Protein 2NLZ (pdb70)

Nearest PDB structures (foldseek):
  2nlz-assembly1_A  TM=1.002E+00  e=0.000E+00  Halalkalibacterium halodurans
  2i3o-assembly2_C  TM=9.169E-01  e=3.257E-46  Thermoplasma acidophilum
  2i3o-assembly2_D  TM=8.994E-01  e=9.229E-47  Thermoplasma acidophilum
  4y23-assembly1_A  TM=9.173E-01  e=6.848E-40  Bacillus licheniformis
  2e0w-assembly1_A  TM=8.707E-01  e=1.125E-37  Escherichia coli K-12

Radius of gyration: 39.13 Å; Cα contacts (8 Å, |Δi|>4): 5640; chains: 4; bounding box: 105×107×85 Å

Sequence (2143 aa):
VMFDPQSYPYPSRRRNVVYAKNGMVATSQPLAAQAGLDILKAGGNAIDAAIATATALTVLEPTSNGIGSDAFALVWTKGKLHGLNGSGRAPMSLTMEAVKAKGYEQELPPYGVIPVTVPGAPGAWAELAKMYGNLPLAASLAPAIRYAEEGYPVTPTLAKYWKAAYDRVKTEWTDDVYQPWFDTFAPKGRAPRVGEVWRSQGHADTLRSIAESNGESFYRGELADQIHAFFDKHGGYLTKEDLACYRPEWVEPISIDYRGYRVWEIPPNGQGLVALEALNIVKGFEFYHKDTVDTYHKQIEAMKLAFVDGMKYVTEPSSDMSVSVEQLLSDEYATERRKEIGEQALTPEPGTPTVYLATADGDGNMVSFIQSNYMGFGSGVVVPGTGIAMQNRGHNFSLDPNHDNALKPGKRTYHTIIPGFLTKNDQPIGPFGVMGGFMQPQGHMQVMMNTIDFGLNPQAALDAPRWQWTNGKQVQVEPTFPVDIAQQALVRRGHKIQVVLDEGAFGRGQIIWRDPTTGVLAGGTEPRTDGQVAAWEGHMFDPQSYPYPSRRRNVVYAKNGMVATSQPLAAQAGLDILKAGGNAIDAAIATATALTVLEPTSNGIGSDAFALVWTKGKLHGLNGSGRAPMSLTMEAVKAKGYEQELPPYGVIPVTVPGAPGAWAELAKMYGNLPLAASLAPAIRYAEEGYPVTPTLAKYWKAAYDRVKTEWTDDVYQPWFDTFAPKGRAPRVGEVWRSQGHADTLRSIAESNGESFYRGELADQIHAFFDKHGGYLTKEDLACYRPEWVEPISIDYRGYRVWEIPPNGQGLVALEALNIVKGFEFYHKDTVDTYHKQIEAMKLAFVDGMKYVTEPSDMSVSVEQLLSDEYATERRKEIGEQALTPEPGTPTVYLATADGDGNMVSFIQSNYMGFGSGVVVPGTGIAMQNRGHNFSLDPNHDNALKPGKRTYHTIIPGFLTKNDQPIGPFGVMGGFMQPQGHMQVMMNTIDFGLNPQAALDAPRWQWTNGKQVQVEPTFPVDIAQALVRRGHKIQVVLDEGAFGRGQIIWRDPTTGVLAGGTEPRTDGQVAAWEGHMFDPQSYPYPSRRRNVVYAKNGMVATSQPLAAQAGLDILKAGGNAIDAAIATATALTVLEPTSNGIGSDAFALVWTKGKLHGLNGSGRAPMSLTMEAVKAKGYEQELPPYGVIPVTVPGAPGAWAELAKMYGNLPLAASLAPAIRYAEEGYPVTPTLAKYWKAAYDRVKTEWTDDVYQPWFDTFAPKGRAPRVGEVWRSQGHADTLRSIAESNGESFYRGELADQIHAFFDKHGGYLTKEDLACYRPEWVEPISIDYRGYRVWEIPPNGQGLVALEALNIVKGFEFYHKDTVDTYHKQIEAMKLAFVDGMKYVTEPSDMSVSVEQLLSDEYATERRKEIGEQALTPEPGTPTVYLATADGDGNMVSFIQSNYMGFGSGVVVPGTGIAMQNRGHNFSLDPNHDNALKPGKRTYHTIIPGFLTKNDQPIGPFGVMGGFMQPQGHMQVMMNTIDFGLNPQAALDAPRWQWTNGKQVQVEPTFPVDIAQALVRRGHKIQVVLDEGAFGRGQIIWRDPTTGVLAGGTEPRTDGQVAAWEGHMFDPQSYPYPSRRRNVVYAKNGMVATSQPLAAQAGLDILKAGGNAIDAAIATATALTVLEPTSNGIGSDAFALVWTKGKLHGLNGSGRAPMSLTMEAVKAKGYEQELPPYGVIPVTVPGAPGAWAELAKMYGNLPLAASLAPAIRYAEEGYPVTPTLAKYWKAAYDRVKKTEWTDDVYQPWFDTFAPKGRAPRVGEVWRSQGHADTLRSIAESNGESFYRGELADQIHAFFDKHGGYLTKEDLACYRPEWVEPISIDYRGYRVWEIPPNGQGLVALEALNIVKGFEFYHKDTVDTYHKQIEAMKLAFVDGMKYVTEPSDMSVSVEQLLSDEYATERRKEIGEQALTPEPGTPTVYLATADGDGNMVSFIQSNYMGFGSGVVVPGTGIAMQNRGHNFSLDPNHDNALKPGKRTYHTIIPGFLTKNDQPIGPFGVMGGFMQPQGHMQVMMNTIDFGLNPQAALDAPRWQWTNGKQVQVEPTFPVDIAQALVRRGHKIQVVLDEGAFGRGQIIWRDPTTGVLAGGTEPRTDGQVAAWEGHHH

Secondary structure (DSSP, 8-state):
--S--S---S-B--PPEEESSEEEEESSHHHHHHHHHHHHTT--HHHHHHHHHHHHHHH-TTS--TB-EEEEEEEETTEEEEEEEPPPPPTT--HHHHHTTT--SS--SSSSTT-----HHHHHHHHHHHH-SS-HHHHTHHHHHHHHH-EEPPHHHHHHHHHHHHHHHHH--SSTTHHHHHHH-TTSSPPPTT-EE--HHHHHHHHHHHTTTTHHHHHSHHHHHHHHHHHHTT----HHHHHT---EEE--EEEEETTEEEEE--TTBTTHHHHHHHHHHTTS--S-SSSHHHHHHHHHHHHHHHHHHHHH-SSGGG-SS-HHHHT-HHHHHHHHTT--SS-PPP------EEEEEEETTS-EEEEEEE-SSTT-SS-EETTTTEEBP-GGGGSB--TTSTTB--TT----B----EEEEESS-EEEEEEE-SGGGHHHHHHHHHIIIIIT---HHHHHHS--EEE-SSSEEEE-TTS-HHHHHHHHHTT-EEEE---TTTT--EEEEEE-TTT--EEEEE-TTSS-EEEE----/----S---S-B--PPEEESSEEEEESSHHHHHHHHHHHHTT--HHHHHHHHHHHHHHH-TTS--TB-EEEEEEEETTEEEEEEEPPPPPTT--HHHHHTTT--SS--SSSSTT-----HHHHHHHHHHHH-SS-HHHHTHHHHHHHHH-EEPPHHHHHHHHHHHHHHHHH--SSTTHHHHHHH-TTSSPPPTT-EE--HHHHHHHHHHHTTTTHHHHHSHHHHHHHHHHHHTT-S--HHHHHT---EEE--EEEEETTEEEEE--TTBTTHHHHHHHHHHTTS--S-SSSHHHHHHHHHHHHHHHHHHHHH-SSGGG-SS-HHHHT-HHHHHHHHTT--SSPPPP------EEEEEEETTS-EEEEEEE-SSTT-SS-EETTTTEEBP-GGGG-B--TTSTTB--TT----B----EEEEETTEEEEEEEE-STTSHHHHHHHHHIIIIIT---HHHHHHS--EEE-SSSEEEE-TTS-HHHHHHHHTTT-EEEE---TTTT--EEEEEE-TTT--EEEEE-TTSS-EEEE----/----S---S-B--PPEEESSEEEEESSHHHHHHHHHHHHTT--HHHHHHHHHHHHHHH-TTS--TB-EEEEEEEETTEEEEEEEPPPPPTT--HHHHHTTT--SS--SSSSTT-----HHHHHHHHHHHH-SS-HHHHTHHHHHHHHH-EEPPHHHHHHHHHHHHTHHHH--SSTTHHHHHHH-TTSS---TT-EE--HHHHHHHHHHHHHTTHHHHHSHHHHHHHHHHHHTT----HHHHHT---EEE--EEEEETTEEEEE--TTBSTHHHHHHHHHHTTS--S-SSSHHHHHHHHHHHHHHHHHHHHH-SSGGG-SS-HHHHT-HHHHHHHHTT--SS-PPP------EEEEEEETTS-EEEEEEE-SSTT-SS-EETTTTEEBP-GGGG-B--TTSTTB--TT----B----EEEEETTEEEEEEEE-SGGGHHHHHHHHHHHHHTT---HHHHHHS--EEE-SSSEEEE-TTS-HHHHHHHHHTT-EEEE---TTTT--EEEEEE-TTT--EEEEE-TTSS-EEEE----/----S---S-B--PPEEESSEEEEES-HHHHHHHHHHHHTT--HHHHHHHHHHHHHHH-TTS--TB-EEEEEEEETTEEEEEEEPPPPPTT--HHHHHTTT--SS--SSSSTTPPP--HHHHHHHHHHHH-SS-HHHHTHHHHHHHHH-EEPPHHHHHHHHHHHHHHHHH--SSTTHHHHHHH-TTSSPPPTT-EE--HHHHHHHHHHHTTTTHHHHHSHHHHHHHHHHHHTT-S--HHHHHT---EEE--EEEEETTEEEEE--TTBTTHHHHHHHHHHTTS--S-SSSHHHHHHHHHHHHHHHHHHHHH-SSGGG-SS-HHHHT-HHHHHHHHTT--SSPPPP------EEEEEEETTS-EEEEEEE-SSTT-SS-EETTTTEEB--GGGGSB--TTSTTB--TTPPP-B----EEEEETTEEEEEEEE-SGGGHHHHHHHHHIIIIIT---HHHHHHS--EEE-SSSEEEE-TTS-HHHHHHHHHTT-EEEE---TTTT--EEEEEE-TTT--EEEEE-TTSS-EEEE------

Organism: Halalkalibacterium halodurans (strain ATCC BAA-125 / DSM 18197 / FERM 7344 / JCM 9153 / C-125) (NCBI:txid272558)

Structure (mmCIF, N/CA/C/O backbone):
data_2NLZ
#
_entry.id   2NLZ
#
_cell.length_a   105.745
_cell.length_b   105.745
_cell.length_c   385.062
_cell.angle_alpha   90.00
_cell.angle_beta   90.00
_cell.angle_gamma   120.00
#
_symmetry.space_group_name_H-M   'P 31 2 1'
#
loop_
_entity.id
_entity.type
_entity.pdbx_description
1 polymer 'Cephalosporin acylase'
2 water water
#
loop_
_atom_site.group_PDB
_atom_site.id
_atom_site.type_symbol
_atom_site.label_atom_id
_atom_site.label_alt_id
_atom_site.label_comp_id
_atom_site.label_asym_id
_atom_site.label_entity_id
_atom_site.label_seq_id
_atom_site.pdbx_PDB_ins_code
_atom_site.Cartn_x
_atom_site.Cartn_y
_atom_site.Cartn_z
_atom_site.occupancy
_atom_site.B_iso_or_equiv
_atom_site.auth_seq_id
_atom_site.auth_comp_id
_atom_site.auth_asym_id
_atom_site.auth_atom_id
_atom_site.pdbx_PDB_model_num
ATOM 1 N N . VAL A 1 3 ? -43.855 -23.665 -9.711 1.00 116.60 3 VAL A N 1
ATOM 2 C CA . VAL A 1 3 ? -45.145 -24.308 -9.890 1.00 115.70 3 VAL A CA 1
ATOM 3 C C . VAL A 1 3 ? -46.305 -23.440 -9.419 1.00 109.60 3 VAL A C 1
ATOM 4 O O . VAL A 1 3 ? -46.535 -23.276 -8.235 1.00 97.41 3 VAL A O 1
ATOM 8 N N . MET A 1 4 ? -47.000 -22.848 -10.382 1.00 97.93 4 MET A N 1
ATOM 9 C CA . MET A 1 4 ? -47.989 -21.814 -10.118 1.00 100.34 4 MET A CA 1
ATOM 10 C C . MET A 1 4 ? -49.306 -22.311 -10.630 1.00 93.07 4 MET A C 1
ATOM 11 O O . MET A 1 4 ? -49.507 -23.483 -10.696 1.00 93.61 4 MET A O 1
ATOM 16 N N . PHE A 1 5 ? -50.209 -21.430 -10.996 1.00 87.19 5 PHE A N 1
ATOM 17 C CA . PHE A 1 5 ? -51.497 -21.914 -11.388 1.00 80.78 5 PHE A CA 1
ATOM 18 C C . PHE A 1 5 ? -51.967 -21.623 -12.777 1.00 78.11 5 PHE A C 1
ATOM 19 O O . PHE A 1 5 ? -53.112 -21.311 -12.982 1.00 79.05 5 PHE A O 1
ATOM 27 N N . ASP A 1 6 ? -51.059 -21.728 -13.742 1.00 69.79 6 ASP A N 1
ATOM 28 C CA . ASP A 1 6 ? -51.441 -21.860 -15.144 1.00 69.77 6 ASP A CA 1
ATOM 29 C C . ASP A 1 6 ? -50.236 -22.188 -16.019 1.00 71.78 6 ASP A C 1
ATOM 30 O O . ASP A 1 6 ? -49.114 -21.772 -15.729 1.00 77.76 6 ASP A O 1
ATOM 35 N N . PRO A 1 7 ? -50.475 -22.937 -17.091 1.00 69.62 7 PRO A N 1
ATOM 36 C CA . PRO A 1 7 ? -49.509 -23.044 -18.191 1.00 65.40 7 PRO A CA 1
ATOM 37 C C . PRO A 1 7 ? -49.909 -22.329 -19.502 1.00 59.38 7 PRO A C 1
ATOM 38 O O . PRO A 1 7 ? -50.458 -21.224 -19.488 1.00 43.64 7 PRO A O 1
ATOM 42 N N . GLN A 1 8 ? -49.593 -22.986 -20.615 1.00 63.36 8 GLN A N 1
ATOM 43 C CA . GLN A 1 8 ? -49.847 -22.509 -21.969 1.00 59.82 8 GLN A CA 1
ATOM 44 C C . GLN A 1 8 ? -50.867 -23.492 -22.589 1.00 55.39 8 GLN A C 1
ATOM 45 O O . GLN A 1 8 ? -50.889 -23.752 -23.802 1.00 35.13 8 GLN A O 1
ATOM 51 N N . SER A 1 9 ? -51.718 -24.030 -21.719 1.00 45.15 9 SER A N 1
ATOM 52 C CA . SER A 1 9 ? -52.679 -25.063 -22.073 1.00 33.82 9 SER A CA 1
ATOM 53 C C . SER A 1 9 ? -54.059 -24.483 -22.381 1.00 28.95 9 SER A C 1
ATOM 54 O O . SER A 1 9 ? -54.582 -23.660 -21.631 1.00 20.19 9 SER A O 1
ATOM 57 N N . TYR A 1 10 ? -54.646 -24.928 -23.487 1.00 25.47 10 TYR A N 1
ATOM 58 C CA . TYR A 1 10 ? -55.972 -24.476 -23.888 1.00 25.23 10 TYR A CA 1
ATOM 59 C C . TYR A 1 10 ? -56.841 -25.675 -24.213 1.00 23.47 10 TYR A C 1
ATOM 60 O O . TYR A 1 10 ? -56.986 -26.037 -25.384 1.00 27.43 10 TYR A O 1
ATOM 69 N N . PRO A 1 11 ? -57.418 -26.309 -23.176 1.00 24.06 11 PRO A N 1
ATOM 70 C CA . PRO A 1 11 ? -58.149 -27.565 -23.373 1.00 25.00 11 PRO A CA 1
ATOM 71 C C . PRO A 1 11 ? -59.469 -27.400 -24.128 1.00 19.80 11 PRO A C 1
ATOM 72 O O . PRO A 1 11 ? -59.985 -28.376 -24.679 1.00 16.87 11 PRO A O 1
ATOM 76 N N . TYR A 1 12 ? -60.003 -26.181 -24.157 1.00 25.81 12 TYR A N 1
ATOM 77 C CA . TYR A 1 12 ? -61.355 -25.944 -24.677 1.00 28.64 12 TYR A CA 1
ATOM 78 C C . TYR A 1 12 ? -61.327 -25.013 -25.875 1.00 33.40 12 TYR A C 1
ATOM 79 O O . TYR A 1 12 ? -60.424 -24.192 -25.998 1.00 34.55 12 TYR A O 1
ATOM 88 N N . PRO A 1 13 ? -62.309 -25.153 -26.781 1.00 38.01 13 PRO A N 1
ATOM 89 C CA . PRO A 1 13 ? -62.355 -24.236 -27.924 1.00 36.57 13 PRO A CA 1
ATOM 90 C C . PRO A 1 13 ? -62.914 -22.867 -27.530 1.00 34.20 13 PRO A C 1
ATOM 91 O O . PRO A 1 13 ? -63.795 -22.771 -26.667 1.00 35.08 13 PRO A O 1
ATOM 95 N N . SER A 1 14 ? -62.398 -21.819 -28.163 1.00 30.88 14 SER A N 1
ATOM 96 C CA . SER A 1 14 ? -62.824 -20.453 -27.866 1.00 28.55 14 SER A CA 1
ATOM 97 C C . SER A 1 14 ? -63.585 -19.839 -29.057 1.00 29.99 14 SER A C 1
ATOM 98 O O . SER A 1 14 ? -63.744 -20.484 -30.091 1.00 35.62 14 SER A O 1
ATOM 101 N N . ARG A 1 15 ? -64.069 -18.610 -28.880 1.00 32.87 15 ARG A N 1
ATOM 102 C CA A ARG A 1 15 ? -64.822 -17.877 -29.903 0.50 31.18 15 ARG A CA 1
ATOM 103 C CA B ARG A 1 15 ? -64.791 -17.893 -29.923 0.50 28.20 15 ARG A CA 1
ATOM 104 C C . ARG A 1 15 ? -64.250 -16.471 -30.062 1.00 31.08 15 ARG A C 1
ATOM 105 O O . ARG A 1 15 ? -63.971 -15.794 -29.067 1.00 41.91 15 ARG A O 1
ATOM 120 N N . ARG A 1 16 ? -64.075 -16.031 -31.304 1.00 31.23 16 ARG A N 1
ATOM 121 C CA . ARG A 1 16 ? -63.764 -14.633 -31.585 1.00 26.80 16 ARG A CA 1
ATOM 122 C C . ARG A 1 16 ? -64.880 -14.089 -32.452 1.00 26.57 16 ARG A C 1
ATOM 123 O O . ARG A 1 16 ? -65.082 -14.554 -33.570 1.00 35.22 16 ARG A O 1
ATOM 131 N N . ASN A 1 17 ? -65.628 -13.134 -31.921 1.00 19.78 17 ASN A N 1
ATOM 132 C CA . ASN A 1 17 ? -66.651 -12.452 -32.694 1.00 21.29 17 ASN A CA 1
ATOM 133 C C . ASN A 1 17 ? -65.991 -11.441 -33.609 1.00 22.78 17 ASN A C 1
ATOM 134 O O . ASN A 1 17 ? -64.961 -10.851 -33.251 1.00 24.42 17 ASN A O 1
ATOM 139 N N . VAL A 1 18 ? -66.588 -11.252 -34.787 1.00 20.38 18 VAL A N 1
ATOM 140 C CA . VAL A 1 18 ? -66.177 -10.213 -35.729 1.00 18.74 18 VAL A CA 1
ATOM 141 C C . VAL A 1 18 ? -66.215 -8.824 -35.072 1.00 20.89 18 VAL A C 1
ATOM 142 O O . VAL A 1 18 ? -67.207 -8.438 -34.443 1.00 20.36 18 VAL A O 1
ATOM 146 N N . VAL A 1 19 ? -65.108 -8.098 -35.208 1.00 21.68 19 VAL A N 1
ATOM 147 C CA . VAL A 1 19 ? -64.996 -6.745 -34.703 1.00 27.44 19 VAL A CA 1
ATOM 148 C C . VAL A 1 19 ? -65.561 -5.766 -35.730 1.00 28.76 19 VAL A C 1
ATOM 149 O O . VAL A 1 19 ? -65.245 -5.863 -36.913 1.00 21.10 19 VAL A O 1
ATOM 153 N N . TYR A 1 20 ? -66.406 -4.839 -35.275 1.00 29.83 20 TYR A N 1
ATOM 154 C CA . TYR A 1 20 ? -67.015 -3.843 -36.162 1.00 28.58 20 TYR A CA 1
ATOM 155 C C . TYR A 1 20 ? -66.601 -2.413 -35.841 1.00 28.20 20 TYR A C 1
ATOM 156 O O . TYR A 1 20 ? -66.491 -2.044 -34.675 1.00 31.13 20 TYR A O 1
ATOM 165 N N . ALA A 1 21 ? -66.393 -1.606 -36.877 1.00 36.51 21 ALA A N 1
ATOM 166 C CA . ALA A 1 21 ? -66.053 -0.192 -36.702 1.00 36.26 21 ALA A CA 1
ATOM 167 C C . ALA A 1 21 ? -66.608 0.669 -37.819 1.00 37.65 21 ALA A C 1
ATOM 168 O O . ALA A 1 21 ? -67.180 0.161 -38.776 1.00 37.97 21 ALA A O 1
ATOM 170 N N . LYS A 1 22 ? -66.426 1.977 -37.689 1.00 36.69 22 LYS A N 1
ATOM 171 C CA . LYS A 1 22 ? -66.800 2.905 -38.736 1.00 38.14 22 LYS A CA 1
ATOM 172 C C . LYS A 1 22 ? -65.671 3.859 -39.065 1.00 39.49 22 LYS A C 1
ATOM 173 O O . LYS A 1 22 ? -65.356 4.066 -40.240 1.00 40.81 22 LYS A O 1
ATOM 179 N N . ASN A 1 23 ? -65.064 4.442 -38.033 1.00 37.66 23 ASN A N 1
ATOM 180 C CA . ASN A 1 23 ? -64.116 5.533 -38.245 1.00 45.36 23 ASN A CA 1
ATOM 181 C C . ASN A 1 23 ? -62.662 5.102 -38.353 1.00 41.01 23 ASN A C 1
ATOM 182 O O . ASN A 1 23 ? -61.802 5.892 -38.748 1.00 45.68 23 ASN A O 1
ATOM 187 N N . GLY A 1 24 ? -62.390 3.848 -38.015 1.00 33.77 24 GLY A N 1
ATOM 188 C CA . GLY A 1 24 ? -61.028 3.356 -38.045 1.00 32.42 24 GLY A CA 1
ATOM 189 C C . GLY A 1 24 ? -60.891 1.965 -37.482 1.00 32.46 24 GLY A C 1
ATOM 190 O O . GLY A 1 24 ? -61.578 1.610 -36.525 1.00 32.51 24 GLY A O 1
ATOM 191 N N . MET A 1 25 ? -59.991 1.186 -38.082 1.00 27.13 25 MET A N 1
ATOM 192 C CA . MET A 1 25 ? -59.707 -0.172 -37.646 1.00 21.27 25 MET A CA 1
ATOM 193 C C . MET A 1 25 ? -58.261 -0.548 -37.968 1.00 25.02 25 MET A C 1
ATOM 194 O O . MET A 1 25 ? -57.732 -0.194 -39.015 1.00 28.67 25 MET A O 1
ATOM 199 N N . VAL A 1 26 ? -57.627 -1.261 -37.047 1.00 23.41 26 VAL A N 1
ATOM 200 C CA . VAL A 1 26 ? -56.284 -1.756 -37.243 1.00 19.69 26 VAL A CA 1
ATOM 201 C C . VAL A 1 26 ? -56.312 -3.211 -36.837 1.00 26.74 26 VAL A C 1
ATOM 202 O O . VAL A 1 26 ? -56.851 -3.538 -35.790 1.00 25.93 26 VAL A O 1
ATOM 206 N N . ALA A 1 27 ? -55.757 -4.082 -37.679 1.00 27.58 27 ALA A N 1
ATOM 207 C CA . ALA A 1 27 ? -55.668 -5.522 -37.397 1.00 20.41 27 ALA A CA 1
ATOM 208 C C . ALA A 1 27 ? -54.264 -6.027 -37.690 1.00 25.88 27 ALA A C 1
ATOM 209 O O . ALA A 1 27 ? -53.807 -5.988 -38.852 1.00 22.63 27 ALA A O 1
ATOM 211 N N . THR A 1 28 ? -53.591 -6.491 -36.635 1.00 18.93 28 THR A N 1
ATOM 212 C CA . THR A 1 28 ? -52.230 -6.991 -36.747 1.00 18.20 28 THR A CA 1
ATOM 213 C C . THR A 1 28 ? -51.919 -8.007 -35.659 1.00 22.76 28 THR A C 1
ATOM 214 O O . THR A 1 28 ? -52.770 -8.308 -34.811 1.00 26.71 28 THR A O 1
ATOM 218 N N . SER A 1 29 ? -50.679 -8.495 -35.671 1.00 21.65 29 SER A N 1
ATOM 219 C CA . SER A 1 29 ? -50.268 -9.640 -34.876 1.00 25.27 29 SER A CA 1
ATOM 220 C C . SER A 1 29 ? -49.663 -9.264 -33.521 1.00 31.06 29 SER A C 1
ATOM 221 O O . SER A 1 29 ? -49.158 -10.130 -32.796 1.00 37.37 29 SER A O 1
ATOM 224 N N . GLN A 1 30 ? -49.701 -7.982 -33.177 1.00 28.69 30 GLN A N 1
ATOM 225 C CA . GLN A 1 30 ? -49.164 -7.546 -31.890 1.00 27.26 30 GLN A CA 1
ATOM 226 C C . GLN A 1 30 ? -50.055 -6.448 -31.314 1.00 30.17 30 GLN A C 1
ATOM 227 O O . GLN A 1 30 ? -50.115 -5.354 -31.873 1.00 27.29 30 GLN A O 1
ATOM 233 N N . PRO A 1 31 ? -50.756 -6.735 -30.196 1.00 29.72 31 PRO A N 1
ATOM 234 C CA . PRO A 1 31 ? -51.876 -5.863 -29.753 1.00 24.57 31 PRO A CA 1
ATOM 235 C C . PRO A 1 31 ? -51.466 -4.420 -29.435 1.00 25.42 31 PRO A C 1
ATOM 236 O O . PRO A 1 31 ? -52.284 -3.507 -29.567 1.00 24.69 31 PRO A O 1
ATOM 240 N N . LEU A 1 32 ? -50.207 -4.221 -29.047 1.00 25.41 32 LEU A N 1
ATOM 241 C CA . LEU A 1 32 ? -49.675 -2.888 -28.830 1.00 21.19 32 LEU A CA 1
ATOM 242 C C . LEU A 1 32 ? -49.305 -2.197 -30.154 1.00 24.40 32 LEU A C 1
ATOM 243 O O . LEU A 1 32 ? -49.272 -0.966 -30.239 1.00 26.41 32 LEU A O 1
ATOM 248 N N . ALA A 1 33 ? -49.024 -2.986 -31.184 1.00 19.55 33 ALA A N 1
ATOM 249 C CA . ALA A 1 33 ? -48.849 -2.428 -32.517 1.00 27.07 33 ALA A CA 1
ATOM 250 C C . ALA A 1 33 ? -50.186 -1.920 -33.061 1.00 22.98 33 ALA A C 1
ATOM 251 O O . ALA A 1 33 ? -50.253 -0.841 -33.653 1.00 26.68 33 ALA A O 1
ATOM 253 N N . ALA A 1 34 ? -51.247 -2.688 -32.834 1.00 20.18 34 ALA A N 1
ATOM 254 C CA . ALA A 1 34 ? -52.581 -2.253 -33.197 1.00 27.91 34 ALA A CA 1
ATOM 255 C C . ALA A 1 34 ? -52.917 -0.968 -32.460 1.00 32.82 34 ALA A C 1
ATOM 256 O O . ALA A 1 34 ? -53.538 -0.064 -33.017 1.00 37.61 34 ALA A O 1
ATOM 258 N N . GLN A 1 35 ? -52.472 -0.888 -31.210 1.00 32.87 35 GLN A N 1
ATOM 259 C CA . GLN A 1 35 ? -52.678 0.286 -30.369 1.00 32.88 35 GLN A CA 1
ATOM 260 C C . GLN A 1 35 ? -52.000 1.536 -30.929 1.00 27.43 35 GLN A C 1
ATOM 261 O O . GLN A 1 35 ? -52.582 2.625 -30.918 1.00 28.64 35 GLN A O 1
ATOM 267 N N . ALA A 1 36 ? -50.779 1.373 -31.423 1.00 20.97 36 ALA A N 1
ATOM 268 C CA . ALA A 1 36 ? -50.072 2.466 -32.086 1.00 24.98 36 ALA A CA 1
ATOM 269 C C . ALA A 1 36 ? -50.883 3.108 -33.239 1.00 27.50 36 ALA A C 1
ATOM 270 O O . ALA A 1 36 ? -51.068 4.328 -33.270 1.00 32.73 36 ALA A O 1
ATOM 272 N N . GLY A 1 37 ? -51.378 2.285 -34.162 1.00 28.04 37 GLY A N 1
ATOM 273 C CA . GLY A 1 37 ? -52.174 2.765 -35.298 1.00 34.73 37 GLY A CA 1
ATOM 274 C C . GLY A 1 37 ? -53.459 3.457 -34.881 1.00 39.35 37 GLY A C 1
ATOM 275 O O . GLY A 1 37 ? -53.926 4.384 -35.543 1.00 41.16 37 GLY A O 1
ATOM 276 N N . LEU A 1 38 ? -54.032 2.992 -33.776 1.00 38.28 38 LEU A N 1
ATOM 277 C CA . LEU A 1 38 ? -55.177 3.641 -33.159 1.00 38.41 38 LEU A CA 1
ATOM 278 C C . LEU A 1 38 ? -54.799 5.008 -32.609 1.00 40.46 38 LEU A C 1
ATOM 279 O O . LEU A 1 38 ? -55.527 5.982 -32.801 1.00 41.57 38 LEU A O 1
ATOM 284 N N . ASP A 1 39 ? -53.653 5.074 -31.936 1.00 38.56 39 ASP A N 1
ATOM 285 C CA . ASP A 1 39 ? -53.166 6.328 -31.374 1.00 39.68 39 ASP A CA 1
ATOM 286 C C . ASP A 1 39 ? -52.898 7.347 -32.472 1.00 38.44 39 ASP A C 1
ATOM 287 O O . ASP A 1 39 ? -53.085 8.550 -32.279 1.00 41.28 39 ASP A O 1
ATOM 292 N N . ILE A 1 40 ? -52.473 6.858 -33.630 1.00 27.07 40 ILE A N 1
ATOM 293 C CA . ILE A 1 40 ? -52.190 7.735 -34.753 1.00 25.15 40 ILE A CA 1
ATOM 294 C C . ILE A 1 40 ? -53.491 8.223 -35.400 1.00 28.60 40 ILE A C 1
ATOM 295 O O . ILE A 1 40 ? -53.617 9.395 -35.758 1.00 33.38 40 ILE A O 1
ATOM 300 N N . LEU A 1 41 ? -54.464 7.325 -35.502 1.00 26.72 41 LEU A N 1
ATOM 301 C CA . LEU A 1 41 ? -55.798 7.691 -35.936 1.00 27.15 41 LEU A CA 1
ATOM 302 C C . LEU A 1 41 ? -56.380 8.760 -35.018 1.00 30.57 41 LEU A C 1
ATOM 303 O O . LEU A 1 41 ? -56.935 9.748 -35.493 1.00 29.60 41 LEU A O 1
ATOM 308 N N . LYS A 1 42 ? -56.223 8.568 -33.710 1.00 33.90 42 LYS A N 1
ATOM 309 C CA . LYS A 1 42 ? -56.603 9.567 -32.709 1.00 42.05 42 LYS A CA 1
ATOM 310 C C . LYS A 1 42 ? -55.972 10.933 -32.942 1.00 41.59 42 LYS A C 1
ATOM 311 O O . LYS A 1 42 ? -56.657 11.948 -32.887 1.00 45.99 42 LYS A O 1
ATOM 317 N N . ALA A 1 43 ? -54.669 10.958 -33.201 1.00 42.32 43 ALA A N 1
ATOM 318 C CA . ALA A 1 43 ? -53.957 12.217 -33.398 1.00 43.02 43 ALA A CA 1
ATOM 319 C C . ALA A 1 43 ? -54.155 12.825 -34.800 1.00 40.71 43 ALA A C 1
ATOM 320 O O . ALA A 1 43 ? -53.355 13.658 -35.237 1.00 41.31 43 ALA A O 1
ATOM 322 N N . GLY A 1 44 ? -55.208 12.403 -35.501 1.00 45.17 44 GLY A N 1
ATOM 323 C CA . GLY A 1 44 ? -55.574 12.978 -36.800 1.00 45.65 44 GLY A CA 1
ATOM 324 C C . GLY A 1 44 ? -55.011 12.294 -38.036 1.00 43.96 44 GLY A C 1
ATOM 325 O O . GLY A 1 44 ? -55.150 12.812 -39.148 1.00 41.57 44 GLY A O 1
ATOM 326 N N . GLY A 1 45 ? -54.374 11.139 -37.849 1.00 40.72 45 GLY A N 1
ATOM 327 C CA . GLY A 1 45 ? -53.842 10.371 -38.969 1.00 39.48 45 GLY A CA 1
ATOM 328 C C . GLY A 1 45 ? -54.931 9.628 -39.727 1.00 40.62 45 GLY A C 1
ATOM 329 O O . GLY A 1 45 ? -56.009 9.366 -39.172 1.00 39.41 45 GLY A O 1
ATOM 330 N N . ASN A 1 46 ? -54.657 9.306 -40.997 1.00 32.88 46 ASN A N 1
ATOM 331 C CA . ASN A 1 46 ? -55.510 8.408 -41.791 1.00 34.10 46 ASN A CA 1
ATOM 332 C C . ASN A 1 46 ? -54.980 6.970 -41.775 1.00 34.17 46 ASN A C 1
ATOM 333 O O . ASN A 1 46 ? -53.960 6.691 -41.139 1.00 31.93 46 ASN A O 1
ATOM 338 N N . ALA A 1 47 ? -55.655 6.072 -42.495 1.00 34.80 47 ALA A N 1
ATOM 339 C CA . ALA A 1 47 ? -55.284 4.648 -42.550 1.00 29.84 47 ALA A CA 1
ATOM 340 C C . ALA A 1 47 ? -53.813 4.382 -42.929 1.00 32.49 47 ALA A C 1
ATOM 341 O O . ALA A 1 47 ? -53.182 3.464 -42.388 1.00 28.05 47 ALA A O 1
ATOM 343 N N . ILE A 1 48 ? -53.274 5.191 -43.839 1.00 26.35 48 ILE A N 1
ATOM 344 C CA . ILE A 1 48 ? -51.871 5.103 -44.237 1.00 23.66 48 ILE A CA 1
ATOM 345 C C . ILE A 1 48 ? -50.936 5.435 -43.065 1.00 28.83 48 ILE A C 1
ATOM 346 O O . ILE A 1 48 ? -50.012 4.677 -42.752 1.00 36.06 48 ILE A O 1
ATOM 351 N N . ASP A 1 49 ? -51.190 6.560 -42.408 1.00 28.86 49 ASP A N 1
ATOM 352 C CA . ASP A 1 49 ? -50.443 6.926 -41.207 1.00 29.72 49 ASP A CA 1
ATOM 353 C C . ASP A 1 49 ? -50.407 5.756 -40.228 1.00 28.78 49 ASP A C 1
ATOM 354 O O . ASP A 1 49 ? -49.333 5.271 -39.864 1.00 29.49 49 ASP A O 1
ATOM 359 N N . ALA A 1 50 ? -51.595 5.294 -39.841 1.00 26.10 50 ALA A N 1
ATOM 360 C CA . ALA A 1 50 ? -51.762 4.140 -38.956 1.00 25.16 50 ALA A CA 1
ATOM 361 C C . ALA A 1 50 ? -50.943 2.910 -39.376 1.00 24.89 50 ALA A C 1
ATOM 362 O O . ALA A 1 50 ? -50.309 2.276 -38.528 1.00 17.92 50 ALA A O 1
ATOM 364 N N . ALA A 1 51 ? -50.957 2.585 -40.673 1.00 20.43 51 ALA A N 1
ATOM 365 C CA . ALA A 1 51 ? -50.155 1.477 -41.206 1.00 15.40 51 ALA A CA 1
ATOM 366 C C . ALA A 1 51 ? -48.698 1.648 -40.844 1.00 20.50 51 ALA A C 1
ATOM 367 O O . ALA A 1 51 ? -48.093 0.729 -40.296 1.00 23.59 51 ALA A O 1
ATOM 369 N N . ILE A 1 52 ? -48.153 2.831 -41.132 1.00 23.72 52 ILE A N 1
ATOM 370 C CA . ILE A 1 52 ? -46.758 3.151 -40.815 1.00 23.96 52 ILE A CA 1
ATOM 371 C C . ILE A 1 52 ? -46.491 3.079 -39.304 1.00 22.45 52 ILE A C 1
ATOM 372 O O . ILE A 1 52 ? -45.481 2.507 -38.867 1.00 15.67 52 ILE A O 1
ATOM 377 N N . ALA A 1 53 ? -47.409 3.654 -38.526 1.00 17.47 53 ALA A N 1
ATOM 378 C CA . ALA A 1 53 ? -47.365 3.568 -37.067 1.00 26.33 53 ALA A CA 1
ATOM 379 C C . ALA A 1 53 ? -47.202 2.125 -36.609 1.00 28.36 53 ALA A C 1
ATOM 380 O O . ALA A 1 53 ? -46.227 1.775 -35.931 1.00 25.22 53 ALA A O 1
ATOM 382 N N . THR A 1 54 ? -48.160 1.302 -37.023 1.00 25.42 54 THR A N 1
ATOM 383 C CA . THR A 1 54 ? -48.169 -0.126 -36.764 1.00 23.74 54 THR A CA 1
ATOM 384 C C . THR A 1 54 ? -46.932 -0.876 -37.294 1.00 25.23 54 THR A C 1
ATOM 385 O O . THR A 1 54 ? -46.365 -1.697 -36.575 1.00 23.74 54 THR A O 1
ATOM 389 N N . ALA A 1 55 ? -46.509 -0.581 -38.527 1.00 18.67 55 ALA A N 1
ATOM 390 C CA . ALA A 1 55 ? -45.340 -1.251 -39.140 1.00 19.73 55 ALA A CA 1
ATOM 391 C C . ALA A 1 55 ? -44.041 -1.004 -38.372 1.00 26.05 55 ALA A C 1
ATOM 392 O O . ALA A 1 55 ? -43.290 -1.942 -38.066 1.00 25.27 55 ALA A O 1
ATOM 394 N N . THR A 1 56 ? -43.792 0.265 -38.057 1.00 29.15 56 THR A N 1
ATOM 395 C CA . THR A 1 56 ? -42.629 0.657 -37.267 1.00 28.17 56 THR A CA 1
ATOM 396 C C . THR A 1 56 ? -42.703 0.157 -35.820 1.00 24.44 56 THR A C 1
ATOM 397 O O . THR A 1 56 ? -41.674 -0.151 -35.214 1.00 24.22 56 THR A O 1
ATOM 401 N N . ALA A 1 57 ? -43.917 0.068 -35.279 1.00 17.35 57 ALA A N 1
ATOM 402 C CA . ALA A 1 57 ? -44.114 -0.509 -33.953 1.00 24.35 57 ALA A CA 1
ATOM 403 C C . ALA A 1 57 ? -43.728 -1.978 -33.918 1.00 23.10 57 ALA A C 1
ATOM 404 O O . ALA A 1 57 ? -43.080 -2.427 -32.970 1.00 24.46 57 ALA A O 1
ATOM 406 N N . LEU A 1 58 ? -44.111 -2.712 -34.963 1.00 22.76 58 LEU A N 1
ATOM 407 C CA . LEU A 1 58 ? -43.843 -4.160 -35.072 1.00 25.14 58 LEU A CA 1
ATOM 408 C C . LEU A 1 58 ? -42.356 -4.455 -35.154 1.00 29.08 58 LEU A C 1
ATOM 409 O O . LEU A 1 58 ? -41.895 -5.547 -34.790 1.00 31.59 58 LEU A O 1
ATOM 414 N N . THR A 1 59 ? -41.624 -3.462 -35.650 1.00 30.46 59 THR A N 1
ATOM 415 C CA . THR A 1 59 ? -40.178 -3.510 -35.779 1.00 22.89 59 THR A CA 1
ATOM 416 C C . THR A 1 59 ? -39.531 -3.684 -34.423 1.00 20.43 59 THR A C 1
ATOM 417 O O . THR A 1 59 ? -38.464 -4.274 -34.323 1.00 30.01 59 THR A O 1
ATOM 421 N N . VAL A 1 60 ? -40.207 -3.193 -33.384 1.00 24.80 60 VAL A N 1
ATOM 422 C CA . VAL A 1 60 ? -39.735 -3.288 -32.000 1.00 25.02 60 VAL A CA 1
ATOM 423 C C . VAL A 1 60 ? -40.489 -4.392 -31.247 1.00 25.52 60 VAL A C 1
ATOM 424 O O . VAL A 1 60 ? -39.890 -5.176 -30.520 1.00 25.82 60 VAL A O 1
ATOM 428 N N . LEU A 1 61 ? -41.803 -4.456 -31.441 1.00 26.18 61 LEU A N 1
ATOM 429 C CA . LEU A 1 61 ? -42.659 -5.380 -30.684 1.00 25.45 61 LEU A CA 1
ATOM 430 C C . LEU A 1 61 ? -42.613 -6.847 -31.114 1.00 25.15 61 LEU A C 1
ATOM 431 O O . LEU A 1 61 ? -42.957 -7.729 -30.319 1.00 25.60 61 LEU A O 1
ATOM 436 N N . GLU A 1 62 ? -42.211 -7.115 -32.355 1.00 11.31 62 GLU A N 1
ATOM 437 C CA . GLU A 1 62 ? -42.060 -8.496 -32.821 1.00 21.58 62 GLU A CA 1
ATOM 438 C C . GLU A 1 62 ? -40.772 -8.678 -33.615 1.00 23.64 62 GLU A C 1
ATOM 439 O O . GLU A 1 62 ? -40.820 -8.792 -34.833 1.00 29.48 62 GLU A O 1
ATOM 445 N N . PRO A 1 63 ? -39.612 -8.707 -32.933 1.00 23.77 63 PRO A N 1
ATOM 446 C CA . PRO A 1 63 ? -38.320 -8.730 -33.626 1.00 27.78 63 PRO A CA 1
ATOM 447 C C . PRO A 1 63 ? -37.983 -10.089 -34.225 1.00 27.56 63 PRO A C 1
ATOM 448 O O . PRO A 1 63 ? -37.024 -10.218 -34.982 1.00 33.09 63 PRO A O 1
ATOM 452 N N . THR A 1 64 ? -38.782 -11.089 -33.882 1.00 30.99 64 THR A N 1
ATOM 453 C CA . THR A 1 64 ? -38.594 -12.433 -34.392 1.00 29.91 64 THR A CA 1
ATOM 454 C C . THR A 1 64 ? -39.118 -12.571 -35.812 1.00 31.14 64 THR A C 1
ATOM 455 O O . THR A 1 64 ? -38.893 -13.600 -36.442 1.00 33.23 64 THR A O 1
ATOM 459 N N . SER A 1 65 ? -39.825 -11.553 -36.302 1.00 22.38 65 SER A N 1
ATOM 460 C CA . SER A 1 65 ? -40.471 -11.623 -37.620 1.00 31.05 65 SER A CA 1
ATOM 461 C C . SER A 1 65 ? -40.184 -10.406 -38.493 1.00 30.08 65 SER A C 1
ATOM 462 O O . SER A 1 65 ? -40.802 -10.211 -39.539 1.00 28.01 65 SER A O 1
ATOM 465 N N . ASN A 1 66 ? -39.210 -9.612 -38.074 1.00 30.34 66 ASN A N 1
ATOM 466 C CA . ASN A 1 66 ? -39.164 -8.233 -38.493 1.00 27.87 66 ASN A CA 1
ATOM 467 C C . ASN A 1 66 ? -37.837 -7.538 -38.177 1.00 32.02 66 ASN A C 1
ATOM 468 O O . ASN A 1 66 ? -37.009 -8.027 -37.389 1.00 36.54 66 ASN A O 1
ATOM 473 N N . GLY A 1 67 ? -37.654 -6.375 -38.783 1.00 28.06 67 GLY A N 1
ATOM 474 C CA . GLY A 1 67 ? -36.543 -5.519 -38.435 1.00 32.01 67 GLY A CA 1
ATOM 475 C C . GLY A 1 67 ? -36.676 -4.158 -39.078 1.00 35.78 67 GLY A C 1
ATOM 476 O O . GLY A 1 67 ? -37.523 -3.954 -39.949 1.00 36.88 67 GLY A O 1
ATOM 477 N N . ILE A 1 68 ? -35.853 -3.216 -38.634 1.00 34.66 68 ILE A N 1
ATOM 478 C CA . ILE A 1 68 ? -35.682 -1.961 -39.350 1.00 30.18 68 ILE A CA 1
ATOM 479 C C . ILE A 1 68 ? -34.982 -2.272 -40.676 1.00 27.05 68 ILE A C 1
ATOM 480 O O . ILE A 1 68 ? -35.270 -1.657 -41.699 1.00 29.25 68 ILE A O 1
ATOM 485 N N . GLY A 1 69 ? -34.091 -3.262 -40.650 1.00 23.06 69 GLY A N 1
ATOM 486 C CA . GLY A 1 69 ? -33.428 -3.738 -41.850 1.00 27.23 69 GLY A CA 1
ATOM 487 C C . GLY A 1 69 ? -34.257 -4.674 -42.719 1.00 33.16 69 GLY A C 1
ATOM 488 O O . GLY A 1 69 ? -33.695 -5.520 -43.403 1.00 28.76 69 GLY A O 1
ATOM 489 N N . SER A 1 70 ? -35.584 -4.515 -42.697 1.00 36.82 70 SER A N 1
ATOM 490 C CA . SER A 1 70 ? -36.505 -5.278 -43.549 1.00 39.28 70 SER A CA 1
ATOM 491 C C . SER A 1 70 ? -36.731 -4.582 -44.880 1.00 39.38 70 SER A C 1
ATOM 492 O O . SER A 1 70 ? -36.390 -3.411 -45.031 1.00 46.19 70 SER A O 1
ATOM 495 N N . ASP A 1 71 ? -37.307 -5.297 -45.846 1.00 30.44 71 ASP A N 1
ATOM 496 C CA . ASP A 1 71 ? -38.036 -4.597 -46.902 1.00 39.34 71 ASP A CA 1
ATOM 497 C C . ASP A 1 71 ? -39.539 -4.825 -46.757 1.00 32.96 71 ASP A C 1
ATOM 498 O O . ASP A 1 71 ? -39.957 -5.617 -45.914 1.00 27.96 71 ASP A O 1
ATOM 503 N N . ALA A 1 72 ? -40.338 -4.100 -47.536 1.00 25.28 72 ALA A N 1
ATOM 504 C CA . ALA A 1 72 ? -41.785 -4.030 -47.313 1.00 21.52 72 ALA A CA 1
ATOM 505 C C . ALA A 1 72 ? -42.588 -3.903 -48.612 1.00 25.03 72 ALA A C 1
ATOM 506 O O . ALA A 1 72 ? -42.041 -3.576 -49.657 1.00 33.97 72 ALA A O 1
ATOM 508 N N . PHE A 1 73 ? -43.891 -4.166 -48.534 1.00 22.01 73 PHE A N 1
ATOM 509 C CA . PHE A 1 73 ? -44.797 -4.008 -49.673 1.00 20.44 73 PHE A CA 1
ATOM 510 C C . PHE A 1 73 ? -46.143 -3.538 -49.161 1.00 22.45 73 PHE A C 1
ATOM 511 O O . PHE A 1 73 ? -46.537 -3.875 -48.045 1.00 25.61 73 PHE A O 1
ATOM 519 N N . ALA A 1 74 ? -46.861 -2.782 -49.980 1.00 19.62 74 ALA A N 1
ATOM 520 C CA . ALA A 1 74 ? -48.194 -2.353 -49.602 1.00 18.22 74 ALA A CA 1
ATOM 521 C C . ALA A 1 74 ? -49.112 -2.214 -50.792 1.00 20.73 74 ALA A C 1
ATOM 522 O O . ALA A 1 74 ? -48.675 -1.890 -51.894 1.00 26.76 74 ALA A O 1
ATOM 524 N N . LEU A 1 75 ? -50.387 -2.489 -50.553 1.00 19.40 75 LEU A N 1
ATOM 525 C CA . LEU A 1 75 ? -51.450 -2.087 -51.449 1.00 18.62 75 LEU A CA 1
ATOM 526 C C . LEU A 1 75 ? -52.285 -1.100 -50.666 1.00 30.52 75 LEU A C 1
ATOM 527 O O . LEU A 1 75 ? -52.833 -1.438 -49.617 1.00 30.16 75 LEU A O 1
ATOM 532 N N . VAL A 1 76 ? -52.343 0.133 -51.154 1.00 28.93 76 VAL A N 1
ATOM 533 C CA . VAL A 1 76 ? -53.107 1.173 -50.489 1.00 29.24 76 VAL A CA 1
ATOM 534 C C . VAL A 1 76 ? -54.210 1.721 -51.390 1.00 24.12 76 VAL A C 1
ATOM 535 O O . VAL A 1 76 ? -53.965 2.099 -52.528 1.00 26.57 76 VAL A O 1
ATOM 539 N N . TRP A 1 77 ? -55.432 1.707 -50.865 1.00 25.73 77 TRP A N 1
ATOM 540 C CA . TRP A 1 77 ? -56.583 2.305 -51.507 1.00 29.23 77 TRP A CA 1
ATOM 541 C C . TRP A 1 77 ? -56.813 3.669 -50.897 1.00 34.92 77 TRP A C 1
ATOM 542 O O . TRP A 1 77 ? -57.056 3.790 -49.693 1.00 32.78 77 TRP A O 1
ATOM 553 N N . THR A 1 78 ? -56.740 4.693 -51.734 1.00 42.95 78 THR A N 1
ATOM 554 C CA . THR A 1 78 ? -56.995 6.057 -51.312 1.00 46.33 78 THR A CA 1
ATOM 555 C C . THR A 1 78 ? -57.414 6.844 -52.537 1.00 50.91 78 THR A C 1
ATOM 556 O O . THR A 1 78 ? -56.930 6.589 -53.643 1.00 48.03 78 THR A O 1
ATOM 560 N N . LYS A 1 79 ? -58.322 7.795 -52.331 1.00 59.45 79 LYS A N 1
ATOM 561 C CA . LYS A 1 79 ? -58.923 8.571 -53.417 1.00 66.18 79 LYS A CA 1
ATOM 562 C C . LYS A 1 79 ? -59.400 7.662 -54.552 1.00 62.06 79 LYS A C 1
ATOM 563 O O . LYS A 1 79 ? -58.967 7.830 -55.693 1.00 60.48 79 LYS A O 1
ATOM 569 N N . GLY A 1 80 ? -60.252 6.685 -54.225 1.00 56.52 80 GLY A N 1
ATOM 570 C CA . GLY A 1 80 ? -60.923 5.822 -55.221 1.00 52.84 80 GLY A CA 1
ATOM 571 C C . GLY A 1 80 ? -60.026 4.992 -56.127 1.00 49.16 80 GLY A C 1
ATOM 572 O O . GLY A 1 80 ? -60.464 4.507 -57.166 1.00 49.06 80 GLY A O 1
ATOM 573 N N . LYS A 1 81 ? -58.775 4.808 -55.722 1.00 50.96 81 LYS A N 1
ATOM 574 C CA . LYS A 1 81 ? -57.775 4.189 -56.573 1.00 54.15 81 LYS A CA 1
ATOM 575 C C . LYS A 1 81 ? -56.857 3.304 -55.739 1.00 50.49 81 LYS A C 1
ATOM 576 O O . LYS A 1 81 ? -56.454 3.672 -54.633 1.00 44.23 81 LYS A O 1
ATOM 582 N N . LEU A 1 82 ? -56.532 2.133 -56.274 1.00 44.50 82 LEU A N 1
ATOM 583 C CA . LEU A 1 82 ? -55.599 1.234 -55.615 1.00 35.38 82 LEU A CA 1
ATOM 584 C C . LEU A 1 82 ? -54.196 1.501 -56.113 1.00 33.57 82 LEU A C 1
ATOM 585 O O . LEU A 1 82 ? -53.967 1.583 -57.321 1.00 37.05 82 LEU A O 1
ATOM 590 N N . HIS A 1 83 ? -53.260 1.635 -55.182 1.00 30.44 83 HIS A N 1
ATOM 591 C CA . HIS A 1 83 ? -51.864 1.879 -55.526 1.00 34.98 83 HIS A CA 1
ATOM 592 C C . HIS A 1 83 ? -51.000 0.760 -54.949 1.00 36.20 83 HIS A C 1
ATOM 593 O O . HIS A 1 83 ? -51.293 0.230 -53.875 1.00 39.38 83 HIS A O 1
ATOM 600 N N . GLY A 1 84 ? -49.938 0.395 -55.659 1.00 29.94 84 GLY A N 1
ATOM 601 C CA . GLY A 1 84 ? -49.016 -0.624 -55.170 1.00 28.16 84 GLY A CA 1
ATOM 602 C C . GLY A 1 84 ? -47.648 -0.051 -54.877 1.00 34.16 84 GLY A C 1
ATOM 603 O O . GLY A 1 84 ? -47.075 0.654 -55.710 1.00 36.54 84 GLY A O 1
ATOM 604 N N . LEU A 1 85 ? -47.119 -0.343 -53.693 1.00 23.98 85 LEU A N 1
ATOM 605 C CA . LEU A 1 85 ? -45.779 0.108 -53.356 1.00 24.89 85 LEU A CA 1
ATOM 606 C C . LEU A 1 85 ? -44.822 -1.075 -53.235 1.00 26.85 85 LEU A C 1
ATOM 607 O O . LEU A 1 85 ? -45.033 -1.967 -52.408 1.00 29.01 85 LEU A O 1
ATOM 612 N N . ASN A 1 86 ? -43.776 -1.079 -54.065 1.00 28.26 86 ASN A N 1
ATOM 613 C CA . ASN A 1 86 ? -42.744 -2.122 -54.020 1.00 28.31 86 ASN A CA 1
ATOM 614 C C . ASN A 1 86 ? -41.534 -1.660 -53.221 1.00 26.64 86 ASN A C 1
ATOM 615 O O . ASN A 1 86 ? -40.601 -1.076 -53.766 1.00 28.86 86 ASN A O 1
ATOM 620 N N . GLY A 1 87 ? -41.548 -1.932 -51.926 1.00 20.02 87 GLY A N 1
ATOM 621 C CA . GLY A 1 87 ? -40.462 -1.496 -51.076 1.00 24.91 87 GLY A CA 1
ATOM 622 C C . GLY A 1 87 ? -39.391 -2.546 -50.941 1.00 28.25 87 GLY A C 1
ATOM 623 O O . GLY A 1 87 ? -38.756 -2.638 -49.906 1.00 28.97 87 GLY A O 1
ATOM 624 N N . SER A 1 88 ? -39.200 -3.345 -51.987 1.00 38.30 88 SER A N 1
ATOM 625 C CA . SER A 1 88 ? -38.162 -4.375 -51.995 1.00 38.89 88 SER A CA 1
ATOM 626 C C . SER A 1 88 ? -36.881 -3.799 -52.543 1.00 41.23 88 SER A C 1
ATOM 627 O O . SER A 1 88 ? -36.858 -3.240 -53.642 1.00 46.39 88 SER A O 1
ATOM 630 N N . GLY A 1 89 ? -35.812 -3.941 -51.777 1.00 41.06 89 GLY A N 1
ATOM 631 C CA . GLY A 1 89 ? -34.511 -3.454 -52.206 1.00 39.22 89 GLY A CA 1
ATOM 632 C C . GLY A 1 89 ? -33.704 -4.463 -53.003 1.00 40.50 89 GLY A C 1
ATOM 633 O O . GLY A 1 89 ? -33.875 -5.679 -52.848 1.00 38.26 89 GLY A O 1
ATOM 634 N N . ARG A 1 90 ? -32.809 -3.956 -53.846 1.00 39.58 90 ARG A N 1
ATOM 635 C CA . ARG A 1 90 ? -32.049 -4.819 -54.755 1.00 43.56 90 ARG A CA 1
ATOM 636 C C . ARG A 1 90 ? -30.740 -5.361 -54.162 1.00 35.32 90 ARG A C 1
ATOM 637 O O . ARG A 1 90 ? -30.321 -4.954 -53.076 1.00 36.21 90 ARG A O 1
ATOM 645 N N . ALA A 1 91 ? -30.127 -6.306 -54.871 1.00 35.60 91 ALA A N 1
ATOM 646 C CA . ALA A 1 91 ? -28.899 -6.953 -54.436 1.00 34.39 91 ALA A CA 1
ATOM 647 C C . ALA A 1 91 ? -27.757 -5.966 -54.524 1.00 39.99 91 ALA A C 1
ATOM 648 O O . ALA A 1 91 ? -27.771 -5.103 -55.397 1.00 37.59 91 ALA A O 1
ATOM 650 N N . PRO A 1 92 ? -26.771 -6.074 -53.615 1.00 40.66 92 PRO A N 1
ATOM 651 C CA . PRO A 1 92 ? -25.599 -5.199 -53.679 1.00 47.74 92 PRO A CA 1
ATOM 652 C C . PRO A 1 92 ? -24.913 -5.269 -55.036 1.00 54.93 92 PRO A C 1
ATOM 653 O O . PRO A 1 92 ? -24.938 -6.313 -55.687 1.00 61.49 92 PRO A O 1
ATOM 657 N N . MET A 1 93 ? -24.308 -4.163 -55.454 1.00 61.07 93 MET A N 1
ATOM 658 C CA . MET A 1 93 ? -23.761 -4.045 -56.802 1.00 66.72 93 MET A CA 1
ATOM 659 C C . MET A 1 93 ? -22.499 -4.890 -56.998 1.00 63.44 93 MET A C 1
ATOM 660 O O . MET A 1 93 ? -22.116 -5.190 -58.132 1.00 60.76 93 MET A O 1
ATOM 665 N N . SER A 1 94 ? -21.862 -5.279 -55.897 1.00 56.31 94 SER A N 1
ATOM 666 C CA . SER A 1 94 ? -20.688 -6.136 -55.973 1.00 57.06 94 SER A CA 1
ATOM 667 C C . SER A 1 94 ? -21.021 -7.617 -55.765 1.00 56.60 94 SER A C 1
ATOM 668 O O . SER A 1 94 ? -20.126 -8.463 -55.803 1.00 55.99 94 SER A O 1
ATOM 671 N N . LEU A 1 95 ? -22.300 -7.933 -55.558 1.00 59.33 95 LEU A N 1
ATOM 672 C CA . LEU A 1 95 ? -22.727 -9.320 -55.352 1.00 55.79 95 LEU A CA 1
ATOM 673 C C . LEU A 1 95 ? -23.066 -9.968 -56.688 1.00 60.29 95 LEU A C 1
ATOM 674 O O . LEU A 1 95 ? -24.149 -9.762 -57.237 1.00 58.87 95 LEU A O 1
ATOM 679 N N . THR A 1 96 ? -22.126 -10.750 -57.206 1.00 69.43 96 THR A N 1
ATOM 680 C CA . THR A 1 96 ? -22.315 -11.459 -58.467 1.00 75.65 96 THR A CA 1
ATOM 681 C C . THR A 1 96 ? -22.323 -12.964 -58.240 1.00 74.40 96 THR A C 1
ATOM 682 O O . THR A 1 96 ? -21.891 -13.449 -57.192 1.00 66.90 96 THR A O 1
ATOM 686 N N . MET A 1 97 ? -22.811 -13.692 -59.238 1.00 76.17 97 MET A N 1
ATOM 687 C CA . MET A 1 97 ? -22.884 -15.143 -59.182 1.00 75.64 97 MET A CA 1
ATOM 688 C C . MET A 1 97 ? -21.507 -15.779 -59.035 1.00 80.44 97 MET A C 1
ATOM 689 O O . MET A 1 97 ? -21.336 -16.706 -58.251 1.00 77.84 97 MET A O 1
ATOM 694 N N . GLU A 1 98 ? -20.530 -15.270 -59.784 1.00 91.26 98 GLU A N 1
ATOM 695 C CA . GLU A 1 98 ? -19.168 -15.818 -59.755 1.00 98.06 98 GLU A CA 1
ATOM 696 C C . GLU A 1 98 ? -18.332 -15.394 -58.541 1.00 98.25 98 GLU A C 1
ATOM 697 O O . GLU A 1 98 ? -17.341 -16.050 -58.219 1.00 102.97 98 GLU A O 1
ATOM 703 N N . ALA A 1 99 ? -18.722 -14.310 -57.873 1.00 97.72 99 ALA A N 1
ATOM 704 C CA . ALA A 1 99 ? -18.025 -13.882 -56.661 1.00 96.57 99 ALA A CA 1
ATOM 705 C C . ALA A 1 99 ? -18.376 -14.803 -55.506 1.00 98.48 99 ALA A C 1
ATOM 706 O O . ALA A 1 99 ? -17.535 -15.087 -54.660 1.00 93.70 99 ALA A O 1
ATOM 708 N N . VAL A 1 100 ? -19.622 -15.269 -55.485 1.00 104.92 100 VAL A N 1
ATOM 709 C CA . VAL A 1 100 ? -20.087 -16.200 -54.457 1.00 111.22 100 VAL A CA 1
ATOM 710 C C . VAL A 1 100 ? -19.749 -17.652 -54.828 1.00 116.75 100 VAL A C 1
ATOM 711 O O . VAL A 1 100 ? -19.539 -18.491 -53.949 1.00 117.83 100 VAL A O 1
ATOM 715 N N . LYS A 1 101 ? -19.669 -17.928 -56.130 1.00 125.20 101 LYS A N 1
ATOM 716 C CA . LYS A 1 101 ? -19.219 -19.225 -56.638 1.00 133.51 101 LYS A CA 1
ATOM 717 C C . LYS A 1 101 ? -17.781 -19.497 -56.197 1.00 136.05 101 LYS A C 1
ATOM 718 O O . LYS A 1 101 ? -17.444 -20.617 -55.813 1.00 135.52 101 LYS A O 1
ATOM 724 N N . ALA A 1 102 ? -16.952 -18.456 -56.221 1.00 141.08 102 ALA A N 1
ATOM 725 C CA . ALA A 1 102 ? -15.541 -18.568 -55.851 1.00 145.45 102 ALA A CA 1
ATOM 726 C C . ALA A 1 102 ? -15.303 -18.644 -54.340 1.00 146.49 102 ALA A C 1
ATOM 727 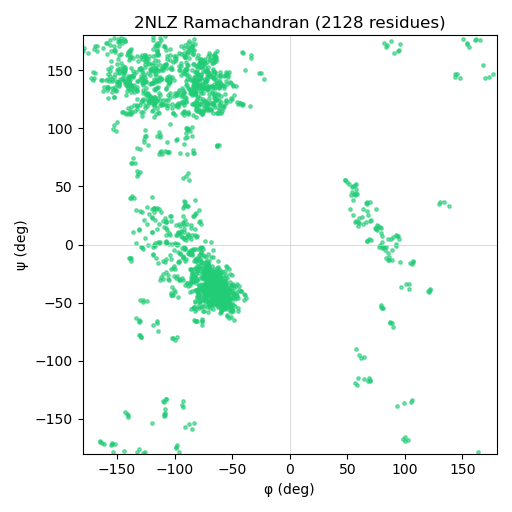O O . ALA A 1 102 ? -14.164 -18.791 -53.897 1.00 149.69 102 ALA A O 1
ATOM 729 N N . LYS A 1 103 ? -16.371 -18.551 -53.552 1.00 146.93 103 LYS A N 1
ATOM 730 C CA . LYS A 1 103 ? -16.238 -18.523 -52.099 1.00 148.71 103 LYS A CA 1
ATOM 731 C C . LYS A 1 103 ? -16.696 -19.827 -51.448 1.00 149.95 103 LYS A C 1
ATOM 732 O O . LYS A 1 103 ? -16.664 -19.958 -50.225 1.00 150.80 103 LYS A O 1
ATOM 738 N N . GLY A 1 104 ? -17.116 -20.788 -52.267 1.00 151.78 104 GLY A N 1
ATOM 739 C CA . GLY A 1 104 ? -17.492 -22.112 -51.774 1.00 155.68 104 GLY A CA 1
ATOM 740 C C . GLY A 1 104 ? -18.912 -22.533 -52.099 1.00 158.26 104 GLY A C 1
ATOM 741 O O . GLY A 1 104 ? -19.166 -23.694 -52.420 1.00 158.96 104 GLY A O 1
ATOM 742 N N . TYR A 1 105 ? -19.842 -21.588 -52.012 1.00 160.89 105 TYR A N 1
ATOM 743 C CA . TYR A 1 105 ? -21.252 -21.878 -52.239 1.00 160.84 105 TYR A CA 1
ATOM 744 C C . TYR A 1 105 ? -21.583 -21.806 -53.725 1.00 161.03 105 TYR A C 1
ATOM 745 O O . TYR A 1 105 ? -21.237 -20.835 -54.395 1.00 162.45 105 TYR A O 1
ATOM 754 N N . GLU A 1 106 ? -22.252 -22.833 -54.240 1.00 159.83 106 GLU A N 1
ATOM 755 C CA . GLU A 1 106 ? -22.680 -22.825 -55.640 1.00 159.47 106 GLU A CA 1
ATOM 756 C C . GLU A 1 106 ? -24.098 -23.359 -55.845 1.00 154.27 106 GLU A C 1
ATOM 757 O O . GLU A 1 106 ? -24.687 -23.180 -56.910 1.00 156.11 106 GLU A O 1
ATOM 763 N N . GLN A 1 107 ? -24.638 -24.016 -54.825 1.00 145.88 107 GLN A N 1
ATOM 764 C CA . GLN A 1 107 ? -26.007 -24.511 -54.872 1.00 136.82 107 GLN A CA 1
ATOM 765 C C . GLN A 1 107 ? -26.967 -23.370 -54.559 1.00 127.70 107 GLN A C 1
ATOM 766 O O . GLN A 1 107 ? -27.753 -22.951 -55.407 1.00 121.49 107 GLN A O 1
ATOM 772 N N . GLU A 1 108 ? -26.885 -22.882 -53.326 1.00 120.60 108 GLU A N 1
ATOM 773 C CA . GLU A 1 108 ? -27.616 -21.705 -52.873 1.00 112.04 108 GLU A CA 1
ATOM 774 C C . GLU A 1 108 ? -26.735 -20.939 -51.887 1.00 98.90 108 GLU A C 1
ATOM 775 O O . GLU A 1 108 ? -25.925 -21.546 -51.185 1.00 100.04 108 GLU A O 1
ATOM 781 N N . LEU A 1 109 ? -26.876 -19.615 -51.842 1.00 82.79 109 LEU A N 1
ATOM 782 C CA . LEU A 1 109 ? -26.049 -18.794 -50.948 1.00 70.29 109 LEU A CA 1
ATOM 783 C C . LEU A 1 109 ? -26.489 -18.933 -49.485 1.00 64.92 109 LEU A C 1
ATOM 784 O O . LEU A 1 109 ? -27.629 -19.316 -49.230 1.00 67.63 109 LEU A O 1
ATOM 789 N N . PRO A 1 110 ? -25.584 -18.645 -48.524 1.00 59.73 110 PRO A N 1
ATOM 790 C CA . PRO A 1 110 ? -25.814 -19.058 -47.142 1.00 59.10 110 PRO A CA 1
ATOM 791 C C . PRO A 1 110 ? -26.984 -18.328 -46.525 1.00 57.82 110 PRO A C 1
ATOM 792 O O . PRO A 1 110 ? -27.268 -17.195 -46.913 1.00 63.29 110 PRO A O 1
ATOM 796 N N . PRO A 1 111 ? -27.669 -18.973 -45.571 1.00 56.76 111 PRO A N 1
ATOM 797 C CA . PRO A 1 111 ? -28.815 -18.324 -44.958 1.00 55.84 111 PRO A CA 1
ATOM 798 C C . PRO A 1 111 ? -28.421 -17.132 -44.094 1.00 53.32 111 PRO A C 1
ATOM 799 O O . PRO A 1 111 ? -29.189 -16.173 -43.985 1.00 52.81 111 PRO A O 1
ATOM 803 N N . TYR A 1 112 ? -27.225 -17.180 -43.515 1.00 50.37 112 TYR A N 1
ATOM 804 C CA . TYR A 1 112 ? -26.816 -16.199 -42.514 1.00 52.38 112 TYR A CA 1
ATOM 805 C C . TYR A 1 112 ? -25.493 -15.507 -42.844 1.00 51.56 112 TYR A C 1
ATOM 806 O O . TYR A 1 112 ? -24.720 -15.981 -43.679 1.00 58.54 112 TYR A O 1
ATOM 815 N N . GLY A 1 113 ? -25.243 -14.378 -42.188 1.00 45.78 113 GLY A N 1
ATOM 816 C CA . GLY A 1 113 ? -24.035 -13.603 -42.429 1.00 48.23 113 GLY A CA 1
ATOM 817 C C . GLY A 1 113 ? -24.300 -12.420 -43.334 1.00 50.76 113 GLY A C 1
ATOM 818 O O . GLY A 1 113 ? -25.455 -12.084 -43.624 1.00 49.14 113 GLY A O 1
ATOM 819 N N . VAL A 1 114 ? -23.217 -11.792 -43.783 1.00 52.94 114 VAL A N 1
ATOM 820 C CA . VAL A 1 114 ? -23.284 -10.564 -44.585 1.00 51.48 114 VAL A CA 1
ATOM 821 C C . VAL A 1 114 ? -23.668 -10.819 -46.048 1.00 51.15 114 VAL A C 1
ATOM 822 O O . VAL A 1 114 ? -24.032 -9.883 -46.767 1.00 51.73 114 VAL A O 1
ATOM 826 N N . ILE A 1 115 ? -23.587 -12.082 -46.472 1.00 44.25 115 ILE A N 1
ATOM 827 C CA . ILE A 1 115 ? -23.698 -12.453 -47.887 1.00 42.20 115 ILE A CA 1
ATOM 828 C C . ILE A 1 115 ? -25.123 -12.331 -48.459 1.00 44.05 115 ILE A C 1
ATOM 829 O O . ILE A 1 115 ? -25.309 -11.723 -49.520 1.00 50.31 115 ILE A O 1
ATOM 834 N N . PRO A 1 116 ? -26.135 -12.881 -47.755 1.00 44.26 116 PRO A N 1
ATOM 835 C CA . PRO A 1 116 ? -27.480 -12.819 -48.318 1.00 44.10 116 PRO A CA 1
ATOM 836 C C . PRO A 1 116 ? -28.212 -11.486 -48.108 1.00 43.34 116 PRO A C 1
ATOM 837 O O . PRO A 1 116 ? -29.396 -11.389 -48.428 1.00 48.63 116 PRO A O 1
ATOM 841 N N . VAL A 1 117 ? -27.529 -10.476 -47.577 1.00 42.20 117 VAL A N 1
ATOM 842 C CA . VAL A 1 117 ? -28.185 -9.199 -47.253 1.00 35.13 117 VAL A CA 1
ATOM 843 C C . VAL A 1 117 ? -28.409 -8.308 -48.478 1.00 27.62 117 VAL A C 1
ATOM 844 O O . VAL A 1 117 ? -27.448 -7.860 -49.092 1.00 34.35 117 VAL A O 1
ATOM 848 N N . THR A 1 118 ? -29.672 -8.070 -48.828 1.00 19.86 118 THR A N 1
ATOM 849 C CA . THR A 1 118 ? -30.048 -7.098 -49.876 1.00 26.11 118 THR A CA 1
ATOM 850 C C . THR A 1 118 ? -30.464 -5.791 -49.216 1.00 26.24 118 THR A C 1
ATOM 851 O O . THR A 1 118 ? -30.767 -5.795 -48.032 1.00 22.45 118 THR A O 1
ATOM 855 N N . VAL A 1 119 ? -30.490 -4.682 -49.961 1.00 25.44 119 VAL A N 1
ATOM 856 C CA . VAL A 1 119 ? -30.810 -3.388 -49.333 1.00 30.90 119 VAL A CA 1
ATOM 857 C C . VAL A 1 119 ? -32.204 -3.399 -48.677 1.00 32.62 119 VAL A C 1
ATOM 858 O O . VAL A 1 119 ? -33.213 -3.724 -49.316 1.00 33.68 119 VAL A O 1
ATOM 862 N N . PRO A 1 120 ? -32.239 -3.112 -47.369 1.00 24.90 120 PRO A N 1
ATOM 863 C CA . PRO A 1 120 ? -33.476 -2.964 -46.642 1.00 26.47 120 PRO A CA 1
ATOM 864 C C . PRO A 1 120 ? -34.310 -1.843 -47.243 1.00 29.25 120 PRO A C 1
ATOM 865 O O . PRO A 1 120 ? -33.927 -0.679 -47.168 1.00 29.82 120 PRO A O 1
ATOM 869 N N . GLY A 1 121 ? -35.441 -2.193 -47.835 1.00 30.23 121 GLY A N 1
ATOM 870 C CA . GLY A 1 121 ? -36.277 -1.206 -48.468 1.00 22.58 121 GLY A CA 1
ATOM 871 C C . GLY A 1 121 ? -37.427 -0.646 -47.646 1.00 31.53 121 GLY A C 1
ATOM 872 O O . GLY A 1 121 ? -38.086 0.300 -48.093 1.00 31.40 121 GLY A O 1
ATOM 873 N N . ALA A 1 122 ? -37.673 -1.215 -46.460 1.00 26.86 122 ALA A N 1
ATOM 874 C CA . ALA A 1 122 ? -38.818 -0.813 -45.620 1.00 24.60 122 ALA A CA 1
ATOM 875 C C . ALA A 1 122 ? -38.772 0.624 -45.092 1.00 29.67 122 ALA A C 1
ATOM 876 O O . ALA A 1 122 ? -39.788 1.318 -45.162 1.00 30.26 122 ALA A O 1
ATOM 878 N N . PRO A 1 123 ? -37.615 1.077 -44.549 1.00 27.38 123 PRO A N 1
ATOM 879 C CA . PRO A 1 123 ? -37.575 2.481 -44.124 1.00 25.12 123 PRO A CA 1
ATOM 880 C C . PRO A 1 123 ? -37.996 3.459 -45.213 1.00 29.61 123 PRO A C 1
ATOM 881 O O . PRO A 1 123 ? -38.836 4.321 -44.975 1.00 32.26 123 PRO A O 1
ATOM 885 N N . GLY A 1 124 ? -37.449 3.301 -46.40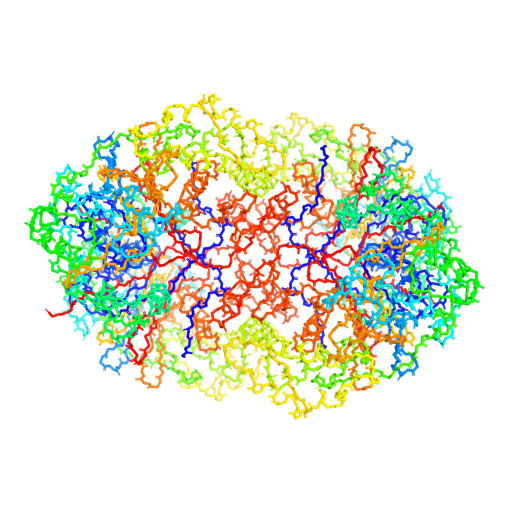6 1.00 30.37 124 GLY A N 1
ATOM 886 C CA . GLY A 1 124 ? -37.810 4.160 -47.516 1.00 35.92 124 GLY A CA 1
ATOM 887 C C . GLY A 1 124 ? -39.277 4.051 -47.859 1.00 37.76 124 GLY A C 1
ATOM 888 O O . GLY A 1 124 ? -39.914 5.049 -48.206 1.00 40.59 124 GLY A O 1
ATOM 889 N N . ALA A 1 125 ? -39.817 2.840 -47.755 1.00 39.52 125 ALA A N 1
ATOM 890 C CA . ALA A 1 125 ? -41.233 2.611 -47.997 1.00 35.90 125 ALA A CA 1
ATOM 891 C C . ALA A 1 125 ? -42.095 3.382 -47.011 1.00 33.98 125 ALA A C 1
ATOM 892 O O . ALA A 1 125 ? -43.105 3.960 -47.416 1.00 36.55 125 ALA A O 1
ATOM 894 N N . TRP A 1 126 ? -41.695 3.393 -45.733 1.00 27.31 126 TRP A N 1
ATOM 895 C CA . TRP A 1 126 ? -42.416 4.152 -44.698 1.00 32.23 126 TRP A CA 1
ATOM 896 C C . TRP A 1 126 ? -42.505 5.626 -45.070 1.00 33.33 126 TRP A C 1
ATOM 897 O O . TRP A 1 126 ? -43.590 6.214 -45.057 1.00 36.12 126 TRP A O 1
ATOM 908 N N . ALA A 1 127 ? -41.350 6.202 -45.403 1.00 33.95 127 ALA A N 1
ATOM 909 C CA . ALA A 1 127 ? -41.230 7.615 -45.764 1.00 34.89 127 ALA A CA 1
ATOM 910 C C . ALA A 1 127 ? -42.058 8.021 -46.986 1.00 36.77 127 ALA A C 1
ATOM 911 O O . ALA A 1 127 ? -42.737 9.053 -46.958 1.00 36.00 127 ALA A O 1
ATOM 913 N N . GLU A 1 128 ? -41.992 7.210 -48.042 1.00 31.07 128 GLU A N 1
ATOM 914 C CA . GLU A 1 128 ? -42.716 7.474 -49.286 1.00 28.47 128 GLU A CA 1
ATOM 915 C C . GLU A 1 128 ? -44.220 7.327 -49.134 1.00 27.70 128 GLU A C 1
ATOM 916 O O . GLU A 1 128 ? -44.988 8.005 -49.809 1.00 33.52 128 GLU A O 1
ATOM 922 N N . LEU A 1 129 ? -44.626 6.428 -48.249 1.00 29.54 129 LEU A N 1
ATOM 923 C CA . LEU A 1 129 ? -46.031 6.212 -47.950 1.00 31.55 129 LEU A CA 1
ATOM 924 C C . LEU A 1 129 ? -46.588 7.458 -47.259 1.00 33.06 129 LEU A C 1
ATOM 925 O O . LEU A 1 129 ? -47.628 7.987 -47.658 1.00 30.47 129 LEU A O 1
ATOM 930 N N . ALA A 1 130 ? -45.858 7.934 -46.247 1.00 35.29 130 ALA A N 1
ATOM 931 C CA . ALA A 1 130 ? -46.206 9.138 -45.492 1.00 39.67 130 ALA A CA 1
ATOM 932 C C . ALA A 1 130 ? -46.290 10.367 -46.384 1.00 48.22 130 ALA A C 1
ATOM 933 O O . ALA A 1 130 ? -47.319 11.044 -46.407 1.00 51.48 130 ALA A O 1
ATOM 935 N N . LYS A 1 131 ? -45.202 10.639 -47.108 1.00 48.53 131 LYS A N 1
ATOM 936 C CA . LYS A 1 131 ? -45.113 11.765 -48.039 1.00 51.91 131 LYS A CA 1
ATOM 937 C C . LYS A 1 131 ? -46.269 11.780 -49.036 1.00 48.93 131 LYS A C 1
ATOM 938 O O . LYS A 1 131 ? -46.892 12.816 -49.257 1.00 47.47 131 LYS A O 1
ATOM 944 N N . MET A 1 132 ? -46.574 10.625 -49.612 1.00 46.12 132 MET A N 1
ATOM 945 C CA . MET A 1 132 ? -47.555 10.580 -50.678 1.00 41.22 132 MET A CA 1
ATOM 946 C C . MET A 1 132 ? -49.005 10.594 -50.200 1.00 38.90 132 MET A C 1
ATOM 947 O O . MET A 1 132 ? -49.821 11.338 -50.733 1.00 38.06 132 MET A O 1
ATOM 952 N N . TYR A 1 133 ? -49.339 9.786 -49.203 1.00 38.50 133 TYR A N 1
ATOM 953 C CA . TYR A 1 133 ? -50.752 9.610 -48.872 1.00 31.67 133 TYR A CA 1
ATOM 954 C C . TYR A 1 133 ? -51.143 9.827 -47.413 1.00 27.51 133 TYR A C 1
ATOM 955 O O . TYR A 1 133 ? -52.326 9.786 -47.092 1.00 27.26 133 TYR A O 1
ATOM 964 N N . GLY A 1 134 ? -50.161 10.075 -46.544 1.00 32.01 134 GLY A N 1
ATOM 965 C CA . GLY A 1 134 ? -50.409 10.283 -45.111 1.00 36.00 134 GLY A CA 1
ATOM 966 C C . GLY A 1 134 ? -50.731 11.720 -44.742 1.00 35.80 134 GLY A C 1
ATOM 967 O O . GLY A 1 134 ? -50.523 12.626 -45.546 1.00 42.43 134 GLY A O 1
ATOM 968 N N . ASN A 1 135 ? -51.243 11.922 -43.527 1.00 35.15 135 ASN A N 1
ATOM 969 C CA . ASN A 1 135 ? -51.553 13.260 -43.012 1.00 38.65 135 ASN A CA 1
ATOM 970 C C . ASN A 1 135 ? -50.487 13.797 -42.069 1.00 42.78 135 ASN A C 1
ATOM 971 O O . ASN A 1 135 ? -50.314 15.006 -41.935 1.00 50.50 135 ASN A O 1
ATOM 976 N N . LEU A 1 136 ? -49.783 12.893 -41.407 1.00 42.02 136 LEU A N 1
ATOM 977 C CA . LEU A 1 136 ? -48.847 13.273 -40.359 1.00 43.22 136 LEU A CA 1
ATOM 978 C C . LEU A 1 136 ? -47.407 13.132 -40.827 1.00 45.59 136 LEU A C 1
ATOM 979 O O . LEU A 1 136 ? -47.117 12.309 -41.693 1.00 44.99 136 LEU A O 1
ATOM 984 N N . PRO A 1 137 ? -46.496 13.938 -40.256 1.00 50.98 137 PRO A N 1
ATOM 985 C CA . PRO A 1 137 ? -45.082 13.704 -40.519 1.00 52.90 137 PRO A CA 1
ATOM 986 C C . PRO A 1 137 ? -44.628 12.389 -39.899 1.00 48.62 137 PRO A C 1
ATOM 987 O O . PRO A 1 137 ? -45.228 11.904 -38.933 1.00 41.34 137 PRO A O 1
ATOM 991 N N . LEU A 1 138 ? -43.564 11.831 -40.454 1.00 39.70 138 LEU A N 1
ATOM 992 C CA . LEU A 1 138 ? -43.061 10.530 -40.045 1.00 34.33 138 LEU A CA 1
ATOM 993 C C . LEU A 1 138 ? -42.769 10.479 -38.545 1.00 40.80 138 LEU A C 1
ATOM 994 O O . LEU A 1 138 ? -42.984 9.454 -37.903 1.00 51.05 138 LEU A O 1
ATOM 999 N N . ALA A 1 139 ? -42.309 11.600 -37.991 1.00 45.18 139 ALA A N 1
ATOM 1000 C CA . ALA A 1 139 ? -41.939 11.685 -36.578 1.00 47.27 139 ALA A CA 1
ATOM 1001 C C . ALA A 1 139 ? -43.127 11.564 -35.636 1.00 46.97 139 ALA A C 1
ATOM 1002 O O . ALA A 1 139 ? -42.954 11.194 -34.471 1.00 45.07 139 ALA A O 1
ATOM 1004 N N . ALA A 1 140 ? -44.318 11.887 -36.145 1.00 43.14 140 ALA A N 1
ATOM 1005 C CA . ALA A 1 140 ? -45.562 11.696 -35.410 1.00 39.65 140 ALA A CA 1
ATOM 1006 C C . ALA A 1 140 ? -45.928 10.231 -35.421 1.00 43.24 140 ALA A C 1
ATOM 1007 O O . ALA A 1 140 ? -46.163 9.626 -34.372 1.00 32.97 140 ALA A O 1
ATOM 1009 N N . SER A 1 141 ? -45.964 9.667 -36.626 1.00 43.48 141 SER A N 1
ATOM 1010 C CA . SER A 1 141 ? -46.486 8.320 -36.823 1.00 40.88 141 SER A CA 1
ATOM 1011 C C . SER A 1 141 ? -45.560 7.227 -36.312 1.00 36.74 141 SER A C 1
ATOM 1012 O O . SER A 1 141 ? -46.018 6.130 -36.027 1.00 42.01 141 SER A O 1
ATOM 1015 N N . LEU A 1 142 ? -44.274 7.513 -36.149 1.00 34.66 142 LEU A N 1
ATOM 1016 C CA . LEU A 1 142 ? -43.426 6.491 -35.550 1.00 36.31 142 LEU A CA 1
ATOM 1017 C C . LEU A 1 142 ? -42.925 6.765 -34.124 1.00 32.67 142 LEU A C 1
ATOM 1018 O O . LEU A 1 142 ? -42.052 6.071 -33.602 1.00 25.99 142 LEU A O 1
ATOM 1023 N N . ALA A 1 143 ? -43.553 7.740 -33.474 1.00 34.81 143 ALA A N 1
ATOM 1024 C CA . ALA A 1 143 ? -43.303 8.022 -32.050 1.00 41.91 143 ALA A CA 1
ATOM 1025 C C . ALA A 1 143 ? -43.709 6.935 -31.025 1.00 40.31 143 ALA A C 1
ATOM 1026 O O . ALA A 1 143 ? -42.992 6.748 -30.039 1.00 43.90 143 ALA A O 1
ATOM 1028 N N . PRO A 1 144 ? -44.861 6.238 -31.220 1.00 38.92 144 PRO A N 1
ATOM 1029 C CA . PRO A 1 144 ? -45.143 5.134 -30.294 1.00 35.49 144 PRO A CA 1
ATOM 1030 C C . PRO A 1 144 ? -44.102 4.031 -30.380 1.00 36.64 144 PRO A C 1
ATOM 1031 O O . PRO A 1 144 ? -43.719 3.469 -29.351 1.00 31.72 144 PRO A O 1
ATOM 1035 N N . ALA A 1 145 ? -43.651 3.739 -31.601 1.00 32.51 145 ALA A N 1
ATOM 1036 C CA . ALA A 1 145 ? -42.603 2.757 -31.831 1.00 33.56 145 ALA A CA 1
ATOM 1037 C C . ALA A 1 145 ? -41.305 3.135 -31.095 1.00 37.09 145 ALA A C 1
ATOM 1038 O O . ALA A 1 145 ? -40.617 2.266 -30.545 1.00 31.35 145 ALA A O 1
ATOM 1040 N N . ILE A 1 146 ? -40.986 4.429 -31.094 1.00 38.23 146 ILE A N 1
ATOM 1041 C CA . ILE A 1 146 ? -39.828 4.947 -30.371 1.00 41.91 146 ILE A CA 1
ATOM 1042 C C . ILE A 1 146 ? -40.038 4.817 -28.863 1.00 39.25 146 ILE A C 1
ATOM 1043 O O . ILE A 1 146 ? -39.147 4.381 -28.138 1.00 37.95 146 ILE A O 1
ATOM 1048 N N . ARG A 1 147 ? -41.231 5.187 -28.408 1.00 41.57 147 ARG A N 1
ATOM 1049 C CA . ARG A 1 147 ? -41.610 5.077 -27.008 1.00 47.11 147 ARG A CA 1
ATOM 1050 C C . ARG A 1 147 ? -41.446 3.640 -26.510 1.00 46.07 147 ARG A C 1
ATOM 1051 O O . ARG A 1 147 ? -40.909 3.429 -25.429 1.00 46.04 147 ARG A O 1
ATOM 1059 N N . TYR A 1 148 ? -41.894 2.659 -27.302 1.00 48.13 148 TYR A N 1
ATOM 1060 C CA . TYR A 1 148 ? -41.807 1.239 -26.919 1.00 40.76 148 TYR A CA 1
ATOM 1061 C C . TYR A 1 148 ? -40.370 0.749 -26.889 1.00 39.51 148 TYR A C 1
ATOM 1062 O O . TYR A 1 148 ? -40.018 -0.073 -26.054 1.00 45.43 148 TYR A O 1
ATOM 1071 N N . ALA A 1 149 ? -39.548 1.242 -27.810 1.00 39.35 149 ALA A N 1
ATOM 1072 C CA . ALA A 1 149 ? -38.132 0.885 -27.840 1.00 41.07 149 ALA A CA 1
ATOM 1073 C C . ALA A 1 149 ? -37.357 1.384 -26.602 1.00 47.79 149 ALA A C 1
ATOM 1074 O O . ALA A 1 149 ? -36.568 0.624 -26.016 1.00 48.83 149 ALA A O 1
ATOM 1076 N N . GLU A 1 150 ? -37.602 2.640 -26.207 1.00 47.91 150 GLU A N 1
ATOM 1077 C CA . GLU A 1 150 ? -36.950 3.266 -25.040 1.00 46.70 150 GLU A CA 1
ATOM 1078 C C . GLU A 1 150 ? -37.438 2.770 -23.682 1.00 49.08 150 GLU A C 1
ATOM 1079 O O . GLU A 1 150 ? -36.642 2.551 -22.773 1.00 52.95 150 GLU A O 1
ATOM 1085 N N . GLU A 1 151 ? -38.749 2.615 -23.543 1.00 54.33 151 GLU A N 1
ATOM 1086 C CA . GLU A 1 151 ? -39.340 2.216 -22.271 1.00 60.84 151 GLU A CA 1
ATOM 1087 C C . GLU A 1 151 ? -39.384 0.704 -22.103 1.00 56.51 151 GLU A C 1
ATOM 1088 O O . GLU A 1 151 ? -39.233 0.199 -20.994 1.00 61.36 151 GLU A O 1
ATOM 1094 N N . GLY A 1 152 ? -39.569 -0.017 -23.202 1.00 52.01 152 GLY A N 1
ATOM 1095 C CA . GLY A 1 152 ? -39.598 -1.476 -23.157 1.00 48.50 152 GLY A CA 1
ATOM 1096 C C . GLY A 1 152 ? -40.994 -2.072 -23.026 1.00 44.22 152 GLY A C 1
ATOM 1097 O O . GLY A 1 152 ? -41.969 -1.364 -22.715 1.00 41.71 152 GLY A O 1
ATOM 1098 N N . TYR A 1 153 ? -41.088 -3.382 -23.259 1.00 37.73 153 TYR A N 1
ATOM 1099 C CA . TYR A 1 153 ? -42.361 -4.095 -23.194 1.00 36.18 153 TYR A CA 1
ATOM 1100 C C . TYR A 1 153 ? -42.177 -5.504 -22.632 1.00 39.66 153 TYR A C 1
ATOM 1101 O O . TYR A 1 153 ? -41.113 -6.105 -22.805 1.00 34.75 153 TYR A O 1
ATOM 1110 N N . PRO A 1 154 ? -43.210 -6.028 -21.938 1.00 40.10 154 PRO A N 1
ATOM 1111 C CA . PRO A 1 154 ? -43.183 -7.409 -21.480 1.00 36.29 154 PRO A CA 1
ATOM 1112 C C . PRO A 1 154 ? -43.366 -8.399 -22.625 1.00 37.92 154 PRO A C 1
ATOM 1113 O O . PRO A 1 154 ? -44.159 -8.173 -23.542 1.00 38.33 154 PRO A O 1
ATOM 1117 N N . VAL A 1 155 ? -42.618 -9.489 -22.562 1.00 41.48 155 VAL A N 1
ATOM 1118 C CA . VAL A 1 155 ? -42.592 -10.468 -23.636 1.00 39.75 155 VAL A CA 1
ATOM 1119 C C . VAL A 1 155 ? -43.660 -11.541 -23.415 1.00 42.57 155 VAL A C 1
ATOM 1120 O O . VAL A 1 155 ? -43.700 -12.195 -22.376 1.00 44.82 155 VAL A O 1
ATOM 1124 N N . THR A 1 156 ? -44.529 -11.700 -24.404 1.00 47.09 156 THR A N 1
ATOM 1125 C CA . THR A 1 156 ? -45.583 -12.702 -24.360 1.00 52.74 156 THR A CA 1
ATOM 1126 C C . THR A 1 156 ? -45.003 -14.094 -24.627 1.00 50.45 156 THR A C 1
ATOM 1127 O O . THR A 1 156 ? -43.960 -14.205 -25.267 1.00 46.74 156 THR A O 1
ATOM 1131 N N . PRO A 1 157 ? -45.666 -15.156 -24.118 1.00 54.41 157 PRO A N 1
ATOM 1132 C CA . PRO A 1 157 ? -45.248 -16.555 -24.272 1.00 56.69 157 PRO A CA 1
ATOM 1133 C C . PRO A 1 157 ? -44.898 -16.969 -25.697 1.00 56.89 157 PRO A C 1
ATOM 1134 O O . PRO A 1 157 ? -43.901 -17.673 -25.890 1.00 59.17 157 PRO A O 1
ATOM 1138 N N . THR A 1 158 ? -45.708 -16.546 -26.674 1.00 52.51 158 THR A N 1
ATOM 1139 C CA . THR A 1 158 ? -45.499 -16.931 -28.074 1.00 53.72 158 THR A CA 1
ATOM 1140 C C . THR A 1 158 ? -44.217 -16.311 -28.624 1.00 52.36 158 THR A C 1
ATOM 1141 O O . THR A 1 158 ? -43.370 -17.010 -29.187 1.00 50.51 158 THR A O 1
ATOM 1145 N N . LEU A 1 159 ? -44.075 -15.000 -28.442 1.00 48.35 159 LEU A N 1
ATOM 1146 C CA . LEU A 1 159 ? -42.868 -14.278 -28.841 1.00 42.36 159 LEU A CA 1
ATOM 1147 C C . LEU A 1 159 ? -41.641 -14.854 -28.134 1.00 41.47 159 LEU A C 1
ATOM 1148 O O . LEU A 1 159 ? -40.583 -15.008 -28.756 1.00 35.44 159 LEU A O 1
ATOM 1153 N N . ALA A 1 160 ? -41.801 -15.193 -26.853 1.00 34.78 160 ALA A N 1
ATOM 1154 C CA . ALA A 1 160 ? -40.725 -15.808 -26.066 1.00 39.40 160 ALA A CA 1
ATOM 1155 C C . ALA A 1 160 ? -40.223 -17.126 -26.661 1.00 42.17 160 ALA A C 1
ATOM 1156 O O . ALA A 1 160 ? -39.011 -17.351 -26.701 1.00 42.29 160 ALA A O 1
ATOM 1158 N N . LYS A 1 161 ? -41.153 -17.976 -27.117 1.00 45.41 161 LYS A N 1
ATOM 1159 C CA . LYS A 1 161 ? -40.819 -19.269 -27.729 1.00 46.83 161 LYS A CA 1
ATOM 1160 C C . LYS A 1 161 ? -39.893 -19.104 -28.934 1.00 46.99 161 LYS A C 1
ATOM 1161 O O . LYS A 1 161 ? -38.838 -19.747 -28.995 1.00 41.38 161 LYS A O 1
ATOM 1167 N N . TYR A 1 162 ? -40.288 -18.236 -29.874 1.00 48.10 162 TYR A N 1
ATOM 1168 C CA . TYR A 1 162 ? -39.520 -18.018 -31.108 1.00 43.48 162 TYR A CA 1
ATOM 1169 C C . TYR A 1 162 ? -38.222 -17.265 -30.855 1.00 41.32 162 TYR A C 1
ATOM 1170 O O . TYR A 1 162 ? -37.241 -17.447 -31.593 1.00 38.74 162 TYR A O 1
ATOM 1179 N N . TRP A 1 163 ? -38.225 -16.429 -29.814 1.00 32.15 163 TRP A N 1
ATOM 1180 C CA . TRP A 1 163 ? -37.029 -15.710 -29.395 1.00 33.29 163 TRP A CA 1
ATOM 1181 C C . TRP A 1 163 ? -36.029 -16.685 -28.760 1.00 38.78 163 TRP A C 1
ATOM 1182 O O . TRP A 1 163 ? -34.816 -16.561 -28.964 1.00 39.15 163 TRP A O 1
ATOM 1193 N N . LYS A 1 164 ? -36.537 -17.656 -28.005 1.00 45.16 164 LYS A N 1
ATOM 1194 C CA . LYS A 1 164 ? -35.682 -18.689 -27.421 1.00 51.70 164 LYS A CA 1
ATOM 1195 C C . LYS A 1 164 ? -35.197 -19.694 -28.454 1.00 49.53 164 LYS A C 1
ATOM 1196 O O . LYS A 1 164 ? -34.092 -20.217 -28.340 1.00 52.03 164 LYS A O 1
ATOM 1202 N N . ALA A 1 165 ? -36.031 -19.969 -29.451 1.00 52.61 165 ALA A N 1
ATOM 1203 C CA . ALA A 1 165 ? -35.653 -20.866 -30.545 1.00 60.55 165 ALA A CA 1
ATOM 1204 C C . ALA A 1 165 ? -34.500 -20.282 -31.357 1.00 59.49 165 ALA A C 1
ATOM 1205 O O . ALA A 1 165 ? -33.552 -20.994 -31.706 1.00 62.88 165 ALA A O 1
ATOM 1207 N N . ALA A 1 166 ? -34.588 -18.982 -31.636 1.00 60.28 166 ALA A N 1
ATOM 1208 C CA . ALA A 1 166 ? -33.561 -18.275 -32.391 1.00 56.30 166 ALA A CA 1
ATOM 1209 C C . ALA A 1 166 ? -32.278 -18.138 -31.593 1.00 53.02 166 ALA A C 1
ATOM 1210 O O . ALA A 1 166 ? -31.211 -18.050 -32.168 1.00 54.65 166 ALA A O 1
ATOM 1212 N N . TYR A 1 167 ? -32.385 -18.109 -30.269 1.00 52.42 167 TYR A N 1
ATOM 1213 C CA . TYR A 1 167 ? -31.201 -18.072 -29.420 1.00 57.30 167 TYR A CA 1
ATOM 1214 C C . TYR A 1 167 ? -30.530 -19.439 -29.358 1.00 61.19 167 TYR A C 1
ATOM 1215 O O . TYR A 1 167 ? -29.359 -19.562 -29.698 1.00 58.61 167 TYR A O 1
ATOM 1224 N N . ASP A 1 168 ? -31.283 -20.455 -28.932 1.00 67.19 168 ASP A N 1
ATOM 1225 C CA . ASP A 1 168 ? -30.751 -21.801 -28.680 1.00 72.28 168 ASP A CA 1
ATOM 1226 C C . ASP A 1 168 ? -30.086 -22.437 -29.893 1.00 76.39 168 ASP A C 1
ATOM 1227 O O . ASP A 1 168 ? -29.023 -23.050 -29.762 1.00 78.15 168 ASP A O 1
ATOM 1232 N N . ARG A 1 169 ? -30.710 -22.286 -31.062 1.00 79.22 169 ARG A N 1
ATOM 1233 C CA . ARG A 1 169 ? -30.157 -22.819 -32.309 1.00 81.69 169 ARG A CA 1
ATOM 1234 C C . ARG A 1 169 ? -28.890 -22.062 -32.701 1.00 70.82 169 ARG A C 1
ATOM 1235 O O . ARG A 1 169 ? -27.934 -22.632 -33.235 1.00 79.35 169 ARG A O 1
ATOM 1243 N N . VAL A 1 170 ? -28.880 -20.779 -32.377 1.00 37.74 170 VAL A N 1
ATOM 1244 C CA . VAL A 1 170 ? -27.927 -19.842 -32.956 1.00 34.35 170 VAL A CA 1
ATOM 1245 C C . VAL A 1 170 ? -26.733 -19.489 -32.034 1.00 35.27 170 VAL A C 1
ATOM 1246 O O . VAL A 1 170 ? -25.683 -19.043 -32.504 1.00 53.55 170 VAL A O 1
ATOM 1250 N N . LYS A 1 171 ? -26.898 -19.719 -30.732 1.00 60.30 171 LYS A N 1
ATOM 1251 C CA . LYS A 1 171 ? -25.804 -19.635 -29.764 1.00 71.33 171 LYS A CA 1
ATOM 1252 C C . LYS A 1 171 ? -24.632 -20.512 -30.218 1.00 78.21 171 LYS A C 1
ATOM 1253 O O . LYS A 1 171 ? -23.471 -20.123 -30.085 1.00 83.24 171 LYS A O 1
ATOM 1259 N N . THR A 1 172 ? -24.950 -21.676 -30.784 1.00 87.66 172 THR A N 1
ATOM 1260 C CA . THR A 1 172 ? -23.941 -22.612 -31.271 1.00 97.38 172 THR A CA 1
ATOM 1261 C C . THR A 1 172 ? -23.531 -22.358 -32.723 1.00 99.69 172 THR A C 1
ATOM 1262 O O . THR A 1 172 ? -22.370 -22.546 -33.079 1.00 103.96 172 THR A O 1
ATOM 1266 N N . GLU A 1 173 ? -24.477 -21.938 -33.558 1.00 100.64 173 GLU A N 1
ATOM 1267 C CA . GLU A 1 173 ? -24.205 -21.762 -34.988 1.00 103.38 173 GLU A CA 1
ATOM 1268 C C . GLU A 1 173 ? -23.518 -20.441 -35.333 1.00 105.59 173 GLU A C 1
ATOM 1269 O O . GLU A 1 173 ? -22.788 -20.354 -36.324 1.00 101.46 173 GLU A O 1
ATOM 1275 N N . TRP A 1 174 ? -23.759 -19.415 -34.524 1.00 112.48 174 TRP A N 1
ATOM 1276 C CA . TRP A 1 174 ? -23.202 -18.094 -34.794 1.00 121.55 174 TRP A CA 1
ATOM 1277 C C . TRP A 1 174 ? -22.040 -17.760 -33.843 1.00 126.49 174 TRP A C 1
ATOM 1278 O O . TRP A 1 174 ? -22.217 -17.037 -32.857 1.00 126.87 174 TRP A O 1
ATOM 1289 N N . THR A 1 175 ? -20.857 -18.298 -34.136 1.00 132.52 175 THR A N 1
ATOM 1290 C CA . THR A 1 175 ? -19.638 -17.933 -33.402 1.00 136.58 175 THR A CA 1
ATOM 1291 C C . THR A 1 175 ? -18.699 -17.137 -34.301 1.00 134.42 175 THR A C 1
ATOM 1292 O O . THR A 1 175 ? -17.721 -17.665 -34.828 1.00 136.61 175 THR A O 1
ATOM 1296 N N . ASP A 1 176 ? -19.018 -15.860 -34.471 1.00 131.86 176 ASP A N 1
ATOM 1297 C CA . ASP A 1 176 ? -18.267 -14.976 -35.343 1.00 129.23 176 ASP A CA 1
ATOM 1298 C C . ASP A 1 176 ? -18.399 -13.562 -34.797 1.00 125.82 176 ASP A C 1
ATOM 1299 O O . ASP A 1 176 ? -19.225 -13.302 -33.923 1.00 128.15 176 ASP A O 1
ATOM 1304 N N . ASP A 1 177 ? -17.579 -12.651 -35.306 1.00 121.61 177 ASP A N 1
ATOM 1305 C CA . ASP A 1 177 ? -17.628 -11.261 -34.879 1.00 116.77 177 ASP A CA 1
ATOM 1306 C C . ASP A 1 177 ? -18.896 -10.565 -35.349 1.00 107.86 177 ASP A C 1
ATOM 1307 O O . ASP A 1 177 ? -19.458 -9.751 -34.616 1.00 106.51 177 ASP A O 1
ATOM 1312 N N . VAL A 1 178 ? -19.338 -10.895 -36.563 1.00 96.00 178 VAL A N 1
ATOM 1313 C CA . VAL A 1 178 ? -20.535 -10.293 -37.174 1.00 84.57 178 VAL A CA 1
ATOM 1314 C C . VAL A 1 178 ? -21.807 -10.455 -36.357 1.00 76.15 178 VAL A C 1
ATOM 1315 O O . VAL A 1 178 ? -22.659 -9.569 -36.344 1.00 74.26 178 VAL A O 1
ATOM 1319 N N . TYR A 1 179 ? -21.924 -11.591 -35.680 1.00 61.26 179 TYR A N 1
ATOM 1320 C CA . TYR A 1 179 ? -23.131 -11.945 -34.950 1.00 48.64 179 TYR A CA 1
ATOM 1321 C C . TYR A 1 179 ? -23.175 -11.411 -33.518 1.00 48.69 179 TYR A C 1
ATOM 1322 O O . TYR A 1 179 ? -24.181 -11.564 -32.834 1.00 48.05 179 TYR A O 1
ATOM 1331 N N . GLN A 1 180 ? -22.089 -10.790 -33.070 1.00 50.12 180 GLN A N 1
ATOM 1332 C CA . GLN A 1 180 ? -22.014 -10.268 -31.704 1.00 51.13 180 GLN A CA 1
ATOM 1333 C C . GLN A 1 180 ? -23.050 -9.168 -31.369 1.00 49.56 180 GLN A C 1
ATOM 1334 O O . GLN A 1 180 ? -23.706 -9.250 -30.322 1.00 41.57 180 GLN A O 1
ATOM 1340 N N . PRO A 1 181 ? -23.207 -8.143 -32.238 1.00 46.38 181 PRO A N 1
ATOM 1341 C CA . PRO A 1 181 ? -24.236 -7.149 -31.929 1.00 46.28 181 PRO A CA 1
ATOM 1342 C C . PRO A 1 181 ?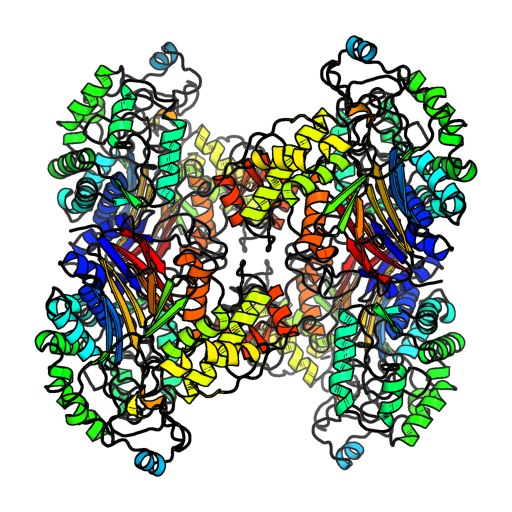 -25.667 -7.703 -31.808 1.00 46.36 181 PRO A C 1
ATOM 1343 O O . PRO A 1 181 ? -26.460 -7.160 -31.048 1.00 49.13 181 PRO A O 1
ATOM 1347 N N . TRP A 1 182 ? -25.987 -8.771 -32.537 1.00 43.39 182 TRP A N 1
ATOM 1348 C CA . TRP A 1 182 ? -27.276 -9.441 -32.397 1.00 36.18 182 TRP A CA 1
ATOM 1349 C C . TRP A 1 182 ? -27.471 -9.940 -30.970 1.00 40.09 182 TRP A C 1
ATOM 1350 O O . TRP A 1 182 ? -28.546 -9.762 -30.396 1.00 43.66 182 TRP A O 1
ATOM 1361 N N . PHE A 1 183 ? -26.441 -10.577 -30.408 1.00 36.32 183 PHE A N 1
ATOM 1362 C CA . PHE A 1 183 ? -26.495 -11.060 -29.025 1.00 38.81 183 PHE A CA 1
ATOM 1363 C C . PHE A 1 183 ? -26.526 -9.897 -28.028 1.00 44.28 183 PHE A C 1
ATOM 1364 O O . PHE A 1 183 ? -27.103 -10.012 -26.953 1.00 45.87 183 PHE A O 1
ATOM 1372 N N . ASP A 1 184 ? -25.899 -8.781 -28.386 1.00 44.72 184 ASP A N 1
ATOM 1373 C CA . ASP A 1 184 ? -25.877 -7.614 -27.509 1.00 48.94 184 ASP A CA 1
ATOM 1374 C C . ASP A 1 184 ? -27.234 -6.930 -27.498 1.00 50.90 184 ASP A C 1
ATOM 1375 O O . ASP A 1 184 ? -27.677 -6.429 -26.464 1.00 49.68 184 ASP A O 1
ATOM 1380 N N . THR A 1 185 ? -27.889 -6.933 -28.656 1.00 49.89 185 THR A N 1
ATOM 1381 C CA . THR A 1 185 ? -29.183 -6.292 -28.836 1.00 42.86 185 THR A CA 1
ATOM 1382 C C . THR A 1 185 ? -30.324 -7.189 -28.371 1.00 45.37 185 THR A C 1
ATOM 1383 O O . THR A 1 185 ? -31.144 -6.771 -27.543 1.00 46.05 185 THR A O 1
ATOM 1387 N N . PHE A 1 186 ? -30.361 -8.419 -28.891 1.00 41.58 186 PHE A N 1
ATOM 1388 C CA . PHE A 1 186 ? -31.518 -9.306 -28.703 1.00 37.36 186 PHE A CA 1
ATOM 1389 C C . PHE A 1 186 ? -31.397 -10.316 -27.568 1.00 41.21 186 PHE A C 1
ATOM 1390 O O . PHE A 1 186 ? -32.402 -10.893 -27.145 1.00 41.00 186 PHE A O 1
ATOM 1398 N N . ALA A 1 187 ? -30.179 -10.517 -27.070 1.00 45.56 187 ALA A N 1
ATOM 1399 C CA . ALA A 1 187 ? -29.963 -11.374 -25.905 1.00 49.05 187 ALA A CA 1
ATOM 1400 C C . ALA A 1 187 ? -29.065 -10.693 -24.873 1.00 53.16 187 ALA A C 1
ATOM 1401 O O . ALA A 1 187 ? -28.001 -11.209 -24.551 1.00 49.98 187 ALA A O 1
ATOM 1403 N N . PRO A 1 188 ? -29.497 -9.539 -24.333 1.00 62.57 188 PRO A N 1
ATOM 1404 C CA . PRO A 1 188 ? -28.569 -8.734 -23.539 1.00 65.76 188 PRO A CA 1
ATOM 1405 C C . PRO A 1 188 ? -28.242 -9.322 -22.165 1.00 65.58 188 PRO A C 1
ATOM 1406 O O . PRO A 1 188 ? -27.236 -8.949 -21.571 1.00 65.64 188 PRO A O 1
ATOM 1410 N N . LYS A 1 189 ? -29.076 -10.233 -21.672 1.00 67.22 189 LYS A N 1
ATOM 1411 C CA . LYS A 1 189 ? -28.808 -10.902 -20.402 1.00 71.77 189 LYS A CA 1
ATOM 1412 C C . LYS A 1 189 ? -28.127 -12.257 -20.577 1.00 71.21 189 LYS A C 1
ATOM 1413 O O . LYS A 1 189 ? -28.131 -13.080 -19.662 1.00 76.29 189 LYS A O 1
ATOM 1419 N N . GLY A 1 190 ? -27.546 -12.493 -21.749 1.00 71.73 190 GLY A N 1
ATOM 1420 C CA . GLY A 1 190 ? -26.879 -13.761 -22.028 1.00 72.82 190 GLY A CA 1
ATOM 1421 C C . GLY A 1 190 ? -27.843 -14.906 -22.291 1.00 72.58 190 GLY A C 1
ATOM 1422 O O . GLY A 1 190 ? -27.440 -16.071 -22.278 1.00 76.12 190 GLY A O 1
ATOM 1423 N N . ARG A 1 191 ? -29.116 -14.567 -22.509 1.00 68.33 191 ARG A N 1
ATOM 1424 C CA . ARG A 1 191 ? -30.152 -15.517 -22.934 1.00 58.41 191 ARG A CA 1
ATOM 1425 C C . ARG A 1 191 ? -31.291 -14.764 -23.645 1.00 53.40 191 ARG A C 1
ATOM 1426 O O . ARG A 1 191 ? -31.295 -13.533 -23.678 1.00 48.56 191 ARG A O 1
ATOM 1434 N N . ALA A 1 192 ? -32.234 -15.493 -24.236 1.00 51.07 192 ALA A N 1
ATOM 1435 C CA . ALA A 1 192 ? -33.412 -14.863 -24.819 1.00 50.77 192 ALA A CA 1
ATOM 1436 C C . ALA A 1 192 ? -34.389 -14.549 -23.699 1.00 49.10 192 ALA A C 1
ATOM 1437 O O . ALA A 1 192 ? -34.523 -15.352 -22.777 1.00 55.83 192 ALA A O 1
ATOM 1439 N N . PRO A 1 193 ? -35.079 -13.391 -23.775 1.00 45.89 193 PRO A N 1
ATOM 1440 C CA . PRO A 1 193 ? -35.981 -12.923 -22.710 1.00 46.38 193 PRO A CA 1
ATOM 1441 C C . PRO A 1 193 ? -37.038 -13.961 -22.312 1.00 51.66 193 PRO A C 1
ATOM 1442 O O . PRO A 1 193 ? -37.522 -14.730 -23.159 1.00 50.14 193 PRO A O 1
ATOM 1446 N N . ARG A 1 194 ? -37.368 -13.993 -21.024 1.00 57.34 194 ARG A N 1
ATOM 1447 C CA . ARG A 1 194 ? -38.359 -14.930 -20.515 1.00 65.07 194 ARG A CA 1
ATOM 1448 C C . ARG A 1 194 ? -39.741 -14.304 -20.613 1.00 59.33 194 ARG A C 1
ATOM 1449 O O . ARG A 1 194 ? -39.876 -13.123 -20.950 1.00 61.00 194 ARG A O 1
ATOM 1457 N N . VAL A 1 195 ? -40.762 -15.101 -20.313 1.00 52.44 195 VAL A N 1
ATOM 1458 C CA . VAL A 1 195 ? -42.139 -14.618 -20.277 1.00 52.39 195 VAL A CA 1
ATOM 1459 C C . VAL A 1 195 ? -42.278 -13.552 -19.196 1.00 46.97 195 VAL A C 1
ATOM 1460 O O . VAL A 1 195 ? -41.850 -13.752 -18.062 1.00 49.45 195 VAL A O 1
ATOM 1464 N N . GLY A 1 196 ? -42.846 -12.410 -19.559 1.00 43.83 196 GLY A N 1
ATOM 1465 C CA . GLY A 1 196 ? -43.091 -11.343 -18.598 1.00 42.46 196 GLY A CA 1
ATOM 1466 C C . GLY A 1 196 ? -41.893 -10.446 -18.351 1.00 44.39 196 GLY A C 1
ATOM 1467 O O . GLY A 1 196 ? -42.016 -9.390 -17.718 1.00 47.52 196 GLY A O 1
ATOM 1468 N N . GLU A 1 197 ? -40.731 -10.868 -18.837 1.00 41.17 197 GLU A N 1
ATOM 1469 C CA . GLU A 1 197 ? -39.519 -10.072 -18.721 1.00 47.31 197 GLU A CA 1
ATOM 1470 C C . GLU A 1 197 ? -39.614 -8.886 -19.681 1.00 42.68 197 GLU A C 1
ATOM 1471 O O . GLU A 1 197 ? -40.128 -9.026 -20.792 1.00 43.21 197 GLU A O 1
ATOM 1477 N N . VAL A 1 198 ? -39.152 -7.719 -19.246 1.00 40.25 198 VAL A N 1
ATOM 1478 C CA . VAL A 1 198 ? -39.182 -6.537 -20.101 1.00 41.51 198 VAL A CA 1
ATOM 1479 C C . VAL A 1 198 ? -37.923 -6.501 -20.950 1.00 44.01 198 VAL A C 1
ATOM 1480 O O . VAL A 1 198 ? -36.823 -6.726 -20.436 1.00 49.43 198 VAL A O 1
ATOM 1484 N N . TRP A 1 199 ? -38.098 -6.254 -22.251 1.00 40.96 199 TRP A N 1
ATOM 1485 C CA . TRP A 1 199 ? -36.980 -6.064 -23.169 1.00 37.71 199 TRP A CA 1
ATOM 1486 C C . TRP A 1 199 ? -37.060 -4.680 -23.788 1.00 39.40 199 TRP A C 1
ATOM 1487 O O . TRP A 1 199 ? -38.137 -4.209 -24.139 1.00 43.12 199 TRP A O 1
ATOM 1498 N N . ARG A 1 200 ? -35.913 -4.029 -23.919 1.00 39.98 200 ARG A N 1
ATOM 1499 C CA . ARG A 1 200 ? -35.861 -2.712 -24.532 1.00 45.17 200 ARG A CA 1
ATOM 1500 C C . ARG A 1 200 ? -34.643 -2.617 -25.444 1.00 42.38 200 ARG A C 1
ATOM 1501 O O . ARG A 1 200 ? -33.754 -3.486 -25.410 1.00 44.72 200 ARG A O 1
ATOM 1509 N N . SER A 1 201 ? -34.612 -1.569 -26.263 1.00 38.47 201 SER A N 1
ATOM 1510 C CA . SER A 1 201 ? -33.489 -1.338 -27.148 1.00 42.78 201 SER A CA 1
ATOM 1511 C C . SER A 1 201 ? -33.333 0.142 -27.449 1.00 48.44 201 SER A C 1
ATOM 1512 O O . SER A 1 201 ? -34.078 0.712 -28.261 1.00 42.70 201 SER A O 1
ATOM 1515 N N . GLN A 1 202 ? -32.358 0.761 -26.790 1.00 52.05 202 GLN A N 1
ATOM 1516 C CA . GLN A 1 202 ? -32.020 2.155 -27.062 1.00 50.09 202 GLN A CA 1
ATOM 1517 C C . GLN A 1 202 ? -31.619 2.309 -28.509 1.00 43.43 202 GLN A C 1
ATOM 1518 O O . GLN A 1 202 ? -31.902 3.342 -29.118 1.00 38.27 202 GLN A O 1
ATOM 1524 N N . GLY A 1 203 ? -30.959 1.273 -29.040 1.00 40.20 203 GLY A N 1
ATOM 1525 C CA . GLY A 1 203 ? -30.536 1.229 -30.438 1.00 41.07 203 GLY A CA 1
ATOM 1526 C C . GLY A 1 203 ? -31.705 1.501 -31.357 1.00 42.95 203 GLY A C 1
ATOM 1527 O O . GLY A 1 203 ? -31.676 2.442 -32.155 1.00 37.77 203 GLY A O 1
ATOM 1528 N N . HIS A 1 204 ? -32.748 0.688 -31.207 1.00 41.55 204 HIS A N 1
ATOM 1529 C CA . HIS A 1 204 ? -33.966 0.818 -31.999 1.00 37.44 204 HIS A CA 1
ATOM 1530 C C . HIS A 1 204 ? -34.552 2.221 -31.906 1.00 37.70 204 HIS A C 1
ATOM 1531 O O . HIS A 1 204 ? -34.922 2.802 -32.921 1.00 34.40 204 HIS A O 1
ATOM 1538 N N . ALA A 1 205 ? -34.628 2.759 -30.691 1.00 36.84 205 ALA A N 1
ATOM 1539 C CA . ALA A 1 205 ? -35.175 4.098 -30.486 1.00 38.55 205 ALA A CA 1
ATOM 1540 C C . ALA A 1 205 ? -34.384 5.163 -31.247 1.00 40.01 205 ALA A C 1
ATOM 1541 O O . ALA A 1 205 ? -34.964 5.983 -31.974 1.00 35.60 205 ALA A O 1
ATOM 1543 N N . ASP A 1 206 ? -33.063 5.134 -31.086 1.00 39.49 206 ASP A N 1
ATOM 1544 C CA . ASP A 1 206 ? -32.181 6.114 -31.715 1.00 44.14 206 ASP A CA 1
ATOM 1545 C C . ASP A 1 206 ? -32.360 6.156 -33.228 1.00 43.08 206 ASP A C 1
ATOM 1546 O O . ASP A 1 206 ? -32.545 7.232 -33.812 1.00 32.83 206 ASP A O 1
ATOM 1551 N N . THR A 1 207 ? -32.327 4.980 -33.852 1.00 43.75 207 THR A N 1
ATOM 1552 C CA . THR A 1 207 ? -32.385 4.895 -35.313 1.00 45.84 207 THR A CA 1
ATOM 1553 C C . THR A 1 207 ? -33.762 5.232 -35.887 1.00 41.92 207 THR A C 1
ATOM 1554 O O . THR A 1 207 ? -33.859 5.812 -36.969 1.00 40.22 207 THR A O 1
ATOM 1558 N N . LEU A 1 208 ? -34.814 4.862 -35.160 1.00 38.46 208 LEU A N 1
ATOM 1559 C CA . LEU A 1 208 ? -36.173 5.207 -35.561 1.00 36.95 208 LEU A CA 1
ATOM 1560 C C . LEU A 1 208 ? -36.354 6.717 -35.508 1.00 38.90 208 LEU A C 1
ATOM 1561 O O . LEU A 1 208 ? -36.885 7.308 -36.444 1.00 33.74 208 LEU A O 1
ATOM 1566 N N . ARG A 1 209 ? -35.870 7.331 -34.428 1.00 46.43 209 ARG A N 1
ATOM 1567 C CA . ARG A 1 209 ? -35.816 8.787 -34.310 1.00 45.88 209 ARG A CA 1
ATOM 1568 C C . ARG A 1 209 ? -34.998 9.396 -35.455 1.00 43.63 209 ARG A C 1
ATOM 1569 O O . ARG A 1 209 ? -35.371 10.427 -36.018 1.00 42.38 209 ARG A O 1
ATOM 1577 N N . SER A 1 210 ? -33.903 8.734 -35.817 1.00 40.68 210 SER A N 1
ATOM 1578 C CA . SER A 1 210 ? -33.036 9.232 -36.872 1.00 42.39 210 SER A CA 1
ATOM 1579 C C . SER A 1 210 ? -33.698 9.206 -38.239 1.00 43.40 210 SER A C 1
ATOM 1580 O O . SER A 1 210 ? -33.452 10.089 -39.057 1.00 46.47 210 SER A O 1
ATOM 1583 N N . ILE A 1 211 ? -34.534 8.204 -38.496 1.00 43.28 211 ILE A N 1
ATOM 1584 C CA . ILE A 1 211 ? -35.254 8.170 -39.770 1.00 44.81 211 ILE A CA 1
ATOM 1585 C C . ILE A 1 211 ? -36.507 9.032 -39.731 1.00 43.89 211 ILE A C 1
ATOM 1586 O O . ILE A 1 211 ? -36.971 9.507 -40.768 1.00 43.23 211 ILE A O 1
ATOM 1591 N N . ALA A 1 212 ? -37.032 9.240 -38.527 1.00 43.66 212 ALA A N 1
ATOM 1592 C CA . ALA A 1 212 ? -38.189 10.106 -38.317 1.00 44.64 212 ALA A CA 1
ATOM 1593 C C . ALA A 1 212 ? -37.828 11.534 -38.687 1.00 50.14 212 ALA A C 1
ATOM 1594 O O . ALA A 1 212 ? -38.586 12.219 -39.389 1.00 45.54 212 ALA A O 1
ATOM 1596 N N . GLU A 1 213 ? -36.650 11.962 -38.229 1.00 56.76 213 GLU A N 1
ATOM 1597 C CA . GLU A 1 213 ? -36.185 13.336 -38.406 1.00 61.04 213 GLU A CA 1
ATOM 1598 C C . GLU A 1 213 ? -35.575 13.581 -39.778 1.00 56.20 213 GLU A C 1
ATOM 1599 O O . GLU A 1 213 ? -35.364 14.720 -40.158 1.00 58.38 213 GLU A O 1
ATOM 1605 N N . SER A 1 214 ? -35.292 12.522 -40.527 1.00 55.45 214 SER A N 1
ATOM 1606 C CA . SER A 1 214 ? -34.656 12.696 -41.831 1.00 53.42 214 SER A CA 1
ATOM 1607 C C . SER A 1 214 ? -35.544 12.312 -43.014 1.00 50.54 214 SER A C 1
ATOM 1608 O O . SER A 1 214 ? -35.103 12.398 -44.158 1.00 46.29 214 SER A O 1
ATOM 1611 N N . ASN A 1 215 ? -36.787 11.909 -42.730 1.00 46.95 215 ASN A N 1
ATOM 1612 C CA . ASN A 1 215 ? -37.687 11.282 -43.712 1.00 46.85 215 ASN A CA 1
ATOM 1613 C C . ASN A 1 215 ? -37.067 10.046 -44.376 1.00 50.51 215 ASN A C 1
ATOM 1614 O O . ASN A 1 215 ? -37.237 9.815 -45.578 1.00 49.64 215 ASN A O 1
ATOM 1619 N N . GLY A 1 216 ? -36.332 9.267 -43.585 1.00 46.65 216 GLY A N 1
ATOM 1620 C CA . GLY A 1 216 ? -35.691 8.050 -44.069 1.00 44.63 216 GLY A CA 1
ATOM 1621 C C . GLY A 1 216 ? -34.360 8.258 -44.765 1.00 48.27 216 GLY A C 1
ATOM 1622 O O . GLY A 1 216 ? -33.688 7.295 -45.128 1.00 53.51 216 GLY A O 1
ATOM 1623 N N . GLU A 1 217 ? -33.967 9.513 -44.940 1.00 52.78 217 GLU A N 1
ATOM 1624 C CA . GLU A 1 217 ? -32.752 9.843 -45.680 1.00 51.69 217 GLU A CA 1
ATOM 1625 C C . GLU A 1 217 ? -31.490 9.347 -44.975 1.00 45.58 217 GLU A C 1
ATOM 1626 O O . GLU A 1 217 ? -30.537 8.930 -45.624 1.00 43.56 217 GLU A O 1
ATOM 1632 N N . SER A 1 218 ? -31.514 9.377 -43.643 1.00 40.87 218 SER A N 1
ATOM 1633 C CA . SER A 1 218 ? -30.378 8.978 -42.812 1.00 40.50 218 SER A CA 1
ATOM 1634 C C . SER A 1 218 ? -29.993 7.523 -43.050 1.00 42.18 218 SER A C 1
ATOM 1635 O O . SER A 1 218 ? -28.812 7.173 -43.053 1.00 45.59 218 SER A O 1
ATOM 1638 N N . PHE A 1 219 ? -31.009 6.693 -43.270 1.00 44.15 219 PHE A N 1
ATOM 1639 C CA . PHE A 1 219 ? -30.831 5.266 -43.494 1.00 39.08 219 PHE A CA 1
ATOM 1640 C C . PHE A 1 219 ? -30.126 4.966 -44.822 1.00 42.06 219 PHE A C 1
ATOM 1641 O O . PHE A 1 219 ? -29.291 4.071 -44.894 1.00 43.92 219 PHE A O 1
ATOM 1649 N N . TYR A 1 220 ? -30.452 5.717 -45.867 1.00 41.39 220 TYR A N 1
ATOM 1650 C CA . TYR A 1 220 ? -29.972 5.375 -47.199 1.00 47.46 220 TYR A CA 1
ATOM 1651 C C . TYR A 1 220 ? -28.801 6.206 -47.671 1.00 53.94 220 TYR A C 1
ATOM 1652 O O . TYR A 1 220 ? -27.848 5.675 -48.236 1.00 57.95 220 TYR A O 1
ATOM 1661 N N . ARG A 1 221 ? -28.873 7.511 -47.443 1.00 60.13 221 ARG A N 1
ATOM 1662 C CA . ARG A 1 221 ? -27.837 8.424 -47.916 1.00 61.28 221 ARG A CA 1
ATOM 1663 C C . ARG A 1 221 ? -27.442 9.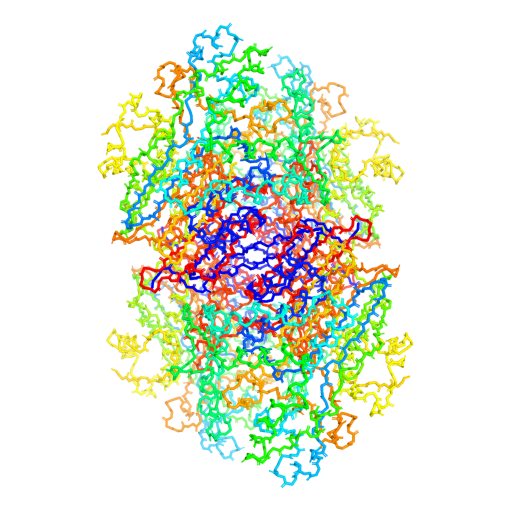428 -46.836 1.00 57.97 221 ARG A C 1
ATOM 1664 O O . ARG A 1 221 ? -27.213 10.602 -47.109 1.00 61.18 221 ARG A O 1
ATOM 1672 N N . GLY A 1 222 ? -27.360 8.948 -45.602 1.00 54.38 222 GLY A N 1
ATOM 1673 C CA . GLY A 1 222 ? -27.003 9.798 -44.478 1.00 53.08 222 GLY A CA 1
ATOM 1674 C C . GLY A 1 222 ? -26.095 9.092 -43.495 1.00 53.65 222 GLY A C 1
ATOM 1675 O O . GLY A 1 222 ? -25.275 8.256 -43.880 1.00 47.41 222 GLY A O 1
ATOM 1676 N N . GLU A 1 223 ? -26.260 9.422 -42.216 1.00 56.95 223 GLU A N 1
ATOM 1677 C CA . GLU A 1 223 ? -25.358 8.951 -41.171 1.00 64.40 223 GLU A CA 1
ATOM 1678 C C . GLU A 1 223 ? -25.519 7.468 -40.842 1.00 60.72 223 GLU A C 1
ATOM 1679 O O . GLU A 1 223 ? -24.529 6.783 -40.563 1.00 62.70 223 GLU A O 1
ATOM 1685 N N . LEU A 1 224 ? -26.758 6.980 -40.858 1.00 54.05 224 LEU A N 1
ATOM 1686 C CA . LEU A 1 224 ? -27.007 5.568 -40.618 1.00 43.35 224 LEU A CA 1
ATOM 1687 C C . LEU A 1 224 ? -26.413 4.753 -41.754 1.00 41.16 224 LEU A C 1
ATOM 1688 O O . LEU A 1 224 ? -25.770 3.727 -41.509 1.00 36.41 224 LEU A O 1
ATOM 1693 N N . ALA A 1 225 ? -26.603 5.236 -42.984 1.00 37.77 225 ALA A N 1
ATOM 1694 C CA . ALA A 1 225 ? -26.044 4.600 -44.179 1.00 44.62 225 ALA A CA 1
ATOM 1695 C C . ALA A 1 225 ? -24.547 4.358 -44.048 1.00 49.80 225 ALA A C 1
ATOM 1696 O O . ALA A 1 225 ? -24.048 3.317 -44.470 1.00 50.65 225 ALA A O 1
ATOM 1698 N N . ASP A 1 226 ? -23.848 5.326 -43.453 1.00 51.68 226 ASP A N 1
ATOM 1699 C CA . ASP A 1 226 ? -22.406 5.241 -43.223 1.00 52.27 226 ASP A CA 1
ATOM 1700 C C . ASP A 1 226 ? -22.060 4.187 -42.178 1.00 50.80 226 ASP A C 1
ATOM 1701 O O . ASP A 1 226 ? -21.071 3.477 -42.329 1.00 51.44 226 ASP A O 1
ATOM 1706 N N . GLN A 1 227 ? -22.879 4.080 -41.133 1.00 46.30 227 GLN A N 1
ATOM 1707 C CA . GLN A 1 227 ? -22.658 3.091 -40.077 1.00 48.43 227 GLN A CA 1
ATOM 1708 C C . GLN A 1 227 ? -22.900 1.677 -40.588 1.00 48.08 227 GLN A C 1
ATOM 1709 O O . GLN A 1 227 ? -22.204 0.736 -40.188 1.00 51.48 227 GLN A O 1
ATOM 1715 N N . ILE A 1 228 ? -23.896 1.542 -41.461 1.00 44.52 228 ILE A N 1
ATOM 1716 C CA . ILE A 1 228 ? -24.203 0.275 -42.124 1.00 44.87 228 ILE A CA 1
ATOM 1717 C C . ILE A 1 228 ? -23.062 -0.140 -43.056 1.00 45.03 228 ILE A C 1
ATOM 1718 O O . ILE A 1 228 ? -22.581 -1.270 -42.998 1.00 47.65 228 ILE A O 1
ATOM 1723 N N . HIS A 1 229 ? -22.631 0.791 -43.900 1.00 49.12 229 HIS A N 1
ATOM 1724 C CA . HIS A 1 229 ? -21.536 0.564 -44.843 1.00 50.71 229 HIS A CA 1
ATOM 1725 C C . HIS A 1 229 ? -20.250 0.137 -44.137 1.00 47.65 229 HIS A C 1
ATOM 1726 O O . HIS A 1 229 ? -19.571 -0.784 -44.583 1.00 49.44 229 HIS A O 1
ATOM 1733 N N . ALA A 1 230 ? -19.939 0.804 -43.029 1.00 49.86 230 ALA A N 1
ATOM 1734 C CA . ALA A 1 230 ? -18.707 0.559 -42.280 1.00 54.83 230 ALA A CA 1
ATOM 1735 C C . ALA A 1 230 ? -18.658 -0.833 -41.665 1.00 56.92 230 ALA A C 1
ATOM 1736 O O . ALA A 1 230 ? -17.637 -1.516 -41.748 1.00 64.56 230 ALA A O 1
ATOM 1738 N N . PHE A 1 231 ? -19.762 -1.251 -41.055 1.00 53.63 231 PHE A N 1
ATOM 1739 C CA . PHE A 1 231 ? -19.822 -2.573 -40.439 1.00 54.00 231 PHE A CA 1
ATOM 1740 C C . PHE A 1 231 ? -19.720 -3.711 -41.458 1.00 49.97 231 PHE A C 1
ATOM 1741 O O . PHE A 1 231 ? -19.116 -4.745 -41.184 1.00 46.86 231 PHE A O 1
ATOM 1749 N N . PHE A 1 232 ? -20.313 -3.509 -42.628 1.00 52.14 232 PHE A N 1
ATOM 1750 C CA . PHE A 1 232 ? -20.248 -4.493 -43.696 1.00 54.91 232 PHE A CA 1
ATOM 1751 C C . PHE A 1 232 ? -18.856 -4.544 -44.322 1.00 58.52 232 PHE A C 1
ATOM 1752 O O . PHE A 1 232 ? -18.329 -5.624 -44.585 1.00 56.31 232 PHE A O 1
ATOM 1760 N N . ASP A 1 233 ? -18.257 -3.378 -44.539 1.00 62.85 233 ASP A N 1
ATOM 1761 C CA . ASP A 1 233 ? -16.921 -3.305 -45.118 1.00 68.66 233 ASP A CA 1
ATOM 1762 C C . ASP A 1 233 ? -15.908 -3.980 -44.201 1.00 66.81 233 ASP A C 1
ATOM 1763 O O . ASP A 1 233 ? -14.933 -4.572 -44.672 1.00 66.53 233 ASP A O 1
ATOM 1768 N N . LYS A 1 234 ? -16.169 -3.904 -42.896 1.00 63.74 234 LYS A N 1
ATOM 1769 C CA . LYS A 1 234 ? -15.283 -4.466 -41.876 1.00 68.32 234 LYS A CA 1
ATOM 1770 C C . LYS A 1 234 ? -15.344 -5.993 -41.839 1.00 65.11 234 LYS A C 1
ATOM 1771 O O . LYS A 1 234 ? -14.387 -6.643 -41.418 1.00 65.92 234 LYS A O 1
ATOM 1777 N N . HIS A 1 235 ? -16.459 -6.562 -42.293 1.00 64.84 235 HIS A N 1
ATOM 1778 C CA . HIS A 1 235 ? -16.643 -8.020 -42.256 1.00 62.38 235 HIS A CA 1
ATOM 1779 C C . HIS A 1 235 ? -16.791 -8.700 -43.630 1.00 60.00 235 HIS A C 1
ATOM 1780 O O . HIS A 1 235 ? -17.312 -9.812 -43.725 1.00 55.78 235 HIS A O 1
ATOM 1787 N N . GLY A 1 236 ? -16.315 -8.032 -44.679 1.00 60.80 236 GLY A N 1
ATOM 1788 C CA . GLY A 1 236 ? -16.258 -8.609 -46.019 1.00 57.50 236 GLY A CA 1
ATOM 1789 C C . GLY A 1 236 ? -17.601 -8.693 -46.713 1.00 57.03 236 GLY A C 1
ATOM 1790 O O . GLY A 1 236 ? -17.832 -9.592 -47.520 1.00 57.45 236 GLY A O 1
ATOM 1791 N N . GLY A 1 237 ? -18.488 -7.754 -46.398 1.00 54.97 237 GLY A N 1
ATOM 1792 C CA . GLY A 1 237 ? -19.816 -7.699 -47.008 1.00 55.56 237 GLY A CA 1
ATOM 1793 C C . GLY A 1 237 ? -19.806 -7.026 -48.368 1.00 53.42 237 GLY A C 1
ATOM 1794 O O . GLY A 1 237 ? -18.791 -6.467 -48.787 1.00 52.80 237 GLY A O 1
ATOM 1795 N N . TYR A 1 238 ? -20.943 -7.073 -49.054 1.00 53.57 238 TYR A N 1
ATOM 1796 C CA . TYR A 1 238 ? -21.056 -6.530 -50.405 1.00 53.24 238 TYR A CA 1
ATOM 1797 C C . TYR A 1 238 ? -21.890 -5.257 -50.414 1.00 54.43 238 TYR A C 1
ATOM 1798 O O . TYR A 1 238 ? -21.881 -4.495 -51.387 1.00 56.03 238 TYR A O 1
ATOM 1807 N N . LEU A 1 239 ? -22.603 -5.036 -49.314 1.00 47.99 239 LEU A N 1
ATOM 1808 C CA . LEU A 1 239 ? -23.482 -3.889 -49.142 1.00 43.45 239 LEU A CA 1
ATOM 1809 C C . LEU A 1 239 ? -22.691 -2.586 -48.973 1.00 46.94 239 LEU A C 1
ATOM 1810 O O . LEU A 1 239 ? -21.871 -2.460 -48.066 1.00 45.55 239 LEU A O 1
ATOM 1815 N N . THR A 1 240 ? -22.927 -1.624 -49.861 1.00 52.31 240 THR A N 1
ATOM 1816 C CA . THR A 1 240 ? -22.195 -0.354 -49.817 1.00 58.34 240 THR A CA 1
ATOM 1817 C C . THR A 1 240 ? -23.111 0.847 -49.597 1.00 58.71 240 THR A C 1
ATOM 1818 O O . THR A 1 240 ? -24.336 0.726 -49.685 1.00 56.33 240 THR A O 1
ATOM 1822 N N . LYS A 1 241 ? -22.491 1.995 -49.304 1.00 61.96 241 LYS A N 1
ATOM 1823 C CA . LYS A 1 241 ? -23.162 3.290 -49.239 1.00 63.07 241 LYS A CA 1
ATOM 1824 C C . LYS A 1 241 ? -23.985 3.495 -50.491 1.00 61.73 241 LYS A C 1
ATOM 1825 O O . LYS A 1 241 ? -25.167 3.822 -50.420 1.00 62.11 241 LYS A O 1
ATOM 1831 N N . GLU A 1 242 ? -23.340 3.284 -51.637 1.00 65.54 242 GLU A N 1
ATOM 1832 C CA . GLU A 1 242 ? -23.920 3.583 -52.945 1.00 73.69 242 GLU A CA 1
ATOM 1833 C C . GLU A 1 242 ? -25.051 2.648 -53.331 1.00 68.55 242 GLU A C 1
ATOM 1834 O O . GLU A 1 242 ? -25.904 3.007 -54.141 1.00 69.41 242 GLU A O 1
ATOM 1840 N N . ASP A 1 243 ? -25.050 1.453 -52.747 1.00 62.56 243 ASP A N 1
ATOM 1841 C CA . ASP A 1 243 ? -26.174 0.535 -52.875 1.00 54.54 243 ASP A CA 1
ATOM 1842 C C . ASP A 1 243 ? -27.388 1.132 -52.187 1.00 49.92 243 ASP A C 1
ATOM 1843 O O . ASP A 1 243 ? -28.488 1.169 -52.752 1.00 47.97 243 ASP A O 1
ATOM 1848 N N . LEU A 1 244 ? -27.165 1.613 -50.968 1.00 41.59 244 LEU A N 1
ATOM 1849 C CA . LEU A 1 244 ? -28.219 2.210 -50.180 1.00 41.01 244 LEU A CA 1
ATOM 1850 C C . LEU A 1 244 ? -28.657 3.521 -50.811 1.00 40.80 244 LEU A C 1
ATOM 1851 O O . LEU A 1 244 ? -29.847 3.761 -50.979 1.00 45.72 244 LEU A O 1
ATOM 1856 N N . ALA A 1 245 ? -27.681 4.330 -51.211 1.00 46.88 245 ALA A N 1
ATOM 1857 C CA . ALA A 1 245 ? -27.916 5.701 -51.688 1.00 49.51 245 ALA A CA 1
ATOM 1858 C C . ALA A 1 245 ? -28.871 5.836 -52.870 1.00 48.98 245 ALA A C 1
ATOM 1859 O O . ALA A 1 245 ? -29.603 6.822 -52.955 1.00 49.51 245 ALA A O 1
ATOM 1861 N N . CYS A 1 246 ? -28.875 4.865 -53.780 1.00 52.90 246 CYS A N 1
ATOM 1862 C CA . CYS A 1 246 ? -29.805 4.951 -54.909 1.00 59.81 246 CYS A CA 1
ATOM 1863 C C . CYS A 1 246 ? -30.958 3.963 -54.844 1.00 53.46 246 CYS A C 1
ATOM 1864 O O . CYS A 1 246 ? -31.560 3.641 -55.868 1.00 59.45 246 CYS A O 1
ATOM 1867 N N . TYR A 1 247 ? -31.276 3.498 -53.639 1.00 47.75 247 TYR A N 1
ATOM 1868 C CA . TYR A 1 247 ? -32.554 2.833 -53.428 1.00 47.79 247 TYR A CA 1
ATOM 1869 C C . TYR A 1 247 ? -33.708 3.836 -53.374 1.00 47.00 247 TYR A C 1
ATOM 1870 O O . TYR A 1 247 ? -33.667 4.820 -52.648 1.00 50.19 247 TYR A O 1
ATOM 1879 N N . ARG A 1 248 ? -34.745 3.554 -54.148 1.00 47.42 248 ARG A N 1
ATOM 1880 C CA . ARG A 1 248 ? -36.015 4.242 -54.029 1.00 52.06 248 ARG A CA 1
ATOM 1881 C C . ARG A 1 248 ? -37.138 3.221 -54.040 1.00 47.90 248 ARG A C 1
ATOM 1882 O O . ARG A 1 248 ? -37.141 2.302 -54.870 1.00 47.44 248 ARG A O 1
ATOM 1890 N N . PRO A 1 249 ? -38.091 3.359 -53.108 1.00 41.48 249 PRO A N 1
ATOM 1891 C CA . PRO A 1 249 ? -39.287 2.530 -53.226 1.00 41.10 249 PRO A CA 1
ATOM 1892 C C . PRO A 1 249 ? -39.975 2.854 -54.546 1.00 39.95 249 PRO A C 1
ATOM 1893 O O . PRO A 1 249 ? -39.901 3.985 -55.016 1.00 39.90 249 PRO A O 1
ATOM 1897 N N . GLU A 1 250 ? -40.587 1.854 -55.160 1.00 39.07 250 GLU A N 1
ATOM 1898 C CA . GLU A 1 250 ? -41.135 2.020 -56.492 1.00 42.85 250 GLU A CA 1
ATOM 1899 C C . GLU A 1 250 ? -42.638 1.824 -56.478 1.00 41.73 250 GLU A C 1
ATOM 1900 O O . GLU A 1 250 ? -43.131 0.769 -56.084 1.00 43.55 250 GLU A O 1
ATOM 1906 N N . TRP A 1 251 ? -43.362 2.854 -56.895 1.00 42.38 251 TRP A N 1
ATOM 1907 C CA . TRP A 1 251 ? -44.793 2.739 -57.091 1.00 41.95 251 TRP A CA 1
ATOM 1908 C C . TRP A 1 251 ? -45.026 1.905 -58.320 1.00 42.22 251 TRP A C 1
ATOM 1909 O O . TRP A 1 251 ? -44.623 2.263 -59.419 1.00 45.77 251 TRP A O 1
ATOM 1920 N N . VAL A 1 252 ? -45.662 0.768 -58.124 1.00 42.71 252 VAL A N 1
ATOM 1921 C CA . VAL A 1 252 ? -45.770 -0.207 -59.182 1.00 41.04 252 VAL A CA 1
ATOM 1922 C C . VAL A 1 252 ? -47.257 -0.457 -59.415 1.00 38.10 252 VAL A C 1
ATOM 1923 O O . VAL A 1 252 ? -48.073 -0.078 -58.581 1.00 41.17 252 VAL A O 1
ATOM 1927 N N . GLU A 1 253 ? -47.623 -1.027 -60.556 1.00 42.12 253 GLU A N 1
ATOM 1928 C CA . GLU A 1 253 ? -49.040 -1.211 -60.869 1.00 44.33 253 GLU A CA 1
ATOM 1929 C C . GLU A 1 253 ? -49.585 -2.586 -60.460 1.00 39.75 253 GLU A C 1
ATOM 1930 O O . GLU A 1 253 ? -49.201 -3.609 -61.038 1.00 36.05 253 GLU A O 1
ATOM 1936 N N . PRO A 1 254 ? -50.501 -2.607 -59.475 1.00 37.68 254 PRO A N 1
ATOM 1937 C CA . PRO A 1 254 ? -51.090 -3.848 -58.994 1.00 39.14 254 PRO A CA 1
ATOM 1938 C C . PRO A 1 254 ? -51.759 -4.654 -60.109 1.00 39.36 254 PRO A C 1
ATOM 1939 O O . PRO A 1 254 ? -52.303 -4.059 -61.038 1.00 38.87 254 PRO A O 1
ATOM 1943 N N . ILE A 1 255 ? -51.694 -5.988 -60.000 1.00 35.24 255 ILE A N 1
ATOM 1944 C CA . ILE A 1 255 ? -52.318 -6.913 -60.953 1.00 30.45 255 ILE A CA 1
ATOM 1945 C C . ILE A 1 255 ? -53.500 -7.631 -60.340 1.00 31.68 255 ILE A C 1
ATOM 1946 O O . ILE A 1 255 ? -53.541 -7.849 -59.133 1.00 32.98 255 ILE A O 1
ATOM 1951 N N . SER A 1 256 ? -54.457 -8.016 -61.176 1.00 33.01 256 SER A N 1
ATOM 1952 C CA . SER A 1 256 ? -55.654 -8.659 -60.667 1.00 36.16 256 SER A CA 1
ATOM 1953 C C . SER A 1 256 ? -56.219 -9.772 -61.537 1.00 37.15 256 SER A C 1
ATOM 1954 O O . SER A 1 256 ? -55.744 -10.029 -62.637 1.00 42.57 256 SER A O 1
ATOM 1957 N N . ILE A 1 257 ? -57.257 -10.411 -61.008 1.00 36.67 257 ILE A N 1
ATOM 1958 C CA . ILE A 1 257 ? -57.968 -11.493 -61.649 1.00 33.98 257 ILE A CA 1
ATOM 1959 C C . ILE A 1 257 ? -59.419 -11.276 -61.295 1.00 38.76 257 ILE A C 1
ATOM 1960 O O . ILE A 1 257 ? -59.715 -10.861 -60.171 1.00 42.10 257 ILE A O 1
ATOM 1965 N N . ASP A 1 258 ? -60.320 -11.498 -62.251 1.00 40.21 258 ASP A N 1
ATOM 1966 C CA . ASP A 1 258 ? -61.748 -11.502 -61.931 1.00 36.76 258 ASP A CA 1
ATOM 1967 C C . ASP A 1 258 ? -62.086 -12.866 -61.350 1.00 35.32 258 ASP A C 1
ATOM 1968 O O . ASP A 1 258 ? -62.064 -13.868 -62.070 1.00 33.14 258 ASP A O 1
ATOM 1973 N N . TYR A 1 259 ? -62.367 -12.903 -60.047 1.00 34.24 259 TYR A N 1
ATOM 1974 C CA . TYR A 1 259 ? -62.800 -14.132 -59.404 1.00 29.65 259 TYR A CA 1
ATOM 1975 C C . TYR A 1 259 ? -64.255 -14.035 -58.948 1.00 29.05 259 TYR A C 1
ATOM 1976 O O . TYR A 1 259 ? -64.556 -13.546 -57.864 1.00 28.64 259 TYR A O 1
ATOM 1985 N N . ARG A 1 260 ? -65.148 -14.513 -59.808 1.00 35.85 260 ARG A N 1
ATOM 1986 C CA . ARG A 1 260 ? -66.590 -14.584 -59.544 1.00 36.16 260 ARG A CA 1
ATOM 1987 C C . ARG A 1 260 ? -67.220 -13.236 -59.226 1.00 37.20 260 ARG A C 1
ATOM 1988 O O . ARG A 1 260 ? -68.051 -13.128 -58.324 1.00 34.64 260 ARG A O 1
ATOM 1996 N N . GLY A 1 261 ? -66.826 -12.221 -59.998 1.00 38.79 261 GLY A N 1
ATOM 1997 C CA . GLY A 1 261 ? -67.353 -10.864 -59.862 1.00 40.93 261 GLY A CA 1
ATOM 1998 C C . GLY A 1 261 ? -66.350 -9.959 -59.169 1.00 42.95 261 GLY A C 1
ATOM 1999 O O . GLY A 1 261 ? -66.202 -8.787 -59.518 1.00 40.30 261 GLY A O 1
ATOM 2000 N N . TYR A 1 262 ? -65.658 -10.514 -58.180 1.00 35.24 262 TYR A N 1
ATOM 2001 C CA . TYR A 1 262 ? -64.683 -9.774 -57.403 1.00 33.80 262 TYR A CA 1
ATOM 2002 C C . TYR A 1 262 ? -63.381 -9.689 -58.177 1.00 34.68 262 TYR A C 1
ATOM 2003 O O . TYR A 1 262 ? -63.148 -10.468 -59.097 1.00 35.01 262 TYR A O 1
ATOM 2012 N N . ARG A 1 263 ? -62.542 -8.729 -57.812 1.00 33.13 263 ARG A N 1
ATOM 2013 C CA . ARG A 1 263 ? -61.187 -8.670 -58.327 1.00 31.90 263 ARG A CA 1
ATOM 2014 C C . ARG A 1 263 ? -60.199 -8.842 -57.182 1.00 31.72 263 ARG A C 1
ATOM 2015 O O . ARG A 1 263 ? -60.255 -8.126 -56.188 1.00 27.58 263 ARG A O 1
ATOM 2023 N N . VAL A 1 264 ? -59.303 -9.809 -57.327 1.00 29.88 264 VAL A N 1
ATOM 2024 C CA . VAL A 1 264 ? -58.333 -10.114 -56.293 1.00 22.96 264 VAL A CA 1
ATOM 2025 C C . VAL A 1 264 ? -57.010 -9.507 -56.717 1.00 24.62 264 VAL A C 1
ATOM 2026 O O . VAL A 1 264 ? -56.497 -9.844 -57.774 1.00 28.87 264 VAL A O 1
ATOM 2030 N N . TRP A 1 265 ? -56.463 -8.618 -55.887 1.00 25.27 265 TRP A N 1
ATOM 2031 C CA . TRP A 1 265 ? -55.290 -7.817 -56.238 1.00 25.56 265 TRP A CA 1
ATOM 2032 C C . TRP A 1 265 ? -54.050 -8.274 -55.525 1.00 26.86 265 TRP A C 1
ATOM 2033 O O . TRP A 1 265 ? -54.100 -8.651 -54.363 1.00 35.35 265 TRP A O 1
ATOM 2044 N N . GLU A 1 266 ? -52.933 -8.244 -56.244 1.00 27.20 266 GLU A N 1
ATOM 2045 C CA . GLU A 1 266 ? -51.605 -8.514 -55.680 1.00 28.27 266 GLU A CA 1
ATOM 2046 C C . GLU A 1 266 ? -50.610 -7.532 -56.268 1.00 29.89 266 GLU A C 1
ATOM 2047 O O . GLU A 1 266 ? -50.871 -6.921 -57.301 1.00 35.56 266 GLU A O 1
ATOM 2053 N N . ILE A 1 267 ? -49.478 -7.386 -55.592 1.00 24.56 267 ILE A N 1
ATOM 2054 C CA . ILE A 1 267 ? -48.316 -6.702 -56.135 1.00 25.13 267 ILE A CA 1
ATOM 2055 C C . ILE A 1 267 ? -47.771 -7.562 -57.266 1.00 35.73 267 ILE A C 1
ATOM 2056 O O . ILE A 1 267 ? -47.704 -8.782 -57.123 1.00 33.34 267 ILE A O 1
ATOM 2061 N N . PRO A 1 268 ? -47.405 -6.936 -58.405 1.00 40.06 268 PRO A N 1
ATOM 2062 C CA . PRO A 1 268 ? -46.793 -7.618 -59.549 1.00 36.67 268 PRO A CA 1
ATOM 2063 C C . PRO A 1 268 ? -45.414 -8.202 -59.240 1.00 35.09 268 PRO A C 1
ATOM 2064 O O . PRO A 1 268 ? -44.828 -7.886 -58.207 1.00 32.62 268 PRO A O 1
ATOM 2068 N N . PRO A 1 269 ? -44.924 -9.093 -60.112 1.00 29.58 269 PRO A N 1
ATOM 2069 C CA . PRO A 1 269 ? -43.649 -9.747 -60.008 1.00 32.23 269 PRO A CA 1
ATOM 2070 C C . PRO A 1 269 ? -42.485 -8.905 -59.541 1.00 35.10 269 PRO A C 1
ATOM 2071 O O . PRO A 1 269 ? -42.513 -7.680 -59.610 1.00 26.90 269 PRO A O 1
ATOM 2075 N N . ASN A 1 270 ? -41.437 -9.628 -59.168 1.00 40.49 270 ASN A N 1
ATOM 2076 C CA . ASN A 1 270 ? -40.613 -9.334 -58.023 1.00 32.44 270 ASN A CA 1
ATOM 2077 C C . ASN A 1 270 ? -41.332 -10.085 -56.888 1.00 34.96 270 ASN A C 1
ATOM 2078 O O . ASN A 1 270 ? -40.824 -11.091 -56.397 1.00 34.10 270 ASN A O 1
ATOM 2083 N N . GLY A 1 271 ? -42.539 -9.637 -56.530 1.00 32.52 271 GLY A N 1
ATOM 2084 C CA . GLY A 1 271 ? -43.372 -10.311 -55.523 1.00 30.07 271 GLY A CA 1
ATOM 2085 C C . GLY A 1 271 ? -44.077 -11.537 -56.071 1.00 37.42 271 GLY A C 1
ATOM 2086 O O . GLY A 1 271 ? -44.365 -11.597 -57.262 1.00 40.09 271 GLY A O 1
ATOM 2087 N N . GLN A 1 272 ? -44.373 -12.510 -55.210 1.00 34.65 272 GLN A N 1
ATOM 2088 C CA . GLN A 1 272 ? -44.897 -13.801 -55.671 1.00 29.77 272 GLN A CA 1
ATOM 2089 C C . GLN A 1 272 ? -46.420 -13.892 -55.729 1.00 29.81 272 GLN A C 1
ATOM 2090 O O . GLN A 1 272 ? -46.961 -14.979 -55.927 1.00 34.78 272 GLN A O 1
ATOM 2096 N N . GLY A 1 273 ? -47.104 -12.760 -55.574 1.00 27.77 273 GLY A N 1
ATOM 2097 C CA . GLY A 1 273 ? -48.577 -12.725 -55.497 1.00 32.13 273 GLY A CA 1
ATOM 2098 C C . GLY A 1 273 ? -49.277 -13.315 -56.702 1.00 38.07 273 GLY A C 1
ATOM 2099 O O . GLY A 1 273 ? -50.413 -13.781 -56.609 1.00 39.74 273 GLY A O 1
ATOM 2100 N N . LEU A 1 274 ? -48.571 -13.275 -57.830 1.00 39.26 274 LEU A N 1
ATOM 2101 C CA . LEU A 1 274 ? -48.914 -13.955 -59.080 1.00 40.52 274 LEU A CA 1
ATOM 2102 C C . LEU A 1 274 ? -49.476 -15.369 -58.869 1.00 41.65 274 LEU A C 1
ATOM 2103 O O . LEU A 1 274 ? -50.501 -15.729 -59.454 1.00 37.42 274 LEU A O 1
ATOM 2108 N N . VAL A 1 275 ? -48.787 -16.148 -58.033 1.00 38.64 275 VAL A N 1
ATOM 2109 C CA . VAL A 1 275 ? -49.128 -17.533 -57.747 1.00 33.80 275 VAL A CA 1
ATOM 2110 C C . VAL A 1 275 ? -50.574 -17.695 -57.286 1.00 30.02 275 VAL A C 1
ATOM 2111 O O . VAL A 1 275 ? -51.305 -18.524 -57.817 1.00 30.70 275 VAL A O 1
ATOM 2115 N N . ALA A 1 276 ? -50.991 -16.888 -56.319 1.00 26.52 276 ALA A N 1
ATOM 2116 C CA . ALA A 1 276 ? -52.379 -16.903 -55.868 1.00 23.87 276 ALA A CA 1
ATOM 2117 C C . ALA A 1 276 ? -53.330 -16.587 -57.009 1.00 25.07 276 ALA A C 1
ATOM 2118 O O . ALA A 1 276 ? -54.341 -17.257 -57.180 1.00 30.23 276 ALA A O 1
ATOM 2120 N N . LEU A 1 277 ? -52.988 -15.572 -57.794 1.00 31.45 277 LEU A N 1
ATOM 2121 C CA . LEU A 1 277 ? -53.812 -15.137 -58.924 1.00 30.42 277 LEU A CA 1
ATOM 2122 C C . LEU A 1 277 ? -53.989 -16.215 -59.998 1.00 30.75 277 LEU A C 1
ATOM 2123 O O . LEU A 1 277 ? -55.107 -16.466 -60.457 1.00 25.35 277 LEU A O 1
ATOM 2128 N N . GLU A 1 278 ? -52.880 -16.845 -60.385 1.00 26.92 278 GLU A N 1
ATOM 2129 C CA . GLU A 1 278 ? -52.906 -17.922 -61.365 1.00 29.51 278 GLU A CA 1
ATOM 2130 C C . GLU A 1 278 ? -53.703 -19.124 -60.863 1.00 32.98 278 GLU A C 1
ATOM 2131 O O . GLU A 1 278 ? -54.503 -19.684 -61.606 1.00 32.92 278 GLU A O 1
ATOM 2137 N N . ALA A 1 279 ? -53.478 -19.503 -59.602 1.00 26.97 279 ALA A N 1
ATOM 2138 C CA . ALA A 1 279 ? -54.192 -20.617 -58.968 1.00 30.38 279 ALA A CA 1
ATOM 2139 C C . ALA A 1 279 ? -55.695 -20.383 -58.911 1.00 31.22 279 ALA A C 1
ATOM 2140 O O . ALA A 1 279 ? -56.473 -21.289 -59.224 1.00 28.26 279 ALA A O 1
ATOM 2142 N N . LEU A 1 280 ? -56.087 -19.169 -58.519 1.00 26.60 280 LEU A N 1
ATOM 2143 C CA . LEU A 1 280 ? -57.484 -18.763 -58.528 1.00 31.26 280 LEU A CA 1
ATOM 2144 C C . LEU A 1 280 ? -58.045 -18.857 -59.935 1.00 36.40 280 LEU A C 1
ATOM 2145 O O . LEU A 1 280 ? -59.201 -19.213 -60.123 1.00 32.43 280 LEU A O 1
ATOM 2150 N N . ASN A 1 281 ? -57.205 -18.545 -60.918 1.00 36.20 281 ASN A N 1
ATOM 2151 C CA . ASN A 1 281 ? -57.622 -18.515 -62.316 1.00 40.11 281 ASN A CA 1
ATOM 2152 C C . ASN A 1 281 ? -57.858 -19.912 -62.896 1.00 38.40 281 ASN A C 1
ATOM 2153 O O . ASN A 1 281 ? -58.779 -20.117 -63.687 1.00 41.62 281 ASN A O 1
ATOM 2158 N N . ILE A 1 282 ? -57.014 -20.861 -62.496 1.00 38.77 282 ILE A N 1
ATOM 2159 C CA . ILE A 1 282 ? -57.184 -22.274 -62.829 1.00 28.50 282 ILE A CA 1
ATOM 2160 C C . ILE A 1 282 ? -58.438 -22.838 -62.152 1.00 28.95 282 ILE A C 1
ATOM 2161 O O . ILE A 1 282 ? -59.265 -23.473 -62.795 1.00 31.33 282 ILE A O 1
ATOM 2166 N N . VAL A 1 283 ? -58.583 -22.573 -60.856 1.00 28.38 283 VAL A N 1
ATOM 2167 C CA . VAL A 1 283 ? -59.684 -23.115 -60.070 1.00 31.13 283 VAL A CA 1
ATOM 2168 C C . VAL A 1 283 ? -61.032 -22.489 -60.465 1.00 33.47 283 VAL A C 1
ATOM 2169 O O . VAL A 1 283 ? -62.081 -23.096 -60.264 1.00 27.35 283 VAL A O 1
ATOM 2173 N N . LYS A 1 284 ? -60.974 -21.292 -61.055 1.00 34.68 284 LYS A N 1
ATOM 2174 C CA . LYS A 1 284 ? -62.136 -20.514 -61.523 1.00 32.62 284 LYS A CA 1
ATOM 2175 C C . LYS A 1 284 ? -63.105 -21.315 -62.380 1.00 32.91 284 LYS A C 1
ATOM 2176 O O . LYS A 1 284 ? -64.317 -21.098 -62.322 1.00 30.53 284 LYS A O 1
ATOM 2182 N N . GLY A 1 285 ? -62.551 -22.227 -63.181 1.00 31.82 285 GLY A N 1
ATOM 2183 C CA . GLY A 1 285 ? -63.317 -23.011 -64.137 1.00 31.73 285 GLY A CA 1
ATOM 2184 C C . GLY A 1 285 ? -64.203 -24.086 -63.540 1.00 37.25 285 GLY A C 1
ATOM 2185 O O . GLY A 1 285 ? -65.124 -24.572 -64.203 1.00 36.70 285 GLY A O 1
ATOM 2186 N N . PHE A 1 286 ? -63.916 -24.469 -62.296 1.00 41.61 286 PHE A N 1
ATOM 2187 C CA . PHE A 1 286 ? -64.741 -25.428 -61.550 1.00 34.83 286 PHE A CA 1
ATOM 2188 C C . PHE A 1 286 ? -65.772 -24.696 -60.715 1.00 37.93 286 PHE A C 1
ATOM 2189 O O . PHE A 1 286 ? -65.516 -23.596 -60.222 1.00 37.27 286 PHE A O 1
ATOM 2197 N N . GLU A 1 287 ? -66.934 -25.311 -60.544 1.00 49.34 287 GLU A N 1
ATOM 2198 C CA . GLU A 1 287 ? -67.910 -24.810 -59.591 1.00 58.45 287 GLU A CA 1
ATOM 2199 C C . GLU A 1 287 ? -67.638 -25.528 -58.263 1.00 56.35 287 GLU A C 1
ATOM 2200 O O . GLU A 1 287 ? -66.914 -26.534 -58.243 1.00 52.40 287 GLU A O 1
ATOM 2206 N N . PHE A 1 288 ? -68.193 -25.019 -57.160 1.00 56.02 288 PHE A N 1
ATOM 2207 C CA . PHE A 1 288 ? -67.959 -25.623 -55.842 1.00 58.39 288 PHE A CA 1
ATOM 2208 C C . PHE A 1 288 ? -69.224 -25.874 -55.013 1.00 71.53 288 PHE A C 1
ATOM 2209 O O . PHE A 1 288 ? -69.600 -27.032 -54.758 1.00 67.78 288 PHE A O 1
ATOM 2217 N N . TYR A 1 289 ? -69.860 -24.772 -54.610 1.00 86.05 289 TYR A N 1
ATOM 2218 C CA . TYR A 1 289 ? -71.087 -24.744 -53.792 1.00 99.18 289 TYR A CA 1
ATOM 2219 C C . TYR A 1 289 ? -70.844 -24.924 -52.286 1.00 93.71 289 TYR A C 1
ATOM 2220 O O . TYR A 1 289 ? -71.269 -24.074 -51.496 1.00 95.13 289 TYR A O 1
ATOM 2229 N N . HIS A 1 290 ? -70.160 -26.000 -51.888 1.00 83.32 290 HIS A N 1
ATOM 2230 C CA . HIS A 1 290 ? -69.756 -26.136 -50.483 1.00 74.37 290 HIS A CA 1
ATOM 2231 C C . HIS A 1 290 ? -68.258 -26.361 -50.237 1.00 65.36 290 HIS A C 1
ATOM 2232 O O . HIS A 1 290 ? -67.602 -27.117 -50.952 1.00 64.75 290 HIS A O 1
ATOM 2239 N N . LYS A 1 291 ? -67.752 -25.699 -49.198 1.00 52.19 291 LYS A N 1
ATOM 2240 C CA . LYS A 1 291 ? -66.335 -25.682 -48.845 1.00 45.96 291 LYS A CA 1
ATOM 2241 C C . LYS A 1 291 ? -65.778 -27.022 -48.374 1.00 51.75 291 LYS A C 1
ATOM 2242 O O . LYS A 1 291 ? -64.704 -27.437 -48.807 1.00 60.32 291 LYS A O 1
ATOM 2248 N N . ASP A 1 292 ? -66.503 -27.685 -47.476 1.00 51.76 292 ASP A N 1
ATOM 2249 C CA . ASP A 1 292 ? -65.982 -28.863 -46.781 1.00 50.67 292 ASP A CA 1
ATOM 2250 C C . ASP A 1 292 ? -66.329 -30.195 -47.460 1.00 46.26 292 ASP A C 1
ATOM 2251 O O . ASP A 1 292 ? -66.941 -31.072 -46.851 1.00 43.09 292 ASP A O 1
ATOM 2256 N N . THR A 1 293 ? -65.935 -30.332 -48.726 1.00 46.41 293 THR A N 1
ATOM 2257 C CA . THR A 1 293 ? -65.995 -31.616 -49.441 1.00 45.51 293 THR A CA 1
ATOM 2258 C C . THR A 1 293 ? -64.581 -32.010 -49.842 1.00 43.36 293 THR A C 1
ATOM 2259 O O . THR A 1 293 ? -63.679 -31.160 -49.853 1.00 37.42 293 THR A O 1
ATOM 2263 N N . VAL A 1 294 ? -64.384 -33.286 -50.169 1.00 38.85 294 VAL A N 1
ATOM 2264 C CA . VAL A 1 294 ? -63.097 -33.737 -50.715 1.00 37.98 294 VAL A CA 1
ATOM 2265 C C . VAL A 1 294 ? -62.791 -33.074 -52.076 1.00 33.99 294 VAL A C 1
ATOM 2266 O O . VAL A 1 294 ? -61.655 -32.642 -52.323 1.00 35.92 294 VAL A O 1
ATOM 2270 N N . ASP A 1 295 ? -63.825 -32.959 -52.913 1.00 33.86 295 ASP A N 1
ATOM 2271 C CA . ASP A 1 295 ? -63.754 -32.325 -54.234 1.00 39.34 295 ASP A CA 1
ATOM 2272 C C . ASP A 1 295 ? -63.116 -30.937 -54.198 1.00 38.79 295 ASP A C 1
ATOM 2273 O O . ASP A 1 295 ? -62.146 -30.669 -54.914 1.00 27.71 295 ASP A O 1
ATOM 2278 N N . THR A 1 296 ? -63.679 -30.076 -53.353 1.00 34.43 296 THR A N 1
ATOM 2279 C CA . THR A 1 296 ? -63.213 -28.705 -53.135 1.00 29.66 296 THR A CA 1
ATOM 2280 C C . THR A 1 296 ? -61.735 -28.613 -52.708 1.00 25.15 296 THR A C 1
ATOM 2281 O O . THR A 1 296 ? -60.949 -27.920 -53.351 1.00 27.52 296 THR A O 1
ATOM 2285 N N . TYR A 1 297 ? -61.352 -29.317 -51.645 1.00 26.75 297 TYR A N 1
ATOM 2286 C CA . TYR A 1 297 ? -59.949 -29.331 -51.223 1.00 26.82 297 TYR A CA 1
ATOM 2287 C C . TYR A 1 297 ? -59.038 -29.918 -52.306 1.00 29.60 297 TYR A C 1
ATOM 2288 O O . TYR A 1 297 ? -57.887 -29.508 -52.441 1.00 26.56 297 TYR A O 1
ATOM 2297 N N . HIS A 1 298 ? -59.543 -30.874 -53.083 1.00 29.50 298 HIS A N 1
ATOM 2298 C CA . HIS A 1 298 ? -58.714 -31.460 -54.136 1.00 33.20 298 HIS A CA 1
ATOM 2299 C C . HIS A 1 298 ? -58.396 -30.419 -55.212 1.00 34.48 298 HIS A C 1
ATOM 2300 O O . HIS A 1 298 ? -57.233 -30.185 -55.538 1.00 32.01 298 HIS A O 1
ATOM 2307 N N . LYS A 1 299 ? -59.436 -29.772 -55.727 1.00 32.50 299 LYS A N 1
ATOM 2308 C CA . LYS A 1 299 ? -59.261 -28.759 -56.761 1.00 33.28 299 LYS A CA 1
ATOM 2309 C C . LYS A 1 299 ? -58.380 -27.599 -56.280 1.00 31.57 299 LYS A C 1
ATOM 2310 O O . LYS A 1 299 ? -57.484 -27.164 -57.004 1.00 21.38 299 LYS A O 1
ATOM 2316 N N . GLN A 1 300 ? -58.619 -27.133 -55.053 1.00 25.32 300 GLN A N 1
ATOM 2317 C CA . GLN A 1 300 ? -57.797 -26.099 -54.421 1.00 24.00 300 GLN A CA 1
ATOM 2318 C C . GLN A 1 300 ? -56.332 -26.478 -54.494 1.00 26.77 300 GLN A C 1
ATOM 2319 O O . GLN A 1 300 ? -55.523 -25.794 -55.130 1.00 28.40 300 GLN A O 1
ATOM 2325 N N . ILE A 1 301 ? -56.011 -27.591 -53.845 1.00 24.59 301 ILE A N 1
ATOM 2326 C CA . ILE A 1 301 ? -54.645 -28.084 -53.738 1.00 21.72 301 ILE A CA 1
ATOM 2327 C C . ILE A 1 301 ? -53.926 -28.231 -55.093 1.00 28.54 301 ILE A C 1
ATOM 2328 O O . ILE A 1 301 ? -52.783 -27.777 -55.255 1.00 24.29 301 ILE A O 1
ATOM 2333 N N . GLU A 1 302 ? -54.615 -28.842 -56.055 1.00 30.06 302 GLU A N 1
ATOM 2334 C CA . GLU A 1 302 ? -54.045 -29.129 -57.368 1.00 28.99 302 GLU A CA 1
ATOM 2335 C C . GLU A 1 302 ? -53.768 -27.864 -58.159 1.00 29.47 302 GLU A C 1
ATOM 2336 O O . GLU A 1 302 ? -52.675 -27.700 -58.711 1.00 29.29 302 GLU A O 1
ATOM 2342 N N . ALA A 1 303 ? -54.759 -26.975 -58.204 1.00 24.63 303 ALA A N 1
ATOM 2343 C CA . ALA A 1 303 ? -54.600 -25.689 -58.861 1.00 29.60 303 ALA A CA 1
ATOM 2344 C C . ALA A 1 303 ? -53.456 -24.885 -58.224 1.00 32.13 303 ALA A C 1
ATOM 2345 O O . ALA A 1 303 ? -52.645 -24.272 -58.930 1.00 29.79 303 ALA A O 1
ATOM 2347 N N . MET A 1 304 ? -53.373 -24.916 -56.896 1.00 30.94 304 MET A N 1
ATOM 2348 C CA . MET A 1 304 ? -52.294 -24.226 -56.198 1.00 30.15 304 MET A CA 1
ATOM 2349 C C . MET A 1 304 ? -50.924 -24.808 -56.547 1.00 23.24 304 MET A C 1
ATOM 2350 O O . MET A 1 304 ? -49.969 -24.063 -56.743 1.00 32.30 304 MET A O 1
ATOM 2355 N N . LYS A 1 305 ? -50.838 -26.132 -56.638 1.00 28.85 305 LYS A N 1
ATOM 2356 C CA . LYS A 1 305 ? -49.588 -26.802 -57.024 1.00 31.60 305 LYS A CA 1
ATOM 2357 C C . LYS A 1 305 ? -49.110 -26.341 -58.396 1.00 30.41 305 LYS A C 1
ATOM 2358 O O . LYS A 1 305 ? -47.952 -25.933 -58.539 1.00 28.52 305 LYS A O 1
ATOM 2364 N N . LEU A 1 306 ? -50.008 -26.373 -59.385 1.00 20.49 306 LEU A N 1
ATOM 2365 C CA . LEU A 1 306 ? -49.662 -25.981 -60.760 1.00 32.13 306 LEU A CA 1
ATOM 2366 C C . LEU A 1 306 ? -49.119 -24.552 -60.853 1.00 33.16 306 LEU A C 1
ATOM 2367 O O . LEU A 1 306 ? -48.063 -24.315 -61.444 1.00 42.03 306 LEU A O 1
ATOM 2372 N N . ALA A 1 307 ? -49.837 -23.621 -60.235 1.00 36.43 307 ALA A N 1
ATOM 2373 C CA . ALA A 1 307 ? -49.481 -22.211 -60.229 1.00 27.43 307 ALA A CA 1
ATOM 2374 C C . ALA A 1 307 ? -48.200 -21.919 -59.464 1.00 29.29 307 ALA A C 1
ATOM 2375 O O . ALA A 1 307 ? -47.450 -21.037 -59.839 1.00 37.61 307 ALA A O 1
ATOM 2377 N N . PHE A 1 308 ? -47.953 -22.658 -58.393 1.00 28.13 308 PHE A N 1
ATOM 2378 C CA . PHE A 1 308 ? -46.765 -22.439 -57.583 1.00 32.35 308 PHE A CA 1
ATOM 2379 C C . PHE A 1 308 ? -45.466 -22.821 -58.305 1.00 34.00 308 PHE A C 1
ATOM 2380 O O . PHE A 1 308 ? -44.457 -22.133 -58.158 1.00 37.44 308 PHE A O 1
ATOM 2388 N N . VAL A 1 309 ? -45.481 -23.904 -59.080 1.00 35.20 309 VAL A N 1
ATOM 2389 C CA . VAL A 1 309 ? -44.271 -24.315 -59.806 1.00 36.20 309 VAL A CA 1
ATOM 2390 C C . VAL A 1 309 ? -44.024 -23.379 -60.992 1.00 32.67 309 VAL A C 1
ATOM 2391 O O . VAL A 1 309 ? -42.878 -23.148 -61.374 1.00 34.01 309 VAL A O 1
ATOM 2395 N N . ASP A 1 310 ? -45.105 -22.832 -61.551 1.00 25.25 310 ASP A N 1
ATOM 2396 C CA . ASP A 1 310 ? -45.013 -21.757 -62.530 1.00 24.04 310 ASP A CA 1
ATOM 2397 C C . ASP A 1 310 ? -44.367 -20.487 -61.947 1.00 31.55 310 ASP A C 1
ATOM 2398 O O . ASP A 1 310 ? -43.401 -19.957 -62.501 1.00 41.18 310 ASP A O 1
ATOM 2403 N N . GLY A 1 311 ? -44.901 -20.014 -60.823 1.00 31.88 311 GLY A N 1
ATOM 2404 C CA . GLY A 1 311 ? -44.378 -18.842 -60.135 1.00 32.92 311 GLY A CA 1
ATOM 2405 C C . GLY A 1 311 ? -42.931 -18.978 -59.700 1.00 38.83 311 GLY A C 1
ATOM 2406 O O . GLY A 1 311 ? -42.166 -18.021 -59.763 1.00 40.96 311 GLY A O 1
ATOM 2407 N N . MET A 1 312 ? -42.547 -20.169 -59.265 1.00 34.84 312 MET A N 1
ATOM 2408 C CA . MET A 1 312 ? -41.169 -20.408 -58.864 1.00 43.89 312 MET A CA 1
ATOM 2409 C C . MET A 1 312 ? -40.220 -20.447 -60.060 1.00 40.93 312 MET A C 1
ATOM 2410 O O . MET A 1 312 ? -39.037 -20.138 -59.933 1.00 41.47 312 MET A O 1
ATOM 2415 N N . LYS A 1 313 ? -40.753 -20.828 -61.215 1.00 43.23 313 LYS A N 1
ATOM 2416 C CA . LYS A 1 313 ? -39.984 -20.898 -62.453 1.00 45.81 313 LYS A CA 1
ATOM 2417 C C . LYS A 1 313 ? -39.792 -19.512 -63.073 1.00 41.40 313 LYS A C 1
ATOM 2418 O O . LYS A 1 313 ? -38.679 -19.154 -63.465 1.00 42.00 313 LYS A O 1
ATOM 2424 N N . TYR A 1 314 ? -40.873 -18.734 -63.138 1.00 33.46 314 TYR A N 1
ATOM 2425 C CA . TYR A 1 314 ? -40.897 -17.511 -63.942 1.00 35.94 314 TYR A CA 1
ATOM 2426 C C . TYR A 1 314 ? -40.825 -16.180 -63.189 1.00 37.21 314 TYR A C 1
ATOM 2427 O O . TYR A 1 314 ? -40.371 -15.187 -63.753 1.00 37.93 314 TYR A O 1
ATOM 2436 N N . VAL A 1 315 ? -41.269 -16.145 -61.935 1.00 39.76 315 VAL A N 1
ATOM 2437 C CA . VAL A 1 315 ? -41.373 -14.870 -61.213 1.00 34.86 315 VAL A CA 1
ATOM 2438 C C . VAL A 1 315 ? -40.033 -14.394 -60.640 1.00 35.54 315 VAL A C 1
ATOM 2439 O O . VAL A 1 315 ? -39.385 -15.100 -59.874 1.00 39.00 315 VAL A O 1
ATOM 2443 N N . THR A 1 316 ? -39.626 -13.199 -61.065 1.00 37.55 316 THR A N 1
ATOM 2444 C CA . THR A 1 316 ? -38.409 -12.515 -60.595 1.00 31.46 316 THR A CA 1
ATOM 2445 C C . THR A 1 316 ? -38.526 -11.029 -60.948 1.00 30.71 316 THR A C 1
ATOM 2446 O O . THR A 1 316 ? -39.595 -10.572 -61.358 1.00 32.16 316 THR A O 1
ATOM 2450 N N . GLU A 1 317 ? -37.449 -10.275 -60.764 1.00 31.90 317 GLU A N 1
ATOM 2451 C CA . GLU A 1 317 ? -37.351 -8.925 -61.307 1.00 35.05 317 GLU A CA 1
ATOM 2452 C C . GLU A 1 317 ? -37.888 -8.917 -62.740 1.00 36.02 317 GLU A C 1
ATOM 2453 O O . GLU A 1 317 ? -37.385 -9.662 -63.579 1.00 41.92 317 GLU A O 1
ATOM 2459 N N . PRO A 1 318 ? -38.913 -8.084 -63.015 1.00 40.47 318 PRO A N 1
ATOM 2460 C CA . PRO A 1 318 ? -39.665 -8.004 -64.285 1.00 48.58 318 PRO A CA 1
ATOM 2461 C C . PRO A 1 318 ? -38.817 -8.037 -65.570 1.00 54.43 318 PRO A C 1
ATOM 2462 O O . PRO A 1 318 ? -39.221 -8.667 -66.556 1.00 48.30 318 PRO A O 1
ATOM 2466 N N . SER A 1 319 ? -37.664 -7.361 -65.539 1.00 58.71 319 SER A N 1
ATOM 2467 C CA A SER A 1 319 ? -36.733 -7.292 -66.667 0.50 55.98 319 SER A CA 1
ATOM 2468 C CA B SER A 1 319 ? -36.767 -7.302 -66.692 0.50 52.91 319 SER A CA 1
ATOM 2469 C C . SER A 1 319 ? -36.144 -8.663 -67.013 1.00 58.74 319 SER A C 1
ATOM 2470 O O . SER A 1 319 ? -35.946 -8.995 -68.182 1.00 61.04 319 SER A O 1
ATOM 2475 N N . ASP A 1 320 ? -35.856 -9.451 -65.979 1.00 60.30 320 ASP A N 1
ATOM 2476 C CA . ASP A 1 320 ? -35.239 -10.758 -66.152 1.00 58.89 320 ASP A CA 1
ATOM 2477 C C . ASP A 1 320 ? -36.265 -11.875 -66.321 1.00 55.94 320 ASP A C 1
ATOM 2478 O O . ASP A 1 320 ? -35.900 -13.043 -66.360 1.00 57.63 320 ASP A O 1
ATOM 2483 N N . MET A 1 321 ? -37.541 -11.525 -66.422 1.00 53.04 321 MET A N 1
ATOM 2484 C CA . MET A 1 321 ? -38.583 -12.535 -66.527 1.00 54.58 321 MET A CA 1
ATOM 2485 C C . MET A 1 321 ? -38.699 -13.082 -67.941 1.00 62.00 321 MET A C 1
ATOM 2486 O O . MET A 1 321 ? -38.716 -12.321 -68.909 1.00 63.29 321 MET A O 1
ATOM 2491 N N . SER A 1 322 ? -38.791 -14.406 -68.043 1.00 69.91 322 SER A N 1
ATOM 2492 C CA . SER A 1 322 ? -38.783 -15.106 -69.331 1.00 70.12 322 SER A CA 1
ATOM 2493 C C . SER A 1 322 ? -40.122 -14.996 -70.062 1.00 65.77 322 SER A C 1
ATOM 2494 O O . SER A 1 322 ? -40.157 -14.795 -71.273 1.00 62.47 322 SER A O 1
ATOM 2497 N N . VAL A 1 323 ? -41.219 -15.141 -69.327 1.00 67.68 323 VAL A N 1
ATOM 2498 C CA . VAL A 1 323 ? -42.546 -14.938 -69.894 1.00 67.42 323 VAL A CA 1
ATOM 2499 C C . VAL A 1 323 ? -43.145 -13.692 -69.266 1.00 68.21 323 VAL A C 1
ATOM 2500 O O . VAL A 1 323 ? -42.540 -13.095 -68.373 1.00 70.77 323 VAL A O 1
ATOM 2504 N N . SER A 1 324 ? -44.329 -13.300 -69.727 1.00 67.35 324 SER A N 1
ATOM 2505 C CA . SER A 1 324 ? -44.986 -12.111 -69.194 1.00 66.95 324 SER A CA 1
ATOM 2506 C C . SER A 1 324 ? -46.048 -12.449 -68.154 1.00 66.94 324 SER A C 1
ATOM 2507 O O . SER A 1 324 ? -46.555 -13.574 -68.100 1.00 65.91 324 SER A O 1
ATOM 2510 N N . VAL A 1 325 ? -46.376 -11.451 -67.340 1.00 61.86 325 VAL A N 1
ATOM 2511 C CA . VAL A 1 325 ? -47.455 -11.535 -66.365 1.00 55.29 325 VAL A CA 1
ATOM 2512 C C . VAL A 1 325 ? -48.784 -11.829 -67.055 1.00 55.67 325 VAL A C 1
ATOM 2513 O O . VAL A 1 325 ? -49.604 -12.586 -66.543 1.00 63.11 325 VAL A O 1
ATOM 2517 N N . GLU A 1 326 ? -48.968 -11.234 -68.228 1.00 60.17 326 GLU A N 1
ATOM 2518 C CA . GLU A 1 326 ? -50.215 -11.312 -68.976 1.00 64.60 326 GLU A CA 1
ATOM 2519 C C . GLU A 1 326 ? -50.466 -12.710 -69.519 1.00 60.71 326 GLU A C 1
ATOM 2520 O O . GLU A 1 326 ? -51.616 -13.153 -69.590 1.00 60.48 326 GLU A O 1
ATOM 2526 N N . GLN A 1 327 ? -49.388 -13.400 -69.889 1.00 54.76 327 GLN A N 1
ATOM 2527 C CA . GLN A 1 327 ? -49.473 -14.769 -70.391 1.00 54.34 327 GLN A CA 1
ATOM 2528 C C . GLN A 1 327 ? -49.873 -15.758 -69.299 1.00 49.06 327 GLN A C 1
ATOM 2529 O O . GLN A 1 327 ? -50.768 -16.582 -69.503 1.00 46.14 327 GLN A O 1
ATOM 2535 N N . LEU A 1 328 ? -49.212 -15.664 -68.145 1.00 37.43 328 LEU A N 1
ATOM 2536 C CA . LEU A 1 328 ? -49.480 -16.545 -67.017 1.00 31.20 328 LEU A CA 1
ATOM 2537 C C . LEU A 1 328 ? -50.875 -16.337 -66.443 1.00 36.72 328 LEU A C 1
ATOM 2538 O O . LEU A 1 328 ? -51.422 -17.225 -65.792 1.00 28.43 328 LEU A O 1
ATOM 2543 N N . LEU A 1 329 ? -51.446 -15.161 -66.677 1.00 31.36 329 LEU A N 1
ATOM 2544 C CA . LEU A 1 329 ? -52.725 -14.818 -66.079 1.00 35.24 329 LEU A CA 1
ATOM 2545 C C . LEU A 1 329 ? -53.883 -14.904 -67.059 1.00 39.52 329 LEU A C 1
ATOM 2546 O O . LEU A 1 329 ? -55.017 -14.526 -66.730 1.00 44.09 329 LEU A O 1
ATOM 2551 N N . SER A 1 330 ? -53.602 -15.428 -68.249 1.00 47.38 330 SER A N 1
ATOM 2552 C CA . SER A 1 330 ? -54.602 -15.488 -69.310 1.00 51.78 330 SER A CA 1
ATOM 2553 C C . SER A 1 330 ? -55.551 -16.663 -69.128 1.00 50.69 330 SER A C 1
ATOM 2554 O O . SER A 1 330 ? -55.169 -17.694 -68.580 1.00 49.95 330 SER A O 1
ATOM 2557 N N . ASP A 1 331 ? -56.785 -16.492 -69.597 1.00 50.87 331 ASP A N 1
ATOM 2558 C CA . ASP A 1 331 ? -57.840 -17.497 -69.450 1.00 53.05 331 ASP A CA 1
ATOM 2559 C C . ASP A 1 331 ? -57.543 -18.793 -70.198 1.00 57.81 331 ASP A C 1
ATOM 2560 O O . ASP A 1 331 ? -57.946 -19.866 -69.755 1.00 63.10 331 ASP A O 1
ATOM 2565 N N . GLU A 1 332 ? -56.849 -18.696 -71.330 1.00 59.96 332 GLU A N 1
ATOM 2566 C CA . GLU A 1 332 ? -56.531 -19.889 -72.124 1.00 67.48 332 GLU A CA 1
ATOM 2567 C C . GLU A 1 332 ? -55.368 -20.690 -71.532 1.00 62.27 332 GLU A C 1
ATOM 2568 O O . GLU A 1 332 ? -55.299 -21.913 -71.704 1.00 68.19 332 GLU A O 1
ATOM 2574 N N . TYR A 1 333 ? -54.464 -20.004 -70.836 1.00 51.68 333 TYR A N 1
ATOM 2575 C CA . TYR A 1 333 ? -53.398 -20.692 -70.127 1.00 45.19 333 TYR A CA 1
ATOM 2576 C C . TYR A 1 333 ? -53.949 -21.342 -68.872 1.00 44.87 333 TYR A C 1
ATOM 2577 O O . TYR A 1 333 ? -53.532 -22.441 -68.505 1.00 42.91 333 TYR A O 1
ATOM 2586 N N . ALA A 1 334 ? -54.885 -20.658 -68.219 1.00 43.27 334 ALA A N 1
ATOM 2587 C CA . ALA A 1 334 ? -55.609 -21.239 -67.096 1.00 47.79 334 ALA A CA 1
ATOM 2588 C C . ALA A 1 334 ? -56.209 -22.575 -67.532 1.00 49.96 334 ALA A C 1
ATOM 2589 O O . ALA A 1 334 ? -55.978 -23.599 -66.882 1.00 50.30 334 ALA A O 1
ATOM 2591 N N . THR A 1 335 ? -56.931 -22.549 -68.659 1.00 52.21 335 THR A N 1
ATOM 2592 C CA . THR A 1 335 ? -57.586 -23.726 -69.242 1.00 54.94 335 THR A CA 1
ATOM 2593 C C . THR A 1 335 ? -56.594 -24.845 -69.547 1.00 53.18 335 THR A C 1
ATOM 2594 O O . THR A 1 335 ? -56.893 -26.015 -69.341 1.00 53.66 335 THR A O 1
ATOM 2598 N N . GLU A 1 336 ? -55.410 -24.472 -70.019 1.00 50.68 336 GLU A N 1
ATOM 2599 C CA . GLU A 1 336 ? -54.348 -25.433 -70.315 1.00 59.12 336 GLU A CA 1
ATOM 2600 C C . GLU A 1 336 ? -53.864 -26.201 -69.080 1.00 54.02 336 GLU A C 1
ATOM 2601 O O . GLU A 1 336 ? -53.652 -27.416 -69.128 1.00 54.16 336 GLU A O 1
ATOM 2607 N N . ARG A 1 337 ? -53.693 -25.478 -67.981 1.00 51.09 337 ARG A N 1
ATOM 2608 C CA . ARG A 1 337 ? -53.244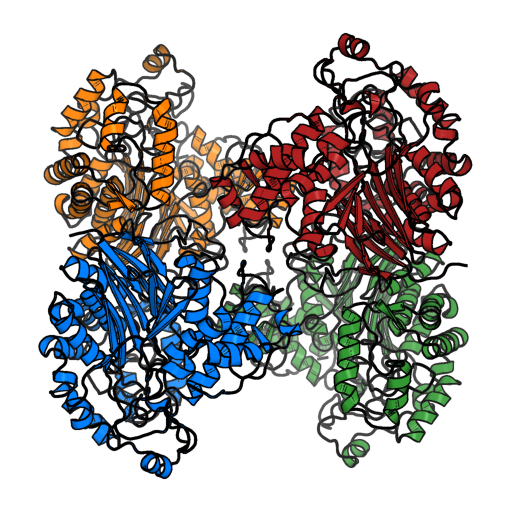 -26.060 -66.722 1.00 46.72 337 ARG A CA 1
ATOM 2609 C C . ARG A 1 337 ? -54.354 -26.863 -66.043 1.00 45.84 337 ARG A C 1
ATOM 2610 O O . ARG A 1 337 ? -54.093 -27.907 -65.453 1.00 46.17 337 ARG A O 1
ATOM 2618 N N . ARG A 1 338 ? -55.585 -26.364 -66.127 1.00 42.20 338 ARG A N 1
ATOM 2619 C CA . ARG A 1 338 ? -56.753 -27.008 -65.517 1.00 44.19 338 ARG A CA 1
ATOM 2620 C C . ARG A 1 338 ? -57.050 -28.367 -66.150 1.00 48.60 338 ARG A C 1
ATOM 2621 O O . ARG A 1 338 ? -57.628 -29.244 -65.506 1.00 51.88 338 ARG A O 1
ATOM 2629 N N . LYS A 1 339 ? -56.624 -28.538 -67.403 1.00 59.31 339 LYS A N 1
ATOM 2630 C CA . LYS A 1 339 ? -56.718 -29.818 -68.105 1.00 62.26 339 LYS A CA 1
ATOM 2631 C C . LYS A 1 339 ? -55.793 -30.872 -67.488 1.00 58.06 339 LYS A C 1
ATOM 2632 O O . LYS A 1 339 ? -56.048 -32.069 -67.613 1.00 53.51 339 LYS A O 1
ATOM 2638 N N . GLU A 1 340 ? -54.734 -30.424 -66.813 1.00 53.48 340 GLU A N 1
ATOM 2639 C CA . GLU A 1 340 ? -53.807 -31.334 -66.138 1.00 56.12 340 GLU A CA 1
ATOM 2640 C C . GLU A 1 340 ? -54.304 -31.815 -64.778 1.00 55.62 340 GLU A C 1
ATOM 2641 O O . GLU A 1 340 ? -53.730 -32.743 -64.206 1.00 56.54 340 GLU A O 1
ATOM 2647 N N . ILE A 1 341 ? -55.368 -31.192 -64.270 1.00 60.48 341 ILE A N 1
ATOM 2648 C CA . ILE A 1 341 ? -56.010 -31.642 -63.034 1.00 63.62 341 ILE A CA 1
ATOM 2649 C C . ILE A 1 341 ? -56.928 -32.823 -63.331 1.00 66.05 341 ILE A C 1
ATOM 2650 O O . ILE A 1 341 ? -57.920 -32.690 -64.049 1.00 65.91 341 ILE A O 1
ATOM 2655 N N . GLY A 1 342 ? -56.580 -33.982 -62.783 1.00 72.24 342 GLY A N 1
ATOM 2656 C CA . GLY A 1 342 ? -57.389 -35.183 -62.951 1.00 79.56 342 GLY A CA 1
ATOM 2657 C C . GLY A 1 342 ? -58.097 -35.582 -61.671 1.00 81.58 342 GLY A C 1
ATOM 2658 O O . GLY A 1 342 ? -58.478 -34.729 -60.861 1.00 76.72 342 GLY A O 1
ATOM 2659 N N . GLU A 1 343 ? -58.278 -36.886 -61.492 1.00 85.09 343 GLU A N 1
ATOM 2660 C CA . GLU A 1 343 ? -58.855 -37.406 -60.264 1.00 91.55 343 GLU A CA 1
ATOM 2661 C C . GLU A 1 343 ? -57.755 -37.833 -59.294 1.00 84.46 343 GLU A C 1
ATOM 2662 O O . GLU A 1 343 ? -57.931 -37.761 -58.078 1.00 83.86 343 GLU A O 1
ATOM 2668 N N . GLN A 1 344 ? -56.622 -38.266 -59.837 1.00 80.84 344 GLN A N 1
ATOM 2669 C CA . GLN A 1 344 ? -55.461 -38.604 -59.021 1.00 80.09 344 GLN A CA 1
ATOM 2670 C C . GLN A 1 344 ? -54.567 -37.390 -58.791 1.00 76.48 344 GLN A C 1
ATOM 2671 O O . GLN A 1 344 ? -54.521 -36.481 -59.619 1.00 76.15 344 GLN A O 1
ATOM 2677 N N . ALA A 1 345 ? -53.865 -37.386 -57.658 1.00 71.51 345 ALA A N 1
ATOM 2678 C CA . ALA A 1 345 ? -53.024 -36.264 -57.265 1.00 66.39 345 ALA A CA 1
ATOM 2679 C C . ALA A 1 345 ? -51.789 -36.194 -58.144 1.00 68.23 345 ALA A C 1
ATOM 2680 O O . ALA A 1 345 ? -50.957 -37.099 -58.120 1.00 72.96 345 ALA A O 1
ATOM 2682 N N . LEU A 1 346 ? -51.678 -35.111 -58.913 1.00 68.07 346 LEU A N 1
ATOM 2683 C CA . LEU A 1 346 ? -50.603 -34.935 -59.891 1.00 71.89 346 LEU A CA 1
ATOM 2684 C C . LEU A 1 346 ? -49.258 -34.599 -59.257 1.00 71.95 346 LEU A C 1
ATOM 2685 O O . LEU A 1 346 ? -49.199 -34.082 -58.143 1.00 70.48 346 LEU A O 1
ATOM 2690 N N . THR A 1 347 ? -48.186 -34.907 -59.981 1.00 75.01 347 THR A N 1
ATOM 2691 C CA . THR A 1 347 ? -46.854 -34.416 -59.650 1.00 77.02 347 THR A CA 1
ATOM 2692 C C . THR A 1 347 ? -46.672 -33.112 -60.438 1.00 80.88 347 THR A C 1
ATOM 2693 O O . THR A 1 347 ? -46.765 -33.117 -61.666 1.00 84.26 347 THR A O 1
ATOM 2697 N N . PRO A 1 348 ? -46.436 -31.987 -59.733 1.00 80.78 348 PRO A N 1
ATOM 2698 C CA . PRO A 1 348 ? -46.560 -30.683 -60.372 1.00 81.37 348 PRO A CA 1
ATOM 2699 C C . PRO A 1 348 ? -45.328 -30.248 -61.169 1.00 84.31 348 PRO A C 1
ATOM 2700 O O . PRO A 1 348 ? -44.204 -30.297 -60.663 1.00 85.96 348 PRO A O 1
ATOM 2704 N N . GLU A 1 349 ? -45.561 -29.831 -62.414 1.00 88.60 349 GLU A N 1
ATOM 2705 C CA . GLU A 1 349 ? -44.498 -29.387 -63.322 1.00 94.14 349 GLU A CA 1
ATOM 2706 C C . GLU A 1 349 ? -44.831 -28.011 -63.922 1.00 95.12 349 GLU A C 1
ATOM 2707 O O . GLU A 1 349 ? -46.008 -27.678 -64.067 1.00 97.52 349 GLU A O 1
ATOM 2713 N N . PRO A 1 350 ? -43.799 -27.200 -64.252 1.00 93.40 350 PRO A N 1
ATOM 2714 C CA . PRO A 1 350 ? -44.018 -25.899 -64.889 1.00 92.02 350 PRO A CA 1
ATOM 2715 C C . PRO A 1 350 ? -44.642 -25.993 -66.283 1.00 90.32 350 PRO A C 1
ATOM 2716 O O . PRO A 1 350 ? -44.546 -27.028 -66.934 1.00 91.85 350 PRO A O 1
ATOM 2720 N N . GLY A 1 351 ? -45.272 -24.910 -66.729 1.00 90.57 351 GLY A N 1
ATOM 2721 C CA . GLY A 1 351 ? -45.934 -24.873 -68.032 1.00 92.06 351 GLY A CA 1
ATOM 2722 C C . GLY A 1 351 ? -45.216 -24.036 -69.077 1.00 96.53 351 GLY A C 1
ATOM 2723 O O . GLY A 1 351 ? -44.004 -24.144 -69.245 1.00 97.27 351 GLY A O 1
ATOM 2724 N N . THR A 1 352 ? -45.975 -23.186 -69.766 1.00 102.11 352 THR A N 1
ATOM 2725 C CA . THR A 1 352 ? -45.506 -22.452 -70.948 1.00 101.83 352 THR A CA 1
ATOM 2726 C C . THR A 1 352 ? -46.328 -21.143 -71.164 1.00 100.67 352 THR A C 1
ATOM 2727 O O . THR A 1 352 ? -47.089 -20.743 -70.283 1.00 94.35 352 THR A O 1
ATOM 2731 N N . PRO A 1 353 ? -46.123 -20.425 -72.294 1.00 104.93 353 PRO A N 1
ATOM 2732 C CA . PRO A 1 353 ? -47.120 -19.417 -72.693 1.00 101.26 353 PRO A CA 1
ATOM 2733 C C . PRO A 1 353 ? -48.501 -20.005 -72.963 1.00 92.89 353 PRO A C 1
ATOM 2734 O O . PRO A 1 353 ? -49.239 -19.481 -73.797 1.00 80.21 353 PRO A O 1
ATOM 2738 N N . THR A 1 358 ? -42.140 -12.634 -40.802 1.00 22.65 358 THR A N 1
ATOM 2739 C CA . THR A 1 358 ? -42.968 -11.665 -41.506 1.00 21.11 358 THR A CA 1
ATOM 2740 C C . THR A 1 358 ? -44.036 -11.097 -40.585 1.00 23.29 358 THR A C 1
ATOM 2741 O O . THR A 1 358 ? -44.526 -11.785 -39.694 1.00 29.99 358 THR A O 1
ATOM 2745 N N . VAL A 1 359 ? -44.387 -9.833 -40.778 1.00 22.74 359 VAL A N 1
ATOM 2746 C CA . VAL A 1 359 ? -45.534 -9.256 -40.064 1.00 23.64 359 VAL A CA 1
ATOM 2747 C C . VAL A 1 359 ? -46.556 -8.696 -41.047 1.00 20.42 359 VAL A C 1
ATOM 2748 O O . VAL A 1 359 ? -46.221 -7.868 -41.900 1.00 21.61 359 VAL A O 1
ATOM 2752 N N . TYR A 1 360 ? -47.793 -9.178 -40.945 1.00 23.10 360 TYR A N 1
ATOM 2753 C CA . TYR A 1 360 ? -48.878 -8.608 -41.725 1.00 14.80 360 TYR A CA 1
ATOM 2754 C C . TYR A 1 360 ? -49.715 -7.670 -40.858 1.00 17.43 360 TYR A C 1
ATOM 2755 O O . TYR A 1 360 ? -49.739 -7.795 -39.634 1.00 25.49 360 TYR A O 1
ATOM 2764 N N . LEU A 1 361 ? -50.407 -6.754 -41.537 1.00 20.45 361 LEU A N 1
ATOM 2765 C CA . LEU A 1 361 ? -50.998 -5.565 -40.971 1.00 18.57 361 LEU A CA 1
ATOM 2766 C C . LEU A 1 361 ? -52.119 -5.112 -41.907 1.00 21.82 361 LEU A C 1
ATOM 2767 O O . LEU A 1 361 ? -51.932 -5.101 -43.123 1.00 17.85 361 LEU A O 1
ATOM 2772 N N . ALA A 1 362 ? -53.275 -4.743 -41.346 1.00 17.60 362 ALA A N 1
ATOM 2773 C CA . ALA A 1 362 ? -54.390 -4.168 -42.134 1.00 18.11 362 ALA A CA 1
ATOM 2774 C C . ALA A 1 362 ? -54.992 -2.954 -41.441 1.00 25.03 362 ALA A C 1
ATOM 2775 O O . ALA A 1 362 ? -55.292 -3.003 -40.253 1.00 26.83 362 ALA A O 1
ATOM 2777 N N . THR A 1 363 ? -55.168 -1.864 -42.178 1.00 24.42 363 THR A N 1
ATOM 2778 C CA . THR A 1 363 ? -55.809 -0.678 -41.625 1.00 24.50 363 THR A CA 1
ATOM 2779 C C . THR A 1 363 ? -56.913 -0.155 -42.547 1.00 29.90 363 THR A C 1
ATOM 2780 O O . THR A 1 363 ? -56.862 -0.347 -43.763 1.00 31.00 363 THR A O 1
ATOM 2784 N N . ALA A 1 364 ? -57.915 0.491 -41.953 1.00 28.43 364 ALA A N 1
ATOM 2785 C CA . ALA A 1 364 ? -58.977 1.158 -42.694 1.00 29.27 364 ALA A CA 1
ATOM 2786 C C . ALA A 1 364 ? -59.476 2.340 -41.890 1.00 32.27 364 ALA A C 1
ATOM 2787 O O . ALA A 1 364 ? -59.413 2.299 -40.672 1.00 29.94 364 ALA A O 1
ATOM 2789 N N . ASP A 1 365 ? -59.964 3.387 -42.560 1.00 29.49 365 ASP A N 1
ATOM 2790 C CA . ASP A 1 365 ? -60.590 4.518 -41.866 1.00 31.00 365 ASP A CA 1
ATOM 2791 C C . ASP A 1 365 ? -61.978 4.841 -42.416 1.00 34.73 365 ASP A C 1
ATOM 2792 O O . ASP A 1 365 ? -62.468 4.163 -43.323 1.00 33.75 365 ASP A O 1
ATOM 2797 N N . GLY A 1 366 ? -62.607 5.871 -41.851 1.00 39.07 366 GLY A N 1
ATOM 2798 C CA . GLY A 1 366 ? -63.955 6.278 -42.249 1.00 47.74 366 GLY A CA 1
ATOM 2799 C C . GLY A 1 366 ? -64.009 7.004 -43.582 1.00 48.35 366 GLY A C 1
ATOM 2800 O O . GLY A 1 366 ? -65.032 6.983 -44.271 1.00 47.24 366 GLY A O 1
ATOM 2801 N N . ASP A 1 367 ? -62.895 7.639 -43.942 1.00 52.50 367 ASP A N 1
ATOM 2802 C CA . ASP A 1 367 ? -62.775 8.404 -45.185 1.00 53.35 367 ASP A CA 1
ATOM 2803 C C . ASP A 1 367 ? -62.470 7.524 -46.399 1.00 51.38 367 ASP A C 1
ATOM 2804 O O . ASP A 1 367 ? -62.080 8.029 -47.452 1.00 51.54 367 ASP A O 1
ATOM 2809 N N . GLY A 1 368 ? -62.624 6.212 -46.239 1.00 51.24 368 GLY A N 1
ATOM 2810 C CA . GLY A 1 368 ? -62.458 5.272 -47.344 1.00 51.88 368 GLY A CA 1
ATOM 2811 C C . GLY A 1 368 ? -61.031 4.914 -47.723 1.00 47.47 368 GLY A C 1
ATOM 2812 O O . GLY A 1 368 ? -60.805 4.286 -48.752 1.00 48.76 368 GLY A O 1
ATOM 2813 N N . ASN A 1 369 ? -60.065 5.316 -46.909 1.00 38.03 369 ASN A N 1
ATOM 2814 C CA . ASN A 1 369 ? -58.699 4.848 -47.088 1.00 31.43 369 ASN A CA 1
ATOM 2815 C C . ASN A 1 369 ? -58.519 3.487 -46.429 1.00 32.94 369 ASN A C 1
ATOM 2816 O O . ASN A 1 369 ? -59.031 3.251 -45.333 1.00 30.52 369 ASN A O 1
ATOM 2821 N N . MET A 1 370 ? -57.807 2.594 -47.111 1.00 24.40 370 MET A N 1
ATOM 2822 C CA . MET A 1 370 ? -57.551 1.236 -46.625 1.00 25.45 370 MET A CA 1
ATOM 2823 C C . MET A 1 370 ? -56.140 0.805 -47.034 1.00 29.12 370 MET A C 1
ATOM 2824 O O . MET A 1 370 ? -55.695 1.107 -48.139 1.00 25.78 370 MET A O 1
ATOM 2829 N N . VAL A 1 371 ? -55.427 0.103 -46.156 1.00 21.48 371 VAL A N 1
ATOM 2830 C CA . VAL A 1 371 ? -54.110 -0.414 -46.539 1.00 24.83 371 VAL A CA 1
ATOM 2831 C C . VAL A 1 371 ? -53.812 -1.857 -46.124 1.00 22.19 371 VAL A C 1
ATOM 2832 O O . VAL A 1 371 ? -54.108 -2.275 -45.007 1.00 30.81 371 VAL A O 1
ATOM 2836 N N . SER A 1 372 ? -53.259 -2.603 -47.079 1.00 22.00 372 SER A N 1
ATOM 2837 C CA . SER A 1 372 ? -52.662 -3.899 -46.860 1.00 15.61 372 SER A CA 1
ATOM 2838 C C . SER A 1 372 ? -51.152 -3.697 -46.790 1.00 18.81 372 SER A C 1
ATOM 2839 O O . SER A 1 372 ? -50.531 -3.352 -47.793 1.00 25.86 372 SER A O 1
ATOM 2842 N N . PHE A 1 373 ? -50.560 -3.896 -45.617 1.00 13.32 373 PHE A N 1
ATOM 2843 C CA . PHE A 1 373 ? -49.125 -3.674 -45.447 1.00 20.76 373 PHE A CA 1
ATOM 2844 C C . PHE A 1 373 ? -48.444 -4.882 -44.865 1.00 23.80 373 PHE A C 1
ATOM 2845 O O . PHE A 1 373 ? -48.977 -5.504 -43.951 1.00 36.02 373 PHE A O 1
ATOM 2853 N N . ILE A 1 374 ? -47.235 -5.161 -45.350 1.00 21.66 374 ILE A N 1
ATOM 2854 C CA . ILE A 1 374 ? -46.485 -6.350 -44.957 1.00 25.86 374 ILE A CA 1
ATOM 2855 C C . ILE A 1 374 ? -44.969 -6.126 -45.076 1.00 28.02 374 ILE A C 1
ATOM 2856 O O . ILE A 1 374 ? -44.502 -5.556 -46.061 1.00 32.13 374 ILE A O 1
ATOM 2861 N N . GLN A 1 375 ? -44.217 -6.525 -44.048 1.00 20.30 375 GLN A N 1
ATOM 2862 C CA . GLN A 1 375 ? -42.737 -6.407 -44.050 1.00 29.22 375 GLN A CA 1
ATOM 2863 C C . GLN A 1 375 ? -42.042 -7.567 -43.321 1.00 28.11 375 GLN A C 1
ATOM 2864 O O . GLN A 1 375 ? -42.595 -8.144 -42.385 1.00 21.09 375 GLN A O 1
ATOM 2870 N N . SER A 1 376 ? -40.826 -7.891 -43.763 1.00 26.79 376 SER A N 1
ATOM 2871 C CA . SER A 1 376 ? -40.120 -9.079 -43.290 1.00 31.37 376 SER A CA 1
ATOM 2872 C C . SER A 1 376 ? -38.613 -8.988 -43.441 1.00 32.52 376 SER A C 1
ATOM 2873 O O . SER A 1 376 ? -38.103 -8.340 -44.359 1.00 36.89 376 SER A O 1
ATOM 2876 N N . ASN A 1 377 ? -37.913 -9.655 -42.527 1.00 30.66 377 ASN A N 1
ATOM 2877 C CA . ASN A 1 377 ? -36.483 -9.860 -42.626 1.00 27.64 377 ASN A CA 1
ATOM 2878 C C . ASN A 1 377 ? -36.190 -11.190 -43.332 1.00 31.95 377 ASN A C 1
ATOM 2879 O O . ASN A 1 377 ? -35.083 -11.726 -43.248 1.00 34.50 377 ASN A O 1
ATOM 2884 N N . TYR A 1 378 ? -37.195 -11.700 -44.042 1.00 34.49 378 TYR A N 1
ATOM 2885 C CA . TYR A 1 378 ? -37.221 -13.070 -44.572 1.00 35.59 378 TYR A CA 1
ATOM 2886 C C . TYR A 1 378 ? -37.233 -14.121 -43.453 1.00 34.88 378 TYR A C 1
ATOM 2887 O O . TYR A 1 378 ? -38.289 -14.413 -42.898 1.00 45.78 378 TYR A O 1
ATOM 2896 N N . MET A 1 379 ? -36.076 -14.668 -43.103 1.00 38.51 379 MET A N 1
ATOM 2897 C CA . MET A 1 379 ? -36.025 -15.768 -42.138 1.00 38.99 379 MET A CA 1
ATOM 2898 C C . MET A 1 379 ? -35.899 -15.310 -40.691 1.00 36.00 379 MET A C 1
ATOM 2899 O O . MET A 1 379 ? -34.792 -15.117 -40.182 1.00 42.78 379 MET A O 1
ATOM 2904 N N . GLY A 1 380 ? -37.043 -15.150 -40.033 1.00 33.38 380 GLY A N 1
ATOM 2905 C CA . GLY A 1 380 ? -37.076 -14.740 -38.635 1.00 37.12 380 GLY A CA 1
ATOM 2906 C C . GLY A 1 380 ? -36.357 -13.422 -38.411 1.00 39.18 380 GLY A C 1
ATOM 2907 O O . GLY A 1 380 ? -36.724 -12.400 -38.990 1.00 40.57 380 GLY A O 1
ATOM 2908 N N . PHE A 1 381 ? -35.310 -13.459 -37.589 1.00 41.84 381 PHE A N 1
ATOM 2909 C CA . PHE A 1 381 ? -34.492 -12.278 -37.326 1.00 38.22 381 PHE A CA 1
ATOM 2910 C C . PHE A 1 381 ? -33.713 -11.827 -38.565 1.00 40.36 381 PHE A C 1
ATOM 2911 O O . PHE A 1 381 ? -33.133 -10.737 -38.576 1.00 40.92 381 PHE A O 1
ATOM 2919 N N . GLY A 1 382 ? -33.699 -12.668 -39.598 1.00 35.08 382 GLY A N 1
ATOM 2920 C CA . GLY A 1 382 ? -32.992 -12.360 -40.834 1.00 36.37 382 GLY A CA 1
ATOM 2921 C C . GLY A 1 382 ? -31.576 -12.899 -40.873 1.00 36.99 382 GLY A C 1
ATOM 2922 O O . GLY A 1 382 ? -31.319 -14.013 -40.435 1.00 31.43 382 GLY A O 1
ATOM 2923 N N . SER A 1 383 ? -30.656 -12.092 -41.390 1.00 39.13 383 SER A N 1
ATOM 2924 C CA . SER A 1 383 ? -29.271 -12.506 -41.582 1.00 35.77 383 SER A CA 1
ATOM 2925 C C . SER A 1 383 ? -28.470 -12.671 -40.294 1.00 34.97 383 SER A C 1
ATOM 2926 O O . SER A 1 383 ? -27.419 -13.301 -40.299 1.00 37.93 383 SER A O 1
ATOM 2929 N N . GLY A 1 384 ? -28.938 -12.080 -39.202 1.00 32.71 384 GLY A N 1
ATOM 2930 C CA . GLY A 1 384 ? -28.188 -12.111 -37.954 1.00 33.83 384 GLY A CA 1
ATOM 2931 C C . GLY A 1 384 ? -27.154 -11.010 -37.859 1.00 39.02 384 GLY A C 1
ATOM 2932 O O . GLY A 1 384 ? -26.521 -10.816 -36.811 1.00 34.04 384 GLY A O 1
ATOM 2933 N N . VAL A 1 385 ? -26.972 -10.294 -38.964 1.00 37.55 385 VAL A N 1
ATOM 2934 C CA . VAL A 1 385 ? -26.157 -9.096 -38.966 1.00 35.06 385 VAL A CA 1
ATOM 2935 C C . VAL A 1 385 ? -26.993 -7.989 -38.355 1.00 31.94 385 VAL A C 1
ATOM 2936 O O . VAL A 1 385 ? -28.042 -7.621 -38.873 1.00 35.66 385 VAL A O 1
ATOM 2940 N N . VAL A 1 386 ? -26.538 -7.492 -37.222 1.00 29.29 386 VAL A N 1
ATOM 2941 C CA . VAL A 1 386 ? -27.101 -6.288 -36.660 1.00 36.26 386 VAL A CA 1
ATOM 2942 C C . VAL A 1 386 ? -25.989 -5.249 -36.637 1.00 41.32 386 VAL A C 1
ATOM 2943 O O . VAL A 1 386 ? -24.938 -5.479 -36.044 1.00 39.75 386 VAL A O 1
ATOM 2947 N N . VAL A 1 387 ? -26.209 -4.124 -37.313 1.00 45.89 387 VAL A N 1
ATOM 2948 C CA . VAL A 1 387 ? -25.284 -2.985 -37.251 1.00 45.57 387 VAL A CA 1
ATOM 2949 C C . VAL A 1 387 ? -25.237 -2.514 -35.795 1.00 49.41 387 VAL A C 1
ATOM 2950 O O . VAL A 1 387 ? -26.280 -2.239 -35.206 1.00 48.96 387 VAL A O 1
ATOM 2954 N N . PRO A 1 388 ? -24.028 -2.461 -35.203 1.00 55.54 388 PRO A N 1
ATOM 2955 C CA . PRO A 1 388 ? -23.852 -2.302 -33.755 1.00 54.67 388 PRO A CA 1
ATOM 2956 C C . PRO A 1 388 ? -24.441 -1.018 -33.185 1.00 52.18 388 PRO A C 1
ATOM 2957 O O . PRO A 1 388 ? -24.361 0.037 -33.813 1.00 45.74 388 PRO A O 1
ATOM 2961 N N . GLY A 1 389 ? -25.047 -1.129 -32.008 1.00 50.14 389 GLY A N 1
ATOM 2962 C CA . GLY A 1 389 ? -25.615 0.022 -31.315 1.00 53.87 389 GLY A CA 1
ATOM 2963 C C . GLY A 1 389 ? -26.817 0.694 -31.966 1.00 54.23 389 GLY A C 1
ATOM 2964 O O . GLY A 1 389 ? -27.306 1.703 -31.459 1.00 55.68 389 GLY A O 1
ATOM 2965 N N . THR A 1 390 ? -27.310 0.151 -33.076 1.00 50.47 390 THR A N 1
ATOM 2966 C CA . THR A 1 390 ? -28.441 0.772 -33.760 1.00 50.32 390 THR A CA 1
ATOM 2967 C C . THR A 1 390 ? -29.693 -0.094 -33.863 1.00 47.09 390 THR A C 1
ATOM 2968 O O . THR A 1 390 ? -30.738 0.381 -34.292 1.00 41.30 390 THR A O 1
ATOM 2972 N N . GLY A 1 391 ? -29.590 -1.362 -33.489 1.00 46.09 391 GLY A N 1
ATOM 2973 C CA . GLY A 1 391 ? -30.745 -2.258 -33.537 1.00 36.39 391 GLY A CA 1
ATOM 2974 C C . GLY A 1 391 ? -31.312 -2.525 -34.924 1.00 38.74 391 GLY A C 1
ATOM 2975 O O . GLY A 1 391 ? -32.458 -2.969 -35.058 1.00 37.78 391 GLY A O 1
ATOM 2976 N N . ILE A 1 392 ? -30.528 -2.246 -35.964 1.00 32.73 392 ILE A N 1
ATOM 2977 C CA . ILE A 1 392 ? -30.943 -2.580 -37.312 1.00 29.76 392 ILE A CA 1
ATOM 2978 C C . ILE A 1 392 ? -30.559 -4.020 -37.554 1.00 30.07 392 ILE A C 1
ATOM 2979 O O . ILE A 1 392 ? -29.389 -4.325 -37.796 1.00 37.17 392 ILE A O 1
ATOM 2984 N N . ALA A 1 393 ? -31.531 -4.916 -37.456 1.00 26.05 393 ALA A N 1
ATOM 2985 C CA . ALA A 1 393 ? -31.294 -6.294 -37.861 1.00 25.01 393 ALA A CA 1
ATOM 2986 C C . ALA A 1 393 ? -31.498 -6.375 -39.367 1.00 23.91 393 ALA A C 1
ATOM 2987 O O . ALA A 1 393 ? -32.565 -6.032 -39.882 1.00 25.22 393 ALA A O 1
ATOM 2989 N N . MET A 1 394 ? -30.455 -6.800 -40.069 1.00 29.28 394 MET A N 1
ATOM 2990 C CA . MET A 1 394 ? -30.472 -6.859 -41.529 1.00 30.31 394 MET A CA 1
ATOM 2991 C C . MET A 1 394 ? -31.110 -8.136 -42.060 1.00 26.35 394 MET A C 1
ATOM 2992 O O . MET A 1 394 ? -30.846 -9.232 -41.564 1.00 34.93 394 MET A O 1
ATOM 2997 N N . GLN A 1 395 ? -31.954 -7.974 -43.073 1.00 27.45 395 GLN A N 1
ATOM 2998 C CA . GLN A 1 395 ? -32.670 -9.086 -43.683 1.00 27.86 395 GLN A CA 1
ATOM 2999 C C . GLN A 1 395 ? -31.736 -10.067 -44.398 1.00 28.10 395 GLN A C 1
ATOM 3000 O O . GLN A 1 395 ? -30.583 -9.739 -44.698 1.00 29.35 395 GLN A O 1
ATOM 3006 N N . ASN A 1 396 ? -32.230 -11.274 -44.657 1.00 24.64 396 ASN A N 1
ATOM 3007 C CA . ASN A 1 396 ? -31.469 -12.229 -45.456 1.00 25.61 396 ASN A CA 1
ATOM 3008 C C . ASN A 1 396 ? -32.189 -12.613 -46.752 1.00 24.60 396 ASN A C 1
ATOM 3009 O O . ASN A 1 396 ? -31.957 -13.697 -47.299 1.00 16.76 396 ASN A O 1
ATOM 3014 N N . ARG A 1 397 ? -33.018 -11.686 -47.246 1.00 25.21 397 ARG A N 1
ATOM 3015 C CA . ARG A 1 397 ? -33.814 -11.858 -48.465 1.00 19.46 397 ARG A CA 1
ATOM 3016 C C . ARG A 1 397 ? -33.040 -12.430 -49.661 1.00 25.40 397 ARG A C 1
ATOM 3017 O O . ARG A 1 397 ? -33.587 -13.226 -50.435 1.00 23.39 397 ARG A O 1
ATOM 3025 N N . GLY A 1 398 ? -31.768 -12.042 -49.793 1.00 24.64 398 GLY A N 1
ATOM 3026 C CA . GLY A 1 398 ? -30.908 -12.516 -50.889 1.00 29.34 398 GLY A CA 1
ATOM 3027 C C . GLY A 1 398 ? -30.761 -14.023 -51.032 1.00 34.76 398 GLY A C 1
ATOM 3028 O O . GLY A 1 398 ? -30.361 -14.525 -52.088 1.00 34.62 398 GLY A O 1
ATOM 3029 N N . HIS A 1 399 ? -31.094 -14.741 -49.965 1.00 34.17 399 HIS A N 1
ATOM 3030 C CA . HIS A 1 399 ? -31.090 -16.201 -49.947 1.00 34.28 399 HIS A CA 1
ATOM 3031 C C . HIS A 1 399 ? -32.092 -16.804 -50.954 1.00 37.28 399 HIS A C 1
ATOM 3032 O O . HIS A 1 399 ? -31.973 -17.961 -51.351 1.00 35.65 399 HIS A O 1
ATOM 3039 N N . ASN A 1 400 ? -33.062 -15.997 -51.374 1.00 32.79 400 ASN A N 1
ATOM 3040 C CA . ASN A 1 400 ? -34.049 -16.405 -52.365 1.00 34.82 400 ASN A CA 1
ATOM 3041 C C . ASN A 1 400 ? -33.506 -16.478 -53.792 1.00 35.36 400 ASN A C 1
ATOM 3042 O O . ASN A 1 400 ? -34.159 -17.031 -54.670 1.00 35.67 400 ASN A O 1
ATOM 3047 N N . PHE A 1 401 ? -32.335 -15.896 -54.030 1.00 42.05 401 PHE A N 1
ATOM 3048 C CA . PHE A 1 401 ? -31.728 -15.914 -55.359 1.00 43.67 401 PHE A CA 1
ATOM 3049 C C . PHE A 1 401 ? -31.284 -17.317 -55.739 1.00 45.02 401 PHE A C 1
ATOM 3050 O O . PHE A 1 401 ? -30.862 -18.091 -54.884 1.00 46.84 401 PHE A O 1
ATOM 3058 N N . SER A 1 402 ? -31.390 -17.639 -57.025 1.00 51.71 402 SER A N 1
ATOM 3059 C CA . SER A 1 402 ? -30.889 -18.906 -57.537 1.00 51.22 402 SER A CA 1
ATOM 3060 C C . SER A 1 402 ? -29.452 -18.721 -57.976 1.00 51.98 402 SER A C 1
ATOM 3061 O O . SER A 1 402 ? -29.073 -17.637 -58.411 1.00 48.67 402 SER A O 1
ATOM 3064 N N . LEU A 1 403 ? -28.656 -19.778 -57.854 1.00 56.63 403 LEU A N 1
ATOM 3065 C CA . LEU A 1 403 ? -27.280 -19.749 -58.331 1.00 63.24 403 LEU A CA 1
ATOM 3066 C C . LEU A 1 403 ? -27.102 -20.582 -59.600 1.00 69.72 403 LEU A C 1
ATOM 3067 O O . LEU A 1 403 ? -25.983 -20.798 -60.063 1.00 67.43 403 LEU A O 1
ATOM 3072 N N . ASP A 1 404 ? -28.228 -21.036 -60.146 1.00 79.64 404 ASP A N 1
ATOM 3073 C CA . ASP A 1 404 ? -28.291 -21.674 -61.456 1.00 91.40 404 ASP A CA 1
ATOM 3074 C C . ASP A 1 404 ? -28.500 -20.579 -62.505 1.00 94.55 404 ASP A C 1
ATOM 3075 O O . ASP A 1 404 ? -29.553 -19.943 -62.527 1.00 97.06 404 ASP A O 1
ATOM 3080 N N . PRO A 1 405 ? -27.498 -20.359 -63.380 1.00 96.69 405 PRO A N 1
ATOM 3081 C CA . PRO A 1 405 ? -27.472 -19.234 -64.320 1.00 93.11 405 PRO A CA 1
ATOM 3082 C C . PRO A 1 405 ? -28.600 -19.253 -65.341 1.00 89.10 405 PRO A C 1
ATOM 3083 O O . PRO A 1 405 ? -28.944 -18.211 -65.891 1.00 85.47 405 PRO A O 1
ATOM 3087 N N . ASN A 1 406 ? -29.167 -20.430 -65.587 1.00 88.33 406 ASN A N 1
ATOM 3088 C CA . ASN A 1 406 ? -30.271 -20.567 -66.535 1.00 87.21 406 ASN A CA 1
ATOM 3089 C C . ASN A 1 406 ? -31.650 -20.294 -65.927 1.00 80.80 406 ASN A C 1
ATOM 3090 O O . ASN A 1 406 ? -32.646 -20.255 -66.653 1.00 79.75 406 ASN A O 1
ATOM 3095 N N . HIS A 1 407 ? -31.705 -20.119 -64.604 1.00 73.55 407 HIS A N 1
ATOM 3096 C CA . HIS A 1 407 ? -32.949 -19.756 -63.915 1.00 65.67 407 HIS A CA 1
ATOM 3097 C C . HIS A 1 407 ? -33.157 -18.250 -63.997 1.00 59.06 407 HIS A C 1
ATOM 3098 O O . HIS A 1 407 ? -32.209 -17.483 -63.867 1.00 60.83 407 HIS A O 1
ATOM 3105 N N . ASP A 1 408 ? -34.401 -17.833 -64.209 1.00 53.75 408 ASP A N 1
ATOM 3106 C CA . ASP A 1 408 ? -34.742 -16.414 -64.340 1.00 50.61 408 ASP A CA 1
ATOM 3107 C C . ASP A 1 408 ? -34.445 -15.595 -63.080 1.00 52.06 408 ASP A C 1
ATOM 3108 O O . ASP A 1 408 ? -34.109 -14.419 -63.177 1.00 55.26 408 ASP A O 1
ATOM 3113 N N . ASN A 1 409 ? -34.582 -16.218 -61.909 1.00 49.32 409 ASN A N 1
ATOM 3114 C CA . ASN A 1 409 ? -34.247 -15.581 -60.629 1.00 46.71 409 ASN A CA 1
ATOM 3115 C C . ASN A 1 409 ? -32.770 -15.788 -60.224 1.00 46.24 409 ASN A C 1
ATOM 3116 O O . ASN A 1 409 ? -32.426 -15.888 -59.036 1.00 44.65 409 ASN A O 1
ATOM 3121 N N . ALA A 1 410 ? -31.898 -15.841 -61.227 1.00 42.92 410 ALA A N 1
ATOM 3122 C CA . ALA A 1 410 ? -30.474 -15.955 -60.981 1.00 42.57 410 ALA A CA 1
ATOM 3123 C C . ALA A 1 410 ? -29.966 -14.706 -60.267 1.00 45.64 410 ALA A C 1
ATOM 3124 O O . ALA A 1 410 ? -30.491 -13.607 -60.473 1.00 50.20 410 ALA A O 1
ATOM 3126 N N . LEU A 1 411 ? -28.956 -14.877 -59.420 1.00 42.85 411 LEU A N 1
ATOM 3127 C CA . LEU A 1 411 ? -28.350 -13.745 -58.742 1.00 41.50 411 LEU A CA 1
ATOM 3128 C C . LEU A 1 411 ? -27.655 -12.829 -59.739 1.00 44.48 411 LEU A C 1
ATOM 3129 O O . LEU A 1 411 ? -26.831 -13.258 -60.539 1.00 53.21 411 LEU A O 1
ATOM 3134 N N . LYS A 1 412 ? -28.021 -11.561 -59.687 1.00 48.30 412 LYS A N 1
ATOM 3135 C CA . LYS A 1 412 ? -27.429 -10.551 -60.534 1.00 55.16 412 LYS A CA 1
ATOM 3136 C C . LYS A 1 412 ? -27.248 -9.328 -59.650 1.00 53.43 412 LYS A C 1
ATOM 3137 O O . LYS A 1 412 ? -28.117 -9.034 -58.827 1.00 54.19 412 LYS A O 1
ATOM 3143 N N . PRO A 1 413 ? -26.113 -8.623 -59.793 1.00 53.71 413 PRO A N 1
ATOM 3144 C CA . PRO A 1 413 ? -25.932 -7.391 -59.023 1.00 48.34 413 PRO A CA 1
ATOM 3145 C C . PRO A 1 413 ? -27.007 -6.358 -59.383 1.00 43.79 413 PRO A C 1
ATOM 3146 O O . PRO A 1 413 ? -27.330 -6.188 -60.561 1.00 42.80 413 PRO A O 1
ATOM 3150 N N . GLY A 1 414 ? -27.582 -5.718 -58.367 1.00 45.07 414 GLY A N 1
ATOM 3151 C CA . GLY A 1 414 ? -28.589 -4.667 -58.567 1.00 45.67 414 GLY A CA 1
ATOM 3152 C C . GLY A 1 414 ? -29.972 -5.162 -58.947 1.00 43.34 414 GLY A C 1
ATOM 3153 O O . GLY A 1 414 ? -30.830 -4.382 -59.363 1.00 43.76 414 GLY A O 1
ATOM 3154 N N . LYS A 1 415 ? -30.188 -6.462 -58.803 1.00 42.70 415 LYS A N 1
ATOM 3155 C CA . LYS A 1 415 ? -31.463 -7.085 -59.134 1.00 41.70 415 LYS A CA 1
ATOM 3156 C C . LYS A 1 415 ? -32.155 -7.434 -57.834 1.00 38.18 415 LYS A C 1
ATOM 3157 O O . LYS A 1 415 ? -31.493 -7.790 -56.864 1.00 39.28 415 LYS A O 1
ATOM 3163 N N . ARG A 1 416 ? -33.476 -7.314 -57.798 1.00 37.35 416 ARG A N 1
ATOM 3164 C CA . ARG A 1 416 ? -34.217 -7.730 -56.612 1.00 44.94 416 ARG A CA 1
ATOM 3165 C C . ARG A 1 416 ? -34.929 -9.056 -56.862 1.00 42.67 416 ARG A C 1
ATOM 3166 O O . ARG A 1 416 ? -35.446 -9.297 -57.957 1.00 35.87 416 ARG A O 1
ATOM 3174 N N . THR A 1 417 ? -34.928 -9.910 -55.839 1.00 39.98 417 THR A N 1
ATOM 3175 C CA . THR A 1 417 ? -35.316 -11.315 -55.987 1.00 37.74 417 THR A CA 1
ATOM 3176 C C . THR A 1 417 ? -36.805 -11.584 -55.915 1.00 38.66 417 THR A C 1
ATOM 3177 O O . THR A 1 417 ? -37.572 -10.735 -55.477 1.00 43.54 417 THR A O 1
ATOM 3181 N N . TYR A 1 418 ? -37.181 -12.779 -56.371 1.00 34.41 418 TYR A N 1
ATOM 3182 C CA . TYR A 1 418 ? -38.448 -13.424 -56.031 1.00 35.56 418 TYR A CA 1
ATOM 3183 C C . TYR A 1 418 ? -38.715 -13.208 -54.540 1.00 35.58 418 TYR A C 1
ATOM 3184 O O . TYR A 1 418 ? -37.902 -13.598 -53.687 1.00 37.01 418 TYR A O 1
ATOM 3193 N N . HIS A 1 419 ? -39.847 -12.572 -54.241 1.00 32.02 419 HIS A N 1
ATOM 3194 C CA . HIS A 1 419 ? -40.168 -12.131 -52.876 1.00 33.09 419 HIS A CA 1
ATOM 3195 C C . HIS A 1 419 ? -41.413 -12.833 -52.351 1.00 30.20 419 HIS A C 1
ATOM 3196 O O . HIS A 1 419 ? -42.424 -12.903 -53.052 1.00 33.77 419 HIS A O 1
ATOM 3203 N N . THR A 1 420 ? -41.344 -13.341 -51.121 1.00 26.82 420 THR A N 1
ATOM 3204 C CA . THR A 1 420 ? -42.435 -14.145 -50.546 1.00 25.42 420 THR A CA 1
ATOM 3205 C C . THR A 1 420 ? -43.558 -13.319 -49.929 1.00 23.54 420 THR A C 1
ATOM 3206 O O . THR A 1 420 ? -44.718 -13.721 -49.933 1.00 24.50 420 THR A O 1
ATOM 3210 N N . ILE A 1 421 ? -43.181 -12.160 -49.404 1.00 30.42 421 ILE A N 1
ATOM 3211 C CA . ILE A 1 421 ? -44.081 -11.144 -48.852 1.00 29.01 421 ILE A CA 1
ATOM 3212 C C . ILE A 1 421 ? -45.105 -10.654 -49.867 1.00 31.35 421 ILE A C 1
ATOM 3213 O O . ILE A 1 421 ? -44.742 -10.078 -50.898 1.00 38.54 421 ILE A O 1
ATOM 3218 N N . ILE A 1 422 ? -46.382 -10.878 -49.580 1.00 25.78 422 ILE A N 1
ATOM 3219 C CA . ILE A 1 422 ? -47.440 -10.456 -50.502 1.00 23.32 422 ILE A CA 1
ATOM 3220 C C . ILE A 1 422 ? -48.659 -9.855 -49.780 1.00 27.36 422 ILE A C 1
ATOM 3221 O O . ILE A 1 422 ? -49.351 -10.540 -49.028 1.00 30.21 422 ILE A O 1
ATOM 3226 N N . PRO A 1 423 ? -48.904 -8.553 -49.976 1.00 23.44 423 PRO A N 1
ATOM 3227 C CA . PRO A 1 423 ? -50.131 -7.981 -49.451 1.00 24.06 423 PRO A CA 1
ATOM 3228 C C . PRO A 1 423 ? -51.272 -8.113 -50.449 1.00 27.13 423 PRO A C 1
ATOM 3229 O O . PRO A 1 423 ? -51.098 -7.854 -51.632 1.00 33.97 423 PRO A O 1
ATOM 3233 N N . GLY A 1 424 ? -52.437 -8.522 -49.978 1.00 27.22 424 GLY A N 1
ATOM 3234 C CA . GLY A 1 424 ? -53.558 -8.738 -50.877 1.00 26.30 424 GLY A CA 1
ATOM 3235 C C . GLY A 1 424 ? -54.604 -7.666 -50.715 1.00 26.96 424 GLY A C 1
ATOM 3236 O O . GLY A 1 424 ? -54.681 -7.032 -49.655 1.00 25.76 424 GLY A O 1
ATOM 3237 N N . PHE A 1 425 ? -55.390 -7.441 -51.769 1.00 20.78 425 PHE A N 1
ATOM 3238 C CA . PHE A 1 425 ? -56.531 -6.539 -51.685 1.00 23.83 425 PHE A CA 1
ATOM 3239 C C . PHE A 1 425 ? -57.708 -7.091 -52.470 1.00 18.91 425 PHE A C 1
ATOM 3240 O O . PHE A 1 425 ? -57.522 -7.730 -53.496 1.00 18.89 425 PHE A O 1
ATOM 3248 N N . LEU A 1 426 ? -58.918 -6.858 -51.972 1.00 22.43 426 LEU A N 1
ATOM 3249 C CA . LEU A 1 426 ? -60.117 -7.333 -52.632 1.00 24.60 426 LEU A CA 1
ATOM 3250 C C . LEU A 1 426 ? -61.033 -6.179 -52.981 1.00 26.86 426 LEU A C 1
ATOM 3251 O O . LEU A 1 426 ? -61.251 -5.269 -52.173 1.00 25.12 426 LEU A O 1
ATOM 3256 N N . THR A 1 427 ? -61.587 -6.259 -54.189 1.00 34.22 427 THR A N 1
ATOM 3257 C CA . THR A 1 427 ? -62.357 -5.191 -54.819 1.00 34.05 427 THR A CA 1
ATOM 3258 C C . THR A 1 427 ? -63.593 -5.784 -55.508 1.00 34.18 427 THR A C 1
ATOM 3259 O O . THR A 1 427 ? -63.526 -6.902 -56.022 1.00 39.40 427 THR A O 1
ATOM 3263 N N . LYS A 1 428 ? -64.721 -5.066 -55.501 1.00 35.91 428 LYS A N 1
ATOM 3264 C CA . LYS A 1 428 ? -65.905 -5.491 -56.271 1.00 42.69 428 LYS A CA 1
ATOM 3265 C C . LYS A 1 428 ? -66.580 -4.332 -57.006 1.00 44.84 428 LYS A C 1
ATOM 3266 O O . LYS A 1 428 ? -67.134 -3.438 -56.366 1.00 50.25 428 LYS A O 1
ATOM 3272 N N . ASN A 1 429 ? -66.544 -4.376 -58.343 1.00 49.41 429 ASN A N 1
ATOM 3273 C CA . ASN A 1 429 ? -67.110 -3.338 -59.240 1.00 53.05 429 ASN A CA 1
ATOM 3274 C C . ASN A 1 429 ? -66.530 -1.952 -59.002 1.00 51.46 429 ASN A C 1
ATOM 3275 O O . ASN A 1 429 ? -67.273 -0.986 -58.813 1.00 53.57 429 ASN A O 1
ATOM 3280 N N . ASP A 1 430 ? -65.201 -1.874 -59.007 1.00 50.19 430 ASP A N 1
ATOM 3281 C CA . ASP A 1 430 ? -64.461 -0.649 -58.689 1.00 57.61 430 ASP A CA 1
ATOM 3282 C C . ASP A 1 430 ? -64.885 -0.010 -57.347 1.00 50.46 430 ASP A C 1
ATOM 3283 O O . ASP A 1 430 ? -64.835 1.206 -57.177 1.00 46.19 430 ASP A O 1
ATOM 3288 N N . GLN A 1 431 ? -65.314 -0.848 -56.407 1.00 47.15 431 GLN A N 1
ATOM 3289 C CA . GLN A 1 431 ? -65.522 -0.448 -55.015 1.00 41.11 431 GLN A CA 1
ATOM 3290 C C . GLN A 1 431 ? -64.543 -1.250 -54.173 1.00 36.11 431 GLN A C 1
ATOM 3291 O O . GLN A 1 431 ? -64.325 -2.434 -54.435 1.00 35.29 431 GLN A O 1
ATOM 3297 N N . PRO A 1 432 ? -63.939 -0.613 -53.160 1.00 33.43 432 PRO A N 1
ATOM 3298 C CA . PRO A 1 432 ? -62.979 -1.340 -52.340 1.00 30.19 432 PRO A CA 1
ATOM 3299 C C . PRO A 1 432 ? -63.705 -2.188 -51.310 1.00 29.15 432 PRO A C 1
ATOM 3300 O O . PRO A 1 432 ? -64.680 -1.728 -50.709 1.00 39.56 432 PRO A O 1
ATOM 3304 N N . ILE A 1 433 ? -63.285 -3.433 -51.120 1.00 28.50 433 ILE A N 1
ATOM 3305 C CA . ILE A 1 433 ? -63.868 -4.175 -50.012 1.00 31.63 433 ILE A CA 1
ATOM 3306 C C . ILE A 1 433 ? -62.862 -4.459 -48.906 1.00 26.14 433 ILE A C 1
ATOM 3307 O O . ILE A 1 433 ? -63.232 -4.499 -47.746 1.00 32.59 433 ILE A O 1
ATOM 3312 N N . GLY A 1 434 ? -61.591 -4.605 -49.249 1.00 18.48 434 GLY A N 1
ATOM 3313 C CA . GLY A 1 434 ? -60.573 -4.495 -48.219 1.00 17.10 434 GLY A CA 1
ATOM 3314 C C . GLY A 1 434 ? -59.243 -5.193 -48.383 1.00 19.84 434 GLY A C 1
ATOM 3315 O O . GLY A 1 434 ? -59.048 -5.974 -49.315 1.00 20.96 434 GLY A O 1
ATOM 3316 N N . PRO A 1 435 ? -58.313 -4.907 -47.459 1.00 22.47 435 PRO A N 1
ATOM 3317 C CA . PRO A 1 435 ? -57.008 -5.544 -47.361 1.00 22.91 435 PRO A CA 1
ATOM 3318 C C . PRO A 1 435 ? -57.087 -6.889 -46.633 1.00 21.83 435 PRO A C 1
ATOM 3319 O O . PRO A 1 435 ? -57.937 -7.076 -45.758 1.00 23.53 435 PRO A O 1
ATOM 3323 N N . PHE A 1 436 ? -56.208 -7.809 -47.023 1.00 20.71 436 PHE A N 1
ATOM 3324 C CA . PHE A 1 436 ? -56.083 -9.129 -46.421 1.00 19.19 436 PHE A CA 1
ATOM 3325 C C . PHE A 1 436 ? -54.671 -9.600 -46.675 1.00 20.44 436 PHE A C 1
ATOM 3326 O O . PHE A 1 436 ? -54.016 -9.118 -47.588 1.00 27.38 436 PHE A O 1
ATOM 3334 N N . GLY A 1 437 ? -54.201 -10.526 -45.857 1.00 24.77 437 GLY A N 1
ATOM 3335 C CA . GLY A 1 437 ? -52.878 -11.101 -46.030 1.00 20.99 437 GLY A CA 1
ATOM 3336 C C . GLY A 1 437 ? -52.732 -12.288 -45.108 1.00 25.49 437 GLY A C 1
ATOM 3337 O O . GLY A 1 437 ? -53.286 -12.284 -44.015 1.00 23.46 437 GLY A O 1
ATOM 3338 N N . VAL A 1 438 ? -52.034 -13.327 -45.561 1.00 25.58 438 VAL A N 1
ATOM 3339 C CA . VAL A 1 438 ? -51.689 -14.440 -44.685 1.00 20.86 438 VAL A CA 1
ATOM 3340 C C . VAL A 1 438 ? -50.185 -14.660 -44.724 1.00 26.28 438 VAL A C 1
ATOM 3341 O O . VAL A 1 438 ? -49.661 -15.306 -45.620 1.00 37.04 438 VAL A O 1
ATOM 3345 N N . MET A 1 439 ? -49.518 -14.027 -43.767 1.00 34.00 439 MET A N 1
ATOM 3346 C CA . MET A 1 439 ? -48.171 -14.313 -43.297 1.00 38.58 439 MET A CA 1
ATOM 3347 C C . MET A 1 439 ? -47.720 -15.771 -43.485 1.00 40.48 439 MET A C 1
ATOM 3348 O O . MET A 1 439 ? -48.530 -16.695 -43.400 1.00 41.37 439 MET A O 1
ATOM 3353 N N . GLY A 1 440 ? -46.425 -15.979 -43.728 1.00 44.33 440 GLY A N 1
ATOM 3354 C CA . GLY A 1 440 ? -45.843 -17.312 -43.588 1.00 46.75 440 GLY A CA 1
ATOM 3355 C C . GLY A 1 440 ? -44.993 -17.899 -44.694 1.00 50.08 440 GLY A C 1
ATOM 3356 O O . GLY A 1 440 ? -45.044 -19.112 -44.930 1.00 57.40 440 GLY A O 1
ATOM 3357 N N . GLY A 1 441 ? -44.198 -17.061 -45.355 1.00 49.72 441 GLY A N 1
ATOM 3358 C CA . GLY A 1 441 ? -43.235 -17.542 -46.356 1.00 50.42 441 GLY A CA 1
ATOM 3359 C C . GLY A 1 441 ? -43.861 -18.109 -47.619 1.00 45.45 441 GLY A C 1
ATOM 3360 O O . GLY A 1 441 ? -44.536 -17.394 -48.358 1.00 48.10 441 GLY A O 1
ATOM 3361 N N . PHE A 1 442 ? -43.633 -19.394 -47.877 1.00 48.62 442 PHE A N 1
ATOM 3362 C CA . PHE A 1 442 ? -44.217 -20.047 -49.056 1.00 48.64 442 PHE A CA 1
ATOM 3363 C C . PHE A 1 442 ? -45.672 -20.512 -48.846 1.00 48.60 442 PHE A C 1
ATOM 3364 O O . PHE A 1 442 ? -46.307 -21.014 -49.770 1.00 45.18 442 PHE A O 1
ATOM 3372 N N . MET A 1 443 ? -46.193 -20.341 -47.632 1.00 47.25 443 MET A N 1
ATOM 3373 C CA . MET A 1 443 ? -47.616 -20.548 -47.354 1.00 43.74 443 MET A CA 1
ATOM 3374 C C . MET A 1 443 ? -48.456 -19.420 -47.979 1.00 36.98 443 MET A C 1
ATOM 3375 O O . MET A 1 443 ? -49.615 -19.621 -48.342 1.00 27.01 443 MET A O 1
ATOM 3380 N N . GLN A 1 444 ? -47.847 -18.246 -48.126 1.00 31.74 444 GLN A N 1
ATOM 3381 C CA . GLN A 1 444 ? -48.582 -17.007 -48.413 1.00 26.70 444 GLN A CA 1
ATOM 3382 C C . GLN A 1 444 ? -49.582 -17.076 -49.568 1.00 20.01 444 GLN A C 1
ATOM 3383 O O . GLN A 1 444 ? -50.753 -16.782 -49.356 1.00 16.31 444 GLN A O 1
ATOM 3389 N N . PRO A 1 445 ? -49.144 -17.471 -50.784 1.00 19.32 445 PRO A N 1
ATOM 3390 C CA . PRO A 1 445 ? -50.162 -17.574 -51.845 1.00 20.23 445 PRO A CA 1
ATOM 3391 C C . PRO A 1 445 ? -51.247 -18.593 -51.527 1.00 21.56 445 PRO A C 1
ATOM 3392 O O . PRO A 1 445 ? -52.406 -18.336 -51.817 1.00 17.97 445 PRO A O 1
ATOM 3396 N N . GLN A 1 446 ? -50.868 -19.719 -50.921 1.00 19.60 446 GLN A N 1
ATOM 3397 C CA . GLN A 1 446 ? -51.821 -20.768 -50.524 1.00 19.39 446 GLN A CA 1
ATOM 3398 C C . GLN A 1 446 ? -52.853 -20.260 -49.510 1.00 19.24 446 GLN A C 1
ATOM 3399 O O . GLN A 1 446 ? -54.039 -20.543 -49.637 1.00 23.86 446 GLN A O 1
ATOM 3405 N N . GLY A 1 447 ? -52.389 -19.503 -48.521 1.00 17.03 447 GLY A N 1
ATOM 3406 C CA . GLY A 1 447 ? -53.272 -18.781 -47.601 1.00 22.47 447 GLY A CA 1
ATOM 3407 C C . GLY A 1 447 ? -54.169 -17.754 -48.276 1.00 20.40 447 GLY A C 1
ATOM 3408 O O . GLY A 1 447 ? -55.348 -17.603 -47.905 1.00 23.64 447 GLY A O 1
ATOM 3409 N N . HIS A 1 448 ? -53.613 -17.051 -49.264 1.00 20.02 448 HIS A N 1
ATOM 3410 C CA . HIS A 1 448 ? -54.374 -16.091 -50.055 1.00 17.06 448 HIS A CA 1
ATOM 3411 C C . HIS A 1 448 ? -55.493 -16.796 -50.809 1.00 24.08 448 HIS A C 1
ATOM 3412 O O . HIS A 1 448 ? -56.645 -16.338 -50.811 1.00 22.05 448 HIS A O 1
ATOM 3419 N N . MET A 1 449 ? -55.157 -17.924 -51.431 1.00 20.13 449 MET A N 1
ATOM 3420 C CA . MET A 1 449 ? -56.157 -18.697 -52.137 1.00 23.12 449 MET A CA 1
ATOM 3421 C C . MET A 1 449 ? -57.253 -19.115 -51.181 1.00 23.02 449 MET A C 1
ATOM 3422 O O . MET A 1 449 ? -58.434 -19.010 -51.507 1.00 17.81 449 MET A O 1
ATOM 3427 N N . GLN A 1 450 ? -56.859 -19.578 -50.000 1.00 20.46 450 GLN A N 1
ATOM 3428 C CA . GLN A 1 450 ? -57.823 -20.129 -49.064 1.00 23.41 450 GLN A CA 1
ATOM 3429 C C . GLN A 1 450 ? -58.784 -19.070 -48.523 1.00 24.77 450 GLN A C 1
ATOM 3430 O O . GLN A 1 450 ? -59.997 -19.284 -48.564 1.00 24.38 450 GLN A O 1
ATOM 3436 N N . VAL A 1 451 ? -58.272 -17.914 -48.090 1.00 19.23 451 VAL A N 1
ATOM 3437 C CA . VAL A 1 451 ? -59.185 -16.872 -47.608 1.00 21.85 451 VAL A CA 1
ATOM 3438 C C . VAL A 1 451 ? -60.073 -16.301 -48.714 1.00 24.12 451 VAL A C 1
ATOM 3439 O O . VAL A 1 451 ? -61.229 -15.957 -48.449 1.00 22.83 451 VAL A O 1
ATOM 3443 N N . MET A 1 452 ? -59.559 -16.228 -49.945 1.00 20.20 452 MET A N 1
ATOM 3444 C CA . MET A 1 452 ? -60.363 -15.707 -51.054 1.00 24.57 452 MET A CA 1
ATOM 3445 C C . MET A 1 452 ? -61.515 -16.629 -51.392 1.00 23.18 452 MET A C 1
ATOM 3446 O O . MET A 1 452 ? -62.631 -16.181 -51.656 1.00 24.92 452 MET A O 1
ATOM 3451 N N . MET A 1 453 ? -61.248 -17.925 -51.351 1.00 21.41 453 MET A N 1
ATOM 3452 C CA . MET A 1 453 ? -62.293 -18.896 -51.594 1.00 23.98 453 MET A CA 1
ATOM 3453 C C . MET A 1 453 ? -63.240 -18.966 -50.419 1.00 24.74 453 MET A C 1
ATOM 3454 O O . MET A 1 453 ? -64.442 -19.030 -50.614 1.00 22.34 453 MET A O 1
ATOM 3459 N N . ASN A 1 454 ? -62.700 -18.909 -49.203 1.00 20.97 454 ASN A N 1
ATOM 3460 C CA . ASN A 1 454 ? -63.532 -18.855 -48.000 1.00 21.51 454 ASN A CA 1
ATOM 3461 C C . ASN A 1 454 ? -64.532 -17.703 -48.052 1.00 22.11 454 ASN A C 1
ATOM 3462 O O . ASN A 1 454 ? -65.696 -17.849 -47.650 1.00 16.71 454 ASN A O 1
ATOM 3467 N N . THR A 1 455 ? -64.063 -16.563 -48.563 1.00 24.44 455 THR A N 1
ATOM 3468 C CA . THR A 1 455 ? -64.854 -15.336 -48.599 1.00 25.19 455 THR A CA 1
ATOM 3469 C C . THR A 1 455 ? -65.805 -15.307 -49.779 1.00 25.32 455 THR A C 1
ATOM 3470 O O . THR A 1 455 ? -67.016 -15.190 -49.594 1.00 33.18 455 THR A O 1
ATOM 3474 N N . ILE A 1 456 ? -65.255 -15.431 -50.987 1.00 22.74 456 ILE A N 1
ATOM 3475 C CA . ILE A 1 456 ? -66.038 -15.287 -52.214 1.00 20.51 456 ILE A CA 1
ATOM 3476 C C . ILE A 1 456 ? -66.911 -16.502 -52.501 1.00 23.44 456 ILE A C 1
ATOM 3477 O O . ILE A 1 456 ? -68.094 -16.368 -52.783 1.00 22.74 456 ILE A O 1
ATOM 3482 N N . ASP A 1 457 ? -66.329 -17.687 -52.416 1.00 26.87 457 ASP A N 1
ATOM 3483 C CA . ASP A 1 457 ? -67.060 -18.898 -52.753 1.00 27.20 457 ASP A CA 1
ATOM 3484 C C . ASP A 1 457 ? -67.970 -19.365 -51.640 1.00 27.21 457 ASP A C 1
ATOM 3485 O O . ASP A 1 457 ? -69.064 -19.874 -51.896 1.00 18.94 457 ASP A O 1
ATOM 3490 N N . PHE A 1 458 ? -67.510 -19.227 -50.402 1.00 28.91 458 PHE A N 1
ATOM 3491 C CA . PHE A 1 458 ? -68.166 -19.930 -49.305 1.00 27.18 458 PHE A CA 1
ATOM 3492 C C . PHE A 1 458 ? -68.783 -19.017 -48.258 1.00 25.48 458 PHE A C 1
ATOM 3493 O O . PHE A 1 458 ? -69.385 -19.495 -47.298 1.00 30.76 458 PHE A O 1
ATOM 3501 N N . GLY A 1 459 ? -68.631 -17.707 -48.457 1.00 23.01 459 GLY A N 1
ATOM 3502 C CA . GLY A 1 459 ? -69.374 -16.700 -47.694 1.00 20.94 459 GLY A CA 1
ATOM 3503 C C . GLY A 1 459 ? -69.038 -16.578 -46.220 1.00 25.46 459 GLY A C 1
ATOM 3504 O O . GLY A 1 459 ? -69.868 -16.129 -45.421 1.00 25.42 459 GLY A O 1
ATOM 3505 N N . LEU A 1 460 ? -67.824 -16.972 -45.853 1.00 21.11 460 LEU A N 1
ATOM 3506 C CA . LEU A 1 460 ? -67.380 -16.871 -44.469 1.00 25.46 460 LEU A CA 1
ATOM 3507 C C . LEU A 1 460 ? -67.077 -15.418 -44.088 1.00 25.71 460 LEU A C 1
ATOM 3508 O O . LEU A 1 460 ? -66.555 -14.651 -44.908 1.00 25.40 460 LEU A O 1
ATOM 3513 N N . ASN A 1 461 ? -67.412 -15.043 -42.852 1.00 22.81 461 ASN A N 1
ATOM 3514 C CA . ASN A 1 461 ? -67.003 -13.742 -42.325 1.00 29.51 461 ASN A CA 1
ATOM 3515 C C . ASN A 1 461 ? -65.479 -13.682 -42.092 1.00 26.99 461 ASN A C 1
ATOM 3516 O O . ASN A 1 461 ? -64.829 -14.728 -42.011 1.00 29.44 461 ASN A O 1
ATOM 3521 N N . PRO A 1 462 ? -64.905 -12.471 -42.016 1.00 22.44 462 PRO A N 1
ATOM 3522 C CA . PRO A 1 462 ? -63.461 -12.275 -41.839 1.00 23.44 462 PRO A CA 1
ATOM 3523 C C . PRO A 1 462 ? -62.786 -13.143 -40.754 1.00 22.15 462 PRO A C 1
ATOM 3524 O O . PRO A 1 462 ? -61.705 -13.695 -40.982 1.00 23.55 462 PRO A O 1
ATOM 3528 N N . GLN A 1 463 ? -63.416 -13.248 -39.590 1.00 14.15 463 GLN A N 1
ATOM 3529 C CA . GLN A 1 463 ? -62.907 -14.091 -38.512 1.00 11.01 463 GLN A CA 1
ATOM 3530 C C . GLN A 1 463 ? -63.006 -15.581 -38.821 1.00 13.01 463 GLN A C 1
ATOM 3531 O O . GLN A 1 463 ? -62.015 -16.293 -38.744 1.00 7.30 463 GLN A O 1
ATOM 3537 N N . ALA A 1 464 ? -64.209 -16.047 -39.150 1.00 9.32 464 ALA A N 1
ATOM 3538 C CA . ALA A 1 464 ? -64.436 -17.420 -39.625 1.00 10.62 464 ALA A CA 1
ATOM 3539 C C . ALA A 1 464 ? -63.486 -17.861 -40.763 1.00 12.87 464 ALA A C 1
ATOM 3540 O O . ALA A 1 464 ? -62.981 -18.989 -40.755 1.00 17.75 464 ALA A O 1
ATOM 3542 N N . ALA A 1 465 ? -63.238 -16.973 -41.728 1.00 9.36 465 ALA A N 1
ATOM 3543 C CA . ALA A 1 465 ? -62.307 -17.255 -42.816 1.00 13.60 465 ALA A CA 1
ATOM 3544 C C . ALA A 1 465 ? -60.907 -17.508 -42.276 1.00 12.58 465 ALA A C 1
ATOM 3545 O O . ALA A 1 465 ? -60.147 -18.299 -42.842 1.00 12.53 465 ALA A O 1
ATOM 3547 N N . LEU A 1 466 ? -60.571 -16.822 -41.188 1.00 10.99 466 LEU A N 1
ATOM 3548 C CA . LEU A 1 466 ? -59.280 -16.966 -40.531 1.00 13.35 466 LEU A CA 1
ATOM 3549 C C . LEU A 1 466 ? -59.270 -18.178 -39.622 1.00 16.09 466 LEU A C 1
ATOM 3550 O O . LEU A 1 466 ? -58.230 -18.818 -39.460 1.00 14.24 466 LEU A O 1
ATOM 3555 N N . ASP A 1 467 ? -60.427 -18.477 -39.029 1.00 11.41 467 ASP A N 1
ATOM 3556 C CA . ASP A 1 467 ? -60.571 -19.595 -38.110 1.00 17.90 467 ASP A CA 1
ATOM 3557 C C . ASP A 1 467 ? -60.452 -20.915 -38.848 1.00 18.27 467 ASP A C 1
ATOM 3558 O O . ASP A 1 467 ? -59.910 -21.881 -38.313 1.00 18.76 467 ASP A O 1
ATOM 3563 N N . ALA A 1 468 ? -60.959 -20.938 -40.080 1.00 20.77 468 ALA A N 1
ATOM 3564 C CA . ALA A 1 468 ? -61.025 -22.145 -40.918 1.00 23.97 468 ALA A CA 1
ATOM 3565 C C . ALA A 1 468 ? -59.728 -22.950 -40.960 1.00 26.42 468 ALA A C 1
ATOM 3566 O O . ALA A 1 468 ? -58.649 -22.378 -41.046 1.00 29.26 468 ALA A O 1
ATOM 3568 N N . PRO A 1 469 ? -59.837 -24.284 -40.857 1.00 29.63 469 PRO A N 1
ATOM 3569 C CA . PRO A 1 469 ? -58.649 -25.139 -40.898 1.00 29.41 469 PRO A CA 1
ATOM 3570 C C . PRO A 1 469 ? -57.880 -25.007 -42.214 1.00 20.03 469 PRO A C 1
ATOM 3571 O O . PRO A 1 469 ? -58.475 -24.840 -43.272 1.00 22.24 469 PRO A O 1
ATOM 3575 N N . ARG A 1 470 ? -56.562 -25.080 -42.144 1.00 16.64 470 ARG A N 1
ATOM 3576 C CA . ARG A 1 470 ? -55.747 -24.806 -43.319 1.00 15.86 470 ARG A CA 1
ATOM 3577 C C . ARG A 1 470 ? -54.924 -25.991 -43.816 1.00 21.89 470 ARG A C 1
ATOM 3578 O O . ARG A 1 470 ? -54.540 -26.872 -43.050 1.00 26.11 470 ARG A O 1
ATOM 3586 N N . TRP A 1 471 ? -54.672 -25.995 -45.118 1.00 18.42 471 TRP A N 1
ATOM 3587 C CA . TRP A 1 471 ? -53.730 -26.916 -45.722 1.00 18.64 471 TRP A CA 1
ATOM 3588 C C . TRP A 1 471 ? -52.580 -26.106 -46.308 1.00 18.85 471 TRP A C 1
ATOM 3589 O O . TRP A 1 471 ? -52.708 -24.899 -46.491 1.00 25.06 471 TRP A O 1
ATOM 3600 N N . GLN A 1 472 ? -51.463 -26.766 -46.594 1.00 21.93 472 GLN A N 1
ATOM 3601 C CA . GLN A 1 472 ? -50.403 -26.175 -47.409 1.00 29.68 472 GLN A CA 1
ATOM 3602 C C . GLN A 1 472 ? -49.548 -27.219 -48.126 1.00 31.12 472 GLN A C 1
ATOM 3603 O O . GLN A 1 472 ? -49.088 -28.182 -47.512 1.00 32.51 472 GLN A O 1
ATOM 3609 N N . TRP A 1 473 ? -49.350 -27.016 -49.429 1.00 27.43 473 TRP A N 1
ATOM 3610 C CA . TRP A 1 473 ? -48.489 -27.876 -50.234 1.00 29.73 473 TRP A CA 1
ATOM 3611 C C . TRP A 1 473 ? -47.009 -27.528 -50.061 1.00 30.52 473 TRP A C 1
ATOM 3612 O O . TRP A 1 473 ? -46.649 -26.361 -50.051 1.00 33.79 473 TRP A O 1
ATOM 3623 N N . THR A 1 474 ? -46.158 -28.546 -49.937 1.00 35.27 474 THR A N 1
ATOM 3624 C CA . THR A 1 474 ? -44.718 -28.342 -49.746 1.00 31.46 474 THR A CA 1
ATOM 3625 C C . THR A 1 474 ? -43.825 -28.852 -50.888 1.00 34.33 474 THR A C 1
ATOM 3626 O O . THR A 1 474 ? -43.175 -28.058 -51.561 1.00 30.84 474 THR A O 1
ATOM 3630 N N . ASN A 1 475 ? -43.786 -30.169 -51.096 1.00 43.22 475 ASN A N 1
ATOM 3631 C CA . ASN A 1 475 ? -42.811 -30.780 -52.011 1.00 46.14 475 ASN A CA 1
ATOM 3632 C C . ASN A 1 475 ? -43.363 -31.171 -53.363 1.00 48.29 475 ASN A C 1
ATOM 3633 O O . ASN A 1 475 ? -43.168 -30.462 -54.342 1.00 64.18 475 ASN A O 1
ATOM 3638 N N . GLY A 1 476 ? -44.026 -32.318 -53.418 1.00 40.63 476 GLY A N 1
ATOM 3639 C CA . GLY A 1 476 ? -44.489 -32.862 -54.683 1.00 37.07 476 GLY A CA 1
ATOM 3640 C C . GLY A 1 476 ? -45.939 -33.249 -54.568 1.00 41.09 476 GLY A C 1
ATOM 3641 O O . GLY A 1 476 ? -46.821 -32.537 -55.041 1.00 40.62 476 GLY A O 1
ATOM 3642 N N . LYS A 1 477 ? -46.182 -34.389 -53.937 1.00 41.01 477 LYS A N 1
ATOM 3643 C CA . LYS A 1 477 ? -47.531 -34.775 -53.580 1.00 39.94 477 LYS A CA 1
ATOM 3644 C C . LYS A 1 477 ? -47.775 -34.456 -52.103 1.00 34.73 477 LYS A C 1
ATOM 3645 O O . LYS A 1 477 ? -48.853 -34.699 -51.577 1.00 35.70 477 LYS A O 1
ATOM 3651 N N . GLN A 1 478 ? -46.759 -33.883 -51.463 1.00 35.03 478 GLN A N 1
ATOM 3652 C CA . GLN A 1 478 ? -46.765 -33.536 -50.041 1.00 34.84 478 GLN A CA 1
ATOM 3653 C C . GLN A 1 478 ? -47.647 -32.327 -49.704 1.00 33.15 478 GLN A C 1
ATOM 3654 O O . GLN A 1 478 ? -47.390 -31.215 -50.161 1.00 34.79 478 GLN A O 1
ATOM 3660 N N . VAL A 1 479 ? -48.685 -32.558 -48.898 1.00 28.09 479 VAL A N 1
ATOM 3661 C CA . VAL A 1 479 ? -49.557 -31.494 -48.386 1.00 22.31 479 VAL A CA 1
ATOM 3662 C C . VAL A 1 479 ? -49.649 -31.630 -46.875 1.00 27.78 479 VAL A C 1
ATOM 3663 O O . VAL A 1 479 ? -50.011 -32.687 -46.368 1.00 34.94 479 VAL A O 1
ATOM 3667 N N . GLN A 1 480 ? -49.312 -30.567 -46.153 1.00 27.58 480 GLN A N 1
ATOM 3668 C CA . GLN A 1 480 ? -49.494 -30.545 -44.706 1.00 21.45 480 GLN A CA 1
ATOM 3669 C C . GLN A 1 480 ? -50.887 -30.021 -44.373 1.00 24.14 480 GLN A C 1
ATOM 3670 O O . GLN A 1 480 ? -51.383 -29.139 -45.055 1.00 23.13 480 GLN A O 1
ATOM 3676 N N . VAL A 1 481 ? -51.531 -30.577 -43.351 1.00 17.51 481 VAL A N 1
ATOM 3677 C CA . VAL A 1 481 ? -52.810 -30.034 -42.891 1.00 16.87 481 VAL A CA 1
ATOM 3678 C C . VAL A 1 481 ? -52.780 -29.816 -41.387 1.00 23.18 481 VAL A C 1
ATOM 3679 O O . VAL A 1 481 ? -51.931 -30.377 -40.695 1.00 26.54 481 VAL A O 1
ATOM 3683 N N . GLU A 1 482 ? -53.709 -28.992 -40.898 1.00 25.52 482 GLU A N 1
ATOM 3684 C CA . GLU A 1 482 ? -53.834 -28.657 -39.481 1.00 23.42 482 GLU A CA 1
ATOM 3685 C C . GLU A 1 482 ? -54.535 -29.787 -38.719 1.00 27.01 482 GLU A C 1
ATOM 3686 O O . GLU A 1 482 ? -55.300 -30.542 -39.325 1.00 28.60 482 GLU A O 1
ATOM 3692 N N . PRO A 1 483 ? -54.293 -29.892 -37.386 1.00 29.29 483 PRO A N 1
ATOM 3693 C CA . PRO A 1 483 ? -54.964 -30.853 -36.499 1.00 29.55 483 PRO A CA 1
ATOM 3694 C C . PRO A 1 483 ? -56.491 -30.797 -36.580 1.00 27.18 483 PRO A C 1
ATOM 3695 O O . PRO A 1 483 ? -57.182 -31.753 -36.218 1.00 26.34 483 PRO A O 1
ATOM 3699 N N . THR A 1 484 ? -56.996 -29.672 -37.064 1.00 28.91 484 THR A N 1
ATOM 3700 C CA . THR A 1 484 ? -58.406 -29.388 -37.068 1.00 25.85 484 THR A CA 1
ATOM 3701 C C . THR A 1 484 ? -58.961 -29.543 -38.487 1.00 27.34 484 THR A C 1
ATOM 3702 O O . THR A 1 484 ? -60.155 -29.340 -38.723 1.00 30.63 484 THR A O 1
ATOM 3706 N N . PHE A 1 485 ? -58.094 -29.903 -39.434 1.00 24.45 485 PHE A N 1
ATOM 3707 C CA . PHE A 1 485 ? -58.550 -30.305 -40.769 1.00 24.57 485 PHE A CA 1
ATOM 3708 C C . PHE A 1 485 ? -59.353 -31.593 -40.634 1.00 27.02 485 PHE A C 1
ATOM 3709 O O . PHE A 1 485 ? -58.888 -32.530 -39.985 1.00 27.39 485 PHE A O 1
ATOM 3717 N N . PRO A 1 486 ? -60.561 -31.636 -41.236 1.00 28.59 486 PRO A N 1
ATOM 3718 C CA . PRO A 1 486 ? -61.484 -32.785 -41.150 1.00 26.48 486 PRO A CA 1
ATOM 3719 C C . PRO A 1 486 ? -60.822 -34.080 -41.593 1.00 29.54 486 PRO A C 1
ATOM 3720 O O . PRO A 1 486 ? -60.300 -34.172 -42.721 1.00 17.76 486 PRO A O 1
ATOM 3724 N N . VAL A 1 487 ? -60.839 -35.062 -40.693 1.00 28.76 487 VAL A N 1
ATOM 3725 C CA . VAL A 1 487 ? -60.054 -36.278 -40.844 1.00 24.54 487 VAL A CA 1
ATOM 3726 C C . VAL A 1 487 ? -60.581 -37.156 -41.976 1.00 24.43 487 VAL A C 1
ATOM 3727 O O . VAL A 1 487 ? -59.795 -37.697 -42.745 1.00 25.19 487 VAL A O 1
ATOM 3731 N N . ASP A 1 488 ? -61.900 -37.271 -42.100 1.00 31.12 488 ASP A N 1
ATOM 3732 C CA . ASP A 1 488 ? -62.483 -38.057 -43.182 1.00 36.79 488 ASP A CA 1
ATOM 3733 C C . ASP A 1 488 ? -62.055 -37.552 -44.562 1.00 31.76 488 ASP A C 1
ATOM 3734 O O . ASP A 1 488 ? -61.701 -38.349 -45.429 1.00 32.72 488 ASP A O 1
ATOM 3739 N N . ILE A 1 489 ? -62.092 -36.233 -44.750 1.00 27.20 489 ILE A N 1
ATOM 3740 C CA . ILE A 1 489 ? -61.669 -35.592 -45.995 1.00 24.34 489 ILE A CA 1
ATOM 3741 C C . ILE A 1 489 ? -60.175 -35.786 -46.232 1.00 25.12 489 ILE A C 1
ATOM 3742 O O . ILE A 1 489 ? -59.750 -36.055 -47.354 1.00 26.22 489 ILE A O 1
ATOM 3747 N N . ALA A 1 490 ? -59.389 -35.670 -45.165 1.00 21.86 490 ALA A N 1
ATOM 3748 C CA . ALA A 1 490 ? -57.945 -35.879 -45.233 1.00 25.08 490 ALA A CA 1
ATOM 3749 C C . ALA A 1 490 ? -57.601 -37.283 -45.714 1.00 29.11 490 ALA A C 1
ATOM 3750 O O . ALA A 1 490 ? -56.727 -37.456 -46.565 1.00 32.78 490 ALA A O 1
ATOM 3752 N N . GLN A 1 491 ? -58.306 -38.277 -45.180 1.00 26.78 491 GLN A N 1
ATOM 3753 C CA A GLN A 1 491 ? -58.118 -39.679 -45.539 0.50 18.58 491 GLN A CA 1
ATOM 3754 C CA B GLN A 1 491 ? -58.022 -39.647 -45.580 0.50 25.56 491 GLN A CA 1
ATOM 3755 C C . GLN A 1 491 ? -58.561 -39.974 -46.973 1.00 24.72 491 GLN A C 1
ATOM 3756 O O . GLN A 1 491 ? -58.000 -40.850 -47.653 1.00 30.94 491 GLN A O 1
ATOM 3767 N N . ALA A 1 492 ? -59.589 -39.245 -47.417 1.00 21.21 492 ALA A N 1
ATOM 3768 C CA . ALA A 1 492 ? -60.113 -39.391 -48.777 1.00 25.63 492 ALA A CA 1
ATOM 3769 C C . ALA A 1 492 ? -59.144 -38.771 -49.787 1.00 28.95 492 ALA A C 1
ATOM 3770 O O . ALA A 1 492 ? -58.989 -39.261 -50.912 1.00 24.93 492 ALA A O 1
ATOM 3772 N N . LEU A 1 493 ? -58.480 -37.699 -49.364 1.00 32.58 493 LEU A N 1
ATOM 3773 C CA . LEU A 1 493 ? -57.423 -37.096 -50.160 1.00 34.84 493 LEU A CA 1
ATOM 3774 C C . LEU A 1 493 ? -56.235 -38.044 -50.336 1.00 37.96 493 LEU A C 1
ATOM 3775 O O . LEU A 1 493 ? -55.615 -38.060 -51.405 1.00 33.55 493 LEU A O 1
ATOM 3780 N N . VAL A 1 494 ? -55.931 -38.824 -49.291 1.00 33.26 494 VAL A N 1
ATOM 3781 C CA . VAL A 1 494 ? -54.866 -39.832 -49.345 1.00 38.87 494 VAL A CA 1
ATOM 3782 C C . VAL A 1 494 ? -55.197 -40.923 -50.372 1.00 41.04 494 VAL A C 1
ATOM 3783 O O . VAL A 1 494 ? -54.342 -41.325 -51.168 1.00 35.66 494 VAL A O 1
ATOM 3787 N N . ARG A 1 495 ? -56.448 -41.369 -50.379 1.00 36.91 495 ARG A N 1
ATOM 3788 C CA . ARG A 1 495 ? -56.901 -42.355 -51.359 1.00 38.86 495 ARG A CA 1
ATOM 3789 C C . ARG A 1 495 ? -56.821 -41.843 -52.798 1.00 39.65 495 ARG A C 1
ATOM 3790 O O . ARG A 1 495 ? -56.811 -42.640 -53.736 1.00 45.71 495 ARG A O 1
ATOM 3798 N N . ARG A 1 496 ? -56.769 -40.517 -52.962 1.00 36.54 496 ARG A N 1
ATOM 3799 C CA . ARG A 1 496 ? -56.639 -39.892 -54.287 1.00 28.24 496 ARG A CA 1
ATOM 3800 C C . ARG A 1 496 ? -55.188 -39.549 -54.615 1.00 28.10 496 ARG A C 1
ATOM 3801 O O . ARG A 1 496 ? -54.924 -38.851 -55.581 1.00 27.73 496 ARG A O 1
ATOM 3809 N N . GLY A 1 497 ? -54.250 -40.029 -53.804 1.00 28.09 497 GLY A N 1
ATOM 3810 C CA . GLY A 1 497 ? -52.834 -39.881 -54.114 1.00 35.65 497 GLY A CA 1
ATOM 3811 C C . GLY A 1 497 ? -52.028 -38.877 -53.296 1.00 36.65 497 GLY A C 1
ATOM 3812 O O . GLY A 1 497 ? -50.790 -38.911 -53.331 1.00 40.00 497 GLY A O 1
ATOM 3813 N N . HIS A 1 498 ? -52.707 -37.985 -52.571 1.00 26.12 498 HIS A N 1
ATOM 3814 C CA . HIS A 1 498 ? -52.022 -36.947 -51.779 1.00 29.88 498 HIS A CA 1
ATOM 3815 C C . HIS A 1 498 ? -51.289 -37.519 -50.573 1.00 31.56 498 HIS A C 1
ATOM 3816 O O . HIS A 1 498 ? -51.861 -38.280 -49.795 1.00 38.94 498 HIS A O 1
ATOM 3823 N N . LYS A 1 499 ? -50.023 -37.149 -50.424 1.00 27.37 499 LYS A N 1
ATOM 3824 C CA . LYS A 1 499 ? -49.271 -37.525 -49.244 1.00 31.58 499 LYS A CA 1
ATOM 3825 C C . LYS A 1 499 ? -49.604 -36.526 -48.143 1.00 30.28 499 LYS A C 1
ATOM 3826 O O . LYS A 1 499 ? -48.832 -35.602 -47.883 1.00 36.39 499 LYS A O 1
ATOM 3832 N N . ILE A 1 500 ? -50.761 -36.715 -47.510 1.00 28.23 500 ILE A N 1
ATOM 3833 C CA . ILE A 1 500 ? -51.230 -35.829 -46.444 1.00 24.98 500 ILE A CA 1
ATOM 3834 C C . ILE A 1 500 ? -50.479 -36.093 -45.136 1.00 28.96 500 ILE A C 1
ATOM 3835 O O . ILE A 1 500 ? -50.292 -37.243 -44.753 1.00 33.02 500 ILE A O 1
ATOM 3840 N N . GLN A 1 501 ? -50.035 -35.016 -44.482 1.00 30.91 501 GLN A N 1
ATOM 3841 C CA . GLN A 1 501 ? -49.463 -35.069 -43.129 1.00 38.31 501 GLN A CA 1
ATOM 3842 C C . GLN A 1 501 ? -50.099 -34.037 -42.185 1.00 35.41 501 GLN A C 1
ATOM 3843 O O . GLN A 1 501 ? -50.034 -32.829 -42.420 1.00 27.01 501 GLN A O 1
ATOM 3849 N N . VAL A 1 502 ? -50.707 -34.524 -41.113 1.00 31.37 502 VAL A N 1
ATOM 3850 C CA . VAL A 1 502 ? -51.227 -33.643 -40.082 1.00 26.29 502 VAL A CA 1
ATOM 3851 C C . VAL A 1 502 ? -50.040 -33.077 -39.304 1.00 27.91 502 VAL A C 1
ATOM 3852 O O . VAL A 1 502 ? -49.214 -33.838 -38.788 1.00 30.53 502 VAL A O 1
ATOM 3856 N N . VAL A 1 503 ? -49.946 -31.748 -39.249 1.00 29.42 503 VAL A N 1
ATOM 3857 C CA . VAL A 1 503 ? -48.829 -31.073 -38.593 1.00 27.43 503 VAL A CA 1
ATOM 3858 C C . VAL A 1 503 ? -49.289 -30.400 -37.318 1.00 33.55 503 VAL A C 1
ATOM 3859 O O . VAL A 1 503 ? -50.203 -29.572 -37.335 1.00 34.51 503 VAL A O 1
ATOM 3863 N N . LEU A 1 504 ? -48.624 -30.758 -36.222 1.00 41.78 504 LEU A N 1
ATOM 3864 C CA . LEU A 1 504 ? -49.007 -30.342 -34.888 1.00 47.11 504 LEU A CA 1
ATOM 3865 C C . LEU A 1 504 ? -48.428 -28.978 -34.506 1.00 54.87 504 LEU A C 1
ATOM 3866 O O . LEU A 1 504 ? -48.941 -28.318 -33.599 1.00 49.34 504 LEU A O 1
ATOM 3871 N N . ASP A 1 505 ? -47.362 -28.573 -35.201 1.00 64.20 505 ASP A N 1
ATOM 3872 C CA . ASP A 1 505 ? -46.686 -27.283 -34.977 1.00 74.13 505 ASP A CA 1
ATOM 3873 C C . ASP A 1 505 ? -47.636 -26.103 -34.985 1.00 73.03 505 ASP A C 1
ATOM 3874 O O . ASP A 1 505 ? -48.399 -25.904 -35.934 1.00 69.60 505 ASP A O 1
ATOM 3879 N N . GLU A 1 506 ? -47.580 -25.325 -33.915 1.00 80.06 506 GLU A N 1
ATOM 3880 C CA . GLU A 1 506 ? -48.319 -24.078 -33.841 1.00 87.47 506 GLU A CA 1
ATOM 3881 C C . GLU A 1 506 ? -47.600 -23.049 -34.709 1.00 86.52 506 GLU A C 1
ATOM 3882 O O . GLU A 1 506 ? -46.369 -22.978 -34.705 1.00 88.08 506 GLU A O 1
ATOM 3888 N N . GLY A 1 507 ? -48.363 -22.278 -35.478 1.00 80.42 507 GLY A N 1
ATOM 3889 C CA . GLY A 1 507 ? -47.786 -21.199 -36.279 1.00 74.31 507 GLY A CA 1
ATOM 3890 C C . GLY A 1 507 ? -47.204 -21.594 -37.625 1.00 61.38 507 GLY A C 1
ATOM 3891 O O . GLY A 1 507 ? -46.737 -20.746 -38.384 1.00 61.57 507 GLY A O 1
ATOM 3892 N N . ALA A 1 508 ? -47.239 -22.885 -37.931 1.00 54.54 508 ALA A N 1
ATOM 3893 C CA . ALA A 1 508 ? -46.725 -23.379 -39.202 1.00 42.40 508 ALA A CA 1
ATOM 3894 C C . ALA A 1 508 ? -47.716 -23.162 -40.335 1.00 37.44 508 ALA A C 1
ATOM 3895 O O . ALA A 1 508 ? -47.410 -23.448 -41.482 1.00 38.01 508 ALA A O 1
ATOM 3897 N N . PHE A 1 509 ? -48.899 -22.653 -40.023 1.00 36.99 509 PHE A N 1
ATOM 3898 C CA . PHE A 1 509 ? -49.880 -22.394 -41.063 1.00 34.35 509 PHE A CA 1
ATOM 3899 C C . PHE A 1 509 ? -50.188 -20.916 -41.277 1.00 36.54 509 PHE A C 1
ATOM 3900 O O . PHE A 1 509 ? -51.201 -20.570 -41.886 1.00 30.82 509 PHE A O 1
ATOM 3908 N N . GLY A 1 510 ? -49.296 -20.054 -40.787 1.00 33.02 510 GLY A N 1
ATOM 3909 C CA . GLY A 1 510 ? -49.350 -18.625 -41.072 1.00 29.80 510 GLY A CA 1
ATOM 3910 C C . GLY A 1 510 ? -50.282 -17.802 -40.198 1.00 27.65 510 GLY A C 1
ATOM 3911 O O . GLY A 1 510 ? -51.087 -18.351 -39.439 1.00 32.98 510 GLY A O 1
ATOM 3912 N N . ARG A 1 511 ? -50.176 -16.480 -40.312 1.00 26.10 511 ARG A N 1
ATOM 3913 C CA . ARG A 1 511 ? -51.022 -15.565 -39.558 1.00 24.08 511 ARG A CA 1
ATOM 3914 C C . ARG A 1 511 ? -51.772 -14.608 -40.490 1.00 28.04 511 ARG A C 1
ATOM 3915 O O . ARG A 1 511 ? -51.173 -13.972 -41.354 1.00 19.38 511 ARG A O 1
ATOM 3923 N N . GLY A 1 512 ? -53.086 -14.506 -40.316 1.00 26.53 512 GLY A N 1
ATOM 3924 C CA . GLY A 1 512 ? -53.891 -13.687 -41.209 1.00 19.34 512 GLY A CA 1
ATOM 3925 C C . GLY A 1 512 ? -54.551 -12.504 -40.535 1.00 23.13 512 GLY A C 1
ATOM 3926 O O . GLY A 1 512 ? -54.825 -12.535 -39.338 1.00 24.92 512 GLY A O 1
ATOM 3927 N N . GLN A 1 513 ? -54.786 -11.441 -41.300 1.00 20.64 513 GLN A N 1
ATOM 3928 C CA . GLN A 1 513 ? -55.648 -10.349 -40.853 1.00 20.58 513 GLN A CA 1
ATOM 3929 C C . GLN A 1 513 ? -56.574 -9.988 -42.001 1.00 24.04 513 GLN A C 1
ATOM 3930 O O . GLN A 1 513 ? -56.197 -10.097 -43.165 1.00 27.56 513 GLN A O 1
ATOM 3936 N N . ILE A 1 514 ? -57.790 -9.574 -41.672 1.00 21.85 514 ILE A N 1
ATOM 3937 C CA . ILE A 1 514 ? -58.760 -9.202 -42.683 1.00 17.57 514 ILE A CA 1
ATOM 3938 C C . ILE A 1 514 ? -59.542 -7.990 -42.194 1.00 22.93 514 ILE A C 1
ATOM 3939 O O . ILE A 1 514 ? -59.990 -7.961 -41.047 1.00 27.87 514 ILE A O 1
ATOM 3944 N N . ILE A 1 515 ? -59.686 -6.980 -43.046 1.00 24.94 515 ILE A N 1
ATOM 3945 C CA . ILE A 1 515 ? -60.727 -5.969 -42.844 1.00 23.76 515 ILE A CA 1
ATOM 3946 C C . ILE A 1 515 ? -61.594 -5.846 -44.112 1.00 20.15 515 ILE A C 1
ATOM 3947 O O . ILE A 1 515 ? -61.092 -5.499 -45.179 1.00 20.38 515 ILE A O 1
ATOM 3952 N N . TRP A 1 516 ? -62.885 -6.144 -44.004 1.00 16.11 516 TRP A N 1
ATOM 3953 C CA . TRP A 1 516 ? -63.782 -5.886 -45.117 1.00 18.00 516 TRP A CA 1
ATOM 3954 C C . TRP A 1 516 ? -64.610 -4.660 -44.827 1.00 27.57 516 TRP A C 1
ATOM 3955 O O . TRP A 1 516 ? -65.027 -4.439 -43.688 1.00 30.82 516 TRP A O 1
ATOM 3966 N N . ARG A 1 517 ? -64.848 -3.874 -45.871 1.00 31.56 517 ARG A N 1
ATOM 3967 C CA . ARG A 1 517 ? -65.730 -2.723 -45.798 1.00 35.17 517 ARG A CA 1
ATOM 3968 C C . ARG A 1 517 ? -66.958 -2.931 -46.668 1.00 36.89 517 ARG A C 1
ATOM 3969 O O . ARG A 1 517 ? -66.840 -3.226 -47.856 1.00 36.28 517 ARG A O 1
ATOM 3977 N N . ASP A 1 518 ? -68.135 -2.776 -46.075 1.00 44.33 518 ASP A N 1
ATOM 3978 C CA . ASP A 1 518 ? -69.375 -2.816 -46.834 1.00 49.35 518 ASP A CA 1
ATOM 3979 C C . ASP A 1 518 ? -69.439 -1.557 -47.704 1.00 54.50 518 ASP A C 1
ATOM 3980 O O . ASP A 1 518 ? -69.297 -0.452 -47.191 1.00 53.01 518 ASP A O 1
ATOM 3985 N N . PRO A 1 519 ? -69.628 -1.723 -49.028 1.00 60.86 519 PRO A N 1
ATOM 3986 C CA . PRO A 1 519 ? -69.625 -0.569 -49.940 1.00 65.83 519 PRO A CA 1
ATOM 3987 C C . PRO A 1 519 ? -70.856 0.344 -49.810 1.00 71.39 519 PRO A C 1
ATOM 3988 O O . PRO A 1 519 ? -70.754 1.550 -50.070 1.00 68.48 519 PRO A O 1
ATOM 3992 N N . THR A 1 520 ? -71.997 -0.225 -49.413 1.00 73.81 520 THR A N 1
ATOM 3993 C CA . THR A 1 520 ? -73.224 0.549 -49.210 1.00 75.60 520 THR A CA 1
ATOM 3994 C C . THR A 1 520 ? -73.199 1.338 -47.907 1.00 73.89 520 THR A C 1
ATOM 3995 O O . THR A 1 520 ? -73.187 2.565 -47.933 1.00 76.67 520 THR A O 1
ATOM 3999 N N . THR A 1 521 ? -73.182 0.635 -46.775 1.00 72.91 521 THR A N 1
ATOM 4000 C CA . THR A 1 521 ? -73.245 1.285 -45.456 1.00 68.47 521 THR A CA 1
ATOM 4001 C C . THR A 1 521 ? -71.905 1.841 -44.955 1.00 57.36 521 THR A C 1
ATOM 4002 O O . THR A 1 521 ? -71.870 2.831 -44.222 1.00 55.19 521 THR A O 1
ATOM 4006 N N . GLY A 1 522 ? -70.806 1.214 -45.350 1.00 48.22 522 GLY A N 1
ATOM 4007 C CA . GLY A 1 522 ? -69.493 1.745 -45.005 1.00 44.56 522 GLY A CA 1
ATOM 4008 C C . GLY A 1 522 ? -68.964 1.213 -43.695 1.00 42.58 522 GLY A C 1
ATOM 4009 O O . GLY A 1 522 ? -67.921 1.664 -43.216 1.00 44.59 522 GLY A O 1
ATOM 4010 N N . VAL A 1 523 ? -69.685 0.253 -43.123 1.00 37.79 523 VAL A N 1
ATOM 4011 C CA . VAL A 1 523 ? -69.283 -0.372 -41.877 1.00 37.30 523 VAL A CA 1
ATOM 4012 C C . VAL A 1 523 ? -68.090 -1.318 -42.096 1.00 37.46 523 VAL A C 1
ATOM 4013 O O . VAL A 1 523 ? -68.007 -2.016 -43.108 1.00 37.34 523 VAL A O 1
ATOM 4017 N N . LEU A 1 524 ? -67.151 -1.295 -41.155 1.00 34.30 524 LEU A N 1
ATOM 4018 C CA . LEU A 1 524 ? -65.944 -2.115 -41.219 1.00 31.90 524 LEU A CA 1
ATOM 4019 C C . LEU A 1 524 ? -66.078 -3.382 -40.370 1.00 29.33 524 LEU A C 1
ATOM 4020 O O . LEU A 1 524 ? -66.431 -3.326 -39.197 1.00 28.87 524 LEU A O 1
ATOM 4025 N N . ALA A 1 525 ? -65.786 -4.528 -40.966 1.00 29.21 525 ALA A N 1
ATOM 4026 C CA . ALA A 1 525 ? -65.840 -5.789 -40.236 1.00 27.82 525 ALA A CA 1
ATOM 4027 C C . ALA A 1 525 ? -64.491 -6.480 -40.290 1.00 23.59 525 ALA A C 1
ATOM 4028 O O . ALA A 1 525 ? -63.969 -6.760 -41.369 1.00 25.24 525 ALA A O 1
ATOM 4030 N N . GLY A 1 526 ? -63.925 -6.749 -39.121 1.00 16.68 526 GLY A N 1
ATOM 4031 C CA . GLY A 1 526 ? -62.563 -7.257 -39.053 1.00 20.12 526 GLY A CA 1
ATOM 4032 C C . GLY A 1 526 ? -62.405 -8.631 -38.438 1.00 20.54 526 GLY A C 1
ATOM 4033 O O . GLY A 1 526 ? -63.180 -9.027 -37.561 1.00 18.85 526 GLY A O 1
ATOM 4034 N N . GLY A 1 527 ? -61.390 -9.350 -38.917 1.00 19.95 527 GLY A N 1
ATOM 4035 C CA . GLY A 1 527 ? -60.992 -10.640 -38.364 1.00 12.83 527 GLY A CA 1
ATOM 4036 C C . GLY A 1 527 ? -59.511 -10.648 -38.057 1.00 15.89 527 GLY A C 1
ATOM 4037 O O . GLY A 1 527 ? -58.723 -10.068 -38.813 1.00 17.26 527 GLY A O 1
ATOM 4038 N N . THR A 1 528 ? -59.132 -11.291 -36.949 1.00 13.40 528 THR A N 1
ATOM 4039 C CA . THR A 1 528 ? -57.716 -11.423 -36.589 1.00 18.65 528 THR A CA 1
ATOM 4040 C C . THR A 1 528 ? -57.278 -12.877 -36.442 1.00 10.57 528 THR A C 1
ATOM 4041 O O . THR A 1 528 ? -58.097 -13.744 -36.179 1.00 20.63 528 THR A O 1
ATOM 4045 N N . GLU A 1 529 ? -55.986 -13.133 -36.604 1.00 13.39 529 GLU A N 1
ATOM 4046 C CA . GLU A 1 529 ? -55.438 -14.497 -36.514 1.00 22.13 529 GLU A CA 1
ATOM 4047 C C . GLU A 1 529 ? -55.587 -15.151 -35.132 1.00 18.05 529 GLU A C 1
ATOM 4048 O O . GLU A 1 529 ? -54.969 -14.705 -34.170 1.00 30.80 529 GLU A O 1
ATOM 4054 N N . PRO A 1 530 ? -56.400 -16.211 -35.029 1.00 16.45 530 PRO A N 1
ATOM 4055 C CA . PRO A 1 530 ? -56.568 -16.839 -33.717 1.00 20.75 530 PRO A CA 1
ATOM 4056 C C . PRO A 1 530 ? -55.375 -17.678 -33.266 1.00 19.21 530 PRO A C 1
ATOM 4057 O O . PRO A 1 530 ? -55.206 -17.889 -32.083 1.00 22.68 530 PRO A O 1
ATOM 4061 N N . ARG A 1 531 ? -54.534 -18.127 -34.188 1.00 20.97 531 ARG A N 1
ATOM 4062 C CA . ARG A 1 531 ? -53.371 -18.958 -33.814 1.00 25.97 531 ARG A CA 1
ATOM 4063 C C . ARG A 1 531 ? -52.195 -18.236 -33.130 1.00 32.25 531 ARG A C 1
ATOM 4064 O O . ARG A 1 531 ? -51.182 -18.862 -32.834 1.00 40.74 531 ARG A O 1
ATOM 4072 N N . THR A 1 532 ? -52.337 -16.936 -32.874 1.00 31.07 532 THR A N 1
ATOM 4073 C CA . THR A 1 532 ? -51.281 -16.126 -32.246 1.00 32.78 532 THR A CA 1
ATOM 4074 C C . THR A 1 532 ? -51.877 -14.982 -31.397 1.00 34.54 532 THR A C 1
ATOM 4075 O O . THR A 1 532 ? -53.092 -14.787 -31.390 1.00 27.00 532 THR A O 1
ATOM 4079 N N . ASP A 1 533 ? -51.027 -14.243 -30.678 1.00 39.64 533 ASP A N 1
ATOM 4080 C CA . ASP A 1 533 ? -51.453 -13.016 -29.995 1.00 43.46 533 ASP A CA 1
ATOM 4081 C C . ASP A 1 533 ? -51.744 -12.009 -31.078 1.00 42.59 533 ASP A C 1
ATOM 4082 O O . ASP A 1 533 ? -51.073 -11.998 -32.103 1.00 60.91 533 ASP A O 1
ATOM 4087 N N . GLY A 1 534 ? -52.728 -11.154 -30.869 1.00 28.91 534 GLY A N 1
ATOM 4088 C CA . GLY A 1 534 ? -53.062 -10.188 -31.902 1.00 26.27 534 GLY A CA 1
ATOM 4089 C C . GLY A 1 534 ? -54.448 -9.619 -31.733 1.00 32.12 534 GLY A C 1
ATOM 4090 O O . GLY A 1 534 ? -55.198 -10.052 -30.855 1.00 39.07 534 GLY A O 1
ATOM 4091 N N . GLN A 1 535 ? -54.805 -8.665 -32.584 1.00 24.00 535 GLN A N 1
ATOM 4092 C CA . GLN A 1 535 ? -55.982 -7.872 -32.308 1.00 27.07 535 GLN A CA 1
ATOM 4093 C C . GLN A 1 535 ? -56.526 -7.156 -33.535 1.00 33.77 535 GLN A C 1
ATOM 4094 O O . GLN A 1 535 ? -55.765 -6.582 -34.323 1.00 33.89 535 GLN A O 1
ATOM 4100 N N . VAL A 1 536 ? -57.846 -7.205 -33.691 1.00 32.28 536 VAL A N 1
ATOM 4101 C CA . VAL A 1 536 ? -58.537 -6.213 -34.476 1.00 28.64 536 VAL A CA 1
ATOM 4102 C C . VAL A 1 536 ? -59.054 -5.248 -33.436 1.00 32.08 536 VAL A C 1
ATOM 4103 O O . VAL A 1 536 ? -59.660 -5.663 -32.452 1.00 39.87 536 VAL A O 1
ATOM 4107 N N . ALA A 1 537 ? -58.820 -3.964 -33.649 1.00 37.07 537 ALA A N 1
ATOM 4108 C CA . ALA A 1 537 ? -59.318 -2.958 -32.738 1.00 35.29 537 ALA A CA 1
ATOM 4109 C C . ALA A 1 537 ? -59.989 -1.832 -33.508 1.00 37.54 537 ALA A C 1
ATOM 4110 O O . ALA A 1 537 ? -59.524 -1.433 -34.578 1.00 35.10 537 ALA A O 1
ATOM 4112 N N . ALA A 1 538 ? -61.091 -1.334 -32.957 1.00 40.48 538 ALA A N 1
ATOM 4113 C CA . ALA A 1 538 ? -61.845 -0.233 -33.551 1.00 37.82 538 ALA A CA 1
ATOM 4114 C C . ALA A 1 538 ? -61.366 1.129 -33.042 1.00 33.62 538 ALA A C 1
ATOM 4115 O O . ALA A 1 538 ? -60.683 1.214 -32.028 1.00 35.35 538 ALA A O 1
ATOM 4117 N N . TRP A 1 539 ? -61.705 2.185 -33.775 1.00 41.12 539 TRP A N 1
ATOM 4118 C CA . TRP A 1 539 ? -61.596 3.558 -33.281 1.00 42.96 539 TRP A CA 1
ATOM 4119 C C . TRP A 1 539 ? -62.789 4.381 -33.771 1.00 40.45 539 TRP A C 1
ATOM 4120 O O . TRP A 1 539 ? -63.185 4.262 -34.933 1.00 42.68 539 TRP A O 1
ATOM 4131 N N . GLU A 1 540 ? -63.369 5.200 -32.889 1.00 34.85 540 GLU A N 1
ATOM 4132 C CA . GLU A 1 540 ? -64.594 5.951 -33.238 1.00 40.70 540 GLU A CA 1
ATOM 4133 C C . GLU A 1 540 ? -64.625 7.443 -32.879 1.00 46.73 540 GLU A C 1
ATOM 4134 O O . GLU A 1 540 ? -65.702 7.987 -32.624 1.00 44.95 540 GLU A O 1
ATOM 4140 N N . GLY A 1 541 ? -63.459 8.091 -32.865 1.00 52.02 541 GLY A N 1
ATOM 4141 C CA . GLY A 1 541 ? -63.366 9.530 -32.612 1.00 53.25 541 GLY A CA 1
ATOM 4142 C C . GLY A 1 541 ? -63.431 10.322 -33.905 1.00 56.07 541 GLY A C 1
ATOM 4143 O O . GLY A 1 541 ? -63.935 9.825 -34.916 1.00 53.39 541 GLY A O 1
ATOM 4144 N N . HIS A 1 542 ? -62.903 11.549 -33.888 1.00 58.27 542 HIS A N 1
ATOM 4145 C CA . HIS A 1 542 ? -62.987 12.444 -35.064 1.00 58.69 542 HIS A CA 1
ATOM 4146 C C . HIS A 1 542 ? -61.659 12.837 -35.732 1.00 54.75 542 HIS A C 1
ATOM 4147 O O . HIS A 1 542 ? -60.804 13.485 -35.137 1.00 49.26 542 HIS A O 1
ATOM 4154 N N . MET B 1 4 ? -75.682 -9.812 -48.625 1.00 96.89 4 MET B N 1
ATOM 4155 C CA . MET B 1 4 ? -74.253 -9.608 -48.998 1.00 99.90 4 MET B CA 1
ATOM 4156 C C . MET B 1 4 ? -73.449 -10.903 -48.837 1.00 93.12 4 MET B C 1
ATOM 4157 O O . MET B 1 4 ? -73.968 -11.982 -49.112 1.00 93.24 4 MET B O 1
ATOM 4162 N N . PHE B 1 5 ? -72.198 -10.801 -48.391 1.00 87.92 5 PHE B N 1
ATOM 4163 C CA . PHE B 1 5 ? -71.277 -11.949 -48.418 1.00 80.81 5 PHE B CA 1
ATOM 4164 C C . PHE B 1 5 ? -70.708 -12.426 -47.062 1.00 77.74 5 PHE B C 1
ATOM 4165 O O . PHE B 1 5 ? -69.796 -13.252 -47.038 1.00 78.49 5 PHE B O 1
ATOM 4173 N N . ASP B 1 6 ? -71.247 -11.917 -45.951 1.00 69.60 6 ASP B N 1
ATOM 4174 C CA . ASP B 1 6 ? -70.945 -12.462 -44.608 1.00 69.71 6 ASP B CA 1
ATOM 4175 C C . ASP B 1 6 ? -72.059 -12.260 -43.551 1.00 72.06 6 ASP B C 1
ATOM 4176 O O . ASP B 1 6 ? -72.524 -11.135 -43.357 1.00 78.25 6 ASP B O 1
ATOM 4181 N N . PRO B 1 7 ? -72.507 -13.351 -42.884 1.00 69.83 7 PRO B N 1
ATOM 4182 C CA . PRO B 1 7 ? -73.503 -13.232 -41.807 1.00 65.27 7 PRO B CA 1
ATOM 4183 C C . PRO B 1 7 ? -72.973 -13.095 -40.363 1.00 59.34 7 PRO B C 1
ATOM 4184 O O . PRO B 1 7 ? -72.076 -12.302 -40.073 1.00 43.72 7 PRO B O 1
ATOM 4188 N N . GLN B 1 8 ? -73.588 -13.864 -39.472 1.00 63.33 8 GLN B N 1
ATOM 4189 C CA . GLN B 1 8 ? -73.267 -13.906 -38.052 1.00 59.73 8 GLN B CA 1
ATOM 4190 C C . GLN B 1 8 ? -72.959 -15.381 -37.761 1.00 55.15 8 GLN B C 1
ATOM 4191 O O . GLN B 1 8 ? -73.226 -15.910 -36.672 1.00 35.27 8 GLN B O 1
ATOM 4197 N N . SER B 1 9 ? -72.396 -16.039 -38.772 1.00 45.76 9 SER B N 1
ATOM 4198 C CA . SER B 1 9 ? -72.072 -17.466 -38.719 1.00 33.53 9 SER B CA 1
ATOM 4199 C C . SER B 1 9 ? -70.600 -17.736 -38.435 1.00 28.38 9 SER B C 1
ATOM 4200 O O . SER B 1 9 ? -69.712 -17.222 -39.130 1.00 20.96 9 SER B O 1
ATOM 4203 N N . TYR B 1 10 ? -70.352 -18.563 -37.423 1.00 25.01 10 TYR B N 1
ATOM 4204 C CA . TYR B 1 10 ? -68.997 -18.988 -37.073 1.00 25.57 10 TYR B CA 1
ATOM 4205 C C . TYR B 1 10 ? -68.893 -20.526 -37.107 1.00 23.48 10 TYR B C 1
ATOM 4206 O O . TYR B 1 10 ? -69.057 -21.187 -36.083 1.00 27.53 10 TYR B O 1
ATOM 4215 N N . PRO B 1 11 ? -68.632 -21.101 -38.297 1.00 23.32 11 PRO B N 1
ATOM 4216 C CA . PRO B 1 11 ? -68.610 -22.557 -38.480 1.00 24.80 11 PRO B CA 1
ATOM 4217 C C . PRO B 1 11 ? -67.438 -23.263 -37.809 1.00 20.55 11 PRO B C 1
ATOM 4218 O O . PRO B 1 11 ? -67.503 -24.465 -37.595 1.00 17.66 11 PRO B O 1
ATOM 4222 N N . TYR B 1 12 ? -66.379 -22.525 -37.489 1.00 26.64 12 TYR B N 1
ATOM 4223 C CA . TYR B 1 12 ? -65.137 -23.118 -36.991 1.00 28.71 12 TYR B CA 1
ATOM 4224 C C . TYR B 1 12 ? -64.824 -22.566 -35.599 1.00 34.94 12 TYR B C 1
ATOM 4225 O O . TYR B 1 12 ? -65.210 -21.437 -35.281 1.00 36.82 12 TYR B O 1
ATOM 4234 N N . PRO B 1 13 ? -64.163 -23.375 -34.752 1.00 37.83 13 PRO B N 1
ATOM 4235 C CA . PRO B 1 13 ? -63.710 -22.903 -33.447 1.00 35.73 13 PRO B CA 1
ATOM 4236 C C . PRO B 1 13 ? -62.499 -21.972 -33.536 1.00 33.12 13 PRO B C 1
ATOM 4237 O O . PRO B 1 13 ? -61.675 -22.097 -34.444 1.00 34.83 13 PRO B O 1
ATOM 4241 N N . SER B 1 14 ? -62.406 -21.047 -32.588 1.00 28.87 14 SER B N 1
ATOM 4242 C CA . SER B 1 14 ? -61.373 -20.015 -32.596 1.00 28.10 14 SER B CA 1
ATOM 4243 C C . SER B 1 14 ? -60.504 -20.140 -31.342 1.00 30.32 14 SER B C 1
ATOM 4244 O O . SER B 1 14 ? -60.759 -20.973 -30.482 1.00 36.04 14 SER B O 1
ATOM 4247 N N . ARG B 1 15 ? -59.471 -19.310 -31.265 1.00 33.23 15 ARG B N 1
ATOM 4248 C CA A ARG B 1 15 ? -58.508 -19.330 -30.166 0.50 31.28 15 ARG B CA 1
ATOM 4249 C CA B ARG B 1 15 ? -58.555 -19.328 -30.144 0.50 28.31 15 ARG B CA 1
ATOM 4250 C C . ARG B 1 15 ? -58.305 -17.919 -29.642 1.00 30.58 15 ARG B C 1
ATOM 4251 O O . ARG B 1 15 ? -58.120 -16.984 -30.430 1.00 41.99 15 ARG B O 1
ATOM 4266 N N . ARG B 1 16 ? -58.336 -17.771 -28.324 1.00 30.16 16 ARG B N 1
ATOM 4267 C CA . ARG B 1 16 ? -57.949 -16.529 -27.694 1.00 26.50 16 ARG B CA 1
ATOM 4268 C C . ARG B 1 16 ? -56.755 -16.849 -26.812 1.00 27.88 16 ARG B C 1
ATOM 4269 O O . ARG B 1 16 ? -56.849 -17.689 -25.914 1.00 35.25 16 ARG B O 1
ATOM 4277 N N . ASN B 1 17 ? -55.622 -16.217 -27.106 1.00 21.86 17 ASN B N 1
ATOM 4278 C CA . ASN B 1 17 ? -54.459 -16.298 -26.246 1.00 21.34 17 ASN B CA 1
ATOM 4279 C C . ASN B 1 17 ? -54.615 -15.349 -25.066 1.00 21.09 17 ASN B C 1
ATOM 4280 O O . ASN B 1 17 ? -55.233 -14.280 -25.176 1.00 23.90 17 ASN B O 1
ATOM 4285 N N . VAL B 1 18 ? -54.064 -15.763 -23.933 1.00 18.83 18 VAL B N 1
ATOM 4286 C CA . VAL B 1 18 ? -53.984 -14.927 -22.740 1.00 18.48 18 VAL B CA 1
ATOM 4287 C C . VAL B 1 18 ? -53.250 -13.634 -23.058 1.00 19.87 18 VAL B C 1
ATOM 4288 O O . VAL B 1 18 ? -52.212 -13.651 -23.724 1.00 23.09 18 VAL B O 1
ATOM 4292 N N . VAL B 1 19 ? -53.797 -12.517 -22.599 1.00 21.19 19 VAL B N 1
ATOM 4293 C CA . VAL B 1 19 ? -53.165 -11.217 -22.787 1.00 27.30 19 VAL B CA 1
ATOM 4294 C C . VAL B 1 19 ? -52.267 -10.843 -21.595 1.00 29.04 19 VAL B C 1
ATOM 4295 O O . VAL B 1 19 ? -52.670 -10.938 -20.433 1.00 20.67 19 VAL B O 1
ATOM 4299 N N . TYR B 1 20 ? -51.042 -10.428 -21.895 1.00 29.58 20 TYR B N 1
ATOM 4300 C CA . TYR B 1 20 ? -50.094 -10.078 -20.854 1.00 27.60 20 TYR B CA 1
ATOM 4301 C C . TYR B 1 20 ? -49.802 -8.589 -20.816 1.00 27.85 20 TYR B C 1
ATOM 4302 O O . TYR B 1 20 ? -49.734 -7.937 -21.855 1.00 29.78 20 TYR B O 1
ATOM 4311 N N . ALA B 1 21 ? -49.645 -8.058 -19.604 1.00 37.18 21 ALA B N 1
ATOM 4312 C CA . ALA B 1 21 ? -49.222 -6.672 -19.396 1.00 35.80 21 ALA B CA 1
ATOM 4313 C C . ALA B 1 21 ? -48.396 -6.491 -18.119 1.00 37.68 21 ALA B C 1
ATOM 4314 O O . ALA B 1 21 ? -48.281 -7.408 -17.309 1.00 38.39 21 ALA B O 1
ATOM 4316 N N . LYS B 1 22 ? -47.820 -5.304 -17.954 1.00 37.64 22 LYS B N 1
ATOM 4317 C CA . LYS B 1 22 ? -47.101 -4.939 -16.736 1.00 38.55 22 LYS B CA 1
ATOM 4318 C C . LYS B 1 22 ? -47.672 -3.669 -16.111 1.00 39.00 22 LYS B C 1
ATOM 4319 O O . LYS B 1 22 ? -47.957 -3.626 -14.908 1.00 40.29 22 LYS B O 1
ATOM 4325 N N . ASN B 1 23 ? -47.847 -2.640 -16.935 1.00 37.51 23 ASN B N 1
ATOM 4326 C CA . ASN B 1 23 ? -48.169 -1.307 -16.430 1.00 45.86 23 ASN B CA 1
ATOM 4327 C C . ASN B 1 23 ? -49.654 -1.012 -16.350 1.00 41.21 23 ASN B C 1
ATOM 4328 O O . ASN B 1 23 ? -50.061 -0.006 -15.761 1.00 46.81 23 ASN B O 1
ATOM 4333 N N . GLY B 1 24 ? -50.462 -1.892 -16.923 1.00 33.01 24 GLY B N 1
ATOM 4334 C CA . GLY B 1 24 ? -51.900 -1.726 -16.841 1.00 32.40 24 GLY B CA 1
ATOM 4335 C C . GLY B 1 24 ? -52.705 -2.621 -17.757 1.00 32.92 24 GLY B C 1
ATOM 4336 O O . GLY B 1 24 ? -52.229 -3.044 -18.813 1.00 33.85 24 GLY B O 1
ATOM 4337 N N . MET B 1 25 ? -53.944 -2.887 -17.363 1.00 26.67 25 MET B N 1
ATOM 4338 C CA . MET B 1 25 ? -54.800 -3.780 -18.114 1.00 20.33 25 MET B CA 1
ATOM 4339 C C . MET B 1 25 ? -56.253 -3.535 -17.786 1.00 23.89 25 MET B C 1
ATOM 4340 O O . MET B 1 25 ? -56.640 -3.434 -16.633 1.00 29.81 25 MET B O 1
ATOM 4345 N N . VAL B 1 26 ? -57.065 -3.443 -18.818 1.00 23.94 26 VAL B N 1
ATOM 4346 C CA . VAL B 1 26 ? -58.502 -3.331 -18.645 1.00 20.34 26 VAL B CA 1
ATOM 4347 C C . VAL B 1 26 ? -59.172 -4.474 -19.404 1.00 27.20 26 VAL B C 1
ATOM 4348 O O . VAL B 1 26 ? -58.850 -4.726 -20.561 1.00 25.43 26 VAL B O 1
ATOM 4352 N N . ALA B 1 27 ? -60.077 -5.187 -18.738 1.00 27.64 27 ALA B N 1
ATOM 4353 C CA . ALA B 1 27 ? -60.839 -6.255 -19.381 1.00 20.37 27 ALA B CA 1
ATOM 4354 C C . ALA B 1 27 ? -62.329 -6.065 -19.144 1.00 24.37 27 ALA B C 1
ATOM 4355 O O . ALA B 1 27 ? -62.805 -6.216 -18.023 1.00 22.91 27 ALA B O 1
ATOM 4357 N N . THR B 1 28 ? -63.057 -5.726 -20.204 1.00 20.23 28 THR B N 1
ATOM 4358 C CA . THR B 1 28 ? -64.520 -5.603 -20.134 1.00 18.41 28 THR B CA 1
ATOM 4359 C C . THR B 1 28 ? -65.239 -6.070 -21.407 1.00 21.18 28 THR B C 1
ATOM 4360 O O . THR B 1 28 ? -64.615 -6.521 -22.369 1.00 25.47 28 THR B O 1
ATOM 4364 N N . SER B 1 29 ? -66.557 -5.927 -21.401 1.00 21.10 29 SER B N 1
ATOM 4365 C CA . SER B 1 29 ? -67.424 -6.434 -22.458 1.00 25.66 29 SER B CA 1
ATOM 4366 C C . SER B 1 29 ? -67.645 -5.476 -23.645 1.00 29.98 29 SER B C 1
ATOM 4367 O O . SER B 1 29 ? -68.466 -5.741 -24.518 1.00 35.96 29 SER B O 1
ATOM 4370 N N . GLN B 1 30 ? -66.936 -4.354 -23.668 1.00 28.97 30 GLN B N 1
ATOM 4371 C CA . GLN B 1 30 ? -67.078 -3.390 -24.758 1.00 26.50 30 GLN B CA 1
ATOM 4372 C C . GLN B 1 30 ? -65.722 -2.749 -25.058 1.00 29.64 30 GLN B C 1
ATOM 4373 O O . GLN B 1 30 ? -65.166 -2.043 -24.213 1.00 25.69 30 GLN B O 1
ATOM 4379 N N . PRO B 1 31 ? -65.177 -3.012 -26.267 1.00 29.54 31 PRO B N 1
ATOM 4380 C CA . PRO B 1 31 ? -63.766 -2.730 -26.561 1.00 24.82 31 PRO B CA 1
ATOM 4381 C C . PRO B 1 31 ? -63.420 -1.255 -26.399 1.00 25.13 31 PRO B C 1
ATOM 4382 O O . PRO B 1 31 ? -62.341 -0.929 -25.908 1.00 23.61 31 PRO B O 1
ATOM 4386 N N . LEU B 1 32 ? -64.345 -0.380 -26.788 1.00 26.43 32 LEU B N 1
ATOM 4387 C CA . LEU B 1 32 ? -64.186 1.061 -26.580 1.00 22.85 32 LEU B CA 1
ATOM 4388 C C . LEU B 1 32 ? -64.247 1.463 -25.097 1.00 25.03 32 LEU B C 1
ATOM 4389 O O . LEU B 1 32 ? -63.702 2.509 -24.709 1.00 26.30 32 LEU B O 1
ATOM 4394 N N . ALA B 1 33 ? -64.903 0.647 -24.273 1.00 18.92 33 ALA B N 1
ATOM 4395 C CA . ALA B 1 33 ? -64.902 0.915 -22.840 1.00 27.22 33 ALA B CA 1
ATOM 4396 C C . ALA B 1 33 ? -63.544 0.553 -22.261 1.00 23.64 33 ALA B C 1
ATOM 4397 O O . ALA B 1 33 ? -63.026 1.271 -21.402 1.00 27.95 33 ALA B O 1
ATOM 4399 N N . ALA B 1 34 ? -62.959 -0.538 -22.753 1.00 20.64 34 ALA B N 1
ATOM 4400 C CA . ALA B 1 34 ? -61.601 -0.924 -22.353 1.00 28.57 34 ALA B CA 1
ATOM 4401 C C . ALA B 1 34 ? -60.612 0.167 -22.749 1.00 33.52 34 ALA B C 1
ATOM 4402 O O . ALA B 1 34 ? -59.654 0.469 -22.017 1.00 36.77 34 ALA B O 1
ATOM 4404 N N . GLN B 1 35 ? -60.884 0.759 -23.911 1.00 32.63 35 GLN B N 1
ATOM 4405 C CA . GLN B 1 35 ? -60.082 1.821 -24.489 1.00 32.16 35 GLN B CA 1
ATOM 4406 C C . GLN B 1 35 ? -60.139 3.073 -23.619 1.00 27.48 35 GLN B C 1
ATOM 4407 O O . GLN B 1 35 ? -59.131 3.751 -23.436 1.00 28.78 35 GLN B O 1
ATOM 4413 N N . ALA B 1 36 ? -61.312 3.360 -23.060 1.00 22.66 36 ALA B N 1
ATOM 4414 C CA . ALA B 1 36 ? -61.454 4.475 -22.111 1.00 24.81 36 ALA B CA 1
ATOM 4415 C C . ALA B 1 36 ? -60.555 4.319 -20.882 1.00 27.59 36 ALA B C 1
ATOM 4416 O O . ALA B 1 36 ? -59.886 5.268 -20.472 1.00 33.17 36 ALA B O 1
ATOM 4418 N N . GLY B 1 37 ? -60.536 3.120 -20.306 1.00 28.23 37 GLY B N 1
ATOM 4419 C CA . GLY B 1 37 ? -59.689 2.842 -19.152 1.00 35.04 37 GLY B CA 1
ATOM 4420 C C . GLY B 1 37 ? -58.209 2.971 -19.468 1.00 39.90 37 GLY B C 1
ATOM 4421 O O . GLY B 1 37 ? -57.408 3.397 -18.620 1.00 41.31 37 GLY B O 1
ATOM 4422 N N . LEU B 1 38 ? -57.849 2.598 -20.693 1.00 37.84 38 LEU B N 1
ATOM 4423 C CA . LEU B 1 38 ? -56.475 2.714 -21.153 1.00 38.78 38 LEU B CA 1
ATOM 4424 C C . LEU B 1 38 ? -56.091 4.171 -21.308 1.00 41.18 38 LEU B C 1
ATOM 4425 O O . LEU B 1 38 ? -54.977 4.568 -20.961 1.00 41.68 38 LEU B O 1
ATOM 4430 N N . ASP B 1 39 ? -57.031 4.959 -21.824 1.00 39.27 39 ASP B N 1
ATOM 4431 C CA . ASP B 1 39 ? -56.809 6.381 -22.078 1.00 40.69 39 ASP B CA 1
ATOM 4432 C C . ASP B 1 39 ? -56.610 7.148 -20.785 1.00 38.31 39 ASP B C 1
ATOM 4433 O O . ASP B 1 39 ? -55.927 8.170 -20.765 1.00 40.89 39 ASP B O 1
ATOM 4438 N N . ILE B 1 40 ? -57.220 6.648 -19.715 1.00 27.02 40 ILE B N 1
ATOM 4439 C CA . ILE B 1 40 ? -57.122 7.285 -18.414 1.00 25.03 40 ILE B CA 1
ATOM 4440 C C . ILE B 1 40 ? -55.832 6.877 -17.731 1.00 28.60 40 ILE B C 1
ATOM 4441 O O . ILE B 1 40 ? -55.168 7.708 -17.109 1.00 33.71 40 ILE B O 1
ATOM 4446 N N . LEU B 1 41 ? -55.471 5.603 -17.882 1.00 27.20 41 LEU B N 1
ATOM 4447 C CA . LEU B 1 41 ? -54.158 5.112 -17.476 1.00 27.96 41 LEU B CA 1
ATOM 4448 C C . LEU B 1 41 ? -53.039 5.970 -18.097 1.00 32.18 41 LEU B C 1
ATOM 4449 O O . LEU B 1 41 ? -52.103 6.384 -17.384 1.00 29.93 41 LEU B O 1
ATOM 4454 N N . LYS B 1 42 ? -53.170 6.243 -19.407 1.00 34.88 42 LYS B N 1
ATOM 4455 C CA . LYS B 1 42 ? -52.278 7.141 -20.168 1.00 42.93 42 LYS B CA 1
ATOM 4456 C C . LYS B 1 42 ? -52.183 8.515 -19.535 1.00 41.15 42 LYS B C 1
ATOM 4457 O O . LYS B 1 42 ? -51.089 9.017 -19.291 1.00 44.22 42 LYS B O 1
ATOM 4463 N N . ALA B 1 43 ? -53.338 9.109 -19.249 1.00 43.08 43 ALA B N 1
ATOM 4464 C CA . ALA B 1 43 ? -53.397 10.465 -18.694 1.00 43.73 43 ALA B CA 1
ATOM 4465 C C . ALA B 1 43 ? -53.073 10.513 -17.197 1.00 40.71 43 ALA B C 1
ATOM 4466 O O . ALA B 1 43 ? -53.430 11.470 -16.508 1.00 40.73 43 ALA B O 1
ATOM 4468 N N . GLY B 1 44 ? -52.402 9.471 -16.708 1.00 45.49 44 GLY B N 1
ATOM 4469 C CA . GLY B 1 44 ? -51.848 9.455 -15.355 1.00 46.45 44 GLY B CA 1
ATOM 4470 C C . GLY B 1 44 ? -52.731 8.824 -14.299 1.00 44.67 44 GLY B C 1
ATOM 4471 O O . GLY B 1 44 ? -52.416 8.882 -13.104 1.00 42.26 44 GLY B O 1
ATOM 4472 N N . GLY B 1 45 ? -53.836 8.220 -14.733 1.00 41.86 45 GLY B N 1
ATOM 4473 C CA . GLY B 1 45 ? -54.771 7.582 -13.811 1.00 40.12 45 GLY B CA 1
ATOM 4474 C C . GLY B 1 45 ? -54.272 6.233 -13.333 1.00 40.21 45 GLY B C 1
ATOM 4475 O O . GLY B 1 45 ? -53.405 5.619 -13.974 1.00 39.41 45 GLY B O 1
ATOM 4476 N N . ASN B 1 46 ? -54.812 5.780 -12.201 1.00 32.85 46 ASN B N 1
ATOM 4477 C CA . ASN B 1 46 ? -54.550 4.430 -11.697 1.00 34.50 46 ASN B CA 1
ATOM 4478 C C . ASN B 1 46 ? -55.681 3.460 -12.046 1.00 34.05 46 ASN B C 1
ATOM 4479 O O . ASN B 1 46 ? -56.629 3.817 -12.741 1.00 31.92 46 ASN B O 1
ATOM 4484 N N . ALA B 1 47 ? -55.580 2.237 -11.548 1.00 34.70 47 ALA B N 1
ATOM 4485 C CA . ALA B 1 47 ? -56.562 1.207 -11.832 1.00 29.43 47 ALA B CA 1
ATOM 4486 C C . ALA B 1 47 ? -57.975 1.631 -11.410 1.00 32.40 47 ALA B C 1
ATOM 4487 O O . ALA B 1 47 ? -58.962 1.291 -12.078 1.00 28.03 47 ALA B O 1
ATOM 4489 N N . ILE B 1 48 ? -58.067 2.388 -10.319 1.00 25.71 48 ILE B N 1
ATOM 4490 C CA . ILE B 1 48 ? -59.356 2.899 -9.860 1.00 25.27 48 ILE B CA 1
ATOM 4491 C C . ILE B 1 48 ? -59.937 3.916 -10.847 1.00 30.09 48 ILE B C 1
ATOM 4492 O O . ILE B 1 48 ? -61.101 3.813 -11.244 1.00 37.75 48 ILE B O 1
ATOM 4497 N N . ASP B 1 49 ? -59.119 4.882 -11.252 1.00 28.68 49 ASP B N 1
ATOM 4498 C CA . ASP B 1 49 ? -59.526 5.853 -12.264 1.00 29.72 49 ASP B CA 1
ATOM 4499 C C . ASP B 1 49 ? -60.043 5.122 -13.486 1.00 29.62 49 ASP B C 1
ATOM 4500 O O . ASP B 1 49 ? -61.173 5.357 -13.941 1.00 30.57 49 ASP B O 1
ATOM 4505 N N . ALA B 1 50 ? -59.208 4.216 -13.989 1.00 26.32 50 ALA B N 1
ATOM 4506 C CA . ALA B 1 50 ? -59.546 3.389 -15.130 1.00 25.09 50 ALA B CA 1
ATOM 4507 C C . ALA B 1 50 ? -60.912 2.741 -14.950 1.00 24.99 50 ALA B C 1
ATOM 4508 O O . ALA B 1 50 ? -61.739 2.783 -15.863 1.00 19.61 50 ALA B O 1
ATOM 4510 N N . ALA B 1 51 ? -61.160 2.177 -13.767 1.00 20.10 51 ALA B N 1
ATOM 4511 C CA . ALA B 1 51 ? -62.414 1.478 -13.523 1.00 15.15 51 ALA B CA 1
ATOM 4512 C C . ALA B 1 51 ? -63.592 2.410 -13.767 1.00 20.87 51 ALA B C 1
ATOM 4513 O O . ALA B 1 51 ? -64.512 2.067 -14.502 1.00 24.77 51 ALA B O 1
ATOM 4515 N N . ILE B 1 52 ? -63.525 3.600 -13.179 1.00 24.34 52 ILE B N 1
ATOM 4516 C CA . ILE B 1 52 ? -64.562 4.613 -13.311 1.00 23.49 52 ILE B CA 1
ATOM 4517 C C . ILE B 1 52 ? -64.710 5.091 -14.759 1.00 22.96 52 ILE B C 1
ATOM 4518 O O . ILE B 1 52 ? -65.839 5.291 -15.230 1.00 19.05 52 ILE B O 1
ATOM 4523 N N . ALA B 1 53 ? -63.585 5.270 -15.459 1.00 18.33 53 ALA B N 1
ATOM 4524 C CA . ALA B 1 53 ? -63.603 5.577 -16.901 1.00 26.24 53 ALA B CA 1
ATOM 4525 C C . ALA B 1 53 ? -64.397 4.541 -17.704 1.00 27.68 53 ALA B C 1
ATOM 4526 O O . ALA B 1 53 ? -65.297 4.889 -18.460 1.00 23.80 53 ALA B O 1
ATOM 4528 N N . THR B 1 54 ? -64.058 3.272 -17.500 1.00 24.12 54 THR B N 1
ATOM 4529 C CA . THR B 1 54 ? -64.714 2.150 -18.147 1.00 23.65 54 THR B CA 1
ATOM 4530 C C . THR B 1 54 ? -66.191 2.019 -17.740 1.00 25.10 54 THR B C 1
ATOM 4531 O O . THR B 1 54 ? -67.062 1.753 -18.576 1.00 23.80 54 THR B O 1
ATOM 4535 N N . ALA B 1 55 ? -66.465 2.208 -16.456 1.00 17.44 55 ALA B N 1
ATOM 4536 C CA . ALA B 1 55 ? -67.808 2.008 -15.926 1.00 19.35 55 ALA B CA 1
ATOM 4537 C C . ALA B 1 55 ? -68.792 3.015 -16.502 1.00 24.75 55 ALA B C 1
ATOM 4538 O O . ALA B 1 55 ? -69.894 2.660 -16.918 1.00 23.29 55 ALA B O 1
ATOM 4540 N N . THR B 1 56 ? -68.370 4.274 -16.519 1.00 28.93 56 THR B N 1
ATOM 4541 C CA . THR B 1 56 ? -69.147 5.359 -17.093 1.00 27.46 56 THR B CA 1
ATOM 4542 C C . THR B 1 56 ? -69.225 5.236 -18.609 1.00 24.09 56 THR B C 1
ATOM 4543 O O . THR B 1 56 ? -70.232 5.589 -19.202 1.00 25.51 56 THR B O 1
ATOM 4547 N N . ALA B 1 57 ? -68.167 4.738 -19.240 1.00 17.14 57 ALA B N 1
ATOM 4548 C CA . ALA B 1 57 ? -68.210 4.515 -20.677 1.00 25.14 57 ALA B CA 1
ATOM 4549 C C . ALA B 1 57 ? -69.277 3.481 -21.022 1.00 24.31 57 ALA B C 1
ATOM 4550 O O . ALA B 1 57 ? -70.038 3.675 -21.984 1.00 25.65 57 ALA B O 1
ATOM 4552 N N . LEU B 1 58 ? -69.353 2.416 -20.218 1.00 22.03 58 LEU B N 1
ATOM 4553 C CA . LEU B 1 58 ? -70.277 1.311 -20.477 1.00 23.37 58 LEU B CA 1
ATOM 4554 C C . LEU B 1 58 ? -71.695 1.800 -20.413 1.00 28.76 58 LEU B C 1
ATOM 4555 O O . LEU B 1 58 ? -72.564 1.293 -21.128 1.00 32.05 58 LEU B O 1
ATOM 4560 N N . THR B 1 59 ? -71.902 2.805 -19.557 1.00 30.29 59 THR B N 1
ATOM 4561 C CA . THR B 1 59 ? -73.172 3.506 -19.390 1.00 22.58 59 THR B CA 1
ATOM 4562 C C . THR B 1 59 ? -73.755 3.984 -20.723 1.00 20.84 59 THR B C 1
ATOM 4563 O O . THR B 1 59 ? -74.976 3.972 -20.921 1.00 29.21 59 THR B O 1
ATOM 4567 N N . VAL B 1 60 ? -72.859 4.365 -21.632 1.00 25.12 60 VAL B N 1
ATOM 4568 C CA . VAL B 1 60 ? -73.207 4.833 -22.963 1.00 25.00 60 VAL B CA 1
ATOM 4569 C C . VAL B 1 60 ? -73.089 3.687 -23.975 1.00 25.96 60 VAL B C 1
ATOM 4570 O O . VAL B 1 60 ? -73.982 3.475 -24.790 1.00 27.23 60 VAL B O 1
ATOM 4574 N N . LEU B 1 61 ? -72.000 2.934 -23.897 1.00 25.84 61 LEU B N 1
ATOM 4575 C CA . LEU B 1 61 ? -71.673 1.935 -24.920 1.00 25.96 61 LEU B CA 1
ATOM 4576 C C . LEU B 1 61 ? -72.527 0.660 -24.888 1.00 25.43 61 LEU B C 1
ATOM 4577 O O . LEU B 1 61 ? -72.650 -0.026 -25.905 1.00 24.84 61 LEU B O 1
ATOM 4582 N N . GLU B 1 62 ? -73.098 0.337 -23.731 1.00 12.12 62 GLU B N 1
ATOM 4583 C CA . GLU B 1 62 ? -73.878 -0.892 -23.583 1.00 21.93 62 GLU B CA 1
ATOM 4584 C C . GLU B 1 62 ? -75.156 -0.625 -22.770 1.00 24.65 62 GLU B C 1
ATOM 4585 O O . GLU B 1 62 ? -75.296 -1.090 -21.632 1.00 26.68 62 GLU B O 1
ATOM 4591 N N . PRO B 1 63 ? -76.107 0.115 -23.366 1.00 24.65 63 PRO B N 1
ATOM 4592 C CA . PRO B 1 63 ? -77.290 0.546 -22.640 1.00 26.97 63 PRO B CA 1
ATOM 4593 C C . PRO B 1 63 ? -78.275 -0.595 -22.383 1.00 27.75 63 PRO B C 1
ATOM 4594 O O . PRO B 1 63 ? -79.223 -0.438 -21.616 1.00 34.16 63 PRO B O 1
ATOM 4598 N N . THR B 1 64 ? -78.041 -1.734 -23.020 1.00 30.56 64 THR B N 1
ATOM 4599 C CA . THR B 1 64 ? -78.877 -2.906 -22.852 1.00 28.39 64 THR B CA 1
ATOM 4600 C C . THR B 1 64 ? -78.606 -3.634 -21.541 1.00 30.65 64 THR B C 1
ATOM 4601 O O . THR B 1 64 ? -79.292 -4.599 -21.220 1.00 31.75 64 THR B O 1
ATOM 4605 N N . SER B 1 65 ? -77.588 -3.206 -20.801 1.00 24.45 65 SER B N 1
ATOM 4606 C CA . SER B 1 65 ? -77.151 -3.942 -19.614 1.00 30.10 65 SER B CA 1
ATOM 4607 C C . SER B 1 65 ? -76.882 -3.005 -18.462 1.00 29.62 65 SER B C 1
ATOM 4608 O O . SER B 1 65 ? -76.333 -3.408 -17.447 1.00 29.27 65 SER B O 1
ATOM 4611 N N . ASN B 1 66 ? -77.277 -1.752 -18.609 1.00 30.03 66 ASN B N 1
ATOM 4612 C CA . ASN B 1 66 ? -76.628 -0.713 -17.858 1.00 27.15 66 ASN B CA 1
ATOM 4613 C C . ASN B 1 66 ? -77.399 0.591 -17.922 1.00 32.02 66 ASN B C 1
ATOM 4614 O O . ASN B 1 66 ? -78.342 0.721 -18.702 1.00 36.19 66 ASN B O 1
ATOM 4619 N N . GLY B 1 67 ? -76.977 1.557 -17.106 1.00 30.21 67 GLY B N 1
ATOM 4620 C CA . GLY B 1 67 ? -77.502 2.920 -17.153 1.00 31.75 67 GLY B CA 1
ATOM 4621 C C . GLY B 1 67 ? -76.848 3.838 -16.136 1.00 34.93 67 GLY B C 1
ATOM 4622 O O . GLY B 1 67 ? -76.162 3.399 -15.221 1.00 36.08 67 GLY B O 1
ATOM 4623 N N . ILE B 1 68 ? -77.056 5.130 -16.290 1.00 33.24 68 ILE B N 1
ATOM 4624 C CA . ILE B 1 68 ? -76.628 6.048 -15.262 1.00 30.45 68 ILE B CA 1
ATOM 4625 C C . ILE B 1 68 ? -77.489 5.803 -14.019 1.00 27.60 68 ILE B C 1
ATOM 4626 O O . ILE B 1 68 ? -77.034 5.975 -12.887 1.00 30.45 68 ILE B O 1
ATOM 4631 N N . GLY B 1 69 ? -78.721 5.354 -14.236 1.00 23.04 69 GLY B N 1
ATOM 4632 C CA . GLY B 1 69 ? -79.617 5.025 -13.148 1.00 26.25 69 GLY B CA 1
ATOM 4633 C C . GLY B 1 69 ? -79.376 3.651 -12.549 1.00 32.05 69 GLY B C 1
ATOM 4634 O O . GLY B 1 69 ? -80.290 3.055 -12.002 1.00 28.85 69 GLY B O 1
ATOM 4635 N N . SER B 1 70 ? -78.149 3.150 -12.643 1.00 36.10 70 SER B N 1
ATOM 4636 C CA . SER B 1 70 ? -77.782 1.858 -12.057 1.00 39.21 70 SER B CA 1
ATOM 4637 C C . SER B 1 70 ? -77.329 2.018 -10.620 1.00 39.24 70 SER B C 1
ATOM 4638 O O . SER B 1 70 ? -77.084 3.134 -10.179 1.00 46.43 70 SER B O 1
ATOM 4641 N N . ASP B 1 71 ? -77.226 0.909 -9.885 1.00 31.29 71 ASP B N 1
ATOM 4642 C CA . ASP B 1 71 ? -76.316 0.876 -8.738 1.00 39.17 71 ASP B CA 1
ATOM 4643 C C . ASP B 1 71 ? -75.072 0.017 -9.033 1.00 33.48 71 ASP B C 1
ATOM 4644 O O . ASP B 1 71 ? -75.039 -0.687 -10.044 1.00 25.77 71 ASP B O 1
ATOM 4649 N N . ALA B 1 72 ? -74.048 0.116 -8.182 1.00 25.01 72 ALA B N 1
ATOM 4650 C CA . ALA B 1 72 ? -72.731 -0.445 -8.474 1.00 19.78 72 ALA B CA 1
ATOM 4651 C C . ALA B 1 72 ? -72.123 -1.125 -7.267 1.00 25.24 72 ALA B C 1
ATOM 4652 O O . ALA B 1 72 ? -72.558 -0.887 -6.156 1.00 35.74 72 ALA B O 1
ATOM 4654 N N . PHE B 1 73 ? -71.123 -1.978 -7.491 1.00 21.75 73 PHE B N 1
ATOM 4655 C CA . PHE B 1 73 ? -70.357 -2.607 -6.409 1.00 19.95 73 PHE B CA 1
ATOM 4656 C C . PHE B 1 73 ? -68.908 -2.707 -6.857 1.00 22.84 73 PHE B C 1
ATOM 4657 O O . PHE B 1 73 ? -68.630 -2.794 -8.054 1.00 25.47 73 PHE B O 1
ATOM 4665 N N . ALA B 1 74 ? -67.985 -2.703 -5.903 1.00 19.51 74 ALA B N 1
ATOM 4666 C CA . ALA B 1 74 ? -66.579 -2.860 -6.229 1.00 17.16 74 ALA B CA 1
ATOM 4667 C C . ALA B 1 74 ? -65.776 -3.472 -5.098 1.00 21.09 74 ALA B C 1
ATOM 4668 O O . ALA B 1 74 ? -66.043 -3.239 -3.918 1.00 26.15 74 ALA B O 1
ATOM 4670 N N . LEU B 1 75 ? -64.812 -4.291 -5.492 1.00 19.35 75 LEU B N 1
ATOM 4671 C CA . LEU B 1 75 ? -63.744 -4.718 -4.632 1.00 18.64 75 LEU B CA 1
ATOM 4672 C C . LEU B 1 75 ? -62.475 -4.122 -5.224 1.00 30.65 75 LEU B C 1
ATOM 4673 O O . LEU B 1 75 ? -62.076 -4.457 -6.337 1.00 30.99 75 LEU B O 1
ATOM 4678 N N . VAL B 1 76 ? -61.858 -3.211 -4.488 1.00 28.73 76 VAL B N 1
ATOM 4679 C CA . VAL B 1 76 ? -60.663 -2.556 -4.963 1.00 28.79 76 VAL B CA 1
ATOM 4680 C C . VAL B 1 76 ? -59.496 -2.881 -4.046 1.00 24.40 76 VAL B C 1
ATOM 4681 O O . VAL B 1 76 ? -59.589 -2.751 -2.830 1.00 27.87 76 VAL B O 1
ATOM 4685 N N . TRP B 1 77 ? -58.411 -3.359 -4.638 1.00 25.69 77 TRP B N 1
ATOM 4686 C CA . TRP B 1 77 ? -57.175 -3.572 -3.906 1.00 29.74 77 TRP B CA 1
ATOM 4687 C C . TRP B 1 77 ? -56.278 -2.367 -4.157 1.00 34.33 77 TRP B C 1
ATOM 4688 O O . TRP B 1 77 ? -56.056 -1.978 -5.298 1.00 31.82 77 TRP B O 1
ATOM 4699 N N . THR B 1 78 ? -55.780 -1.774 -3.080 1.00 42.96 78 THR B N 1
ATOM 4700 C CA . THR B 1 78 ? -54.894 -0.624 -3.158 1.00 45.97 78 THR B CA 1
ATOM 4701 C C . THR B 1 78 ? -54.205 -0.500 -1.810 1.00 50.76 78 THR B C 1
ATOM 4702 O O . THR B 1 78 ? -54.822 -0.746 -0.763 1.00 47.42 78 THR B O 1
ATOM 4706 N N . LYS B 1 79 ? -52.923 -0.130 -1.849 1.00 59.39 79 LYS B N 1
ATOM 4707 C CA . LYS B 1 79 ? -52.057 -0.049 -0.661 1.00 66.22 79 LYS B CA 1
ATOM 4708 C C . LYS B 1 79 ? -52.137 -1.329 0.180 1.00 61.67 79 LYS B C 1
ATOM 4709 O O . LYS B 1 79 ? -52.449 -1.269 1.371 1.00 60.42 79 LYS B O 1
ATOM 4715 N N . GLY B 1 80 ? -51.898 -2.477 -0.456 1.00 55.26 80 GLY B N 1
ATOM 4716 C CA . GLY B 1 80 ? -51.877 -3.785 0.219 1.00 52.30 80 GLY B CA 1
ATOM 4717 C C . GLY B 1 80 ? -53.122 -4.240 0.980 1.00 49.45 80 GLY B C 1
ATOM 4718 O O . GLY B 1 80 ? -53.045 -5.137 1.823 1.00 48.97 80 GLY B O 1
ATOM 4719 N N . LYS B 1 81 ? -54.274 -3.650 0.667 1.00 51.39 81 LYS B N 1
ATOM 4720 C CA . LYS B 1 81 ? -55.495 -3.872 1.437 1.00 54.67 81 LYS B CA 1
ATOM 4721 C C . LYS B 1 81 ? -56.701 -3.960 0.506 1.00 50.73 81 LYS B C 1
ATOM 4722 O O . LYS B 1 81 ? -56.814 -3.180 -0.444 1.00 45.08 81 LYS B O 1
ATOM 4728 N N . LEU B 1 82 ? -57.601 -4.903 0.780 1.00 44.50 82 LEU B N 1
ATOM 4729 C CA . LEU B 1 82 ? -58.806 -5.065 -0.035 1.00 34.63 82 LEU B CA 1
ATOM 4730 C C . LEU B 1 82 ? -60.007 -4.346 0.562 1.00 33.67 82 LEU B C 1
ATOM 4731 O O . LEU B 1 82 ? -60.425 -4.632 1.683 1.00 36.92 82 LEU B O 1
ATOM 4736 N N . HIS B 1 83 ? -60.570 -3.423 -0.206 1.00 31.17 83 HIS B N 1
ATOM 4737 C CA . HIS B 1 83 ? -61.697 -2.619 0.249 1.00 35.32 83 HIS B CA 1
ATOM 4738 C C . HIS B 1 83 ? -62.971 -2.998 -0.493 1.00 36.22 83 HIS B C 1
ATOM 4739 O O . HIS B 1 83 ? -62.914 -3.420 -1.644 1.00 39.46 83 HIS B O 1
ATOM 4746 N N . GLY B 1 84 ? -64.117 -2.851 0.165 1.00 28.68 84 GLY B N 1
ATOM 4747 C CA . GLY B 1 84 ? -65.387 -3.168 -0.468 1.00 28.69 84 GLY B CA 1
ATOM 4748 C C . GLY B 1 84 ? -66.318 -1.971 -0.509 1.00 34.85 84 GLY B C 1
ATOM 4749 O O . GLY B 1 84 ? -66.561 -1.335 0.522 1.00 36.37 84 GLY B O 1
ATOM 4750 N N . LEU B 1 85 ? -66.841 -1.665 -1.697 1.00 24.56 85 LEU B N 1
ATOM 4751 C CA . LEU B 1 85 ? -67.775 -0.564 -1.856 1.00 24.07 85 LEU B CA 1
ATOM 4752 C C . LEU B 1 85 ? -69.161 -1.067 -2.221 1.00 25.89 85 LEU B C 1
ATOM 4753 O O . LEU B 1 85 ? -69.332 -1.794 -3.203 1.00 27.92 85 LEU B O 1
ATOM 4758 N N . ASN B 1 86 ? -70.146 -0.675 -1.416 1.00 28.38 86 ASN B N 1
ATOM 4759 C CA . ASN B 1 86 ? -71.527 -1.066 -1.631 1.00 27.34 86 ASN B CA 1
ATOM 4760 C C . ASN B 1 86 ? -72.291 0.116 -2.156 1.00 26.78 86 ASN B C 1
ATOM 4761 O O . ASN B 1 86 ? -72.881 0.880 -1.396 1.00 29.98 86 ASN B O 1
ATOM 4766 N N . GLY B 1 87 ? -72.287 0.263 -3.471 1.00 21.25 87 GLY B N 1
ATOM 4767 C CA . GLY B 1 87 ? -73.055 1.324 -4.105 1.00 25.81 87 GLY B CA 1
ATOM 4768 C C . GLY B 1 87 ? -74.478 0.912 -4.423 1.00 27.76 87 GLY B C 1
ATOM 4769 O O . GLY B 1 87 ? -75.034 1.344 -5.415 1.00 29.01 87 GLY B O 1
ATOM 4770 N N . SER B 1 88 ? -75.064 0.062 -3.592 1.00 37.30 88 SER B N 1
ATOM 4771 C CA . SER B 1 88 ? -76.450 -0.335 -3.782 1.00 39.00 88 SER B CA 1
ATOM 4772 C C . SER B 1 88 ? -77.360 0.622 -3.031 1.00 42.00 88 SER B C 1
ATOM 4773 O O . SER B 1 88 ? -77.231 0.796 -1.811 1.00 46.23 88 SER B O 1
ATOM 4776 N N . GLY B 1 89 ? -78.276 1.244 -3.766 1.00 41.42 89 GLY B N 1
ATOM 4777 C CA . GLY B 1 89 ? -79.211 2.183 -3.168 1.00 39.29 89 GLY B CA 1
ATOM 4778 C C . GLY B 1 89 ? -80.415 1.516 -2.538 1.00 39.96 89 GLY B C 1
ATOM 4779 O O . GLY B 1 89 ? -80.801 0.409 -2.926 1.00 37.27 89 GLY B O 1
ATOM 4780 N N . ARG B 1 90 ? -81.017 2.193 -1.565 1.00 39.79 90 ARG B N 1
ATOM 4781 C CA . ARG B 1 90 ? -82.172 1.633 -0.868 1.00 43.40 90 ARG B CA 1
ATOM 4782 C C . ARG B 1 90 ? -83.523 1.991 -1.487 1.00 34.37 90 ARG B C 1
ATOM 4783 O O . ARG B 1 90 ? -83.607 2.784 -2.420 1.00 35.10 90 ARG B O 1
ATOM 4791 N N . ALA B 1 91 ? -84.571 1.360 -0.976 1.00 34.93 91 ALA B N 1
ATOM 4792 C CA . ALA B 1 91 ? -85.920 1.561 -1.476 1.00 35.29 91 ALA B CA 1
ATOM 4793 C C . ALA B 1 91 ? -86.426 2.938 -1.074 1.00 41.29 91 ALA B C 1
ATOM 4794 O O . ALA B 1 91 ? -86.016 3.468 -0.036 1.00 37.57 91 ALA B O 1
ATOM 4796 N N . PRO B 1 92 ? -87.304 3.534 -1.902 1.00 40.97 92 PRO B N 1
ATOM 4797 C CA . PRO B 1 92 ? -87.923 4.791 -1.516 1.00 48.21 92 PRO B CA 1
ATOM 4798 C C . PRO B 1 92 ? -88.601 4.698 -0.158 1.00 55.23 92 PRO B C 1
ATOM 4799 O O . PRO B 1 92 ? -89.106 3.636 0.217 1.00 60.97 92 PRO B O 1
ATOM 4803 N N . MET B 1 93 ? -88.591 5.809 0.572 1.00 61.34 93 MET B N 1
ATOM 4804 C CA . MET B 1 93 ? -89.130 5.855 1.921 1.00 66.14 93 MET B CA 1
ATOM 4805 C C . MET B 1 93 ? -90.661 5.760 1.940 1.00 62.86 93 MET B C 1
ATOM 4806 O O . MET B 1 93 ? -91.247 5.432 2.966 1.00 60.46 93 MET B O 1
ATOM 4811 N N . SER B 1 94 ? -91.302 6.037 0.807 1.00 56.36 94 SER B N 1
ATOM 4812 C CA . SER B 1 94 ? -92.754 5.902 0.695 1.00 57.30 94 SER B CA 1
ATOM 4813 C C . SER B 1 94 ? -93.181 4.540 0.150 1.00 55.95 94 SER B C 1
ATOM 4814 O O . SER B 1 94 ? -94.370 4.250 0.065 1.00 54.95 94 SER B O 1
ATOM 4817 N N . LEU B 1 95 ? -92.209 3.704 -0.205 1.00 59.21 95 LEU B N 1
ATOM 4818 C CA . LEU B 1 95 ? -92.496 2.392 -0.777 1.00 55.62 95 LEU B CA 1
ATOM 4819 C C . LEU B 1 95 ? -92.634 1.354 0.324 1.00 60.54 95 LEU B C 1
ATOM 4820 O O . LEU B 1 95 ? -91.638 0.836 0.836 1.00 59.04 95 LEU B O 1
ATOM 4825 N N . THR B 1 96 ? -93.877 1.056 0.684 1.00 69.23 96 THR B N 1
ATOM 4826 C CA . THR B 1 96 ? -94.160 0.057 1.706 1.00 75.65 96 THR B CA 1
ATOM 4827 C C . THR B 1 96 ? -94.881 -1.144 1.107 1.00 74.78 96 THR B C 1
ATOM 4828 O O . THR B 1 96 ? -95.430 -1.069 0.004 1.00 67.38 96 THR B O 1
ATOM 4832 N N . MET B 1 97 ? -94.877 -2.244 1.854 1.00 76.37 97 MET B N 1
ATOM 4833 C CA . MET B 1 97 ? -95.517 -3.483 1.437 1.00 75.56 97 MET B CA 1
ATOM 4834 C C . MET B 1 97 ? -97.027 -3.337 1.267 1.00 80.42 97 MET B C 1
ATOM 4835 O O . MET B 1 97 ? -97.598 -3.888 0.335 1.00 77.74 97 MET B O 1
ATOM 4840 N N . GLU B 1 98 ? -97.667 -2.595 2.170 1.00 91.38 98 GLU B N 1
ATOM 4841 C CA . GLU B 1 98 ? -99.120 -2.408 2.121 1.00 97.84 98 GLU B CA 1
ATOM 4842 C C . GLU B 1 98 ? -99.563 -1.341 1.119 1.00 98.00 98 GLU B C 1
ATOM 4843 O O . GLU B 1 98 ? -100.725 -1.319 0.721 1.00 102.31 98 GLU B O 1
ATOM 4849 N N . ALA B 1 99 ? -98.645 -0.466 0.713 1.00 97.62 99 ALA B N 1
ATOM 4850 C CA . ALA B 1 99 ? -98.949 0.541 -0.304 1.00 96.76 99 ALA B CA 1
ATOM 4851 C C . ALA B 1 99 ? -99.001 -0.097 -1.684 1.00 98.67 99 ALA B C 1
ATOM 4852 O O . ALA B 1 99 ? -99.796 0.306 -2.533 1.00 93.79 99 ALA B O 1
ATOM 4854 N N . VAL B 1 100 ? -98.148 -1.094 -1.898 1.00 104.85 100 VAL B N 1
ATOM 4855 C CA . VAL B 1 100 ? -98.130 -1.836 -3.154 1.00 111.05 100 VAL B CA 1
ATOM 4856 C C . VAL B 1 100 ? -99.155 -2.979 -3.133 1.00 116.67 100 VAL B C 1
ATOM 4857 O O . VAL B 1 100 ? -99.687 -3.362 -4.177 1.00 118.11 100 VAL B O 1
ATOM 4861 N N . LYS B 1 101 ? -99.447 -3.496 -1.939 1.00 125.05 101 LYS B N 1
ATOM 4862 C CA . LYS B 1 101 ? -100.521 -4.475 -1.745 1.00 133.69 101 LYS B CA 1
ATOM 4863 C C . LYS B 1 101 ? -101.872 -3.886 -2.164 1.00 136.09 101 LYS B C 1
ATOM 4864 O O . LYS B 1 101 ? -102.680 -4.554 -2.810 1.00 135.20 101 LYS B O 1
ATOM 4870 N N . ALA B 1 102 ? -102.087 -2.618 -1.819 1.00 141.28 102 ALA B N 1
ATOM 4871 C CA . ALA B 1 102 ? -103.341 -1.927 -2.108 1.00 145.48 102 ALA B CA 1
ATOM 4872 C C . ALA B 1 102 ? -103.468 -1.493 -3.567 1.00 146.40 102 ALA B C 1
ATOM 4873 O O . ALA B 1 102 ? -104.493 -0.940 -3.963 1.00 149.77 102 ALA B O 1
ATOM 4875 N N . LYS B 1 103 ? -102.436 -1.747 -4.366 1.00 146.76 103 LYS B N 1
ATOM 4876 C CA . LYS B 1 103 ? -102.431 -1.299 -5.752 1.00 148.59 103 LYS B CA 1
ATOM 4877 C C . LYS B 1 103 ? -102.631 -2.444 -6.741 1.00 149.96 103 LYS B C 1
ATOM 4878 O O . LYS B 1 103 ? -102.618 -2.231 -7.953 1.00 150.56 103 LYS B O 1
ATOM 4884 N N . GLY B 1 104 ? -102.817 -3.654 -6.218 1.00 152.12 104 GLY B N 1
ATOM 4885 C CA . GLY B 1 104 ? -103.120 -4.821 -7.048 1.00 155.82 104 GLY B CA 1
ATOM 4886 C C . GLY B 1 104 ? -102.124 -5.959 -6.922 1.00 158.29 104 GLY B C 1
ATOM 4887 O O . GLY B 1 104 ? -102.504 -7.130 -6.929 1.00 158.77 104 GLY B O 1
ATOM 4888 N N . TYR B 1 105 ? -100.847 -5.612 -6.810 1.00 161.08 105 TYR B N 1
ATOM 4889 C CA . TYR B 1 105 ? -99.779 -6.603 -6.751 1.00 160.97 105 TYR B CA 1
ATOM 4890 C C . TYR B 1 105 ? -99.558 -7.081 -5.319 1.00 161.03 105 TYR B C 1
ATOM 4891 O O . TYR B 1 105 ? -99.429 -6.269 -4.404 1.00 162.24 105 TYR B O 1
ATOM 4900 N N . GLU B 1 106 ? -99.519 -8.397 -5.127 1.00 159.81 106 GLU B N 1
ATOM 4901 C CA . GLU B 1 106 ? -99.238 -8.956 -3.804 1.00 159.48 106 GLU B CA 1
ATOM 4902 C C . GLU B 1 106 ? -98.315 -10.172 -3.840 1.00 154.31 106 GLU B C 1
ATOM 4903 O O . GLU B 1 106 ? -97.820 -10.610 -2.802 1.00 156.16 106 GLU B O 1
ATOM 4909 N N . GLN B 1 107 ? -98.086 -10.715 -5.031 1.00 145.90 107 GLN B N 1
ATOM 4910 C CA . GLN B 1 107 ? -97.129 -11.801 -5.194 1.00 136.94 107 GLN B CA 1
ATOM 4911 C C . GLN B 1 107 ? -95.716 -11.223 -5.278 1.00 127.97 107 GLN B C 1
ATOM 4912 O O . GLN B 1 107 ? -94.886 -11.450 -4.397 1.00 121.87 107 GLN B O 1
ATOM 4918 N N . GLU B 1 108 ? -95.459 -10.473 -6.347 1.00 120.61 108 GLU B N 1
ATOM 4919 C CA . GLU B 1 108 ? -94.214 -9.730 -6.525 1.00 111.88 108 GLU B CA 1
ATOM 4920 C C . GLU B 1 108 ? -94.544 -8.412 -7.215 1.00 98.71 108 GLU B C 1
ATOM 4921 O O . GLU B 1 108 ? -95.519 -8.334 -7.965 1.00 99.81 108 GLU B O 1
ATOM 4927 N N . LEU B 1 109 ? -93.751 -7.375 -6.959 1.00 82.40 109 LEU B N 1
ATOM 4928 C CA . LEU B 1 109 ? -94.010 -6.064 -7.561 1.00 69.88 109 LEU B CA 1
ATOM 4929 C C . LEU B 1 109 ? -93.590 -6.027 -9.033 1.00 64.63 109 LEU B C 1
ATOM 4930 O O . LEU B 1 109 ? -92.742 -6.815 -9.438 1.00 67.65 109 LEU B O 1
ATOM 4935 N N . PRO B 1 110 ? -94.183 -5.121 -9.840 1.00 60.04 110 PRO B N 1
ATOM 4936 C CA . PRO B 1 110 ? -94.075 -5.238 -11.295 1.00 59.63 110 PRO B CA 1
ATOM 4937 C C . PRO B 1 110 ? -92.651 -5.034 -11.792 1.00 57.78 110 PRO B C 1
ATOM 4938 O O . PRO B 1 110 ? -91.890 -4.294 -11.170 1.00 62.81 110 PRO B O 1
ATOM 4942 N N . PRO B 1 111 ? -92.284 -5.698 -12.901 1.00 56.23 111 PRO B N 1
ATOM 4943 C CA . PRO B 1 111 ? -90.926 -5.558 -13.413 1.00 55.78 111 PRO B CA 1
ATOM 4944 C C . PRO B 1 111 ? -90.625 -4.166 -13.962 1.00 53.25 111 PRO B C 1
ATOM 4945 O O . PRO B 1 111 ? -89.474 -3.742 -13.941 1.00 52.00 111 PRO B O 1
ATOM 4949 N N . TYR B 1 112 ? -91.651 -3.459 -14.431 1.00 50.36 112 TYR B N 1
ATOM 4950 C CA . TYR B 1 112 ? -91.446 -2.188 -15.124 1.00 52.06 112 TYR B CA 1
ATOM 4951 C C . TYR B 1 112 ? -92.290 -1.052 -14.565 1.00 50.91 112 TYR B C 1
ATOM 4952 O O . TYR B 1 112 ? -93.256 -1.278 -13.837 1.00 57.93 112 TYR B O 1
ATOM 4961 N N . GLY B 1 113 ? -91.910 0.173 -14.905 1.00 44.74 113 GLY B N 1
ATOM 4962 C CA . GLY B 1 113 ? -92.591 1.345 -14.386 1.00 48.18 113 GLY B CA 1
ATOM 4963 C C . GLY B 1 113 ? -91.892 1.995 -13.211 1.00 50.56 113 GLY B C 1
ATOM 4964 O O . GLY B 1 113 ? -90.747 1.684 -12.908 1.00 49.02 113 GLY B O 1
ATOM 4965 N N . VAL B 1 114 ? -92.596 2.903 -12.546 1.00 52.41 114 VAL B N 1
ATOM 4966 C CA . VAL B 1 114 ? -92.013 3.721 -11.485 1.00 51.29 114 VAL B CA 1
ATOM 4967 C C . VAL B 1 114 ? -91.906 2.978 -10.156 1.00 50.53 114 VAL B C 1
ATOM 4968 O O . VAL B 1 114 ? -91.178 3.401 -9.252 1.00 50.54 114 VAL B O 1
ATOM 4972 N N . ILE B 1 115 ? -92.628 1.864 -10.060 1.00 44.27 115 ILE B N 1
ATOM 4973 C CA . ILE B 1 115 ? -92.768 1.112 -8.812 1.00 41.95 115 ILE B CA 1
ATOM 4974 C C . ILE B 1 115 ? -91.505 0.374 -8.345 1.00 43.90 115 ILE B C 1
ATOM 4975 O O . ILE B 1 115 ? -91.127 0.509 -7.183 1.00 50.53 115 ILE B O 1
ATOM 4980 N N . PRO B 1 116 ? -90.838 -0.397 -9.234 1.00 44.03 116 PRO B N 1
ATOM 4981 C CA . PRO B 1 116 ? -89.664 -1.137 -8.767 1.00 43.17 116 PRO B CA 1
ATOM 4982 C C . PRO B 1 116 ? -88.347 -0.334 -8.695 1.00 43.46 116 PRO B C 1
ATOM 4983 O O . PRO B 1 116 ? -87.291 -0.912 -8.431 1.00 48.12 116 PRO B O 1
ATOM 4987 N N . VAL B 1 117 ? -88.402 0.975 -8.928 1.00 41.66 117 VAL B N 1
ATOM 4988 C CA . VAL B 1 117 ? -87.191 1.799 -8.939 1.00 34.08 117 VAL B CA 1
ATOM 4989 C C . VAL B 1 117 ? -86.675 2.084 -7.530 1.00 27.84 117 VAL B C 1
ATOM 4990 O O . VAL B 1 117 ? -87.398 2.610 -6.682 1.00 33.15 117 VAL B O 1
ATOM 4994 N N . THR B 1 118 ? -85.427 1.713 -7.285 1.00 19.76 118 THR B N 1
ATOM 4995 C CA . THR B 1 118 ? -84.740 2.084 -6.054 1.00 25.99 118 THR B CA 1
ATOM 4996 C C . THR B 1 118 ? -83.711 3.160 -6.377 1.00 26.35 118 THR B C 1
ATOM 4997 O O . THR B 1 118 ? -83.353 3.327 -7.540 1.00 22.26 118 THR B O 1
ATOM 5001 N N . VAL B 1 119 ? -83.241 3.893 -5.367 1.00 24.21 119 VAL B N 1
ATOM 5002 C CA . VAL B 1 119 ? -82.241 4.939 -5.618 1.00 31.05 119 VAL B CA 1
ATOM 5003 C C . VAL B 1 119 ? -80.986 4.409 -6.346 1.00 32.53 119 VAL B C 1
ATOM 5004 O O . VAL B 1 119 ? -80.340 3.453 -5.897 1.00 34.76 119 VAL B O 1
ATOM 5008 N N . PRO B 1 120 ? -80.688 4.984 -7.519 1.00 26.33 120 PRO B N 1
ATOM 5009 C CA . PRO B 1 120 ? -79.501 4.593 -8.270 1.00 26.63 120 PRO B CA 1
ATOM 5010 C C . PRO B 1 120 ? -78.239 4.952 -7.500 1.00 29.31 120 PRO B C 1
ATOM 5011 O O . PRO B 1 120 ? -78.006 6.125 -7.223 1.00 29.53 120 PRO B O 1
ATOM 5015 N N . GLY B 1 121 ? -77.446 3.941 -7.149 1.00 30.61 121 GLY B N 1
ATOM 5016 C CA . GLY B 1 121 ? -76.261 4.138 -6.337 1.00 21.52 121 GLY B CA 1
ATOM 5017 C C . GLY B 1 121 ? -74.943 4.249 -7.083 1.00 30.83 121 GLY B C 1
ATOM 5018 O O . GLY B 1 121 ? -73.910 4.543 -6.469 1.00 30.97 121 GLY B O 1
ATOM 5019 N N . ALA B 1 122 ? -74.967 4.029 -8.399 1.00 26.33 122 ALA B N 1
ATOM 5020 C CA . ALA B 1 122 ? -73.732 3.999 -9.206 1.00 24.64 122 ALA B CA 1
ATOM 5021 C C . ALA B 1 122 ? -72.991 5.332 -9.359 1.00 29.82 122 ALA B C 1
ATOM 5022 O O . ALA B 1 122 ? -71.763 5.359 -9.226 1.00 29.72 122 ALA B O 1
ATOM 5024 N N . PRO B 1 123 ? -73.718 6.436 -9.650 1.00 27.30 123 PRO B N 1
ATOM 5025 C CA . PRO B 1 123 ? -73.033 7.720 -9.751 1.00 24.31 123 PRO B CA 1
ATOM 5026 C C . PRO B 1 123 ? -72.261 8.129 -8.494 1.00 30.39 123 PRO B C 1
ATOM 5027 O O . PRO B 1 123 ? -71.117 8.577 -8.593 1.00 31.08 123 PRO B O 1
ATOM 5031 N N . GLY B 1 124 ? -72.875 7.957 -7.329 1.00 32.00 124 GLY B N 1
ATOM 5032 C CA . GLY B 1 124 ? -72.201 8.220 -6.058 1.00 36.73 124 GLY B CA 1
ATOM 5033 C C . GLY B 1 124 ? -71.033 7.283 -5.827 1.00 37.29 124 GLY B C 1
ATOM 5034 O O . GLY B 1 124 ? -70.037 7.670 -5.222 1.00 39.49 124 GLY B O 1
ATOM 5035 N N . ALA B 1 125 ? -71.158 6.051 -6.317 1.00 39.35 125 ALA B N 1
ATOM 5036 C CA . ALA B 1 125 ? -70.086 5.075 -6.205 1.00 36.76 125 ALA B CA 1
ATOM 5037 C C . ALA B 1 125 ? -68.905 5.492 -7.065 1.00 34.51 125 ALA B C 1
ATOM 5038 O O . ALA B 1 125 ? -67.762 5.261 -6.680 1.00 38.09 125 ALA B O 1
ATOM 5040 N N . TRP B 1 126 ? -69.174 6.119 -8.212 1.00 26.73 126 TRP B N 1
ATOM 5041 C CA . TRP B 1 126 ? -68.094 6.633 -9.059 1.00 31.85 126 TRP B CA 1
ATOM 5042 C C . TRP B 1 126 ? -67.296 7.702 -8.319 1.00 33.33 126 TRP B C 1
ATOM 5043 O O . TRP B 1 126 ? -66.068 7.657 -8.275 1.00 37.14 126 TRP B O 1
ATOM 5054 N N . ALA B 1 127 ? -68.022 8.648 -7.729 1.00 34.69 127 ALA B N 1
ATOM 5055 C CA . ALA B 1 127 ? -67.456 9.798 -7.038 1.00 33.91 127 ALA B CA 1
ATOM 5056 C C . ALA B 1 127 ? -66.622 9.419 -5.820 1.00 36.56 127 ALA B C 1
ATOM 5057 O O . ALA B 1 127 ? -65.521 9.942 -5.630 1.00 34.86 127 ALA B O 1
ATOM 5059 N N . GLU B 1 128 ? -67.150 8.508 -5.003 1.00 31.51 128 GLU B N 1
ATOM 5060 C CA . GLU B 1 128 ? -66.479 8.085 -3.778 1.00 27.31 128 GLU B CA 1
ATOM 5061 C C . GLU B 1 128 ? -65.240 7.282 -4.068 1.00 28.38 128 GLU B C 1
ATOM 5062 O O . GLU B 1 128 ? -64.276 7.320 -3.309 1.00 33.61 128 GLU B O 1
ATOM 5068 N N . LEU B 1 129 ? -65.282 6.551 -5.176 1.00 31.03 129 LEU B N 1
ATOM 5069 C CA . LEU B 1 129 ? -64.159 5.748 -5.623 1.00 32.24 129 LEU B CA 1
ATOM 5070 C C . LEU B 1 129 ? -63.037 6.675 -6.087 1.00 33.11 129 LEU B C 1
ATOM 5071 O O . LEU B 1 129 ? -61.865 6.445 -5.786 1.00 31.63 129 LEU B O 1
ATOM 5076 N N . ALA B 1 130 ? -63.410 7.733 -6.802 1.00 34.03 130 ALA B N 1
ATOM 5077 C CA . ALA B 1 130 ? -62.450 8.709 -7.286 1.00 39.62 130 ALA B CA 1
ATOM 5078 C C . ALA B 1 130 ? -61.833 9.473 -6.124 1.00 48.48 130 ALA B C 1
ATOM 5079 O O . ALA B 1 130 ? -60.607 9.491 -5.972 1.00 52.41 130 ALA B O 1
ATOM 5081 N N . LYS B 1 131 ? -62.688 10.075 -5.298 1.00 47.68 131 LYS B N 1
ATOM 5082 C CA . LYS B 1 131 ? -62.252 10.835 -4.133 1.00 51.73 131 LYS B CA 1
ATOM 5083 C C . LYS B 1 131 ? -61.288 10.036 -3.256 1.00 49.49 131 LYS B C 1
ATOM 5084 O O . LYS B 1 131 ? -60.235 10.541 -2.869 1.00 47.81 131 LYS B O 1
ATOM 5090 N N . MET B 1 132 ? -61.628 8.782 -2.975 1.00 46.75 132 MET B N 1
ATOM 5091 C CA . MET B 1 132 ? -60.858 8.016 -2.016 1.00 40.97 132 MET B CA 1
ATOM 5092 C C . MET B 1 132 ? -59.581 7.424 -2.576 1.00 39.63 132 MET B C 1
ATOM 5093 O O . MET B 1 132 ? -58.539 7.490 -1.928 1.00 38.88 132 MET B O 1
ATOM 5098 N N . TYR B 1 133 ? -59.640 6.837 -3.764 1.00 38.88 133 TYR B N 1
ATOM 5099 C CA . TYR B 1 133 ? -58.485 6.057 -4.228 1.00 33.00 133 TYR B CA 1
ATOM 5100 C C . TYR B 1 133 ? -57.953 6.385 -5.619 1.00 27.78 133 TYR B C 1
ATOM 5101 O O . TYR B 1 133 ? -56.947 5.812 -6.034 1.00 27.74 133 TYR B O 1
ATOM 5110 N N . GLY B 1 134 ? -58.607 7.315 -6.317 1.00 31.20 134 GLY B N 1
ATOM 5111 C CA . GLY B 1 134 ? -58.185 7.705 -7.665 1.00 35.93 134 GLY B CA 1
ATOM 5112 C C . GLY B 1 134 ? -57.209 8.868 -7.694 1.00 35.98 134 GLY B C 1
ATOM 5113 O O . GLY B 1 134 ? -57.105 9.612 -6.731 1.00 42.94 134 GLY B O 1
ATOM 5114 N N . ASN B 1 135 ? -56.496 9.022 -8.808 1.00 36.71 135 ASN B N 1
ATOM 5115 C CA . ASN B 1 135 ? -55.566 10.145 -9.013 1.00 39.61 135 ASN B CA 1
ATOM 5116 C C . ASN B 1 135 ? -56.187 11.339 -9.728 1.00 42.62 135 ASN B C 1
ATOM 5117 O O . ASN B 1 135 ? -55.769 12.470 -9.524 1.00 50.81 135 ASN B O 1
ATOM 5122 N N . LEU B 1 136 ? -57.175 11.078 -10.573 1.00 41.74 136 LEU B N 1
ATOM 5123 C CA . LEU B 1 136 ? -57.747 12.109 -11.425 1.00 43.22 136 LEU B CA 1
ATOM 5124 C C . LEU B 1 136 ? -59.092 12.590 -10.889 1.00 46.35 136 LEU B C 1
ATOM 5125 O O . LEU B 1 136 ? -59.808 11.824 -10.235 1.00 45.52 136 LEU B O 1
ATOM 5130 N N . PRO B 1 137 ? -59.441 13.866 -11.161 1.00 51.87 137 PRO B N 1
ATOM 5131 C CA . PRO B 1 137 ? -60.789 14.323 -10.828 1.00 52.86 137 PRO B CA 1
ATOM 5132 C C . PRO B 1 137 ? -61.811 13.592 -11.683 1.00 48.73 137 PRO B C 1
ATOM 5133 O O . PRO B 1 137 ? -61.473 13.099 -12.768 1.00 41.99 137 PRO B O 1
ATOM 5137 N N . LEU B 1 138 ? -63.047 13.536 -11.196 1.00 39.25 138 LEU B N 1
ATOM 5138 C CA . LEU B 1 138 ? -64.118 12.799 -11.863 1.00 35.09 138 LEU B CA 1
ATOM 5139 C C . LEU B 1 138 ? -64.325 13.232 -13.313 1.00 41.16 138 LEU B C 1
ATOM 5140 O O . LEU B 1 138 ? -64.663 12.405 -14.165 1.00 51.84 138 LEU B O 1
ATOM 5145 N N . ALA B 1 139 ? -64.085 14.515 -13.584 1.00 43.94 139 ALA B N 1
ATOM 5146 C CA . ALA B 1 139 ? -64.247 15.084 -14.917 1.00 47.20 139 ALA B CA 1
ATOM 5147 C C . ALA B 1 139 ? -63.241 14.544 -15.933 1.00 46.44 139 ALA B C 1
ATOM 5148 O O . ALA B 1 139 ? -63.555 14.441 -17.116 1.00 45.24 139 ALA B O 1
ATOM 5150 N N . ALA B 1 140 ? -62.042 14.197 -15.467 1.00 42.18 140 ALA B N 1
ATOM 5151 C CA . ALA B 1 140 ? -61.018 13.603 -16.328 1.00 39.93 140 ALA B CA 1
ATOM 5152 C C . ALA B 1 140 ? -61.408 12.184 -16.698 1.00 43.96 140 ALA B C 1
ATOM 5153 O O . ALA B 1 140 ? -61.420 11.798 -17.883 1.00 34.07 140 ALA B O 1
ATOM 5155 N N . SER B 1 141 ? -61.732 11.411 -15.666 1.00 42.99 141 SER B N 1
ATOM 5156 C CA . SER B 1 141 ? -61.945 9.999 -15.838 1.00 40.14 141 SER B CA 1
ATOM 5157 C C . SER B 1 141 ? -63.244 9.704 -16.565 1.00 36.18 141 SER B C 1
ATOM 5158 O O . SER B 1 141 ? -63.339 8.695 -17.251 1.00 43.33 141 SER B O 1
ATOM 5161 N N . LEU B 1 142 ? -64.234 10.580 -16.477 1.00 34.44 142 LEU B N 1
ATOM 5162 C CA . LEU B 1 142 ? -65.427 10.322 -17.275 1.00 36.78 142 LEU B CA 1
ATOM 5163 C C . LEU B 1 142 ? -65.614 11.154 -18.560 1.00 33.47 142 LEU B C 1
ATOM 5164 O O . LEU B 1 142 ? -66.706 11.228 -19.126 1.00 27.60 142 LEU B O 1
ATOM 5169 N N . ALA B 1 143 ? -64.512 11.715 -19.049 1.00 34.70 143 ALA B N 1
ATOM 5170 C CA . ALA B 1 143 ? -64.499 12.444 -20.315 1.00 41.43 143 ALA B CA 1
ATOM 5171 C C . ALA B 1 143 ? -64.707 11.600 -21.584 1.00 40.34 143 ALA B C 1
ATOM 5172 O O . ALA B 1 143 ? -65.435 12.030 -22.483 1.00 44.16 143 ALA B O 1
ATOM 5174 N N . PRO B 1 144 ? -64.056 10.416 -21.683 1.00 38.77 144 PRO B N 1
ATOM 5175 C CA . PRO B 1 144 ? -64.282 9.592 -22.865 1.00 36.04 144 PRO B CA 1
ATOM 5176 C C . PRO B 1 144 ? -65.732 9.194 -22.989 1.00 37.38 144 PRO B C 1
ATOM 5177 O O . PRO B 1 144 ? -66.268 9.174 -24.107 1.00 32.95 144 PRO B O 1
ATOM 5181 N N . ALA B 1 145 ? -66.352 8.897 -21.845 1.00 32.92 145 ALA B N 1
ATOM 5182 C CA . ALA B 1 145 ? -67.755 8.523 -21.798 1.00 32.80 145 ALA B CA 1
ATOM 5183 C C . ALA B 1 145 ? -68.620 9.640 -22.382 1.00 36.80 145 ALA B C 1
ATOM 5184 O O . ALA B 1 145 ? -69.562 9.385 -23.154 1.00 30.86 145 ALA B O 1
ATOM 5186 N N . ILE B 1 146 ? -68.277 10.876 -22.019 1.00 38.36 146 ILE B N 1
ATOM 5187 C CA . ILE B 1 146 ? -68.962 12.063 -22.528 1.00 42.23 146 ILE B CA 1
ATOM 5188 C C . ILE B 1 146 ? -68.735 12.235 -24.035 1.00 40.27 146 ILE B C 1
ATOM 5189 O O . ILE B 1 146 ? -69.674 12.523 -24.793 1.00 38.04 146 ILE B O 1
ATOM 5194 N N . ARG B 1 147 ? -67.488 12.043 -24.458 1.00 41.56 147 ARG B N 1
ATOM 5195 C CA . ARG B 1 147 ? -67.141 12.083 -25.865 1.00 47.40 147 ARG B CA 1
ATOM 5196 C C . ARG B 1 147 ? -68.004 11.084 -26.645 1.00 45.82 147 ARG B C 1
ATOM 5197 O O . ARG B 1 147 ? -68.612 11.455 -27.645 1.00 45.01 147 ARG B O 1
ATOM 5205 N N . TYR B 1 148 ? -68.089 9.840 -26.163 1.00 47.34 148 TYR B N 1
ATOM 5206 C CA . TYR B 1 148 ? -68.866 8.792 -26.848 1.00 41.14 148 TYR B CA 1
ATOM 5207 C C . TYR B 1 148 ? -70.343 9.123 -26.945 1.00 40.15 148 TYR B C 1
ATOM 5208 O O . TYR B 1 148 ? -70.982 8.816 -27.945 1.00 45.77 148 TYR B O 1
ATOM 5217 N N . ALA B 1 149 ? -70.878 9.757 -25.908 1.00 40.24 149 ALA B N 1
ATOM 5218 C CA . ALA B 1 149 ? -72.288 10.131 -25.881 1.00 40.88 149 ALA B CA 1
ATOM 5219 C C . ALA B 1 149 ? -72.628 11.244 -26.871 1.00 46.44 149 ALA B C 1
ATOM 5220 O O . ALA B 1 149 ? -73.666 11.189 -27.524 1.00 48.28 149 ALA B O 1
ATOM 5222 N N . GLU B 1 150 ? -71.751 12.241 -26.987 1.00 47.72 150 GLU B N 1
ATOM 5223 C CA . GLU B 1 150 ? -71.959 13.360 -27.918 1.00 46.63 150 GLU B CA 1
ATOM 5224 C C . GLU B 1 150 ? -71.720 12.999 -29.375 1.00 49.24 150 GLU B C 1
ATOM 5225 O O . GLU B 1 150 ? -72.507 13.373 -30.241 1.00 52.88 150 GLU B O 1
ATOM 5231 N N . GLU B 1 151 ? -70.631 12.277 -29.635 1.00 54.05 151 GLU B N 1
ATOM 5232 C CA . GLU B 1 151 ? -70.214 11.955 -31.000 1.00 60.30 151 GLU B CA 1
ATOM 5233 C C . GLU B 1 151 ? -70.882 10.707 -31.570 1.00 56.96 151 GLU B C 1
ATOM 5234 O O . GLU B 1 151 ? -71.093 10.610 -32.783 1.00 61.34 151 GLU B O 1
ATOM 5240 N N . GLY B 1 152 ? -71.216 9.758 -30.700 1.00 52.48 152 GLY B N 1
ATOM 5241 C CA . GLY B 1 152 ? -71.919 8.548 -31.124 1.00 48.51 152 GLY B CA 1
ATOM 5242 C C . GLY B 1 152 ? -70.994 7.413 -31.509 1.00 43.00 152 GLY B C 1
ATOM 5243 O O . GLY B 1 152 ? -69.802 7.625 -31.729 1.00 40.78 152 GLY B O 1
ATOM 5244 N N . TYR B 1 153 ? -71.554 6.208 -31.590 1.00 37.68 153 TYR B N 1
ATOM 5245 C CA . TYR B 1 153 ? -70.787 4.998 -31.895 1.00 36.26 153 TYR B CA 1
ATOM 5246 C C . TYR B 1 153 ? -71.601 4.030 -32.757 1.00 39.46 153 TYR B C 1
ATOM 5247 O O . TYR B 1 153 ? -72.833 3.982 -32.652 1.00 34.87 153 TYR B O 1
ATOM 5256 N N . PRO B 1 154 ? -70.917 3.269 -33.631 1.00 40.07 154 PRO B N 1
ATOM 5257 C CA . PRO B 1 154 ? -71.577 2.227 -34.412 1.00 36.78 154 PRO B CA 1
ATOM 5258 C C . PRO B 1 154 ? -71.945 1.014 -33.568 1.00 38.23 154 PRO B C 1
ATOM 5259 O O . PRO B 1 154 ? -71.130 0.534 -32.771 1.00 38.64 154 PRO B O 1
ATOM 5263 N N . VAL B 1 155 ? -73.168 0.529 -33.767 1.00 41.31 155 VAL B N 1
ATOM 5264 C CA . VAL B 1 155 ? -73.737 -0.554 -32.977 1.00 38.78 155 VAL B CA 1
ATOM 5265 C C . VAL B 1 155 ? -73.326 -1.923 -33.513 1.00 42.42 155 VAL B C 1
ATOM 5266 O O . VAL B 1 155 ? -73.582 -2.254 -34.667 1.00 45.66 155 VAL B O 1
ATOM 5270 N N . THR B 1 156 ? -72.677 -2.708 -32.664 1.00 46.64 156 THR B N 1
ATOM 5271 C CA . THR B 1 156 ? -72.243 -4.052 -33.019 1.00 52.36 156 THR B CA 1
ATOM 5272 C C . THR B 1 156 ? -73.445 -5.009 -33.072 1.00 50.34 156 THR B C 1
ATOM 5273 O O . THR B 1 156 ? -74.445 -4.776 -32.400 1.00 47.45 156 THR B O 1
ATOM 5277 N N . PRO B 1 157 ? -73.356 -6.085 -33.879 1.00 54.39 157 PRO B N 1
ATOM 5278 C CA . PRO B 1 157 ? -74.430 -7.082 -34.042 1.00 56.72 157 PRO B CA 1
ATOM 5279 C C . PRO B 1 157 ? -75.008 -7.670 -32.755 1.00 56.19 157 PRO B C 1
ATOM 5280 O O . PRO B 1 157 ? -76.216 -7.901 -32.683 1.00 58.90 157 PRO B O 1
ATOM 5284 N N . THR B 1 158 ? -74.159 -7.926 -31.762 1.00 52.45 158 THR B N 1
ATOM 5285 C CA . THR B 1 158 ? -74.621 -8.508 -30.499 1.00 54.31 158 THR B CA 1
ATOM 5286 C C . THR B 1 158 ? -75.448 -7.495 -29.707 1.00 53.09 158 THR B C 1
ATOM 5287 O O . THR B 1 158 ? -76.544 -7.822 -29.233 1.00 50.57 158 THR B O 1
ATOM 5291 N N . LEU B 1 159 ? -74.927 -6.270 -29.588 1.00 47.81 159 LEU B N 1
ATOM 5292 C CA . LEU B 1 159 ? -75.666 -5.167 -28.969 1.00 42.69 159 LEU B CA 1
ATOM 5293 C C . LEU B 1 159 ? -76.987 -4.917 -29.701 1.00 41.02 159 LEU B C 1
ATOM 5294 O O . LEU B 1 159 ? -78.020 -4.704 -29.065 1.00 33.83 159 LEU B O 1
ATOM 5299 N N . ALA B 1 160 ? -76.946 -4.974 -31.032 1.00 34.78 160 ALA B N 1
ATOM 5300 C CA . ALA B 1 160 ? -78.128 -4.734 -31.858 1.00 39.45 160 ALA B CA 1
ATOM 5301 C C . ALA B 1 160 ? -79.265 -5.714 -31.565 1.00 41.47 160 ALA B C 1
ATOM 5302 O O . ALA B 1 160 ? -80.428 -5.306 -31.500 1.00 40.89 160 ALA B O 1
ATOM 5304 N N . LYS B 1 161 ? -78.916 -6.989 -31.376 1.00 44.77 161 LYS B N 1
ATOM 5305 C CA . LYS B 1 161 ? -79.893 -8.047 -31.103 1.00 46.80 161 LYS B CA 1
ATOM 5306 C C . LYS B 1 161 ? -80.704 -7.749 -29.839 1.00 46.54 161 LYS B C 1
ATOM 5307 O O . LYS B 1 161 ? -81.931 -7.743 -29.881 1.00 42.09 161 LYS B O 1
ATOM 5313 N N . TYR B 1 162 ? -80.012 -7.484 -28.728 1.00 48.09 162 TYR B N 1
ATOM 5314 C CA . TYR B 1 162 ? -80.662 -7.237 -27.435 1.00 42.44 162 TYR B CA 1
ATOM 5315 C C . TYR B 1 162 ? -81.412 -5.916 -27.406 1.00 40.17 162 TYR B C 1
ATOM 5316 O O . TYR B 1 162 ? -82.410 -5.795 -26.702 1.00 38.45 162 TYR B O 1
ATOM 5325 N N . TRP B 1 163 ? -80.925 -4.940 -28.173 1.00 32.53 163 TRP B N 1
ATOM 5326 C CA . TRP B 1 163 ? -81.580 -3.641 -28.326 1.00 32.89 163 TRP B CA 1
ATOM 5327 C C . TRP B 1 163 ? -82.883 -3.798 -29.121 1.00 38.29 163 TRP B C 1
ATOM 5328 O O . TRP B 1 163 ? -83.889 -3.164 -28.810 1.00 37.73 163 TRP B O 1
ATOM 5339 N N . LYS B 1 164 ? -82.854 -4.649 -30.144 1.00 46.23 164 LYS B N 1
ATOM 5340 C CA . LYS B 1 164 ? -84.043 -4.950 -30.941 1.00 51.74 164 LYS B CA 1
ATOM 5341 C C . LYS B 1 164 ? -85.047 -5.785 -30.174 1.00 49.43 164 LYS B C 1
ATOM 5342 O O . LYS B 1 164 ? -86.249 -5.600 -30.329 1.00 51.61 164 LYS B O 1
ATOM 5348 N N . ALA B 1 165 ? -84.541 -6.708 -29.360 1.00 52.49 165 ALA B N 1
ATOM 5349 C CA . ALA B 1 165 ? -85.382 -7.548 -28.512 1.00 60.49 165 ALA B CA 1
ATOM 5350 C C . ALA B 1 165 ? -86.109 -6.707 -27.470 1.00 59.52 165 ALA B C 1
ATOM 5351 O O . ALA B 1 165 ? -87.291 -6.927 -27.205 1.00 62.58 165 ALA B O 1
ATOM 5353 N N . ALA B 1 166 ? -85.396 -5.738 -26.897 1.00 60.73 166 ALA B N 1
ATOM 5354 C CA . ALA B 1 166 ? -85.968 -4.832 -25.904 1.00 56.67 166 ALA B CA 1
ATOM 5355 C C . ALA B 1 166 ? -86.956 -3.857 -26.523 1.00 52.98 166 ALA B C 1
ATOM 5356 O O . ALA B 1 166 ? -87.840 -3.367 -25.838 1.00 54.56 166 ALA B O 1
ATOM 5358 N N . TYR B 1 167 ? -86.799 -3.566 -27.809 1.00 51.55 167 TYR B N 1
ATOM 5359 C CA . TYR B 1 167 ? -87.754 -2.713 -28.498 1.00 56.92 167 TYR B CA 1
ATOM 5360 C C . TYR B 1 167 ? -89.008 -3.501 -28.876 1.00 61.30 167 TYR B C 1
ATOM 5361 O O . TYR B 1 167 ? -90.112 -3.113 -28.508 1.00 57.89 167 TYR B O 1
ATOM 5370 N N . ASP B 1 168 ? -88.825 -4.609 -29.594 1.00 67.07 168 ASP B N 1
ATOM 5371 C CA . ASP B 1 168 ? -89.937 -5.403 -30.129 1.00 72.03 168 ASP B CA 1
ATOM 5372 C C . ASP B 1 168 ? -90.896 -5.922 -29.064 1.00 75.81 168 ASP B C 1
ATOM 5373 O O . ASP B 1 168 ? -92.110 -5.897 -29.267 1.00 77.91 168 ASP B O 1
ATOM 5378 N N . ARG B 1 169 ? -90.353 -6.391 -27.941 1.00 78.59 169 ARG B N 1
ATOM 5379 C CA . ARG B 1 169 ? -91.177 -6.890 -26.837 1.00 81.47 169 ARG B CA 1
ATOM 5380 C C . ARG B 1 169 ? -91.910 -5.734 -26.170 1.00 71.11 169 ARG B C 1
ATOM 5381 O O . ARG B 1 169 ? -93.050 -5.873 -25.712 1.00 79.64 169 ARG B O 1
ATOM 5389 N N . VAL B 1 170 ? -91.256 -4.581 -26.169 1.00 38.92 170 VAL B N 1
ATOM 5390 C CA . VAL B 1 170 ? -91.639 -3.456 -25.321 1.00 34.67 170 VAL B CA 1
ATOM 5391 C C . VAL B 1 170 ? -92.463 -2.362 -26.046 1.00 34.55 170 VAL B C 1
ATOM 5392 O O . VAL B 1 170 ? -93.187 -1.593 -25.417 1.00 53.35 170 VAL B O 1
ATOM 5396 N N . LYS B 1 171 ? -92.361 -2.321 -27.372 1.00 60.48 171 LYS B N 1
ATOM 5397 C CA . LYS B 1 171 ? -93.228 -1.489 -28.211 1.00 69.75 171 LYS B CA 1
ATOM 5398 C C . LYS B 1 171 ? -94.705 -1.762 -27.918 1.00 77.67 171 LYS B C 1
ATOM 5399 O O . LYS B 1 171 ? -95.511 -0.833 -27.873 1.00 82.87 171 LYS B O 1
ATOM 5405 N N . THR B 1 172 ? -95.047 -3.032 -27.701 1.00 87.59 172 THR B N 1
ATOM 5406 C CA . THR B 1 172 ? -96.425 -3.429 -27.387 1.00 97.61 172 THR B CA 1
ATOM 5407 C C . THR B 1 172 ? -96.760 -3.350 -25.890 1.00 99.80 172 THR B C 1
ATOM 5408 O O . THR B 1 172 ? -97.888 -3.009 -25.528 1.00 103.74 172 THR B O 1
ATOM 5412 N N . GLU B 1 173 ? -95.785 -3.656 -25.034 1.00 100.99 173 GLU B N 1
ATOM 5413 C CA . GLU B 1 173 ? -96.009 -3.721 -23.583 1.00 103.29 173 GLU B CA 1
ATOM 5414 C C . GLU B 1 173 ? -95.949 -2.364 -22.878 1.00 105.20 173 GLU B C 1
ATOM 5415 O O . GLU B 1 173 ? -96.584 -2.170 -21.842 1.00 101.13 173 GLU B O 1
ATOM 5421 N N . TRP B 1 174 ? -95.182 -1.434 -23.435 1.00 112.22 174 TRP B N 1
ATOM 5422 C CA . TRP B 1 174 ? -95.028 -0.121 -22.823 1.00 121.22 174 TRP B CA 1
ATOM 5423 C C . TRP B 1 174 ? -95.794 0.956 -23.593 1.00 126.02 174 TRP B C 1
ATOM 5424 O O . TRP B 1 174 ? -95.215 1.699 -24.384 1.00 126.22 174 TRP B O 1
ATOM 5435 N N . THR B 1 175 ? -97.101 1.026 -23.363 1.00 132.27 175 THR B N 1
ATOM 5436 C CA . THR B 1 175 ? -97.920 2.102 -23.914 1.00 136.34 175 THR B CA 1
ATOM 5437 C C . THR B 1 175 ? -98.409 2.981 -22.778 1.00 134.32 175 THR B C 1
ATOM 5438 O O . THR B 1 175 ? -99.541 2.853 -22.320 1.00 136.74 175 THR B O 1
ATOM 5442 N N . ASP B 1 176 ? -97.535 3.863 -22.315 1.00 131.63 176 ASP B N 1
ATOM 5443 C CA . ASP B 1 176 ? -97.842 4.757 -21.213 1.00 129.16 176 ASP B CA 1
ATOM 5444 C C . ASP B 1 176 ? -96.986 5.996 -21.385 1.00 125.68 176 ASP B C 1
ATOM 5445 O O . ASP B 1 176 ? -96.059 6.002 -22.190 1.00 128.17 176 ASP B O 1
ATOM 5450 N N . ASP B 1 177 ? -97.301 7.047 -20.638 1.00 121.77 177 ASP B N 1
ATOM 5451 C CA . ASP B 1 177 ? -96.548 8.295 -20.705 1.00 116.97 177 ASP B CA 1
ATOM 5452 C C . ASP B 1 177 ? -95.131 8.144 -20.156 1.00 107.83 177 ASP B C 1
ATOM 5453 O O . ASP B 1 177 ? -94.197 8.748 -20.679 1.00 106.46 177 ASP B O 1
ATOM 5458 N N . VAL B 1 178 ? -94.984 7.333 -19.110 1.00 95.80 178 VAL B N 1
ATOM 5459 C CA . VAL B 1 178 ? -93.699 7.125 -18.441 1.00 84.23 178 VAL B CA 1
ATOM 5460 C C . VAL B 1 178 ? -92.617 6.589 -19.355 1.00 75.98 178 VAL B C 1
ATOM 5461 O O . VAL B 1 178 ? -91.442 6.928 -19.220 1.00 73.40 178 VAL B O 1
ATOM 5465 N N . TYR B 1 179 ? -93.022 5.741 -20.285 1.00 60.90 179 TYR B N 1
ATOM 5466 C CA . TYR B 1 179 ? -92.063 5.038 -21.102 1.00 48.40 179 TYR B CA 1
ATOM 5467 C C . TYR B 1 179 ? -91.652 5.819 -22.350 1.00 49.08 179 TYR B C 1
ATOM 5468 O O . TYR B 1 179 ? -90.727 5.419 -23.050 1.00 48.88 179 TYR B O 1
ATOM 5477 N N . GLN B 1 180 ? -92.321 6.938 -22.617 1.00 50.40 180 GLN B N 1
ATOM 5478 C CA . GLN B 1 180 ? -92.028 7.738 -23.813 1.00 50.72 180 GLN B CA 1
ATOM 5479 C C . GLN B 1 180 ? -90.577 8.240 -23.926 1.00 48.94 180 GLN B C 1
ATOM 5480 O O . GLN B 1 180 ? -89.986 8.142 -25.004 1.00 40.80 180 GLN B O 1
ATOM 5486 N N . PRO B 1 181 ? -89.995 8.772 -22.827 1.00 46.80 181 PRO B N 1
ATOM 5487 C CA . PRO B 1 181 ? -88.608 9.199 -22.961 1.00 46.54 181 PRO B CA 1
ATOM 5488 C C . PRO B 1 181 ? -87.631 8.064 -23.259 1.00 46.70 181 PRO B C 1
ATOM 5489 O O . PRO B 1 181 ? -86.567 8.326 -23.821 1.00 50.04 181 PRO B O 1
ATOM 5493 N N . TRP B 1 182 ? -87.985 6.827 -22.899 1.00 43.16 182 TRP B N 1
ATOM 5494 C CA . TRP B 1 182 ? -87.185 5.664 -23.286 1.00 37.16 182 TRP B CA 1
ATOM 5495 C C . TRP B 1 182 ? -87.148 5.534 -24.807 1.00 39.44 182 TRP B C 1
ATOM 5496 O O . TRP B 1 182 ? -86.088 5.332 -25.396 1.00 42.24 182 TRP B O 1
ATOM 5507 N N . PHE B 1 183 ? -88.311 5.650 -25.433 1.00 35.38 183 PHE B N 1
ATOM 5508 C CA . PHE B 1 183 ? -88.399 5.582 -26.873 1.00 38.06 183 PHE B CA 1
ATOM 5509 C C . PHE B 1 183 ? -87.728 6.784 -27.538 1.00 44.50 183 PHE B C 1
ATOM 5510 O O . PHE B 1 183 ? -87.210 6.677 -28.642 1.00 46.87 183 PHE B O 1
ATOM 5518 N N . ASP B 1 184 ? -87.728 7.927 -26.866 1.00 43.75 184 ASP B N 1
ATOM 5519 C CA . ASP B 1 184 ? -87.083 9.108 -27.423 1.00 48.79 184 ASP B CA 1
ATOM 5520 C C . ASP B 1 184 ? -85.568 8.984 -27.353 1.00 51.11 184 ASP B C 1
ATOM 5521 O O . ASP B 1 184 ? -84.856 9.411 -28.265 1.00 49.74 184 ASP B O 1
ATOM 5526 N N . THR B 1 185 ? -85.085 8.381 -26.271 1.00 49.73 185 THR B N 1
ATOM 5527 C CA . THR B 1 185 ? -83.653 8.227 -26.044 1.00 42.91 185 THR B CA 1
ATOM 5528 C C . THR B 1 185 ? -83.078 7.047 -26.814 1.00 44.74 185 THR B C 1
ATOM 5529 O O . THR B 1 185 ? -82.142 7.202 -27.595 1.00 46.49 185 THR B O 1
ATOM 5533 N N . PHE B 1 186 ? -83.652 5.871 -26.600 1.00 41.77 186 PHE B N 1
ATOM 5534 C CA . PHE B 1 186 ? -83.060 4.640 -27.103 1.00 37.43 186 PHE B CA 1
ATOM 5535 C C . PHE B 1 186 ? -83.618 4.151 -28.428 1.00 40.79 186 PHE B C 1
ATOM 5536 O O . PHE B 1 186 ? -83.003 3.308 -29.080 1.00 41.56 186 PHE B O 1
ATOM 5544 N N . ALA B 1 187 ? -84.765 4.680 -28.837 1.00 44.93 187 ALA B N 1
ATOM 5545 C CA . ALA B 1 187 ? -85.304 4.349 -30.150 1.00 49.38 187 ALA B CA 1
ATOM 5546 C C . ALA B 1 187 ? -85.682 5.604 -30.934 1.00 53.04 187 ALA B C 1
ATOM 5547 O O . ALA B 1 187 ? -86.850 5.778 -31.286 1.00 49.52 187 ALA B O 1
ATOM 5549 N N . PRO B 1 188 ? -84.691 6.469 -31.236 1.00 61.85 188 PRO B N 1
ATOM 5550 C CA . PRO B 1 188 ? -85.028 7.796 -31.749 1.00 66.00 188 PRO B CA 1
ATOM 5551 C C . PRO B 1 188 ? -85.563 7.798 -33.183 1.00 65.54 188 PRO B C 1
ATOM 5552 O O . PRO B 1 188 ? -86.292 8.714 -33.560 1.00 65.27 188 PRO B O 1
ATOM 5556 N N . LYS B 1 189 ? -85.218 6.775 -33.961 1.00 66.95 189 LYS B N 1
ATOM 5557 C CA . LYS B 1 189 ? -85.704 6.663 -35.329 1.00 71.47 189 LYS B CA 1
ATOM 5558 C C . LYS B 1 189 ? -86.997 5.848 -35.431 1.00 71.16 189 LYS B C 1
ATOM 5559 O O . LYS B 1 189 ? -87.409 5.461 -36.524 1.00 76.42 189 LYS B O 1
ATOM 5565 N N . GLY B 1 190 ? -87.637 5.591 -34.294 1.00 71.44 190 GLY B N 1
ATOM 5566 C CA . GLY B 1 190 ? -88.866 4.805 -34.269 1.00 72.84 190 GLY B CA 1
ATOM 5567 C C . GLY B 1 190 ? -88.595 3.318 -34.381 1.00 72.44 190 GLY B C 1
ATOM 5568 O O . GLY B 1 190 ? -89.505 2.531 -34.656 1.00 75.82 190 GLY B O 1
ATOM 5569 N N . ARG B 1 191 ? -87.333 2.945 -34.171 1.00 68.03 191 ARG B N 1
ATOM 5570 C CA . ARG B 1 191 ? -86.892 1.553 -34.204 1.00 58.53 191 ARG B CA 1
ATOM 5571 C C . ARG B 1 191 ? -85.578 1.421 -33.417 1.00 52.91 191 ARG B C 1
ATOM 5572 O O . ARG B 1 191 ? -84.934 2.428 -33.118 1.00 47.54 191 ARG B O 1
ATOM 5580 N N . ALA B 1 192 ? -85.198 0.198 -33.057 1.00 50.76 192 ALA B N 1
ATOM 5581 C CA . ALA B 1 192 ? -83.898 -0.034 -32.430 1.00 51.20 192 ALA B CA 1
ATOM 5582 C C . ALA B 1 192 ? -82.809 0.090 -33.487 1.00 49.63 192 ALA B C 1
ATOM 5583 O O . ALA B 1 192 ? -82.996 -0.370 -34.613 1.00 56.12 192 ALA B O 1
ATOM 5585 N N . PRO B 1 193 ? -81.668 0.709 -33.134 1.00 45.13 193 PRO B N 1
ATOM 5586 C CA . PRO B 1 193 ? -80.568 0.910 -34.074 1.00 45.93 193 PRO B CA 1
ATOM 5587 C C . PRO B 1 193 ? -80.141 -0.379 -34.783 1.00 50.65 193 PRO B C 1
ATOM 5588 O O . PRO B 1 193 ? -80.096 -1.445 -34.165 1.00 49.12 193 PRO B O 1
ATOM 5592 N N . ARG B 1 194 ? -79.847 -0.275 -36.074 1.00 56.38 194 ARG B N 1
ATOM 5593 C CA . ARG B 1 194 ? -79.398 -1.421 -36.853 1.00 64.52 194 ARG B CA 1
ATOM 5594 C C . ARG B 1 194 ? -77.899 -1.605 -36.704 1.00 59.43 194 ARG B C 1
ATOM 5595 O O . ARG B 1 194 ? -77.212 -0.743 -36.146 1.00 61.34 194 ARG B O 1
ATOM 5603 N N . VAL B 1 195 ? -77.398 -2.728 -37.211 1.00 52.23 195 VAL B N 1
ATOM 5604 C CA . VAL B 1 195 ? -75.965 -3.000 -37.226 1.00 51.89 195 VAL B CA 1
ATOM 5605 C C . VAL B 1 195 ? -75.241 -1.915 -38.029 1.00 46.99 195 VAL B C 1
ATOM 5606 O O . VAL B 1 195 ? -75.626 -1.610 -39.160 1.00 49.52 195 VAL B O 1
ATOM 5610 N N . GLY B 1 196 ? -74.218 -1.315 -37.431 1.00 43.37 196 GLY B N 1
ATOM 5611 C CA . GLY B 1 196 ? -73.407 -0.313 -38.117 1.00 42.16 196 GLY B CA 1
ATOM 5612 C C . GLY B 1 196 ? -73.965 1.099 -38.060 1.00 44.61 196 GLY B C 1
ATOM 5613 O O . GLY B 1 196 ? -73.265 2.068 -38.386 1.00 47.23 196 GLY B O 1
ATOM 5614 N N . GLU B 1 197 ? -75.227 1.218 -37.657 1.00 40.84 197 GLU B N 1
ATOM 5615 C CA . GLU B 1 197 ? -75.852 2.521 -37.477 1.00 47.10 197 GLU B CA 1
ATOM 5616 C C . GLU B 1 197 ? -75.288 3.215 -36.230 1.00 43.66 197 GLU B C 1
ATOM 5617 O O . GLU B 1 197 ? -75.021 2.568 -35.204 1.00 43.25 197 GLU B O 1
ATOM 5623 N N . VAL B 1 198 ? -75.095 4.528 -36.328 1.00 41.02 198 VAL B N 1
ATOM 5624 C CA . VAL B 1 198 ? -74.560 5.305 -35.216 1.00 41.39 198 VAL B CA 1
ATOM 5625 C C . VAL B 1 198 ? -75.692 5.732 -34.287 1.00 43.34 198 VAL B C 1
ATOM 5626 O O . VAL B 1 198 ? -76.727 6.212 -34.735 1.00 49.77 198 VAL B O 1
ATOM 5630 N N . TRP B 1 199 ? -75.500 5.530 -32.989 1.00 41.23 199 TRP B N 1
ATOM 5631 C CA . TRP B 1 199 ? -76.438 6.023 -31.985 1.00 38.18 199 TRP B CA 1
ATOM 5632 C C . TRP B 1 199 ? -75.705 6.968 -31.058 1.00 38.91 199 TRP B C 1
ATOM 5633 O O . TRP B 1 199 ? -74.563 6.729 -30.681 1.00 42.26 199 TRP B O 1
ATOM 5644 N N . ARG B 1 200 ? -76.373 8.053 -30.705 1.00 39.70 200 ARG B N 1
ATOM 5645 C CA . ARG B 1 200 ? -75.815 9.044 -29.795 1.00 45.05 200 ARG B CA 1
ATOM 5646 C C . ARG B 1 200 ? -76.884 9.486 -28.811 1.00 40.96 200 ARG B C 1
ATOM 5647 O O . ARG B 1 200 ? -78.060 9.178 -28.971 1.00 44.41 200 ARG B O 1
ATOM 5655 N N . SER B 1 201 ? -76.466 10.194 -27.777 1.00 38.23 201 SER B N 1
ATOM 5656 C CA . SER B 1 201 ? -77.396 10.682 -26.774 1.00 43.38 201 SER B CA 1
ATOM 5657 C C . SER B 1 201 ? -76.851 11.943 -26.110 1.00 48.97 201 SER B C 1
ATOM 5658 O O . SER B 1 201 ? -75.998 11.867 -25.218 1.00 42.60 201 SER B O 1
ATOM 5661 N N . GLN B 1 202 ? -77.336 13.103 -26.553 1.00 51.84 202 GLN B N 1
ATOM 5662 C CA . GLN B 1 202 ? -76.951 14.359 -25.927 1.00 49.59 202 GLN B CA 1
ATOM 5663 C C . GLN B 1 202 ? -77.334 14.335 -24.463 1.00 42.91 202 GLN B C 1
ATOM 5664 O O . GLN B 1 202 ? -76.610 14.861 -23.628 1.00 38.09 202 GLN B O 1
ATOM 5670 N N . GLY B 1 203 ? -78.469 13.704 -24.169 1.00 39.84 203 GLY B N 1
ATOM 5671 C CA . GLY B 1 203 ? -78.925 13.511 -22.803 1.00 41.21 203 GLY B CA 1
ATOM 5672 C C . GLY B 1 203 ? -77.841 12.927 -21.921 1.00 42.73 203 GLY B C 1
ATOM 5673 O O . GLY B 1 203 ? -77.485 13.523 -20.909 1.00 37.64 203 GLY B O 1
ATOM 5674 N N . HIS B 1 204 ? -77.308 11.776 -22.337 1.00 41.61 204 HIS B N 1
ATOM 5675 C CA . HIS B 1 204 ? -76.267 11.057 -21.605 1.00 36.30 204 HIS B CA 1
ATOM 5676 C C . HIS B 1 204 ? -75.051 11.945 -21.370 1.00 36.73 204 HIS B C 1
ATOM 5677 O O . HIS B 1 204 ? -74.499 11.976 -20.273 1.00 32.90 204 HIS B O 1
ATOM 5684 N N . ALA B 1 205 ? -74.659 12.684 -22.403 1.00 36.53 205 ALA B N 1
ATOM 5685 C CA . ALA B 1 205 ? -73.508 13.588 -22.328 1.00 39.24 205 ALA B CA 1
ATOM 5686 C C . ALA B 1 205 ? -73.690 14.694 -21.291 1.00 39.53 205 ALA B C 1
ATOM 5687 O O . ALA B 1 205 ? -72.810 14.924 -20.454 1.00 34.32 205 ALA B O 1
ATOM 5689 N N . ASP B 1 206 ? -74.837 15.364 -21.362 1.00 38.69 206 ASP B N 1
ATOM 5690 C CA . ASP B 1 206 ? -75.174 16.458 -20.455 1.00 44.60 206 ASP B CA 1
ATOM 5691 C C . ASP B 1 206 ? -75.093 16.033 -18.986 1.00 43.64 206 ASP B C 1
ATOM 5692 O O . ASP B 1 206 ? -74.434 16.700 -18.175 1.00 33.19 206 ASP B O 1
ATOM 5697 N N . THR B 1 207 ? -75.758 14.923 -18.660 1.00 42.90 207 THR B N 1
ATOM 5698 C CA . THR B 1 207 ? -75.829 14.450 -17.286 1.00 44.42 207 THR B CA 1
ATOM 5699 C C . THR B 1 207 ? -74.493 13.934 -16.769 1.00 41.76 207 THR B C 1
ATOM 5700 O O . THR B 1 207 ? -74.149 14.169 -15.611 1.00 39.98 207 THR B O 1
ATOM 5704 N N . LEU B 1 208 ? -73.738 13.242 -17.622 1.00 38.40 208 LEU B N 1
ATOM 5705 C CA . LEU B 1 208 ? -72.408 12.773 -17.244 1.00 36.16 208 LEU B CA 1
ATOM 5706 C C . LEU B 1 208 ? -71.505 13.961 -16.956 1.00 37.89 208 LEU B C 1
ATOM 5707 O O . LEU B 1 208 ? -70.772 13.962 -15.977 1.00 32.92 208 LEU B O 1
ATOM 5712 N N . ARG B 1 209 ? -71.604 14.990 -17.792 1.00 45.87 209 ARG B N 1
ATOM 5713 C CA . ARG B 1 209 ? -70.917 16.255 -17.548 1.00 45.85 209 ARG B CA 1
ATOM 5714 C C . ARG B 1 209 ? -71.397 16.904 -16.251 1.00 43.53 209 ARG B C 1
ATOM 5715 O O . ARG B 1 209 ? -70.604 17.473 -15.505 1.00 42.92 209 ARG B O 1
ATOM 5723 N N . SER B 1 210 ? -72.690 16.792 -15.973 1.00 40.94 210 SER B N 1
ATOM 5724 C CA . SER B 1 210 ? -73.252 17.379 -14.767 1.00 42.96 210 SER B CA 1
ATOM 5725 C C . SER B 1 210 ? -72.738 16.720 -13.484 1.00 43.85 210 SER B C 1
ATOM 5726 O O . SER B 1 210 ? -72.481 17.412 -12.496 1.00 45.81 210 SER B O 1
ATOM 5729 N N . ILE B 1 211 ? -72.581 15.396 -13.498 1.00 44.07 211 ILE B N 1
ATOM 5730 C CA . ILE B 1 211 ? -72.033 14.698 -12.329 1.00 44.64 211 ILE B CA 1
ATOM 5731 C C . ILE B 1 211 ? -70.512 14.800 -12.268 1.00 44.47 211 ILE B C 1
ATOM 5732 O O . ILE B 1 211 ? -69.918 14.656 -11.192 1.00 44.54 211 ILE B O 1
ATOM 5737 N N . ALA B 1 212 ? -69.893 15.061 -13.420 1.00 43.34 212 ALA B N 1
ATOM 5738 C CA . ALA B 1 212 ? -68.445 15.253 -13.502 1.00 45.26 212 ALA B CA 1
ATOM 5739 C C . ALA B 1 212 ? -68.034 16.514 -12.757 1.00 49.38 212 ALA B C 1
ATOM 5740 O O . ALA B 1 212 ? -67.080 16.515 -11.982 1.00 44.27 212 ALA B O 1
ATOM 5742 N N . GLU B 1 213 ? -68.786 17.581 -12.994 1.00 56.50 213 GLU B N 1
ATOM 5743 C CA . GLU B 1 213 ? -68.469 18.898 -12.460 1.00 61.01 213 GLU B CA 1
ATOM 5744 C C . GLU B 1 213 ? -68.995 19.108 -11.042 1.00 56.00 213 GLU B C 1
ATOM 5745 O O . GLU B 1 213 ? -68.684 20.111 -10.415 1.00 57.98 213 GLU B O 1
ATOM 5751 N N . SER B 1 214 ? -69.790 18.173 -10.535 1.00 55.55 214 SER B N 1
ATOM 5752 C CA . SER B 1 214 ? -70.359 18.322 -9.202 1.00 53.11 214 SER B CA 1
ATOM 5753 C C . SER B 1 214 ? -69.888 17.236 -8.246 1.00 50.46 214 SER B C 1
ATOM 5754 O O . SER B 1 214 ? -70.299 17.224 -7.090 1.00 46.74 214 SER B O 1
ATOM 5757 N N . ASN B 1 215 ? -69.019 16.345 -8.728 1.00 46.15 215 ASN B N 1
ATOM 5758 C CA . ASN B 1 215 ? -68.646 15.122 -8.002 1.00 47.02 215 ASN B CA 1
ATOM 5759 C C . ASN B 1 215 ? -69.845 14.254 -7.580 1.00 50.49 215 ASN B C 1
ATOM 5760 O O . ASN B 1 215 ? -69.927 13.774 -6.442 1.00 50.03 215 ASN B O 1
ATOM 5765 N N . GLY B 1 216 ? -70.780 14.067 -8.509 1.00 46.36 216 GLY B N 1
ATOM 5766 C CA . GLY B 1 216 ? -71.954 13.246 -8.260 1.00 43.83 216 GLY B CA 1
ATOM 5767 C C . GLY B 1 216 ? -73.018 13.924 -7.420 1.00 48.41 216 GLY B C 1
ATOM 5768 O O . GLY B 1 216 ? -74.081 13.347 -7.195 1.00 53.49 216 GLY B O 1
ATOM 5769 N N . GLU B 1 217 ? -72.744 15.152 -6.972 1.00 53.09 217 GLU B N 1
ATOM 5770 C CA . GLU B 1 217 ? -73.661 15.898 -6.107 1.00 51.64 217 GLU B CA 1
ATOM 5771 C C . GLU B 1 217 ? -74.952 16.295 -6.815 1.00 45.72 217 GLU B C 1
ATOM 5772 O O . GLU B 1 217 ? -76.020 16.296 -6.201 1.00 44.69 217 GLU B O 1
ATOM 5778 N N . SER B 1 218 ? -74.846 16.606 -8.104 1.00 39.53 218 SER B N 1
ATOM 5779 C CA . SER B 1 218 ? -75.993 16.994 -8.912 1.00 39.70 218 SER B CA 1
ATOM 5780 C C . SER B 1 218 ? -77.052 15.902 -8.977 1.00 41.72 218 SER B C 1
ATOM 5781 O O . SER B 1 218 ? -78.250 16.185 -8.984 1.00 46.04 218 SER B O 1
ATOM 5784 N N . PHE B 1 219 ? -76.596 14.655 -9.015 1.00 43.68 219 PHE B N 1
ATOM 5785 C CA . PHE B 1 219 ? -77.471 13.499 -9.169 1.00 38.56 219 PHE B CA 1
ATOM 5786 C C . PHE B 1 219 ? -78.348 13.266 -7.938 1.00 41.65 219 PHE B C 1
ATOM 5787 O O . PHE B 1 219 ? -79.532 12.950 -8.073 1.00 43.19 219 PHE B O 1
ATOM 5795 N N . TYR B 1 220 ? -77.768 13.439 -6.749 1.00 41.76 220 TYR B N 1
ATOM 5796 C CA . TYR B 1 220 ? -78.435 13.090 -5.490 1.00 47.82 220 TYR B CA 1
ATOM 5797 C C . TYR B 1 220 ? -79.055 14.263 -4.744 1.00 53.77 220 TYR B C 1
ATOM 5798 O O . TYR B 1 220 ? -80.149 14.155 -4.194 1.00 57.59 220 TYR B O 1
ATOM 5807 N N . ARG B 1 221 ? -78.355 15.384 -4.714 1.00 58.96 221 ARG B N 1
ATOM 5808 C CA . ARG B 1 221 ? -78.837 16.523 -3.960 1.00 61.05 221 ARG B CA 1
ATOM 5809 C C . ARG B 1 221 ? -78.619 17.816 -4.734 1.00 58.37 221 ARG B C 1
ATOM 5810 O O . ARG B 1 221 ? -78.262 18.849 -4.169 1.00 61.60 221 ARG B O 1
ATOM 5818 N N . GLY B 1 222 ? -78.851 17.746 -6.040 1.00 54.23 222 GLY B N 1
ATOM 5819 C CA . GLY B 1 222 ? -78.642 18.885 -6.913 1.00 52.88 222 GLY B CA 1
ATOM 5820 C C . GLY B 1 222 ? -79.721 19.011 -7.965 1.00 53.74 222 GLY B C 1
ATOM 5821 O O . GLY B 1 222 ? -80.878 18.664 -7.732 1.00 47.54 222 GLY B O 1
ATOM 5822 N N . GLU B 1 223 ? -79.327 19.502 -9.134 1.00 56.83 223 GLU B N 1
ATOM 5823 C CA . GLU B 1 223 ? -80.271 19.820 -10.187 1.00 64.12 223 GLU B CA 1
ATOM 5824 C C . GLU B 1 223 ? -80.870 18.579 -10.840 1.00 59.97 223 GLU B C 1
ATOM 5825 O O . GLU B 1 223 ? -82.057 18.555 -11.154 1.00 62.44 223 GLU B O 1
ATOM 5831 N N . LEU B 1 224 ? -80.049 17.553 -11.042 1.00 53.75 224 LEU B N 1
ATOM 5832 C CA . LEU B 1 224 ? -80.521 16.303 -11.622 1.00 42.75 224 LEU B CA 1
ATOM 5833 C C . LEU B 1 224 ? -81.479 15.618 -10.661 1.00 40.23 224 LEU B C 1
ATOM 5834 O O . LEU B 1 224 ? -82.495 15.069 -11.082 1.00 35.75 224 LEU B O 1
ATOM 5839 N N . ALA B 1 225 ? -81.173 15.680 -9.370 1.00 36.57 225 ALA B N 1
ATOM 5840 C CA . ALA B 1 225 ? -82.072 15.154 -8.348 1.00 44.72 225 ALA B CA 1
ATOM 5841 C C . ALA B 1 225 ? -83.474 15.758 -8.435 1.00 50.11 225 ALA B C 1
ATOM 5842 O O . ALA B 1 225 ? -84.463 15.070 -8.196 1.00 51.97 225 ALA B O 1
ATOM 5844 N N . ASP B 1 226 ? -83.554 17.041 -8.774 1.00 51.22 226 ASP B N 1
ATOM 5845 C CA . ASP B 1 226 ? -84.839 17.716 -8.891 1.00 51.96 226 ASP B CA 1
ATOM 5846 C C . ASP B 1 226 ? -85.591 17.223 -10.120 1.00 50.59 226 ASP B C 1
ATOM 5847 O O . ASP B 1 226 ? -86.801 17.011 -10.064 1.00 50.79 226 ASP B O 1
ATOM 5852 N N . GLN B 1 227 ? -84.860 17.030 -11.217 1.00 46.63 227 GLN B N 1
ATOM 5853 C CA . GLN B 1 227 ? -85.433 16.528 -12.468 1.00 48.91 227 GLN B CA 1
ATOM 5854 C C . GLN B 1 227 ? -85.973 15.111 -12.308 1.00 48.59 227 GLN B C 1
ATOM 5855 O O . GLN B 1 227 ? -87.044 14.785 -12.836 1.00 51.04 227 GLN B O 1
ATOM 5861 N N . ILE B 1 228 ? -85.215 14.284 -11.585 1.00 44.18 228 ILE B N 1
ATOM 5862 C CA . ILE B 1 228 ? -85.603 12.915 -11.276 1.00 44.02 228 ILE B CA 1
ATOM 5863 C C . ILE B 1 228 ? -86.854 12.923 -10.413 1.00 45.01 228 ILE B C 1
ATOM 5864 O O . ILE B 1 228 ? -87.827 12.236 -10.716 1.00 47.59 228 ILE B O 1
ATOM 5869 N N . HIS B 1 229 ? -86.824 13.728 -9.354 1.00 48.75 229 HIS B N 1
ATOM 5870 C CA . HIS B 1 229 ? -87.940 13.856 -8.420 1.00 50.61 229 HIS B CA 1
ATOM 5871 C C . HIS B 1 229 ? -89.220 14.290 -9.117 1.00 48.11 229 HIS B C 1
ATOM 5872 O O . HIS B 1 229 ? -90.282 13.722 -8.869 1.00 49.69 229 HIS B O 1
ATOM 5879 N N . ALA B 1 230 ? -89.101 15.290 -9.990 1.00 49.50 230 ALA B N 1
ATOM 5880 C CA . ALA B 1 230 ? -90.248 15.870 -10.684 1.00 54.62 230 ALA B CA 1
ATOM 5881 C C . ALA B 1 230 ? -90.959 14.881 -11.617 1.00 57.12 230 ALA B C 1
ATOM 5882 O O . ALA B 1 230 ? -92.190 14.818 -11.637 1.00 64.93 230 ALA B O 1
ATOM 5884 N N . PHE B 1 231 ? -90.189 14.106 -12.375 1.00 53.40 231 PHE B N 1
ATOM 5885 C CA . PHE B 1 231 ? -90.771 13.151 -13.310 1.00 53.04 231 PHE B CA 1
ATOM 5886 C C . PHE B 1 231 ? -91.478 11.999 -12.594 1.00 49.98 231 PHE B C 1
ATOM 5887 O O . PHE B 1 231 ? -92.508 11.518 -13.061 1.00 47.83 231 PHE B O 1
ATOM 5895 N N . PHE B 1 232 ? -90.924 11.568 -11.464 1.00 52.64 232 PHE B N 1
ATOM 5896 C CA . PHE B 1 232 ? -91.516 10.498 -10.665 1.00 54.94 232 PHE B CA 1
ATOM 5897 C C . PHE B 1 232 ? -92.809 10.951 -9.990 1.00 58.47 232 PHE B C 1
ATOM 5898 O O . PHE B 1 232 ? -93.804 10.219 -9.970 1.00 55.35 232 PHE B O 1
ATOM 5906 N N . ASP B 1 233 ? -92.786 12.173 -9.465 1.00 63.03 233 ASP B N 1
ATOM 5907 C CA . ASP B 1 233 ? -93.949 12.766 -8.820 1.00 68.60 233 ASP B CA 1
ATOM 5908 C C . ASP B 1 233 ? -95.096 12.959 -9.809 1.00 67.01 233 ASP B C 1
ATOM 5909 O O . ASP B 1 233 ? -96.265 12.818 -9.450 1.00 67.10 233 ASP B O 1
ATOM 5914 N N . LYS B 1 234 ? -94.750 13.264 -11.057 1.00 63.90 234 LYS B N 1
ATOM 5915 C CA . LYS B 1 234 ? -95.734 13.468 -12.109 1.00 67.91 234 LYS B CA 1
ATOM 5916 C C . LYS B 1 234 ? -96.412 12.149 -12.504 1.00 65.14 234 LYS B C 1
ATOM 5917 O O . LYS B 1 234 ? -97.523 12.155 -13.029 1.00 66.30 234 LYS B O 1
ATOM 5923 N N . HIS B 1 235 ? -95.756 11.022 -12.229 1.00 64.73 235 HIS B N 1
ATOM 5924 C CA . HIS B 1 235 ? -96.263 9.718 -12.660 1.00 61.89 235 HIS B CA 1
ATOM 5925 C C . HIS B 1 235 ? -96.549 8.726 -11.533 1.00 59.80 235 HIS B C 1
ATOM 5926 O O . HIS B 1 235 ? -96.588 7.512 -11.764 1.00 55.45 235 HIS B O 1
ATOM 5933 N N . GLY B 1 236 ? -96.764 9.248 -10.328 1.00 60.53 236 GLY B N 1
ATOM 5934 C CA . GLY B 1 236 ? -97.144 8.429 -9.182 1.00 56.83 236 GLY B CA 1
ATOM 5935 C C . GLY B 1 236 ? -96.053 7.483 -8.716 1.00 56.66 236 GLY B C 1
ATOM 5936 O O . GLY B 1 236 ? -96.335 6.353 -8.311 1.00 56.68 236 GLY B O 1
ATOM 5937 N N . GLY B 1 237 ? -94.805 7.942 -8.785 1.00 54.64 237 GLY B N 1
ATOM 5938 C CA . GLY B 1 237 ? -93.656 7.170 -8.314 1.00 55.06 237 GLY B CA 1
ATOM 5939 C C . GLY B 1 237 ? -93.390 7.390 -6.838 1.00 53.28 237 GLY B C 1
ATOM 5940 O O . GLY B 1 237 ? -93.970 8.288 -6.233 1.00 52.49 237 GLY B O 1
ATOM 5941 N N . TYR B 1 238 ? -92.511 6.577 -6.256 1.00 52.94 238 TYR B N 1
ATOM 5942 C CA . TYR B 1 238 ? -92.240 6.651 -4.818 1.00 53.63 238 TYR B CA 1
ATOM 5943 C C . TYR B 1 238 ? -90.904 7.327 -4.520 1.00 54.32 238 TYR B C 1
ATOM 5944 O O . TYR B 1 238 ? -90.590 7.651 -3.373 1.00 56.00 238 TYR B O 1
ATOM 5953 N N . LEU B 1 239 ? -90.142 7.559 -5.582 1.00 48.07 239 LEU B N 1
ATOM 5954 C CA . LEU B 1 239 ? -88.806 8.124 -5.503 1.00 43.82 239 LEU B CA 1
ATOM 5955 C C . LEU B 1 239 ? -88.828 9.652 -5.316 1.00 47.34 239 LEU B C 1
ATOM 5956 O O . LEU B 1 239 ? -89.336 10.390 -6.165 1.00 46.60 239 LEU B O 1
ATOM 5961 N N . THR B 1 240 ? -88.272 10.122 -4.202 1.00 52.32 240 THR B N 1
ATOM 5962 C CA . THR B 1 240 ? -88.262 11.556 -3.890 1.00 57.73 240 THR B CA 1
ATOM 5963 C C . THR B 1 240 ? -86.854 12.154 -3.878 1.00 57.91 240 THR B C 1
ATOM 5964 O O . THR B 1 240 ? -85.864 11.423 -3.946 1.00 56.79 240 THR B O 1
ATOM 5968 N N . LYS B 1 241 ? -86.781 13.484 -3.794 1.00 61.31 241 LYS B N 1
ATOM 5969 C CA . LYS B 1 241 ? -85.518 14.213 -3.614 1.00 63.00 241 LYS B CA 1
ATOM 5970 C C . LYS B 1 241 ? -84.780 13.679 -2.405 1.00 61.89 241 LYS B C 1
ATOM 5971 O O . LYS B 1 241 ? -83.597 13.372 -2.481 1.00 62.50 241 LYS B O 1
ATOM 5977 N N . GLU B 1 242 ? -85.500 13.580 -1.289 1.00 65.59 242 GLU B N 1
ATOM 5978 C CA . GLU B 1 242 ? -84.920 13.213 0.000 1.00 73.63 242 GLU B CA 1
ATOM 5979 C C . GLU B 1 242 ? -84.383 11.788 0.029 1.00 68.48 242 GLU B C 1
ATOM 5980 O O . GLU B 1 242 ? -83.415 11.515 0.736 1.00 68.98 242 GLU B O 1
ATOM 5986 N N . ASP B 1 243 ? -85.009 10.896 -0.740 1.00 62.53 243 ASP B N 1
ATOM 5987 C CA . ASP B 1 243 ? -84.489 9.545 -0.953 1.00 53.88 243 ASP B CA 1
ATOM 5988 C C . ASP B 1 243 ? -83.110 9.617 -1.576 1.00 49.24 243 ASP B C 1
ATOM 5989 O O . ASP B 1 243 ? -82.175 8.978 -1.098 1.00 47.14 243 ASP B O 1
ATOM 5994 N N . LEU B 1 244 ? -82.996 10.410 -2.639 1.00 41.53 244 LEU B N 1
ATOM 5995 C CA . LEU B 1 244 ? -81.730 10.602 -3.330 1.00 40.64 244 LEU B CA 1
ATOM 5996 C C . LEU B 1 244 ? -80.744 11.338 -2.433 1.00 41.49 244 LEU B C 1
ATOM 5997 O O . LEU B 1 244 ? -79.592 10.924 -2.310 1.00 46.02 244 LEU B O 1
ATOM 6002 N N . ALA B 1 245 ? -81.224 12.396 -1.781 1.00 46.70 245 ALA B N 1
ATOM 6003 C CA . ALA B 1 245 ? -80.392 13.296 -0.977 1.00 49.16 245 ALA B CA 1
ATOM 6004 C C . ALA B 1 245 ? -79.542 12.610 0.092 1.00 48.58 245 ALA B C 1
ATOM 6005 O O . ALA B 1 245 ? -78.383 12.970 0.275 1.00 47.46 245 ALA B O 1
ATOM 6007 N N . CYS B 1 246 ? -80.099 11.628 0.795 1.00 52.33 246 CYS B N 1
ATOM 6008 C CA . CYS B 1 246 ? -79.303 10.963 1.827 1.00 59.44 246 CYS B CA 1
ATOM 6009 C C . CYS B 1 246 ? -78.776 9.586 1.446 1.00 53.17 246 CYS B C 1
ATOM 6010 O O . CYS B 1 246 ? -78.470 8.766 2.311 1.00 59.18 246 CYS B O 1
ATOM 6013 N N . TYR B 1 247 ? -78.644 9.343 0.147 1.00 48.34 247 TYR B N 1
ATOM 6014 C CA . TYR B 1 247 ? -77.890 8.187 -0.301 1.00 47.64 247 TYR B CA 1
ATOM 6015 C C . TYR B 1 247 ? -76.396 8.471 -0.225 1.00 47.06 247 TYR B C 1
ATOM 6016 O O . TYR B 1 247 ? -75.922 9.514 -0.642 1.00 50.41 247 TYR B O 1
ATOM 6025 N N . ARG B 1 248 ? -75.645 7.523 0.248 1.00 46.93 248 ARG B N 1
ATOM 6026 C CA . ARG B 1 248 ? -74.241 7.604 0.166 1.00 51.77 248 ARG B CA 1
ATOM 6027 C C . ARG B 1 248 ? -73.745 6.203 0.004 1.00 47.76 248 ARG B C 1
ATOM 6028 O O . ARG B 1 248 ? -74.282 5.281 0.543 1.00 47.71 248 ARG B O 1
ATOM 6036 N N . PRO B 1 249 ? -72.733 6.046 -0.799 1.00 41.15 249 PRO B N 1
ATOM 6037 C CA . PRO B 1 249 ? -72.119 4.727 -0.982 1.00 40.93 249 PRO B CA 1
ATOM 6038 C C . PRO B 1 249 ? -71.432 4.271 0.295 1.00 40.20 249 PRO B C 1
ATOM 6039 O O . PRO B 1 249 ? -70.762 5.069 0.949 1.00 40.25 249 PRO B O 1
ATOM 6043 N N . GLU B 1 250 ? -71.618 3.005 0.650 1.00 38.66 250 GLU B N 1
ATOM 6044 C CA . GLU B 1 250 ? -71.143 2.492 1.925 1.00 42.32 250 GLU B CA 1
ATOM 6045 C C . GLU B 1 250 ? -69.920 1.586 1.786 1.00 42.43 250 GLU B C 1
ATOM 6046 O O . GLU B 1 250 ? -69.983 0.524 1.154 1.00 42.68 250 GLU B O 1
ATOM 6052 N N . TRP B 1 251 ? -68.808 2.024 2.380 1.00 43.89 251 TRP B N 1
ATOM 6053 C CA . TRP B 1 251 ? -67.604 1.205 2.488 1.00 43.06 251 TRP B CA 1
ATOM 6054 C C . TRP B 1 251 ? -67.913 0.082 3.443 1.00 42.93 251 TRP B C 1
ATOM 6055 O O . TRP B 1 251 ? -68.223 0.309 4.615 1.00 45.87 251 TRP B O 1
ATOM 6066 N N . VAL B 1 252 ? -67.863 -1.131 2.918 1.00 42.91 252 VAL B N 1
ATOM 6067 C CA . VAL B 1 252 ? -68.295 -2.285 3.670 1.00 41.24 252 VAL B CA 1
ATOM 6068 C C . VAL B 1 252 ? -67.154 -3.299 3.686 1.00 38.44 252 VAL B C 1
ATOM 6069 O O . VAL B 1 252 ? -66.273 -3.261 2.821 1.00 39.26 252 VAL B O 1
ATOM 6073 N N . GLU B 1 253 ? -67.139 -4.163 4.699 1.00 43.58 253 GLU B N 1
ATOM 6074 C CA . GLU B 1 253 ? -66.014 -5.077 4.905 1.00 44.86 253 GLU B CA 1
ATOM 6075 C C . GLU B 1 253 ? -66.197 -6.384 4.136 1.00 38.95 253 GLU B C 1
ATOM 6076 O O . GLU B 1 253 ? -67.086 -7.158 4.460 1.00 34.38 253 GLU B O 1
ATOM 6082 N N . PRO B 1 254 ? -65.354 -6.619 3.107 1.00 38.25 254 PRO B N 1
ATOM 6083 C CA . PRO B 1 254 ? -65.420 -7.844 2.300 1.00 38.29 254 PRO B CA 1
ATOM 6084 C C . PRO B 1 254 ? -65.272 -9.137 3.096 1.00 38.49 254 PRO B C 1
ATOM 6085 O O . PRO B 1 254 ? -64.527 -9.189 4.072 1.00 38.94 254 PRO B O 1
ATOM 6089 N N . ILE B 1 255 ? -65.991 -10.163 2.657 1.00 35.27 255 ILE B N 1
ATOM 6090 C CA . ILE B 1 255 ? -66.001 -11.473 3.304 1.00 30.62 255 ILE B CA 1
ATOM 6091 C C . ILE B 1 255 ? -65.312 -12.543 2.448 1.00 32.42 255 ILE B C 1
ATOM 6092 O O . ILE B 1 255 ? -65.290 -12.454 1.220 1.00 32.68 255 ILE B O 1
ATOM 6097 N N . SER B 1 256 ? -64.754 -13.560 3.097 1.00 34.61 256 SER B N 1
ATOM 6098 C CA . SER B 1 256 ? -63.984 -14.573 2.373 1.00 36.43 256 SER B CA 1
ATOM 6099 C C . SER B 1 256 ? -64.048 -15.977 2.943 1.00 36.91 256 SER B C 1
ATOM 6100 O O . SER B 1 256 ? -64.623 -16.219 4.000 1.00 42.16 256 SER B O 1
ATOM 6103 N N . ILE B 1 257 ? -63.425 -16.888 2.205 1.00 36.56 257 ILE B N 1
ATOM 6104 C CA . ILE B 1 257 ? -63.356 -18.304 2.513 1.00 34.63 257 ILE B CA 1
ATOM 6105 C C . ILE B 1 257 ? -61.947 -18.746 2.121 1.00 39.89 257 ILE B C 1
ATOM 6106 O O . ILE B 1 257 ? -61.435 -18.327 1.086 1.00 43.51 257 ILE B O 1
ATOM 6111 N N . ASP B 1 258 ? -61.297 -19.546 2.959 1.00 40.59 258 ASP B N 1
ATOM 6112 C CA . ASP B 1 258 ? -60.071 -20.190 2.534 1.00 36.04 258 ASP B CA 1
ATOM 6113 C C . ASP B 1 258 ? -60.476 -21.329 1.614 1.00 33.85 258 ASP B C 1
ATOM 6114 O O . ASP B 1 258 ? -61.122 -22.276 2.052 1.00 32.61 258 ASP B O 1
ATOM 6119 N N . TYR B 1 259 ? -60.143 -21.215 0.334 1.00 33.63 259 TYR B N 1
ATOM 6120 C CA . TYR B 1 259 ? -60.349 -22.322 -0.595 1.00 29.91 259 TYR B CA 1
ATOM 6121 C C . TYR B 1 259 ? -59.011 -22.857 -1.097 1.00 29.43 259 TYR B C 1
ATOM 6122 O O . TYR B 1 259 ? -58.426 -22.312 -2.027 1.00 28.74 259 TYR B O 1
ATOM 6131 N N . ARG B 1 260 ? -58.545 -23.927 -0.448 1.00 36.26 260 ARG B N 1
ATOM 6132 C CA . ARG B 1 260 ? -57.315 -24.649 -0.792 1.00 35.95 260 ARG B CA 1
ATOM 6133 C C . ARG B 1 260 ? -56.091 -23.767 -0.810 1.00 36.53 260 ARG B C 1
ATOM 6134 O O . ARG B 1 260 ? -55.257 -23.877 -1.708 1.00 34.17 260 ARG B O 1
ATOM 6142 N N . GLY B 1 261 ? -56.002 -22.899 0.197 1.00 37.82 261 GLY B N 1
ATOM 6143 C CA . GLY B 1 261 ? -54.873 -21.988 0.375 1.00 41.52 261 GLY B CA 1
ATOM 6144 C C . GLY B 1 261 ? -55.204 -20.566 -0.037 1.00 42.57 261 GLY B C 1
ATOM 6145 O O . GLY B 1 261 ? -54.710 -19.602 0.555 1.00 39.59 261 GLY B O 1
ATOM 6146 N N . TYR B 1 262 ? -56.039 -20.445 -1.064 1.00 34.93 262 TYR B N 1
ATOM 6147 C CA . TYR B 1 262 ? -56.410 -19.148 -1.611 1.00 34.24 262 TYR B CA 1
ATOM 6148 C C . TYR B 1 262 ? -57.546 -18.600 -0.773 1.00 34.61 262 TYR B C 1
ATOM 6149 O O . TYR B 1 262 ? -58.155 -19.340 -0.013 1.00 35.16 262 TYR B O 1
ATOM 6158 N N . ARG B 1 263 ? -57.817 -17.305 -0.899 1.00 33.51 263 ARG B N 1
ATOM 6159 C CA . ARG B 1 263 ? -59.002 -16.713 -0.295 1.00 31.61 263 ARG B CA 1
ATOM 6160 C C . ARG B 1 263 ? -59.872 -16.070 -1.359 1.00 31.59 263 ARG B C 1
ATOM 6161 O O . ARG B 1 263 ? -59.427 -15.207 -2.125 1.00 28.78 263 ARG B O 1
ATOM 6169 N N . VAL B 1 264 ? -61.119 -16.519 -1.408 1.00 29.67 264 VAL B N 1
ATOM 6170 C CA . VAL B 1 264 ? -62.071 -16.051 -2.391 1.00 23.37 264 VAL B CA 1
ATOM 6171 C C . VAL B 1 264 ? -62.912 -14.969 -1.739 1.00 24.88 264 VAL B C 1
ATOM 6172 O O . VAL B 1 264 ? -63.550 -15.219 -0.729 1.00 28.75 264 VAL B O 1
ATOM 6176 N N . TRP B 1 265 ? -62.904 -13.772 -2.318 1.00 25.24 265 TRP B N 1
ATOM 6177 C CA . TRP B 1 265 ? -63.569 -12.608 -1.721 1.00 27.00 265 TRP B CA 1
ATOM 6178 C C . TRP B 1 265 ? -64.865 -12.207 -2.431 1.00 27.12 265 TRP B C 1
ATOM 6179 O O . TRP B 1 265 ? -64.966 -12.280 -3.650 1.00 34.64 265 TRP B O 1
ATOM 6190 N N . GLU B 1 266 ? -65.852 -11.797 -1.643 1.00 25.57 266 GLU B N 1
ATOM 6191 C CA . GLU B 1 266 ? -67.092 -11.215 -2.151 1.00 27.14 266 GLU B CA 1
ATOM 6192 C C . GLU B 1 266 ? -67.496 -10.041 -1.269 1.00 30.66 266 GLU B C 1
ATOM 6193 O O . GLU B 1 266 ? -67.044 -9.923 -0.129 1.00 37.58 266 GLU B O 1
ATOM 6199 N N . ILE B 1 267 ? -68.351 -9.180 -1.806 1.00 25.36 267 ILE B N 1
ATOM 6200 C CA . ILE B 1 267 ? -69.047 -8.173 -1.032 1.00 24.67 267 ILE B CA 1
ATOM 6201 C C . ILE B 1 267 ? -69.993 -8.915 -0.082 1.00 35.20 267 ILE B C 1
ATOM 6202 O O . ILE B 1 267 ? -70.608 -9.907 -0.477 1.00 32.91 267 ILE B O 1
ATOM 6207 N N . PRO B 1 268 ? -70.085 -8.462 1.187 1.00 40.29 268 PRO B N 1
ATOM 6208 C CA . PRO B 1 268 ? -71.034 -9.017 2.154 1.00 36.98 268 PRO B CA 1
ATOM 6209 C C . PRO B 1 268 ? -72.500 -8.806 1.753 1.00 36.03 268 PRO B C 1
ATOM 6210 O O . PRO B 1 268 ? -72.780 -8.038 0.820 1.00 33.76 268 PRO B O 1
ATOM 6214 N N . PRO B 1 269 ? -73.426 -9.513 2.429 1.00 30.30 269 PRO B N 1
ATOM 6215 C CA . PRO B 1 269 ? -74.854 -9.385 2.249 1.00 32.32 269 PRO B CA 1
ATOM 6216 C C . PRO B 1 269 ? -75.386 -7.977 2.084 1.00 34.31 269 PRO B C 1
ATOM 6217 O O . PRO B 1 269 ? -74.736 -6.999 2.461 1.00 25.13 269 PRO B O 1
ATOM 6221 N N . ASN B 1 270 ? -76.633 -7.948 1.617 1.00 40.97 270 ASN B N 1
ATOM 6222 C CA . ASN B 1 270 ? -77.135 -7.031 0.606 1.00 33.10 270 ASN B CA 1
ATOM 6223 C C . ASN B 1 270 ? -76.815 -7.760 -0.728 1.00 36.11 270 ASN B C 1
ATOM 6224 O O . ASN B 1 270 ? -77.729 -8.230 -1.424 1.00 34.40 270 ASN B O 1
ATOM 6229 N N . GLY B 1 271 ? -75.523 -7.908 -1.042 1.00 32.97 271 GLY B N 1
ATOM 6230 C CA . GLY B 1 271 ? -75.080 -8.661 -2.221 1.00 30.60 271 GLY B CA 1
ATOM 6231 C C . GLY B 1 271 ? -75.117 -10.171 -2.023 1.00 37.74 271 GLY B C 1
ATOM 6232 O O . GLY B 1 271 ? -75.016 -10.657 -0.892 1.00 40.38 271 GLY B O 1
ATOM 6233 N N . GLN B 1 272 ? -75.238 -10.917 -3.124 1.00 35.23 272 GLN B N 1
ATOM 6234 C CA . GLN B 1 272 ? -75.450 -12.372 -3.064 1.00 29.39 272 GLN B CA 1
ATOM 6235 C C . GLN B 1 272 ? -74.185 -13.224 -3.162 1.00 30.12 272 GLN B C 1
ATOM 6236 O O . GLN B 1 272 ? -74.276 -14.449 -3.303 1.00 34.25 272 GLN B O 1
ATOM 6242 N N . GLY B 1 273 ? -73.016 -12.588 -3.050 1.00 28.10 273 GLY B N 1
ATOM 6243 C CA . GLY B 1 273 ? -71.721 -13.282 -3.150 1.00 32.44 273 GLY B CA 1
ATOM 6244 C C . GLY B 1 273 ? -71.527 -14.383 -2.116 1.00 39.35 273 GLY B C 1
ATOM 6245 O O . GLY B 1 273 ? -70.736 -15.321 -2.307 1.00 39.50 273 GLY B O 1
ATOM 6246 N N . LEU B 1 274 ? -72.270 -14.248 -1.020 1.00 39.77 274 LEU B N 1
ATOM 6247 C CA . LEU B 1 274 ? -72.356 -15.239 0.034 1.00 39.97 274 LEU B CA 1
ATOM 6248 C C . LEU B 1 274 ? -72.525 -16.645 -0.539 1.00 41.50 274 LEU B C 1
ATOM 6249 O O . LEU B 1 274 ? -71.840 -17.584 -0.118 1.00 38.02 274 LEU B O 1
ATOM 6254 N N . VAL B 1 275 ? -73.436 -16.765 -1.504 1.00 39.19 275 VAL B N 1
ATOM 6255 C CA . VAL B 1 275 ? -73.800 -18.042 -2.115 1.00 35.00 275 VAL B CA 1
ATOM 6256 C C . VAL B 1 275 ? -72.595 -18.771 -2.688 1.00 30.35 275 VAL B C 1
ATOM 6257 O O . VAL B 1 275 ? -72.409 -19.948 -2.409 1.00 31.58 275 VAL B O 1
ATOM 6261 N N . ALA B 1 276 ? -71.775 -18.062 -3.465 1.00 27.68 276 ALA B N 1
ATOM 6262 C CA . ALA B 1 276 ? -70.557 -18.624 -4.035 1.00 24.02 276 ALA B CA 1
ATOM 6263 C C . ALA B 1 276 ? -69.630 -19.099 -2.928 1.00 26.03 276 ALA B C 1
ATOM 6264 O O . ALA B 1 276 ? -69.110 -20.216 -2.980 1.00 29.93 276 ALA B O 1
ATOM 6266 N N . LEU B 1 277 ? -69.446 -18.252 -1.919 1.00 31.53 277 LEU B N 1
ATOM 6267 C CA . LEU B 1 277 ? -68.616 -18.595 -0.767 1.00 30.24 277 LEU B CA 1
ATOM 6268 C C . LEU B 1 277 ? -69.088 -19.863 -0.053 1.00 30.57 277 LEU B C 1
ATOM 6269 O O . LEU B 1 277 ? -68.298 -20.792 0.154 1.00 25.73 277 LEU B O 1
ATOM 6274 N N . GLU B 1 278 ? -70.372 -19.908 0.297 1.00 25.47 278 GLU B N 1
ATOM 6275 C CA . GLU B 1 278 ? -70.940 -21.081 0.952 1.00 29.05 278 GLU B CA 1
ATOM 6276 C C . GLU B 1 278 ? -70.796 -22.354 0.113 1.00 32.83 278 GLU B C 1
ATOM 6277 O O . GLU B 1 278 ? -70.430 -23.408 0.644 1.00 33.42 278 GLU B O 1
ATOM 6283 N N . ALA B 1 279 ? -71.083 -22.248 -1.185 1.00 26.38 279 ALA B N 1
ATOM 6284 C CA . ALA B 1 279 ? -70.966 -23.372 -2.121 1.00 29.83 279 ALA B CA 1
ATOM 6285 C C . ALA B 1 279 ? -69.543 -23.935 -2.173 1.00 31.96 279 ALA B C 1
ATOM 6286 O O . ALA B 1 279 ? -69.351 -25.155 -2.038 1.00 28.32 279 ALA B O 1
ATOM 6288 N N . LEU B 1 280 ? -68.562 -23.038 -2.347 1.00 27.45 280 LEU B N 1
ATOM 6289 C CA . LEU B 1 280 ? -67.143 -23.390 -2.284 1.00 30.37 280 LEU B CA 1
ATOM 6290 C C . LEU B 1 280 ? -66.803 -24.074 -0.971 1.00 37.31 280 LEU B C 1
ATOM 6291 O O . LEU B 1 280 ? -66.002 -25.011 -0.944 1.00 34.46 280 LEU B O 1
ATOM 6296 N N . ASN B 1 281 ? -67.426 -23.606 0.109 1.00 36.29 281 ASN B N 1
ATOM 6297 C CA . ASN B 1 281 ? -67.158 -24.121 1.438 1.00 39.17 281 ASN B CA 1
ATOM 6298 C C . ASN B 1 281 ? -67.717 -25.526 1.630 1.00 38.03 281 ASN B C 1
ATOM 6299 O O . ASN B 1 281 ? -67.111 -26.350 2.314 1.00 41.78 281 ASN B O 1
ATOM 6304 N N . ILE B 1 282 ? -68.876 -25.791 1.030 1.00 38.09 282 ILE B N 1
ATOM 6305 C CA . ILE B 1 282 ? -69.475 -27.126 1.058 1.00 28.99 282 ILE B CA 1
ATOM 6306 C C . ILE B 1 282 ? -68.644 -28.075 0.210 1.00 28.72 282 ILE B C 1
ATOM 6307 O O . ILE B 1 282 ? -68.356 -29.196 0.630 1.00 30.69 282 ILE B O 1
ATOM 6312 N N . VAL B 1 283 ? -68.240 -27.602 -0.970 1.00 27.26 283 VAL B N 1
ATOM 6313 C CA . VAL B 1 283 ? -67.516 -28.428 -1.932 1.00 31.51 283 VAL B CA 1
ATOM 6314 C C . VAL B 1 283 ? -66.047 -28.672 -1.496 1.00 33.99 283 VAL B C 1
ATOM 6315 O O . VAL B 1 283 ? -65.424 -29.679 -1.865 1.00 25.97 283 VAL B O 1
ATOM 6319 N N . LYS B 1 284 ? -65.544 -27.761 -0.663 1.00 34.99 284 LYS B N 1
ATOM 6320 C CA . LYS B 1 284 ? -64.198 -27.807 -0.072 1.00 33.68 284 LYS B CA 1
ATOM 6321 C C . LYS B 1 284 ? -63.808 -29.163 0.494 1.00 32.56 284 LYS B C 1
ATOM 6322 O O . LYS B 1 284 ? -62.640 -29.545 0.444 1.00 30.56 284 LYS B O 1
ATOM 6328 N N . GLY B 1 285 ? -64.798 -29.872 1.037 1.00 32.50 285 GLY B N 1
ATOM 6329 C CA . GLY B 1 285 ? -64.574 -31.124 1.756 1.00 32.32 285 GLY B CA 1
ATOM 6330 C C . GLY B 1 285 ? -64.263 -32.305 0.866 1.00 37.23 285 GLY B C 1
ATOM 6331 O O . GLY B 1 285 ? -63.683 -33.284 1.330 1.00 36.88 285 GLY B O 1
ATOM 6332 N N . PHE B 1 286 ? -64.660 -32.218 -0.406 1.00 41.64 286 PHE B N 1
ATOM 6333 C CA . PHE B 1 286 ? -64.324 -33.241 -1.399 1.00 34.84 286 PHE B CA 1
ATOM 6334 C C . PHE B 1 286 ? -62.996 -32.937 -2.047 1.00 36.74 286 PHE B C 1
ATOM 6335 O O . PHE B 1 286 ? -62.569 -31.786 -2.098 1.00 35.74 286 PHE B O 1
ATOM 6343 N N . GLU B 1 287 ? -62.345 -33.982 -2.534 1.00 49.09 287 GLU B N 1
ATOM 6344 C CA . GLU B 1 287 ? -61.188 -33.827 -3.401 1.00 58.71 287 GLU B CA 1
ATOM 6345 C C . GLU B 1 287 ? -61.660 -34.019 -4.844 1.00 55.66 287 GLU B C 1
ATOM 6346 O O . GLU B 1 287 ? -62.733 -34.587 -5.074 1.00 50.82 287 GLU B O 1
ATOM 6352 N N . PHE B 1 288 ? -60.876 -33.539 -5.810 1.00 55.78 288 PHE B N 1
ATOM 6353 C CA . PHE B 1 288 ? -61.285 -33.600 -7.218 1.00 58.50 288 PHE B CA 1
ATOM 6354 C C . PHE B 1 288 ? -60.239 -34.183 -8.175 1.00 71.69 288 PHE B C 1
ATOM 6355 O O . PHE B 1 288 ? -60.454 -35.257 -8.764 1.00 68.63 288 PHE B O 1
ATOM 6363 N N . TYR B 1 289 ? -59.121 -33.472 -8.321 1.00 85.85 289 TYR B N 1
ATOM 6364 C CA . TYR B 1 289 ? -57.997 -33.860 -9.194 1.00 99.24 289 TYR B CA 1
ATOM 6365 C C . TYR B 1 289 ? -58.210 -33.538 -10.683 1.00 93.52 289 TYR B C 1
ATOM 6366 O O . TYR B 1 289 ? -57.379 -32.856 -11.284 1.00 95.14 289 TYR B O 1
ATOM 6375 N N . HIS B 1 290 ? -59.308 -33.999 -11.278 1.00 83.31 290 HIS B N 1
ATOM 6376 C CA . HIS B 1 290 ? -59.613 -33.585 -12.651 1.00 74.45 290 HIS B CA 1
ATOM 6377 C C . HIS B 1 290 ? -61.013 -33.015 -12.882 1.00 64.81 290 HIS B C 1
ATOM 6378 O O . HIS B 1 290 ? -62.007 -33.550 -12.398 1.00 63.86 290 HIS B O 1
ATOM 6385 N N . LYS B 1 291 ? -61.053 -31.937 -13.662 1.00 51.87 291 LYS B N 1
ATOM 6386 C CA . LYS B 1 291 ? -62.249 -31.142 -13.920 1.00 45.85 291 LYS B CA 1
ATOM 6387 C C . LYS B 1 291 ? -63.368 -31.876 -14.657 1.00 52.01 291 LYS B C 1
ATOM 6388 O O . LYS B 1 291 ? -64.524 -31.836 -14.243 1.00 60.76 291 LYS B O 1
ATOM 6394 N N . ASP B 1 292 ? -63.022 -32.526 -15.761 1.00 52.15 292 ASP B N 1
ATOM 6395 C CA . ASP B 1 292 ? -64.016 -33.119 -16.652 1.00 50.36 292 ASP B CA 1
ATOM 6396 C C . ASP B 1 292 ? -64.393 -34.561 -16.282 1.00 46.48 292 ASP B C 1
ATOM 6397 O O . ASP B 1 292 ? -64.181 -35.501 -17.048 1.00 43.42 292 ASP B O 1
ATOM 6402 N N . THR B 1 293 ? -64.943 -34.723 -15.086 1.00 45.61 293 THR B N 1
ATOM 6403 C CA . THR B 1 293 ? -65.522 -35.989 -14.683 1.00 45.16 293 THR B CA 1
ATOM 6404 C C . THR B 1 293 ? -66.961 -35.724 -14.259 1.00 43.12 293 THR B C 1
ATOM 6405 O O . THR B 1 293 ? -67.324 -34.589 -13.953 1.00 36.30 293 THR B O 1
ATOM 6409 N N . VAL B 1 294 ? -67.774 -36.775 -14.237 1.00 39.08 294 VAL B N 1
ATOM 6410 C CA . VAL B 1 294 ? -69.156 -36.667 -13.778 1.00 37.66 294 VAL B CA 1
ATOM 6411 C C . VAL B 1 294 ? -69.186 -36.332 -12.289 1.00 32.77 294 VAL B C 1
ATOM 6412 O O . VAL B 1 294 ? -69.949 -35.481 -11.841 1.00 34.94 294 VAL B O 1
ATOM 6416 N N . ASP B 1 295 ? -68.312 -36.994 -11.546 1.00 34.01 295 ASP B N 1
ATOM 6417 C CA . ASP B 1 295 ? -68.114 -36.764 -10.125 1.00 39.54 295 ASP B CA 1
ATOM 6418 C C . ASP B 1 295 ? -67.986 -35.271 -9.807 1.00 39.84 295 ASP B C 1
ATOM 6419 O O . ASP B 1 295 ? -68.718 -34.747 -8.955 1.00 27.78 295 ASP B O 1
ATOM 6424 N N . THR B 1 296 ? -67.064 -34.605 -10.510 1.00 35.19 296 THR B N 1
ATOM 6425 C CA . THR B 1 296 ? -66.738 -33.195 -10.289 1.00 29.26 296 THR B CA 1
ATOM 6426 C C . THR B 1 296 ? -67.915 -32.269 -10.552 1.00 23.87 296 THR B C 1
ATOM 6427 O O . THR B 1 296 ? -68.281 -31.491 -9.684 1.00 26.78 296 THR B O 1
ATOM 6431 N N . TYR B 1 297 ? -68.517 -32.361 -11.735 1.00 26.04 297 TYR B N 1
ATOM 6432 C CA . TYR B 1 297 ? -69.703 -31.560 -12.038 1.00 26.64 297 TYR B CA 1
ATOM 6433 C C . TYR B 1 297 ? -70.850 -31.822 -11.063 1.00 29.29 297 TYR B C 1
ATOM 6434 O O . TYR B 1 297 ? -71.576 -30.892 -10.715 1.00 26.12 297 TYR B O 1
ATOM 6443 N N . HIS B 1 298 ? -71.010 -33.073 -10.626 1.00 28.67 298 HIS B N 1
ATOM 6444 C CA . HIS B 1 298 ? -72.066 -33.415 -9.667 1.00 32.49 298 HIS B CA 1
ATOM 6445 C C . HIS B 1 298 ? -71.910 -32.648 -8.357 1.00 33.45 298 HIS B C 1
ATOM 6446 O O . HIS B 1 298 ? -72.798 -31.897 -7.959 1.00 31.65 298 HIS B O 1
ATOM 6453 N N . LYS B 1 299 ? -70.768 -32.830 -7.706 1.00 31.86 299 LYS B N 1
ATOM 6454 C CA . LYS B 1 299 ? -70.482 -32.172 -6.436 1.00 32.54 299 LYS B CA 1
ATOM 6455 C C . LYS B 1 299 ? -70.577 -30.654 -6.544 1.00 31.71 299 LYS B C 1
ATOM 6456 O O . LYS B 1 299 ? -71.089 -30.013 -5.624 1.00 20.02 299 LYS B O 1
ATOM 6462 N N . GLN B 1 300 ? -70.089 -30.109 -7.667 1.00 24.82 300 GLN B N 1
ATOM 6463 C CA . GLN B 1 300 ? -70.230 -28.697 -8.017 1.00 24.29 300 GLN B CA 1
ATOM 6464 C C . GLN B 1 300 ? -71.699 -28.308 -7.986 1.00 27.37 300 GLN B C 1
ATOM 6465 O O . GLN B 1 300 ? -72.119 -27.449 -7.204 1.00 29.85 300 GLN B O 1
ATOM 6471 N N . ILE B 1 301 ? -72.473 -28.965 -8.843 1.00 24.01 301 ILE B N 1
ATOM 6472 C CA . ILE B 1 301 ? -73.880 -28.670 -9.006 1.00 21.15 301 ILE B CA 1
ATOM 6473 C C . ILE B 1 301 ? -74.657 -28.787 -7.688 1.00 28.72 301 ILE B C 1
ATOM 6474 O O . ILE B 1 301 ? -75.412 -27.881 -7.336 1.00 26.45 301 ILE B O 1
ATOM 6479 N N . GLU B 1 302 ? -74.436 -29.868 -6.944 1.00 30.90 302 GLU B N 1
ATOM 6480 C CA . GLU B 1 302 ? -75.173 -30.101 -5.699 1.00 29.19 302 GLU B CA 1
ATOM 6481 C C . GLU B 1 302 ? -74.847 -29.078 -4.630 1.00 29.97 302 GLU B C 1
ATOM 6482 O O . GLU B 1 302 ? -75.753 -28.579 -3.956 1.00 31.05 302 GLU B O 1
ATOM 6488 N N . ALA B 1 303 ? -73.562 -28.768 -4.475 1.00 24.40 303 ALA B N 1
ATOM 6489 C CA . ALA B 1 303 ? -73.143 -27.795 -3.469 1.00 29.80 303 ALA B CA 1
ATOM 6490 C C . ALA B 1 303 ? -73.718 -26.430 -3.811 1.00 32.29 303 ALA B C 1
ATOM 6491 O O . ALA B 1 303 ? -74.150 -25.689 -2.933 1.00 31.33 303 ALA B O 1
ATOM 6493 N N . MET B 1 304 ? -73.741 -26.110 -5.097 1.00 31.32 304 MET B N 1
ATOM 6494 C CA . MET B 1 304 ? -74.265 -24.831 -5.530 1.00 30.58 304 MET B CA 1
ATOM 6495 C C . MET B 1 304 ? -75.725 -24.760 -5.151 1.00 23.10 304 MET B C 1
ATOM 6496 O O . MET B 1 304 ? -76.177 -23.749 -4.620 1.00 32.36 304 MET B O 1
ATOM 6501 N N . LYS B 1 305 ? -76.439 -25.855 -5.392 1.00 28.21 305 LYS B N 1
ATOM 6502 C CA . LYS B 1 305 ? -77.874 -25.936 -5.102 1.00 31.99 305 LYS B CA 1
ATOM 6503 C C . LYS B 1 305 ? -78.188 -25.669 -3.629 1.00 29.92 305 LYS B C 1
ATOM 6504 O O . LYS B 1 305 ? -79.025 -24.842 -3.308 1.00 29.56 305 LYS B O 1
ATOM 6510 N N . LEU B 1 306 ? -77.484 -26.347 -2.739 1.00 21.44 306 LEU B N 1
ATOM 6511 C CA . LEU B 1 306 ? -77.666 -26.135 -1.310 1.00 32.10 306 LEU B CA 1
ATOM 6512 C C . LEU B 1 306 ? -77.449 -24.685 -0.897 1.00 32.76 306 LEU B C 1
ATOM 6513 O O . LEU B 1 306 ? -78.275 -24.106 -0.189 1.00 41.24 306 LEU B O 1
ATOM 6518 N N . ALA B 1 307 ? -76.356 -24.103 -1.381 1.00 36.23 307 ALA B N 1
ATOM 6519 C CA . ALA B 1 307 ? -75.952 -22.751 -1.013 1.00 28.93 307 ALA B CA 1
ATOM 6520 C C . ALA B 1 307 ? -76.874 -21.688 -1.571 1.00 29.82 307 ALA B C 1
ATOM 6521 O O . ALA B 1 307 ? -77.014 -20.619 -0.975 1.00 37.69 307 ALA B O 1
ATOM 6523 N N . PHE B 1 308 ? -77.501 -21.979 -2.707 1.00 27.92 308 PHE B N 1
ATOM 6524 C CA . PHE B 1 308 ? -78.330 -20.989 -3.378 1.00 31.86 308 PHE B CA 1
ATOM 6525 C C . PHE B 1 308 ? -79.693 -20.853 -2.718 1.00 34.40 308 PHE B C 1
ATOM 6526 O O . PHE B 1 308 ? -80.244 -19.753 -2.640 1.00 36.68 308 PHE B O 1
ATOM 6534 N N . VAL B 1 309 ? -80.238 -21.959 -2.226 1.00 35.26 309 VAL B N 1
ATOM 6535 C CA . VAL B 1 309 ? -81.509 -21.878 -1.514 1.00 36.20 309 VAL B CA 1
ATOM 6536 C C . VAL B 1 309 ? -81.313 -21.241 -0.150 1.00 32.23 309 VAL B C 1
ATOM 6537 O O . VAL B 1 309 ? -82.194 -20.536 0.338 1.00 35.82 309 VAL B O 1
ATOM 6541 N N . ASP B 1 310 ? -80.147 -21.471 0.446 1.00 25.66 310 ASP B N 1
ATOM 6542 C CA . ASP B 1 310 ? -79.738 -20.741 1.644 1.00 25.03 310 ASP B CA 1
ATOM 6543 C C . ASP B 1 310 ? -79.661 -19.234 1.402 1.00 30.61 310 ASP B C 1
ATOM 6544 O O . ASP B 1 310 ? -80.359 -18.467 2.064 1.00 41.29 310 ASP B O 1
ATOM 6549 N N . GLY B 1 311 ? -78.839 -18.819 0.441 1.00 31.08 311 GLY B N 1
ATOM 6550 C CA . GLY B 1 311 ? -78.712 -17.410 0.079 1.00 32.37 311 GLY B CA 1
ATOM 6551 C C . GLY B 1 311 ? -80.033 -16.718 -0.229 1.00 39.20 311 GLY B C 1
ATOM 6552 O O . GLY B 1 311 ? -80.248 -15.569 0.165 1.00 41.63 311 GLY B O 1
ATOM 6553 N N . MET B 1 312 ? -80.929 -17.422 -0.914 1.00 36.04 312 MET B N 1
ATOM 6554 C CA . MET B 1 312 ? -82.223 -16.864 -1.288 1.00 43.93 312 MET B CA 1
ATOM 6555 C C . MET B 1 312 ? -83.176 -16.725 -0.108 1.00 41.08 312 MET B C 1
ATOM 6556 O O . MET B 1 312 ? -84.116 -15.935 -0.146 1.00 41.45 312 MET B O 1
ATOM 6561 N N . LYS B 1 313 ? -82.925 -17.497 0.936 1.00 43.12 313 LYS B N 1
ATOM 6562 C CA . LYS B 1 313 ? -83.739 -17.447 2.136 1.00 45.91 313 LYS B CA 1
ATOM 6563 C C . LYS B 1 313 ? -83.241 -16.354 3.090 1.00 41.37 313 LYS B C 1
ATOM 6564 O O . LYS B 1 313 ? -84.039 -15.616 3.677 1.00 42.50 313 LYS B O 1
ATOM 6570 N N . TYR B 1 314 ? -81.924 -16.235 3.224 1.00 32.86 314 TYR B N 1
ATOM 6571 C CA . TYR B 1 314 ? -81.354 -15.467 4.323 1.00 35.62 314 TYR B CA 1
ATOM 6572 C C . TYR B 1 314 ? -80.687 -14.148 3.951 1.00 36.96 314 TYR B C 1
ATOM 6573 O O . TYR B 1 314 ? -80.600 -13.251 4.788 1.00 37.82 314 TYR B O 1
ATOM 6582 N N . VAL B 1 315 ? -80.205 -14.027 2.719 1.00 38.88 315 VAL B N 1
ATOM 6583 C CA . VAL B 1 315 ? -79.440 -12.842 2.324 1.00 33.82 315 VAL B CA 1
ATOM 6584 C C . VAL B 1 315 ? -80.340 -11.650 1.951 1.00 37.08 315 VAL B C 1
ATOM 6585 O O . VAL B 1 315 ? -81.213 -11.745 1.074 1.00 39.79 315 VAL B O 1
ATOM 6589 N N . THR B 1 316 ? -80.112 -10.538 2.650 1.00 38.49 316 THR B N 1
ATOM 6590 C CA . THR B 1 316 ? -80.847 -9.289 2.471 1.00 31.01 316 THR B CA 1
ATOM 6591 C C . THR B 1 316 ? -80.040 -8.198 3.179 1.00 31.72 316 THR B C 1
ATOM 6592 O O . THR B 1 316 ? -78.887 -8.438 3.545 1.00 31.72 316 THR B O 1
ATOM 6596 N N . GLU B 1 317 ? -80.627 -7.010 3.346 1.00 32.22 317 GLU B N 1
ATOM 6597 C CA . GLU B 1 317 ? -80.070 -5.970 4.214 1.00 35.61 317 GLU B CA 1
ATOM 6598 C C . GLU B 1 317 ? -79.621 -6.573 5.554 1.00 36.74 317 GLU B C 1
ATOM 6599 O O . GLU B 1 317 ? -80.429 -7.180 6.256 1.00 41.78 317 GLU B O 1
ATOM 6605 N N . PRO B 1 318 ? -78.326 -6.433 5.893 1.00 40.84 318 PRO B N 1
ATOM 6606 C CA . PRO B 1 318 ? -77.736 -6.987 7.115 1.00 49.13 318 PRO B CA 1
ATOM 6607 C C . PRO B 1 318 ? -78.623 -6.926 8.371 1.00 54.21 318 PRO B C 1
ATOM 6608 O O . PRO B 1 318 ? -78.753 -7.928 9.081 1.00 48.58 318 PRO B O 1
ATOM 6612 N N . SER B 1 319 ? -79.235 -5.767 8.615 1.00 58.36 319 SER B N 1
ATOM 6613 C CA . SER B 1 319 ? -80.126 -5.556 9.757 1.00 55.73 319 SER B CA 1
ATOM 6614 C C . SER B 1 319 ? -81.335 -6.504 9.766 1.00 58.95 319 SER B C 1
ATOM 6615 O O . SER B 1 319 ? -81.775 -6.949 10.827 1.00 61.45 319 SER B O 1
ATOM 6618 N N . ASP B 1 320 ? -81.874 -6.800 8.585 1.00 60.98 320 ASP B N 1
ATOM 6619 C CA . ASP B 1 320 ? -83.075 -7.626 8.463 1.00 59.40 320 ASP B CA 1
ATOM 6620 C C . ASP B 1 320 ? -82.765 -9.111 8.228 1.00 56.63 320 ASP B C 1
ATOM 6621 O O . ASP B 1 320 ? -83.673 -9.900 7.968 1.00 57.59 320 ASP B O 1
ATOM 6626 N N . MET B 1 321 ? -81.490 -9.489 8.322 1.00 54.62 321 MET B N 1
ATOM 6627 C CA . MET B 1 321 ? -81.085 -10.894 8.160 1.00 55.11 321 MET B CA 1
ATOM 6628 C C . MET B 1 321 ? -81.375 -11.735 9.408 1.00 61.93 321 MET B C 1
ATOM 6629 O O . MET B 1 321 ? -81.118 -11.311 10.536 1.00 63.70 321 MET B O 1
ATOM 6634 N N . SER B 1 322 ? -81.903 -12.935 9.188 1.00 69.48 322 SER B N 1
ATOM 6635 C CA . SER B 1 322 ? -82.357 -13.809 10.270 1.00 69.76 322 SER B CA 1
ATOM 6636 C C . SER B 1 322 ? -81.210 -14.564 10.935 1.00 65.44 322 SER B C 1
ATOM 6637 O O . SER B 1 322 ? -81.195 -14.729 12.150 1.00 61.30 322 SER B O 1
ATOM 6640 N N . VAL B 1 323 ? -80.267 -15.040 10.124 1.00 68.28 323 VAL B N 1
ATOM 6641 C CA . VAL B 1 323 ? -79.042 -15.668 10.620 1.00 67.43 323 VAL B CA 1
ATOM 6642 C C . VAL B 1 323 ? -77.851 -14.787 10.263 1.00 68.31 323 VAL B C 1
ATOM 6643 O O . VAL B 1 323 ? -78.008 -13.793 9.552 1.00 71.20 323 VAL B O 1
ATOM 6647 N N . SER B 1 324 ? -76.667 -15.141 10.755 1.00 67.26 324 SER B N 1
ATOM 6648 C CA . SER B 1 324 ? -75.476 -14.337 10.492 1.00 67.13 324 SER B CA 1
ATOM 6649 C C . SER B 1 324 ? -74.657 -14.859 9.306 1.00 67.01 324 SER B C 1
ATOM 6650 O O . SER B 1 324 ? -74.844 -15.988 8.843 1.00 65.52 324 SER B O 1
ATOM 6653 N N . VAL B 1 325 ? -73.761 -14.008 8.817 1.00 61.75 325 VAL B N 1
ATOM 6654 C CA . VAL B 1 325 ? -72.829 -14.365 7.762 1.00 55.53 325 VAL B CA 1
ATOM 6655 C C . VAL B 1 325 ? -71.898 -15.457 8.278 1.00 56.44 325 VAL B C 1
ATOM 6656 O O . VAL B 1 325 ? -71.613 -16.432 7.581 1.00 63.58 325 VAL B O 1
ATOM 6660 N N . GLU B 1 326 ? -71.456 -15.288 9.520 1.00 60.69 326 GLU B N 1
ATOM 6661 C CA . GLU B 1 326 ? -70.487 -16.176 10.155 1.00 64.88 326 GLU B CA 1
ATOM 6662 C C . GLU B 1 326 ? -71.041 -17.588 10.330 1.00 60.87 326 GLU B C 1
ATOM 6663 O O . GLU B 1 326 ? -70.286 -18.565 10.311 1.00 60.47 326 GLU B O 1
ATOM 6669 N N . GLN B 1 327 ? -72.358 -17.684 10.495 1.00 54.55 327 GLN B N 1
ATOM 6670 C CA . GLN B 1 327 ? -73.021 -18.972 10.658 1.00 54.66 327 GLN B CA 1
ATOM 6671 C C . GLN B 1 327 ? -73.095 -19.734 9.345 1.00 49.12 327 GLN B C 1
ATOM 6672 O O . GLN B 1 327 ? -72.766 -20.921 9.291 1.00 47.07 327 GLN B O 1
ATOM 6678 N N . LEU B 1 328 ? -73.522 -19.049 8.287 1.00 37.74 328 LEU B N 1
ATOM 6679 C CA . LEU B 1 328 ? -73.611 -19.653 6.954 1.00 32.50 328 LEU B CA 1
ATOM 6680 C C . LEU B 1 328 ? -72.243 -20.074 6.407 1.00 36.89 328 LEU B C 1
ATOM 6681 O O . LEU B 1 328 ? -72.132 -21.028 5.625 1.00 26.54 328 LEU B O 1
ATOM 6686 N N . LEU B 1 329 ? -71.208 -19.360 6.842 1.00 31.84 329 LEU B N 1
ATOM 6687 C CA . LEU B 1 329 ? -69.865 -19.556 6.319 1.00 35.76 329 LEU B CA 1
ATOM 6688 C C . LEU B 1 329 ? -68.970 -20.422 7.192 1.00 39.09 329 LEU B C 1
ATOM 6689 O O . LEU B 1 329 ? -67.773 -20.546 6.920 1.00 43.59 329 LEU B O 1
ATOM 6694 N N . SER B 1 330 ? -69.554 -21.023 8.229 1.00 48.16 330 SER B N 1
ATOM 6695 C CA . SER B 1 330 ? -68.799 -21.845 9.184 1.00 52.19 330 SER B CA 1
ATOM 6696 C C . SER B 1 330 ? -68.543 -23.253 8.648 1.00 50.91 330 SER B C 1
ATOM 6697 O O . SER B 1 330 ? -69.365 -23.799 7.903 1.00 50.01 330 SER B O 1
ATOM 6700 N N . ASP B 1 331 ? -67.405 -23.828 9.039 1.00 49.88 331 ASP B N 1
ATOM 6701 C CA . ASP B 1 331 ? -66.981 -25.147 8.561 1.00 52.95 331 ASP B CA 1
ATOM 6702 C C . ASP B 1 331 ? -67.924 -26.273 8.981 1.00 58.39 331 ASP B C 1
ATOM 6703 O O . ASP B 1 331 ? -68.099 -27.241 8.240 1.00 63.06 331 ASP B O 1
ATOM 6708 N N . GLU B 1 332 ? -68.526 -26.145 10.163 1.00 60.18 332 GLU B N 1
ATOM 6709 C CA . GLU B 1 332 ? -69.437 -27.170 10.666 1.00 67.06 332 GLU B CA 1
ATOM 6710 C C . GLU B 1 332 ? -70.797 -27.118 9.979 1.00 61.93 332 GLU B C 1
ATOM 6711 O O . GLU B 1 332 ? -71.479 -28.141 9.879 1.00 68.72 332 GLU B O 1
ATOM 6717 N N . TYR B 1 333 ? -71.186 -25.938 9.503 1.00 51.20 333 TYR B N 1
ATOM 6718 C CA . TYR B 1 333 ? -72.420 -25.813 8.744 1.00 44.81 333 TYR B CA 1
ATOM 6719 C C . TYR B 1 333 ? -72.198 -26.291 7.324 1.00 44.19 333 TYR B C 1
ATOM 6720 O O . TYR B 1 333 ? -73.093 -26.875 6.714 1.00 41.79 333 TYR B O 1
ATOM 6729 N N . ALA B 1 334 ? -71.003 -26.048 6.799 1.00 43.29 334 ALA B N 1
ATOM 6730 C CA . ALA B 1 334 ? -70.631 -26.610 5.508 1.00 47.07 334 ALA B CA 1
ATOM 6731 C C . ALA B 1 334 ? -70.786 -28.128 5.572 1.00 49.26 334 ALA B C 1
ATOM 6732 O O . ALA B 1 334 ? -71.509 -28.710 4.759 1.00 49.86 334 ALA B O 1
ATOM 6734 N N . THR B 1 335 ? -70.152 -28.741 6.575 1.00 51.91 335 THR B N 1
ATOM 6735 C CA . THR B 1 335 ? -70.210 -30.186 6.819 1.00 54.81 335 THR B CA 1
ATOM 6736 C C . THR B 1 335 ? -71.641 -30.711 6.926 1.00 53.51 335 THR B C 1
ATOM 6737 O O . THR B 1 335 ? -71.943 -31.802 6.440 1.00 54.19 335 THR B O 1
ATOM 6741 N N . GLU B 1 336 ? -72.513 -29.922 7.552 1.00 50.75 336 GLU B N 1
ATOM 6742 C CA . GLU B 1 336 ? -73.931 -30.262 7.703 1.00 59.35 336 GLU B CA 1
ATOM 6743 C C . GLU B 1 336 ? -74.670 -30.347 6.376 1.00 53.57 336 GLU B C 1
ATOM 6744 O O . GLU B 1 336 ? -75.488 -31.247 6.170 1.00 53.96 336 GLU B O 1
ATOM 6750 N N . ARG B 1 337 ? -74.382 -29.396 5.492 1.00 50.07 337 ARG B N 1
ATOM 6751 C CA . ARG B 1 337 ? -74.984 -29.348 4.165 1.00 46.43 337 ARG B CA 1
ATOM 6752 C C . ARG B 1 337 ? -74.395 -30.425 3.259 1.00 45.61 337 ARG B C 1
ATOM 6753 O O . ARG B 1 337 ? -75.116 -31.087 2.521 1.00 45.17 337 ARG B O 1
ATOM 6761 N N . ARG B 1 338 ? -73.080 -30.604 3.343 1.00 42.91 338 ARG B N 1
ATOM 6762 C CA . ARG B 1 338 ? -72.352 -31.589 2.535 1.00 44.42 338 ARG B CA 1
ATOM 6763 C C . ARG B 1 338 ? -72.806 -33.030 2.807 1.00 48.19 338 ARG B C 1
ATOM 6764 O O . ARG B 1 338 ? -72.720 -33.891 1.931 1.00 51.49 338 ARG B O 1
ATOM 6772 N N . LYS B 1 339 ? -73.328 -33.273 4.008 1.00 58.30 339 LYS B N 1
ATOM 6773 C CA . LYS B 1 339 ? -73.923 -34.565 4.349 1.00 62.31 339 LYS B CA 1
ATOM 6774 C C . LYS B 1 339 ? -75.208 -34.842 3.566 1.00 58.02 339 LYS B C 1
ATOM 6775 O O . LYS B 1 339 ? -75.603 -35.996 3.412 1.00 54.37 339 LYS B O 1
ATOM 6781 N N . GLU B 1 340 ? -75.857 -33.796 3.066 1.00 52.79 340 GLU B N 1
ATOM 6782 C CA . GLU B 1 340 ? -77.062 -34.001 2.265 1.00 56.04 340 GLU B CA 1
ATOM 6783 C C . GLU B 1 340 ? -76.765 -34.350 0.808 1.00 55.52 340 GLU B C 1
ATOM 6784 O O . GLU B 1 340 ? -77.649 -34.812 0.089 1.00 56.35 340 GLU B O 1
ATOM 6790 N N . ILE B 1 341 ? -75.524 -34.139 0.376 1.00 60.47 341 ILE B N 1
ATOM 6791 C CA . ILE B 1 341 ? -75.108 -34.532 -0.969 1.00 64.02 341 ILE B CA 1
ATOM 6792 C C . ILE B 1 341 ? -74.910 -36.043 -1.020 1.00 66.28 341 ILE B C 1
ATOM 6793 O O . ILE B 1 341 ? -74.021 -36.583 -0.362 1.00 66.50 341 ILE B O 1
ATOM 6798 N N . GLY B 1 342 ? -75.748 -36.719 -1.797 1.00 72.11 342 GLY B N 1
ATOM 6799 C CA . GLY B 1 342 ? -75.622 -38.159 -1.973 1.00 79.52 342 GLY B CA 1
ATOM 6800 C C . GLY B 1 342 ? -75.114 -38.522 -3.354 1.00 81.56 342 GLY B C 1
ATOM 6801 O O . GLY B 1 342 ? -74.292 -37.810 -3.937 1.00 77.25 342 GLY B O 1
ATOM 6802 N N . GLU B 1 343 ? -75.603 -39.642 -3.876 1.00 84.71 343 GLU B N 1
ATOM 6803 C CA . GLU B 1 343 ? -75.274 -40.050 -5.230 1.00 90.89 343 GLU B CA 1
ATOM 6804 C C . GLU B 1 343 ? -76.367 -39.607 -6.200 1.00 84.72 343 GLU B C 1
ATOM 6805 O O . GLU B 1 343 ? -76.099 -39.329 -7.368 1.00 84.49 343 GLU B O 1
ATOM 6811 N N . GLN B 1 344 ? -77.599 -39.533 -5.710 1.00 81.16 344 GLN B N 1
ATOM 6812 C CA . GLN B 1 344 ? -78.713 -39.054 -6.520 1.00 80.24 344 GLN B CA 1
ATOM 6813 C C . GLN B 1 344 ? -78.886 -37.540 -6.382 1.00 76.77 344 GLN B C 1
ATOM 6814 O O . GLN B 1 344 ? -78.549 -36.960 -5.346 1.00 76.65 344 GLN B O 1
ATOM 6820 N N . ALA B 1 345 ? -79.407 -36.913 -7.435 1.00 71.96 345 ALA B N 1
ATOM 6821 C CA . ALA B 1 345 ? -79.600 -35.467 -7.472 1.00 66.89 345 ALA B CA 1
ATOM 6822 C C . ALA B 1 345 ? -80.699 -35.039 -6.505 1.00 67.92 345 ALA B C 1
ATOM 6823 O O . ALA B 1 345 ? -81.858 -35.428 -6.653 1.00 72.76 345 ALA B O 1
ATOM 6825 N N . LEU B 1 346 ? -80.318 -34.247 -5.510 1.00 67.14 346 LEU B N 1
ATOM 6826 C CA . LEU B 1 346 ? -81.230 -33.837 -4.449 1.00 71.58 346 LEU B CA 1
ATOM 6827 C C . LEU B 1 346 ? -82.198 -32.742 -4.896 1.00 72.31 346 LEU B C 1
ATOM 6828 O O . LEU B 1 346 ? -81.947 -32.032 -5.873 1.00 71.22 346 LEU B O 1
ATOM 6833 N N . THR B 1 347 ? -83.313 -32.632 -4.180 1.00 75.01 347 THR B N 1
ATOM 6834 C CA . THR B 1 347 ? -84.199 -31.486 -4.300 1.00 76.61 347 THR B CA 1
ATOM 6835 C C . THR B 1 347 ? -83.729 -30.508 -3.228 1.00 80.80 347 THR B C 1
ATOM 6836 O O . THR B 1 347 ? -83.672 -30.866 -2.051 1.00 84.42 347 THR B O 1
ATOM 6840 N N . PRO B 1 348 ? -83.370 -29.276 -3.629 1.00 80.86 348 PRO B N 1
ATOM 6841 C CA . PRO B 1 348 ? -82.678 -28.383 -2.705 1.00 81.76 348 PRO B CA 1
ATOM 6842 C C . PRO B 1 348 ? -83.596 -27.635 -1.730 1.00 84.44 348 PRO B C 1
ATOM 6843 O O . PRO B 1 348 ? -84.594 -27.038 -2.140 1.00 85.79 348 PRO B O 1
ATOM 6847 N N . GLU B 1 349 ? -83.242 -27.686 -0.446 1.00 88.38 349 GLU B N 1
ATOM 6848 C CA . GLU B 1 349 ? -84.001 -27.035 0.622 1.00 94.02 349 GLU B CA 1
ATOM 6849 C C . GLU B 1 349 ? -83.074 -26.191 1.507 1.00 95.14 349 GLU B C 1
ATOM 6850 O O . GLU B 1 349 ? -81.891 -26.510 1.629 1.00 97.65 349 GLU B O 1
ATOM 6856 N N . PRO B 1 350 ? -83.603 -25.104 2.115 1.00 93.86 350 PRO B N 1
ATOM 6857 C CA . PRO B 1 350 ? -82.814 -24.266 3.029 1.00 92.14 350 PRO B CA 1
ATOM 6858 C C . PRO B 1 350 ? -82.393 -24.981 4.309 1.00 90.18 350 PRO B C 1
ATOM 6859 O O . PRO B 1 350 ? -82.991 -25.987 4.683 1.00 92.17 350 PRO B O 1
ATOM 6863 N N . GLY B 1 351 ? -81.376 -24.449 4.977 1.00 90.20 351 GLY B N 1
ATOM 6864 C CA . GLY B 1 351 ? -80.847 -25.062 6.186 1.00 92.15 351 GLY B CA 1
ATOM 6865 C C . GLY B 1 351 ? -81.160 -24.287 7.451 1.00 96.75 351 GLY B C 1
ATOM 6866 O O . GLY B 1 351 ? -82.284 -23.828 7.645 1.00 97.44 351 GLY B O 1
ATOM 6867 N N . THR B 1 352 ? -80.144 -24.136 8.302 1.00 102.39 352 THR B N 1
ATOM 6868 C CA . THR B 1 352 ? -80.280 -23.577 9.652 1.00 101.90 352 THR B CA 1
ATOM 6869 C C . THR B 1 352 ? -78.943 -22.946 10.123 1.00 100.67 352 THR B C 1
ATOM 6870 O O . THR B 1 352 ? -78.034 -22.760 9.316 1.00 94.33 352 THR B O 1
ATOM 6874 N N . PRO B 1 353 ? -78.844 -22.537 11.407 1.00 104.69 353 PRO B N 1
ATOM 6875 C CA . PRO B 1 353 ? -77.512 -22.318 11.977 1.00 101.26 353 PRO B CA 1
ATOM 6876 C C . PRO B 1 353 ? -76.681 -23.597 12.025 1.00 93.12 353 PRO B C 1
ATOM 6877 O O . PRO B 1 353 ? -75.873 -23.773 12.937 1.00 80.76 353 PRO B O 1
ATOM 6881 N N . THR B 1 358 ? -76.410 -6.267 -16.848 1.00 23.55 358 THR B N 1
ATOM 6882 C CA . THR B 1 358 ? -75.216 -6.125 -16.020 1.00 22.30 358 THR B CA 1
ATOM 6883 C C . THR B 1 358 ? -73.971 -5.912 -16.882 1.00 24.59 358 THR B C 1
ATOM 6884 O O . THR B 1 358 ? -73.860 -6.483 -17.972 1.00 29.14 358 THR B O 1
ATOM 6888 N N . VAL B 1 359 ? -73.047 -5.074 -16.405 1.00 22.39 359 VAL B N 1
ATOM 6889 C CA . VAL B 1 359 ? -71.713 -5.007 -17.001 1.00 22.37 359 VAL B CA 1
ATOM 6890 C C . VAL B 1 359 ? -70.610 -5.278 -15.990 1.00 18.87 359 VAL B C 1
ATOM 6891 O O . VAL B 1 359 ? -70.576 -4.689 -14.914 1.00 21.06 359 VAL B O 1
ATOM 6895 N N . TYR B 1 360 ? -69.721 -6.204 -16.331 1.00 23.21 360 TYR B N 1
ATOM 6896 C CA . TYR B 1 360 ? -68.555 -6.465 -15.491 1.00 14.73 360 TYR B CA 1
ATOM 6897 C C . TYR B 1 360 ? -67.281 -5.907 -16.147 1.00 17.65 360 TYR B C 1
ATOM 6898 O O . TYR B 1 360 ? -67.228 -5.690 -17.357 1.00 26.65 360 TYR B O 1
ATOM 6907 N N . LEU B 1 361 ? -66.260 -5.694 -15.328 1.00 19.66 361 LEU B N 1
ATOM 6908 C CA . LEU B 1 361 ? -65.162 -4.827 -15.644 1.00 17.49 361 LEU B CA 1
ATOM 6909 C C . LEU B 1 361 ? -64.026 -5.177 -14.693 1.00 21.34 361 LEU B C 1
ATOM 6910 O O . LEU B 1 361 ? -64.240 -5.292 -13.483 1.00 19.82 361 LEU B O 1
ATOM 6915 N N . ALA B 1 362 ? -62.823 -5.350 -15.224 1.00 15.41 362 ALA B N 1
ATOM 6916 C CA . ALA B 1 362 ? -61.652 -5.575 -14.371 1.00 17.38 362 ALA B CA 1
ATOM 6917 C C . ALA B 1 362 ? -60.467 -4.735 -14.823 1.00 25.79 362 ALA B C 1
ATOM 6918 O O . ALA B 1 362 ? -60.199 -4.611 -16.019 1.00 26.95 362 ALA B O 1
ATOM 6920 N N . THR B 1 363 ? -59.774 -4.143 -13.853 1.00 25.63 363 THR B N 1
ATOM 6921 C CA . THR B 1 363 ? -58.611 -3.319 -14.124 1.00 24.66 363 THR B CA 1
ATOM 6922 C C . THR B 1 363 ? -57.495 -3.636 -13.135 1.00 29.58 363 THR B C 1
ATOM 6923 O O . THR B 1 363 ? -57.752 -4.036 -11.997 1.00 29.70 363 THR B O 1
ATOM 6927 N N . ALA B 1 364 ? -56.258 -3.474 -13.604 1.00 28.92 364 ALA B N 1
ATOM 6928 C CA . ALA B 1 364 ? -55.055 -3.559 -12.780 1.00 29.96 364 ALA B CA 1
ATOM 6929 C C . ALA B 1 364 ? -54.018 -2.579 -13.340 1.00 33.36 364 ALA B C 1
ATOM 6930 O O . ALA B 1 364 ? -54.096 -2.216 -14.514 1.00 29.46 364 ALA B O 1
ATOM 6932 N N . ASP B 1 365 ? -53.077 -2.130 -12.503 1.00 29.95 365 ASP B N 1
ATOM 6933 C CA . ASP B 1 365 ? -51.953 -1.291 -12.961 1.00 31.00 365 ASP B CA 1
ATOM 6934 C C . ASP B 1 365 ? -50.621 -1.796 -12.421 1.00 34.46 365 ASP B C 1
ATOM 6935 O O . ASP B 1 365 ? -50.572 -2.798 -11.705 1.00 34.07 365 ASP B O 1
ATOM 6940 N N . GLY B 1 366 ? -49.550 -1.086 -12.760 1.00 39.19 366 GLY B N 1
ATOM 6941 C CA . GLY B 1 366 ? -48.201 -1.485 -12.369 1.00 47.85 366 GLY B CA 1
ATOM 6942 C C . GLY B 1 366 ? -47.878 -1.264 -10.901 1.00 48.39 366 GLY B C 1
ATOM 6943 O O . GLY B 1 366 ? -47.007 -1.936 -10.345 1.00 48.35 366 GLY B O 1
ATOM 6944 N N . ASP B 1 367 ? -48.592 -0.330 -10.272 1.00 52.87 367 ASP B N 1
ATOM 6945 C CA . ASP B 1 367 ? -48.382 0.022 -8.858 1.00 53.33 367 ASP B CA 1
ATOM 6946 C C . ASP B 1 367 ? -49.157 -0.869 -7.876 1.00 50.98 367 ASP B C 1
ATOM 6947 O O . ASP B 1 367 ? -49.288 -0.531 -6.702 1.00 51.84 367 ASP B O 1
ATOM 6952 N N . GLY B 1 368 ? -49.678 -1.994 -8.359 1.00 51.00 368 GLY B N 1
ATOM 6953 C CA . GLY B 1 368 ? -50.326 -2.976 -7.493 1.00 51.49 368 GLY B CA 1
ATOM 6954 C C . GLY B 1 368 ? -51.796 -2.720 -7.206 1.00 48.20 368 GLY B C 1
ATOM 6955 O O . GLY B 1 368 ? -52.407 -3.431 -6.403 1.00 48.50 368 GLY B O 1
ATOM 6956 N N . ASN B 1 369 ? -52.365 -1.701 -7.849 1.00 39.18 369 ASN B N 1
ATOM 6957 C CA . ASN B 1 369 ? -53.796 -1.423 -7.734 1.00 31.55 369 ASN B CA 1
ATOM 6958 C C . ASN B 1 369 ? -54.604 -2.301 -8.682 1.00 33.44 369 ASN B C 1
ATOM 6959 O O . ASN B 1 369 ? -54.199 -2.550 -9.819 1.00 31.22 369 ASN B O 1
ATOM 6964 N N . MET B 1 370 ? -55.739 -2.789 -8.198 1.00 23.54 370 MET B N 1
ATOM 6965 C CA . MET B 1 370 ? -56.565 -3.716 -8.942 1.00 24.58 370 MET B CA 1
ATOM 6966 C C . MET B 1 370 ? -58.003 -3.499 -8.539 1.00 29.20 370 MET B C 1
ATOM 6967 O O . MET B 1 370 ? -58.287 -3.290 -7.356 1.00 26.71 370 MET B O 1
ATOM 6972 N N . VAL B 1 371 ? -58.923 -3.548 -9.501 1.00 20.40 371 VAL B N 1
ATOM 6973 C CA . VAL B 1 371 ? -60.331 -3.424 -9.140 1.00 24.37 371 VAL B CA 1
ATOM 6974 C C . VAL B 1 371 ? -61.264 -4.379 -9.859 1.00 22.26 371 VAL B C 1
ATOM 6975 O O . VAL B 1 371 ? -61.115 -4.632 -11.049 1.00 31.21 371 VAL B O 1
ATOM 6979 N N . SER B 1 372 ? -62.188 -4.941 -9.079 1.00 23.78 372 SER B N 1
ATOM 6980 C CA . SER B 1 372 ? -63.329 -5.699 -9.564 1.00 16.74 372 SER B CA 1
ATOM 6981 C C . SER B 1 372 ? -64.521 -4.758 -9.483 1.00 19.96 372 SER B C 1
ATOM 6982 O O . SER B 1 372 ? -64.932 -4.385 -8.388 1.00 25.46 372 SER B O 1
ATOM 6985 N N . PHE B 1 373 ? -65.068 -4.365 -10.632 1.00 15.42 373 PHE B N 1
ATOM 6986 C CA . PHE B 1 373 ? -66.178 -3.417 -10.656 1.00 21.25 373 PHE B CA 1
ATOM 6987 C C . PHE B 1 373 ? -67.337 -3.964 -11.463 1.00 23.60 373 PHE B C 1
ATOM 6988 O O . PHE B 1 373 ? -67.149 -4.521 -12.534 1.00 36.75 373 PHE B O 1
ATOM 6996 N N . ILE B 1 374 ? -68.544 -3.756 -10.963 1.00 21.29 374 ILE B N 1
ATOM 6997 C CA . ILE B 1 374 ? -69.729 -4.264 -11.618 1.00 25.45 374 ILE B CA 1
ATOM 6998 C C . ILE B 1 374 ? -70.914 -3.338 -11.323 1.00 29.01 374 ILE B C 1
ATOM 6999 O O . ILE B 1 374 ? -71.038 -2.833 -10.204 1.00 32.24 374 ILE B O 1
ATOM 7004 N N . GLN B 1 375 ? -71.735 -3.073 -12.346 1.00 21.74 375 GLN B N 1
ATOM 7005 C CA . GLN B 1 375 ? -72.955 -2.260 -12.220 1.00 27.72 375 GLN B CA 1
ATOM 7006 C C . GLN B 1 375 ? -74.079 -2.716 -13.168 1.00 26.80 375 GLN B C 1
ATOM 7007 O O . GLN B 1 375 ? -73.817 -3.269 -14.240 1.00 20.68 375 GLN B O 1
ATOM 7013 N N . SER B 1 376 ? -75.328 -2.480 -12.760 1.00 26.94 376 SER B N 1
ATOM 7014 C CA . SER B 1 376 ? -76.511 -2.971 -13.492 1.00 32.51 376 SER B CA 1
ATOM 7015 C C . SER B 1 376 ? -77.800 -2.197 -13.215 1.00 32.40 376 SER B C 1
ATOM 7016 O O . SER B 1 376 ? -77.996 -1.651 -12.129 1.00 35.15 376 SER B O 1
ATOM 7019 N N . ASN B 1 377 ? -78.672 -2.179 -14.221 1.00 31.33 377 ASN B N 1
ATOM 7020 C CA . ASN B 1 377 ? -80.045 -1.720 -14.076 1.00 28.40 377 ASN B CA 1
ATOM 7021 C C . ASN B 1 377 ? -80.976 -2.874 -13.766 1.00 32.31 377 ASN B C 1
ATOM 7022 O O . ASN B 1 377 ? -82.172 -2.792 -14.042 1.00 35.08 377 ASN B O 1
ATOM 7027 N N . TYR B 1 378 ? -80.417 -3.936 -13.188 1.00 34.07 378 TYR B N 1
ATOM 7028 C CA . TYR B 1 378 ? -81.091 -5.225 -13.008 1.00 34.85 378 TYR B CA 1
ATOM 7029 C C . TYR B 1 378 ? -81.585 -5.853 -14.320 1.00 34.24 378 TYR B C 1
ATOM 7030 O O . TYR B 1 378 ? -80.844 -6.596 -14.955 1.00 45.95 378 TYR B O 1
ATOM 7039 N N . MET B 1 379 ? -82.808 -5.556 -14.738 1.00 37.76 379 MET B N 1
ATOM 7040 C CA . MET B 1 379 ? -83.358 -6.188 -15.949 1.00 39.14 379 MET B CA 1
ATOM 7041 C C . MET B 1 379 ? -83.131 -5.424 -17.252 1.00 36.21 379 MET B C 1
ATOM 7042 O O . MET B 1 379 ? -83.982 -4.650 -17.694 1.00 42.58 379 MET B O 1
ATOM 7047 N N . GLY B 1 380 ? -81.981 -5.664 -17.870 1.00 33.73 380 GLY B N 1
ATOM 7048 C CA . GLY B 1 380 ? -81.662 -5.049 -19.144 1.00 37.69 380 GLY B CA 1
ATOM 7049 C C . GLY B 1 380 ? -81.537 -3.544 -19.040 1.00 38.39 380 GLY B C 1
ATOM 7050 O O . GLY B 1 380 ? -80.655 -3.040 -18.352 1.00 41.03 380 GLY B O 1
ATOM 7051 N N . PHE B 1 381 ? -82.434 -2.841 -19.731 1.00 41.42 381 PHE B N 1
ATOM 7052 C CA . PHE B 1 381 ? -82.530 -1.386 -19.678 1.00 37.96 381 PHE B CA 1
ATOM 7053 C C . PHE B 1 381 ? -83.076 -0.929 -18.325 1.00 39.50 381 PHE B C 1
ATOM 7054 O O . PHE B 1 381 ? -82.965 0.238 -17.960 1.00 39.75 381 PHE B O 1
ATOM 7062 N N . GLY B 1 382 ? -83.691 -1.855 -17.599 1.00 35.40 382 GLY B N 1
ATOM 7063 C CA . GLY B 1 382 ? -84.188 -1.573 -16.263 1.00 37.04 382 GLY B CA 1
ATOM 7064 C C . GLY B 1 382 ? -85.690 -1.415 -16.201 1.00 36.87 382 GLY B C 1
ATOM 7065 O O . GLY B 1 382 ? -86.438 -2.185 -16.797 1.00 30.17 382 GLY B O 1
ATOM 7066 N N . SER B 1 383 ? -86.117 -0.388 -15.477 1.00 39.28 383 SER B N 1
ATOM 7067 C CA . SER B 1 383 ? -87.522 -0.101 -15.241 1.00 34.92 383 SER B CA 1
ATOM 7068 C C . SER B 1 383 ? -88.239 0.425 -16.477 1.00 35.90 383 SER B C 1
ATOM 7069 O O . SER B 1 383 ? -89.474 0.346 -16.573 1.00 38.11 383 SER B O 1
ATOM 7072 N N . GLY B 1 384 ? -87.468 0.980 -17.410 1.00 33.79 384 GLY B N 1
ATOM 7073 C CA . GLY B 1 384 ? -88.030 1.604 -18.598 1.00 34.00 384 GLY B CA 1
ATOM 7074 C C . GLY B 1 384 ? -88.338 3.062 -18.364 1.00 38.13 384 GLY B C 1
ATOM 7075 O O . GLY B 1 384 ? -88.745 3.774 -19.284 1.00 33.35 384 GLY B O 1
ATOM 7076 N N . VAL B 1 385 ? -88.151 3.496 -17.119 1.00 36.58 385 VAL B N 1
ATOM 7077 C CA . VAL B 1 385 ? -88.263 4.900 -16.772 1.00 35.00 385 VAL B CA 1
ATOM 7078 C C . VAL B 1 385 ? -86.951 5.575 -17.131 1.00 32.26 385 VAL B C 1
ATOM 7079 O O . VAL B 1 385 ? -85.895 5.229 -16.613 1.00 36.10 385 VAL B O 1
ATOM 7083 N N . VAL B 1 386 ? -87.026 6.506 -18.068 1.00 29.78 386 VAL B N 1
ATOM 7084 C CA . VAL B 1 386 ? -85.912 7.371 -18.376 1.00 35.85 386 VAL B CA 1
ATOM 7085 C C . VAL B 1 386 ? -86.349 8.796 -18.072 1.00 41.06 386 VAL B C 1
ATOM 7086 O O . VAL B 1 386 ? -87.337 9.275 -18.622 1.00 39.77 386 VAL B O 1
ATOM 7090 N N . VAL B 1 387 ? -85.637 9.457 -17.169 1.00 43.80 387 VAL B N 1
ATOM 7091 C CA . VAL B 1 387 ? -85.919 10.847 -16.863 1.00 44.73 387 VAL B CA 1
ATOM 7092 C C . VAL B 1 387 ? -85.644 11.638 -18.143 1.00 49.57 387 VAL B C 1
ATOM 7093 O O . VAL B 1 387 ? -84.560 11.527 -18.704 1.00 49.25 387 VAL B O 1
ATOM 7097 N N . PRO B 1 388 ? -86.643 12.401 -18.630 1.00 55.65 388 PRO B N 1
ATOM 7098 C CA . PRO B 1 388 ? -86.635 12.954 -19.989 1.00 54.75 388 PRO B CA 1
ATOM 7099 C C . PRO B 1 388 ? -85.476 13.887 -20.286 1.00 52.01 388 PRO B C 1
ATOM 7100 O O . PRO B 1 388 ? -85.112 14.719 -19.456 1.00 45.68 388 PRO B O 1
ATOM 7104 N N . GLY B 1 389 ? -84.897 13.718 -21.469 1.00 50.00 389 GLY B N 1
ATOM 7105 C CA . GLY B 1 389 ? -83.817 14.573 -21.934 1.00 54.36 389 GLY B CA 1
ATOM 7106 C C . GLY B 1 389 ? -82.496 14.434 -21.193 1.00 54.25 389 GLY B C 1
ATOM 7107 O O . GLY B 1 389 ? -81.547 15.179 -21.456 1.00 55.64 389 GLY B O 1
ATOM 7108 N N . THR B 1 390 ? -82.413 13.486 -20.269 1.00 50.42 390 THR B N 1
ATOM 7109 C CA . THR B 1 390 ? -81.169 13.295 -19.544 1.00 50.33 390 THR B CA 1
ATOM 7110 C C . THR B 1 390 ? -80.515 11.915 -19.729 1.00 47.08 390 THR B C 1
ATOM 7111 O O . THR B 1 390 ? -79.381 11.712 -19.307 1.00 40.49 390 THR B O 1
ATOM 7115 N N . GLY B 1 391 ? -81.220 10.983 -20.366 1.00 46.07 391 GLY B N 1
ATOM 7116 C CA . GLY B 1 391 ? -80.691 9.640 -20.598 1.00 36.64 391 GLY B CA 1
ATOM 7117 C C . GLY B 1 391 ? -80.390 8.828 -19.341 1.00 37.86 391 GLY B C 1
ATOM 7118 O O . GLY B 1 391 ? -79.561 7.921 -19.357 1.00 37.16 391 GLY B O 1
ATOM 7119 N N . ILE B 1 392 ? -81.047 9.162 -18.239 1.00 33.00 392 ILE B N 1
ATOM 7120 C CA . ILE B 1 392 ? -80.897 8.388 -17.024 1.00 29.95 392 ILE B CA 1
ATOM 7121 C C . ILE B 1 392 ? -81.955 7.310 -17.054 1.00 29.44 392 ILE B C 1
ATOM 7122 O O . ILE B 1 392 ? -83.109 7.550 -16.719 1.00 35.28 392 ILE B O 1
ATOM 7127 N N . ALA B 1 393 ? -81.555 6.131 -17.506 1.00 26.28 393 ALA B N 1
ATOM 7128 C CA . ALA B 1 393 ? -82.430 4.983 -17.520 1.00 25.17 393 ALA B CA 1
ATOM 7129 C C . ALA B 1 393 ? -82.398 4.430 -16.115 1.00 23.79 393 ALA B C 1
ATOM 7130 O O . ALA B 1 393 ? -81.350 4.057 -15.612 1.00 23.72 393 ALA B O 1
ATOM 7132 N N . MET B 1 394 ? -83.552 4.404 -15.470 1.00 29.58 394 MET B N 1
ATOM 7133 C CA . MET B 1 394 ? -83.622 4.009 -14.072 1.00 29.93 394 MET B CA 1
ATOM 7134 C C . MET B 1 394 ? -83.658 2.499 -13.945 1.00 25.36 394 MET B C 1
ATOM 7135 O O . MET B 1 394 ? -84.270 1.814 -14.760 1.00 34.91 394 MET B O 1
ATOM 7140 N N . GLN B 1 395 ? -82.991 1.990 -12.920 1.00 26.81 395 GLN B N 1
ATOM 7141 C CA . GLN B 1 395 ? -82.963 0.556 -12.642 1.00 28.36 395 GLN B CA 1
ATOM 7142 C C . GLN B 1 395 ? -84.303 0.045 -12.130 1.00 27.51 395 GLN B C 1
ATOM 7143 O O . GLN B 1 395 ? -85.142 0.828 -11.682 1.00 28.34 395 GLN B O 1
ATOM 7149 N N . ASN B 1 396 ? -84.502 -1.268 -12.194 1.00 24.37 396 ASN B N 1
ATOM 7150 C CA . ASN B 1 396 ? -85.695 -1.869 -11.599 1.00 25.36 396 ASN B CA 1
ATOM 7151 C C . ASN B 1 396 ? -85.343 -2.859 -10.483 1.00 24.15 396 ASN B C 1
ATOM 7152 O O . ASN B 1 396 ? -86.062 -3.833 -10.250 1.00 18.18 396 ASN B O 1
ATOM 7157 N N . ARG B 1 397 ? -84.239 -2.587 -9.794 1.00 25.19 397 ARG B N 1
ATOM 7158 C CA . ARG B 1 397 ? -83.707 -3.462 -8.753 1.00 19.78 397 ARG B CA 1
ATOM 7159 C C . ARG B 1 397 ? -84.741 -3.858 -7.706 1.00 25.15 397 ARG B C 1
ATOM 7160 O O . ARG B 1 397 ? -84.719 -4.989 -7.215 1.00 24.44 397 ARG B O 1
ATOM 7168 N N . GLY B 1 398 ? -85.652 -2.936 -7.387 1.00 24.03 398 GLY B N 1
ATOM 7169 C CA . GLY B 1 398 ? -86.702 -3.171 -6.397 1.00 27.95 398 GLY B CA 1
ATOM 7170 C C . GLY B 1 398 ? -87.557 -4.398 -6.634 1.00 34.25 398 GLY B C 1
ATOM 7171 O O . GLY B 1 398 ? -88.192 -4.891 -5.714 1.00 35.07 398 GLY B O 1
ATOM 7172 N N . HIS B 1 399 ? -87.550 -4.898 -7.867 1.00 33.66 399 HIS B N 1
ATOM 7173 C CA . HIS B 1 399 ? -88.276 -6.103 -8.251 1.00 33.67 399 HIS B CA 1
ATOM 7174 C C . HIS B 1 399 ? -87.811 -7.323 -7.452 1.00 37.04 399 HIS B C 1
ATOM 7175 O O . HIS B 1 399 ? -88.559 -8.294 -7.296 1.00 36.43 399 HIS B O 1
ATOM 7182 N N . ASN B 1 400 ? -86.587 -7.247 -6.928 1.00 32.65 400 ASN B N 1
ATOM 7183 C CA . ASN B 1 400 ? -85.999 -8.317 -6.116 1.00 35.28 400 ASN B CA 1
ATOM 7184 C C . ASN B 1 400 ? -86.603 -8.482 -4.730 1.00 36.41 400 ASN B C 1
ATOM 7185 O O . ASN B 1 400 ? -86.397 -9.510 -4.084 1.00 36.55 400 ASN B O 1
ATOM 7190 N N . PHE B 1 401 ? -87.327 -7.465 -4.270 1.00 41.82 401 PHE B N 1
ATOM 7191 C CA . PHE B 1 401 ? -87.977 -7.519 -2.967 1.00 44.16 401 PHE B CA 1
ATOM 7192 C C . PHE B 1 401 ? -89.070 -8.574 -2.940 1.00 44.52 401 PHE B C 1
ATOM 7193 O O . PHE B 1 401 ? -89.775 -8.766 -3.929 1.00 46.40 401 PHE B O 1
ATOM 7201 N N . SER B 1 402 ? -89.195 -9.260 -1.808 1.00 51.21 402 SER B N 1
ATOM 7202 C CA . SER B 1 402 ? -90.289 -10.201 -1.592 1.00 50.98 402 SER B CA 1
ATOM 7203 C C . SER B 1 402 ? -91.472 -9.482 -0.980 1.00 51.77 402 SER B C 1
ATOM 7204 O O . SER B 1 402 ? -91.299 -8.548 -0.202 1.00 49.28 402 SER B O 1
ATOM 7207 N N . LEU B 1 403 ? -92.675 -9.915 -1.333 1.00 56.45 403 LEU B N 1
ATOM 7208 C CA . LEU B 1 403 ? -93.875 -9.324 -0.759 1.00 63.46 403 LEU B CA 1
ATOM 7209 C C . LEU B 1 403 ? -94.526 -10.265 0.257 1.00 69.95 403 LEU B C 1
ATOM 7210 O O . LEU B 1 403 ? -95.658 -10.052 0.693 1.00 67.65 403 LEU B O 1
ATOM 7215 N N . ASP B 1 404 ? -93.784 -11.301 0.631 1.00 79.33 404 ASP B N 1
ATOM 7216 C CA . ASP B 1 404 ? -94.151 -12.174 1.730 1.00 91.25 404 ASP B CA 1
ATOM 7217 C C . ASP B 1 404 ? -93.504 -11.611 3.000 1.00 94.42 404 ASP B C 1
ATOM 7218 O O . ASP B 1 404 ? -92.280 -11.584 3.109 1.00 96.83 404 ASP B O 1
ATOM 7223 N N . PRO B 1 405 ? -94.330 -11.148 3.959 1.00 96.59 405 PRO B N 1
ATOM 7224 C CA . PRO B 1 405 ? -93.872 -10.421 5.152 1.00 92.93 405 PRO B CA 1
ATOM 7225 C C . PRO B 1 405 ? -92.949 -11.224 6.055 1.00 88.78 405 PRO B C 1
ATOM 7226 O O . PRO B 1 405 ? -92.151 -10.646 6.792 1.00 85.23 405 PRO B O 1
ATOM 7230 N N . ASN B 1 406 ? -93.066 -12.546 5.989 1.00 88.06 406 ASN B N 1
ATOM 7231 C CA . ASN B 1 406 ? -92.250 -13.441 6.796 1.00 87.08 406 ASN B CA 1
ATOM 7232 C C . ASN B 1 406 ? -90.886 -13.746 6.173 1.00 80.73 406 ASN B C 1
ATOM 7233 O O . ASN B 1 406 ? -90.029 -14.348 6.822 1.00 80.22 406 ASN B O 1
ATOM 7238 N N . HIS B 1 407 ? -90.684 -13.337 4.922 1.00 73.24 407 HIS B N 1
ATOM 7239 C CA . HIS B 1 407 ? -89.380 -13.486 4.272 1.00 65.91 407 HIS B CA 1
ATOM 7240 C C . HIS B 1 407 ? -88.430 -12.375 4.718 1.00 59.43 407 HIS B C 1
ATOM 7241 O O . HIS B 1 407 ? -88.852 -11.235 4.895 1.00 61.93 407 HIS B O 1
ATOM 7248 N N . ASP B 1 408 ? -87.153 -12.704 4.894 1.00 52.91 408 ASP B N 1
ATOM 7249 C CA . ASP B 1 408 ? -86.162 -11.730 5.352 1.00 50.53 408 ASP B CA 1
ATOM 7250 C C . ASP B 1 408 ? -85.944 -10.566 4.372 1.00 52.41 408 ASP B C 1
ATOM 7251 O O . ASP B 1 408 ? -85.669 -9.439 4.789 1.00 56.09 408 ASP B O 1
ATOM 7256 N N . ASN B 1 409 ? -86.077 -10.837 3.077 1.00 48.97 409 ASN B N 1
ATOM 7257 C CA . ASN B 1 409 ? -85.956 -9.804 2.052 1.00 45.92 409 ASN B CA 1
ATOM 7258 C C . ASN B 1 409 ? -87.295 -9.161 1.688 1.00 45.28 409 ASN B C 1
ATOM 7259 O O . ASN B 1 409 ? -87.521 -8.775 0.542 1.00 44.40 409 ASN B O 1
ATOM 7264 N N . ALA B 1 410 ? -88.181 -9.050 2.674 1.00 44.05 410 ALA B N 1
ATOM 7265 C CA . ALA B 1 410 ? -89.462 -8.365 2.507 1.00 41.91 410 ALA B CA 1
ATOM 7266 C C . ALA B 1 410 ? -89.253 -6.889 2.221 1.00 44.49 410 ALA B C 1
ATOM 7267 O O . ALA B 1 410 ? -88.326 -6.273 2.744 1.00 49.63 410 ALA B O 1
ATOM 7269 N N . LEU B 1 411 ? -90.119 -6.332 1.387 1.00 42.08 411 LEU B N 1
ATOM 7270 C CA . LEU B 1 411 ? -90.045 -4.923 1.035 1.00 41.44 411 LEU B CA 1
ATOM 7271 C C . LEU B 1 411 ? -90.293 -4.024 2.239 1.00 45.00 411 LEU B C 1
ATOM 7272 O O . LEU B 1 411 ? -91.296 -4.147 2.944 1.00 53.55 411 LEU B O 1
ATOM 7277 N N . LYS B 1 412 ? -89.347 -3.125 2.466 1.00 48.84 412 LYS B N 1
ATOM 7278 C CA . LYS B 1 412 ? -89.408 -2.192 3.568 1.00 55.48 412 LYS B CA 1
ATOM 7279 C C . LYS B 1 412 ? -88.906 -0.867 3.017 1.00 53.10 412 LYS B C 1
ATOM 7280 O O . LYS B 1 412 ? -87.984 -0.852 2.204 1.00 53.71 412 LYS B O 1
ATOM 7286 N N . PRO B 1 413 ? -89.529 0.249 3.425 1.00 53.19 413 PRO B N 1
ATOM 7287 C CA . PRO B 1 413 ? -89.022 1.554 3.029 1.00 48.19 413 PRO B CA 1
ATOM 7288 C C . PRO B 1 413 ? -87.609 1.768 3.558 1.00 43.77 413 PRO B C 1
ATOM 7289 O O . PRO B 1 413 ? -87.322 1.445 4.709 1.00 43.38 413 PRO B O 1
ATOM 7293 N N . GLY B 1 414 ? -86.729 2.285 2.708 1.00 45.07 414 GLY B N 1
ATOM 7294 C CA . GLY B 1 414 ? -85.359 2.597 3.112 1.00 45.49 414 GLY B CA 1
ATOM 7295 C C . GLY B 1 414 ? -84.462 1.391 3.284 1.00 43.49 414 GLY B C 1
ATOM 7296 O O . GLY B 1 414 ? -83.385 1.489 3.862 1.00 43.77 414 GLY B O 1
ATOM 7297 N N . LYS B 1 415 ? -84.916 0.250 2.781 1.00 42.38 415 LYS B N 1
ATOM 7298 C CA . LYS B 1 415 ? -84.156 -0.982 2.830 1.00 40.97 415 LYS B CA 1
ATOM 7299 C C . LYS B 1 415 ? -83.624 -1.283 1.434 1.00 38.28 415 LYS B C 1
ATOM 7300 O O . LYS B 1 415 ? -84.309 -1.017 0.451 1.00 37.79 415 LYS B O 1
ATOM 7306 N N . ARG B 1 416 ? -82.404 -1.816 1.342 1.00 37.65 416 ARG B N 1
ATOM 7307 C CA . ARG B 1 416 ? -81.874 -2.263 0.048 1.00 44.54 416 ARG B CA 1
ATOM 7308 C C . ARG B 1 416 ? -81.920 -3.775 -0.068 1.00 42.60 416 ARG B C 1
ATOM 7309 O O . ARG B 1 416 ? -81.643 -4.500 0.894 1.00 35.85 416 ARG B O 1
ATOM 7317 N N . THR B 1 417 ? -82.287 -4.243 -1.253 1.00 39.92 417 THR B N 1
ATOM 7318 C CA . THR B 1 417 ? -82.627 -5.647 -1.448 1.00 37.34 417 THR B CA 1
ATOM 7319 C C . THR B 1 417 ? -81.445 -6.584 -1.670 1.00 39.02 417 THR B C 1
ATOM 7320 O O . THR B 1 417 ? -80.313 -6.147 -1.886 1.00 43.52 417 THR B O 1
ATOM 7324 N N . TYR B 1 418 ? -81.748 -7.878 -1.589 1.00 34.53 418 TYR B N 1
ATOM 7325 C CA . TYR B 1 418 ? -80.930 -8.959 -2.140 1.00 35.36 418 TYR B CA 1
ATOM 7326 C C . TYR B 1 418 ? -80.466 -8.533 -3.531 1.00 35.83 418 TYR B C 1
ATOM 7327 O O . TYR B 1 418 ? -81.289 -8.231 -4.408 1.00 38.12 418 TYR B O 1
ATOM 7336 N N . HIS B 1 419 ? -79.154 -8.492 -3.728 1.00 30.77 419 HIS B N 1
ATOM 7337 C CA . HIS B 1 419 ? -78.602 -7.953 -4.963 1.00 32.73 419 HIS B CA 1
ATOM 7338 C C . HIS B 1 419 ? -77.885 -9.051 -5.754 1.00 30.61 419 HIS B C 1
ATOM 7339 O O . HIS B 1 419 ? -77.136 -9.840 -5.182 1.00 33.34 419 HIS B O 1
ATOM 7346 N N . THR B 1 420 ? -78.119 -9.105 -7.063 1.00 26.81 420 THR B N 1
ATOM 7347 C CA . THR B 1 420 ? -77.544 -10.168 -7.893 1.00 26.21 420 THR B CA 1
ATOM 7348 C C . THR B 1 420 ? -76.118 -9.891 -8.352 1.00 24.97 420 THR B C 1
ATOM 7349 O O . THR B 1 420 ? -75.321 -10.815 -8.538 1.00 24.42 420 THR B O 1
ATOM 7353 N N . ILE B 1 421 ? -75.824 -8.605 -8.530 1.00 30.33 421 ILE B N 1
ATOM 7354 C CA . ILE B 1 421 ? -74.504 -8.091 -8.902 1.00 28.97 421 ILE B CA 1
ATOM 7355 C C . ILE B 1 421 ? -73.427 -8.404 -7.867 1.00 31.68 421 ILE B C 1
ATOM 7356 O O . ILE B 1 421 ? -73.512 -7.932 -6.727 1.00 39.59 421 ILE B O 1
ATOM 7361 N N . ILE B 1 422 ? -72.413 -9.180 -8.257 1.00 26.47 422 ILE B N 1
ATOM 7362 C CA . ILE B 1 422 ? -71.321 -9.547 -7.340 1.00 22.45 422 ILE B CA 1
ATOM 7363 C C . ILE B 1 422 ? -69.935 -9.494 -7.992 1.00 26.51 422 ILE B C 1
ATOM 7364 O O . ILE B 1 422 ? -69.631 -10.297 -8.878 1.00 29.57 422 ILE B O 1
ATOM 7369 N N . PRO B 1 423 ? -69.089 -8.537 -7.562 1.00 24.18 423 PRO B N 1
ATOM 7370 C CA . PRO B 1 423 ? -67.684 -8.523 -7.985 1.00 23.75 423 PRO B CA 1
ATOM 7371 C C . PRO B 1 423 ? -66.827 -9.448 -7.117 1.00 28.44 423 PRO B C 1
ATOM 7372 O O . PRO B 1 423 ? -66.951 -9.454 -5.885 1.00 34.49 423 PRO B O 1
ATOM 7376 N N . GLY B 1 424 ? -65.961 -10.225 -7.752 1.00 27.88 424 GLY B N 1
ATOM 7377 C CA . GLY B 1 424 ? -65.123 -11.155 -7.010 1.00 26.73 424 GLY B CA 1
ATOM 7378 C C . GLY B 1 424 ? -63.676 -10.722 -6.969 1.00 26.25 424 GLY B C 1
ATOM 7379 O O . GLY B 1 424 ? -63.205 -10.004 -7.849 1.00 23.40 424 GLY B O 1
ATOM 7380 N N . PHE B 1 425 ? -62.967 -11.169 -5.940 1.00 21.53 425 PHE B N 1
ATOM 7381 C CA . PHE B 1 425 ? -61.526 -10.971 -5.881 1.00 24.30 425 PHE B CA 1
ATOM 7382 C C . PHE B 1 425 ? -60.833 -12.203 -5.331 1.00 17.73 425 PHE B C 1
ATOM 7383 O O . PHE B 1 425 ? -61.358 -12.876 -4.448 1.00 18.57 425 PHE B O 1
ATOM 7391 N N . LEU B 1 426 ? -59.654 -12.497 -5.868 1.00 22.89 426 LEU B N 1
ATOM 7392 C CA . LEU B 1 426 ? -58.857 -13.647 -5.431 1.00 26.43 426 LEU B CA 1
ATOM 7393 C C . LEU B 1 426 ? -57.528 -13.232 -4.798 1.00 26.02 426 LEU B C 1
ATOM 7394 O O . LEU B 1 426 ? -56.802 -12.401 -5.337 1.00 23.27 426 LEU B O 1
ATOM 7399 N N . THR B 1 427 ? -57.218 -13.858 -3.669 1.00 33.77 427 THR B N 1
ATOM 7400 C CA . THR B 1 427 ? -56.059 -13.525 -2.843 1.00 34.09 427 THR B CA 1
ATOM 7401 C C . THR B 1 427 ? -55.353 -14.804 -2.381 1.00 33.84 427 THR B C 1
ATOM 7402 O O . THR B 1 427 ? -56.006 -15.813 -2.146 1.00 39.21 427 THR B O 1
ATOM 7406 N N . LYS B 1 428 ? -54.027 -14.780 -2.272 1.00 35.97 428 LYS B N 1
ATOM 7407 C CA . LYS B 1 428 ? -53.289 -15.907 -1.692 1.00 42.22 428 LYS B CA 1
ATOM 7408 C C . LYS B 1 428 ? -52.187 -15.414 -0.757 1.00 44.17 428 LYS B C 1
ATOM 7409 O O . LYS B 1 428 ? -51.267 -14.723 -1.190 1.00 49.71 428 LYS B O 1
ATOM 7415 N N . ASN B 1 429 ? -52.292 -15.789 0.519 1.00 49.50 429 ASN B N 1
ATOM 7416 C CA . ASN B 1 429 ? -51.338 -15.406 1.578 1.00 52.90 429 ASN B CA 1
ATOM 7417 C C . ASN B 1 429 ? -51.140 -13.897 1.699 1.00 51.09 429 ASN B C 1
ATOM 7418 O O . ASN B 1 429 ? -50.004 -13.421 1.704 1.00 53.57 429 ASN B O 1
ATOM 7423 N N . ASP B 1 430 ? -52.255 -13.166 1.778 1.00 49.55 430 ASP B N 1
ATOM 7424 C CA . ASP B 1 430 ? -52.282 -11.695 1.856 1.00 57.47 430 ASP B CA 1
ATOM 7425 C C . ASP B 1 430 ? -51.611 -10.975 0.655 1.00 50.18 430 ASP B C 1
ATOM 7426 O O . ASP B 1 430 ? -51.298 -9.780 0.710 1.00 44.71 430 ASP B O 1
ATOM 7431 N N . GLN B 1 431 ? -51.402 -11.719 -0.428 1.00 46.69 431 GLN B N 1
ATOM 7432 C CA . GLN B 1 431 ? -50.955 -11.155 -1.693 1.00 41.02 431 GLN B CA 1
ATOM 7433 C C . GLN B 1 431 ? -52.144 -11.129 -2.637 1.00 35.97 431 GLN B C 1
ATOM 7434 O O . GLN B 1 431 ? -52.928 -12.081 -2.679 1.00 34.96 431 GLN B O 1
ATOM 7440 N N . PRO B 1 432 ? -52.290 -10.044 -3.407 1.00 32.60 432 PRO B N 1
ATOM 7441 C CA . PRO B 1 432 ? -53.440 -9.980 -4.304 1.00 30.44 432 PRO B CA 1
ATOM 7442 C C . PRO B 1 432 ? -53.161 -10.766 -5.570 1.00 29.08 432 PRO B C 1
ATOM 7443 O O . PRO B 1 432 ? -52.065 -10.667 -6.141 1.00 38.92 432 PRO B O 1
ATOM 7447 N N . ILE B 1 433 ? -54.111 -11.575 -6.006 1.00 27.28 433 ILE B N 1
ATOM 7448 C CA . ILE B 1 433 ? -53.906 -12.191 -7.303 1.00 31.42 433 ILE B CA 1
ATOM 7449 C C . ILE B 1 433 ? -54.878 -11.694 -8.371 1.00 27.56 433 ILE B C 1
ATOM 7450 O O . ILE B 1 433 ? -54.522 -11.643 -9.543 1.00 33.71 433 ILE B O 1
ATOM 7455 N N . GLY B 1 434 ? -56.074 -11.266 -7.980 1.00 19.70 434 GLY B N 1
ATOM 7456 C CA . GLY B 1 434 ? -56.844 -10.428 -8.896 1.00 18.71 434 GLY B CA 1
ATOM 7457 C C . GLY B 1 434 ? -58.354 -10.376 -8.837 1.00 18.94 434 GLY B C 1
ATOM 7458 O O . GLY B 1 434 ? -58.981 -11.120 -8.106 1.00 19.42 434 GLY B O 1
ATOM 7459 N N . PRO B 1 435 ? -58.940 -9.470 -9.627 1.00 21.65 435 PRO B N 1
ATOM 7460 C CA . PRO B 1 435 ? -60.374 -9.351 -9.822 1.00 23.22 435 PRO B CA 1
ATOM 7461 C C . PRO B 1 435 ? -60.936 -10.351 -10.852 1.00 21.84 435 PRO B C 1
ATOM 7462 O O . PRO B 1 435 ? -60.310 -10.607 -11.882 1.00 23.84 435 PRO B O 1
ATOM 7466 N N . PHE B 1 436 ? -62.105 -10.915 -10.553 1.00 21.28 436 PHE B N 1
ATOM 7467 C CA . PHE B 1 436 ? -62.866 -11.721 -11.503 1.00 18.31 436 PHE B CA 1
ATOM 7468 C C . PHE B 1 436 ? -64.331 -11.399 -11.306 1.00 20.13 436 PHE B C 1
ATOM 7469 O O . PHE B 1 436 ? -64.710 -10.815 -10.298 1.00 27.78 436 PHE B O 1
ATOM 7477 N N . GLY B 1 437 ? -65.155 -11.757 -12.276 1.00 25.40 437 GLY B N 1
ATOM 7478 C CA . GLY B 1 437 ? -66.604 -11.597 -12.164 1.00 20.51 437 GLY B CA 1
ATOM 7479 C C . GLY B 1 437 ? -67.225 -12.317 -13.341 1.00 26.26 437 GLY B C 1
ATOM 7480 O O . GLY B 1 437 ? -66.651 -12.326 -14.430 1.00 23.85 437 GLY B O 1
ATOM 7481 N N . VAL B 1 438 ? -68.362 -12.976 -13.119 1.00 27.15 438 VAL B N 1
ATOM 7482 C CA . VAL B 1 438 ? -69.125 -13.559 -14.215 1.00 20.66 438 VAL B CA 1
ATOM 7483 C C . VAL B 1 438 ? -70.556 -13.035 -14.160 1.00 26.93 438 VAL B C 1
ATOM 7484 O O . VAL B 1 438 ? -71.387 -13.497 -13.381 1.00 36.94 438 VAL B O 1
ATOM 7488 N N . MET B 1 439 ? -70.785 -12.024 -14.988 1.00 35.00 439 MET B N 1
ATOM 7489 C CA . MET B 1 439 ? -72.075 -11.412 -15.302 1.00 39.52 439 MET B CA 1
ATOM 7490 C C . MET B 1 4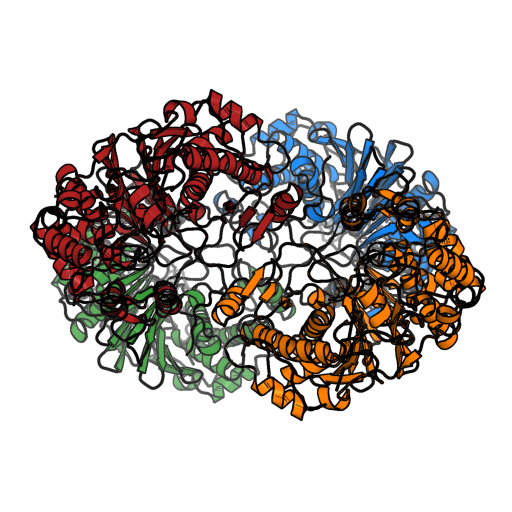39 ? -73.227 -12.429 -15.417 1.00 40.08 439 MET B C 1
ATOM 7491 O O . MET B 1 439 ? -73.013 -13.583 -15.791 1.00 40.79 439 MET B O 1
ATOM 7496 N N . GLY B 1 440 ? -74.448 -12.007 -15.095 1.00 43.77 440 GLY B N 1
ATOM 7497 C CA . GLY B 1 440 ? -75.629 -12.752 -15.547 1.00 47.45 440 GLY B CA 1
ATOM 7498 C C . GLY B 1 440 ? -76.751 -13.065 -14.576 1.00 50.37 440 GLY B C 1
ATOM 7499 O O . GLY B 1 440 ? -77.356 -14.137 -14.665 1.00 57.30 440 GLY B O 1
ATOM 7500 N N . GLY B 1 441 ? -77.046 -12.138 -13.666 1.00 49.74 441 GLY B N 1
ATOM 7501 C CA . GLY B 1 441 ? -78.169 -12.300 -12.736 1.00 49.95 441 GLY B CA 1
ATOM 7502 C C . GLY B 1 441 ? -77.980 -13.389 -11.691 1.00 45.20 441 GLY B C 1
ATOM 7503 O O . GLY B 1 441 ? -77.109 -13.279 -10.837 1.00 47.44 441 GLY B O 1
ATOM 7504 N N . PHE B 1 442 ? -78.800 -14.438 -11.756 1.00 49.25 442 PHE B N 1
ATOM 7505 C CA . PHE B 1 442 ? -78.700 -15.569 -10.818 1.00 48.21 442 PHE B CA 1
ATOM 7506 C C . PHE B 1 442 ? -77.688 -16.624 -11.263 1.00 48.31 442 PHE B C 1
ATOM 7507 O O . PHE B 1 442 ? -77.447 -17.587 -10.546 1.00 45.42 442 PHE B O 1
ATOM 7515 N N . MET B 1 443 ? -77.110 -16.443 -12.450 1.00 47.49 443 MET B N 1
ATOM 7516 C CA . MET B 1 443 ? -75.966 -17.239 -12.895 1.00 43.89 443 MET B CA 1
ATOM 7517 C C . MET B 1 443 ? -74.729 -16.903 -12.056 1.00 36.31 443 MET B C 1
ATOM 7518 O O . MET B 1 443 ? -73.913 -17.774 -11.785 1.00 25.60 443 MET B O 1
ATOM 7523 N N . GLN B 1 444 ? -74.635 -15.645 -11.623 1.00 32.02 444 GLN B N 1
ATOM 7524 C CA . GLN B 1 444 ? -73.412 -15.066 -11.038 1.00 26.50 444 GLN B CA 1
ATOM 7525 C C . GLN B 1 444 ? -72.642 -15.898 -9.996 1.00 19.00 444 GLN B C 1
ATOM 7526 O O . GLN B 1 444 ? -71.461 -16.108 -10.174 1.00 16.22 444 GLN B O 1
ATOM 7532 N N . PRO B 1 445 ? -73.283 -16.360 -8.909 1.00 16.53 445 PRO B N 1
ATOM 7533 C CA . PRO B 1 445 ? -72.511 -17.211 -7.992 1.00 19.43 445 PRO B CA 1
ATOM 7534 C C . PRO B 1 445 ? -72.037 -18.533 -8.613 1.00 22.83 445 PRO B C 1
ATOM 7535 O O . PRO B 1 445 ? -70.933 -19.016 -8.314 1.00 19.18 445 PRO B O 1
ATOM 7539 N N . GLN B 1 446 ? -72.860 -19.109 -9.479 1.00 19.96 446 GLN B N 1
ATOM 7540 C CA . GLN B 1 446 ? -72.502 -20.343 -10.165 1.00 18.90 446 GLN B CA 1
ATOM 7541 C C . GLN B 1 446 ? -71.301 -20.141 -11.118 1.00 20.21 446 GLN B C 1
ATOM 7542 O O . GLN B 1 446 ? -70.398 -20.977 -11.182 1.00 24.31 446 GLN B O 1
ATOM 7548 N N . GLY B 1 447 ? -71.283 -19.015 -11.824 1.00 16.72 447 GLY B N 1
ATOM 7549 C CA . GLY B 1 447 ? -70.114 -18.599 -12.581 1.00 21.59 447 GLY B CA 1
ATOM 7550 C C . GLY B 1 447 ? -68.901 -18.357 -11.704 1.00 19.12 447 GLY B C 1
ATOM 7551 O O . GLY B 1 447 ? -67.781 -18.694 -12.079 1.00 22.62 447 GLY B O 1
ATOM 7552 N N . HIS B 1 448 ? -69.128 -17.778 -10.529 1.00 20.28 448 HIS B N 1
ATOM 7553 C CA . HIS B 1 448 ? -68.067 -17.525 -9.563 1.00 16.26 448 HIS B CA 1
ATOM 7554 C C . HIS B 1 448 ? -67.504 -18.841 -9.076 1.00 23.57 448 HIS B C 1
ATOM 7555 O O . HIS B 1 448 ? -66.283 -19.032 -9.057 1.00 23.12 448 HIS B O 1
ATOM 7562 N N . MET B 1 449 ? -68.385 -19.776 -8.733 1.00 19.36 449 MET B N 1
ATOM 7563 C CA . MET B 1 449 ? -67.914 -21.094 -8.320 1.00 23.48 449 MET B CA 1
ATOM 7564 C C . MET B 1 449 ? -67.086 -21.780 -9.417 1.00 23.73 449 MET B C 1
ATOM 7565 O O . MET B 1 449 ? -66.032 -22.371 -9.141 1.00 16.66 449 MET B O 1
ATOM 7570 N N . GLN B 1 450 ? -67.567 -21.680 -10.655 1.00 21.34 450 GLN B N 1
ATOM 7571 C CA . GLN B 1 450 ? -66.907 -22.329 -11.766 1.00 22.74 450 GLN B CA 1
ATOM 7572 C C . GLN B 1 450 ? -65.530 -21.723 -12.049 1.00 23.36 450 GLN B C 1
ATOM 7573 O O . GLN B 1 450 ? -64.559 -22.455 -12.131 1.00 24.77 450 GLN B O 1
ATOM 7579 N N . VAL B 1 451 ? -65.405 -20.405 -12.143 1.00 19.60 451 VAL B N 1
ATOM 7580 C CA . VAL B 1 451 ? -64.065 -19.859 -12.433 1.00 23.03 451 VAL B CA 1
ATOM 7581 C C . VAL B 1 451 ? -63.089 -20.034 -11.280 1.00 24.21 451 VAL B C 1
ATOM 7582 O O . VAL B 1 451 ? -61.892 -20.173 -11.513 1.00 21.95 451 VAL B O 1
ATOM 7586 N N . MET B 1 452 ? -63.595 -20.045 -10.050 1.00 20.43 452 MET B N 1
ATOM 7587 C CA . MET B 1 452 ? -62.737 -20.325 -8.903 1.00 25.07 452 MET B CA 1
ATOM 7588 C C . MET B 1 452 ? -62.218 -21.755 -8.929 1.00 23.65 452 MET B C 1
ATOM 7589 O O . MET B 1 452 ? -61.026 -21.996 -8.721 1.00 26.28 452 MET B O 1
ATOM 7594 N N . MET B 1 453 ? -63.108 -22.697 -9.203 1.00 19.90 453 MET B N 1
ATOM 7595 C CA . MET B 1 453 ? -62.698 -24.085 -9.274 1.00 24.72 453 MET B CA 1
ATOM 7596 C C . MET B 1 453 ? -61.788 -24.364 -10.471 1.00 25.59 453 MET B C 1
ATOM 7597 O O . MET B 1 453 ? -60.774 -25.055 -10.335 1.00 22.98 453 MET B O 1
ATOM 7602 N N . ASN B 1 454 ? -62.137 -23.792 -11.621 1.00 20.74 454 ASN B N 1
ATOM 7603 C CA . ASN B 1 454 ? -61.300 -23.867 -12.812 1.00 20.95 454 ASN B CA 1
ATOM 7604 C C . ASN B 1 454 ? -59.873 -23.372 -12.554 1.00 21.43 454 ASN B C 1
ATOM 7605 O O . ASN B 1 454 ? -58.912 -23.949 -13.056 1.00 17.76 454 ASN B O 1
ATOM 7610 N N . THR B 1 455 ? -59.742 -22.329 -11.738 1.00 23.83 455 THR B N 1
ATOM 7611 C CA . THR B 1 455 ? -58.445 -21.707 -11.493 1.00 25.59 455 THR B CA 1
ATOM 7612 C C . THR B 1 455 ? -57.654 -22.434 -10.407 1.00 26.93 455 THR B C 1
ATOM 7613 O O . THR B 1 455 ? -56.515 -22.852 -10.630 1.00 34.08 455 THR B O 1
ATOM 7617 N N . ILE B 1 456 ? -58.265 -22.588 -9.236 1.00 24.43 456 ILE B N 1
ATOM 7618 C CA . ILE B 1 456 ? -57.571 -23.121 -8.058 1.00 21.39 456 ILE B CA 1
ATOM 7619 C C . ILE B 1 456 ? -57.420 -24.646 -8.106 1.00 24.69 456 ILE B C 1
ATOM 7620 O O . ILE B 1 456 ? -56.321 -25.176 -7.909 1.00 24.00 456 ILE B O 1
ATOM 7625 N N . ASP B 1 457 ? -58.516 -25.345 -8.392 1.00 27.60 457 ASP B N 1
ATOM 7626 C CA . ASP B 1 457 ? -58.487 -26.799 -8.504 1.00 26.84 457 ASP B CA 1
ATOM 7627 C C . ASP B 1 457 ? -57.806 -27.298 -9.784 1.00 27.30 457 ASP B C 1
ATOM 7628 O O . ASP B 1 457 ? -56.981 -28.204 -9.742 1.00 18.52 457 ASP B O 1
ATOM 7633 N N . PHE B 1 458 ? -58.143 -26.707 -10.922 1.00 27.84 458 PHE B N 1
ATOM 7634 C CA . PHE B 1 458 ? -57.846 -27.369 -12.178 1.00 26.56 458 PHE B CA 1
ATOM 7635 C C . PHE B 1 458 ? -56.811 -26.676 -13.042 1.00 25.44 458 PHE B C 1
ATOM 7636 O O . PHE B 1 458 ? -56.504 -27.129 -14.147 1.00 29.74 458 PHE B O 1
ATOM 7644 N N . GLY B 1 459 ? -56.280 -25.572 -12.528 1.00 23.57 459 GLY B N 1
ATOM 7645 C CA . GLY B 1 459 ? -55.091 -24.933 -13.098 1.00 21.18 459 GLY B CA 1
ATOM 7646 C C . GLY B 1 459 ? -55.241 -24.322 -14.481 1.00 25.47 459 GLY B C 1
ATOM 7647 O O . GLY B 1 459 ? -54.271 -24.250 -15.236 1.00 25.02 459 GLY B O 1
ATOM 7648 N N . LEU B 1 460 ? -56.453 -23.880 -14.807 1.00 21.65 460 LEU B N 1
ATOM 7649 C CA . LEU B 1 460 ? -56.733 -23.251 -16.090 1.00 25.01 460 LEU B CA 1
ATOM 7650 C C . LEU B 1 460 ? -56.255 -21.817 -16.077 1.00 24.21 460 LEU B C 1
ATOM 7651 O O . LEU B 1 460 ? -56.365 -21.138 -15.059 1.00 26.29 460 LEU B O 1
ATOM 7656 N N . ASN B 1 461 ? -55.714 -21.361 -17.200 1.00 21.79 461 ASN B N 1
ATOM 7657 C CA . ASN B 1 461 ? -55.357 -19.950 -17.334 1.00 30.34 461 ASN B CA 1
ATOM 7658 C C . ASN B 1 461 ? -56.611 -19.068 -17.411 1.00 27.51 461 ASN B C 1
ATOM 7659 O O . ASN B 1 461 ? -57.710 -19.582 -17.634 1.00 29.62 461 ASN B O 1
ATOM 7664 N N . PRO B 1 462 ? -56.453 -17.748 -17.222 1.00 23.45 462 PRO B N 1
ATOM 7665 C CA . PRO B 1 462 ? -57.622 -16.847 -17.189 1.00 23.48 462 PRO B CA 1
ATOM 7666 C C . PRO B 1 462 ? -58.564 -16.994 -18.388 1.00 22.85 462 PRO B C 1
ATOM 7667 O O . PRO B 1 462 ? -59.796 -16.946 -18.215 1.00 26.03 462 PRO B O 1
ATOM 7671 N N . GLN B 1 463 ? -57.994 -17.179 -19.581 1.00 11.65 463 GLN B N 1
ATOM 7672 C CA . GLN B 1 463 ? -58.796 -17.313 -20.796 1.00 12.37 463 GLN B CA 1
ATOM 7673 C C . GLN B 1 463 ? -59.466 -18.673 -20.863 1.00 13.45 463 GLN B C 1
ATOM 7674 O O . GLN B 1 463 ? -60.676 -18.759 -21.044 1.00 5.52 463 GLN B O 1
ATOM 7680 N N . ALA B 1 464 ? -58.661 -19.725 -20.726 1.00 8.88 464 ALA B N 1
ATOM 7681 C CA . ALA B 1 464 ? -59.173 -21.084 -20.577 1.00 10.91 464 ALA B CA 1
ATOM 7682 C C . ALA B 1 464 ? -60.315 -21.218 -19.553 1.00 11.95 464 ALA B C 1
ATOM 7683 O O . ALA B 1 464 ? -61.313 -21.896 -19.820 1.00 18.04 464 ALA B O 1
ATOM 7685 N N . ALA B 1 465 ? -60.177 -20.556 -18.406 1.00 6.53 465 ALA B N 1
ATOM 7686 C CA . ALA B 1 465 ? -61.185 -20.611 -17.351 1.00 14.30 465 ALA B CA 1
ATOM 7687 C C . ALA B 1 465 ? -62.521 -20.041 -17.834 1.00 13.41 465 ALA B C 1
ATOM 7688 O O . ALA B 1 465 ? -63.607 -20.500 -17.441 1.00 11.72 465 ALA B O 1
ATOM 7690 N N . LEU B 1 466 ? -62.418 -19.030 -18.688 1.00 10.74 466 LEU B N 1
ATOM 7691 C CA . LEU B 1 466 ? -63.572 -18.401 -19.278 1.00 13.16 466 LEU B CA 1
ATOM 7692 C C . LEU B 1 466 ? -64.108 -19.249 -20.417 1.00 15.63 466 LEU B C 1
ATOM 7693 O O . LEU B 1 466 ? -65.324 -19.368 -20.569 1.00 11.79 466 LEU B O 1
ATOM 7698 N N . ASP B 1 467 ? -63.187 -19.839 -21.191 1.00 11.50 467 ASP B N 1
ATOM 7699 C CA . ASP B 1 467 ? -63.509 -20.649 -22.374 1.00 19.79 467 ASP B CA 1
ATOM 7700 C C . ASP B 1 467 ? -64.321 -21.877 -22.006 1.00 19.66 467 ASP B C 1
ATOM 7701 O O . ASP B 1 467 ? -65.218 -22.281 -22.761 1.00 19.25 467 ASP B O 1
ATOM 7706 N N . ALA B 1 468 ? -63.989 -22.449 -20.847 1.00 19.95 468 ALA B N 1
ATOM 7707 C CA . ALA B 1 468 ? -64.552 -23.706 -20.359 1.00 22.46 468 ALA B CA 1
ATOM 7708 C C . ALA B 1 468 ? -66.072 -23.718 -20.396 1.00 26.79 468 ALA B C 1
ATOM 7709 O O . ALA B 1 468 ? -66.708 -22.702 -20.083 1.00 29.97 468 ALA B O 1
ATOM 7711 N N . PRO B 1 469 ? -66.657 -24.858 -20.808 1.00 29.77 469 PRO B N 1
ATOM 7712 C CA . PRO B 1 469 ? -68.118 -25.006 -20.918 1.00 29.93 469 PRO B CA 1
ATOM 7713 C C . PRO B 1 469 ? -68.834 -24.894 -19.569 1.00 21.29 469 PRO B C 1
ATOM 7714 O O . PRO B 1 469 ? -68.345 -25.396 -18.561 1.00 22.47 469 PRO B O 1
ATOM 7718 N N . ARG B 1 470 ? -69.990 -24.248 -19.561 1.00 16.09 470 ARG B N 1
ATOM 7719 C CA . ARG B 1 470 ? -70.610 -23.879 -18.311 1.00 15.13 470 ARG B CA 1
ATOM 7720 C C . ARG B 1 470 ? -71.944 -24.563 -18.064 1.00 22.77 470 ARG B C 1
ATOM 7721 O O . ARG B 1 470 ? -72.677 -24.889 -19.007 1.00 27.82 470 ARG B O 1
ATOM 7729 N N . TRP B 1 471 ? -72.257 -24.755 -16.783 1.00 18.87 471 TRP B N 1
ATOM 7730 C CA . TRP B 1 471 ? -73.586 -25.174 -16.364 1.00 17.88 471 TRP B CA 1
ATOM 7731 C C . TRP B 1 471 ? -74.243 -24.080 -15.535 1.00 19.18 471 TRP B C 1
ATOM 7732 O O . TRP B 1 471 ? -73.574 -23.140 -15.107 1.00 25.52 471 TRP B O 1
ATOM 7743 N N . GLN B 1 472 ? -75.550 -24.196 -15.322 1.00 22.29 472 GLN B N 1
ATOM 7744 C CA . GLN B 1 472 ? -76.261 -23.368 -14.344 1.00 29.21 472 GLN B CA 1
ATOM 7745 C C . GLN B 1 472 ? -77.561 -24.025 -13.900 1.00 31.16 472 GLN B C 1
ATOM 7746 O O . GLN B 1 472 ? -78.309 -24.570 -14.712 1.00 32.25 472 GLN B O 1
ATOM 7752 N N . TRP B 1 473 ? -77.786 -23.996 -12.590 1.00 28.53 473 TRP B N 1
ATOM 7753 C CA . TRP B 1 473 ? -78.994 -24.520 -11.982 1.00 29.54 473 TRP B CA 1
ATOM 7754 C C . TRP B 1 473 ? -80.106 -23.459 -11.988 1.00 32.57 473 TRP B C 1
ATOM 7755 O O . TRP B 1 473 ? -79.846 -22.273 -11.774 1.00 35.16 473 TRP B O 1
ATOM 7766 N N . THR B 1 474 ? -81.343 -23.891 -12.231 1.00 35.79 474 THR B N 1
ATOM 7767 C CA . THR B 1 474 ? -82.486 -22.985 -12.281 1.00 31.07 474 THR B CA 1
ATOM 7768 C C . THR B 1 474 ? -83.553 -23.283 -11.219 1.00 34.44 474 THR B C 1
ATOM 7769 O O . THR B 1 474 ? -83.742 -22.504 -10.292 1.00 30.93 474 THR B O 1
ATOM 7773 N N . ASN B 1 475 ? -84.250 -24.407 -11.356 1.00 42.51 475 ASN B N 1
ATOM 7774 C CA . ASN B 1 475 ? -85.434 -24.658 -10.547 1.00 45.82 475 ASN B CA 1
ATOM 7775 C C . ASN B 1 475 ? -85.210 -25.593 -9.382 1.00 49.09 475 ASN B C 1
ATOM 7776 O O . ASN B 1 475 ? -85.073 -25.158 -8.241 1.00 64.58 475 ASN B O 1
ATOM 7781 N N . GLY B 1 476 ? -85.209 -26.887 -9.666 1.00 41.69 476 GLY B N 1
ATOM 7782 C CA . GLY B 1 476 ? -85.199 -27.884 -8.611 1.00 37.01 476 GLY B CA 1
ATOM 7783 C C . GLY B 1 476 ? -84.092 -28.854 -8.897 1.00 40.61 476 GLY B C 1
ATOM 7784 O O . GLY B 1 476 ? -83.020 -28.772 -8.313 1.00 40.93 476 GLY B O 1
ATOM 7785 N N . LYS B 1 477 ? -84.357 -29.778 -9.809 1.00 41.28 477 LYS B N 1
ATOM 7786 C CA . LYS B 1 477 ? -83.315 -30.659 -10.325 1.00 40.13 477 LYS B CA 1
ATOM 7787 C C . LYS B 1 477 ? -82.867 -30.189 -11.718 1.00 34.78 477 LYS B C 1
ATOM 7788 O O . LYS B 1 477 ? -82.004 -30.793 -12.340 1.00 35.24 477 LYS B O 1
ATOM 7794 N N . GLN B 1 478 ? -83.468 -29.097 -12.184 1.00 35.69 478 GLN B N 1
ATOM 7795 C CA . GLN B 1 478 ? -83.173 -28.498 -13.477 1.00 34.01 478 GLN B CA 1
ATOM 7796 C C . GLN B 1 478 ? -81.782 -27.869 -13.516 1.00 32.67 478 GLN B C 1
ATOM 7797 O O . GLN B 1 478 ? -81.457 -27.010 -12.703 1.00 35.04 478 GLN B O 1
ATOM 7803 N N . VAL B 1 479 ? -80.953 -28.309 -14.453 1.00 27.05 479 VAL B N 1
ATOM 7804 C CA . VAL B 1 479 ? -79.663 -27.668 -14.700 1.00 22.58 479 VAL B CA 1
ATOM 7805 C C . VAL B 1 479 ? -79.492 -27.439 -16.197 1.00 28.17 479 VAL B C 1
ATOM 7806 O O . VAL B 1 479 ? -79.599 -28.375 -16.990 1.00 34.16 479 VAL B O 1
ATOM 7810 N N . GLN B 1 480 ? -79.234 -26.194 -16.584 1.00 27.46 480 GLN B N 1
ATOM 7811 C CA . GLN B 1 480 ? -78.935 -25.892 -17.978 1.00 22.25 480 GLN B CA 1
ATOM 7812 C C . GLN B 1 480 ? -77.443 -26.078 -18.240 1.00 24.72 480 GLN B C 1
ATOM 7813 O O . GLN B 1 480 ? -76.632 -25.788 -17.367 1.00 23.29 480 GLN B O 1
ATOM 7819 N N . VAL B 1 481 ? -77.089 -26.594 -19.419 1.00 16.95 481 VAL B N 1
ATOM 7820 C CA . VAL B 1 481 ? -75.687 -26.699 -19.840 1.00 16.80 481 VAL B CA 1
ATOM 7821 C C . VAL B 1 481 ? -75.487 -26.170 -21.261 1.00 21.78 481 VAL B C 1
ATOM 7822 O O . VAL B 1 481 ? -76.429 -26.101 -22.045 1.00 25.72 481 VAL B O 1
ATOM 7826 N N . GLU B 1 482 ? -74.253 -25.799 -21.580 1.00 23.35 482 GLU B N 1
ATOM 7827 C CA . GLU B 1 482 ? -73.914 -25.231 -22.882 1.00 22.47 482 GLU B CA 1
ATOM 7828 C C . GLU B 1 482 ? -73.824 -26.310 -23.961 1.00 25.64 482 GLU B C 1
ATOM 7829 O O . GLU B 1 482 ? -73.573 -27.469 -23.645 1.00 28.09 482 GLU B O 1
ATOM 7835 N N . PRO B 1 483 ? -74.006 -25.933 -25.244 1.00 29.29 483 PRO B N 1
ATOM 7836 C CA . PRO B 1 483 ? -73.872 -26.887 -26.363 1.00 30.05 483 PRO B CA 1
ATOM 7837 C C . PRO B 1 483 ? -72.513 -27.587 -26.375 1.00 27.27 483 PRO B C 1
ATOM 7838 O O . PRO B 1 483 ? -72.382 -28.705 -26.858 1.00 25.81 483 PRO B O 1
ATOM 7842 N N . THR B 1 484 ? -71.524 -26.912 -25.814 1.00 29.31 484 THR B N 1
ATOM 7843 C CA . THR B 1 484 ? -70.173 -27.401 -25.739 1.00 26.19 484 THR B CA 1
ATOM 7844 C C . THR B 1 484 ? -69.907 -28.176 -24.427 1.00 26.84 484 THR B C 1
ATOM 7845 O O . THR B 1 484 ? -68.779 -28.594 -24.164 1.00 31.89 484 THR B O 1
ATOM 7849 N N . PHE B 1 485 ? -70.934 -28.376 -23.604 1.00 25.19 485 PHE B N 1
ATOM 7850 C CA . PHE B 1 485 ? -70.796 -29.233 -22.418 1.00 24.64 485 PHE B CA 1
ATOM 7851 C C . PHE B 1 485 ? -70.630 -30.673 -22.896 1.00 26.97 485 PHE B C 1
ATOM 7852 O O . PHE B 1 485 ? -71.316 -31.101 -23.818 1.00 28.64 485 PHE B O 1
ATOM 7860 N N . PRO B 1 486 ? -69.684 -31.411 -22.305 1.00 28.33 486 PRO B N 1
ATOM 7861 C CA . PRO B 1 486 ? -69.429 -32.787 -22.734 1.00 26.80 486 PRO B CA 1
ATOM 7862 C C . PRO B 1 486 ? -70.642 -33.702 -22.581 1.00 28.01 486 PRO B C 1
ATOM 7863 O O . PRO B 1 486 ? -71.144 -33.897 -21.478 1.00 16.03 486 PRO B O 1
ATOM 7867 N N . VAL B 1 487 ? -71.084 -34.253 -23.706 1.00 28.41 487 VAL B N 1
ATOM 7868 C CA . VAL B 1 487 ? -72.358 -34.955 -23.821 1.00 24.65 487 VAL B CA 1
ATOM 7869 C C . VAL B 1 487 ? -72.420 -36.226 -22.984 1.00 23.72 487 VAL B C 1
ATOM 7870 O O . VAL B 1 487 ? -73.446 -36.528 -22.385 1.00 23.39 487 VAL B O 1
ATOM 7874 N N . ASP B 1 488 ? -71.316 -36.954 -22.907 1.00 32.21 488 ASP B N 1
ATOM 7875 C CA . ASP B 1 488 ? -71.298 -38.187 -22.116 1.00 37.95 488 ASP B CA 1
ATOM 7876 C C . ASP B 1 488 ? -71.486 -37.911 -20.619 1.00 32.49 488 ASP B C 1
ATOM 7877 O O . ASP B 1 488 ? -72.209 -38.632 -19.922 1.00 32.56 488 ASP B O 1
ATOM 7882 N N . ILE B 1 489 ? -70.824 -36.865 -20.142 1.00 28.34 489 ILE B N 1
ATOM 7883 C CA . ILE B 1 489 ? -70.969 -36.408 -18.769 1.00 24.82 489 ILE B CA 1
ATOM 7884 C C . ILE B 1 489 ? -72.394 -35.913 -18.527 1.00 24.06 489 ILE B C 1
ATOM 7885 O O . ILE B 1 489 ? -73.007 -36.244 -17.515 1.00 24.66 489 ILE B O 1
ATOM 7890 N N . ALA B 1 490 ? -72.925 -35.154 -19.482 1.00 20.55 490 ALA B N 1
ATOM 7891 C CA . ALA B 1 490 ? -74.290 -34.651 -19.402 1.00 23.86 490 ALA B CA 1
ATOM 7892 C C . ALA B 1 490 ? -75.287 -35.790 -19.247 1.00 29.17 490 ALA B C 1
ATOM 7893 O O . ALA B 1 490 ? -76.158 -35.737 -18.372 1.00 33.13 490 ALA B O 1
ATOM 7895 N N . GLN B 1 491 ? -75.139 -36.826 -20.073 1.00 26.33 491 GLN B N 1
ATOM 7896 C CA . GLN B 1 491 ? -75.998 -38.013 -19.994 1.00 23.33 491 GLN B CA 1
ATOM 7897 C C . GLN B 1 491 ? -75.836 -38.828 -18.707 1.00 23.87 491 GLN B C 1
ATOM 7898 O O . GLN B 1 491 ? -76.809 -39.390 -18.202 1.00 30.17 491 GLN B O 1
ATOM 7904 N N . ALA B 1 492 ? -74.616 -38.871 -18.178 1.00 20.84 492 ALA B N 1
ATOM 7905 C CA . ALA B 1 492 ? -74.347 -39.535 -16.905 1.00 25.47 492 ALA B CA 1
ATOM 7906 C C . ALA B 1 492 ? -74.932 -38.767 -15.724 1.00 28.65 492 ALA B C 1
ATOM 7907 O O . ALA B 1 492 ? -75.258 -39.356 -14.699 1.00 25.62 492 ALA B O 1
ATOM 7909 N N . LEU B 1 493 ? -75.054 -37.451 -15.869 1.00 32.38 493 LEU B N 1
ATOM 7910 C CA . LEU B 1 493 ? -75.687 -36.638 -14.846 1.00 34.53 493 LEU B CA 1
ATOM 7911 C C . LEU B 1 493 ? -77.186 -36.889 -14.819 1.00 37.23 493 LEU B C 1
ATOM 7912 O O . LEU B 1 493 ? -77.799 -36.849 -13.755 1.00 32.67 493 LEU B O 1
ATOM 7917 N N . VAL B 1 494 ? -77.762 -37.150 -15.994 1.00 33.20 494 VAL B N 1
ATOM 7918 C CA . VAL B 1 494 ? -79.194 -37.426 -16.124 1.00 38.92 494 VAL B CA 1
ATOM 7919 C C . VAL B 1 494 ? -79.542 -38.733 -15.425 1.00 40.81 494 VAL B C 1
ATOM 7920 O O . VAL B 1 494 ? -80.568 -38.838 -14.737 1.00 34.50 494 VAL B O 1
ATOM 7924 N N . ARG B 1 495 ? -78.651 -39.710 -15.577 1.00 37.30 495 ARG B N 1
ATOM 7925 C CA . ARG B 1 495 ? -78.815 -41.012 -14.950 1.00 38.78 495 ARG B CA 1
ATOM 7926 C C . ARG B 1 495 ? -78.698 -40.913 -13.441 1.00 39.45 495 ARG B C 1
ATOM 7927 O O . ARG B 1 495 ? -79.133 -41.815 -12.725 1.00 45.65 495 ARG B O 1
ATOM 7935 N N . ARG B 1 496 ? -78.112 -39.815 -12.967 1.00 35.73 496 ARG B N 1
ATOM 7936 C CA . ARG B 1 496 ? -77.997 -39.557 -11.534 1.00 27.82 496 ARG B CA 1
ATOM 7937 C C . ARG B 1 496 ? -79.109 -38.644 -11.029 1.00 28.19 496 ARG B C 1
ATOM 7938 O O . ARG B 1 496 ? -79.055 -38.162 -9.904 1.00 28.02 496 ARG B O 1
ATOM 7946 N N . GLY B 1 497 ? -80.113 -38.402 -11.866 1.00 28.76 497 GLY B N 1
ATOM 7947 C CA . GLY B 1 497 ? -81.296 -37.671 -11.432 1.00 36.21 497 GLY B CA 1
ATOM 7948 C C . GLY B 1 497 ? -81.470 -36.241 -11.909 1.00 36.20 497 GLY B C 1
ATOM 7949 O O . GLY B 1 497 ? -82.578 -35.701 -11.810 1.00 39.48 497 GLY B O 1
ATOM 7950 N N . HIS B 1 498 ? -80.392 -35.625 -12.405 1.00 25.53 498 HIS B N 1
ATOM 7951 C CA . HIS B 1 498 ? -80.436 -34.238 -12.899 1.00 29.20 498 HIS B CA 1
ATOM 7952 C C . HIS B 1 498 ? -81.283 -34.077 -14.161 1.00 31.67 498 HIS B C 1
ATOM 7953 O O . HIS B 1 498 ? -81.125 -34.821 -15.130 1.00 39.82 498 HIS B O 1
ATOM 7960 N N . LYS B 1 499 ? -82.185 -33.102 -14.143 1.00 27.79 499 LYS B N 1
ATOM 7961 C CA . LYS B 1 499 ? -82.952 -32.759 -15.328 1.00 31.98 499 LYS B CA 1
ATOM 7962 C C . LYS B 1 499 ? -82.117 -31.803 -16.192 1.00 30.11 499 LYS B C 1
ATOM 7963 O O . LYS B 1 499 ? -82.329 -30.586 -16.171 1.00 36.18 499 LYS B O 1
ATOM 7969 N N . ILE B 1 500 ? -81.163 -32.359 -16.937 1.00 27.41 500 ILE B N 1
ATOM 7970 C CA . ILE B 1 500 ? -80.234 -31.555 -17.742 1.00 24.74 500 ILE B CA 1
ATOM 7971 C C . ILE B 1 500 ? -80.852 -31.085 -19.056 1.00 29.77 500 ILE B C 1
ATOM 7972 O O . ILE B 1 500 ? -81.387 -31.890 -19.821 1.00 33.70 500 ILE B O 1
ATOM 7977 N N . GLN B 1 501 ? -80.772 -29.782 -19.312 1.00 30.49 501 GLN B N 1
ATOM 7978 C CA . GLN B 1 501 ? -81.164 -29.245 -20.600 1.00 38.32 501 GLN B CA 1
ATOM 7979 C C . GLN B 1 501 ? -79.981 -28.536 -21.256 1.00 35.51 501 GLN B C 1
ATOM 7980 O O . GLN B 1 501 ? -79.375 -27.667 -20.646 1.00 27.52 501 GLN B O 1
ATOM 7986 N N . VAL B 1 502 ? -79.645 -28.929 -22.485 1.00 31.34 502 VAL B N 1
ATOM 7987 C CA . VAL B 1 502 ? -78.681 -28.188 -23.300 1.00 26.14 502 VAL B CA 1
ATOM 7988 C C . VAL B 1 502 ? -79.368 -26.958 -23.884 1.00 27.21 502 VAL B C 1
ATOM 7989 O O . VAL B 1 502 ? -80.363 -27.078 -24.611 1.00 29.59 502 VAL B O 1
ATOM 7993 N N . VAL B 1 503 ? -78.833 -25.785 -23.563 1.00 28.98 503 VAL B N 1
ATOM 7994 C CA . VAL B 1 503 ? -79.426 -24.512 -23.977 1.00 27.73 503 VAL B CA 1
ATOM 7995 C C . VAL B 1 503 ? -78.632 -23.830 -25.068 1.00 32.51 503 VAL B C 1
ATOM 7996 O O . VAL B 1 503 ? -77.472 -23.469 -24.883 1.00 34.03 503 VAL B O 1
ATOM 8000 N N . LEU B 1 504 ? -79.298 -23.618 -26.193 1.00 41.61 504 LEU B N 1
ATOM 8001 C CA . LEU B 1 504 ? -78.666 -23.121 -27.395 1.00 47.20 504 LEU B CA 1
ATOM 8002 C C . LEU B 1 504 ? -78.466 -21.599 -27.369 1.00 54.71 504 LEU B C 1
ATOM 8003 O O . LEU B 1 504 ? -77.605 -21.077 -28.075 1.00 48.89 504 LEU B O 1
ATOM 8008 N N . ASP B 1 505 ? -79.262 -20.905 -26.554 1.00 63.57 505 ASP B N 1
ATOM 8009 C CA . ASP B 1 505 ? -79.189 -19.447 -26.417 1.00 73.65 505 ASP B CA 1
ATOM 8010 C C . ASP B 1 505 ? -77.773 -18.945 -26.200 1.00 73.19 505 ASP B C 1
ATOM 8011 O O . ASP B 1 505 ? -77.061 -19.431 -25.320 1.00 69.90 505 ASP B O 1
ATOM 8016 N N . GLU B 1 506 ? -77.373 -17.975 -27.016 1.00 80.33 506 GLU B N 1
ATOM 8017 C CA . GLU B 1 506 ? -76.103 -17.288 -26.833 1.00 87.29 506 GLU B CA 1
ATOM 8018 C C . GLU B 1 506 ? -76.281 -16.286 -25.700 1.00 86.09 506 GLU B C 1
ATOM 8019 O O . GLU B 1 506 ? -77.327 -15.648 -25.584 1.00 87.86 506 GLU B O 1
ATOM 8025 N N . GLY B 1 507 ? -75.274 -16.174 -24.846 1.00 79.53 507 GLY B N 1
ATOM 8026 C CA . GLY B 1 507 ? -75.315 -15.202 -23.761 1.00 74.39 507 GLY B CA 1
ATOM 8027 C C . GLY B 1 507 ? -76.095 -15.603 -22.517 1.00 62.05 507 GLY B C 1
ATOM 8028 O O . GLY B 1 507 ? -76.127 -14.852 -21.536 1.00 63.16 507 GLY B O 1
ATOM 8029 N N . ALA B 1 508 ? -76.715 -16.782 -22.546 1.00 53.85 508 ALA B N 1
ATOM 8030 C CA . ALA B 1 508 ? -77.494 -17.282 -21.409 1.00 41.86 508 ALA B CA 1
ATOM 8031 C C . ALA B 1 508 ? -76.608 -17.814 -20.294 1.00 38.10 508 ALA B C 1
ATOM 8032 O O . ALA B 1 508 ? -77.101 -18.160 -19.223 1.00 37.04 508 ALA B O 1
ATOM 8034 N N . PHE B 1 509 ? -75.303 -17.880 -20.541 1.00 37.02 509 PHE B N 1
ATOM 8035 C CA . PHE B 1 509 ? -74.386 -18.423 -19.548 1.00 35.14 509 PHE B CA 1
ATOM 8036 C C . PHE B 1 509 ? -73.401 -17.379 -19.033 1.00 35.69 509 PHE B C 1
ATOM 8037 O O . PHE B 1 509 ? -72.408 -17.706 -18.379 1.00 29.10 509 PHE B O 1
ATOM 8045 N N . GLY B 1 510 ? -73.695 -16.119 -19.335 1.00 31.70 510 GLY B N 1
ATOM 8046 C CA . GLY B 1 510 ? -73.023 -14.999 -18.699 1.00 29.41 510 GLY B CA 1
ATOM 8047 C C . GLY B 1 510 ? -71.748 -14.536 -19.355 1.00 26.03 510 GLY B C 1
ATOM 8048 O O . GLY B 1 510 ? -71.279 -15.142 -20.307 1.00 32.59 510 GLY B O 1
ATOM 8049 N N . ARG B 1 511 ? -71.185 -13.450 -18.834 1.00 26.93 511 ARG B N 1
ATOM 8050 C CA . ARG B 1 511 ? -69.951 -12.864 -19.373 1.00 25.33 511 ARG B CA 1
ATOM 8051 C C . ARG B 1 511 ? -68.928 -12.690 -18.267 1.00 27.78 511 ARG B C 1
ATOM 8052 O O . ARG B 1 511 ? -69.239 -12.147 -17.208 1.00 19.88 511 ARG B O 1
ATOM 8060 N N . GLY B 1 512 ? -67.711 -13.165 -18.513 1.00 26.91 512 GLY B N 1
ATOM 8061 C CA . GLY B 1 512 ? -66.653 -13.120 -17.511 1.00 19.94 512 GLY B CA 1
ATOM 8062 C C . GLY B 1 512 ? -65.433 -12.333 -17.942 1.00 23.73 512 GLY B C 1
ATOM 8063 O O . GLY B 1 512 ? -65.122 -12.245 -19.128 1.00 24.50 512 GLY B O 1
ATOM 8064 N N . GLN B 1 513 ? -64.748 -11.740 -16.970 1.00 22.00 513 GLN B N 1
ATOM 8065 C CA . GLN B 1 513 ? -63.432 -11.157 -17.198 1.00 20.47 513 GLN B CA 1
ATOM 8066 C C . GLN B 1 513 ? -62.547 -11.561 -16.037 1.00 24.13 513 GLN B C 1
ATOM 8067 O O . GLN B 1 513 ? -63.009 -11.646 -14.903 1.00 28.19 513 GLN B O 1
ATOM 8073 N N . ILE B 1 514 ? -61.272 -11.804 -16.321 1.00 22.70 514 ILE B N 1
ATOM 8074 C CA . ILE B 1 514 ? -60.298 -12.142 -15.295 1.00 17.73 514 ILE B CA 1
ATOM 8075 C C . ILE B 1 514 ? -58.987 -11.414 -15.571 1.00 23.32 514 ILE B C 1
ATOM 8076 O O . ILE B 1 514 ? -58.555 -11.339 -16.717 1.00 27.95 514 ILE B O 1
ATOM 8081 N N . ILE B 1 515 ? -58.362 -10.864 -14.530 1.00 26.78 515 ILE B N 1
ATOM 8082 C CA . ILE B 1 515 ? -56.960 -10.432 -14.600 1.00 22.50 515 ILE B CA 1
ATOM 8083 C C . ILE B 1 515 ? -56.208 -11.030 -13.417 1.00 19.69 515 ILE B C 1
ATOM 8084 O O . ILE B 1 515 ? -56.503 -10.694 -12.269 1.00 22.09 515 ILE B O 1
ATOM 8089 N N . TRP B 1 516 ? -55.266 -11.935 -13.668 1.00 15.35 516 TRP B N 1
ATOM 8090 C CA . TRP B 1 516 ? -54.448 -12.439 -12.564 1.00 18.56 516 TRP B CA 1
ATOM 8091 C C . TRP B 1 516 ? -53.090 -11.750 -12.544 1.00 28.01 516 TRP B C 1
ATOM 8092 O O . TRP B 1 516 ? -52.499 -11.482 -13.587 1.00 30.90 516 TRP B O 1
ATOM 8103 N N . ARG B 1 517 ? -52.604 -11.468 -11.340 1.00 32.13 517 ARG B N 1
ATOM 8104 C CA . ARG B 1 517 ? -51.285 -10.897 -11.155 1.00 35.42 517 ARG B CA 1
ATOM 8105 C C . ARG B 1 517 ? -50.396 -11.921 -10.466 1.00 36.69 517 ARG B C 1
ATOM 8106 O O . ARG B 1 517 ? -50.768 -12.497 -9.447 1.00 35.72 517 ARG B O 1
ATOM 8114 N N . ASP B 1 518 ? -49.227 -12.163 -11.043 1.00 44.93 518 ASP B N 1
ATOM 8115 C CA . ASP B 1 518 ? -48.238 -13.040 -10.433 1.00 49.31 518 ASP B CA 1
ATOM 8116 C C . ASP B 1 518 ? -47.600 -12.257 -9.289 1.00 54.46 518 ASP B C 1
ATOM 8117 O O . ASP B 1 518 ? -47.112 -11.151 -9.503 1.00 53.10 518 ASP B O 1
ATOM 8122 N N . PRO B 1 519 ? -47.621 -12.814 -8.063 1.00 60.92 519 PRO B N 1
ATOM 8123 C CA . PRO B 1 519 ? -47.148 -12.052 -6.897 1.00 65.61 519 PRO B CA 1
ATOM 8124 C C . PRO B 1 519 ? -45.623 -11.839 -6.873 1.00 71.37 519 PRO B C 1
ATOM 8125 O O . PRO B 1 519 ? -45.147 -10.839 -6.319 1.00 68.59 519 PRO B O 1
ATOM 8129 N N . THR B 1 520 ? -44.876 -12.767 -7.474 1.00 74.11 520 THR B N 1
ATOM 8130 C CA . THR B 1 520 ? -43.414 -12.666 -7.567 1.00 76.14 520 THR B CA 1
ATOM 8131 C C . THR B 1 520 ? -42.964 -11.664 -8.639 1.00 74.48 520 THR B C 1
ATOM 8132 O O . THR B 1 520 ? -42.384 -10.624 -8.315 1.00 76.41 520 THR B O 1
ATOM 8136 N N . THR B 1 521 ? -43.248 -11.973 -9.905 1.00 73.01 521 THR B N 1
ATOM 8137 C CA . THR B 1 521 ? -42.779 -11.156 -11.028 1.00 68.21 521 THR B CA 1
ATOM 8138 C C . THR B 1 521 ? -43.639 -9.918 -11.319 1.00 57.24 521 THR B C 1
ATOM 8139 O O . THR B 1 521 ? -43.139 -8.916 -11.831 1.00 55.39 521 THR B O 1
ATOM 8143 N N . GLY B 1 522 ? -44.920 -9.976 -10.984 1.00 48.47 522 GLY B N 1
ATOM 8144 C CA . GLY B 1 522 ? -45.779 -8.801 -11.113 1.00 44.40 522 GLY B CA 1
ATOM 8145 C C . GLY B 1 522 ? -46.499 -8.729 -12.443 1.00 43.33 522 GLY B C 1
ATOM 8146 O O . GLY B 1 522 ? -47.280 -7.804 -12.679 1.00 45.60 522 GLY B O 1
ATOM 8147 N N . VAL B 1 523 ? -46.239 -9.709 -13.309 1.00 38.97 523 VAL B N 1
ATOM 8148 C CA . VAL B 1 523 ? -46.796 -9.719 -14.659 1.00 37.23 523 VAL B CA 1
ATOM 8149 C C . VAL B 1 523 ? -48.294 -10.009 -14.631 1.00 37.90 523 VAL B C 1
ATOM 8150 O O . VAL B 1 523 ? -48.754 -10.904 -13.909 1.00 37.90 523 VAL B O 1
ATOM 8154 N N . LEU B 1 524 ? -49.047 -9.220 -15.394 1.00 34.58 524 LEU B N 1
ATOM 8155 C CA . LEU B 1 524 ? -50.507 -9.330 -15.452 1.00 31.87 524 LEU B CA 1
ATOM 8156 C C . LEU B 1 524 ? -50.937 -10.254 -16.578 1.00 29.61 524 LEU B C 1
ATOM 8157 O O . LEU B 1 524 ? -50.489 -10.100 -17.705 1.00 29.94 524 LEU B O 1
ATOM 8162 N N . ALA B 1 525 ? -51.811 -11.205 -16.270 1.00 28.76 525 ALA B N 1
ATOM 8163 C CA . ALA B 1 525 ? -52.327 -12.125 -17.274 1.00 27.99 525 ALA B CA 1
ATOM 8164 C C . ALA B 1 525 ? -53.845 -12.007 -17.325 1.00 23.99 525 ALA B C 1
ATOM 8165 O O . ALA B 1 525 ? -54.513 -12.149 -16.300 1.00 25.48 525 ALA B O 1
ATOM 8167 N N . GLY B 1 526 ? -54.390 -11.750 -18.508 1.00 15.54 526 GLY B N 1
ATOM 8168 C CA . GLY B 1 526 ? -55.818 -11.504 -18.617 1.00 19.23 526 GLY B CA 1
ATOM 8169 C C . GLY B 1 526 ? -56.567 -12.449 -19.533 1.00 20.66 526 GLY B C 1
ATOM 8170 O O . GLY B 1 526 ? -55.996 -12.970 -20.487 1.00 19.74 526 GLY B O 1
ATOM 8171 N N . GLY B 1 527 ? -57.848 -12.670 -19.222 1.00 20.70 527 GLY B N 1
ATOM 8172 C CA . GLY B 1 527 ? -58.787 -13.399 -20.079 1.00 11.66 527 GLY B CA 1
ATOM 8173 C C . GLY B 1 527 ? -60.046 -12.584 -20.294 1.00 14.56 527 GLY B C 1
ATOM 8174 O O . GLY B 1 527 ? -60.489 -11.876 -19.399 1.00 17.50 527 GLY B O 1
ATOM 8175 N N . THR B 1 528 ? -60.616 -12.652 -21.494 1.00 15.33 528 THR B N 1
ATOM 8176 C CA . THR B 1 528 ? -61.906 -11.990 -21.777 1.00 19.74 528 THR B CA 1
ATOM 8177 C C . THR B 1 528 ? -62.979 -13.002 -22.207 1.00 10.98 528 THR B C 1
ATOM 8178 O O . THR B 1 528 ? -62.645 -14.071 -22.709 1.00 18.73 528 THR B O 1
ATOM 8182 N N . GLU B 1 529 ? -64.251 -12.657 -21.989 1.00 13.96 529 GLU B N 1
ATOM 8183 C CA . GLU B 1 529 ? -65.392 -13.511 -22.356 1.00 21.13 529 GLU B CA 1
ATOM 8184 C C . GLU B 1 529 ? -65.466 -13.775 -23.863 1.00 17.68 529 GLU B C 1
ATOM 8185 O O . GLU B 1 529 ? -65.658 -12.841 -24.641 1.00 31.14 529 GLU B O 1
ATOM 8191 N N . PRO B 1 530 ? -65.313 -15.044 -24.282 1.00 17.84 530 PRO B N 1
ATOM 8192 C CA . PRO B 1 530 ? -65.382 -15.354 -25.712 1.00 20.42 530 PRO B CA 1
ATOM 8193 C C . PRO B 1 530 ? -66.789 -15.348 -26.290 1.00 19.19 530 PRO B C 1
ATOM 8194 O O . PRO B 1 530 ? -66.935 -15.267 -27.510 1.00 23.09 530 PRO B O 1
ATOM 8198 N N . ARG B 1 531 ? -67.811 -15.402 -25.435 1.00 20.33 531 ARG B N 1
ATOM 8199 C CA . ARG B 1 531 ? -69.208 -15.450 -25.915 1.00 26.10 531 ARG B CA 1
ATOM 8200 C C . ARG B 1 531 ? -69.793 -14.104 -26.389 1.00 33.41 531 ARG B C 1
ATOM 8201 O O . ARG B 1 531 ? -70.925 -14.062 -26.880 1.00 41.96 531 ARG B O 1
ATOM 8209 N N . THR B 1 532 ? -69.026 -13.020 -26.264 1.00 29.55 532 THR B N 1
ATOM 8210 C CA . THR B 1 532 ? -69.517 -11.689 -26.610 1.00 31.55 532 THR B CA 1
ATOM 8211 C C . THR B 1 532 ? -68.397 -10.830 -27.195 1.00 34.96 532 THR B C 1
ATOM 8212 O O . THR B 1 532 ? -67.244 -11.269 -27.222 1.00 28.35 532 THR B O 1
ATOM 8216 N N . ASP B 1 533 ? -68.736 -9.624 -27.675 1.00 40.16 533 ASP B N 1
ATOM 8217 C CA . ASP B 1 533 ? -67.732 -8.613 -28.051 1.00 43.19 533 ASP B CA 1
ATOM 8218 C C . ASP B 1 533 ? -67.037 -8.181 -26.777 1.00 43.25 533 ASP B C 1
ATOM 8219 O O . ASP B 1 533 ? -67.669 -8.101 -25.725 1.00 61.70 533 ASP B O 1
ATOM 8224 N N . GLY B 1 534 ? -65.747 -7.896 -26.842 1.00 28.93 534 GLY B N 1
ATOM 8225 C CA . GLY B 1 534 ? -65.053 -7.519 -25.631 1.00 25.09 534 GLY B CA 1
ATOM 8226 C C . GLY B 1 534 ? -63.576 -7.635 -25.830 1.00 31.37 534 GLY B C 1
ATOM 8227 O O . GLY B 1 534 ? -63.115 -8.003 -26.908 1.00 39.16 534 GLY B O 1
ATOM 8228 N N . GLN B 1 535 ? -62.830 -7.345 -24.777 1.00 25.40 535 GLN B N 1
ATOM 8229 C CA . GLN B 1 535 ? -61.406 -7.155 -24.919 1.00 27.24 535 GLN B CA 1
ATOM 8230 C C . GLN B 1 535 ? -60.723 -7.220 -23.569 1.00 33.55 535 GLN B C 1
ATOM 8231 O O . GLN B 1 535 ? -61.273 -6.750 -22.566 1.00 33.08 535 GLN B O 1
ATOM 8237 N N . VAL B 1 536 ? -59.542 -7.836 -23.551 1.00 32.38 536 VAL B N 1
ATOM 8238 C CA . VAL B 1 536 ? -58.546 -7.529 -22.549 1.00 28.87 536 VAL B CA 1
ATOM 8239 C C . VAL B 1 536 ? -57.555 -6.685 -23.313 1.00 32.25 536 VAL B C 1
ATOM 8240 O O . VAL B 1 536 ? -57.132 -7.061 -24.408 1.00 39.80 536 VAL B O 1
ATOM 8244 N N . ALA B 1 537 ? -57.191 -5.541 -22.753 1.00 37.33 537 ALA B N 1
ATOM 8245 C CA . ALA B 1 537 ? -56.232 -4.661 -23.403 1.00 36.38 537 ALA B CA 1
ATOM 8246 C C . ALA B 1 537 ? -55.076 -4.267 -22.464 1.00 38.48 537 ALA B C 1
ATOM 8247 O O . ALA B 1 537 ? -55.285 -4.002 -21.271 1.00 34.52 537 ALA B O 1
ATOM 8249 N N . ALA B 1 538 ? -53.861 -4.256 -23.015 1.00 40.32 538 ALA B N 1
ATOM 8250 C CA . ALA B 1 538 ? -52.655 -3.908 -22.266 1.00 37.82 538 ALA B CA 1
ATOM 8251 C C . ALA B 1 538 ? -52.278 -2.433 -22.446 1.00 34.32 538 ALA B C 1
ATOM 8252 O O . ALA B 1 538 ? -52.572 -1.826 -23.483 1.00 35.49 538 ALA B O 1
ATOM 8254 N N . TRP B 1 539 ? -51.641 -1.859 -21.429 1.00 40.67 539 TRP B N 1
ATOM 8255 C CA . TRP B 1 539 ? -51.031 -0.540 -21.554 1.00 43.14 539 TRP B CA 1
ATOM 8256 C C . TRP B 1 539 ? -49.621 -0.566 -20.984 1.00 41.14 539 TRP B C 1
ATOM 8257 O O . TRP B 1 539 ? -49.414 -1.094 -19.880 1.00 43.59 539 TRP B O 1
ATOM 8268 N N . GLU B 1 540 ? -48.656 -0.003 -21.726 1.00 35.37 540 GLU B N 1
ATOM 8269 C CA . GLU B 1 540 ? -47.250 -0.023 -21.288 1.00 40.17 540 GLU B CA 1
ATOM 8270 C C . GLU B 1 540 ? -46.479 1.315 -21.268 1.00 47.64 540 GLU B C 1
ATOM 8271 O O . GLU B 1 540 ? -45.252 1.310 -21.396 1.00 46.01 540 GLU B O 1
ATOM 8277 N N . GLY B 1 541 ? -47.186 2.439 -21.081 1.00 52.93 541 GLY B N 1
ATOM 8278 C CA . GLY B 1 541 ? -46.553 3.768 -20.919 1.00 54.12 541 GLY B CA 1
ATOM 8279 C C . GLY B 1 541 ? -46.126 4.083 -19.486 1.00 56.75 541 GLY B C 1
ATOM 8280 O O . GLY B 1 541 ? -45.956 3.166 -18.668 1.00 54.50 541 GLY B O 1
ATOM 8281 N N . HIS B 1 542 ? -45.956 5.371 -19.167 1.00 57.50 542 HIS B N 1
ATOM 8282 C CA . HIS B 1 542 ? -45.529 5.758 -17.808 1.00 58.40 542 HIS B CA 1
ATOM 8283 C C . HIS B 1 542 ? -46.553 6.524 -16.951 1.00 55.67 542 HIS B C 1
ATOM 8284 O O . HIS B 1 542 ? -46.914 7.670 -17.242 1.00 50.95 542 HIS B O 1
ATOM 8291 N N . MET C 1 4 ? -70.892 -45.046 -58.367 1.00 96.82 4 MET C N 1
ATOM 8292 C CA . MET C 1 4 ? -72.221 -45.312 -57.744 1.00 100.04 4 MET C CA 1
ATOM 8293 C C . MET C 1 4 ? -72.533 -44.300 -56.634 1.00 92.99 4 MET C C 1
ATOM 8294 O O . MET C 1 4 ? -72.136 -43.141 -56.736 1.00 92.90 4 MET C O 1
ATOM 8299 N N . PHE C 1 5 ? -73.234 -44.730 -55.585 1.00 87.73 5 PHE C N 1
ATOM 8300 C CA . PHE C 1 5 ? -73.769 -43.789 -54.583 1.00 80.62 5 PHE C CA 1
ATOM 8301 C C . PHE C 1 5 ? -73.295 -43.936 -53.123 1.00 78.04 5 PHE C C 1
ATOM 8302 O O . PHE C 1 5 ? -73.859 -43.306 -52.231 1.00 78.82 5 PHE C O 1
ATOM 8310 N N . ASP C 1 6 ? -72.269 -44.758 -52.888 1.00 69.89 6 ASP C N 1
ATOM 8311 C CA . ASP C 1 6 ? -71.590 -44.796 -51.581 1.00 69.67 6 ASP C CA 1
ATOM 8312 C C . ASP C 1 6 ? -70.106 -45.231 -51.625 1.00 72.35 6 ASP C C 1
ATOM 8313 O O . ASP C 1 6 ? -69.786 -46.280 -52.196 1.00 78.55 6 ASP C O 1
ATOM 8318 N N . PRO C 1 7 ? -69.196 -44.418 -51.036 1.00 70.21 7 PRO C N 1
ATOM 8319 C CA . PRO C 1 7 ? -67.785 -44.798 -50.956 1.00 65.56 7 PRO C CA 1
ATOM 8320 C C . PRO C 1 7 ? -67.349 -45.532 -49.674 1.00 59.09 7 PRO C C 1
ATOM 8321 O O . PRO C 1 7 ? -68.040 -46.413 -49.170 1.00 43.62 7 PRO C O 1
ATOM 8325 N N . GLN C 1 8 ? -66.166 -45.155 -49.200 1.00 63.31 8 GLN C N 1
ATOM 8326 C CA . GLN C 1 8 ? -65.525 -45.691 -48.008 1.00 60.48 8 GLN C CA 1
ATOM 8327 C C . GLN C 1 8 ? -65.382 -44.505 -47.029 1.00 55.65 8 GLN C C 1
ATOM 8328 O O . GLN C 1 8 ? -64.433 -44.419 -46.217 1.00 34.99 8 GLN C O 1
ATOM 8334 N N . SER C 1 9 ? -66.348 -43.592 -47.126 1.00 44.19 9 SER C N 1
ATOM 8335 C CA . SER C 1 9 ? -66.340 -42.347 -46.377 1.00 33.23 9 SER C CA 1
ATOM 8336 C C . SER C 1 9 ? -67.236 -42.420 -45.132 1.00 28.85 9 SER C C 1
ATOM 8337 O O . SER C 1 9 ? -68.391 -42.831 -45.213 1.00 20.31 9 SER C O 1
ATOM 8340 N N . TYR C 1 10 ? -66.689 -42.023 -43.984 1.00 25.27 10 TYR C N 1
ATOM 8341 C CA . TYR C 1 10 ? -67.461 -41.942 -42.740 1.00 26.25 10 TYR C CA 1
ATOM 8342 C C . TYR C 1 10 ? -67.314 -40.534 -42.129 1.00 24.25 10 TYR C C 1
ATOM 8343 O O . TYR C 1 10 ? -66.410 -40.286 -41.325 1.00 26.75 10 TYR C O 1
ATOM 8352 N N . PRO C 1 11 ? -68.193 -39.597 -42.542 1.00 24.22 11 PRO C N 1
ATOM 8353 C CA . PRO C 1 11 ? -68.148 -38.203 -42.112 1.00 24.12 11 PRO C CA 1
ATOM 8354 C C . PRO C 1 11 ? -68.518 -37.994 -40.659 1.00 20.15 11 PRO C C 1
ATOM 8355 O O . PRO C 1 11 ? -68.115 -36.990 -40.075 1.00 15.81 11 PRO C O 1
ATOM 8359 N N . TYR C 1 12 ? -69.270 -38.937 -40.089 1.00 27.12 12 TYR C N 1
ATOM 8360 C CA . TYR C 1 12 ? -69.819 -38.804 -38.734 1.00 28.65 12 TYR C CA 1
ATOM 8361 C C . TYR C 1 12 ? -69.272 -39.878 -37.784 1.00 35.07 12 TYR C C 1
ATOM 8362 O O . TYR C 1 12 ? -68.941 -40.991 -38.223 1.00 36.28 12 TYR C O 1
ATOM 8371 N N . PRO C 1 13 ? -69.160 -39.544 -36.484 1.00 37.43 13 PRO C N 1
ATOM 8372 C CA . PRO C 1 13 ? -68.801 -40.542 -35.480 1.00 35.85 13 PRO C CA 1
ATOM 8373 C C . PRO C 1 13 ? -69.939 -41.525 -35.175 1.00 33.34 13 PRO C C 1
ATOM 8374 O O . PRO C 1 13 ? -71.117 -41.158 -35.251 1.00 34.75 13 PRO C O 1
ATOM 8378 N N . SER C 1 14 ? -69.572 -42.758 -34.825 1.00 29.29 14 SER C N 1
ATOM 8379 C CA . SER C 1 14 ? -70.533 -43.822 -34.550 1.00 26.80 14 SER C CA 1
ATOM 8380 C C . SER C 1 14 ? -70.398 -44.314 -33.109 1.00 30.73 14 SER C C 1
ATOM 8381 O O . SER C 1 14 ? -69.543 -43.834 -32.362 1.00 36.85 14 SER C O 1
ATOM 8384 N N . ARG C 1 15 ? -71.249 -45.263 -32.726 1.00 32.50 15 ARG C N 1
ATOM 8385 C CA A ARG C 1 15 ? -71.288 -45.802 -31.364 0.50 31.22 15 ARG C CA 1
ATOM 8386 C CA B ARG C 1 15 ? -71.237 -45.806 -31.380 0.50 28.23 15 ARG C CA 1
ATOM 8387 C C . ARG C 1 15 ? -71.323 -47.324 -31.401 1.00 31.22 15 ARG C C 1
ATOM 8388 O O . ARG C 1 15 ? -72.136 -47.907 -32.122 1.00 42.04 15 ARG C O 1
ATOM 8403 N N . ARG C 1 16 ? -70.462 -47.960 -30.617 1.00 31.46 16 ARG C N 1
ATOM 8404 C CA . ARG C 1 16 ? -70.549 -49.394 -30.398 1.00 26.94 16 ARG C CA 1
ATOM 8405 C C . ARG C 1 16 ? -70.851 -49.650 -28.924 1.00 27.36 16 ARG C C 1
ATOM 8406 O O . ARG C 1 16 ? -70.040 -49.351 -28.055 1.00 34.54 16 ARG C O 1
ATOM 8414 N N . ASN C 1 17 ? -72.040 -50.162 -28.642 1.00 20.94 17 ASN C N 1
ATOM 8415 C CA . ASN C 1 17 ? -72.357 -50.605 -27.300 1.00 21.82 17 ASN C CA 1
ATOM 8416 C C . ASN C 1 17 ? -71.608 -51.904 -26.967 1.00 22.15 17 ASN C C 1
ATOM 8417 O O . ASN C 1 17 ? -71.338 -52.740 -27.842 1.00 24.37 17 ASN C O 1
ATOM 8422 N N . VAL C 1 18 ? -71.251 -52.043 -25.700 1.00 19.51 18 VAL C N 1
ATOM 8423 C CA . VAL C 1 18 ? -70.690 -53.273 -25.174 1.00 18.05 18 VAL C CA 1
ATOM 8424 C C . VAL C 1 18 ? -71.661 -54.419 -25.422 1.00 19.87 18 VAL C C 1
ATOM 8425 O O . VAL C 1 18 ? -72.873 -54.272 -25.224 1.00 21.15 18 VAL C O 1
ATOM 8429 N N . VAL C 1 19 ? -71.129 -55.551 -25.862 1.00 21.20 19 VAL C N 1
ATOM 8430 C CA . VAL C 1 19 ? -71.928 -56.757 -26.068 1.00 28.10 19 VAL C CA 1
ATOM 8431 C C . VAL C 1 19 ? -71.975 -57.625 -24.796 1.00 29.00 19 VAL C C 1
ATOM 8432 O O . VAL C 1 19 ? -70.960 -57.792 -24.130 1.00 20.87 19 VAL C O 1
ATOM 8436 N N . TYR C 1 20 ? -73.151 -58.156 -24.458 1.00 29.01 20 TYR C N 1
ATOM 8437 C CA . TYR C 1 20 ? -73.299 -58.977 -23.254 1.00 28.05 20 TYR C CA 1
ATOM 8438 C C . TYR C 1 20 ? -73.753 -60.394 -23.561 1.00 27.60 20 TYR C C 1
ATOM 8439 O O . TYR C 1 20 ? -74.602 -60.611 -24.414 1.00 29.13 20 TYR C O 1
ATOM 8448 N N . ALA C 1 21 ? -73.184 -61.358 -22.849 1.00 36.88 21 ALA C N 1
ATOM 8449 C CA . ALA C 1 21 ? -73.604 -62.748 -22.967 1.00 35.64 21 ALA C CA 1
ATOM 8450 C C . ALA C 1 21 ? -73.451 -63.488 -21.650 1.00 38.23 21 ALA C C 1
ATOM 8451 O O . ALA C 1 21 ? -72.931 -62.948 -20.666 1.00 37.87 21 ALA C O 1
ATOM 8453 N N . LYS C 1 22 ? -73.906 -64.737 -21.652 1.00 38.24 22 LYS C N 1
ATOM 8454 C CA . LYS C 1 22 ? -73.773 -65.612 -20.503 1.00 38.88 22 LYS C CA 1
ATOM 8455 C C . LYS C 1 22 ? -73.121 -66.936 -20.891 1.00 38.97 22 LYS C C 1
ATOM 8456 O O . LYS C 1 22 ? -72.176 -67.379 -20.235 1.00 39.63 22 LYS C O 1
ATOM 8462 N N . ASN C 1 23 ? -73.613 -67.543 -21.971 1.00 37.32 23 ASN C N 1
ATOM 8463 C CA . ASN C 1 23 ? -73.225 -68.911 -22.328 1.00 45.37 23 ASN C CA 1
ATOM 8464 C C . ASN C 1 23 ? -72.091 -69.056 -23.324 1.00 41.08 23 ASN C C 1
ATOM 8465 O O . ASN C 1 23 ? -71.614 -70.172 -23.561 1.00 46.22 23 ASN C O 1
ATOM 8470 N N . GLY C 1 24 ? -71.666 -67.937 -23.908 1.00 34.77 24 GLY C N 1
ATOM 8471 C CA . GLY C 1 24 ? -70.598 -67.956 -24.901 1.00 32.93 24 GLY C CA 1
ATOM 8472 C C . GLY C 1 24 ? -70.410 -66.647 -25.635 1.00 32.37 24 GLY C C 1
ATOM 8473 O O . GLY C 1 24 ? -71.380 -65.955 -25.938 1.00 32.07 24 GLY C O 1
ATOM 8474 N N . MET C 1 25 ? -69.149 -66.327 -25.922 1.00 26.88 25 MET C N 1
ATOM 8475 C CA . MET C 1 25 ? -68.778 -65.105 -26.618 1.00 20.76 25 MET C CA 1
ATOM 8476 C C . MET C 1 25 ? -67.490 -65.261 -27.433 1.00 25.83 25 MET C C 1
ATOM 8477 O O . MET C 1 25 ? -66.492 -65.786 -26.952 1.00 30.44 25 MET C O 1
ATOM 8482 N N . VAL C 1 26 ? -67.516 -64.807 -28.679 1.00 24.92 26 VAL C N 1
ATOM 8483 C CA . VAL C 1 26 ? -66.320 -64.803 -29.503 1.00 20.20 26 VAL C CA 1
ATOM 8484 C C . VAL C 1 26 ? -66.099 -63.386 -30.026 1.00 27.80 26 VAL C C 1
ATOM 8485 O O . VAL C 1 26 ? -67.027 -62.748 -30.541 1.00 24.85 26 VAL C O 1
ATOM 8489 N N . ALA C 1 27 ? -64.868 -62.902 -29.882 1.00 26.80 27 ALA C N 1
ATOM 8490 C CA . ALA C 1 27 ? -64.503 -61.562 -30.314 1.00 20.08 27 ALA C CA 1
ATOM 8491 C C . ALA C 1 27 ? -63.286 -61.641 -31.210 1.00 25.17 27 ALA C C 1
ATOM 8492 O O . ALA C 1 27 ? -62.202 -62.015 -30.743 1.00 22.58 27 ALA C O 1
ATOM 8494 N N . THR C 1 28 ? -63.465 -61.287 -32.485 1.00 19.09 28 THR C N 1
ATOM 8495 C CA . THR C 1 28 ? -62.365 -61.284 -33.455 1.00 18.48 28 THR C CA 1
ATOM 8496 C C . THR C 1 28 ? -62.527 -60.290 -34.617 1.00 21.73 28 THR C C 1
ATOM 8497 O O . THR C 1 28 ? -63.537 -59.595 -34.726 1.00 26.04 28 THR C O 1
ATOM 8501 N N . SER C 1 29 ? -61.512 -60.247 -35.481 1.00 22.01 29 SER C N 1
ATOM 8502 C CA . SER C 1 29 ? -61.408 -59.257 -36.558 1.00 25.20 29 SER C CA 1
ATOM 8503 C C . SER C 1 29 ? -62.082 -59.658 -37.873 1.00 29.83 29 SER C C 1
ATOM 8504 O O . SER C 1 29 ? -61.918 -58.988 -38.883 1.00 36.51 29 SER C O 1
ATOM 8507 N N . GLN C 1 30 ? -62.837 -60.748 -37.857 1.00 28.04 30 GLN C N 1
ATOM 8508 C CA . GLN C 1 30 ? -63.518 -61.208 -39.046 1.00 25.80 30 GLN C CA 1
ATOM 8509 C C . GLN C 1 30 ? -64.840 -61.833 -38.625 1.00 29.05 30 GLN C C 1
ATOM 8510 O O . GLN C 1 30 ? -64.842 -62.858 -37.952 1.00 26.50 30 GLN C O 1
ATOM 8516 N N . PRO C 1 31 ? -65.976 -61.215 -39.014 1.00 29.15 31 PRO C N 1
ATOM 8517 C CA . PRO C 1 31 ? -67.283 -61.584 -38.444 1.00 24.91 31 PRO C CA 1
ATOM 8518 C C . PRO C 1 31 ? -67.654 -63.044 -38.664 1.00 24.31 31 PRO C C 1
ATOM 8519 O O . PRO C 1 31 ? -68.244 -63.666 -37.787 1.00 24.66 31 PRO C O 1
ATOM 8523 N N . LEU C 1 32 ? -67.280 -63.588 -39.814 1.00 26.19 32 LEU C N 1
ATOM 8524 C CA . LEU C 1 32 ? -67.539 -64.992 -40.129 1.00 22.13 32 LEU C CA 1
ATOM 8525 C C . LEU C 1 32 ? -66.660 -65.952 -39.304 1.00 24.48 32 LEU C C 1
ATOM 8526 O O . LEU C 1 32 ? -67.020 -67.112 -39.095 1.00 26.36 32 LEU C O 1
ATOM 8531 N N . ALA C 1 33 ? -65.514 -65.465 -38.837 1.00 19.69 33 ALA C N 1
ATOM 8532 C CA . ALA C 1 33 ? -64.650 -66.256 -37.967 1.00 26.73 33 ALA C CA 1
ATOM 8533 C C . ALA C 1 33 ? -65.257 -66.337 -36.575 1.00 23.56 33 ALA C C 1
ATOM 8534 O O . ALA C 1 33 ? -65.256 -67.398 -35.954 1.00 27.38 33 ALA C O 1
ATOM 8536 N N . ALA C 1 34 ? -65.788 -65.210 -36.099 1.00 22.53 34 ALA C N 1
ATOM 8537 C CA . ALA C 1 34 ? -66.550 -65.166 -34.845 1.00 28.71 34 ALA C CA 1
ATOM 8538 C C . ALA C 1 34 ? -67.777 -66.064 -34.944 1.00 33.27 34 ALA C C 1
ATOM 8539 O O . ALA C 1 34 ? -68.162 -66.724 -33.980 1.00 37.69 34 ALA C O 1
ATOM 8541 N N . GLN C 1 35 ? -68.372 -66.085 -36.130 1.00 32.59 35 GLN C N 1
ATOM 8542 C CA . GLN C 1 35 ? -69.494 -66.939 -36.431 1.00 32.27 35 GLN C CA 1
ATOM 8543 C C . GLN C 1 35 ? -69.128 -68.420 -36.348 1.00 28.23 35 GLN C C 1
ATOM 8544 O O . GLN C 1 35 ? -69.957 -69.224 -35.923 1.00 30.28 35 GLN C O 1
ATOM 8550 N N . ALA C 1 36 ? -67.900 -68.772 -36.741 1.00 22.00 36 ALA C N 1
ATOM 8551 C CA . ALA C 1 36 ? -67.437 -70.157 -36.680 1.00 23.28 36 ALA C CA 1
ATOM 8552 C C . ALA C 1 36 ? -67.339 -70.665 -35.238 1.00 27.52 36 ALA C C 1
ATOM 8553 O O . ALA C 1 36 ? -67.842 -71.744 -34.914 1.00 32.79 36 ALA C O 1
ATOM 8555 N N . GLY C 1 37 ? -66.715 -69.878 -34.368 1.00 28.72 37 GLY C N 1
ATOM 8556 C CA . GLY C 1 37 ? -66.591 -70.245 -32.957 1.00 34.71 37 GLY C CA 1
ATOM 8557 C C . GLY C 1 37 ? -67.928 -70.333 -32.250 1.00 39.14 37 GLY C C 1
ATOM 8558 O O . GLY C 1 37 ? -68.076 -71.062 -31.269 1.00 41.68 37 GLY C O 1
ATOM 8559 N N . LEU C 1 38 ? -68.901 -69.576 -32.746 1.00 37.64 38 LEU C N 1
ATOM 8560 C CA . LEU C 1 38 ? -70.274 -69.691 -32.289 1.00 38.39 38 LEU C CA 1
ATOM 8561 C C . LEU C 1 38 ? -70.884 -71.006 -32.731 1.00 40.78 38 LEU C C 1
ATOM 8562 O O . LEU C 1 38 ? -71.568 -71.657 -31.949 1.00 42.07 38 LEU C O 1
ATOM 8567 N N . ASP C 1 39 ? -70.634 -71.394 -33.983 1.00 39.11 39 ASP C N 1
ATOM 8568 C CA . ASP C 1 39 ? -71.163 -72.652 -34.522 1.00 40.55 39 ASP C CA 1
ATOM 8569 C C . ASP C 1 39 ? -70.606 -73.847 -33.780 1.00 38.30 39 ASP C C 1
ATOM 8570 O O . ASP C 1 39 ? -71.263 -74.885 -33.679 1.00 41.46 39 ASP C O 1
ATOM 8575 N N . ILE C 1 40 ? -69.393 -73.695 -33.268 1.00 25.03 40 ILE C N 1
ATOM 8576 C CA . ILE C 1 40 ? -68.755 -74.763 -32.542 1.00 24.49 40 ILE C CA 1
ATOM 8577 C C . ILE C 1 40 ? -69.270 -74.820 -31.101 1.00 29.44 40 ILE C C 1
ATOM 8578 O O . ILE C 1 40 ? -69.497 -75.906 -30.559 1.00 34.17 40 ILE C O 1
ATOM 8583 N N . LEU C 1 41 ? -69.481 -73.652 -30.499 1.00 27.24 41 LEU C N 1
ATOM 8584 C CA . LEU C 1 41 ? -70.172 -73.566 -29.220 1.00 27.21 41 LEU C CA 1
ATOM 8585 C C . LEU C 1 41 ? -71.537 -74.253 -29.292 1.00 30.94 41 LEU C C 1
ATOM 8586 O O . LEU C 1 41 ? -71.877 -75.043 -28.404 1.00 29.15 41 LEU C O 1
ATOM 8591 N N . LYS C 1 42 ? -72.293 -73.952 -30.354 1.00 33.94 42 LYS C N 1
ATOM 8592 C CA . LYS C 1 42 ? -73.566 -74.614 -30.670 1.00 42.80 42 LYS C CA 1
ATOM 8593 C C . LYS C 1 42 ? -73.425 -76.130 -30.722 1.00 41.94 42 LYS C C 1
ATOM 8594 O O . LYS C 1 42 ? -74.204 -76.846 -30.095 1.00 45.99 42 LYS C O 1
ATOM 8600 N N . ALA C 1 43 ? -72.422 -76.615 -31.452 1.00 42.18 43 ALA C N 1
ATOM 8601 C CA . ALA C 1 43 ? -72.237 -78.052 -31.643 1.00 42.84 43 ALA C CA 1
ATOM 8602 C C . ALA C 1 43 ? -71.618 -78.747 -30.427 1.00 39.90 43 ALA C C 1
ATOM 8603 O O . ALA C 1 43 ? -71.109 -79.861 -30.532 1.00 40.56 43 ALA C O 1
ATOM 8605 N N . GLY C 1 44 ? -71.663 -78.077 -29.280 1.00 45.35 44 GLY C N 1
ATOM 8606 C CA . GLY C 1 44 ? -71.227 -78.651 -28.013 1.00 45.85 44 GLY C CA 1
ATOM 8607 C C . GLY C 1 44 ? -69.798 -78.347 -27.604 1.00 44.14 44 GLY C C 1
ATOM 8608 O O . GLY C 1 44 ? -69.318 -78.868 -26.597 1.00 42.49 44 GLY C O 1
ATOM 8609 N N . GLY C 1 45 ? -69.111 -77.509 -28.374 1.00 41.32 45 GLY C N 1
ATOM 8610 C CA . GLY C 1 45 ? -67.728 -77.158 -28.060 1.00 39.61 45 GLY C CA 1
ATOM 8611 C C . GLY C 1 45 ? -67.629 -76.178 -26.908 1.00 39.90 45 GLY C C 1
ATOM 8612 O O . GLY C 1 45 ? -68.595 -75.483 -26.587 1.00 39.46 45 GLY C O 1
ATOM 8613 N N . ASN C 1 46 ? -66.462 -76.133 -26.274 1.00 32.28 46 ASN C N 1
ATOM 8614 C CA . ASN C 1 46 ? -66.186 -75.122 -25.248 1.00 35.58 46 ASN C CA 1
ATOM 8615 C C . ASN C 1 46 ? -65.390 -73.921 -25.809 1.00 35.25 46 ASN C C 1
ATOM 8616 O O . ASN C 1 46 ? -65.152 -73.823 -27.023 1.00 31.94 46 ASN C O 1
ATOM 8621 N N . ALA C 1 47 ? -64.967 -73.027 -24.920 1.00 34.17 47 ALA C N 1
ATOM 8622 C CA . ALA C 1 47 ? -64.231 -71.840 -25.319 1.00 29.78 47 ALA C CA 1
ATOM 8623 C C . ALA C 1 47 ? -62.950 -72.168 -26.077 1.00 31.75 47 ALA C C 1
ATOM 8624 O O . ALA C 1 47 ? -62.566 -71.435 -26.993 1.00 27.01 47 ALA C O 1
ATOM 8626 N N . ILE C 1 48 ? -62.310 -73.275 -25.699 1.00 26.14 48 ILE C N 1
ATOM 8627 C CA . ILE C 1 48 ? -61.098 -73.747 -26.377 1.00 25.19 48 ILE C CA 1
ATOM 8628 C C . ILE C 1 48 ? -61.418 -74.218 -27.791 1.00 29.73 48 ILE C C 1
ATOM 8629 O O . ILE C 1 48 ? -60.751 -73.831 -28.750 1.00 38.52 48 ILE C O 1
ATOM 8634 N N . ASP C 1 49 ? -62.450 -75.034 -27.927 1.00 27.68 49 ASP C N 1
ATOM 8635 C CA . ASP C 1 49 ? -62.876 -75.460 -29.244 1.00 29.46 49 ASP C CA 1
ATOM 8636 C C . ASP C 1 49 ? -63.154 -74.255 -30.131 1.00 29.24 49 ASP C C 1
ATOM 8637 O O . ASP C 1 49 ? -62.679 -74.192 -31.267 1.00 30.80 49 ASP C O 1
ATOM 8642 N N . ALA C 1 50 ? -63.901 -73.292 -29.596 1.00 25.82 50 ALA C N 1
ATOM 8643 C CA . ALA C 1 50 ? -64.279 -72.107 -30.354 1.00 25.42 50 ALA C CA 1
ATOM 8644 C C . ALA C 1 50 ? -63.042 -71.324 -30.803 1.00 25.55 50 ALA C C 1
ATOM 8645 O O . ALA C 1 50 ? -62.991 -70.824 -31.935 1.00 19.18 50 ALA C O 1
ATOM 8647 N N . ALA C 1 51 ? -62.038 -71.250 -29.927 1.00 20.10 51 ALA C N 1
ATOM 8648 C CA . ALA C 1 51 ? -60.784 -70.574 -30.253 1.00 15.41 51 ALA C CA 1
ATOM 8649 C C . ALA C 1 51 ? -60.144 -71.196 -31.475 1.00 20.59 51 ALA C C 1
ATOM 8650 O O . ALA C 1 51 ? -59.685 -70.487 -32.363 1.00 24.52 51 ALA C O 1
ATOM 8652 N N . ILE C 1 52 ? -60.132 -72.523 -31.522 1.00 23.29 52 ILE C N 1
ATOM 8653 C CA . ILE C 1 52 ? -59.538 -73.234 -32.636 1.00 24.11 52 ILE C CA 1
ATOM 8654 C C . ILE C 1 52 ? -60.370 -73.037 -33.917 1.00 23.34 52 ILE C C 1
ATOM 8655 O O . ILE C 1 52 ? -59.812 -72.831 -35.011 1.00 18.17 52 ILE C O 1
ATOM 8660 N N . ALA C 1 53 ? -61.696 -73.071 -33.764 1.00 19.25 53 ALA C N 1
ATOM 8661 C CA . ALA C 1 53 ? -62.630 -72.837 -34.873 1.00 26.34 53 ALA C CA 1
ATOM 8662 C C . ALA C 1 53 ? -62.364 -71.493 -35.505 1.00 27.79 53 ALA C C 1
ATOM 8663 O O . ALA C 1 53 ? -62.190 -71.396 -36.717 1.00 25.69 53 ALA C O 1
ATOM 8665 N N . THR C 1 54 ? -62.300 -70.472 -34.656 1.00 24.59 54 THR C N 1
ATOM 8666 C CA . THR C 1 54 ? -62.044 -69.102 -35.076 1.00 24.06 54 THR C CA 1
ATOM 8667 C C . THR C 1 54 ? -60.646 -68.948 -35.663 1.00 25.47 54 THR C C 1
ATOM 8668 O O . THR C 1 54 ? -60.467 -68.240 -36.649 1.00 25.26 54 THR C O 1
ATOM 8672 N N . ALA C 1 55 ? -59.670 -69.627 -35.069 1.00 17.97 55 ALA C N 1
ATOM 8673 C CA . ALA C 1 55 ? -58.282 -69.501 -35.482 1.00 18.65 55 ALA C CA 1
ATOM 8674 C C . ALA C 1 55 ? -58.073 -70.007 -36.905 1.00 25.45 55 ALA C C 1
ATOM 8675 O O . ALA C 1 55 ? -57.502 -69.307 -37.746 1.00 25.01 55 ALA C O 1
ATOM 8677 N N . THR C 1 56 ? -58.550 -71.221 -37.165 1.00 28.59 56 THR C N 1
ATOM 8678 C CA . THR C 1 56 ? -58.428 -71.853 -38.479 1.00 27.07 56 THR C CA 1
ATOM 8679 C C . THR C 1 56 ? -59.311 -71.171 -39.522 1.00 24.13 56 THR C C 1
ATOM 8680 O O . THR C 1 56 ? -58.997 -71.159 -40.712 1.00 23.92 56 THR C O 1
ATOM 8684 N N . ALA C 1 57 ? -60.423 -70.603 -39.077 1.00 17.25 57 ALA C N 1
ATOM 8685 C CA . ALA C 1 57 ? -61.265 -69.820 -39.967 1.00 24.56 57 ALA C CA 1
ATOM 8686 C C . ALA C 1 57 ? -60.542 -68.565 -40.449 1.00 23.99 57 ALA C C 1
ATOM 8687 O O . ALA C 1 57 ? -60.692 -68.169 -41.609 1.00 25.14 57 ALA C O 1
ATOM 8689 N N . LEU C 1 58 ? -59.750 -67.956 -39.561 1.00 23.23 58 LEU C N 1
ATOM 8690 C CA . LEU C 1 58 ? -59.053 -66.698 -39.867 1.00 24.89 58 LEU C CA 1
ATOM 8691 C C . LEU C 1 58 ? -57.955 -66.952 -40.888 1.00 29.68 58 LEU C C 1
ATOM 8692 O O . LEU C 1 58 ? -57.556 -66.050 -41.641 1.00 33.05 58 LEU C O 1
ATOM 8697 N N . THR C 1 59 ? -57.491 -68.202 -40.901 1.00 30.61 59 THR C N 1
ATOM 8698 C CA . THR C 1 59 ? -56.452 -68.687 -41.804 1.00 23.08 59 THR C CA 1
ATOM 8699 C C . THR C 1 59 ? -56.900 -68.547 -43.253 1.00 20.60 59 THR C C 1
ATOM 8700 O O . THR C 1 59 ? -56.090 -68.300 -44.146 1.00 30.64 59 THR C O 1
ATOM 8704 N N . VAL C 1 60 ? -58.206 -68.665 -43.467 1.00 25.17 60 VAL C N 1
ATOM 8705 C CA . VAL C 1 60 ? -58.798 -68.580 -44.795 1.00 25.08 60 VAL C CA 1
ATOM 8706 C C . VAL C 1 60 ? -59.407 -67.191 -45.007 1.00 26.62 60 VAL C C 1
ATOM 8707 O O . VAL C 1 60 ? -59.292 -66.625 -46.095 1.00 26.63 60 VAL C O 1
ATOM 8711 N N . LEU C 1 61 ? -60.033 -66.650 -43.958 1.00 26.98 61 LEU C N 1
ATOM 8712 C CA . LEU C 1 61 ? -60.838 -65.422 -44.058 1.00 25.84 61 LEU C CA 1
ATOM 8713 C C . LEU C 1 61 ? -60.045 -64.110 -43.977 1.00 25.89 61 LEU C C 1
ATOM 8714 O O . LEU C 1 61 ? -60.524 -63.044 -44.425 1.00 24.11 61 LEU C O 1
ATOM 8719 N N . GLU C 1 62 ? -58.846 -64.187 -43.402 1.00 12.39 62 GLU C N 1
ATOM 8720 C CA . GLU C 1 62 ? -57.961 -63.029 -43.359 1.00 22.07 62 GLU C CA 1
ATOM 8721 C C . GLU C 1 62 ? -56.521 -63.437 -43.698 1.00 23.66 62 GLU C C 1
ATOM 8722 O O . GLU C 1 62 ? -55.644 -63.410 -42.831 1.00 27.29 62 GLU C O 1
ATOM 8728 N N . PRO C 1 63 ? -56.262 -63.785 -44.975 1.00 24.37 63 PRO C N 1
ATOM 8729 C CA . PRO C 1 63 ? -54.942 -64.271 -45.397 1.00 27.09 63 PRO C CA 1
ATOM 8730 C C . PRO C 1 63 ? -53.855 -63.191 -45.390 1.00 27.50 63 PRO C C 1
ATOM 8731 O O . PRO C 1 63 ? -52.673 -63.515 -45.472 1.00 35.01 63 PRO C O 1
ATOM 8735 N N . THR C 1 64 ? -54.258 -61.925 -45.298 1.00 31.37 64 THR C N 1
ATOM 8736 C CA . THR C 1 64 ? -53.330 -60.795 -45.222 1.00 29.41 64 THR C CA 1
ATOM 8737 C C . THR C 1 64 ? -52.599 -60.703 -43.873 1.00 31.87 64 THR C C 1
ATOM 8738 O O . THR C 1 64 ? -51.592 -59.986 -43.756 1.00 32.57 64 THR C O 1
ATOM 8742 N N . SER C 1 65 ? -53.111 -61.413 -42.862 1.00 23.74 65 SER C N 1
ATOM 8743 C CA . SER C 1 65 ? -52.607 -61.294 -41.495 1.00 30.67 65 SER C CA 1
ATOM 8744 C C . SER C 1 65 ? -52.193 -62.637 -40.904 1.00 31.27 65 SER C C 1
ATOM 8745 O O . SER C 1 65 ? -51.811 -62.736 -39.727 1.00 29.78 65 SER C O 1
ATOM 8748 N N . ASN C 1 66 ? -52.240 -63.666 -41.734 1.00 31.16 66 ASN C N 1
ATOM 8749 C CA . ASN C 1 66 ? -52.361 -65.003 -41.228 1.00 26.64 66 ASN C CA 1
ATOM 8750 C C . ASN C 1 66 ? -51.977 -66.057 -42.255 1.00 32.19 66 ASN C C 1
ATOM 8751 O O . ASN C 1 66 ? -51.816 -65.754 -43.444 1.00 38.09 66 ASN C O 1
ATOM 8756 N N . GLY C 1 67 ? -51.840 -67.300 -41.803 1.00 29.76 67 GLY C N 1
ATOM 8757 C CA . GLY C 1 67 ? -51.603 -68.423 -42.709 1.00 32.33 67 GLY C CA 1
ATOM 8758 C C . GLY C 1 67 ? -51.592 -69.730 -41.952 1.00 35.79 67 GLY C C 1
ATOM 8759 O O . GLY C 1 67 ? -51.488 -69.731 -40.727 1.00 36.29 67 GLY C O 1
ATOM 8760 N N . ILE C 1 68 ? -51.705 -70.845 -42.675 1.00 34.92 68 ILE C N 1
ATOM 8761 C CA . ILE C 1 68 ? -51.544 -72.162 -42.061 1.00 30.11 68 ILE C CA 1
ATOM 8762 C C . ILE C 1 68 ? -50.084 -72.313 -41.645 1.00 27.95 68 ILE C C 1
ATOM 8763 O O . ILE C 1 68 ? -49.765 -73.008 -40.684 1.00 30.11 68 ILE C O 1
ATOM 8768 N N . GLY C 1 69 ? -49.202 -71.617 -42.355 1.00 24.20 69 GLY C N 1
ATOM 8769 C CA . GLY C 1 69 ? -47.787 -71.629 -42.036 1.00 27.03 69 GLY C CA 1
ATOM 8770 C C . GLY C 1 69 ? -47.394 -70.639 -40.957 1.00 33.39 69 GLY C C 1
ATOM 8771 O O . GLY C 1 69 ? -46.227 -70.222 -40.890 1.00 29.09 69 GLY C O 1
ATOM 8772 N N . SER C 1 70 ? -48.361 -70.272 -40.110 1.00 37.08 70 SER C N 1
ATOM 8773 C CA . SER C 1 70 ? -48.130 -69.340 -39.000 1.00 39.51 70 SER C CA 1
ATOM 8774 C C . SER C 1 70 ? -47.580 -70.072 -37.799 1.00 39.54 70 SER C C 1
ATOM 8775 O O . SER C 1 70 ? -47.589 -71.306 -37.767 1.00 46.76 70 SER C O 1
ATOM 8778 N N . ASP C 1 71 ? -47.089 -69.325 -36.814 1.00 30.81 71 ASP C N 1
ATOM 8779 C CA . ASP C 1 71 ? -47.112 -69.877 -35.467 1.00 39.75 71 ASP C CA 1
ATOM 8780 C C . ASP C 1 71 ? -48.145 -69.154 -34.586 1.00 34.48 71 ASP C C 1
ATOM 8781 O O . ASP C 1 71 ? -48.727 -68.158 -35.025 1.00 27.60 71 ASP C O 1
ATOM 8786 N N . ALA C 1 72 ? -48.399 -69.681 -33.383 1.00 27.23 72 ALA C N 1
ATOM 8787 C CA . ALA C 1 72 ? -49.500 -69.233 -32.528 1.00 19.80 72 ALA C CA 1
ATOM 8788 C C . ALA C 1 72 ? -49.097 -69.163 -31.045 1.00 25.51 72 ALA C C 1
ATOM 8789 O O . ALA C 1 72 ? -48.054 -69.673 -30.650 1.00 35.46 72 ALA C O 1
ATOM 8791 N N . PHE C 1 73 ? -49.923 -68.514 -30.231 1.00 21.72 73 PHE C N 1
ATOM 8792 C CA . PHE C 1 73 ? -49.726 -68.454 -28.779 1.00 20.48 73 PHE C CA 1
ATOM 8793 C C . PHE C 1 73 ? -51.108 -68.387 -28.119 1.00 23.46 73 PHE C C 1
ATOM 8794 O O . PHE C 1 73 ? -52.052 -67.834 -28.700 1.00 24.73 73 PHE C O 1
ATOM 8802 N N . ALA C 1 74 ? -51.223 -68.948 -26.913 1.00 20.65 74 ALA C N 1
ATOM 8803 C CA . ALA C 1 74 ? -52.487 -68.925 -26.155 1.00 17.82 74 ALA C CA 1
ATOM 8804 C C . ALA C 1 74 ? -52.318 -68.875 -24.637 1.00 21.82 74 ALA C C 1
ATOM 8805 O O . ALA C 1 74 ? -51.437 -69.527 -24.059 1.00 26.86 74 ALA C O 1
ATOM 8807 N N . LEU C 1 75 ? -53.155 -68.062 -24.005 1.00 20.23 75 LEU C N 1
ATOM 8808 C CA . LEU C 1 75 ? -53.388 -68.157 -22.583 1.00 18.08 75 LEU C CA 1
ATOM 8809 C C . LEU C 1 75 ? -54.808 -68.647 -22.485 1.00 30.95 75 LEU C C 1
ATOM 8810 O O . LEU C 1 75 ? -55.734 -68.023 -23.025 1.00 29.79 75 LEU C O 1
ATOM 8815 N N . VAL C 1 76 ? -54.966 -69.798 -21.839 1.00 30.10 76 VAL C N 1
ATOM 8816 C CA . VAL C 1 76 ? -56.271 -70.421 -21.684 1.00 29.76 76 VAL C CA 1
ATOM 8817 C C . VAL C 1 76 ? -56.569 -70.652 -20.205 1.00 25.10 76 VAL C C 1
ATOM 8818 O O . VAL C 1 76 ? -55.777 -71.252 -19.475 1.00 27.29 76 VAL C O 1
ATOM 8822 N N . TRP C 1 77 ? -57.706 -70.128 -19.768 1.00 26.15 77 TRP C N 1
ATOM 8823 C CA . TRP C 1 77 ? -58.199 -70.382 -18.436 1.00 28.88 77 TRP C CA 1
ATOM 8824 C C . TRP C 1 77 ? -59.249 -71.475 -18.508 1.00 34.48 77 TRP C C 1
ATOM 8825 O O . TRP C 1 77 ? -60.272 -71.331 -19.185 1.00 31.67 77 TRP C O 1
ATOM 8836 N N . THR C 1 78 ? -58.975 -72.567 -17.805 1.00 42.65 78 THR C N 1
ATOM 8837 C CA . THR C 1 78 ? -59.875 -73.706 -17.721 1.00 46.31 78 THR C CA 1
ATOM 8838 C C . THR C 1 78 ? -59.592 -74.440 -16.413 1.00 50.43 78 THR C C 1
ATOM 8839 O O . THR C 1 78 ? -58.437 -74.544 -15.987 1.00 46.66 78 THR C O 1
ATOM 8843 N N . LYS C 1 79 ? -60.657 -74.939 -15.790 1.00 58.48 79 LYS C N 1
ATOM 8844 C CA . LYS C 1 79 ? -60.602 -75.576 -14.471 1.00 66.06 79 LYS C CA 1
ATOM 8845 C C . LYS C 1 79 ? -59.811 -74.728 -13.476 1.00 62.03 79 LYS C C 1
ATOM 8846 O O . LYS C 1 79 ? -58.832 -75.204 -12.901 1.00 60.93 79 LYS C O 1
ATOM 8852 N N . GLY C 1 80 ? -60.211 -73.469 -13.307 1.00 55.47 80 GLY C N 1
ATOM 8853 C CA . GLY C 1 80 ? -59.622 -72.579 -12.293 1.00 52.68 80 GLY C CA 1
ATOM 8854 C C . GLY C 1 80 ? -58.125 -72.286 -12.356 1.00 49.33 80 GLY C C 1
ATOM 8855 O O . GLY C 1 80 ? -57.531 -71.827 -11.375 1.00 48.92 80 GLY C O 1
ATOM 8856 N N . LYS C 1 81 ? -57.521 -72.520 -13.517 1.00 51.48 81 LYS C N 1
ATOM 8857 C CA . LYS C 1 81 ? -56.076 -72.410 -13.680 1.00 54.22 81 LYS C CA 1
ATOM 8858 C C . LYS C 1 81 ? -55.716 -71.815 -15.046 1.00 50.04 81 LYS C C 1
ATOM 8859 O O . LYS C 1 81 ? -56.322 -72.153 -16.067 1.00 44.76 81 LYS C O 1
ATOM 8865 N N . LEU C 1 82 ? -54.730 -70.928 -15.064 1.00 43.72 82 LEU C N 1
ATOM 8866 C CA . LEU C 1 82 ? -54.287 -70.331 -16.319 1.00 35.73 82 LEU C CA 1
ATOM 8867 C C . LEU C 1 82 ? -53.119 -71.125 -16.913 1.00 34.73 82 LEU C C 1
ATOM 8868 O O . LEU C 1 82 ? -52.127 -71.394 -16.225 1.00 36.36 82 LEU C O 1
ATOM 8873 N N . HIS C 1 83 ? -53.247 -71.493 -18.190 1.00 30.54 83 HIS C N 1
ATOM 8874 C CA . HIS C 1 83 ? -52.224 -72.275 -18.886 1.00 34.92 83 HIS C CA 1
ATOM 8875 C C . HIS C 1 83 ? -51.687 -71.518 -20.090 1.00 35.95 83 HIS C C 1
ATOM 8876 O O . HIS C 1 83 ? -52.449 -70.890 -20.822 1.00 39.94 83 HIS C O 1
ATOM 8883 N N . GLY C 1 84 ? -50.375 -71.588 -20.295 1.00 28.71 84 GLY C N 1
ATOM 8884 C CA . GLY C 1 84 ? -49.744 -70.939 -21.438 1.00 29.58 84 GLY C CA 1
ATOM 8885 C C . GLY C 1 84 ? -49.270 -71.908 -22.516 1.00 35.44 84 GLY C C 1
ATOM 8886 O O . GLY C 1 84 ? -48.626 -72.923 -22.217 1.00 35.25 84 GLY C O 1
ATOM 8887 N N . LEU C 1 85 ? -49.581 -71.594 -23.775 1.00 25.80 85 LEU C N 1
ATOM 8888 C CA . LEU C 1 85 ? -49.135 -72.431 -24.886 1.00 26.06 85 LEU C CA 1
ATOM 8889 C C . LEU C 1 85 ? -48.248 -71.680 -25.849 1.00 25.49 85 LEU C C 1
ATOM 8890 O O . LEU C 1 85 ? -48.688 -70.749 -26.512 1.00 27.08 85 LEU C O 1
ATOM 8895 N N . ASN C 1 86 ? -46.998 -72.117 -25.925 1.00 28.16 86 ASN C N 1
ATOM 8896 C CA . ASN C 1 86 ? -45.995 -71.489 -26.781 1.00 28.16 86 ASN C CA 1
ATOM 8897 C C . ASN C 1 86 ? -45.885 -72.197 -28.129 1.00 27.39 86 ASN C C 1
ATOM 8898 O O . ASN C 1 86 ? -44.955 -72.984 -28.354 1.00 29.47 86 ASN C O 1
ATOM 8903 N N . GLY C 1 87 ? -46.826 -71.906 -29.025 1.00 20.42 87 GLY C N 1
ATOM 8904 C CA . GLY C 1 87 ? -46.850 -72.530 -30.342 1.00 23.54 87 GLY C CA 1
ATOM 8905 C C . GLY C 1 87 ? -45.917 -71.839 -31.321 1.00 29.40 87 GLY C C 1
ATOM 8906 O O . GLY C 1 87 ? -46.253 -71.681 -32.491 1.00 29.49 87 GLY C O 1
ATOM 8907 N N . SER C 1 88 ? -44.749 -71.417 -30.835 1.00 38.40 88 SER C N 1
ATOM 8908 C CA . SER C 1 88 ? -43.730 -70.762 -31.656 1.00 39.08 88 SER C CA 1
ATOM 8909 C C . SER C 1 88 ? -42.681 -71.788 -32.069 1.00 41.86 88 SER C C 1
ATOM 8910 O O . SER C 1 88 ? -42.023 -72.404 -31.214 1.00 47.01 88 SER C O 1
ATOM 8913 N N . GLY C 1 89 ? -42.529 -71.968 -33.378 1.00 41.69 89 GLY C N 1
ATOM 8914 C CA . GLY C 1 89 ? -41.570 -72.925 -33.909 1.00 39.21 89 GLY C CA 1
ATOM 8915 C C . GLY C 1 89 ? -40.167 -72.372 -34.045 1.00 40.47 89 GLY C C 1
ATOM 8916 O O . GLY C 1 89 ? -39.975 -71.174 -34.278 1.00 37.46 89 GLY C O 1
ATOM 8917 N N . ARG C 1 90 ? -39.184 -73.260 -33.913 1.00 40.38 90 ARG C N 1
ATOM 8918 C CA . ARG C 1 90 ? -37.778 -72.859 -33.926 1.00 43.46 90 ARG C CA 1
ATOM 8919 C C . ARG C 1 90 ? -37.195 -72.753 -35.338 1.00 35.38 90 ARG C C 1
ATOM 8920 O O . ARG C 1 90 ? -37.850 -73.117 -36.328 1.00 34.88 90 ARG C O 1
ATOM 8928 N N . ALA C 1 91 ? -35.978 -72.214 -35.411 1.00 36.14 91 ALA C N 1
ATOM 8929 C CA . ALA C 1 91 ? -35.265 -72.018 -36.676 1.00 35.64 91 ALA C CA 1
ATOM 8930 C C . ALA C 1 91 ? -34.795 -73.364 -37.254 1.00 41.28 91 ALA C C 1
ATOM 8931 O O . ALA C 1 91 ? -34.519 -74.309 -36.495 1.00 38.21 91 ALA C O 1
ATOM 8933 N N . PRO C 1 92 ? -34.721 -73.463 -38.599 1.00 41.05 92 PRO C N 1
ATOM 8934 C CA . PRO C 1 92 ? -34.198 -74.668 -39.223 1.00 48.00 92 PRO C CA 1
ATOM 8935 C C . PRO C 1 92 ? -32.804 -75.003 -38.706 1.00 55.56 92 PRO C C 1
ATOM 8936 O O . PRO C 1 92 ? -32.018 -74.097 -38.414 1.00 61.59 92 PRO C O 1
ATOM 8940 N N . MET C 1 93 ? -32.515 -76.298 -38.598 1.00 61.95 93 MET C N 1
ATOM 8941 C CA . MET C 1 93 ? -31.275 -76.782 -37.995 1.00 66.66 93 MET C CA 1
ATOM 8942 C C . MET C 1 93 ? -30.052 -76.511 -38.873 1.00 63.44 93 MET C C 1
ATOM 8943 O O . MET C 1 93 ? -28.918 -76.514 -38.382 1.00 60.62 93 MET C O 1
ATOM 8948 N N . SER C 1 94 ? -30.288 -76.280 -40.164 1.00 56.36 94 SER C N 1
ATOM 8949 C CA . SER C 1 94 ? -29.218 -75.891 -41.080 1.00 57.56 94 SER C CA 1
ATOM 8950 C C . SER C 1 94 ? -29.034 -74.368 -41.200 1.00 56.04 94 SER C C 1
ATOM 8951 O O . SER C 1 94 ? -28.127 -73.911 -41.892 1.00 54.56 94 SER C O 1
ATOM 8954 N N . LEU C 1 95 ? -29.881 -73.593 -40.520 1.00 59.61 95 LEU C N 1
ATOM 8955 C CA . LEU C 1 95 ? -29.823 -72.124 -40.583 1.00 56.37 95 LEU C CA 1
ATOM 8956 C C . LEU C 1 95 ? -28.892 -71.577 -39.513 1.00 60.95 95 LEU C C 1
ATOM 8957 O O . LEU C 1 95 ? -29.282 -71.458 -38.349 1.00 59.95 95 LEU C O 1
ATOM 8962 N N . THR C 1 96 ? -27.668 -71.242 -39.913 1.00 69.30 96 THR C N 1
ATOM 8963 C CA . THR C 1 96 ? -26.682 -70.670 -38.996 1.00 75.66 96 THR C CA 1
ATOM 8964 C C . THR C 1 96 ? -26.327 -69.240 -39.386 1.00 74.86 96 THR C C 1
ATOM 8965 O O . THR C 1 96 ? -26.634 -68.790 -40.496 1.00 67.75 96 THR C O 1
ATOM 8969 N N . MET C 1 97 ? -25.672 -68.542 -38.462 1.00 76.48 97 MET C N 1
ATOM 8970 C CA . MET C 1 97 ? -25.271 -67.157 -38.659 1.00 75.75 97 MET C CA 1
ATOM 8971 C C . MET C 1 97 ? -24.260 -67.021 -39.794 1.00 80.65 97 MET C C 1
ATOM 8972 O O . MET C 1 97 ? -24.364 -66.106 -40.607 1.00 77.91 97 MET C O 1
ATOM 8977 N N . GLU C 1 98 ? -23.293 -67.938 -39.849 1.00 91.53 98 GLU C N 1
ATOM 8978 C CA . GLU C 1 98 ? -22.243 -67.898 -40.877 1.00 98.03 98 GLU C CA 1
ATOM 8979 C C . GLU C 1 98 ? -22.693 -68.419 -42.243 1.00 98.11 98 GLU C C 1
ATOM 8980 O O . GLU C 1 98 ? -22.062 -68.109 -43.253 1.00 102.71 98 GLU C O 1
ATOM 8986 N N . ALA C 1 99 ? -23.771 -69.203 -42.275 1.00 97.53 99 ALA C N 1
ATOM 8987 C CA . ALA C 1 99 ? -24.327 -69.682 -43.540 1.00 96.48 99 ALA C CA 1
ATOM 8988 C C . ALA C 1 99 ? -25.013 -68.544 -44.279 1.00 98.75 99 ALA C C 1
ATOM 8989 O O . ALA C 1 99 ? -24.915 -68.441 -45.501 1.00 94.10 99 ALA C O 1
ATOM 8991 N N . VAL C 1 100 ? -25.698 -67.687 -43.526 1.00 105.05 100 VAL C N 1
ATOM 8992 C CA . VAL C 1 100 ? -26.387 -66.534 -44.097 1.00 111.13 100 VAL C CA 1
ATOM 8993 C C . VAL C 1 100 ? -25.422 -65.352 -44.284 1.00 116.69 100 VAL C C 1
ATOM 8994 O O . VAL C 1 100 ? -25.609 -64.525 -45.178 1.00 118.07 100 VAL C O 1
ATOM 8998 N N . LYS C 1 101 ? -24.378 -65.303 -43.458 1.00 125.14 101 LYS C N 1
ATOM 8999 C CA . LYS C 1 101 ? -23.297 -64.327 -43.613 1.00 133.62 101 LYS C CA 1
ATOM 9000 C C . LYS C 1 101 ? -22.592 -64.518 -44.957 1.00 136.05 101 LYS C C 1
ATOM 9001 O O . LYS C 1 101 ? -22.279 -63.547 -45.647 1.00 135.31 101 LYS C O 1
ATOM 9007 N N . ALA C 1 102 ? -22.380 -65.775 -45.336 1.00 141.11 102 ALA C N 1
ATOM 9008 C CA . ALA C 1 102 ? -21.688 -66.111 -46.576 1.00 145.45 102 ALA C CA 1
ATOM 9009 C C . ALA C 1 102 ? -22.551 -65.928 -47.828 1.00 146.55 102 ALA C C 1
ATOM 9010 O O . ALA C 1 102 ? -22.077 -66.129 -48.945 1.00 149.83 102 ALA C O 1
ATOM 9012 N N . LYS C 1 103 ? -23.809 -65.539 -47.645 1.00 146.78 103 LYS C N 1
ATOM 9013 C CA . LYS C 1 103 ? -24.727 -65.414 -48.770 1.00 148.50 103 LYS C CA 1
ATOM 9014 C C . LYS C 1 103 ? -25.023 -63.957 -49.119 1.00 149.90 103 LYS C C 1
ATOM 9015 O O . LYS C 1 103 ? -25.814 -63.680 -50.019 1.00 150.68 103 LYS C O 1
ATOM 9021 N N . GLY C 1 104 ? -24.385 -63.031 -48.406 1.00 151.77 104 GLY C N 1
ATOM 9022 C CA . GLY C 1 104 ? -24.518 -61.605 -48.702 1.00 155.64 104 GLY C CA 1
ATOM 9023 C C . GLY C 1 104 ? -25.052 -60.762 -47.559 1.00 158.32 104 GLY C C 1
ATOM 9024 O O . GLY C 1 104 ? -24.579 -59.648 -47.329 1.00 158.90 104 GLY C O 1
ATOM 9025 N N . TYR C 1 105 ? -26.041 -61.293 -46.844 1.00 161.11 105 TYR C N 1
ATOM 9026 C CA . TYR C 1 105 ? -26.697 -60.568 -45.757 1.00 160.84 105 TYR C CA 1
ATOM 9027 C C . TYR C 1 105 ? -25.930 -60.718 -44.451 1.00 160.88 105 TYR C C 1
ATOM 9028 O O . TYR C 1 105 ? -25.605 -61.830 -44.039 1.00 162.10 105 TYR C O 1
ATOM 9037 N N . GLU C 1 106 ? -25.644 -59.595 -43.799 1.00 159.81 106 GLU C N 1
ATOM 9038 C CA . GLU C 1 106 ? -24.950 -59.621 -42.512 1.00 159.58 106 GLU C CA 1
ATOM 9039 C C . GLU C 1 106 ? -25.516 -58.630 -41.493 1.00 154.45 106 GLU C C 1
ATOM 9040 O O . GLU C 1 106 ? -25.178 -58.688 -40.309 1.00 156.25 106 GLU C O 1
ATOM 9046 N N . GLN C 1 107 ? -26.372 -57.723 -41.956 1.00 146.00 107 GLN C N 1
ATOM 9047 C CA . GLN C 1 107 ? -27.047 -56.785 -41.066 1.00 137.03 107 GLN C CA 1
ATOM 9048 C C . GLN C 1 107 ? -28.271 -57.459 -40.452 1.00 127.86 107 GLN C C 1
ATOM 9049 O O . GLN C 1 107 ? -28.337 -57.677 -39.242 1.00 121.66 107 GLN C O 1
ATOM 9055 N N . GLU C 1 108 ? -29.235 -57.784 -41.305 1.00 120.50 108 GLU C N 1
ATOM 9056 C CA . GLU C 1 108 ? -30.402 -58.568 -40.922 1.00 111.98 108 GLU C CA 1
ATOM 9057 C C . GLU C 1 108 ? -30.778 -59.437 -42.105 1.00 98.68 108 GLU C C 1
ATOM 9058 O O . GLU C 1 108 ? -30.532 -59.062 -43.250 1.00 99.77 108 GLU C O 1
ATOM 9064 N N . LEU C 1 109 ? -31.363 -60.600 -41.838 1.00 82.95 109 LEU C N 1
ATOM 9065 C CA . LEU C 1 109 ? -31.699 -61.523 -42.917 1.00 70.21 109 LEU C CA 1
ATOM 9066 C C . LEU C 1 109 ? -32.904 -61.016 -43.706 1.00 64.58 109 LEU C C 1
ATOM 9067 O O . LEU C 1 109 ? -33.639 -60.171 -43.208 1.00 67.29 109 LEU C O 1
ATOM 9072 N N . PRO C 1 110 ? -33.087 -61.499 -44.950 1.00 60.05 110 PRO C N 1
ATOM 9073 C CA . PRO C 1 110 ? -34.077 -60.881 -45.834 1.00 60.03 110 PRO C CA 1
ATOM 9074 C C . PRO C 1 110 ? -35.504 -61.061 -45.338 1.00 57.99 110 PRO C C 1
ATOM 9075 O O . PRO C 1 110 ? -35.805 -62.067 -44.695 1.00 62.72 110 PRO C O 1
ATOM 9079 N N . PRO C 1 111 ? -36.377 -60.080 -45.620 1.00 57.18 111 PRO C N 1
ATOM 9080 C CA . PRO C 1 111 ? -37.771 -60.216 -45.202 1.00 56.17 111 PRO C CA 1
ATOM 9081 C C . PRO C 1 111 ? -38.504 -61.350 -45.920 1.00 53.23 111 PRO C C 1
ATOM 9082 O O . PRO C 1 111 ? -39.367 -61.986 -45.323 1.00 52.17 111 PRO C O 1
ATOM 9086 N N . TYR C 1 112 ? -38.141 -61.616 -47.172 1.00 50.40 112 TYR C N 1
ATOM 9087 C CA . TYR C 1 112 ? -38.896 -62.557 -48.007 1.00 52.47 112 TYR C CA 1
ATOM 9088 C C . TYR C 1 112 ? -38.045 -63.678 -48.610 1.00 51.32 112 TYR C C 1
ATOM 9089 O O . TYR C 1 112 ? -36.818 -63.578 -48.688 1.00 58.13 112 TYR C O 1
ATOM 9098 N N . GLY C 1 113 ? -38.711 -64.745 -49.038 1.00 45.70 113 GLY C N 1
ATOM 9099 C CA . GLY C 1 113 ? -38.023 -65.915 -49.575 1.00 48.72 113 GLY C CA 1
ATOM 9100 C C . GLY C 1 113 ? -37.959 -67.074 -48.597 1.00 50.46 113 GLY C C 1
ATOM 9101 O O . GLY C 1 113 ? -38.619 -67.078 -47.560 1.00 49.58 113 GLY C O 1
ATOM 9102 N N . VAL C 1 114 ? -37.151 -68.066 -48.931 1.00 51.80 114 VAL C N 1
ATOM 9103 C CA . VAL C 1 114 ? -37.076 -69.289 -48.144 1.00 51.13 114 VAL C CA 1
ATOM 9104 C C . VAL C 1 114 ? -36.233 -69.134 -46.882 1.00 50.97 114 VAL C C 1
ATOM 9105 O O . VAL C 1 114 ? -36.262 -69.994 -45.992 1.00 51.39 114 VAL C O 1
ATOM 9109 N N . ILE C 1 115 ? -35.491 -68.030 -46.817 1.00 44.24 115 ILE C N 1
ATOM 9110 C CA . ILE C 1 115 ? -34.477 -67.820 -45.787 1.00 41.88 115 ILE C CA 1
ATOM 9111 C C . ILE C 1 115 ? -35.034 -67.502 -44.379 1.00 43.71 115 ILE C C 1
ATOM 9112 O O . ILE C 1 115 ? -34.632 -68.148 -43.411 1.00 50.85 115 ILE C O 1
ATOM 9117 N N . PRO C 1 116 ? -35.976 -66.538 -44.253 1.00 44.61 116 PRO C N 1
ATOM 9118 C CA . PRO C 1 116 ? -36.461 -66.223 -42.900 1.00 43.97 116 PRO C CA 1
ATOM 9119 C C . PRO C 1 116 ? -37.545 -67.173 -42.366 1.00 43.41 116 PRO C C 1
ATOM 9120 O O . PRO C 1 116 ? -38.119 -66.908 -41.315 1.00 48.95 116 PRO C O 1
ATOM 9124 N N . VAL C 1 117 ? -37.826 -68.261 -43.077 1.00 41.94 117 VAL C N 1
ATOM 9125 C CA . VAL C 1 117 ? -38.890 -69.186 -42.674 1.00 34.53 117 VAL C CA 1
ATOM 9126 C C . VAL C 1 117 ? -38.490 -70.114 -41.521 1.00 29.15 117 VAL C C 1
ATOM 9127 O O . VAL C 1 117 ? -37.610 -70.968 -41.681 1.00 34.06 117 VAL C O 1
ATOM 9131 N N . THR C 1 118 ? -39.147 -69.946 -40.371 1.00 21.87 118 THR C N 1
ATOM 9132 C CA . THR C 1 118 ? -39.024 -70.889 -39.250 1.00 26.08 118 THR C CA 1
ATOM 9133 C C . THR C 1 118 ? -40.160 -71.934 -39.297 1.00 26.94 118 THR C C 1
ATOM 9134 O O . THR C 1 118 ? -41.084 -71.793 -40.104 1.00 22.41 118 THR C O 1
ATOM 9138 N N . VAL C 1 119 ? -40.088 -72.981 -38.463 1.00 24.54 119 VAL C N 1
ATOM 9139 C CA . VAL C 1 119 ? -41.144 -74.007 -38.465 1.00 29.82 119 VAL C CA 1
ATOM 9140 C C . VAL C 1 119 ? -42.490 -73.456 -37.982 1.00 32.44 119 VAL C C 1
ATOM 9141 O O . VAL C 1 119 ? -42.607 -72.924 -36.871 1.00 35.49 119 VAL C O 1
ATOM 9145 N N . PRO C 1 120 ? -43.504 -73.531 -38.847 1.00 25.84 120 PRO C N 1
ATOM 9146 C CA . PRO C 1 120 ? -44.843 -73.066 -38.524 1.00 27.30 120 PRO C CA 1
ATOM 9147 C C . PRO C 1 120 ? -45.429 -73.829 -37.351 1.00 29.52 120 PRO C C 1
ATOM 9148 O O . PRO C 1 120 ? -45.709 -75.022 -37.475 1.00 29.43 120 PRO C O 1
ATOM 9152 N N . GLY C 1 121 ? -45.619 -73.130 -36.232 1.00 31.64 121 GLY C N 1
ATOM 9153 C CA . GLY C 1 121 ? -46.027 -73.758 -34.973 1.00 23.81 121 GLY C CA 1
ATOM 9154 C C . GLY C 1 121 ? -47.516 -73.815 -34.691 1.00 30.62 121 GLY C C 1
ATOM 9155 O O . GLY C 1 121 ? -47.941 -74.510 -33.763 1.00 30.62 121 GLY C O 1
ATOM 9156 N N . ALA C 1 122 ? -48.304 -73.104 -35.499 1.00 26.52 122 ALA C N 1
ATOM 9157 C CA . ALA C 1 122 ? -49.754 -72.981 -35.288 1.00 24.45 122 ALA C CA 1
ATOM 9158 C C . ALA C 1 122 ? -50.591 -74.266 -35.429 1.00 29.64 122 ALA C C 1
ATOM 9159 O O . ALA C 1 122 ? -51.404 -74.541 -34.541 1.00 29.73 122 ALA C O 1
ATOM 9161 N N . PRO C 1 123 ? -50.410 -75.047 -36.528 1.00 27.15 123 PRO C N 1
ATOM 9162 C CA . PRO C 1 123 ? -51.233 -76.256 -36.651 1.00 23.46 123 PRO C CA 1
ATOM 9163 C C . PRO C 1 123 ? -51.034 -77.236 -35.488 1.00 30.94 123 PRO C C 1
ATOM 9164 O O . PRO C 1 123 ? -51.998 -77.866 -35.038 1.00 32.59 123 PRO C O 1
ATOM 9168 N N . GLY C 1 124 ? -49.802 -77.341 -34.990 1.00 31.36 124 GLY C N 1
ATOM 9169 C CA . GLY C 1 124 ? -49.509 -78.188 -33.839 1.00 36.58 124 GLY C CA 1
ATOM 9170 C C . GLY C 1 124 ? -50.204 -77.659 -32.611 1.00 37.63 124 GLY C C 1
ATOM 9171 O O . GLY C 1 124 ? -50.742 -78.424 -31.814 1.00 39.79 124 GLY C O 1
ATOM 9172 N N . ALA C 1 125 ? -50.205 -76.336 -32.477 1.00 40.47 125 ALA C N 1
ATOM 9173 C CA . ALA C 1 125 ? -50.862 -75.678 -31.357 1.00 36.88 125 ALA C CA 1
ATOM 9174 C C . ALA C 1 125 ? -52.367 -75.912 -31.410 1.00 33.95 125 ALA C C 1
ATOM 9175 O O . ALA C 1 125 ? -53.000 -76.065 -30.374 1.00 37.45 125 ALA C O 1
ATOM 9177 N N . TRP C 1 126 ? -52.939 -75.956 -32.609 1.00 26.66 126 TRP C N 1
ATOM 9178 C CA . TRP C 1 126 ? -54.364 -76.233 -32.718 1.00 32.57 126 TRP C CA 1
ATOM 9179 C C . TRP C 1 126 ? -54.644 -77.588 -32.100 1.00 33.39 126 TRP C C 1
ATOM 9180 O O . TRP C 1 126 ? -55.495 -77.707 -31.225 1.00 37.20 126 TRP C O 1
ATOM 9191 N N . ALA C 1 127 ? -53.884 -78.587 -32.542 1.00 34.98 127 ALA C N 1
ATOM 9192 C CA . ALA C 1 127 ? -54.076 -79.980 -32.148 1.00 34.53 127 ALA C CA 1
ATOM 9193 C C . ALA C 1 127 ? -53.904 -80.244 -30.650 1.00 36.70 127 ALA C C 1
ATOM 9194 O O . ALA C 1 127 ? -54.725 -80.939 -30.048 1.00 34.22 127 ALA C O 1
ATOM 9196 N N . GLU C 1 128 ? -52.838 -79.696 -30.064 1.00 31.08 128 GLU C N 1
ATOM 9197 C CA . GLU C 1 128 ? -52.563 -79.825 -28.632 1.00 26.88 128 GLU C CA 1
ATOM 9198 C C . GLU C 1 128 ? -53.597 -79.112 -27.777 1.00 28.52 128 GLU C C 1
ATOM 9199 O O . GLU C 1 128 ? -53.901 -79.541 -26.664 1.00 33.57 128 GLU C O 1
ATOM 9205 N N . LEU C 1 129 ? -54.129 -78.016 -28.307 1.00 30.13 129 LEU C N 1
ATOM 9206 C CA . LEU C 1 129 ? -55.164 -77.261 -27.635 1.00 31.64 129 LEU C CA 1
ATOM 9207 C C . LEU C 1 129 ? -56.436 -78.092 -27.597 1.00 32.74 129 LEU C C 1
ATOM 9208 O O . LEU C 1 129 ? -57.087 -78.189 -26.561 1.00 31.21 129 LEU C O 1
ATOM 9213 N N . ALA C 1 130 ? -56.768 -78.716 -28.723 1.00 33.83 130 ALA C N 1
ATOM 9214 C CA . ALA C 1 130 ? -57.946 -79.580 -28.799 1.00 40.35 130 ALA C CA 1
ATOM 9215 C C . ALA C 1 130 ? -57.811 -80.837 -27.925 1.00 48.77 130 ALA C C 1
ATOM 9216 O O . ALA C 1 130 ? -58.727 -81.179 -27.167 1.00 51.80 130 ALA C O 1
ATOM 9218 N N . LYS C 1 131 ? -56.662 -81.503 -28.035 1.00 48.61 131 LYS C N 1
ATOM 9219 C CA . LYS C 1 131 ? -56.385 -82.730 -27.298 1.00 52.31 131 LYS C CA 1
ATOM 9220 C C . LYS C 1 131 ? -56.445 -82.489 -25.794 1.00 49.70 131 LYS C C 1
ATOM 9221 O O . LYS C 1 131 ? -57.063 -83.264 -25.063 1.00 48.18 131 LYS C O 1
ATOM 9227 N N . MET C 1 132 ? -55.833 -81.402 -25.334 1.00 46.44 132 MET C N 1
ATOM 9228 C CA . MET C 1 132 ? -55.751 -81.182 -23.904 1.00 40.72 132 MET C CA 1
ATOM 9229 C C . MET C 1 132 ? -57.019 -80.617 -23.264 1.00 39.17 132 MET C C 1
ATOM 9230 O O . MET C 1 132 ? -57.426 -81.061 -22.189 1.00 37.66 132 MET C O 1
ATOM 9235 N N . TYR C 1 133 ? -57.649 -79.639 -23.909 1.00 38.49 133 TYR C N 1
ATOM 9236 C CA . TYR C 1 133 ? -58.739 -78.918 -23.249 1.00 31.81 133 TYR C CA 1
ATOM 9237 C C . TYR C 1 133 ? -60.053 -78.796 -24.050 1.00 27.57 133 TYR C C 1
ATOM 9238 O O . TYR C 1 133 ? -61.044 -78.256 -23.549 1.00 28.37 133 TYR C O 1
ATOM 9247 N N . GLY C 1 134 ? -60.068 -79.315 -25.275 1.00 30.92 134 GLY C N 1
ATOM 9248 C CA . GLY C 1 134 ? -61.262 -79.244 -26.135 1.00 36.39 134 GLY C CA 1
ATOM 9249 C C . GLY C 1 134 ? -62.210 -80.424 -25.982 1.00 36.33 134 GLY C C 1
ATOM 9250 O O . GLY C 1 134 ? -61.805 -81.499 -25.541 1.00 42.14 134 GLY C O 1
ATOM 9251 N N . ASN C 1 135 ? -63.476 -80.218 -26.337 1.00 35.02 135 ASN C N 1
ATOM 9252 C CA . ASN C 1 135 ? -64.487 -81.266 -26.252 1.00 38.57 135 ASN C CA 1
ATOM 9253 C C . ASN C 1 135 ? -64.604 -82.027 -27.569 1.00 43.81 135 ASN C C 1
ATOM 9254 O O . ASN C 1 135 ? -64.934 -83.218 -27.588 1.00 51.53 135 ASN C O 1
ATOM 9259 N N . LEU C 1 136 ? -64.337 -81.325 -28.666 1.00 42.78 136 LEU C N 1
ATOM 9260 C CA . LEU C 1 136 ? -64.589 -81.831 -30.007 1.00 42.42 136 LEU C CA 1
ATOM 9261 C C . LEU C 1 136 ? -63.295 -82.301 -30.656 1.00 45.53 136 LEU C C 1
ATOM 9262 O O . LEU C 1 136 ? -62.217 -81.791 -30.344 1.00 45.72 136 LEU C O 1
ATOM 9267 N N . PRO C 1 137 ? -63.386 -83.288 -31.559 1.00 51.04 137 PRO C N 1
ATOM 9268 C CA . PRO C 1 137 ? -62.213 -83.595 -32.383 1.00 53.04 137 PRO C CA 1
ATOM 9269 C C . PRO C 1 137 ? -61.883 -82.439 -33.338 1.00 49.41 137 PRO C C 1
ATOM 9270 O O . PRO C 1 137 ? -62.770 -81.643 -33.699 1.00 41.66 137 PRO C O 1
ATOM 9274 N N . LEU C 1 138 ? -60.620 -82.370 -33.751 1.00 39.36 138 LEU C N 1
ATOM 9275 C CA . LEU C 1 138 ? -60.129 -81.290 -34.590 1.00 33.45 138 LEU C CA 1
ATOM 9276 C C . LEU C 1 138 ? -60.949 -81.145 -35.863 1.00 40.27 138 LEU C C 1
ATOM 9277 O O . LEU C 1 138 ? -61.174 -80.040 -36.353 1.00 50.51 138 LEU C O 1
ATOM 9282 N N . ALA C 1 139 ? -61.425 -82.272 -36.372 1.00 44.30 139 ALA C N 1
ATOM 9283 C CA . ALA C 1 139 ? -62.201 -82.298 -37.599 1.00 47.36 139 ALA C CA 1
ATOM 9284 C C . ALA C 1 139 ? -63.561 -81.598 -37.469 1.00 47.80 139 ALA C C 1
ATOM 9285 O O . ALA C 1 139 ? -64.106 -81.099 -38.461 1.00 46.97 139 ALA C O 1
ATOM 9287 N N . ALA C 1 140 ? -64.111 -81.563 -36.259 1.00 43.09 140 ALA C N 1
ATOM 9288 C CA . ALA C 1 140 ? -65.361 -80.850 -36.037 1.00 40.45 140 ALA C CA 1
ATOM 9289 C C . ALA C 1 140 ? -65.058 -79.355 -35.937 1.00 44.03 140 ALA C C 1
ATOM 9290 O O . ALA C 1 140 ? -65.690 -78.519 -36.609 1.00 34.08 140 ALA C O 1
ATOM 9292 N N . SER C 1 141 ? -64.067 -79.025 -35.113 1.00 42.85 141 SER C N 1
ATOM 9293 C CA . SER C 1 141 ? -63.793 -77.632 -34.824 1.00 40.61 141 SER C CA 1
ATOM 9294 C C . SER C 1 141 ? -63.222 -76.869 -36.010 1.00 36.74 141 SER C C 1
ATOM 9295 O O . SER C 1 141 ? -63.396 -75.657 -36.090 1.00 42.34 141 SER C O 1
ATOM 9298 N N . LEU C 1 142 ? -62.584 -77.555 -36.956 1.00 35.45 142 LEU C N 1
ATOM 9299 C CA . LEU C 1 142 ? -62.119 -76.821 -38.135 1.00 37.51 142 LEU C CA 1
ATOM 9300 C C . LEU C 1 142 ? -62.885 -77.074 -39.438 1.00 33.21 142 LEU C C 1
ATOM 9301 O O . LEU C 1 142 ? -62.407 -76.773 -40.530 1.00 26.44 142 LEU C O 1
ATOM 9306 N N . ALA C 1 143 ? -64.104 -77.588 -39.287 1.00 34.53 143 ALA C N 1
ATOM 9307 C CA . ALA C 1 143 ? -65.033 -77.803 -40.413 1.00 42.49 143 ALA C CA 1
ATOM 9308 C C . ALA C 1 143 ? -65.646 -76.550 -41.077 1.00 41.31 143 ALA C C 1
ATOM 9309 O O . ALA C 1 143 ? -65.865 -76.558 -42.295 1.00 44.81 143 ALA C O 1
ATOM 9311 N N . PRO C 1 144 ? -65.967 -75.492 -40.290 1.00 39.55 144 PRO C N 1
ATOM 9312 C CA . PRO C 1 144 ? -66.387 -74.245 -40.946 1.00 36.02 144 PRO C CA 1
ATOM 9313 C C . PRO C 1 144 ? -65.270 -73.585 -41.757 1.00 36.50 144 PRO C C 1
ATOM 9314 O O . PRO C 1 144 ? -65.553 -73.010 -42.809 1.00 32.26 144 PRO C O 1
ATOM 9318 N N . ALA C 1 145 ? -64.031 -73.677 -41.267 1.00 32.55 145 ALA C N 1
ATOM 9319 C CA . ALA C 1 145 ? -62.863 -73.146 -41.966 1.00 33.28 145 ALA C CA 1
ATOM 9320 C C . ALA C 1 145 ? -62.725 -73.807 -43.330 1.00 36.56 145 ALA C C 1
ATOM 9321 O O . ALA C 1 145 ? -62.485 -73.134 -44.332 1.00 31.24 145 ALA C O 1
ATOM 9323 N N . ILE C 1 146 ? -62.896 -75.127 -43.350 1.00 38.43 146 ILE C N 1
ATOM 9324 C CA . ILE C 1 146 ? -62.860 -75.920 -44.578 1.00 42.24 146 ILE C CA 1
ATOM 9325 C C . ILE C 1 146 ? -63.975 -75.492 -45.542 1.00 40.39 146 ILE C C 1
ATOM 9326 O O . ILE C 1 146 ? -63.730 -75.267 -46.733 1.00 38.61 146 ILE C O 1
ATOM 9331 N N . ARG C 1 147 ? -65.187 -75.361 -45.003 1.00 42.41 147 ARG C N 1
ATOM 9332 C CA . ARG C 1 147 ? -66.363 -74.925 -45.753 1.00 47.47 147 ARG C CA 1
ATOM 9333 C C . ARG C 1 147 ? -66.098 -73.592 -46.439 1.00 46.31 147 ARG C C 1
ATOM 9334 O O . ARG C 1 147 ? -66.431 -73.425 -47.610 1.00 45.95 147 ARG C O 1
ATOM 9342 N N . TYR C 1 148 ? -65.489 -72.654 -45.712 1.00 48.13 148 TYR C N 1
ATOM 9343 C CA . TYR C 1 148 ? -65.211 -71.327 -46.251 1.00 41.00 148 TYR C CA 1
ATOM 9344 C C . TYR C 1 148 ? -64.167 -71.385 -47.351 1.00 40.36 148 TYR C C 1
ATOM 9345 O O . TYR C 1 148 ? -64.262 -70.652 -48.328 1.00 46.07 148 TYR C O 1
ATOM 9354 N N . ALA C 1 149 ? -63.181 -72.262 -47.197 1.00 40.38 149 ALA C N 1
ATOM 9355 C CA . ALA C 1 149 ? -62.110 -72.388 -48.182 1.00 40.95 149 ALA C CA 1
ATOM 9356 C C . ALA C 1 149 ? -62.587 -73.022 -49.491 1.00 46.53 149 ALA C C 1
ATOM 9357 O O . ALA C 1 149 ? -62.146 -72.633 -50.573 1.00 48.08 149 ALA C O 1
ATOM 9359 N N . GLU C 1 150 ? -63.496 -73.987 -49.384 1.00 47.47 150 GLU C N 1
ATOM 9360 C CA . GLU C 1 150 ? -64.067 -74.648 -50.553 1.00 46.49 150 GLU C CA 1
ATOM 9361 C C . GLU C 1 150 ? -65.149 -73.841 -51.255 1.00 49.14 150 GLU C C 1
ATOM 9362 O O . GLU C 1 150 ? -65.199 -73.823 -52.479 1.00 54.32 150 GLU C O 1
ATOM 9368 N N . GLU C 1 151 ? -66.017 -73.188 -50.489 1.00 53.62 151 GLU C N 1
ATOM 9369 C CA . GLU C 1 151 ? -67.136 -72.444 -51.069 1.00 60.26 151 GLU C CA 1
ATOM 9370 C C . GLU C 1 151 ? -66.774 -71.002 -51.398 1.00 56.72 151 GLU C C 1
ATOM 9371 O O . GLU C 1 151 ? -67.274 -70.440 -52.372 1.00 61.46 151 GLU C O 1
ATOM 9377 N N . GLY C 1 152 ? -65.896 -70.412 -50.594 1.00 52.28 152 GLY C N 1
ATOM 9378 C CA . GLY C 1 152 ? -65.420 -69.058 -50.852 1.00 48.38 152 GLY C CA 1
ATOM 9379 C C . GLY C 1 152 ? -66.190 -68.015 -50.072 1.00 43.24 152 GLY C C 1
ATOM 9380 O O . GLY C 1 152 ? -67.190 -68.324 -49.428 1.00 41.17 152 GLY C O 1
ATOM 9381 N N . TYR C 1 153 ? -65.716 -66.775 -50.144 1.00 37.59 153 TYR C N 1
ATOM 9382 C CA . TYR C 1 153 ? -66.299 -65.667 -49.405 1.00 36.34 153 TYR C CA 1
ATOM 9383 C C . TYR C 1 153 ? -66.073 -64.331 -50.126 1.00 39.96 153 TYR C C 1
ATOM 9384 O O . TYR C 1 153 ? -65.043 -64.139 -50.786 1.00 35.64 153 TYR C O 1
ATOM 9393 N N . PRO C 1 154 ? -67.038 -63.401 -50.010 1.00 40.12 154 PRO C N 1
ATOM 9394 C CA . PRO C 1 154 ? -66.826 -62.072 -50.563 1.00 36.04 154 PRO C CA 1
ATOM 9395 C C . PRO C 1 154 ? -65.810 -61.267 -49.753 1.00 38.43 154 PRO C C 1
ATOM 9396 O O . PRO C 1 154 ? -65.833 -61.266 -48.514 1.00 38.21 154 PRO C O 1
ATOM 9400 N N . VAL C 1 155 ? -64.920 -60.598 -50.476 1.00 41.31 155 VAL C N 1
ATOM 9401 C CA . VAL C 1 155 ? -63.858 -59.806 -49.880 1.00 39.75 155 VAL C CA 1
ATOM 9402 C C . VAL C 1 155 ? -64.393 -58.434 -49.449 1.00 43.57 155 VAL C C 1
ATOM 9403 O O . VAL C 1 155 ? -65.025 -57.726 -50.242 1.00 46.25 155 VAL C O 1
ATOM 9407 N N . THR C 1 156 ? -64.157 -58.084 -48.184 1.00 47.25 156 THR C N 1
ATOM 9408 C CA . THR C 1 156 ? -64.544 -56.777 -47.650 1.00 52.48 156 THR C CA 1
ATOM 9409 C C . THR C 1 156 ? -63.532 -55.720 -48.092 1.00 50.17 156 THR C C 1
ATOM 9410 O O . THR C 1 156 ? -62.384 -56.058 -48.391 1.00 46.24 156 THR C O 1
ATOM 9414 N N . PRO C 1 157 ? -63.962 -54.445 -48.165 1.00 54.15 157 PRO C N 1
ATOM 9415 C CA . PRO C 1 157 ? -63.108 -53.310 -48.538 1.00 56.95 157 PRO C CA 1
ATOM 9416 C C . PRO C 1 157 ? -61.762 -53.249 -47.820 1.00 56.26 157 PRO C C 1
ATOM 9417 O O . PRO C 1 157 ? -60.742 -53.032 -48.469 1.00 58.92 157 PRO C O 1
ATOM 9421 N N . THR C 1 158 ? -61.766 -53.433 -46.501 1.00 51.91 158 THR C N 1
ATOM 9422 C CA . THR C 1 158 ? -60.541 -53.343 -45.707 1.00 53.94 158 THR C CA 1
ATOM 9423 C C . THR C 1 158 ? -59.552 -54.447 -46.106 1.00 52.42 158 THR C C 1
ATOM 9424 O O . THR C 1 158 ? -58.385 -54.172 -46.408 1.00 49.78 158 THR C O 1
ATOM 9428 N N . LEU C 1 159 ? -60.034 -55.687 -46.129 1.00 47.35 159 LEU C N 1
ATOM 9429 C CA . LEU C 1 159 ? -59.235 -56.815 -46.609 1.00 42.60 159 LEU C CA 1
ATOM 9430 C C . LEU C 1 159 ? -58.721 -56.576 -48.037 1.00 40.85 159 LEU C C 1
ATOM 9431 O O . LEU C 1 159 ? -57.563 -56.849 -48.343 1.00 32.84 159 LEU C O 1
ATOM 9436 N N . ALA C 1 160 ? -59.583 -56.041 -48.897 1.00 35.71 160 ALA C N 1
ATOM 9437 C CA . ALA C 1 160 ? -59.187 -55.737 -50.267 1.00 39.38 160 ALA C CA 1
ATOM 9438 C C . ALA C 1 160 ? -57.987 -54.792 -50.308 1.00 41.41 160 ALA C C 1
ATOM 9439 O O . ALA C 1 160 ? -57.048 -55.029 -51.061 1.00 41.54 160 ALA C O 1
ATOM 9441 N N . LYS C 1 161 ? -58.005 -53.754 -49.473 1.00 45.00 161 LYS C N 1
ATOM 9442 C CA . LYS C 1 161 ? -56.933 -52.759 -49.458 1.00 46.64 161 LYS C CA 1
ATOM 9443 C C . LYS C 1 161 ? -55.567 -53.385 -49.207 1.00 46.87 161 LYS C C 1
ATOM 9444 O O . LYS C 1 161 ? -54.620 -53.132 -49.956 1.00 42.67 161 LYS C O 1
ATOM 9450 N N . TYR C 1 162 ? -55.477 -54.202 -48.158 1.00 47.88 162 TYR C N 1
ATOM 9451 C CA . TYR C 1 162 ? -54.214 -54.838 -47.781 1.00 42.81 162 TYR C CA 1
ATOM 9452 C C . TYR C 1 162 ? -53.791 -55.934 -48.757 1.00 40.74 162 TYR C C 1
ATOM 9453 O O . TYR C 1 162 ? -52.597 -56.185 -48.939 1.00 38.62 162 TYR C O 1
ATOM 9462 N N . TRP C 1 163 ? -54.775 -56.571 -49.387 1.00 33.43 163 TRP C N 1
ATOM 9463 C CA . TRP C 1 163 ? -54.518 -57.616 -50.371 1.00 33.69 163 TRP C CA 1
ATOM 9464 C C . TRP C 1 163 ? -53.974 -56.981 -51.641 1.00 38.26 163 TRP C C 1
ATOM 9465 O O . TRP C 1 163 ? -53.062 -57.519 -52.267 1.00 38.41 163 TRP C O 1
ATOM 9476 N N . LYS C 1 164 ? -54.533 -55.829 -52.008 1.00 45.81 164 LYS C N 1
ATOM 9477 C CA . LYS C 1 164 ? -54.055 -55.085 -53.169 1.00 51.43 164 LYS C CA 1
ATOM 9478 C C . LYS C 1 164 ? -52.682 -54.516 -52.912 1.00 49.32 164 LYS C C 1
ATOM 9479 O O . LYS C 1 164 ? -51.830 -54.557 -53.788 1.00 52.47 164 LYS C O 1
ATOM 9485 N N . ALA C 1 165 ? -52.464 -54.007 -51.703 1.00 52.46 165 ALA C N 1
ATOM 9486 C CA . ALA C 1 165 ? -51.168 -53.442 -51.333 1.00 60.64 165 ALA C CA 1
ATOM 9487 C C . ALA C 1 165 ? -50.080 -54.504 -51.413 1.00 59.57 165 ALA C C 1
ATOM 9488 O O . ALA C 1 165 ? -48.981 -54.237 -51.904 1.00 62.86 165 ALA C O 1
ATOM 9490 N N . ALA C 1 166 ? -50.406 -55.707 -50.945 1.00 60.79 166 ALA C N 1
ATOM 9491 C CA . ALA C 1 166 ? -49.477 -56.832 -50.969 1.00 56.67 166 ALA C CA 1
ATOM 9492 C C . ALA C 1 166 ? -49.276 -57.338 -52.385 1.00 53.45 166 ALA C C 1
ATOM 9493 O O . ALA C 1 166 ? -48.231 -57.894 -52.686 1.00 55.01 166 ALA C O 1
ATOM 9495 N N . TYR C 1 167 ? -50.264 -57.150 -53.253 1.00 51.51 167 TYR C N 1
ATOM 9496 C CA . TYR C 1 167 ? -50.069 -57.477 -54.657 1.00 57.09 167 TYR C CA 1
ATOM 9497 C C . TYR C 1 167 ? -49.189 -56.440 -55.364 1.00 60.88 167 TYR C C 1
ATOM 9498 O O . TYR C 1 167 ? -48.150 -56.784 -55.914 1.00 57.64 167 TYR C O 1
ATOM 9507 N N . ASP C 1 168 ? -49.610 -55.177 -55.320 1.00 67.00 168 ASP C N 1
ATOM 9508 C CA . ASP C 1 168 ? -48.979 -54.080 -56.071 1.00 72.23 168 ASP C CA 1
ATOM 9509 C C . ASP C 1 168 ? -47.503 -53.849 -55.756 1.00 75.77 168 ASP C C 1
ATOM 9510 O O . ASP C 1 168 ? -46.715 -53.563 -56.658 1.00 77.45 168 ASP C O 1
ATOM 9515 N N . ARG C 1 169 ? -47.139 -53.963 -54.480 1.00 78.95 169 ARG C N 1
ATOM 9516 C CA . ARG C 1 169 ? -45.739 -53.834 -54.056 1.00 81.72 169 ARG C CA 1
ATOM 9517 C C . ARG C 1 169 ? -44.919 -55.056 -54.462 1.00 70.85 169 ARG C C 1
ATOM 9518 O O . ARG C 1 169 ? -43.717 -54.967 -54.726 1.00 79.38 169 ARG C O 1
ATOM 9526 N N . VAL C 1 170 ? -45.601 -56.186 -54.547 1.00 38.57 170 VAL C N 1
ATOM 9527 C CA . VAL C 1 170 ? -44.961 -57.489 -54.610 1.00 35.04 170 VAL C CA 1
ATOM 9528 C C . VAL C 1 170 ? -44.935 -58.102 -56.033 1.00 35.62 170 VAL C C 1
ATOM 9529 O O . VAL C 1 170 ? -44.100 -58.964 -56.326 1.00 54.80 170 VAL C O 1
ATOM 9533 N N . LYS C 1 171 ? -45.828 -57.639 -56.909 1.00 59.79 171 LYS C N 1
ATOM 9534 C CA . LYS C 1 171 ? -45.801 -57.973 -58.338 1.00 58.24 171 LYS C CA 1
ATOM 9535 C C . LYS C 1 171 ? -44.444 -57.637 -58.973 1.00 77.44 171 LYS C C 1
ATOM 9536 O O . LYS C 1 171 ? -43.943 -58.386 -59.814 1.00 82.75 171 LYS C O 1
ATOM 9542 N N . THR C 1 172 ? -43.849 -56.521 -58.549 1.00 87.44 172 THR C N 1
ATOM 9543 C CA . THR C 1 172 ? -42.543 -56.085 -59.047 1.00 97.46 172 THR C CA 1
ATOM 9544 C C . THR C 1 172 ? -41.360 -56.640 -58.249 1.00 99.74 172 THR C C 1
ATOM 9545 O O . THR C 1 172 ? -40.296 -56.881 -58.814 1.00 104.07 172 THR C O 1
ATOM 9549 N N . GLU C 1 173 ? -41.542 -56.835 -56.946 1.00 100.74 173 GLU C N 1
ATOM 9550 C CA . GLU C 1 173 ? -40.452 -57.283 -56.077 1.00 103.14 173 GLU C CA 1
ATOM 9551 C C . GLU C 1 173 ? -40.244 -58.798 -56.073 1.00 105.18 173 GLU C C 1
ATOM 9552 O O . GLU C 1 173 ? -39.132 -59.275 -55.840 1.00 101.00 173 GLU C O 1
ATOM 9558 N N . TRP C 1 174 ? -41.312 -59.548 -56.323 1.00 112.30 174 TRP C N 1
ATOM 9559 C CA . TRP C 1 174 ? -41.242 -61.006 -56.312 1.00 121.44 174 TRP C CA 1
ATOM 9560 C C . TRP C 1 174 ? -41.265 -61.593 -57.732 1.00 126.31 174 TRP C C 1
ATOM 9561 O O . TRP C 1 174 ? -42.304 -62.056 -58.211 1.00 126.63 174 TRP C O 1
ATOM 9572 N N . THR C 1 175 ? -40.115 -61.557 -58.403 1.00 132.42 175 THR C N 1
ATOM 9573 C CA . THR C 1 175 ? -39.958 -62.208 -59.703 1.00 136.52 175 THR C CA 1
ATOM 9574 C C . THR C 1 175 ? -39.004 -63.384 -59.568 1.00 134.41 175 THR C C 1
ATOM 9575 O O . THR C 1 175 ? -37.820 -63.282 -59.886 1.00 136.62 175 THR C O 1
ATOM 9579 N N . ASP C 1 176 ? -39.537 -64.497 -59.080 1.00 131.86 176 ASP C N 1
ATOM 9580 C CA . ASP C 1 176 ? -38.758 -65.699 -58.831 1.00 129.29 176 ASP C CA 1
ATOM 9581 C C . ASP C 1 176 ? -39.704 -66.892 -58.893 1.00 125.91 176 ASP C C 1
ATOM 9582 O O . ASP C 1 176 ? -40.923 -66.719 -58.891 1.00 128.30 176 ASP C O 1
ATOM 9587 N N . ASP C 1 177 ? -39.145 -68.096 -58.959 1.00 121.74 177 ASP C N 1
ATOM 9588 C CA . ASP C 1 177 ? -39.939 -69.323 -58.994 1.00 116.92 177 ASP C CA 1
ATOM 9589 C C . ASP C 1 177 ? -40.661 -69.604 -57.678 1.00 107.77 177 ASP C C 1
ATOM 9590 O O . ASP C 1 177 ? -41.782 -70.115 -57.680 1.00 106.08 177 ASP C O 1
ATOM 9595 N N . VAL C 1 178 ? -40.006 -69.269 -56.565 1.00 95.87 178 VAL C N 1
ATOM 9596 C CA . VAL C 1 178 ? -40.552 -69.476 -55.220 1.00 84.50 178 VAL C CA 1
ATOM 9597 C C . VAL C 1 178 ? -41.875 -68.769 -54.983 1.00 76.71 178 VAL C C 1
ATOM 9598 O O . VAL C 1 178 ? -42.744 -69.267 -54.262 1.00 74.58 178 VAL C O 1
ATOM 9602 N N . TYR C 1 179 ? -42.022 -67.601 -55.590 1.00 61.60 179 TYR C N 1
ATOM 9603 C CA . TYR C 1 179 ? -43.169 -66.765 -55.321 1.00 48.31 179 TYR C CA 1
ATOM 9604 C C . TYR C 1 179 ? -44.364 -67.053 -56.220 1.00 49.12 179 TYR C C 1
ATOM 9605 O O . TYR C 1 179 ? -45.441 -66.503 -56.000 1.00 49.35 179 TYR C O 1
ATOM 9614 N N . GLN C 1 180 ? -44.182 -67.910 -57.223 1.00 50.70 180 GLN C N 1
ATOM 9615 C CA . GLN C 1 180 ? -45.277 -68.241 -58.149 1.00 51.28 180 GLN C CA 1
ATOM 9616 C C . GLN C 1 180 ? -46.539 -68.812 -57.476 1.00 49.31 180 GLN C C 1
ATOM 9617 O O . GLN C 1 180 ? -47.640 -68.316 -57.749 1.00 40.74 180 GLN C O 1
ATOM 9623 N N . PRO C 1 181 ? -46.389 -69.831 -56.589 1.00 47.72 181 PRO C N 1
ATOM 9624 C CA . PRO C 1 181 ? -47.595 -70.379 -55.949 1.00 46.82 181 PRO C CA 1
ATOM 9625 C C . PRO C 1 181 ? -48.374 -69.355 -55.133 1.00 46.17 181 PRO C C 1
ATOM 9626 O O . PRO C 1 181 ? -49.586 -69.492 -54.998 1.00 49.40 181 PRO C O 1
ATOM 9630 N N . TRP C 1 182 ? -47.690 -68.340 -54.608 1.00 42.89 182 TRP C N 1
ATOM 9631 C CA . TRP C 1 182 ? -48.378 -67.221 -53.969 1.00 37.70 182 TRP C CA 1
ATOM 9632 C C . TRP C 1 182 ? -49.345 -66.517 -54.931 1.00 40.38 182 TRP C C 1
ATOM 9633 O O . TRP C 1 182 ? -50.508 -66.292 -54.592 1.00 42.89 182 TRP C O 1
ATOM 9644 N N . PHE C 1 183 ? -48.855 -66.166 -56.118 1.00 36.75 183 PHE C N 1
ATOM 9645 C CA . PHE C 1 183 ? -49.675 -65.516 -57.126 1.00 37.41 183 PHE C CA 1
ATOM 9646 C C . PHE C 1 183 ? -50.771 -66.440 -57.617 1.00 44.25 183 PHE C C 1
ATOM 9647 O O . PHE C 1 183 ? -51.849 -65.977 -57.969 1.00 46.48 183 PHE C O 1
ATOM 9655 N N . ASP C 1 184 ? -50.499 -67.745 -57.637 1.00 44.52 184 ASP C N 1
ATOM 9656 C CA . ASP C 1 184 ? -51.503 -68.735 -58.053 1.00 49.45 184 ASP C CA 1
ATOM 9657 C C . ASP C 1 184 ? -52.629 -68.882 -57.022 1.00 50.88 184 ASP C C 1
ATOM 9658 O O . ASP C 1 184 ? -53.801 -69.000 -57.381 1.00 49.40 184 ASP C O 1
ATOM 9663 N N . THR C 1 185 ? -52.253 -68.863 -55.745 1.00 49.96 185 THR C N 1
ATOM 9664 C CA . THR C 1 185 ? -53.184 -69.036 -54.632 1.00 43.27 185 THR C CA 1
ATOM 9665 C C . THR C 1 185 ? -53.947 -67.749 -54.310 1.00 44.98 185 THR C C 1
ATOM 9666 O O . THR C 1 185 ? -55.180 -67.750 -54.263 1.00 46.31 185 THR C O 1
ATOM 9670 N N . PHE C 1 186 ? -53.209 -66.660 -54.098 1.00 40.92 186 PHE C N 1
ATOM 9671 C CA . PHE C 1 186 ? -53.794 -65.407 -53.612 1.00 37.31 186 PHE C CA 1
ATOM 9672 C C . PHE C 1 186 ? -54.144 -64.374 -54.677 1.00 40.73 186 PHE C C 1
ATOM 9673 O O . PHE C 1 186 ? -54.872 -63.425 -54.392 1.00 41.88 186 PHE C O 1
ATOM 9681 N N . ALA C 1 187 ? -53.643 -64.555 -55.896 1.00 45.70 187 ALA C N 1
ATOM 9682 C CA . ALA C 1 187 ? -53.998 -63.664 -57.003 1.00 49.73 187 ALA C CA 1
ATOM 9683 C C . ALA C 1 187 ? -54.372 -64.452 -58.265 1.00 53.03 187 ALA C C 1
ATOM 9684 O O . ALA C 1 187 ? -53.754 -64.274 -59.315 1.00 49.20 187 ALA C O 1
ATOM 9686 N N . PRO C 1 188 ? -55.404 -65.316 -58.170 1.00 62.29 188 PRO C N 1
ATOM 9687 C CA . PRO C 1 188 ? -55.644 -66.284 -59.243 1.00 66.24 188 PRO C CA 1
ATOM 9688 C C . PRO C 1 188 ? -56.174 -65.690 -60.547 1.00 65.64 188 PRO C C 1
ATOM 9689 O O . PRO C 1 188 ? -56.101 -66.348 -61.581 1.00 65.04 188 PRO C O 1
ATOM 9693 N N . LYS C 1 189 ? -56.696 -64.466 -60.496 1.00 67.49 189 LYS C N 1
ATOM 9694 C CA . LYS C 1 189 ? -57.169 -63.773 -61.698 1.00 71.72 189 LYS C CA 1
ATOM 9695 C C . LYS C 1 189 ? -56.148 -62.781 -62.245 1.00 70.81 189 LYS C C 1
ATOM 9696 O O . LYS C 1 189 ? -56.494 -61.911 -63.039 1.00 76.07 189 LYS C O 1
ATOM 9702 N N . GLY C 1 190 ? -54.897 -62.904 -61.814 1.00 71.54 190 GLY C N 1
ATOM 9703 C CA . GLY C 1 190 ? -53.839 -61.999 -62.265 1.00 73.07 190 GLY C CA 1
ATOM 9704 C C . GLY C 1 190 ? -53.880 -60.633 -61.601 1.00 72.72 190 GLY C C 1
ATOM 9705 O O . GLY C 1 190 ? -53.257 -59.685 -62.088 1.00 76.29 190 GLY C O 1
ATOM 9706 N N . ARG C 1 191 ? -54.629 -60.540 -60.500 1.00 68.50 191 ARG C N 1
ATOM 9707 C CA . ARG C 1 191 ? -54.679 -59.351 -59.648 1.00 58.51 191 ARG C CA 1
ATOM 9708 C C . ARG C 1 191 ? -55.180 -59.736 -58.242 1.00 53.35 191 ARG C C 1
ATOM 9709 O O . ARG C 1 191 ? -55.555 -60.884 -58.008 1.00 48.29 191 ARG C O 1
ATOM 9717 N N . ALA C 1 192 ? -55.151 -58.798 -57.300 1.00 51.00 192 ALA C N 1
ATOM 9718 C CA . ALA C 1 192 ? -55.766 -59.026 -55.992 1.00 51.77 192 ALA C CA 1
ATOM 9719 C C . ALA C 1 192 ? -57.284 -58.887 -56.107 1.00 49.62 192 ALA C C 1
ATOM 9720 O O . ALA C 1 192 ? -57.760 -58.033 -56.856 1.00 55.53 192 ALA C O 1
ATOM 9722 N N . PRO C 1 193 ? -58.042 -59.723 -55.363 1.00 45.79 193 PRO C N 1
ATOM 9723 C CA . PRO C 1 193 ? -59.509 -59.720 -55.379 1.00 45.62 193 PRO C CA 1
ATOM 9724 C C . PRO C 1 193 ? -60.104 -58.347 -55.068 1.00 51.18 193 PRO C C 1
ATOM 9725 O O . PRO C 1 193 ? -59.584 -57.624 -54.204 1.00 50.39 193 PRO C O 1
ATOM 9729 N N . ARG C 1 194 ? -61.176 -57.996 -55.779 1.00 57.68 194 ARG C N 1
ATOM 9730 C CA . ARG C 1 194 ? -61.834 -56.695 -55.620 1.00 65.23 194 ARG C CA 1
ATOM 9731 C C . ARG C 1 194 ? -62.871 -56.795 -54.519 1.00 59.26 194 ARG C C 1
ATOM 9732 O O . ARG C 1 194 ? -63.108 -57.880 -53.980 1.00 61.06 194 ARG C O 1
ATOM 9740 N N . VAL C 1 195 ? -63.484 -55.662 -54.185 1.00 52.63 195 VAL C N 1
ATOM 9741 C CA . VAL C 1 195 ? -64.562 -55.629 -53.199 1.00 52.01 195 VAL C CA 1
ATOM 9742 C C . VAL C 1 195 ? -65.757 -56.401 -53.745 1.00 46.54 195 VAL C C 1
ATOM 9743 O O . VAL C 1 195 ? -66.187 -56.178 -54.875 1.00 48.85 195 VAL C O 1
ATOM 9747 N N . GLY C 1 196 ? -66.278 -57.330 -52.953 1.00 44.06 196 GLY C N 1
ATOM 9748 C CA . GLY C 1 196 ? -67.480 -58.075 -53.336 1.00 42.03 196 GLY C CA 1
ATOM 9749 C C . GLY C 1 196 ? -67.204 -59.296 -54.188 1.00 44.28 196 GLY C C 1
ATOM 9750 O O . GLY C 1 196 ? -68.082 -60.136 -54.381 1.00 46.56 196 GLY C O 1
ATOM 9751 N N . GLU C 1 197 ? -65.980 -59.388 -54.701 1.00 42.07 197 GLU C N 1
ATOM 9752 C CA . GLU C 1 197 ? -65.533 -60.541 -55.477 1.00 47.32 197 GLU C CA 1
ATOM 9753 C C . GLU C 1 197 ? -65.310 -61.722 -54.540 1.00 42.60 197 GLU C C 1
ATOM 9754 O O . GLU C 1 197 ? -64.810 -61.557 -53.424 1.00 43.75 197 GLU C O 1
ATOM 9760 N N . VAL C 1 198 ? -65.693 -62.911 -54.985 1.00 40.10 198 VAL C N 1
ATOM 9761 C CA . VAL C 1 198 ? -65.514 -64.111 -54.172 1.00 42.33 198 VAL C CA 1
ATOM 9762 C C . VAL C 1 198 ? -64.125 -64.701 -54.400 1.00 43.78 198 VAL C C 1
ATOM 9763 O O . VAL C 1 198 ? -63.704 -64.876 -55.539 1.00 50.69 198 VAL C O 1
ATOM 9767 N N . TRP C 1 199 ? -63.409 -64.984 -53.317 1.00 40.28 199 TRP C N 1
ATOM 9768 C CA . TRP C 1 199 ? -62.152 -65.705 -53.414 1.00 37.73 199 TRP C CA 1
ATOM 9769 C C . TRP C 1 199 ? -62.269 -67.045 -52.697 1.00 40.60 199 TRP C C 1
ATOM 9770 O O . TRP C 1 199 ? -62.896 -67.139 -51.638 1.00 44.99 199 TRP C O 1
ATOM 9781 N N . ARG C 1 200 ? -61.661 -68.079 -53.266 1.00 40.44 200 ARG C N 1
ATOM 9782 C CA . ARG C 1 200 ? -61.678 -69.400 -52.654 1.00 44.29 200 ARG C CA 1
ATOM 9783 C C . ARG C 1 200 ? -60.326 -70.054 -52.824 1.00 41.40 200 ARG C C 1
ATOM 9784 O O . ARG C 1 200 ? -59.505 -69.597 -53.622 1.00 45.74 200 ARG C O 1
ATOM 9792 N N . SER C 1 201 ? -60.096 -71.124 -52.073 1.00 38.43 201 SER C N 1
ATOM 9793 C CA . SER C 1 201 ? -58.840 -71.866 -52.156 1.00 43.72 201 SER C CA 1
ATOM 9794 C C . SER C 1 201 ? -59.015 -73.338 -51.812 1.00 48.66 201 SER C C 1
ATOM 9795 O O . SER C 1 201 ? -59.020 -73.727 -50.632 1.00 41.01 201 SER C O 1
ATOM 9798 N N . GLN C 1 202 ? -59.143 -74.151 -52.859 1.00 52.32 202 GLN C N 1
ATOM 9799 C CA . GLN C 1 202 ? -59.189 -75.600 -52.712 1.00 50.25 202 GLN C CA 1
ATOM 9800 C C . GLN C 1 202 ? -57.960 -76.108 -51.989 1.00 42.76 202 GLN C C 1
ATOM 9801 O O . GLN C 1 202 ? -58.031 -77.112 -51.284 1.00 36.94 202 GLN C O 1
ATOM 9807 N N . GLY C 1 203 ? -56.841 -75.407 -52.184 1.00 39.61 203 GLY C N 1
ATOM 9808 C CA . GLY C 1 203 ? -55.596 -75.696 -51.481 1.00 41.84 203 GLY C CA 1
ATOM 9809 C C . GLY C 1 203 ? -55.809 -75.689 -49.979 1.00 43.85 203 GLY C C 1
ATOM 9810 O O . GLY C 1 203 ? -55.614 -76.721 -49.313 1.00 38.23 203 GLY C O 1
ATOM 9811 N N . HIS C 1 204 ? -56.247 -74.532 -49.469 1.00 42.20 204 HIS C N 1
ATOM 9812 C CA . HIS C 1 204 ? -56.526 -74.332 -48.046 1.00 36.58 204 HIS C CA 1
ATOM 9813 C C . HIS C 1 204 ? -57.460 -75.412 -47.504 1.00 37.49 204 HIS C C 1
ATOM 9814 O O . HIS C 1 204 ? -57.216 -75.967 -46.437 1.00 34.00 204 HIS C O 1
ATOM 9821 N N . ALA C 1 205 ? -58.521 -75.711 -48.249 1.00 36.41 205 ALA C N 1
ATOM 9822 C CA . ALA C 1 205 ? -59.471 -76.745 -47.849 1.00 38.49 205 ALA C CA 1
ATOM 9823 C C . ALA C 1 205 ? -58.821 -78.127 -47.703 1.00 39.28 205 ALA C C 1
ATOM 9824 O O . ALA C 1 205 ? -59.005 -78.808 -46.693 1.00 34.57 205 ALA C O 1
ATOM 9826 N N . ASP C 1 206 ? -58.049 -78.521 -48.708 1.00 39.14 206 ASP C N 1
ATOM 9827 C CA . ASP C 1 206 ? -57.416 -79.838 -48.727 1.00 44.52 206 ASP C CA 1
ATOM 9828 C C . ASP C 1 206 ? -56.515 -80.045 -47.527 1.00 42.92 206 ASP C C 1
ATOM 9829 O O . ASP C 1 206 ? -56.627 -81.055 -46.840 1.00 33.06 206 ASP C O 1
ATOM 9834 N N . THR C 1 207 ? -55.639 -79.074 -47.277 1.00 43.21 207 THR C N 1
ATOM 9835 C CA . THR C 1 207 ? -54.657 -79.182 -46.200 1.00 45.39 207 THR C CA 1
ATOM 9836 C C . THR C 1 207 ? -55.259 -79.083 -44.793 1.00 41.91 207 THR C C 1
ATOM 9837 O O . THR C 1 207 ? -54.753 -79.711 -43.861 1.00 39.85 207 THR C O 1
ATOM 9841 N N . LEU C 1 208 ? -56.325 -78.295 -44.646 1.00 37.32 208 LEU C N 1
ATOM 9842 C CA . LEU C 1 208 ? -57.007 -78.186 -43.360 1.00 36.46 208 LEU C CA 1
ATOM 9843 C C . LEU C 1 208 ? -57.667 -79.525 -43.039 1.00 38.96 208 LEU C C 1
ATOM 9844 O O . LEU C 1 208 ? -57.570 -80.022 -41.919 1.00 33.79 208 LEU C O 1
ATOM 9849 N N . ARG C 1 209 ? -58.292 -80.128 -44.048 1.00 46.71 209 ARG C N 1
ATOM 9850 C CA . ARG C 1 209 ? -58.864 -81.468 -43.919 1.00 45.68 209 ARG C CA 1
ATOM 9851 C C . ARG C 1 209 ? -57.791 -82.486 -43.536 1.00 43.68 209 ARG C C 1
ATOM 9852 O O . ARG C 1 209 ? -58.012 -83.338 -42.671 1.00 43.20 209 ARG C O 1
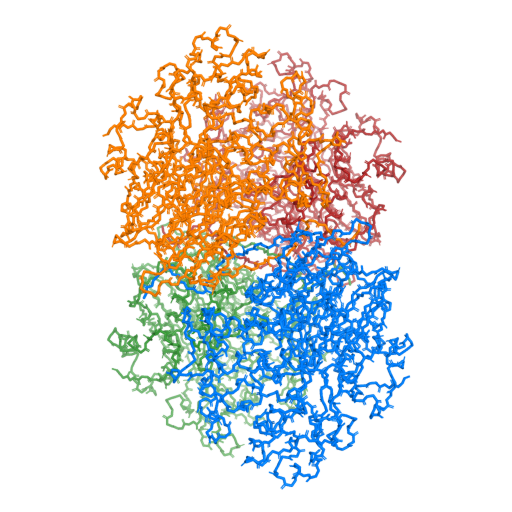ATOM 9860 N N . SER C 1 210 ? -56.623 -82.365 -44.160 1.00 40.73 210 SER C N 1
ATOM 9861 C CA . SER C 1 210 ? -55.498 -83.251 -43.888 1.00 42.70 210 SER C CA 1
ATOM 9862 C C . SER C 1 210 ? -54.996 -83.155 -42.440 1.00 44.34 210 SER C C 1
ATOM 9863 O O . SER C 1 210 ? -54.642 -84.176 -41.844 1.00 46.24 210 SER C O 1
ATOM 9866 N N . ILE C 1 211 ? -54.965 -81.946 -41.870 1.00 44.90 211 ILE C N 1
ATOM 9867 C CA . ILE C 1 211 ? -54.543 -81.798 -40.463 1.00 44.83 211 ILE C CA 1
ATOM 9868 C C . ILE C 1 211 ? -55.680 -82.079 -39.499 1.00 43.96 211 ILE C C 1
ATOM 9869 O O . ILE C 1 211 ? -55.446 -82.359 -38.328 1.00 44.04 211 ILE C O 1
ATOM 9874 N N . ALA C 1 212 ? -56.906 -81.995 -40.006 1.00 43.51 212 ALA C N 1
ATOM 9875 C CA . ALA C 1 212 ? -58.078 -82.348 -39.233 1.00 45.13 212 ALA C CA 1
ATOM 9876 C C . ALA C 1 212 ? -58.052 -83.846 -38.984 1.00 50.35 212 ALA C C 1
ATOM 9877 O O . ALA C 1 212 ? -58.233 -84.304 -37.846 1.00 44.24 212 ALA C O 1
ATOM 9879 N N . GLU C 1 213 ? -57.792 -84.594 -40.058 1.00 56.99 213 GLU C N 1
ATOM 9880 C CA . GLU C 1 213 ? -57.883 -86.058 -40.040 1.00 61.50 213 GLU C CA 1
ATOM 9881 C C . GLU C 1 213 ? -56.662 -86.733 -39.433 1.00 56.15 213 GLU C C 1
ATOM 9882 O O . GLU C 1 213 ? -56.696 -87.925 -39.136 1.00 58.15 213 GLU C O 1
ATOM 9888 N N . SER C 1 214 ? -55.594 -85.969 -39.237 1.00 55.16 214 SER C N 1
ATOM 9889 C CA . SER C 1 214 ? -54.357 -86.517 -38.687 1.00 53.75 214 SER C CA 1
ATOM 9890 C C . SER C 1 214 ? -54.000 -85.961 -37.306 1.00 50.56 214 SER C C 1
ATOM 9891 O O . SER C 1 214 ? -52.966 -86.324 -36.753 1.00 46.19 214 SER C O 1
ATOM 9894 N N . ASN C 1 215 ? -54.862 -85.103 -36.758 1.00 46.65 215 ASN C N 1
ATOM 9895 C CA . ASN C 1 215 ? -54.550 -84.310 -35.564 1.00 47.43 215 ASN C CA 1
ATOM 9896 C C . ASN C 1 215 ? -53.252 -83.511 -35.703 1.00 50.29 215 ASN C C 1
ATOM 9897 O O . ASN C 1 215 ? -52.440 -83.465 -34.775 1.00 50.13 215 ASN C O 1
ATOM 9902 N N . GLY C 1 216 ? -53.055 -82.906 -36.873 1.00 45.90 216 GLY C N 1
ATOM 9903 C CA . GLY C 1 216 ? -51.857 -82.109 -37.147 1.00 44.80 216 GLY C CA 1
ATOM 9904 C C . GLY C 1 216 ? -50.595 -82.895 -37.485 1.00 48.71 216 GLY C C 1
ATOM 9905 O O . GLY C 1 216 ? -49.542 -82.305 -37.748 1.00 53.30 216 GLY C O 1
ATOM 9906 N N . GLU C 1 217 ? -50.701 -84.224 -37.497 1.00 53.32 217 GLU C N 1
ATOM 9907 C CA . GLU C 1 217 ? -49.554 -85.101 -37.750 1.00 52.03 217 GLU C CA 1
ATOM 9908 C C . GLU C 1 217 ? -49.072 -85.014 -39.189 1.00 45.75 217 GLU C C 1
ATOM 9909 O O . GLU C 1 217 ? -47.874 -85.095 -39.459 1.00 44.66 217 GLU C O 1
ATOM 9915 N N . SER C 1 218 ? -50.017 -84.834 -40.101 1.00 39.85 218 SER C N 1
ATOM 9916 C CA . SER C 1 218 ? -49.724 -84.660 -41.516 1.00 40.08 218 SER C CA 1
ATOM 9917 C C . SER C 1 218 ? -48.778 -83.477 -41.807 1.00 43.22 218 SER C C 1
ATOM 9918 O O . SER C 1 218 ? -47.932 -83.555 -42.701 1.00 47.02 218 SER C O 1
ATOM 9921 N N . PHE C 1 219 ? -48.920 -82.396 -41.045 1.00 44.25 219 PHE C N 1
ATOM 9922 C CA . PHE C 1 219 ? -48.172 -81.162 -41.284 1.00 39.07 219 PHE C CA 1
ATOM 9923 C C . PHE C 1 219 ? -46.711 -81.269 -40.857 1.00 41.96 219 PHE C C 1
ATOM 9924 O O . PHE C 1 219 ? -45.827 -80.680 -41.487 1.00 43.16 219 PHE C O 1
ATOM 9932 N N . TYR C 1 220 ? -46.462 -82.006 -39.778 1.00 41.80 220 TYR C N 1
ATOM 9933 C CA . TYR C 1 220 ? -45.127 -82.047 -39.171 1.00 48.21 220 TYR C CA 1
ATOM 9934 C C . TYR C 1 220 ? -44.319 -83.305 -39.488 1.00 54.22 220 TYR C C 1
ATOM 9935 O O . TYR C 1 220 ? -43.127 -83.223 -39.781 1.00 57.16 220 TYR C O 1
ATOM 9944 N N . ARG C 1 221 ? -44.972 -84.460 -39.426 1.00 59.85 221 ARG C N 1
ATOM 9945 C CA . ARG C 1 221 ? -44.306 -85.733 -39.673 1.00 61.25 221 ARG C CA 1
ATOM 9946 C C . ARG C 1 221 ? -45.165 -86.662 -40.547 1.00 58.32 221 ARG C C 1
ATOM 9947 O O . ARG C 1 221 ? -45.257 -87.867 -40.309 1.00 61.40 221 ARG C O 1
ATOM 9955 N N . GLY C 1 222 ? -45.784 -86.084 -41.570 1.00 54.22 222 GLY C N 1
ATOM 9956 C CA . GLY C 1 222 ? -46.636 -86.841 -42.484 1.00 53.34 222 GLY C CA 1
ATOM 9957 C C . GLY C 1 222 ? -46.520 -86.371 -43.921 1.00 53.39 222 GLY C C 1
ATOM 9958 O O . GLY C 1 222 ? -45.447 -85.963 -44.370 1.00 48.03 222 GLY C O 1
ATOM 9959 N N . GLU C 1 223 ? -47.637 -86.404 -44.636 1.00 55.53 223 GLU C N 1
ATOM 9960 C CA . GLU C 1 223 ? -47.621 -86.144 -46.064 1.00 64.04 223 GLU C CA 1
ATOM 9961 C C . GLU C 1 223 ? -47.397 -84.680 -46.432 1.00 60.36 223 GLU C C 1
ATOM 9962 O O . GLU C 1 223 ? -46.704 -84.380 -47.409 1.00 62.39 223 GLU C O 1
ATOM 9968 N N . LEU C 1 224 ? -47.987 -83.772 -45.658 1.00 54.31 224 LEU C N 1
ATOM 9969 C CA . LEU C 1 224 ? -47.808 -82.338 -45.894 1.00 43.29 224 LEU C CA 1
ATOM 9970 C C . LEU C 1 224 ? -46.399 -81.893 -45.528 1.00 40.75 224 LEU C C 1
ATOM 9971 O O . LEU C 1 224 ? -45.857 -80.985 -46.146 1.00 35.57 224 LEU C O 1
ATOM 9976 N N . ALA C 1 225 ? -45.812 -82.541 -44.524 1.00 37.81 225 ALA C N 1
ATOM 9977 C CA . ALA C 1 225 ? -44.430 -82.280 -44.134 1.00 44.92 225 ALA C CA 1
ATOM 9978 C C . ALA C 1 225 ? -43.460 -82.584 -45.274 1.00 50.46 225 ALA C C 1
ATOM 9979 O O . ALA C 1 225 ? -42.452 -81.895 -45.438 1.00 51.20 225 ALA C O 1
ATOM 9981 N N . ASP C 1 226 ? -43.780 -83.623 -46.048 1.00 51.81 226 ASP C N 1
ATOM 9982 C CA . ASP C 1 226 ? -42.979 -84.031 -47.199 1.00 52.65 226 ASP C CA 1
ATOM 9983 C C . ASP C 1 226 ? -43.098 -83.022 -48.345 1.00 51.11 226 ASP C C 1
ATOM 9984 O O . ASP C 1 226 ? -42.090 -82.668 -48.968 1.00 52.06 226 ASP C O 1
ATOM 9989 N N . GLN C 1 227 ? -44.318 -82.557 -48.614 1.00 45.82 227 GLN C N 1
ATOM 9990 C CA . GLN C 1 227 ? -44.541 -81.549 -49.650 1.00 48.43 227 GLN C CA 1
ATOM 9991 C C . GLN C 1 227 ? -43.818 -80.237 -49.323 1.00 48.33 227 GLN C C 1
ATOM 9992 O O . GLN C 1 227 ? -43.280 -79.577 -50.220 1.00 51.12 227 GLN C O 1
ATOM 9998 N N . ILE C 1 228 ? -43.815 -79.876 -48.039 1.00 44.93 228 ILE C N 1
ATOM 9999 C CA . ILE C 1 228 ? -43.152 -78.671 -47.548 1.00 44.37 228 ILE C CA 1
ATOM 10000 C C . ILE C 1 228 ? -41.649 -78.815 -47.743 1.00 45.88 228 ILE C C 1
ATOM 10001 O O . ILE C 1 228 ? -40.993 -77.920 -48.281 1.00 48.22 228 ILE C O 1
ATOM 10006 N N . HIS C 1 229 ? -41.117 -79.960 -47.323 1.00 49.95 229 HIS C N 1
ATOM 10007 C CA . HIS C 1 229 ? -39.681 -80.235 -47.387 1.00 51.05 229 HIS C CA 1
ATOM 10008 C C . HIS C 1 229 ? -39.164 -80.227 -48.816 1.00 48.35 229 HIS C C 1
ATOM 10009 O O . HIS C 1 229 ? -38.082 -79.699 -49.086 1.00 49.97 229 HIS C O 1
ATOM 10016 N N . ALA C 1 230 ? -39.950 -80.820 -49.714 1.00 49.92 230 ALA C N 1
ATOM 10017 C CA . ALA C 1 230 ? -39.609 -80.922 -51.122 1.00 54.52 230 ALA C CA 1
ATOM 10018 C C . ALA C 1 230 ? -39.515 -79.557 -51.810 1.00 56.95 230 ALA C C 1
ATOM 10019 O O . ALA C 1 230 ? -38.558 -79.298 -52.542 1.00 64.77 230 ALA C O 1
ATOM 10021 N N . PHE C 1 231 ? -40.489 -78.684 -51.567 1.00 53.32 231 PHE C N 1
ATOM 10022 C CA . PHE C 1 231 ? -40.477 -77.356 -52.182 1.00 53.37 231 PHE C CA 1
ATOM 10023 C C . PHE C 1 231 ? -39.333 -76.473 -51.691 1.00 49.44 231 PHE C C 1
ATOM 10024 O O . PHE C 1 231 ? -38.802 -75.677 -52.456 1.00 47.53 231 PHE C O 1
ATOM 10032 N N . PHE C 1 232 ? -38.963 -76.612 -50.422 1.00 51.62 232 PHE C N 1
ATOM 10033 C CA . PHE C 1 232 ? -37.872 -75.828 -49.839 1.00 54.65 232 PHE C CA 1
ATOM 10034 C C . PHE C 1 232 ? -36.509 -76.332 -50.301 1.00 58.78 232 PHE C C 1
ATOM 10035 O O . PHE C 1 232 ? -35.585 -75.541 -50.510 1.00 55.86 232 PHE C O 1
ATOM 10043 N N . ASP C 1 233 ? -36.397 -77.650 -50.455 1.00 63.35 233 ASP C N 1
ATOM 10044 C CA . ASP C 1 233 ? -35.188 -78.290 -50.985 1.00 69.05 233 ASP C CA 1
ATOM 10045 C C . ASP C 1 233 ? -34.959 -77.930 -52.463 1.00 67.03 233 ASP C C 1
ATOM 10046 O O . ASP C 1 233 ? -33.818 -77.795 -52.915 1.00 66.89 233 ASP C O 1
ATOM 10051 N N . LYS C 1 234 ? -36.056 -77.768 -53.199 1.00 63.46 234 LYS C N 1
ATOM 10052 C CA . LYS C 1 234 ? -36.016 -77.380 -54.601 1.00 67.80 234 LYS C CA 1
ATOM 10053 C C . LYS C 1 234 ? -35.553 -75.929 -54.800 1.00 65.45 234 LYS C C 1
ATOM 10054 O O . LYS C 1 234 ? -35.038 -75.584 -55.866 1.00 66.52 234 LYS C O 1
ATOM 10060 N N . HIS C 1 235 ? -35.722 -75.085 -53.781 1.00 65.16 235 HIS C N 1
ATOM 10061 C CA . HIS C 1 235 ? -35.379 -73.660 -53.910 1.00 62.16 235 HIS C CA 1
ATOM 10062 C C . HIS C 1 235 ? -34.319 -73.155 -52.946 1.00 59.61 235 HIS C C 1
ATOM 10063 O O . HIS C 1 235 ? -34.243 -71.956 -52.676 1.00 55.35 235 HIS C O 1
ATOM 10070 N N . GLY C 1 236 ? -33.495 -74.078 -52.453 1.00 61.32 236 GLY C N 1
ATOM 10071 C CA . GLY C 1 236 ? -32.358 -73.749 -51.596 1.00 57.75 236 GLY C CA 1
ATOM 10072 C C . GLY C 1 236 ? -32.741 -73.255 -50.216 1.00 56.95 236 GLY C C 1
ATOM 10073 O O . GLY C 1 236 ? -32.085 -72.370 -49.673 1.00 57.51 236 GLY C O 1
ATOM 10074 N N . GLY C 1 237 ? -33.803 -73.826 -49.649 1.00 54.69 237 GLY C N 1
ATOM 10075 C CA . GLY C 1 237 ? -34.237 -73.479 -48.296 1.00 55.74 237 GLY C CA 1
ATOM 10076 C C . GLY C 1 237 ? -33.503 -74.263 -47.220 1.00 53.88 237 GLY C C 1
ATOM 10077 O O . GLY C 1 237 ? -32.738 -75.180 -47.520 1.00 52.67 237 GLY C O 1
ATOM 10078 N N . TYR C 1 238 ? -33.740 -73.905 -45.961 1.00 53.70 238 TYR C N 1
ATOM 10079 C CA . TYR C 1 238 ? -33.087 -74.577 -44.839 1.00 53.64 238 TYR C CA 1
ATOM 10080 C C . TYR C 1 238 ? -34.063 -75.476 -44.082 1.00 54.16 238 TYR C C 1
ATOM 10081 O O . TYR C 1 238 ? -33.657 -76.311 -43.270 1.00 55.93 238 TYR C O 1
ATOM 10090 N N . LEU C 1 239 ? -35.347 -75.303 -44.384 1.00 47.54 239 LEU C N 1
ATOM 10091 C CA . LEU C 1 239 ? -36.439 -76.013 -43.730 1.00 43.51 239 LEU C CA 1
ATOM 10092 C C . LEU C 1 239 ? -36.533 -77.473 -44.179 1.00 47.26 239 LEU C C 1
ATOM 10093 O O . LEU C 1 239 ? -36.760 -77.753 -45.359 1.00 45.99 239 LEU C O 1
ATOM 10098 N N . THR C 1 240 ? -36.359 -78.399 -43.238 1.00 52.32 240 THR C N 1
ATOM 10099 C CA . THR C 1 240 ? -36.365 -79.828 -43.564 1.00 58.03 240 THR C CA 1
ATOM 10100 C C . THR C 1 240 ? -37.532 -80.578 -42.923 1.00 58.35 240 THR C C 1
ATOM 10101 O O . THR C 1 240 ? -38.254 -80.020 -42.101 1.00 56.54 240 THR C O 1
ATOM 10105 N N . LYS C 1 241 ? -37.699 -81.843 -43.315 1.00 61.39 241 LYS C N 1
ATOM 10106 C CA . LYS C 1 241 ? -38.665 -82.755 -42.709 1.00 62.50 241 LYS C CA 1
ATOM 10107 C C . LYS C 1 241 ? -38.396 -82.826 -41.233 1.00 61.25 241 LYS C C 1
ATOM 10108 O O . LYS C 1 241 ? -39.297 -82.691 -40.417 1.00 61.38 241 LYS C O 1
ATOM 10114 N N . GLU C 1 242 ? -37.126 -83.034 -40.909 1.00 65.17 242 GLU C N 1
ATOM 10115 C CA . GLU C 1 242 ? -36.697 -83.291 -39.548 1.00 73.57 242 GLU C CA 1
ATOM 10116 C C . GLU C 1 242 ? -36.892 -82.085 -38.644 1.00 68.94 242 GLU C C 1
ATOM 10117 O O . GLU C 1 242 ? -37.081 -82.237 -37.435 1.00 69.82 242 GLU C O 1
ATOM 10123 N N . ASP C 1 243 ? -36.856 -80.894 -39.239 1.00 63.00 243 ASP C N 1
ATOM 10124 C CA . ASP C 1 243 ? -37.155 -79.660 -38.522 1.00 54.39 243 ASP C CA 1
ATOM 10125 C C . ASP C 1 243 ? -38.604 -79.660 -38.081 1.00 49.56 243 ASP C C 1
ATOM 10126 O O . ASP C 1 243 ? -38.906 -79.364 -36.921 1.00 47.88 243 ASP C O 1
ATOM 10131 N N . LEU C 1 244 ? -39.487 -80.014 -39.012 1.00 41.36 244 LEU C N 1
ATOM 10132 C CA . LEU C 1 244 ? -40.914 -80.120 -38.723 1.00 41.48 244 LEU C CA 1
ATOM 10133 C C . LEU C 1 244 ? -41.204 -81.296 -37.781 1.00 41.85 244 LEU C C 1
ATOM 10134 O O . LEU C 1 244 ? -41.963 -81.158 -36.815 1.00 45.82 244 LEU C O 1
ATOM 10139 N N . ALA C 1 245 ? -40.550 -82.427 -38.039 1.00 46.88 245 ALA C N 1
ATOM 10140 C CA . ALA C 1 245 ? -40.844 -83.696 -37.360 1.00 49.47 245 ALA C CA 1
ATOM 10141 C C . ALA C 1 245 ? -40.665 -83.700 -35.844 1.00 49.11 245 ALA C C 1
ATOM 10142 O O . ALA C 1 245 ? -41.345 -84.452 -35.146 1.00 48.83 245 ALA C O 1
ATOM 10144 N N . CYS C 1 246 ? -39.743 -82.890 -35.335 1.00 52.46 246 CYS C N 1
ATOM 10145 C CA . CYS C 1 246 ? -39.596 -82.787 -33.885 1.00 59.49 246 CYS C CA 1
ATOM 10146 C C . CYS C 1 246 ? -40.007 -81.438 -33.308 1.00 53.49 246 CYS C C 1
ATOM 10147 O O . CYS C 1 246 ? -39.501 -81.018 -32.269 1.00 59.51 246 CYS C O 1
ATOM 10150 N N . TYR C 1 247 ? -40.938 -80.764 -33.975 1.00 48.20 247 TYR C N 1
ATOM 10151 C CA . TYR C 1 247 ? -41.593 -79.627 -33.347 1.00 48.12 247 TYR C CA 1
ATOM 10152 C C . TYR C 1 247 ? -42.730 -80.106 -32.447 1.00 48.14 247 TYR C C 1
ATOM 10153 O O . TYR C 1 247 ? -43.567 -80.919 -32.851 1.00 51.89 247 TYR C O 1
ATOM 10162 N N . ARG C 1 248 ? -42.862 -79.470 -31.300 1.00 47.01 248 ARG C N 1
ATOM 10163 C CA . ARG C 1 248 ? -43.880 -79.773 -30.335 1.00 51.66 248 ARG C CA 1
ATOM 10164 C C . ARG C 1 248 ? -44.314 -78.463 -29.757 1.00 48.09 248 ARG C C 1
ATOM 10165 O O . ARG C 1 248 ? -43.518 -77.709 -29.299 1.00 48.22 248 ARG C O 1
ATOM 10173 N N . PRO C 1 249 ? -45.583 -78.180 -29.722 1.00 41.54 249 PRO C N 1
ATOM 10174 C CA . PRO C 1 249 ? -46.002 -76.990 -28.979 1.00 40.62 249 PRO C CA 1
ATOM 10175 C C . PRO C 1 249 ? -45.671 -77.155 -27.488 1.00 40.51 249 PRO C C 1
ATOM 10176 O O . PRO C 1 249 ? -45.840 -78.239 -26.929 1.00 39.82 249 PRO C O 1
ATOM 10180 N N . GLU C 1 250 ? -45.171 -76.093 -26.864 1.00 39.81 250 GLU C N 1
ATOM 10181 C CA . GLU C 1 250 ? -44.700 -76.173 -25.484 1.00 43.28 250 GLU C CA 1
ATOM 10182 C C . GLU C 1 250 ? -45.664 -75.499 -24.509 1.00 42.59 250 GLU C C 1
ATOM 10183 O O . GLU C 1 250 ? -45.961 -74.307 -24.624 1.00 43.32 250 GLU C O 1
ATOM 10189 N N . TRP C 1 251 ? -46.174 -76.281 -23.563 1.00 43.78 251 TRP C N 1
ATOM 10190 C CA . TRP C 1 251 ? -46.896 -75.711 -22.439 1.00 43.20 251 TRP C CA 1
ATOM 10191 C C . TRP C 1 251 ? -45.868 -75.008 -21.554 1.00 43.45 251 TRP C C 1
ATOM 10192 O O . TRP C 1 251 ? -44.927 -75.616 -21.039 1.00 45.52 251 TRP C O 1
ATOM 10203 N N . VAL C 1 252 ? -46.037 -73.706 -21.419 1.00 43.55 252 VAL C N 1
ATOM 10204 C CA . VAL C 1 252 ? -45.068 -72.897 -20.717 1.00 41.87 252 VAL C CA 1
ATOM 10205 C C . VAL C 1 252 ? -45.800 -72.131 -19.593 1.00 39.54 252 VAL C C 1
ATOM 10206 O O . VAL C 1 252 ? -47.024 -71.992 -19.630 1.00 41.15 252 VAL C O 1
ATOM 10210 N N . GLU C 1 253 ? -45.065 -71.688 -18.575 1.00 43.83 253 GLU C N 1
ATOM 10211 C CA . GLU C 1 253 ? -45.675 -71.104 -17.381 1.00 44.60 253 GLU C CA 1
ATOM 10212 C C . GLU C 1 253 ? -45.827 -69.582 -17.495 1.00 39.78 253 GLU C C 1
ATOM 10213 O O . GLU C 1 253 ? -44.825 -68.858 -17.477 1.00 34.41 253 GLU C O 1
ATOM 10219 N N . PRO C 1 254 ? -47.087 -69.093 -17.597 1.00 38.69 254 PRO C N 1
ATOM 10220 C CA . PRO C 1 254 ? -47.352 -67.661 -17.726 1.00 38.51 254 PRO C CA 1
ATOM 10221 C C . PRO C 1 254 ? -46.689 -66.811 -16.638 1.00 39.16 254 PRO C C 1
ATOM 10222 O O . PRO C 1 254 ? -46.495 -67.272 -15.510 1.00 39.23 254 PRO C O 1
ATOM 10226 N N . ILE C 1 255 ? -46.332 -65.584 -16.998 1.00 34.65 255 ILE C N 1
ATOM 10227 C CA . ILE C 1 255 ? -45.763 -64.643 -16.058 1.00 29.58 255 ILE C CA 1
ATOM 10228 C C . ILE C 1 255 ? -46.690 -63.441 -15.818 1.00 32.46 255 ILE C C 1
ATOM 10229 O O . ILE C 1 255 ? -47.453 -63.039 -16.698 1.00 32.36 255 ILE C O 1
ATOM 10234 N N . SER C 1 256 ? -46.615 -62.865 -14.620 1.00 34.00 256 SER C N 1
ATOM 10235 C CA . SER C 1 256 ? -47.512 -61.778 -14.256 1.00 36.47 256 SER C CA 1
ATOM 10236 C C . SER C 1 256 ? -46.888 -60.688 -13.403 1.00 37.20 256 SER C C 1
ATOM 10237 O O . SER C 1 256 ? -45.744 -60.795 -12.956 1.00 42.15 256 SER C O 1
ATOM 10240 N N . ILE C 1 257 ? -47.698 -59.657 -13.172 1.00 36.57 257 ILE C N 1
ATOM 10241 C CA . ILE C 1 257 ? -47.354 -58.477 -12.394 1.00 34.18 257 ILE C CA 1
ATOM 10242 C C . ILE C 1 257 ? -48.605 -58.120 -11.605 1.00 39.16 257 ILE C C 1
ATOM 10243 O O . ILE C 1 257 ? -49.707 -58.210 -12.137 1.00 44.07 257 ILE C O 1
ATOM 10248 N N . ASP C 1 258 ? -48.464 -57.770 -10.333 1.00 40.18 258 ASP C N 1
ATOM 10249 C CA . ASP C 1 258 ? -49.606 -57.231 -9.599 1.00 36.05 258 ASP C CA 1
ATOM 10250 C C . ASP C 1 258 ? -49.763 -55.786 -10.023 1.00 33.99 258 ASP C C 1
ATOM 10251 O O . ASP C 1 258 ? -48.899 -54.959 -9.756 1.00 31.76 258 ASP C O 1
ATOM 10256 N N . TYR C 1 259 ? -50.858 -55.478 -10.702 1.00 33.93 259 TYR C N 1
ATOM 10257 C CA . TYR C 1 259 ? -51.120 -54.091 -11.071 1.00 31.40 259 TYR C CA 1
ATOM 10258 C C . TYR C 1 259 ? -52.375 -53.553 -10.385 1.00 29.97 259 TYR C C 1
ATOM 10259 O O . TYR C 1 259 ? -53.487 -53.699 -10.892 1.00 28.92 259 TYR C O 1
ATOM 10268 N N . ARG C 1 260 ? -52.168 -52.922 -9.230 1.00 35.96 260 ARG C N 1
ATOM 10269 C CA . ARG C 1 260 ? -53.238 -52.324 -8.437 1.00 35.65 260 ARG C CA 1
ATOM 10270 C C . ARG C 1 260 ? -54.294 -53.362 -8.065 1.00 36.88 260 ARG C C 1
ATOM 10271 O O . ARG C 1 260 ? -55.498 -53.141 -8.226 1.00 34.13 260 ARG C O 1
ATOM 10279 N N . GLY C 1 261 ? -53.814 -54.503 -7.573 1.00 37.57 261 GLY C N 1
ATOM 10280 C CA . GLY C 1 261 ? -54.680 -55.584 -7.124 1.00 41.37 261 GLY C CA 1
ATOM 10281 C C . GLY C 1 261 ? -54.898 -56.653 -8.176 1.00 42.69 261 GLY C C 1
ATOM 10282 O O . GLY C 1 261 ? -55.001 -57.840 -7.853 1.00 40.46 261 GLY C O 1
ATOM 10283 N N . TYR C 1 262 ? -54.980 -56.226 -9.435 1.00 35.47 262 TYR C N 1
ATOM 10284 C CA . TYR C 1 262 ? -55.164 -57.131 -10.574 1.00 34.36 262 TYR C CA 1
ATOM 10285 C C . TYR C 1 262 ? -53.843 -57.807 -10.910 1.00 35.13 262 TYR C C 1
ATOM 10286 O O . TYR C 1 262 ? -52.774 -57.300 -10.556 1.00 36.27 262 TYR C O 1
ATOM 10295 N N . ARG C 1 263 ? -53.907 -58.947 -11.588 1.00 33.70 263 ARG C N 1
ATOM 10296 C CA . ARG C 1 263 ? -52.699 -59.564 -12.139 1.00 32.89 263 ARG C CA 1
ATOM 10297 C C . ARG C 1 263 ? -52.766 -59.610 -13.659 1.00 32.52 263 ARG C C 1
ATOM 10298 O O . ARG C 1 263 ? -53.725 -60.147 -14.226 1.00 29.18 263 ARG C O 1
ATOM 10306 N N . VAL C 1 264 ? -51.763 -59.012 -14.303 1.00 29.35 264 VAL C N 1
ATOM 10307 C CA . VAL C 1 264 ? -51.709 -58.910 -15.760 1.00 23.56 264 VAL C CA 1
ATOM 10308 C C . VAL C 1 264 ? -50.826 -60.039 -16.272 1.00 25.75 264 VAL C C 1
ATOM 10309 O O . VAL C 1 264 ? -49.655 -60.105 -15.914 1.00 29.26 264 VAL C O 1
ATOM 10313 N N . TRP C 1 265 ? -51.380 -60.920 -17.103 1.00 24.32 265 TRP C N 1
ATOM 10314 C CA . TRP C 1 265 ? -50.641 -62.099 -17.560 1.00 26.44 265 TRP C CA 1
ATOM 10315 C C . TRP C 1 265 ? -50.134 -62.011 -19.000 1.00 28.58 265 TRP C C 1
ATOM 10316 O O . TRP C 1 265 ? -50.808 -61.479 -19.888 1.00 36.88 265 TRP C O 1
ATOM 10327 N N . GLU C 1 266 ? -48.930 -62.528 -19.217 1.00 26.55 266 GLU C N 1
ATOM 10328 C CA . GLU C 1 266 ? -48.363 -62.640 -20.549 1.00 27.55 266 GLU C CA 1
ATOM 10329 C C . GLU C 1 266 ? -47.647 -63.975 -20.649 1.00 30.09 266 GLU C C 1
ATOM 10330 O O . GLU C 1 266 ? -47.288 -64.569 -19.628 1.00 35.79 266 GLU C O 1
ATOM 10336 N N . ILE C 1 267 ? -47.454 -64.438 -21.883 1.00 25.21 267 ILE C N 1
ATOM 10337 C CA . ILE C 1 267 ? -46.578 -65.577 -22.181 1.00 26.25 267 ILE C CA 1
ATOM 10338 C C . ILE C 1 267 ? -45.147 -65.142 -21.865 1.00 35.88 267 ILE C C 1
ATOM 10339 O O . ILE C 1 267 ? -44.763 -64.017 -22.200 1.00 33.29 267 ILE C O 1
ATOM 10344 N N . PRO C 1 268 ? -44.367 -66.009 -21.184 1.00 39.23 268 PRO C N 1
ATOM 10345 C CA . PRO C 1 268 ? -42.967 -65.735 -20.875 1.00 36.19 268 PRO C CA 1
ATOM 10346 C C . PRO C 1 268 ? -42.081 -65.654 -22.124 1.00 35.61 268 PRO C C 1
ATOM 10347 O O . PRO C 1 268 ? -42.489 -66.098 -23.202 1.00 33.11 268 PRO C O 1
ATOM 10351 N N . PRO C 1 269 ? -40.882 -65.069 -21.980 1.00 30.13 269 PRO C N 1
ATOM 10352 C CA . PRO C 1 269 ? -39.866 -64.960 -23.014 1.00 32.91 269 PRO C CA 1
ATOM 10353 C C . PRO C 1 269 ? -39.743 -66.096 -24.030 1.00 35.02 269 PRO C C 1
ATOM 10354 O O . PRO C 1 269 ? -40.123 -67.243 -23.759 1.00 25.08 269 PRO C O 1
ATOM 10358 N N . ASN C 1 270 ? -39.094 -65.741 -25.144 1.00 41.41 270 ASN C N 1
ATOM 10359 C CA . ASN C 1 270 ? -39.465 -66.137 -26.497 1.00 32.82 270 ASN C CA 1
ATOM 10360 C C . ASN C 1 270 ? -40.429 -65.010 -26.927 1.00 35.15 270 ASN C C 1
ATOM 10361 O O . ASN C 1 270 ? -40.065 -64.158 -27.737 1.00 34.38 270 ASN C O 1
ATOM 10366 N N . GLY C 1 271 ? -41.628 -64.979 -26.336 1.00 33.01 271 GLY C N 1
ATOM 10367 C CA . GLY C 1 271 ? -42.601 -63.897 -26.554 1.00 30.64 271 GLY C CA 1
ATOM 10368 C C . GLY C 1 271 ? -42.220 -62.602 -25.848 1.00 38.05 271 GLY C C 1
ATOM 10369 O O . GLY C 1 271 ? -41.479 -62.631 -24.853 1.00 38.72 271 GLY C O 1
ATOM 10370 N N . GLN C 1 272 ? -42.736 -61.473 -26.360 1.00 35.94 272 GLN C N 1
ATOM 10371 C CA . GLN C 1 272 ? -42.331 -60.122 -25.903 1.00 30.27 272 GLN C CA 1
ATOM 10372 C C . GLN C 1 272 ? -43.226 -59.473 -24.852 1.00 29.22 272 GLN C C 1
ATOM 10373 O O . GLN C 1 272 ? -43.041 -58.296 -24.538 1.00 33.98 272 GLN C O 1
ATOM 10379 N N . GLY C 1 273 ? -44.162 -60.244 -24.298 1.00 27.24 273 GLY C N 1
ATOM 10380 C CA . GLY C 1 273 ? -45.157 -59.745 -23.340 1.00 31.40 273 GLY C CA 1
ATOM 10381 C C . GLY C 1 273 ? -44.526 -59.102 -22.121 1.00 38.93 273 GLY C C 1
ATOM 10382 O O . GLY C 1 273 ? -45.086 -58.177 -21.519 1.00 39.21 273 GLY C O 1
ATOM 10383 N N . LEU C 1 274 ? -43.343 -59.608 -21.783 1.00 39.57 274 LEU C N 1
ATOM 10384 C CA . LEU C 1 274 ? -42.462 -59.069 -20.766 1.00 39.06 274 LEU C CA 1
ATOM 10385 C C . LEU C 1 274 ? -42.440 -57.551 -20.780 1.00 40.98 274 LEU C C 1
ATOM 10386 O O . LEU C 1 274 ? -42.453 -56.914 -19.725 1.00 38.18 274 LEU C O 1
ATOM 10391 N N . VAL C 1 275 ? -42.388 -56.981 -21.980 1.00 38.69 275 VAL C N 1
ATOM 10392 C CA . VAL C 1 275 ? -42.274 -55.537 -22.146 1.00 35.11 275 VAL C CA 1
ATOM 10393 C C . VAL C 1 275 ? -43.437 -54.826 -21.464 1.00 30.86 275 VAL C C 1
ATOM 10394 O O . VAL C 1 275 ? -43.214 -53.967 -20.605 1.00 31.63 275 VAL C O 1
ATOM 10398 N N . ALA C 1 276 ? -44.661 -55.215 -21.823 1.00 26.72 276 ALA C N 1
ATOM 10399 C CA . ALA C 1 276 ? -45.861 -54.699 -21.170 1.00 24.43 276 ALA C CA 1
ATOM 10400 C C . ALA C 1 276 ? -45.739 -54.795 -19.653 1.00 25.93 276 ALA C C 1
ATOM 10401 O O . ALA C 1 276 ? -45.919 -53.800 -18.949 1.00 31.07 276 ALA C O 1
ATOM 10403 N N . LEU C 1 277 ? -45.408 -55.990 -19.167 1.00 31.58 277 LEU C N 1
ATOM 10404 C CA . LEU C 1 277 ? -45.287 -56.262 -17.736 1.00 29.44 277 LEU C CA 1
ATOM 10405 C C . LEU C 1 277 ? -44.296 -55.342 -17.045 1.00 30.10 277 LEU C C 1
ATOM 10406 O O . LEU C 1 277 ? -44.592 -54.752 -16.000 1.00 25.85 277 LEU C O 1
ATOM 10411 N N . GLU C 1 278 ? -43.124 -55.207 -17.645 1.00 26.29 278 GLU C N 1
ATOM 10412 C CA . GLU C 1 278 ? -42.106 -54.339 -17.094 1.00 29.79 278 GLU C CA 1
ATOM 10413 C C . GLU C 1 278 ? -42.569 -52.890 -17.113 1.00 32.58 278 GLU C C 1
ATOM 10414 O O . GLU C 1 278 ? -42.295 -52.143 -16.171 1.00 32.83 278 GLU C O 1
ATOM 10420 N N . ALA C 1 279 ? -43.264 -52.502 -18.182 1.00 25.20 279 ALA C N 1
ATOM 10421 C CA . ALA C 1 279 ? -43.744 -51.126 -18.324 1.00 29.65 279 ALA C CA 1
ATOM 10422 C C . ALA C 1 279 ? -44.796 -50.796 -17.285 1.00 30.70 279 ALA C C 1
ATOM 10423 O O . ALA C 1 279 ? -44.745 -49.735 -16.660 1.00 28.61 279 ALA C O 1
ATOM 10425 N N . LEU C 1 280 ? -45.742 -51.710 -17.102 1.00 26.37 280 LEU C N 1
ATOM 10426 C CA . LEU C 1 280 ? -46.712 -51.589 -16.026 1.00 31.20 280 LEU C CA 1
ATOM 10427 C C . LEU C 1 280 ? -46.029 -51.509 -14.657 1.00 37.53 280 LEU C C 1
ATOM 10428 O O . LEU C 1 280 ? -46.437 -50.740 -13.788 1.00 34.71 280 LEU C O 1
ATOM 10433 N N . ASN C 1 281 ? -44.974 -52.292 -14.478 1.00 37.05 281 ASN C N 1
ATOM 10434 C CA . ASN C 1 281 ? -44.248 -52.313 -13.219 1.00 39.71 281 ASN C CA 1
ATOM 10435 C C . ASN C 1 281 ? -43.514 -51.010 -12.905 1.00 37.32 281 ASN C C 1
ATOM 10436 O O . ASN C 1 281 ? -43.413 -50.623 -11.749 1.00 41.95 281 ASN C O 1
ATOM 10441 N N . ILE C 1 282 ? -42.999 -50.348 -13.937 1.00 37.45 282 ILE C N 1
ATOM 10442 C CA . ILE C 1 282 ? -42.371 -49.032 -13.795 1.00 29.22 282 ILE C CA 1
ATOM 10443 C C . ILE C 1 282 ? -43.435 -47.980 -13.497 1.00 28.33 282 ILE C C 1
ATOM 10444 O O . ILE C 1 282 ? -43.260 -47.138 -12.623 1.00 31.58 282 ILE C O 1
ATOM 10449 N N . VAL C 1 283 ? -44.550 -48.057 -14.209 1.00 26.31 283 VAL C N 1
ATOM 10450 C CA . VAL C 1 283 ? -45.565 -47.018 -14.139 1.00 31.30 283 VAL C CA 1
ATOM 10451 C C . VAL C 1 283 ? -46.368 -47.115 -12.835 1.00 34.38 283 VAL C C 1
ATOM 10452 O O . VAL C 1 283 ? -46.871 -46.103 -12.328 1.00 27.93 283 VAL C O 1
ATOM 10456 N N . LYS C 1 284 ? -46.440 -48.339 -12.304 1.00 34.95 284 LYS C N 1
ATOM 10457 C CA . LYS C 1 284 ? -47.075 -48.706 -11.031 1.00 31.70 284 LYS C CA 1
ATOM 10458 C C . LYS C 1 284 ? -46.775 -47.770 -9.877 1.00 31.76 284 LYS C C 1
ATOM 10459 O O . LYS C 1 284 ? -47.630 -47.544 -9.037 1.00 30.67 284 LYS C O 1
ATOM 10465 N N . GLY C 1 285 ? -45.553 -47.247 -9.833 1.00 31.95 285 GLY C N 1
ATOM 10466 C CA . GLY C 1 285 ? -45.099 -46.386 -8.743 1.00 31.87 285 GLY C CA 1
ATOM 10467 C C . GLY C 1 285 ? -45.700 -44.992 -8.730 1.00 38.22 285 GLY C C 1
ATOM 10468 O O . GLY C 1 285 ? -45.635 -44.301 -7.709 1.00 38.48 285 GLY C O 1
ATOM 10469 N N . PHE C 1 286 ? -46.273 -44.568 -9.859 1.00 41.04 286 PHE C N 1
ATOM 10470 C CA . PHE C 1 286 ? -46.957 -43.287 -9.931 1.00 33.84 286 PHE C CA 1
ATOM 10471 C C . PHE C 1 286 ? -48.430 -43.493 -9.681 1.00 37.04 286 PHE C C 1
ATOM 10472 O O . PHE C 1 286 ? -48.948 -44.586 -9.878 1.00 36.64 286 PHE C O 1
ATOM 10480 N N . GLU C 1 287 ? -49.102 -42.434 -9.240 1.00 49.77 287 GLU C N 1
ATOM 10481 C CA . GLU C 1 287 ? -50.560 -42.411 -9.158 1.00 58.52 287 GLU C CA 1
ATOM 10482 C C . GLU C 1 287 ? -51.080 -41.637 -10.371 1.00 55.56 287 GLU C C 1
ATOM 10483 O O . GLU C 1 287 ? -50.316 -40.914 -11.011 1.00 51.04 287 GLU C O 1
ATOM 10489 N N . PHE C 1 288 ? -52.359 -41.791 -10.704 1.00 55.62 288 PHE C N 1
ATOM 10490 C CA . PHE C 1 288 ? -52.900 -41.140 -11.898 1.00 58.13 288 PHE C CA 1
ATOM 10491 C C . PHE C 1 288 ? -54.200 -40.382 -11.685 1.00 71.19 288 PHE C C 1
ATOM 10492 O O . PHE C 1 288 ? -54.233 -39.151 -11.820 1.00 68.24 288 PHE C O 1
ATOM 10500 N N . TYR C 1 289 ? -55.257 -41.123 -11.354 1.00 85.27 289 TYR C N 1
ATOM 10501 C CA . TYR C 1 289 ? -56.607 -40.583 -11.102 1.00 98.92 289 TYR C CA 1
ATOM 10502 C C . TYR C 1 289 ? -57.423 -40.257 -12.367 1.00 93.69 289 TYR C C 1
ATOM 10503 O O . TYR C 1 289 ? -58.552 -40.736 -12.499 1.00 95.44 289 TYR C O 1
ATOM 10512 N N . HIS C 1 290 ? -56.879 -39.461 -13.290 1.00 83.21 290 HIS C N 1
ATOM 10513 C CA . HIS C 1 290 ? -57.547 -39.280 -14.588 1.00 74.11 290 HIS C CA 1
ATOM 10514 C C . HIS C 1 290 ? -56.678 -39.590 -15.813 1.00 64.98 290 HIS C C 1
ATOM 10515 O O . HIS C 1 290 ? -55.492 -39.266 -15.854 1.00 64.25 290 HIS C O 1
ATOM 10522 N N . LYS C 1 291 ? -57.307 -40.216 -16.806 1.00 52.02 291 LYS C N 1
ATOM 10523 C CA . LYS C 1 291 ? -56.645 -40.668 -18.027 1.00 46.42 291 LYS C CA 1
ATOM 10524 C C . LYS C 1 291 ? -56.154 -39.554 -18.962 1.00 52.27 291 LYS C C 1
ATOM 10525 O O . LYS C 1 291 ? -55.006 -39.574 -19.411 1.00 61.41 291 LYS C O 1
ATOM 10531 N N . ASP C 1 292 ? -57.022 -38.595 -19.267 1.00 50.95 292 ASP C N 1
ATOM 10532 C CA . ASP C 1 292 ? -56.715 -37.593 -20.282 1.00 50.13 292 ASP C CA 1
ATOM 10533 C C . ASP C 1 292 ? -55.974 -36.356 -19.759 1.00 46.33 292 ASP C C 1
ATOM 10534 O O . ASP C 1 292 ? -56.429 -35.224 -19.943 1.00 42.73 292 ASP C O 1
ATOM 10539 N N . THR C 1 293 ? -54.832 -36.581 -19.111 1.00 45.83 293 THR C N 1
ATOM 10540 C CA . THR C 1 293 ? -53.926 -35.499 -18.735 1.00 45.12 293 THR C CA 1
ATOM 10541 C C . THR C 1 293 ? -52.608 -35.697 -19.465 1.00 43.00 293 THR C C 1
ATOM 10542 O O . THR C 1 293 ? -52.295 -36.808 -19.888 1.00 35.83 293 THR C O 1
ATOM 10546 N N . VAL C 1 294 ? -51.843 -34.618 -19.602 1.00 38.94 294 VAL C N 1
ATOM 10547 C CA . VAL C 1 294 ? -50.495 -34.698 -20.149 1.00 37.59 294 VAL C CA 1
ATOM 10548 C C . VAL C 1 294 ? -49.590 -35.571 -19.256 1.00 33.21 294 VAL C C 1
ATOM 10549 O O . VAL C 1 294 ? -48.825 -36.400 -19.762 1.00 35.01 294 VAL C O 1
ATOM 10553 N N . ASP C 1 295 ? -49.727 -35.414 -17.941 1.00 33.27 295 ASP C N 1
ATOM 10554 C CA . ASP C 1 295 ? -48.982 -36.203 -16.955 1.00 39.20 295 ASP C CA 1
ATOM 10555 C C . ASP C 1 295 ? -49.101 -37.712 -17.174 1.00 39.27 295 ASP C C 1
ATOM 10556 O O . ASP C 1 295 ? -48.098 -38.437 -17.197 1.00 27.36 295 ASP C O 1
ATOM 10561 N N . THR C 1 296 ? -50.343 -38.167 -17.319 1.00 34.46 296 THR C N 1
ATOM 10562 C CA . THR C 1 296 ? -50.646 -39.576 -17.515 1.00 29.88 296 THR C CA 1
ATOM 10563 C C . THR C 1 296 ? -49.991 -40.130 -18.782 1.00 24.10 296 THR C C 1
ATOM 10564 O O . THR C 1 296 ? -49.253 -41.103 -18.710 1.00 25.74 296 THR C O 1
ATOM 10568 N N . TYR C 1 297 ? -50.248 -39.494 -19.927 1.00 26.20 297 TYR C N 1
ATOM 10569 C CA . TYR C 1 297 ? -49.657 -39.929 -21.189 1.00 26.76 297 TYR C CA 1
ATOM 10570 C C . TYR C 1 297 ? -48.128 -39.891 -21.135 1.00 29.18 297 TYR C C 1
ATOM 10571 O O . TYR C 1 297 ? -47.468 -40.789 -21.655 1.00 25.43 297 TYR C O 1
ATOM 10580 N N . HIS C 1 298 ? -47.575 -38.868 -20.486 1.00 28.23 298 HIS C N 1
ATOM 10581 C CA . HIS C 1 298 ? -46.128 -38.761 -20.355 1.00 32.45 298 HIS C CA 1
ATOM 10582 C C . HIS C 1 298 ? -45.534 -39.955 -19.600 1.00 34.00 298 HIS C C 1
ATOM 10583 O O . HIS C 1 298 ? -44.603 -40.599 -20.088 1.00 32.20 298 HIS C O 1
ATOM 10590 N N . LYS C 1 299 ? -46.089 -40.263 -18.431 1.00 31.66 299 LYS C N 1
ATOM 10591 C CA . LYS C 1 299 ? -45.593 -41.375 -17.626 1.00 32.37 299 LYS C CA 1
ATOM 10592 C C . LYS C 1 299 ? -45.759 -42.717 -18.330 1.00 31.82 299 LYS C C 1
ATOM 10593 O O . LYS C 1 299 ? -44.858 -43.563 -18.280 1.00 20.65 299 LYS C O 1
ATOM 10599 N N . GLN C 1 300 ? -46.909 -42.890 -18.982 1.00 24.05 300 GLN C N 1
ATOM 10600 C CA . GLN C 1 300 ? -47.178 -44.055 -19.801 1.00 23.53 300 GLN C CA 1
ATOM 10601 C C . GLN C 1 300 ? -46.049 -44.240 -20.802 1.00 26.74 300 GLN C C 1
ATOM 10602 O O . GLN C 1 300 ? -45.325 -45.235 -20.744 1.00 27.28 300 GLN C O 1
ATOM 10608 N N . ILE C 1 301 ? -45.899 -43.250 -21.688 1.00 24.17 301 ILE C N 1
ATOM 10609 C CA . ILE C 1 301 ? -44.936 -43.267 -22.791 1.00 20.46 301 ILE C CA 1
ATOM 10610 C C . ILE C 1 301 ? -43.495 -43.510 -22.335 1.00 28.23 301 ILE C C 1
ATOM 10611 O O . ILE C 1 301 ? -42.785 -44.305 -22.947 1.00 25.04 301 ILE C O 1
ATOM 10616 N N . GLU C 1 302 ? -43.082 -42.859 -21.246 1.00 30.45 302 GLU C N 1
ATOM 10617 C CA . GLU C 1 302 ? -41.706 -42.984 -20.756 1.00 28.80 302 GLU C CA 1
ATOM 10618 C C . GLU C 1 302 ? -41.423 -44.352 -20.166 1.00 30.39 302 GLU C C 1
ATOM 10619 O O . GLU C 1 302 ? -40.349 -44.913 -20.392 1.00 32.09 302 GLU C O 1
ATOM 10625 N N . ALA C 1 303 ? -42.376 -44.884 -19.405 1.00 25.16 303 ALA C N 1
ATOM 10626 C CA . ALA C 1 303 ? -42.239 -46.229 -18.857 1.00 30.21 303 ALA C CA 1
ATOM 10627 C C . ALA C 1 303 ? -42.133 -47.262 -19.987 1.00 33.45 303 ALA C C 1
ATOM 10628 O O . ALA C 1 303 ? -41.260 -48.151 -19.958 1.00 30.72 303 ALA C O 1
ATOM 10630 N N . MET C 1 304 ? -43.008 -47.122 -20.986 1.00 32.21 304 MET C N 1
ATOM 10631 C CA . MET C 1 304 ? -43.024 -48.026 -22.132 1.00 29.73 304 MET C CA 1
ATOM 10632 C C . MET C 1 304 ? -41.674 -48.011 -22.838 1.00 24.29 304 MET C C 1
ATOM 10633 O O . MET C 1 304 ? -41.124 -49.070 -23.150 1.00 33.05 304 MET C O 1
ATOM 10638 N N . LYS C 1 305 ? -41.141 -46.812 -23.060 1.00 28.17 305 LYS C N 1
ATOM 10639 C CA . LYS C 1 305 ? -39.845 -46.643 -23.700 1.00 30.94 305 LYS C CA 1
ATOM 10640 C C . LYS C 1 305 ? -38.764 -47.432 -22.964 1.00 29.97 305 LYS C C 1
ATOM 10641 O O . LYS C 1 305 ? -38.094 -48.266 -23.567 1.00 29.12 305 LYS C O 1
ATOM 10647 N N . LEU C 1 306 ? -38.631 -47.212 -21.661 1.00 19.97 306 LEU C N 1
ATOM 10648 C CA . LEU C 1 306 ? -37.630 -47.928 -20.873 1.00 31.19 306 LEU C CA 1
ATOM 10649 C C . LEU C 1 306 ? -37.752 -49.455 -20.943 1.00 33.24 306 LEU C C 1
ATOM 10650 O O . LEU C 1 306 ? -36.745 -50.159 -21.078 1.00 42.06 306 LEU C O 1
ATOM 10655 N N . ALA C 1 307 ? -38.984 -49.954 -20.860 1.00 36.93 307 ALA C N 1
ATOM 10656 C CA . ALA C 1 307 ? -39.257 -51.401 -20.897 1.00 29.99 307 ALA C CA 1
ATOM 10657 C C . ALA C 1 307 ? -39.046 -52.022 -22.272 1.00 30.78 307 ALA C C 1
ATOM 10658 O O . ALA C 1 307 ? -38.680 -53.193 -22.374 1.00 37.93 307 ALA C O 1
ATOM 10660 N N . PHE C 1 308 ? -39.282 -51.238 -23.319 1.00 28.06 308 PHE C N 1
ATOM 10661 C CA . PHE C 1 308 ? -39.165 -51.744 -24.669 1.00 32.12 308 PHE C CA 1
ATOM 10662 C C . PHE C 1 308 ? -37.704 -51.908 -25.109 1.00 34.76 308 PHE C C 1
ATOM 10663 O O . PHE C 1 308 ? -37.363 -52.882 -25.785 1.00 37.95 308 PHE C O 1
ATOM 10671 N N . VAL C 1 309 ? -36.837 -50.979 -24.719 1.00 34.84 309 VAL C N 1
ATOM 10672 C CA . VAL C 1 309 ? -35.414 -51.130 -25.027 1.00 36.47 309 VAL C CA 1
ATOM 10673 C C . VAL C 1 309 ? -34.792 -52.263 -24.209 1.00 33.04 309 VAL C C 1
ATOM 10674 O O . VAL C 1 309 ? -33.832 -52.906 -24.658 1.00 36.13 309 VAL C O 1
ATOM 10678 N N . ASP C 1 310 ? -35.348 -52.509 -23.022 1.00 25.92 310 ASP C N 1
ATOM 10679 C CA . ASP C 1 310 ? -34.974 -53.669 -22.220 1.00 25.55 310 ASP C CA 1
ATOM 10680 C C . ASP C 1 310 ? -35.415 -54.955 -22.896 1.00 31.01 310 ASP C C 1
ATOM 10681 O O . ASP C 1 310 ? -34.618 -55.875 -23.071 1.00 42.30 310 ASP C O 1
ATOM 10686 N N . GLY C 1 311 ? -36.678 -54.999 -23.298 1.00 31.14 311 GLY C N 1
ATOM 10687 C CA . GLY C 1 311 ? -37.241 -56.166 -23.961 1.00 32.64 311 GLY C CA 1
ATOM 10688 C C . GLY C 1 311 ? -36.519 -56.515 -25.245 1.00 39.50 311 GLY C C 1
ATOM 10689 O O . GLY C 1 311 ? -36.319 -57.694 -25.546 1.00 41.89 311 GLY C O 1
ATOM 10690 N N . MET C 1 312 ? -36.110 -55.496 -25.997 1.00 35.16 312 MET C N 1
ATOM 10691 C CA . MET C 1 312 ? -35.397 -55.724 -27.250 1.00 43.89 312 MET C CA 1
ATOM 10692 C C . MET C 1 312 ? -33.955 -56.181 -27.042 1.00 41.88 312 MET C C 1
ATOM 10693 O O . MET C 1 312 ? -33.378 -56.846 -27.903 1.00 42.28 312 MET C O 1
ATOM 10698 N N . LYS C 1 313 ? -33.384 -55.830 -25.894 1.00 43.85 313 LYS C N 1
ATOM 10699 C CA . LYS C 1 313 ? -32.025 -56.228 -25.558 1.00 45.31 313 LYS C CA 1
ATOM 10700 C C . LYS C 1 313 ? -31.974 -57.656 -25.047 1.00 40.65 313 LYS C C 1
ATOM 10701 O O . LYS C 1 313 ? -31.125 -58.424 -25.474 1.00 43.58 313 LYS C O 1
ATOM 10707 N N . TYR C 1 314 ? -32.889 -58.021 -24.152 1.00 32.68 314 TYR C N 1
ATOM 10708 C CA . TYR C 1 314 ? -32.741 -59.267 -23.391 1.00 35.93 314 TYR C CA 1
ATOM 10709 C C . TYR C 1 314 ? -33.664 -60.420 -23.763 1.00 37.01 314 TYR C C 1
ATOM 10710 O O . TYR C 1 314 ? -33.343 -61.570 -23.479 1.00 37.80 314 TYR C O 1
ATOM 10719 N N . VAL C 1 315 ? -34.808 -60.121 -24.371 1.00 38.97 315 VAL C N 1
ATOM 10720 C CA . VAL C 1 315 ? -35.834 -61.140 -24.575 1.00 34.18 315 VAL C CA 1
ATOM 10721 C C . VAL C 1 315 ? -35.574 -61.971 -25.817 1.00 36.25 315 VAL C C 1
ATOM 10722 O O . VAL C 1 315 ? -35.465 -61.443 -26.922 1.00 39.31 315 VAL C O 1
ATOM 10726 N N . THR C 1 316 ? -35.456 -63.279 -25.593 1.00 38.23 316 THR C N 1
ATOM 10727 C CA . THR C 1 316 ? -35.216 -64.272 -26.632 1.00 31.52 316 THR C CA 1
ATOM 10728 C C . THR C 1 316 ? -35.514 -65.659 -26.058 1.00 31.95 316 THR C C 1
ATOM 10729 O O . THR C 1 316 ? -36.091 -65.756 -24.972 1.00 32.60 316 THR C O 1
ATOM 10733 N N . GLU C 1 317 ? -35.153 -66.717 -26.792 1.00 33.74 317 GLU C N 1
ATOM 10734 C CA . GLU C 1 317 ? -35.193 -68.087 -26.270 1.00 35.09 317 GLU C CA 1
ATOM 10735 C C . GLU C 1 317 ? -34.572 -68.111 -24.867 1.00 36.48 317 GLU C C 1
ATOM 10736 O O . GLU C 1 317 ? -33.431 -67.688 -24.687 1.00 41.42 317 GLU C O 1
ATOM 10742 N N . PRO C 1 318 ? -35.345 -68.571 -23.864 1.00 42.14 318 PRO C N 1
ATOM 10743 C CA . PRO C 1 318 ? -34.967 -68.562 -22.443 1.00 49.20 318 PRO C CA 1
ATOM 10744 C C . PRO C 1 318 ? -33.509 -68.981 -22.161 1.00 54.31 318 PRO C C 1
ATOM 10745 O O . PRO C 1 318 ? -32.849 -68.373 -21.313 1.00 48.62 318 PRO C O 1
ATOM 10749 N N . SER C 1 319 ? -33.028 -69.999 -22.879 1.00 58.93 319 SER C N 1
ATOM 10750 C CA . SER C 1 319 ? -31.674 -70.546 -22.709 1.00 66.16 319 SER C CA 1
ATOM 10751 C C . SER C 1 319 ? -30.613 -69.502 -23.009 1.00 59.35 319 SER C C 1
ATOM 10752 O O . SER C 1 319 ? -29.597 -69.416 -22.316 1.00 61.09 319 SER C O 1
ATOM 10755 N N . ASP C 1 320 ? -30.873 -68.714 -24.053 1.00 61.20 320 ASP C N 1
ATOM 10756 C CA . ASP C 1 320 ? -29.927 -67.726 -24.576 1.00 59.85 320 ASP C CA 1
ATOM 10757 C C . ASP C 1 320 ? -30.102 -66.340 -23.952 1.00 56.50 320 ASP C C 1
ATOM 10758 O O . ASP C 1 320 ? -29.443 -65.385 -24.365 1.00 57.36 320 ASP C O 1
ATOM 10763 N N . MET C 1 321 ? -30.988 -66.231 -22.963 1.00 54.22 321 MET C N 1
ATOM 10764 C CA . MET C 1 321 ? -31.222 -64.957 -22.290 1.00 54.60 321 MET C CA 1
ATOM 10765 C C . MET C 1 321 ? -30.110 -64.619 -21.311 1.00 61.43 321 MET C C 1
ATOM 10766 O O . MET C 1 321 ? -29.644 -65.480 -20.571 1.00 63.31 321 MET C O 1
ATOM 10771 N N . SER C 1 322 ? -29.701 -63.354 -21.310 1.00 69.22 322 SER C N 1
ATOM 10772 C CA . SER C 1 322 ? -28.552 -62.894 -20.523 1.00 70.25 322 SER C CA 1
ATOM 10773 C C . SER C 1 322 ? -28.906 -62.621 -19.060 1.00 65.91 322 SER C C 1
ATOM 10774 O O . SER C 1 322 ? -28.122 -62.905 -18.154 1.00 62.32 322 SER C O 1
ATOM 10777 N N . VAL C 1 323 ? -30.081 -62.043 -18.844 1.00 68.20 323 VAL C N 1
ATOM 10778 C CA . VAL C 1 323 ? -30.605 -61.830 -17.504 1.00 67.59 323 VAL C CA 1
ATOM 10779 C C . VAL C 1 323 ? -31.855 -62.685 -17.373 1.00 68.24 323 VAL C C 1
ATOM 10780 O O . VAL C 1 323 ? -32.285 -63.292 -18.358 1.00 70.64 323 VAL C O 1
ATOM 10784 N N . SER C 1 324 ? -32.428 -62.743 -16.171 1.00 67.49 324 SER C N 1
ATOM 10785 C CA . SER C 1 324 ? -33.626 -63.556 -15.924 1.00 66.99 324 SER C CA 1
ATOM 10786 C C . SER C 1 324 ? -34.911 -62.726 -15.937 1.00 67.01 324 SER C C 1
ATOM 10787 O O . SER C 1 324 ? -34.882 -61.511 -15.734 1.00 66.41 324 SER C O 1
ATOM 10790 N N . VAL C 1 325 ? -36.034 -63.397 -16.178 1.00 61.56 325 VAL C N 1
ATOM 10791 C CA . VAL C 1 325 ? -37.351 -62.768 -16.151 1.00 55.25 325 VAL C CA 1
ATOM 10792 C C . VAL C 1 325 ? -37.596 -62.115 -14.794 1.00 56.41 325 VAL C C 1
ATOM 10793 O O . VAL C 1 325 ? -38.123 -61.007 -14.711 1.00 63.04 325 VAL C O 1
ATOM 10797 N N . GLU C 1 326 ? -37.174 -62.809 -13.739 1.00 60.56 326 GLU C N 1
ATOM 10798 C CA . GLU C 1 326 ? -37.391 -62.390 -12.353 1.00 65.14 326 GLU C CA 1
ATOM 10799 C C . GLU C 1 326 ? -36.672 -61.087 -12.013 1.00 60.90 326 GLU C C 1
ATOM 10800 O O . GLU C 1 326 ? -37.143 -60.311 -11.179 1.00 60.53 326 GLU C O 1
ATOM 10806 N N . GLN C 1 327 ? -35.536 -60.855 -12.661 1.00 55.22 327 GLN C N 1
ATOM 10807 C CA . GLN C 1 327 ? -34.757 -59.643 -12.441 1.00 54.99 327 GLN C CA 1
ATOM 10808 C C . GLN C 1 327 ? -35.405 -58.434 -13.119 1.00 48.86 327 GLN C C 1
ATOM 10809 O O . GLN C 1 327 ? -35.425 -57.330 -12.561 1.00 45.72 327 GLN C O 1
ATOM 10815 N N . LEU C 1 328 ? -35.939 -58.656 -14.319 1.00 38.19 328 LEU C N 1
ATOM 10816 C CA . LEU C 1 328 ? -36.547 -57.589 -15.114 1.00 32.60 328 LEU C CA 1
ATOM 10817 C C . LEU C 1 328 ? -37.880 -57.150 -14.521 1.00 38.00 328 LEU C C 1
ATOM 10818 O O . LEU C 1 328 ? -38.274 -55.980 -14.635 1.00 29.14 328 LEU C O 1
ATOM 10823 N N . LEU C 1 329 ? -38.560 -58.098 -13.880 1.00 32.55 329 LEU C N 1
ATOM 10824 C CA . LEU C 1 329 ? -39.893 -57.876 -13.342 1.00 35.10 329 LEU C CA 1
ATOM 10825 C C . LEU C 1 329 ? -39.895 -57.542 -11.852 1.00 38.98 329 LEU C C 1
ATOM 10826 O O . LEU C 1 329 ? -40.958 -57.474 -11.235 1.00 43.50 329 LEU C O 1
ATOM 10831 N N . SER C 1 330 ? -38.709 -57.331 -11.284 1.00 47.56 330 SER C N 1
ATOM 10832 C CA . SER C 1 330 ? -38.562 -57.053 -9.851 1.00 52.16 330 SER C CA 1
ATOM 10833 C C . SER C 1 330 ? -38.861 -55.589 -9.525 1.00 51.29 330 SER C C 1
ATOM 10834 O O . SER C 1 330 ? -38.583 -54.696 -10.332 1.00 49.59 330 SER C O 1
ATOM 10837 N N . ASP C 1 331 ? -39.418 -55.367 -8.333 1.00 50.35 331 ASP C N 1
ATOM 10838 C CA . ASP C 1 331 ? -39.836 -54.046 -7.872 1.00 52.69 331 ASP C CA 1
ATOM 10839 C C . ASP C 1 331 ? -38.686 -53.060 -7.744 1.00 58.13 331 ASP C C 1
ATOM 10840 O O . ASP C 1 331 ? -38.872 -51.869 -8.001 1.00 63.24 331 ASP C O 1
ATOM 10845 N N . GLU C 1 332 ? -37.511 -53.546 -7.342 1.00 59.57 332 GLU C N 1
ATOM 10846 C CA . GLU C 1 332 ? -36.346 -52.668 -7.178 1.00 67.28 332 GLU C CA 1
ATOM 10847 C C . GLU C 1 332 ? -35.729 -52.268 -8.519 1.00 62.39 332 GLU C C 1
ATOM 10848 O O . GLU C 1 332 ? -35.130 -51.194 -8.633 1.00 68.75 332 GLU C O 1
ATOM 10854 N N . TYR C 1 333 ? -35.876 -53.127 -9.526 1.00 52.23 333 TYR C N 1
ATOM 10855 C CA . TYR C 1 333 ? -35.459 -52.770 -10.881 1.00 45.74 333 TYR C CA 1
ATOM 10856 C C . TYR C 1 333 ? -36.439 -51.776 -11.488 1.00 44.79 333 TYR C C 1
ATOM 10857 O O . TYR C 1 333 ? -36.029 -50.841 -12.166 1.00 42.33 333 TYR C O 1
ATOM 10866 N N . ALA C 1 334 ? -37.730 -51.991 -11.243 1.00 43.81 334 ALA C N 1
ATOM 10867 C CA . ALA C 1 334 ? -38.752 -51.029 -11.619 1.00 47.19 334 ALA C CA 1
ATOM 10868 C C . ALA C 1 334 ? -38.348 -49.668 -11.078 1.00 48.92 334 ALA C C 1
ATOM 10869 O O . ALA C 1 334 ? -38.198 -48.717 -11.838 1.00 49.51 334 ALA C O 1
ATOM 10871 N N . THR C 1 335 ? -38.126 -49.606 -9.768 1.00 51.70 335 THR C N 1
ATOM 10872 C CA . THR C 1 335 ? -37.706 -48.382 -9.086 1.00 55.12 335 THR C CA 1
ATOM 10873 C C . THR C 1 335 ? -36.471 -47.739 -9.728 1.00 53.24 335 THR C C 1
ATOM 10874 O O . THR C 1 335 ? -36.411 -46.516 -9.866 1.00 53.49 335 THR C O 1
ATOM 10878 N N . GLU C 1 336 ? -35.507 -48.568 -10.126 1.00 50.35 336 GLU C N 1
ATOM 10879 C CA . GLU C 1 336 ? -34.291 -48.100 -10.792 1.00 58.94 336 GLU C CA 1
ATOM 10880 C C . GLU C 1 336 ? -34.565 -47.372 -12.114 1.00 53.50 336 GLU C C 1
ATOM 10881 O O . GLU C 1 336 ? -34.007 -46.307 -12.375 1.00 53.57 336 GLU C O 1
ATOM 10887 N N . ARG C 1 337 ? -35.435 -47.954 -12.932 1.00 50.11 337 ARG C N 1
ATOM 10888 C CA . ARG C 1 337 ? -35.790 -47.400 -14.229 1.00 45.78 337 ARG C CA 1
ATOM 10889 C C . ARG C 1 337 ? -36.674 -46.171 -14.073 1.00 45.86 337 ARG C C 1
ATOM 10890 O O . ARG C 1 337 ? -36.504 -45.178 -14.782 1.00 45.91 337 ARG C O 1
ATOM 10898 N N . ARG C 1 338 ? -37.615 -46.248 -13.134 1.00 43.14 338 ARG C N 1
ATOM 10899 C CA . ARG C 1 338 ? -38.547 -45.156 -12.833 1.00 44.89 338 ARG C CA 1
ATOM 10900 C C . ARG C 1 338 ? -37.829 -43.879 -12.370 1.00 48.08 338 ARG C C 1
ATOM 10901 O O . ARG C 1 338 ? -38.344 -42.773 -12.539 1.00 51.65 338 ARG C O 1
ATOM 10909 N N . LYS C 1 339 ? -36.622 -44.044 -11.830 1.00 58.22 339 LYS C N 1
ATOM 10910 C CA . LYS C 1 339 ? -35.770 -42.919 -11.448 1.00 62.20 339 LYS C CA 1
ATOM 10911 C C . LYS C 1 339 ? -35.215 -42.163 -12.649 1.00 58.08 339 LYS C C 1
ATOM 10912 O O . LYS C 1 339 ? -34.833 -40.997 -12.525 1.00 53.78 339 LYS C O 1
ATOM 10918 N N . GLU C 1 340 ? -35.175 -42.823 -13.803 1.00 53.28 340 GLU C N 1
ATOM 10919 C CA . GLU C 1 340 ? -34.724 -42.174 -15.030 1.00 56.14 340 GLU C CA 1
ATOM 10920 C C . GLU C 1 340 ? -35.827 -41.359 -15.699 1.00 55.53 340 GLU C C 1
ATOM 10921 O O . GLU C 1 340 ? -35.543 -40.559 -16.591 1.00 56.66 340 GLU C O 1
ATOM 10927 N N . ILE C 1 341 ? -37.072 -41.551 -15.257 1.00 60.17 341 ILE C N 1
ATOM 10928 C CA . ILE C 1 341 ? -38.208 -40.755 -15.741 1.00 63.79 341 ILE C CA 1
ATOM 10929 C C . ILE C 1 341 ? -38.206 -39.364 -15.110 1.00 66.20 341 ILE C C 1
ATOM 10930 O O . ILE C 1 341 ? -38.425 -39.216 -13.903 1.00 66.41 341 ILE C O 1
ATOM 10935 N N . GLY C 1 342 ? -37.953 -38.349 -15.932 1.00 72.11 342 GLY C N 1
ATOM 10936 C CA . GLY C 1 342 ? -37.933 -36.964 -15.467 1.00 79.82 342 GLY C CA 1
ATOM 10937 C C . GLY C 1 342 ? -39.125 -36.164 -15.959 1.00 81.70 342 GLY C C 1
ATOM 10938 O O . GLY C 1 342 ? -40.227 -36.696 -16.108 1.00 77.32 342 GLY C O 1
ATOM 10939 N N . GLU C 1 343 ? -38.909 -34.876 -16.204 1.00 84.96 343 GLU C N 1
ATOM 10940 C CA . GLU C 1 343 ? -39.952 -34.036 -16.766 1.00 90.79 343 GLU C CA 1
ATOM 10941 C C . GLU C 1 343 ? -39.764 -33.899 -18.270 1.00 84.35 343 GLU C C 1
ATOM 10942 O O . GLU C 1 343 ? -40.725 -33.688 -19.007 1.00 84.27 343 GLU C O 1
ATOM 10948 N N . GLN C 1 344 ? -38.522 -34.028 -18.724 1.00 80.83 344 GLN C N 1
ATOM 10949 C CA . GLN C 1 344 ? -38.232 -34.006 -20.150 1.00 79.92 344 GLN C CA 1
ATOM 10950 C C . GLN C 1 344 ? -38.237 -35.412 -20.731 1.00 76.66 344 GLN C C 1
ATOM 10951 O O . GLN C 1 344 ? -37.910 -36.379 -20.041 1.00 76.69 344 GLN C O 1
ATOM 10957 N N . ALA C 1 345 ? -38.623 -35.515 -22.001 1.00 71.96 345 ALA C N 1
ATOM 10958 C CA . ALA C 1 345 ? -38.701 -36.792 -22.699 1.00 66.48 345 ALA C CA 1
ATOM 10959 C C . ALA C 1 345 ? -37.314 -37.369 -22.909 1.00 67.75 345 ALA C C 1
ATOM 10960 O O . ALA C 1 345 ? -36.487 -36.783 -23.613 1.00 72.35 345 ALA C O 1
ATOM 10962 N N . LEU C 1 346 ? -37.067 -38.515 -22.284 1.00 67.53 346 LEU C N 1
ATOM 10963 C CA . LEU C 1 346 ? -35.750 -39.141 -22.288 1.00 71.68 346 LEU C CA 1
ATOM 10964 C C . LEU C 1 346 ? -35.441 -39.842 -23.608 1.00 72.23 346 LEU C C 1
ATOM 10965 O O . LEU C 1 346 ? -36.346 -40.149 -24.385 1.00 71.32 346 LEU C O 1
ATOM 10970 N N . THR C 1 347 ? -34.154 -40.066 -23.860 1.00 75.07 347 THR C N 1
ATOM 10971 C CA . THR C 1 347 ? -33.710 -40.935 -24.941 1.00 76.94 347 THR C CA 1
ATOM 10972 C C . THR C 1 347 ? -33.507 -42.309 -24.297 1.00 81.03 347 THR C C 1
ATOM 10973 O O . THR C 1 347 ? -32.745 -42.428 -23.334 1.00 84.57 347 THR C O 1
ATOM 10977 N N . PRO C 1 348 ? -34.204 -43.343 -24.810 1.00 80.79 348 PRO C N 1
ATOM 10978 C CA . PRO C 1 348 ? -34.290 -44.609 -24.086 1.00 81.45 348 PRO C CA 1
ATOM 10979 C C . PRO C 1 348 ? -33.087 -45.541 -24.273 1.00 84.44 348 PRO C C 1
ATOM 10980 O O . PRO C 1 348 ? -32.657 -45.787 -25.399 1.00 86.20 348 PRO C O 1
ATOM 10984 N N . GLU C 1 349 ? -32.553 -46.042 -23.160 1.00 88.40 349 GLU C N 1
ATOM 10985 C CA . GLU C 1 349 ? -31.403 -46.951 -23.164 1.00 94.12 349 GLU C CA 1
ATOM 10986 C C . GLU C 1 349 ? -31.688 -48.184 -22.299 1.00 95.32 349 GLU C C 1
ATOM 10987 O O . GLU C 1 349 ? -32.464 -48.097 -21.348 1.00 97.86 349 GLU C O 1
ATOM 10993 N N . PRO C 1 350 ? -31.065 -49.339 -22.623 1.00 94.14 350 PRO C N 1
ATOM 10994 C CA . PRO C 1 350 ? -31.228 -50.548 -21.808 1.00 92.27 350 PRO C CA 1
ATOM 10995 C C . PRO C 1 350 ? -30.653 -50.407 -20.396 1.00 90.47 350 PRO C C 1
ATOM 10996 O O . PRO C 1 350 ? -29.840 -49.518 -20.146 1.00 92.06 350 PRO C O 1
ATOM 11000 N N . GLY C 1 351 ? -31.080 -51.283 -19.489 1.00 90.70 351 GLY C N 1
ATOM 11001 C CA . GLY C 1 351 ? -30.632 -51.253 -18.100 1.00 91.91 351 GLY C CA 1
ATOM 11002 C C . GLY C 1 351 ? -29.732 -52.415 -17.724 1.00 96.39 351 GLY C C 1
ATOM 11003 O O . GLY C 1 351 ? -28.820 -52.768 -18.468 1.00 97.19 351 GLY C O 1
ATOM 11004 N N . THR C 1 352 ? -30.004 -53.014 -16.567 1.00 101.97 352 THR C N 1
ATOM 11005 C CA . THR C 1 352 ? -29.142 -54.042 -15.969 1.00 101.88 352 THR C CA 1
ATOM 11006 C C . THR C 1 352 ? -29.977 -55.003 -15.092 1.00 100.95 352 THR C C 1
ATOM 11007 O O . THR C 1 352 ? -31.208 -54.979 -15.166 1.00 94.81 352 THR C O 1
ATOM 11011 N N . PRO C 1 353 ? -29.325 -55.905 -14.318 1.00 104.96 353 PRO C N 1
ATOM 11012 C CA . PRO C 1 353 ? -30.031 -56.531 -13.186 1.00 101.46 353 PRO C CA 1
ATOM 11013 C C . PRO C 1 353 ? -30.459 -55.519 -12.121 1.00 93.35 353 PRO C C 1
ATOM 11014 O O . PRO C 1 353 ? -30.404 -55.816 -10.927 1.00 80.87 353 PRO C O 1
ATOM 11018 N N . THR C 1 358 ? -51.143 -60.271 -38.313 1.00 23.92 358 THR C N 1
ATOM 11019 C CA . THR C 1 358 ? -51.497 -60.928 -37.062 1.00 22.28 358 THR C CA 1
ATOM 11020 C C . THR C 1 358 ? -53.018 -60.951 -36.912 1.00 24.69 358 THR C C 1
ATOM 11021 O O . THR C 1 358 ? -53.709 -60.051 -37.382 1.00 30.90 358 THR C O 1
ATOM 11025 N N . VAL C 1 359 ? -53.546 -61.995 -36.286 1.00 23.04 359 VAL C N 1
ATOM 11026 C CA . VAL C 1 359 ? -54.964 -62.035 -35.960 1.00 22.08 359 VAL C CA 1
ATOM 11027 C C . VAL C 1 359 ? -55.147 -62.346 -34.484 1.00 19.38 359 VAL C C 1
ATOM 11028 O O . VAL C 1 359 ? -54.599 -63.333 -33.977 1.00 21.27 359 VAL C O 1
ATOM 11032 N N . TYR C 1 360 ? -55.879 -61.481 -33.784 1.00 22.24 360 TYR C N 1
ATOM 11033 C CA . TYR C 1 360 ? -56.191 -61.732 -32.383 1.00 13.52 360 TYR C CA 1
ATOM 11034 C C . TYR C 1 360 ? -57.654 -62.115 -32.231 1.00 17.84 360 TYR C C 1
ATOM 11035 O O . TYR C 1 360 ? -58.497 -61.744 -33.053 1.00 27.32 360 TYR C O 1
ATOM 11044 N N . LEU C 1 361 ? -57.938 -62.845 -31.157 1.00 20.42 361 LEU C N 1
ATOM 11045 C CA . LEU C 1 361 ? -59.160 -63.604 -31.006 1.00 18.31 361 LEU C CA 1
ATOM 11046 C C . LEU C 1 361 ? -59.364 -63.854 -29.503 1.00 22.95 361 LEU C C 1
ATOM 11047 O O . LEU C 1 361 ? -58.409 -64.178 -28.786 1.00 19.44 361 LEU C O 1
ATOM 11052 N N . ALA C 1 362 ? -60.595 -63.670 -29.020 1.00 17.67 362 ALA C N 1
ATOM 11053 C CA . ALA C 1 362 ? -60.927 -64.003 -27.629 1.00 17.71 362 ALA C CA 1
ATOM 11054 C C . ALA C 1 362 ? -62.208 -64.816 -27.580 1.00 26.21 362 ALA C C 1
ATOM 11055 O O . ALA C 1 362 ? -63.157 -64.556 -28.340 1.00 28.46 362 ALA C O 1
ATOM 11057 N N . THR C 1 363 ? -62.230 -65.814 -26.701 1.00 24.94 363 THR C N 1
ATOM 11058 C CA . THR C 1 363 ? -63.422 -66.622 -26.506 1.00 24.58 363 THR C CA 1
ATOM 11059 C C . THR C 1 363 ? -63.654 -66.879 -25.031 1.00 29.43 363 THR C C 1
ATOM 11060 O O . THR C 1 363 ? -62.715 -66.899 -24.238 1.00 30.62 363 THR C O 1
ATOM 11064 N N . ALA C 1 364 ? -64.923 -67.063 -24.685 1.00 28.60 364 ALA C N 1
ATOM 11065 C CA . ALA C 1 364 ? -65.347 -67.451 -23.347 1.00 30.65 364 ALA C CA 1
ATOM 11066 C C . ALA C 1 364 ? -66.636 -68.261 -23.456 1.00 32.97 364 ALA C C 1
ATOM 11067 O O . ALA C 1 364 ? -67.377 -68.129 -24.442 1.00 28.28 364 ALA C O 1
ATOM 11069 N N . ASP C 1 365 ? -66.893 -69.109 -22.458 1.00 29.05 365 ASP C N 1
ATOM 11070 C CA . ASP C 1 365 ? -68.166 -69.821 -22.384 1.00 30.95 365 ASP C CA 1
ATOM 11071 C C . ASP C 1 365 ? -68.808 -69.732 -21.005 1.00 34.30 365 ASP C C 1
ATOM 11072 O O . ASP C 1 365 ? -68.290 -69.060 -20.109 1.00 35.60 365 ASP C O 1
ATOM 11077 N N . GLY C 1 366 ? -69.928 -70.431 -20.841 1.00 38.69 366 GLY C N 1
ATOM 11078 C CA . GLY C 1 366 ? -70.693 -70.404 -19.594 1.00 48.22 366 GLY C CA 1
ATOM 11079 C C . GLY C 1 366 ? -70.065 -71.181 -18.452 1.00 48.60 366 GLY C C 1
ATOM 11080 O O . GLY C 1 366 ? -70.336 -70.902 -17.285 1.00 48.89 366 GLY C O 1
ATOM 11081 N N . ASP C 1 367 ? -69.215 -72.147 -18.789 1.00 52.03 367 ASP C N 1
ATOM 11082 C CA . ASP C 1 367 ? -68.588 -73.006 -17.795 1.00 52.16 367 ASP C CA 1
ATOM 11083 C C . ASP C 1 367 ? -67.276 -72.420 -17.275 1.00 50.41 367 ASP C C 1
ATOM 11084 O O . ASP C 1 367 ? -66.462 -73.142 -16.709 1.00 51.58 367 ASP C O 1
ATOM 11089 N N . GLY C 1 368 ? -67.067 -71.121 -17.481 1.00 50.32 368 GLY C N 1
ATOM 11090 C CA . GLY C 1 368 ? -65.897 -70.419 -16.939 1.00 51.20 368 GLY C CA 1
ATOM 11091 C C . GLY C 1 368 ? -64.596 -70.593 -17.708 1.00 47.97 368 GLY C C 1
ATOM 11092 O O . GLY C 1 368 ? -63.532 -70.172 -17.241 1.00 48.08 368 GLY C O 1
ATOM 11093 N N . ASN C 1 369 ? -64.676 -71.228 -18.877 1.00 39.12 369 ASN C N 1
ATOM 11094 C CA . ASN C 1 369 ? -63.529 -71.371 -19.757 1.00 31.87 369 ASN C CA 1
ATOM 11095 C C . ASN C 1 369 ? -63.356 -70.103 -20.570 1.00 33.27 369 ASN C C 1
ATOM 11096 O O . ASN C 1 369 ? -64.343 -69.491 -20.991 1.00 30.70 369 ASN C O 1
ATOM 11101 N N . MET C 1 370 ? -62.102 -69.700 -20.755 1.00 24.95 370 MET C N 1
ATOM 11102 C CA . MET C 1 370 ? -61.757 -68.463 -21.461 1.00 26.25 370 MET C CA 1
ATOM 11103 C C . MET C 1 370 ? -60.415 -68.626 -22.182 1.00 29.17 370 MET C C 1
ATOM 11104 O O . MET C 1 370 ? -59.485 -69.240 -21.641 1.00 25.58 370 MET C O 1
ATOM 11109 N N . VAL C 1 371 ? -60.312 -68.085 -23.396 1.00 20.68 371 VAL C N 1
ATOM 11110 C CA . VAL C 1 371 ? -59.024 -68.095 -24.097 1.00 24.97 371 VAL C CA 1
ATOM 11111 C C . VAL C 1 371 ? -58.614 -66.822 -24.834 1.00 21.29 371 VAL C C 1
ATOM 11112 O O . VAL C 1 371 ? -59.424 -66.163 -25.481 1.00 30.94 371 VAL C O 1
ATOM 11116 N N . SER C 1 372 ? -57.335 -66.488 -24.670 1.00 22.95 372 SER C N 1
ATOM 11117 C CA . SER C 1 372 ? -56.640 -65.438 -25.393 1.00 15.80 372 SER C CA 1
ATOM 11118 C C . SER C 1 372 ? -55.754 -66.109 -26.440 1.00 18.45 372 SER C C 1
ATOM 11119 O O . SER C 1 372 ? -54.715 -66.663 -26.113 1.00 24.45 372 SER C O 1
ATOM 11122 N N . PHE C 1 373 ? -56.180 -66.064 -27.697 1.00 15.28 373 PHE C N 1
ATOM 11123 C CA . PHE C 1 373 ? -55.474 -66.718 -28.797 1.00 21.26 373 PHE C CA 1
ATOM 11124 C C . PHE C 1 373 ? -55.001 -65.726 -29.855 1.00 23.66 373 PHE C C 1
ATOM 11125 O O . PHE C 1 373 ? -55.723 -64.810 -30.251 1.00 36.44 373 PHE C O 1
ATOM 11133 N N . ILE C 1 374 ? -53.792 -65.945 -30.339 1.00 20.87 374 ILE C N 1
ATOM 11134 C CA . ILE C 1 374 ? -53.200 -65.059 -31.330 1.00 27.32 374 ILE C CA 1
ATOM 11135 C C . ILE C 1 374 ? -52.257 -65.854 -32.273 1.00 29.28 374 ILE C C 1
ATOM 11136 O O . ILE C 1 374 ? -51.514 -66.736 -31.819 1.00 32.71 374 ILE C O 1
ATOM 11141 N N . GLN C 1 375 ? -52.341 -65.586 -33.580 1.00 20.42 375 GLN C N 1
ATOM 11142 C CA . GLN C 1 375 ? -51.420 -66.192 -34.554 1.00 28.20 375 GLN C CA 1
ATOM 11143 C C . GLN C 1 375 ? -51.054 -65.247 -35.710 1.00 28.68 375 GLN C C 1
ATOM 11144 O O . GLN C 1 375 ? -51.822 -64.327 -36.052 1.00 21.44 375 GLN C O 1
ATOM 11150 N N . SER C 1 376 ? -49.876 -65.475 -36.298 1.00 27.21 376 SER C N 1
ATOM 11151 C CA . SER C 1 376 ? -49.314 -64.570 -37.301 1.00 32.00 376 SER C CA 1
ATOM 11152 C C . SER C 1 376 ? -48.282 -65.217 -38.209 1.00 32.36 376 SER C C 1
ATOM 11153 O O . SER C 1 376 ? -47.522 -66.105 -37.803 1.00 35.29 376 SER C O 1
ATOM 11156 N N . ASN C 1 377 ? -48.272 -64.735 -39.447 1.00 32.22 377 ASN C N 1
ATOM 11157 C CA . ASN C 1 377 ? -47.219 -65.011 -40.407 1.00 29.00 377 ASN C CA 1
ATOM 11158 C C . ASN C 1 377 ? -46.109 -63.967 -40.338 1.00 31.95 377 ASN C C 1
ATOM 11159 O O . ASN C 1 377 ? -45.336 -63.828 -41.279 1.00 34.85 377 ASN C O 1
ATOM 11164 N N . TYR C 1 378 ? -46.028 -63.278 -39.200 1.00 33.23 378 TYR C N 1
ATOM 11165 C CA . TYR C 1 378 ? -45.220 -62.071 -39.009 1.00 35.05 378 TYR C CA 1
ATOM 11166 C C . TYR C 1 378 ? -45.639 -60.939 -39.952 1.00 35.40 378 TYR C C 1
ATOM 11167 O O . TYR C 1 378 ? -46.576 -60.203 -39.646 1.00 45.45 378 TYR C O 1
ATOM 11176 N N . MET C 1 379 ? -44.969 -60.814 -41.096 1.00 39.63 379 MET C N 1
ATOM 11177 C CA . MET C 1 379 ? -45.203 -59.681 -42.005 1.00 39.29 379 MET C CA 1
ATOM 11178 C C . MET C 1 379 ? -46.268 -59.960 -43.050 1.00 35.75 379 MET C C 1
ATOM 11179 O O . MET C 1 379 ? -45.979 -60.479 -44.125 1.00 43.43 379 MET C O 1
ATOM 11184 N N . GLY C 1 380 ? -47.503 -59.609 -42.722 1.00 33.56 380 GLY C N 1
ATOM 11185 C CA . GLY C 1 380 ? -48.616 -59.777 -43.635 1.00 36.95 380 GLY C CA 1
ATOM 11186 C C . GLY C 1 380 ? -48.780 -61.222 -44.037 1.00 38.59 380 GLY C C 1
ATOM 11187 O O . GLY C 1 380 ? -48.968 -62.079 -43.178 1.00 41.90 380 GLY C O 1
ATOM 11188 N N . PHE C 1 381 ? -48.691 -61.484 -45.344 1.00 42.04 381 PHE C N 1
ATOM 11189 C CA . PHE C 1 381 ? -48.764 -62.842 -45.905 1.00 38.08 381 PHE C CA 1
ATOM 11190 C C . PHE C 1 381 ? -47.550 -63.704 -45.532 1.00 40.09 381 PHE C C 1
ATOM 11191 O O . PHE C 1 381 ? -47.540 -64.914 -45.781 1.00 40.17 381 PHE C O 1
ATOM 11199 N N . GLY C 1 382 ? -46.522 -63.071 -44.970 1.00 35.11 382 GLY C N 1
ATOM 11200 C CA . GLY C 1 382 ? -45.342 -63.781 -44.499 1.00 36.65 382 GLY C CA 1
ATOM 11201 C C . GLY C 1 382 ? -44.178 -63.730 -45.466 1.00 38.26 382 GLY C C 1
ATOM 11202 O O . GLY C 1 382 ? -43.878 -62.677 -46.049 1.00 31.93 382 GLY C O 1
ATOM 11203 N N . SER C 1 383 ? -43.528 -64.880 -45.638 1.00 39.68 383 SER C N 1
ATOM 11204 C CA . SER C 1 383 ? -42.335 -65.001 -46.478 1.00 35.99 383 SER C CA 1
ATOM 11205 C C . SER C 1 383 ? -42.622 -64.889 -47.977 1.00 35.38 383 SER C C 1
ATOM 11206 O O . SER C 1 383 ? -41.747 -64.512 -48.752 1.00 37.64 383 SER C O 1
ATOM 11209 N N . GLY C 1 384 ? -43.841 -65.232 -48.379 1.00 33.35 384 GLY C N 1
ATOM 11210 C CA . GLY C 1 384 ? -44.199 -65.249 -49.792 1.00 34.28 384 GLY C CA 1
ATOM 11211 C C . GLY C 1 384 ? -44.064 -66.639 -50.365 1.00 38.37 384 GLY C C 1
ATOM 11212 O O . GLY C 1 384 ? -44.556 -66.937 -51.456 1.00 33.48 384 GLY C O 1
ATOM 11213 N N . VAL C 1 385 ? -43.378 -67.489 -49.614 1.00 36.29 385 VAL C N 1
ATOM 11214 C CA . VAL C 1 385 ? -43.278 -68.883 -49.960 1.00 35.02 385 VAL C CA 1
ATOM 11215 C C . VAL C 1 385 ? -44.614 -69.507 -49.613 1.00 33.33 385 VAL C C 1
ATOM 11216 O O . VAL C 1 385 ? -45.020 -69.523 -48.445 1.00 36.96 385 VAL C O 1
ATOM 11220 N N . VAL C 1 386 ? -45.310 -69.962 -50.648 1.00 30.51 386 VAL C N 1
ATOM 11221 C CA . VAL C 1 386 ? -46.482 -70.804 -50.487 1.00 36.43 386 VAL C CA 1
ATOM 11222 C C . VAL C 1 386 ? -46.143 -72.164 -51.090 1.00 41.33 386 VAL C C 1
ATOM 11223 O O . VAL C 1 386 ? -45.734 -72.238 -52.249 1.00 40.46 386 VAL C O 1
ATOM 11227 N N . VAL C 1 387 ? -46.272 -73.228 -50.296 1.00 44.69 387 VAL C N 1
ATOM 11228 C CA . VAL C 1 387 ? -46.066 -74.595 -50.788 1.00 44.93 387 VAL C CA 1
ATOM 11229 C C . VAL C 1 387 ? -47.183 -74.889 -51.790 1.00 49.89 387 VAL C C 1
ATOM 11230 O O . VAL C 1 387 ? -48.359 -74.787 -51.439 1.00 50.24 387 VAL C O 1
ATOM 11234 N N . PRO C 1 388 ? -46.819 -75.228 -53.046 1.00 55.86 388 PRO C N 1
ATOM 11235 C CA . PRO C 1 388 ? -47.756 -75.211 -54.174 1.00 54.31 388 PRO C CA 1
ATOM 11236 C C . PRO C 1 388 ? -48.964 -76.105 -53.967 1.00 52.20 388 PRO C C 1
ATOM 11237 O O . PRO C 1 388 ? -48.833 -77.218 -53.455 1.00 45.72 388 PRO C O 1
ATOM 11241 N N . GLY C 1 389 ? -50.133 -75.582 -54.330 1.00 50.58 389 GLY C N 1
ATOM 11242 C CA . GLY C 1 389 ? -51.380 -76.339 -54.305 1.00 54.34 389 GLY C CA 1
ATOM 11243 C C . GLY C 1 389 ? -51.924 -76.676 -52.931 1.00 53.87 389 GLY C C 1
ATOM 11244 O O . GLY C 1 389 ? -52.927 -77.380 -52.809 1.00 55.93 389 GLY C O 1
ATOM 11245 N N . THR C 1 390 ? -51.271 -76.181 -51.888 1.00 50.62 390 THR C N 1
ATOM 11246 C CA . THR C 1 390 ? -51.726 -76.480 -50.535 1.00 51.21 390 THR C CA 1
ATOM 11247 C C . THR C 1 390 ? -52.192 -75.261 -49.729 1.00 47.50 390 THR C C 1
ATOM 11248 O O . THR C 1 390 ? -52.783 -75.420 -48.671 1.00 41.11 390 THR C O 1
ATOM 11252 N N . GLY C 1 391 ? -51.929 -74.055 -50.228 1.00 46.84 391 GLY C N 1
ATOM 11253 C CA . GLY C 1 391 ? -52.359 -72.837 -49.544 1.00 36.24 391 GLY C CA 1
ATOM 11254 C C . GLY C 1 391 ? -51.668 -72.608 -48.207 1.00 38.49 391 GLY C C 1
ATOM 11255 O O . GLY C 1 391 ? -52.160 -71.857 -47.359 1.00 37.94 391 GLY C O 1
ATOM 11256 N N . ILE C 1 392 ? -50.533 -73.262 -47.999 1.00 31.51 392 ILE C N 1
ATOM 11257 C CA . ILE C 1 392 ? -49.755 -72.998 -46.811 1.00 29.75 392 ILE C CA 1
ATOM 11258 C C . ILE C 1 392 ? -48.843 -71.816 -47.109 1.00 30.60 392 ILE C C 1
ATOM 11259 O O . ILE C 1 392 ? -47.793 -71.966 -47.737 1.00 36.08 392 ILE C O 1
ATOM 11264 N N . ALA C 1 393 ? -49.263 -70.629 -46.690 1.00 27.68 393 ALA C N 1
ATOM 11265 C CA . ALA C 1 393 ? -48.405 -69.459 -46.799 1.00 25.69 393 ALA C CA 1
ATOM 11266 C C . ALA C 1 393 ? -47.456 -69.496 -45.614 1.00 23.80 393 ALA C C 1
ATOM 11267 O O . ALA C 1 393 ? -47.890 -69.488 -44.467 1.00 25.42 393 ALA C O 1
ATOM 11269 N N . MET C 1 394 ? -46.161 -69.563 -45.888 1.00 29.38 394 MET C N 1
ATOM 11270 C CA . MET C 1 394 ? -45.179 -69.713 -44.830 1.00 29.54 394 MET C CA 1
ATOM 11271 C C . MET C 1 394 ? -44.844 -68.377 -44.189 1.00 26.04 394 MET C C 1
ATOM 11272 O O . MET C 1 394 ? -44.670 -67.375 -44.882 1.00 36.82 394 MET C O 1
ATOM 11277 N N . GLN C 1 395 ? -44.771 -68.368 -42.863 1.00 27.06 395 GLN C N 1
ATOM 11278 C CA . GLN C 1 395 ? -44.398 -67.176 -42.104 1.00 28.64 395 GLN C CA 1
ATOM 11279 C C . GLN C 1 395 ? -42.961 -66.733 -42.397 1.00 27.74 395 GLN C C 1
ATOM 11280 O O . GLN C 1 395 ? -42.152 -67.520 -42.906 1.00 29.01 395 GLN C O 1
ATOM 11286 N N . ASN C 1 396 ? -42.650 -65.479 -42.068 1.00 24.59 396 ASN C N 1
ATOM 11287 C CA . ASN C 1 396 ? -41.271 -64.988 -42.132 1.00 24.36 396 ASN C CA 1
ATOM 11288 C C . ASN C 1 396 ? -40.686 -64.578 -40.777 1.00 23.73 396 ASN C C 1
ATOM 11289 O O . ASN C 1 396 ? -39.821 -63.714 -40.704 1.00 18.40 396 ASN C O 1
ATOM 11294 N N . ARG C 1 397 ? -41.140 -65.246 -39.716 1.00 26.45 397 ARG C N 1
ATOM 11295 C CA . ARG C 1 397 ? -40.723 -64.970 -38.339 1.00 20.58 397 ARG C CA 1
ATOM 11296 C C . ARG C 1 397 ? -39.214 -64.857 -38.155 1.00 25.23 397 ARG C C 1
ATOM 11297 O O . ARG C 1 397 ? -38.749 -64.008 -37.384 1.00 25.01 397 ARG C O 1
ATOM 11305 N N . GLY C 1 398 ? -38.457 -65.695 -38.870 1.00 24.17 398 GLY C N 1
ATOM 11306 C CA . GLY C 1 398 ? -36.979 -65.696 -38.788 1.00 28.87 398 GLY C CA 1
ATOM 11307 C C . GLY C 1 398 ? -36.312 -64.335 -38.941 1.00 35.18 398 GLY C C 1
ATOM 11308 O O . GLY C 1 398 ? -35.223 -64.110 -38.415 1.00 34.39 398 GLY C O 1
ATOM 11309 N N . HIS C 1 399 ? -36.989 -63.426 -39.644 1.00 34.19 399 HIS C N 1
ATOM 11310 C CA . HIS C 1 399 ? -36.526 -62.061 -39.865 1.00 33.18 399 HIS C CA 1
ATOM 11311 C C . HIS C 1 399 ? -36.248 -61.314 -38.557 1.00 37.56 399 HIS C C 1
ATOM 11312 O O . HIS C 1 399 ? -35.459 -60.365 -38.543 1.00 38.28 399 HIS C O 1
ATOM 11319 N N . ASN C 1 400 ? -36.875 -61.755 -37.464 1.00 32.59 400 ASN C N 1
ATOM 11320 C CA . ASN C 1 400 ? -36.677 -61.153 -36.134 1.00 35.40 400 ASN C CA 1
ATOM 11321 C C . ASN C 1 400 ? -35.315 -61.433 -35.488 1.00 36.51 400 ASN C C 1
ATOM 11322 O O . ASN C 1 400 ? -34.929 -60.789 -34.502 1.00 35.58 400 ASN C O 1
ATOM 11327 N N . PHE C 1 401 ? -34.602 -62.409 -36.042 1.00 43.28 401 PHE C N 1
ATOM 11328 C CA . PHE C 1 401 ? -33.302 -62.794 -35.530 1.00 43.97 401 PHE C CA 1
ATOM 11329 C C . PHE C 1 401 ? -32.302 -61.692 -35.805 1.00 45.07 401 PHE C C 1
ATOM 11330 O O . PHE C 1 401 ? -32.390 -61.005 -36.823 1.00 47.02 401 PHE C O 1
ATOM 11338 N N . SER C 1 402 ? -31.369 -61.522 -34.875 1.00 52.00 402 SER C N 1
ATOM 11339 C CA . SER C 1 402 ? -30.266 -60.585 -35.025 1.00 51.28 402 SER C CA 1
ATOM 11340 C C . SER C 1 402 ? -29.064 -61.334 -35.580 1.00 52.44 402 SER C C 1
ATOM 11341 O O . SER C 1 402 ? -28.862 -62.509 -35.270 1.00 48.87 402 SER C O 1
ATOM 11344 N N . LEU C 1 403 ? -28.273 -60.650 -36.401 1.00 57.11 403 LEU C N 1
ATOM 11345 C CA . LEU C 1 403 ? -27.058 -61.234 -36.962 1.00 63.18 403 LEU C CA 1
ATOM 11346 C C . LEU C 1 403 ? -25.804 -60.633 -36.329 1.00 69.71 403 LEU C C 1
ATOM 11347 O O . LEU C 1 403 ? -24.691 -60.788 -36.836 1.00 67.38 403 LEU C O 1
ATOM 11352 N N . ASP C 1 404 ? -26.012 -59.943 -35.216 1.00 79.16 404 ASP C N 1
ATOM 11353 C CA . ASP C 1 404 ? -24.943 -59.508 -34.343 1.00 91.07 404 ASP C CA 1
ATOM 11354 C C . ASP C 1 404 ? -24.756 -60.612 -33.304 1.00 94.35 404 ASP C C 1
ATOM 11355 O O . ASP C 1 404 ? -25.653 -60.866 -32.505 1.00 96.87 404 ASP C O 1
ATOM 11360 N N . PRO C 1 405 ? -23.592 -61.285 -33.325 1.00 96.68 405 PRO C N 1
ATOM 11361 C CA . PRO C 1 405 ? -23.319 -62.459 -32.493 1.00 92.82 405 PRO C CA 1
ATOM 11362 C C . PRO C 1 405 ? -23.335 -62.175 -30.998 1.00 88.82 405 PRO C C 1
ATOM 11363 O O . PRO C 1 405 ? -23.540 -63.090 -30.208 1.00 85.85 405 PRO C O 1
ATOM 11367 N N . ASN C 1 406 ? -23.117 -60.919 -30.621 1.00 87.93 406 ASN C N 1
ATOM 11368 C CA . ASN C 1 406 ? -23.093 -60.526 -29.215 1.00 86.74 406 ASN C CA 1
ATOM 11369 C C . ASN C 1 406 ? -24.473 -60.193 -28.646 1.00 80.49 406 ASN C C 1
ATOM 11370 O O . ASN C 1 406 ? -24.616 -59.994 -27.443 1.00 80.02 406 ASN C O 1
ATOM 11375 N N . HIS C 1 407 ? -25.479 -60.130 -29.516 1.00 73.51 407 HIS C N 1
ATOM 11376 C CA . HIS C 1 407 ? -26.873 -59.937 -29.103 1.00 66.27 407 HIS C CA 1
ATOM 11377 C C . HIS C 1 407 ? -27.489 -61.269 -28.662 1.00 59.93 407 HIS C C 1
ATOM 11378 O O . HIS C 1 407 ? -27.238 -62.306 -29.279 1.00 61.35 407 HIS C O 1
ATOM 11385 N N . ASP C 1 408 ? -28.304 -61.235 -27.607 1.00 54.17 408 ASP C N 1
ATOM 11386 C CA . ASP C 1 408 ? -28.926 -62.454 -27.067 1.00 51.29 408 ASP C CA 1
ATOM 11387 C C . ASP C 1 408 ? -29.886 -63.139 -28.044 1.00 52.57 408 ASP C C 1
ATOM 11388 O O . ASP C 1 408 ? -30.036 -64.365 -28.013 1.00 56.06 408 ASP C O 1
ATOM 11393 N N . ASN C 1 409 ? -30.521 -62.346 -28.906 1.00 48.70 409 ASN C N 1
ATOM 11394 C CA . ASN C 1 409 ? -31.404 -62.867 -29.943 1.00 46.29 409 ASN C CA 1
ATOM 11395 C C . ASN C 1 409 ? -30.637 -63.100 -31.248 1.00 45.84 409 ASN C C 1
ATOM 11396 O O . ASN C 1 409 ? -31.154 -62.869 -32.341 1.00 45.46 409 ASN C O 1
ATOM 11401 N N . ALA C 1 410 ? -29.393 -63.559 -31.125 1.00 43.85 410 ALA C N 1
ATOM 11402 C CA . ALA C 1 410 ? -28.597 -63.958 -32.283 1.00 42.16 410 ALA C CA 1
ATOM 11403 C C . ALA C 1 410 ? -29.195 -65.211 -32.923 1.00 45.53 410 ALA C C 1
ATOM 11404 O O . ALA C 1 410 ? -29.714 -66.081 -32.219 1.00 50.40 410 ALA C O 1
ATOM 11406 N N . LEU C 1 411 ? -29.131 -65.292 -34.251 1.00 43.19 411 LEU C N 1
ATOM 11407 C CA . LEU C 1 411 ? -29.633 -66.458 -34.974 1.00 41.16 411 LEU C CA 1
ATOM 11408 C C . LEU C 1 411 ? -28.803 -67.686 -34.641 1.00 45.05 411 LEU C C 1
ATOM 11409 O O . LEU C 1 411 ? -27.575 -67.671 -34.711 1.00 53.76 411 LEU C O 1
ATOM 11414 N N . LYS C 1 412 ? -29.499 -68.741 -34.257 1.00 48.65 412 LYS C N 1
ATOM 11415 C CA . LYS C 1 412 ? -28.879 -69.994 -33.899 1.00 55.28 412 LYS C CA 1
ATOM 11416 C C . LYS C 1 412 ? -29.786 -71.084 -34.468 1.00 53.74 412 LYS C C 1
ATOM 11417 O O . LYS C 1 412 ? -31.013 -70.932 -34.470 1.00 54.34 412 LYS C O 1
ATOM 11423 N N . PRO C 1 413 ? -29.192 -72.167 -34.995 1.00 53.51 413 PRO C N 1
ATOM 11424 C CA . PRO C 1 413 ? -30.030 -73.245 -35.511 1.00 48.16 413 PRO C CA 1
ATOM 11425 C C . PRO C 1 413 ? -30.848 -73.856 -34.379 1.00 43.90 413 PRO C C 1
ATOM 11426 O O . PRO C 1 413 ? -30.332 -74.009 -33.271 1.00 43.83 413 PRO C O 1
ATOM 11430 N N . GLY C 1 414 ? -32.119 -74.160 -34.642 1.00 45.06 414 GLY C N 1
ATOM 11431 C CA . GLY C 1 414 ? -32.996 -74.784 -33.637 1.00 45.88 414 GLY C CA 1
ATOM 11432 C C . GLY C 1 414 ? -33.380 -73.882 -32.471 1.00 44.23 414 GLY C C 1
ATOM 11433 O O . GLY C 1 414 ? -33.776 -74.363 -31.409 1.00 44.87 414 GLY C O 1
ATOM 11434 N N . LYS C 1 415 ? -33.254 -72.573 -32.676 1.00 42.70 415 LYS C N 1
ATOM 11435 C CA . LYS C 1 415 ? -33.596 -71.578 -31.673 1.00 41.39 415 LYS C CA 1
ATOM 11436 C C . LYS C 1 415 ? -34.814 -70.799 -32.165 1.00 38.16 415 LYS C C 1
ATOM 11437 O O . LYS C 1 415 ? -34.970 -70.569 -33.361 1.00 37.49 415 LYS C O 1
ATOM 11443 N N . ARG C 1 416 ? -35.691 -70.418 -31.248 1.00 37.38 416 ARG C N 1
ATOM 11444 C CA . ARG C 1 416 ? -36.838 -69.599 -31.622 1.00 45.06 416 ARG C CA 1
ATOM 11445 C C . ARG C 1 416 ? -36.640 -68.156 -31.166 1.00 42.91 416 ARG C C 1
ATOM 11446 O O . ARG C 1 416 ? -36.090 -67.890 -30.089 1.00 36.28 416 ARG C O 1
ATOM 11454 N N . THR C 1 417 ? -37.079 -67.229 -32.010 1.00 40.12 417 THR C N 1
ATOM 11455 C CA . THR C 1 417 ? -36.744 -65.819 -31.842 1.00 37.48 417 THR C CA 1
ATOM 11456 C C . THR C 1 417 ? -37.703 -65.041 -30.940 1.00 39.61 417 THR C C 1
ATOM 11457 O O . THR C 1 417 ? -38.836 -65.466 -30.686 1.00 43.44 417 THR C O 1
ATOM 11461 N N . TYR C 1 418 ? -37.209 -63.904 -30.453 1.00 34.60 418 TYR C N 1
ATOM 11462 C CA . TYR C 1 418 ? -38.036 -62.808 -29.980 1.00 35.12 418 TYR C CA 1
ATOM 11463 C C . TYR C 1 418 ? -39.300 -62.729 -30.836 1.00 35.86 418 TYR C C 1
ATOM 11464 O O . TYR C 1 418 ? -39.231 -62.526 -32.052 1.00 38.21 418 TYR C O 1
ATOM 11473 N N . HIS C 1 419 ? -40.450 -62.901 -30.198 1.00 32.28 419 HIS C N 1
ATOM 11474 C CA . HIS C 1 419 ? -41.715 -63.018 -30.916 1.00 32.47 419 HIS C CA 1
ATOM 11475 C C . HIS C 1 419 ? -42.627 -61.861 -30.559 1.00 29.41 419 HIS C C 1
ATOM 11476 O O . HIS C 1 419 ? -42.772 -61.534 -29.390 1.00 34.42 419 HIS C O 1
ATOM 11483 N N . THR C 1 420 ? -43.250 -61.253 -31.563 1.00 26.65 420 THR C N 1
ATOM 11484 C CA . THR C 1 420 ? -44.052 -60.046 -31.345 1.00 26.16 420 THR C CA 1
ATOM 11485 C C . THR C 1 420 ? -45.471 -60.327 -30.899 1.00 25.37 420 THR C C 1
ATOM 11486 O O . THR C 1 420 ? -46.058 -59.518 -30.185 1.00 27.33 420 THR C O 1
ATOM 11490 N N . ILE C 1 421 ? -46.020 -61.450 -31.369 1.00 30.55 421 ILE C N 1
ATOM 11491 C CA . ILE C 1 421 ? -47.331 -61.998 -30.973 1.00 29.09 421 ILE C CA 1
ATOM 11492 C C . ILE C 1 421 ? -47.463 -62.246 -29.459 1.00 32.40 421 ILE C C 1
ATOM 11493 O O . ILE C 1 421 ? -46.713 -63.050 -28.885 1.00 39.42 421 ILE C O 1
ATOM 11498 N N . ILE C 1 422 ? -48.413 -61.575 -28.810 1.00 26.52 422 ILE C N 1
ATOM 11499 C CA . ILE C 1 422 ? -48.586 -61.736 -27.365 1.00 22.19 422 ILE C CA 1
ATOM 11500 C C . ILE C 1 422 ? -50.058 -61.727 -26.939 1.00 26.61 422 ILE C C 1
ATOM 11501 O O . ILE C 1 422 ? -50.754 -60.716 -27.068 1.00 29.92 422 ILE C O 1
ATOM 11506 N N . PRO C 1 423 ? -50.553 -62.869 -26.452 1.00 24.45 423 PRO C N 1
ATOM 11507 C CA . PRO C 1 423 ? -51.902 -62.866 -25.907 1.00 24.06 423 PRO C CA 1
ATOM 11508 C C . PRO C 1 423 ? -51.873 -62.476 -24.429 1.00 27.56 423 PRO C C 1
ATOM 11509 O O . PRO C 1 423 ? -51.042 -62.969 -23.664 1.00 33.85 423 PRO C O 1
ATOM 11513 N N . GLY C 1 424 ? -52.761 -61.580 -24.028 1.00 28.06 424 GLY C N 1
ATOM 11514 C CA . GLY C 1 424 ? -52.812 -61.161 -22.624 1.00 26.79 424 GLY C CA 1
ATOM 11515 C C . GLY C 1 424 ? -53.968 -61.780 -21.860 1.00 27.02 424 GLY C C 1
ATOM 11516 O O . GLY C 1 424 ? -54.958 -62.230 -22.454 1.00 26.05 424 GLY C O 1
ATOM 11517 N N . PHE C 1 425 ? -53.842 -61.822 -20.540 1.00 20.44 425 PHE C N 1
ATOM 11518 C CA . PHE C 1 425 ? -54.953 -62.248 -19.695 1.00 24.03 425 PHE C CA 1
ATOM 11519 C C . PHE C 1 425 ? -54.963 -61.462 -18.403 1.00 19.08 425 PHE C C 1
ATOM 11520 O O . PHE C 1 425 ? -53.914 -61.156 -17.830 1.00 17.20 425 PHE C O 1
ATOM 11528 N N . LEU C 1 426 ? -56.166 -61.133 -17.955 1.00 22.86 426 LEU C N 1
ATOM 11529 C CA . LEU C 1 426 ? -56.344 -60.384 -16.735 1.00 25.41 426 LEU C CA 1
ATOM 11530 C C . LEU C 1 426 ? -57.035 -61.248 -15.686 1.00 26.57 426 LEU C C 1
ATOM 11531 O O . LEU C 1 426 ? -57.917 -62.039 -16.001 1.00 23.70 426 LEU C O 1
ATOM 11536 N N . THR C 1 427 ? -56.613 -61.058 -14.437 1.00 34.37 427 THR C N 1
ATOM 11537 C CA . THR C 1 427 ? -57.027 -61.857 -13.297 1.00 33.85 427 THR C CA 1
ATOM 11538 C C . THR C 1 427 ? -57.091 -60.971 -12.054 1.00 34.01 427 THR C C 1
ATOM 11539 O O . THR C 1 427 ? -56.274 -60.062 -11.898 1.00 39.37 427 THR C O 1
ATOM 11543 N N . LYS C 1 428 ? -58.075 -61.209 -11.190 1.00 36.61 428 LYS C N 1
ATOM 11544 C CA . LYS C 1 428 ? -58.153 -60.517 -9.895 1.00 43.22 428 LYS C CA 1
ATOM 11545 C C . LYS C 1 428 ? -58.423 -61.517 -8.781 1.00 44.43 428 LYS C C 1
ATOM 11546 O O . LYS C 1 428 ? -59.450 -62.193 -8.794 1.00 50.01 428 LYS C O 1
ATOM 11552 N N . ASN C 1 429 ? -57.486 -61.603 -7.833 1.00 49.30 429 ASN C N 1
ATOM 11553 C CA . ASN C 1 429 ? -57.578 -62.498 -6.668 1.00 52.73 429 ASN C CA 1
ATOM 11554 C C . ASN C 1 429 ? -57.886 -63.952 -7.038 1.00 50.94 429 ASN C C 1
ATOM 11555 O O . ASN C 1 429 ? -58.830 -64.547 -6.517 1.00 53.36 429 ASN C O 1
ATOM 11560 N N . ASP C 1 430 ? -57.086 -64.501 -7.951 1.00 50.38 430 ASP C N 1
ATOM 11561 C CA . ASP C 1 430 ? -57.248 -65.868 -8.473 1.00 57.53 430 ASP C CA 1
ATOM 11562 C C . ASP C 1 430 ? -58.635 -66.136 -9.087 1.00 50.31 430 ASP C C 1
ATOM 11563 O O . ASP C 1 430 ? -59.055 -67.287 -9.239 1.00 45.30 430 ASP C O 1
ATOM 11568 N N . GLN C 1 431 ? -59.338 -65.062 -9.432 1.00 45.67 431 GLN C N 1
ATOM 11569 C CA . GLN C 1 431 ? -60.551 -65.162 -10.225 1.00 41.10 431 GLN C CA 1
ATOM 11570 C C . GLN C 1 431 ? -60.224 -64.675 -11.632 1.00 36.73 431 GLN C C 1
ATOM 11571 O O . GLN C 1 431 ? -59.527 -63.664 -11.778 1.00 35.40 431 GLN C O 1
ATOM 11577 N N . PRO C 1 432 ? -60.718 -65.381 -12.673 1.00 32.63 432 PRO C N 1
ATOM 11578 C CA . PRO C 1 432 ? -60.428 -64.938 -14.030 1.00 29.94 432 PRO C CA 1
ATOM 11579 C C . PRO C 1 432 ? -61.313 -63.759 -14.404 1.00 28.63 432 PRO C C 1
ATOM 11580 O O . PRO C 1 432 ? -62.514 -63.796 -14.157 1.00 38.73 432 PRO C O 1
ATOM 11584 N N . ILE C 1 433 ? -60.742 -62.700 -14.959 1.00 27.55 433 ILE C N 1
ATOM 11585 C CA . ILE C 1 433 ? -61.604 -61.657 -15.490 1.00 30.86 433 ILE C CA 1
ATOM 11586 C C . ILE C 1 433 ? -61.601 -61.573 -17.012 1.00 27.00 433 ILE C C 1
ATOM 11587 O O . ILE C 1 433 ? -62.616 -61.208 -17.582 1.00 33.64 433 ILE C O 1
ATOM 11592 N N . GLY C 1 434 ? -60.504 -61.942 -17.678 1.00 18.78 434 GLY C N 1
ATOM 11593 C CA . GLY C 1 434 ? -60.608 -62.192 -19.114 1.00 17.63 434 GLY C CA 1
ATOM 11594 C C . GLY C 1 434 ? -59.405 -62.071 -20.020 1.00 19.56 434 GLY C C 1
ATOM 11595 O O . GLY C 1 434 ? -58.353 -61.604 -19.602 1.00 20.86 434 GLY C O 1
ATOM 11596 N N . PRO C 1 435 ? -59.555 -62.523 -21.279 1.00 22.30 435 PRO C N 1
ATOM 11597 C CA . PRO C 1 435 ? -58.560 -62.353 -22.339 1.00 22.82 435 PRO C CA 1
ATOM 11598 C C . PRO C 1 435 ? -58.593 -60.964 -22.970 1.00 21.53 435 PRO C C 1
ATOM 11599 O O . PRO C 1 435 ? -59.647 -60.333 -23.071 1.00 23.60 435 PRO C O 1
ATOM 11603 N N . PHE C 1 436 ? -57.420 -60.486 -23.361 1.00 21.77 436 PHE C N 1
ATOM 11604 C CA . PHE C 1 436 ? -57.290 -59.277 -24.162 1.00 20.30 436 PHE C CA 1
ATOM 11605 C C . PHE C 1 436 ? -56.081 -59.404 -25.059 1.00 21.19 436 PHE C C 1
ATOM 11606 O O . PHE C 1 436 ? -55.218 -60.258 -24.860 1.00 27.08 436 PHE C O 1
ATOM 11614 N N . GLY C 1 437 ? -56.037 -58.557 -26.070 1.00 26.33 437 GLY C N 1
ATOM 11615 C CA . GLY C 1 437 ? -54.882 -58.475 -26.934 1.00 21.30 437 GLY C CA 1
ATOM 11616 C C . GLY C 1 437 ? -55.035 -57.310 -27.878 1.00 25.07 437 GLY C C 1
ATOM 11617 O O . GLY C 1 437 ? -56.142 -56.996 -28.321 1.00 21.30 437 GLY C O 1
ATOM 11618 N N . VAL C 1 438 ? -53.921 -56.648 -28.167 1.00 25.51 438 VAL C N 1
ATOM 11619 C CA . VAL C 1 438 ? -53.915 -55.658 -29.228 1.00 21.34 438 VAL C CA 1
ATOM 11620 C C . VAL C 1 438 ? -52.836 -55.982 -30.253 1.00 26.47 438 VAL C C 1
ATOM 11621 O O . VAL C 1 438 ? -51.667 -55.639 -30.078 1.00 37.25 438 VAL C O 1
ATOM 11625 N N . MET C 1 439 ? -53.267 -56.715 -31.279 1.00 34.67 439 MET C N 1
ATOM 11626 C CA . MET C 1 439 ? -52.626 -56.882 -32.602 1.00 39.73 439 MET C CA 1
ATOM 11627 C C . MET C 1 439 ? -51.699 -55.727 -33.045 1.00 40.38 439 MET C C 1
ATOM 11628 O O . MET C 1 439 ? -51.933 -54.555 -32.714 1.00 41.46 439 MET C O 1
ATOM 11633 N N . GLY C 1 440 ? -50.650 -56.052 -33.794 1.00 42.75 440 GLY C N 1
ATOM 11634 C CA . GLY C 1 440 ? -49.918 -55.010 -34.510 1.00 47.33 440 GLY C CA 1
ATOM 11635 C C . GLY C 1 440 ? -48.408 -54.905 -34.404 1.00 50.41 440 GLY C C 1
ATOM 11636 O O . GLY C 1 440 ? -47.866 -53.796 -34.433 1.00 57.62 440 GLY C O 1
ATOM 11637 N N . GLY C 1 441 ? -47.724 -56.042 -34.302 1.00 49.61 441 GLY C N 1
ATOM 11638 C CA . GLY C 1 441 ? -46.259 -56.063 -34.317 1.00 50.12 441 GLY C CA 1
ATOM 11639 C C . GLY C 1 441 ? -45.632 -55.472 -33.070 1.00 45.48 441 GLY C C 1
ATOM 11640 O O . GLY C 1 441 ? -45.813 -55.998 -31.973 1.00 48.33 441 GLY C O 1
ATOM 11641 N N . PHE C 1 442 ? -44.896 -54.374 -33.234 1.00 49.15 442 PHE C N 1
ATOM 11642 C CA . PHE C 1 442 ? -44.209 -53.737 -32.105 1.00 48.26 442 PHE C CA 1
ATOM 11643 C C . PHE C 1 442 ? -45.102 -52.763 -31.338 1.00 48.42 442 PHE C C 1
ATOM 11644 O O . PHE C 1 442 ? -44.707 -52.233 -30.305 1.00 45.28 442 PHE C O 1
ATOM 11652 N N . MET C 1 443 ? -46.306 -52.532 -31.856 1.00 46.71 443 MET C N 1
ATOM 11653 C CA . MET C 1 443 ? -47.351 -51.822 -31.128 1.00 44.05 443 MET C CA 1
ATOM 11654 C C . MET C 1 443 ? -47.840 -52.651 -29.921 1.00 37.27 443 MET C C 1
ATOM 11655 O O . MET C 1 443 ? -48.219 -52.091 -28.888 1.00 27.69 443 MET C O 1
ATOM 11660 N N . GLN C 1 444 ? -47.800 -53.979 -30.062 1.00 31.37 444 GLN C N 1
ATOM 11661 C CA . GLN C 1 444 ? -48.471 -54.910 -29.138 1.00 27.93 444 GLN C CA 1
ATOM 11662 C C . GLN C 1 444 ? -48.298 -54.616 -27.625 1.00 21.02 444 GLN C C 1
ATOM 11663 O O . GLN C 1 444 ? -49.294 -54.407 -26.931 1.00 16.13 444 GLN C O 1
ATOM 11669 N N . PRO C 1 445 ? -47.049 -54.559 -27.121 1.00 17.94 445 PRO C N 1
ATOM 11670 C CA . PRO C 1 445 ? -46.921 -54.241 -25.689 1.00 19.81 445 PRO C CA 1
ATOM 11671 C C . PRO C 1 445 ? -47.491 -52.871 -25.312 1.00 22.38 445 PRO C C 1
ATOM 11672 O O . PRO C 1 445 ? -48.043 -52.702 -24.216 1.00 18.50 445 PRO C O 1
ATOM 11676 N N . GLN C 1 446 ? -47.348 -51.906 -26.218 1.00 19.80 446 GLN C N 1
ATOM 11677 C CA . GLN C 1 446 ? -47.861 -50.560 -26.006 1.00 18.89 446 GLN C CA 1
ATOM 11678 C C . GLN C 1 446 ? -49.389 -50.566 -25.940 1.00 20.49 446 GLN C C 1
ATOM 11679 O O . GLN C 1 446 ? -49.995 -49.881 -25.113 1.00 24.54 446 GLN C O 1
ATOM 11685 N N . GLY C 1 447 ? -50.005 -51.366 -26.802 1.00 17.91 447 GLY C N 1
ATOM 11686 C CA . GLY C 1 447 ? -51.447 -51.531 -26.761 1.00 22.62 447 GLY C CA 1
ATOM 11687 C C . GLY C 1 447 ? -51.897 -52.218 -25.493 1.00 19.09 447 GLY C C 1
ATOM 11688 O O . GLY C 1 447 ? -52.925 -51.871 -24.922 1.00 22.78 447 GLY C O 1
ATOM 11689 N N . HIS C 1 448 ? -51.117 -53.207 -25.067 1.00 20.71 448 HIS C N 1
ATOM 11690 C CA . HIS C 1 448 ? -51.397 -53.948 -23.848 1.00 16.90 448 HIS C CA 1
ATOM 11691 C C . HIS C 1 448 ? -51.343 -53.017 -22.660 1.00 23.05 448 HIS C C 1
ATOM 11692 O O . HIS C 1 448 ? -52.201 -53.082 -21.782 1.00 22.20 448 HIS C O 1
ATOM 11699 N N . MET C 1 449 ? -50.356 -52.129 -22.656 1.00 18.89 449 MET C N 1
ATOM 11700 C CA . MET C 1 449 ? -50.230 -51.183 -21.578 1.00 22.68 449 MET C CA 1
ATOM 11701 C C . MET C 1 449 ? -51.450 -50.291 -21.565 1.00 23.43 449 MET C C 1
ATOM 11702 O O . MET C 1 449 ? -52.024 -50.033 -20.503 1.00 18.43 449 MET C O 1
ATOM 11707 N N . GLN C 1 450 ? -51.860 -49.855 -22.753 1.00 21.11 450 GLN C N 1
ATOM 11708 C CA . GLN C 1 450 ? -52.954 -48.894 -22.869 1.00 23.09 450 GLN C CA 1
ATOM 11709 C C . GLN C 1 450 ? -54.301 -49.470 -22.440 1.00 24.48 450 GLN C C 1
ATOM 11710 O O . GLN C 1 450 ? -54.953 -48.881 -21.577 1.00 26.05 450 GLN C O 1
ATOM 11716 N N . VAL C 1 451 ? -54.693 -50.630 -22.970 1.00 19.98 451 VAL C N 1
ATOM 11717 C CA . VAL C 1 451 ? -55.963 -51.236 -22.540 1.00 22.52 451 VAL C CA 1
ATOM 11718 C C . VAL C 1 451 ? -55.952 -51.622 -21.064 1.00 23.85 451 VAL C C 1
ATOM 11719 O O . VAL C 1 451 ? -56.997 -51.582 -20.419 1.00 20.68 451 VAL C O 1
ATOM 11723 N N . MET C 1 452 ? -54.779 -51.977 -20.534 1.00 19.84 452 MET C N 1
ATOM 11724 C CA . MET C 1 452 ? -54.689 -52.320 -19.118 1.00 25.86 452 MET C CA 1
ATOM 11725 C C . MET C 1 452 ? -54.955 -51.110 -18.232 1.00 25.07 452 MET C C 1
ATOM 11726 O O . MET C 1 452 ? -55.756 -51.181 -17.287 1.00 27.77 452 MET C O 1
ATOM 11731 N N . MET C 1 453 ? -54.314 -49.995 -18.556 1.00 21.45 453 MET C N 1
ATOM 11732 C CA . MET C 1 453 ? -54.474 -48.810 -17.748 1.00 23.65 453 MET C CA 1
ATOM 11733 C C . MET C 1 453 ? -55.886 -48.281 -17.945 1.00 26.36 453 MET C C 1
ATOM 11734 O O . MET C 1 453 ? -56.547 -47.912 -16.967 1.00 24.29 453 MET C O 1
ATOM 11739 N N . ASN C 1 454 ? -56.369 -48.312 -19.192 1.00 21.52 454 ASN C N 1
ATOM 11740 C CA . ASN C 1 454 ? -57.749 -47.904 -19.499 1.00 21.85 454 ASN C CA 1
ATOM 11741 C C . ASN C 1 454 ? -58.779 -48.648 -18.654 1.00 22.65 454 ASN C C 1
ATOM 11742 O O . ASN C 1 454 ? -59.780 -48.066 -18.206 1.00 18.96 454 ASN C O 1
ATOM 11747 N N . THR C 1 455 ? -58.508 -49.929 -18.423 1.00 24.29 455 THR C N 1
ATOM 11748 C CA . THR C 1 455 ? -59.398 -50.780 -17.656 1.00 25.20 455 THR C CA 1
ATOM 11749 C C . THR C 1 455 ? -59.200 -50.640 -16.138 1.00 26.76 455 THR C C 1
ATOM 11750 O O . THR C 1 455 ? -60.162 -50.377 -15.406 1.00 34.44 455 THR C O 1
ATOM 11754 N N . ILE C 1 456 ? -57.966 -50.802 -15.669 1.00 22.86 456 ILE C N 1
ATOM 11755 C CA . ILE C 1 456 ? -57.710 -50.875 -14.230 1.00 20.96 456 ILE C CA 1
ATOM 11756 C C . ILE C 1 456 ? -57.635 -49.498 -13.590 1.00 24.31 456 ILE C C 1
ATOM 11757 O O . ILE C 1 456 ? -58.281 -49.239 -12.579 1.00 22.82 456 ILE C O 1
ATOM 11762 N N . ASP C 1 457 ? -56.838 -48.621 -14.193 1.00 27.50 457 ASP C N 1
ATOM 11763 C CA . ASP C 1 457 ? -56.668 -47.271 -13.687 1.00 26.73 457 ASP C CA 1
ATOM 11764 C C . ASP C 1 457 ? -57.846 -46.350 -13.932 1.00 27.40 457 ASP C C 1
ATOM 11765 O O . ASP C 1 457 ? -58.143 -45.510 -13.089 1.00 19.90 457 ASP C O 1
ATOM 11770 N N . PHE C 1 458 ? -58.495 -46.468 -15.090 1.00 29.52 458 PHE C N 1
ATOM 11771 C CA . PHE C 1 458 ? -59.442 -45.427 -15.501 1.00 27.90 458 PHE C CA 1
ATOM 11772 C C . PHE C 1 458 ? -60.877 -45.883 -15.677 1.00 25.61 458 PHE C C 1
ATOM 11773 O O . PHE C 1 458 ? -61.750 -45.071 -15.966 1.00 30.86 458 PHE C O 1
ATOM 11781 N N . GLY C 1 459 ? -61.112 -47.176 -15.489 1.00 22.31 459 GLY C N 1
ATOM 11782 C CA . GLY C 1 459 ? -62.459 -47.708 -15.397 1.00 19.50 459 GLY C CA 1
ATOM 11783 C C . GLY C 1 459 ? -63.286 -47.630 -16.665 1.00 25.46 459 GLY C C 1
ATOM 11784 O O . GLY C 1 459 ? -64.500 -47.429 -16.618 1.00 25.06 459 GLY C O 1
ATOM 11785 N N . LEU C 1 460 ? -62.631 -47.792 -17.805 1.00 22.11 460 LEU C N 1
ATOM 11786 C CA . LEU C 1 460 ? -63.331 -47.841 -19.073 1.00 24.73 460 LEU C CA 1
ATOM 11787 C C . LEU C 1 460 ? -63.897 -49.239 -19.340 1.00 24.29 460 LEU C C 1
ATOM 11788 O O . LEU C 1 460 ? -63.277 -50.246 -19.003 1.00 25.03 460 LEU C O 1
ATOM 11793 N N . ASN C 1 461 ? -65.072 -49.306 -19.954 1.00 22.09 461 ASN C N 1
ATOM 11794 C CA . ASN C 1 461 ? -65.610 -50.596 -20.373 1.00 29.53 461 ASN C CA 1
ATOM 11795 C C . ASN C 1 461 ? -64.813 -51.200 -21.536 1.00 27.74 461 ASN C C 1
ATOM 11796 O O . ASN C 1 461 ? -64.045 -50.494 -22.189 1.00 30.11 461 ASN C O 1
ATOM 11801 N N . PRO C 1 462 ? -64.978 -52.508 -21.790 1.00 24.50 462 PRO C N 1
ATOM 11802 C CA . PRO C 1 462 ? -64.204 -53.148 -22.857 1.00 23.36 462 PRO C CA 1
ATOM 11803 C C . PRO C 1 462 ? -64.223 -52.370 -24.175 1.00 21.50 462 PRO C C 1
ATOM 11804 O O . PRO C 1 462 ? -63.181 -52.196 -24.807 1.00 25.05 462 PRO C O 1
ATOM 11808 N N . GLN C 1 463 ? -65.389 -51.882 -24.572 1.00 13.22 463 GLN C N 1
ATOM 11809 C CA . GLN C 1 463 ? -65.509 -51.194 -25.853 1.00 13.46 463 GLN C CA 1
ATOM 11810 C C . GLN C 1 463 ? -64.809 -49.829 -25.813 1.00 14.49 463 GLN C C 1
ATOM 11811 O O . GLN C 1 463 ? -63.894 -49.567 -26.592 1.00 6.22 463 GLN C O 1
ATOM 11817 N N . ALA C 1 464 ? -65.238 -48.980 -24.885 1.00 9.03 464 ALA C N 1
ATOM 11818 C CA . ALA C 1 464 ? -64.578 -47.715 -24.615 1.00 9.67 464 ALA C CA 1
ATOM 11819 C C . ALA C 1 464 ? -63.054 -47.818 -24.516 1.00 10.83 464 ALA C C 1
ATOM 11820 O O . ALA C 1 464 ? -62.354 -46.943 -25.003 1.00 17.52 464 ALA C O 1
ATOM 11822 N N . ALA C 1 465 ? -62.546 -48.866 -23.875 1.00 8.00 465 ALA C N 1
ATOM 11823 C CA . ALA C 1 465 ? -61.106 -49.085 -23.767 1.00 13.98 465 ALA C CA 1
ATOM 11824 C C . ALA C 1 465 ? -60.462 -49.271 -25.138 1.00 12.87 465 ALA C C 1
ATOM 11825 O O . ALA C 1 465 ? -59.352 -48.801 -25.367 1.00 12.66 465 ALA C O 1
ATOM 11827 N N . LEU C 1 466 ? -61.164 -49.959 -26.038 1.00 10.89 466 LEU C N 1
ATOM 11828 C CA . LEU C 1 466 ? -60.729 -50.106 -27.428 1.00 12.60 466 LEU C CA 1
ATOM 11829 C C . LEU C 1 466 ? -60.948 -48.826 -28.259 1.00 15.93 466 LEU C C 1
ATOM 11830 O O . LEU C 1 466 ? -60.147 -48.512 -29.134 1.00 14.49 466 LEU C O 1
ATOM 11835 N N . ASP C 1 467 ? -62.031 -48.095 -27.986 1.00 11.82 467 ASP C N 1
ATOM 11836 C CA . ASP C 1 467 ? -62.332 -46.827 -28.672 1.00 18.73 467 ASP C CA 1
ATOM 11837 C C . ASP C 1 467 ? -61.319 -45.696 -28.416 1.00 18.76 467 ASP C C 1
ATOM 11838 O O . ASP C 1 467 ? -61.123 -44.820 -29.257 1.00 17.85 467 ASP C O 1
ATOM 11843 N N . ALA C 1 468 ? -60.712 -45.720 -27.232 1.00 22.07 468 ALA C N 1
ATOM 11844 C CA . ALA C 1 468 ? -59.802 -44.683 -26.747 1.00 23.10 468 ALA C CA 1
ATOM 11845 C C . ALA C 1 468 ? -58.655 -44.417 -27.711 1.00 26.40 468 ALA C C 1
ATOM 11846 O O . ALA C 1 468 ? -58.102 -45.351 -28.283 1.00 29.02 468 ALA C O 1
ATOM 11848 N N . PRO C 1 469 ? -58.306 -43.134 -27.907 1.00 29.66 469 PRO C N 1
ATOM 11849 C CA . PRO C 1 469 ? -57.224 -42.773 -28.817 1.00 29.21 469 PRO C CA 1
ATOM 11850 C C . PRO C 1 469 ? -55.878 -43.319 -28.355 1.00 21.28 469 PRO C C 1
ATOM 11851 O O . PRO C 1 469 ? -55.566 -43.313 -27.167 1.00 21.62 469 PRO C O 1
ATOM 11855 N N . ARG C 1 470 ? -55.097 -43.809 -29.308 1.00 17.54 470 ARG C N 1
ATOM 11856 C CA . ARG C 1 470 ? -53.878 -44.514 -28.992 1.00 15.34 470 ARG C CA 1
ATOM 11857 C C . ARG C 1 470 ? -52.632 -43.765 -29.404 1.00 21.89 470 ARG C C 1
ATOM 11858 O O . ARG C 1 470 ? -52.634 -42.992 -30.366 1.00 26.17 470 ARG C O 1
ATOM 11866 N N . TRP C 1 471 ? -51.571 -44.005 -28.642 1.00 19.24 471 TRP C N 1
ATOM 11867 C CA . TRP C 1 471 ? -50.233 -43.579 -29.010 1.00 19.30 471 TRP C CA 1
ATOM 11868 C C . TRP C 1 471 ? -49.361 -44.824 -29.255 1.00 21.19 471 TRP C C 1
ATOM 11869 O O . TRP C 1 471 ? -49.733 -45.940 -28.856 1.00 25.91 471 TRP C O 1
ATOM 11880 N N . GLN C 1 472 ? -48.223 -44.636 -29.918 1.00 23.16 472 GLN C N 1
ATOM 11881 C CA . GLN C 1 472 ? -47.192 -45.668 -29.961 1.00 29.58 472 GLN C CA 1
ATOM 11882 C C . GLN C 1 472 ? -45.802 -45.090 -30.195 1.00 31.00 472 GLN C C 1
ATOM 11883 O O . GLN C 1 472 ? -45.613 -44.215 -31.037 1.00 33.01 472 GLN C O 1
ATOM 11889 N N . TRP C 1 473 ? -44.843 -45.567 -29.414 1.00 27.27 473 TRP C N 1
ATOM 11890 C CA . TRP C 1 473 ? -43.476 -45.139 -29.555 1.00 29.39 473 TRP C CA 1
ATOM 11891 C C . TRP C 1 473 ? -42.793 -45.952 -30.653 1.00 32.19 473 TRP C C 1
ATOM 11892 O O . TRP C 1 473 ? -43.017 -47.156 -30.772 1.00 34.29 473 TRP C O 1
ATOM 11903 N N . THR C 1 474 ? -41.963 -45.276 -31.453 1.00 37.06 474 THR C N 1
ATOM 11904 C CA . THR C 1 474 ? -41.213 -45.901 -32.554 1.00 31.95 474 THR C CA 1
ATOM 11905 C C . THR C 1 474 ? -39.690 -45.897 -32.355 1.00 34.07 474 THR C C 1
ATOM 11906 O O . THR C 1 474 ? -39.117 -46.938 -32.041 1.00 31.16 474 THR C O 1
ATOM 11910 N N . ASN C 1 475 ? -39.049 -44.735 -32.527 1.00 42.56 475 ASN C N 1
ATOM 11911 C CA . ASN C 1 475 ? -37.584 -44.644 -32.619 1.00 46.04 475 ASN C CA 1
ATOM 11912 C C . ASN C 1 475 ? -36.873 -44.262 -31.336 1.00 48.89 475 ASN C C 1
ATOM 11913 O O . ASN C 1 475 ? -36.293 -45.112 -30.659 1.00 64.44 475 ASN C O 1
ATOM 11918 N N . GLY C 1 476 ? -36.880 -42.975 -31.019 1.00 41.38 476 GLY C N 1
ATOM 11919 C CA . GLY C 1 476 ? -36.110 -42.483 -29.885 1.00 37.12 476 GLY C CA 1
ATOM 11920 C C . GLY C 1 476 ? -36.985 -41.624 -29.010 1.00 41.59 476 GLY C C 1
ATOM 11921 O O . GLY C 1 476 ? -37.452 -42.068 -27.960 1.00 41.46 476 GLY C O 1
ATOM 11922 N N . LYS C 1 477 ? -37.209 -40.391 -29.450 1.00 41.10 477 LYS C N 1
ATOM 11923 C CA . LYS C 1 477 ? -38.171 -39.514 -28.799 1.00 39.77 477 LYS C CA 1
ATOM 11924 C C . LYS C 1 477 ? -39.455 -39.523 -29.612 1.00 35.69 477 LYS C C 1
ATOM 11925 O O . LYS C 1 477 ? -40.458 -38.939 -29.195 1.00 36.67 477 LYS C O 1
ATOM 11931 N N . GLN C 1 478 ? -39.406 -40.221 -30.754 1.00 35.80 478 GLN C N 1
ATOM 11932 C CA . GLN C 1 478 ? -40.504 -40.340 -31.722 1.00 34.93 478 GLN C CA 1
ATOM 11933 C C . GLN C 1 478 ? -41.709 -41.118 -31.190 1.00 33.08 478 GLN C C 1
ATOM 11934 O O . GLN C 1 478 ? -41.576 -42.286 -30.821 1.00 36.04 478 GLN C O 1
ATOM 11940 N N . VAL C 1 479 ? -42.875 -40.471 -31.155 1.00 26.26 479 VAL C N 1
ATOM 11941 C CA . VAL C 1 479 ? -44.115 -41.114 -30.734 1.00 21.96 479 VAL C CA 1
ATOM 11942 C C . VAL C 1 479 ? -45.224 -40.736 -31.691 1.00 27.74 479 VAL C C 1
ATOM 11943 O O . VAL C 1 479 ? -45.546 -39.560 -31.841 1.00 35.20 479 VAL C O 1
ATOM 11947 N N . GLN C 1 480 ? -45.814 -41.738 -32.329 1.00 27.79 480 GLN C N 1
ATOM 11948 C CA . GLN C 1 480 ? -46.963 -41.532 -33.201 1.00 21.51 480 GLN C CA 1
ATOM 11949 C C . GLN C 1 480 ? -48.243 -41.484 -32.380 1.00 24.34 480 GLN C C 1
ATOM 11950 O O . GLN C 1 480 ? -48.366 -42.187 -31.375 1.00 22.85 480 GLN C O 1
ATOM 11956 N N . VAL C 1 481 ? -49.180 -40.635 -32.792 1.00 17.11 481 VAL C N 1
ATOM 11957 C CA . VAL C 1 481 ? -50.503 -40.581 -32.166 1.00 16.35 481 VAL C CA 1
ATOM 11958 C C . VAL C 1 481 ? -51.618 -40.579 -33.212 1.00 22.12 481 VAL C C 1
ATOM 11959 O O . VAL C 1 481 ? -51.386 -40.301 -34.394 1.00 25.09 481 VAL C O 1
ATOM 11963 N N . GLU C 1 482 ? -52.830 -40.907 -32.771 1.00 24.33 482 GLU C N 1
ATOM 11964 C CA . GLU C 1 482 ? -53.993 -40.965 -33.654 1.00 23.24 482 GLU C CA 1
ATOM 11965 C C . GLU C 1 482 ? -54.571 -39.567 -33.964 1.00 25.78 482 GLU C C 1
ATOM 11966 O O . GLU C 1 482 ? -54.376 -38.631 -33.184 1.00 27.51 482 GLU C O 1
ATOM 11972 N N . PRO C 1 483 ? -55.296 -39.424 -35.100 1.00 29.49 483 PRO C N 1
ATOM 11973 C CA . PRO C 1 483 ? -56.007 -38.166 -35.406 1.00 30.61 483 PRO C CA 1
ATOM 11974 C C . PRO C 1 483 ? -56.951 -37.723 -34.272 1.00 27.89 483 PRO C C 1
ATOM 11975 O O . PRO C 1 483 ? -57.202 -36.536 -34.085 1.00 25.46 483 PRO C O 1
ATOM 11979 N N . THR C 1 484 ? -57.453 -38.699 -33.527 1.00 29.56 484 THR C N 1
ATOM 11980 C CA . THR C 1 484 ? -58.384 -38.485 -32.441 1.00 25.46 484 THR C CA 1
ATOM 11981 C C . THR C 1 484 ? -57.669 -38.315 -31.080 1.00 26.26 484 THR C C 1
ATOM 11982 O O . THR C 1 484 ? -58.317 -38.081 -30.066 1.00 29.61 484 THR C O 1
ATOM 11986 N N . PHE C 1 485 ? -56.339 -38.423 -31.058 1.00 24.41 485 PHE C N 1
ATOM 11987 C CA . PHE C 1 485 ? -55.564 -38.074 -29.865 1.00 24.43 485 PHE C CA 1
ATOM 11988 C C . PHE C 1 485 ? -55.797 -36.592 -29.565 1.00 27.69 485 PHE C C 1
ATOM 11989 O O . PHE C 1 485 ? -55.772 -35.771 -30.485 1.00 29.31 485 PHE C O 1
ATOM 11997 N N . PRO C 1 486 ? -56.049 -36.241 -28.288 1.00 28.55 486 PRO C N 1
ATOM 11998 C CA . PRO C 1 486 ? -56.337 -34.845 -27.902 1.00 27.18 486 PRO C CA 1
ATOM 11999 C C . PRO C 1 486 ? -55.191 -33.849 -28.201 1.00 28.33 486 PRO C C 1
ATOM 12000 O O . PRO C 1 486 ? -54.075 -34.005 -27.695 1.00 14.95 486 PRO C O 1
ATOM 12004 N N . VAL C 1 487 ? -55.495 -32.841 -29.022 1.00 27.42 487 VAL C N 1
ATOM 12005 C CA . VAL C 1 487 ? -54.480 -31.969 -29.625 1.00 24.45 487 VAL C CA 1
ATOM 12006 C C . VAL C 1 487 ? -53.708 -31.131 -28.602 1.00 25.25 487 VAL C C 1
ATOM 12007 O O . VAL C 1 487 ? -52.480 -30.983 -28.691 1.00 23.83 487 VAL C O 1
ATOM 12011 N N . ASP C 1 488 ? -54.426 -30.593 -27.621 1.00 33.18 488 ASP C N 1
ATOM 12012 C CA . ASP C 1 488 ? -53.786 -29.810 -26.571 1.00 37.55 488 ASP C CA 1
ATOM 12013 C C . ASP C 1 488 ? -52.765 -30.640 -25.789 1.00 31.94 488 ASP C C 1
ATOM 12014 O O . ASP C 1 488 ? -51.650 -30.186 -25.526 1.00 33.56 488 ASP C O 1
ATOM 12019 N N . ILE C 1 489 ? -53.147 -31.855 -25.422 1.00 26.82 489 ILE C N 1
ATOM 12020 C CA . ILE C 1 489 ? -52.216 -32.755 -24.757 1.00 25.74 489 ILE C CA 1
ATOM 12021 C C . ILE C 1 489 ? -51.013 -33.058 -25.658 1.00 25.81 489 ILE C C 1
ATOM 12022 O O . ILE C 1 489 ? -49.866 -33.008 -25.204 1.00 25.53 489 ILE C O 1
ATOM 12027 N N . ALA C 1 490 ? -51.282 -33.329 -26.935 1.00 21.88 490 ALA C N 1
ATOM 12028 C CA . ALA C 1 490 ? -50.230 -33.636 -27.897 1.00 24.58 490 ALA C CA 1
ATOM 12029 C C . ALA C 1 490 ? -49.193 -32.533 -27.915 1.00 29.21 490 ALA C C 1
ATOM 12030 O O . ALA C 1 490 ? -47.994 -32.805 -27.841 1.00 32.65 490 ALA C O 1
ATOM 12032 N N . GLN C 1 491 ? -49.663 -31.287 -27.967 1.00 26.69 491 GLN C N 1
ATOM 12033 C CA . GLN C 1 491 ? -48.771 -30.128 -28.020 1.00 28.79 491 GLN C CA 1
ATOM 12034 C C . GLN C 1 491 ? -47.995 -29.904 -26.731 1.00 24.75 491 GLN C C 1
ATOM 12035 O O . GLN C 1 491 ? -46.862 -29.416 -26.754 1.00 31.02 491 GLN C O 1
ATOM 12041 N N . ALA C 1 492 ? -48.604 -30.277 -25.610 1.00 22.16 492 ALA C N 1
ATOM 12042 C CA . ALA C 1 492 ? -47.941 -30.180 -24.314 1.00 25.55 492 ALA C CA 1
ATOM 12043 C C . ALA C 1 492 ? -46.869 -31.250 -24.173 1.00 28.22 492 ALA C C 1
ATOM 12044 O O . ALA C 1 492 ? -45.882 -31.054 -23.468 1.00 25.26 492 ALA C O 1
ATOM 12046 N N . LEU C 1 493 ? -47.063 -32.376 -24.853 1.00 33.21 493 LEU C N 1
ATOM 12047 C CA . LEU C 1 493 ? -46.044 -33.420 -24.896 1.00 35.28 493 LEU C CA 1
ATOM 12048 C C . LEU C 1 493 ? -44.846 -32.945 -25.714 1.00 37.64 493 LEU C C 1
ATOM 12049 O O . LEU C 1 493 ? -43.695 -33.181 -25.317 1.00 32.72 493 LEU C O 1
ATOM 12054 N N . VAL C 1 494 ? -45.118 -32.257 -26.828 1.00 31.96 494 VAL C N 1
ATOM 12055 C CA . VAL C 1 494 ? -44.054 -31.709 -27.679 1.00 39.13 494 VAL C CA 1
ATOM 12056 C C . VAL C 1 494 ? -43.160 -30.736 -26.904 1.00 41.15 494 VAL C C 1
ATOM 12057 O O . VAL C 1 494 ? -41.924 -30.793 -27.000 1.00 34.16 494 VAL C O 1
ATOM 12061 N N . ARG C 1 495 ? -43.799 -29.866 -26.123 1.00 37.48 495 ARG C N 1
ATOM 12062 C CA . ARG C 1 495 ? -43.089 -28.934 -25.247 1.00 39.11 495 ARG C CA 1
ATOM 12063 C C . ARG C 1 495 ? -42.243 -29.639 -24.174 1.00 39.68 495 ARG C C 1
ATOM 12064 O O . ARG C 1 495 ? -41.261 -29.074 -23.690 1.00 46.59 495 ARG C O 1
ATOM 12072 N N . ARG C 1 496 ? -42.615 -30.868 -23.815 1.00 35.42 496 ARG C N 1
ATOM 12073 C CA . ARG C 1 496 ? -41.808 -31.673 -22.901 1.00 27.78 496 ARG C CA 1
ATOM 12074 C C . ARG C 1 496 ? -40.797 -32.586 -23.616 1.00 29.04 496 ARG C C 1
ATOM 12075 O O . ARG C 1 496 ? -40.293 -33.540 -23.015 1.00 28.11 496 ARG C O 1
ATOM 12083 N N . GLY C 1 497 ? -40.522 -32.317 -24.893 1.00 29.95 497 GLY C N 1
ATOM 12084 C CA . GLY C 1 497 ? -39.441 -33.005 -25.618 1.00 35.90 497 GLY C CA 1
ATOM 12085 C C . GLY C 1 497 ? -39.825 -34.080 -26.627 1.00 36.50 497 GLY C C 1
ATOM 12086 O O . GLY C 1 497 ? -38.993 -34.465 -27.457 1.00 40.09 497 GLY C O 1
ATOM 12087 N N . HIS C 1 498 ? -41.068 -34.567 -26.560 1.00 26.41 498 HIS C N 1
ATOM 12088 C CA . HIS C 1 498 ? -41.523 -35.662 -27.422 1.00 29.42 498 HIS C CA 1
ATOM 12089 C C . HIS C 1 498 ? -41.655 -35.220 -28.868 1.00 30.98 498 HIS C C 1
ATOM 12090 O O . HIS C 1 498 ? -42.173 -34.143 -29.148 1.00 39.61 498 HIS C O 1
ATOM 12097 N N . LYS C 1 499 ? -41.169 -36.052 -29.779 1.00 26.82 499 LYS C N 1
ATOM 12098 C CA . LYS C 1 499 ? -41.325 -35.805 -31.199 1.00 31.76 499 LYS C CA 1
ATOM 12099 C C . LYS C 1 499 ? -42.642 -36.458 -31.633 1.00 30.67 499 LYS C C 1
ATOM 12100 O O . LYS C 1 499 ? -42.655 -37.539 -32.225 1.00 35.75 499 LYS C O 1
ATOM 12106 N N . ILE C 1 500 ? -43.748 -35.786 -31.323 1.00 28.10 500 ILE C N 1
ATOM 12107 C CA . ILE C 1 500 ? -45.086 -36.297 -31.595 1.00 24.72 500 ILE C CA 1
ATOM 12108 C C . ILE C 1 500 ? -45.450 -36.152 -33.062 1.00 30.24 500 ILE C C 1
ATOM 12109 O O . ILE C 1 500 ? -45.300 -35.066 -33.627 1.00 34.80 500 ILE C O 1
ATOM 12114 N N . GLN C 1 501 ? -45.931 -37.235 -33.674 1.00 30.44 501 GLN C N 1
ATOM 12115 C CA . GLN C 1 501 ? -46.441 -37.165 -35.032 1.00 37.45 501 GLN C CA 1
ATOM 12116 C C . GLN C 1 501 ? -47.844 -37.746 -35.106 1.00 35.67 501 GLN C C 1
ATOM 12117 O O . GLN C 1 501 ? -48.068 -38.899 -34.730 1.00 27.95 501 GLN C O 1
ATOM 12123 N N . VAL C 1 502 ? -48.786 -36.937 -35.588 1.00 31.83 502 VAL C N 1
ATOM 12124 C CA . VAL C 1 502 ? -50.136 -37.415 -35.850 1.00 26.37 502 VAL C CA 1
ATOM 12125 C C . VAL C 1 502 ? -50.102 -38.260 -37.126 1.00 27.81 502 VAL C C 1
ATOM 12126 O O . VAL C 1 502 ? -49.671 -37.797 -38.187 1.00 29.49 502 VAL C O 1
ATOM 12130 N N . VAL C 1 503 ? -50.536 -39.512 -37.001 1.00 31.18 503 VAL C N 1
ATOM 12131 C CA . VAL C 1 503 ? -50.526 -40.456 -38.117 1.00 28.83 503 VAL C CA 1
ATOM 12132 C C . VAL C 1 503 ? -51.936 -40.735 -38.640 1.00 33.04 503 VAL C C 1
ATOM 12133 O O . VAL C 1 503 ? -52.824 -41.149 -37.897 1.00 33.96 503 VAL C O 1
ATOM 12137 N N . LEU C 1 504 ? -52.114 -40.508 -39.932 1.00 40.71 504 LEU C N 1
ATOM 12138 C CA . LEU C 1 504 ? -53.418 -40.561 -40.549 1.00 47.11 504 LEU C CA 1
ATOM 12139 C C . LEU C 1 504 ? -53.796 -41.973 -40.992 1.00 54.61 504 LEU C C 1
ATOM 12140 O O . LEU C 1 504 ? -54.976 -42.275 -41.166 1.00 49.55 504 LEU C O 1
ATOM 12145 N N . ASP C 1 505 ? -52.787 -42.823 -41.169 1.00 63.62 505 ASP C N 1
ATOM 12146 C CA . ASP C 1 505 ? -52.961 -44.219 -41.573 1.00 73.55 505 ASP C CA 1
ATOM 12147 C C . ASP C 1 505 ? -53.974 -44.982 -40.740 1.00 72.78 505 ASP C C 1
ATOM 12148 O O . ASP C 1 505 ? -53.871 -45.042 -39.517 1.00 69.48 505 ASP C O 1
ATOM 12153 N N . GLU C 1 506 ? -54.954 -45.569 -41.416 1.00 79.80 506 GLU C N 1
ATOM 12154 C CA . GLU C 1 506 ? -55.917 -46.444 -40.765 1.00 87.11 506 GLU C CA 1
ATOM 12155 C C . GLU C 1 506 ? -55.239 -47.786 -40.464 1.00 86.95 506 GLU C C 1
ATOM 12156 O O . GLU C 1 506 ? -54.493 -48.314 -41.294 1.00 88.55 506 GLU C O 1
ATOM 12162 N N . GLY C 1 507 ? -55.470 -48.319 -39.266 1.00 80.82 507 GLY C N 1
ATOM 12163 C CA . GLY C 1 507 ? -54.938 -49.633 -38.896 1.00 74.34 507 GLY C CA 1
ATOM 12164 C C . GLY C 1 507 ? -53.484 -49.663 -38.458 1.00 61.53 507 GLY C C 1
ATOM 12165 O O . GLY C 1 507 ? -52.941 -50.729 -38.161 1.00 62.89 507 GLY C O 1
ATOM 12166 N N . ALA C 1 508 ? -52.850 -48.497 -38.400 1.00 53.22 508 ALA C N 1
ATOM 12167 C CA . ALA C 1 508 ? -51.477 -48.409 -37.933 1.00 41.50 508 ALA C CA 1
ATOM 12168 C C . ALA C 1 508 ? -51.393 -48.488 -36.408 1.00 38.38 508 ALA C C 1
ATOM 12169 O O . ALA C 1 508 ? -50.308 -48.670 -35.852 1.00 37.27 508 ALA C O 1
ATOM 12171 N N . PHE C 1 509 ? -52.540 -48.363 -35.737 1.00 38.21 509 PHE C N 1
ATOM 12172 C CA . PHE C 1 509 ? -52.596 -48.402 -34.267 1.00 35.28 509 PHE C CA 1
ATOM 12173 C C . PHE C 1 509 ? -53.205 -49.694 -33.688 1.00 36.65 509 PHE C C 1
ATOM 12174 O O . PHE C 1 509 ? -53.655 -49.735 -32.529 1.00 30.26 509 PHE C O 1
ATOM 12182 N N . GLY C 1 510 ? -53.199 -50.740 -34.513 1.00 33.01 510 GLY C N 1
ATOM 12183 C CA . GLY C 1 510 ? -53.553 -52.088 -34.089 1.00 30.54 510 GLY C CA 1
ATOM 12184 C C . GLY C 1 510 ? -55.032 -52.425 -34.015 1.00 27.08 510 GLY C C 1
ATOM 12185 O O . GLY C 1 510 ? -55.900 -51.562 -34.186 1.00 32.78 510 GLY C O 1
ATOM 12186 N N . ARG C 1 511 ? -55.304 -53.699 -33.754 1.00 25.93 511 ARG C N 1
ATOM 12187 C CA . ARG C 1 511 ? -56.659 -54.193 -33.567 1.00 24.82 511 ARG C CA 1
ATOM 12188 C C . ARG C 1 511 ? -56.796 -54.907 -32.229 1.00 27.33 511 ARG C C 1
ATOM 12189 O O . ARG C 1 511 ? -55.999 -55.785 -31.904 1.00 19.46 511 ARG C O 1
ATOM 12197 N N . GLY C 1 512 ? -57.801 -54.526 -31.447 1.00 26.32 512 GLY C N 1
ATOM 12198 C CA . GLY C 1 512 ? -57.983 -55.131 -30.129 1.00 20.54 512 GLY C CA 1
ATOM 12199 C C . GLY C 1 512 ? -59.270 -55.912 -29.993 1.00 24.08 512 GLY C C 1
ATOM 12200 O O . GLY C 1 512 ? -60.239 -55.647 -30.718 1.00 25.43 512 GLY C O 1
ATOM 12201 N N . GLN C 1 513 ? -59.278 -56.890 -29.086 1.00 20.46 513 GLN C N 1
ATOM 12202 C CA . GLN C 1 513 ? -60.528 -57.514 -28.633 1.00 19.83 513 GLN C CA 1
ATOM 12203 C C . GLN C 1 513 ? -60.462 -57.718 -27.132 1.00 23.63 513 GLN C C 1
ATOM 12204 O O . GLN C 1 513 ? -59.397 -57.995 -26.579 1.00 28.24 513 GLN C O 1
ATOM 12210 N N . ILE C 1 514 ? -61.604 -57.568 -26.474 1.00 22.41 514 ILE C N 1
ATOM 12211 C CA . ILE C 1 514 ? -61.702 -57.746 -25.039 1.00 17.44 514 ILE C CA 1
ATOM 12212 C C . ILE C 1 514 ? -62.971 -58.508 -24.676 1.00 22.73 514 ILE C C 1
ATOM 12213 O O . ILE C 1 514 ? -64.056 -58.179 -25.159 1.00 25.96 514 ILE C O 1
ATOM 12218 N N . ILE C 1 515 ? -62.827 -59.537 -23.840 1.00 26.63 515 ILE C N 1
ATOM 12219 C CA . ILE C 1 515 ? -63.963 -60.115 -23.105 1.00 23.50 515 ILE C CA 1
ATOM 12220 C C . ILE C 1 515 ? -63.659 -60.081 -21.611 1.00 19.25 515 ILE C C 1
ATOM 12221 O O . ILE C 1 515 ? -62.672 -60.648 -21.175 1.00 20.28 515 ILE C O 1
ATOM 12226 N N . TRP C 1 516 ? -64.484 -59.378 -20.841 1.00 17.26 516 TRP C N 1
ATOM 12227 C CA . TRP C 1 516 ? -64.389 -59.408 -19.381 1.00 19.13 516 TRP C CA 1
ATOM 12228 C C . TRP C 1 516 ? -65.518 -60.259 -18.793 1.00 27.45 516 TRP C C 1
ATOM 12229 O O . TRP C 1 516 ? -66.630 -60.289 -19.318 1.00 30.40 516 TRP C O 1
ATOM 12240 N N . ARG C 1 517 ? -65.215 -60.963 -17.712 1.00 31.29 517 ARG C N 1
ATOM 12241 C CA . ARG C 1 517 ? -66.208 -61.769 -17.018 1.00 35.42 517 ARG C CA 1
ATOM 12242 C C . ARG C 1 517 ? -66.334 -61.298 -15.579 1.00 36.28 517 ARG C C 1
ATOM 12243 O O . ARG C 1 517 ? -65.347 -61.228 -14.860 1.00 35.32 517 ARG C O 1
ATOM 12251 N N . ASP C 1 518 ? -67.549 -60.960 -15.173 1.00 43.38 518 ASP C N 1
ATOM 12252 C CA . ASP C 1 518 ? -67.818 -60.556 -13.804 1.00 48.73 518 ASP C CA 1
ATOM 12253 C C . ASP C 1 518 ? -67.715 -61.801 -12.931 1.00 53.56 518 ASP C C 1
ATOM 12254 O O . ASP C 1 518 ? -68.431 -62.759 -13.162 1.00 52.00 518 ASP C O 1
ATOM 12259 N N . PRO C 1 519 ? -66.814 -61.796 -11.931 1.00 60.07 519 PRO C N 1
ATOM 12260 C CA . PRO C 1 519 ? -66.588 -62.997 -11.119 1.00 64.93 519 PRO C CA 1
ATOM 12261 C C . PRO C 1 519 ? -67.778 -63.398 -10.243 1.00 70.60 519 PRO C C 1
ATOM 12262 O O . PRO C 1 519 ? -67.940 -64.577 -9.941 1.00 67.37 519 PRO C O 1
ATOM 12266 N N . THR C 1 520 ? -68.595 -62.417 -9.860 1.00 73.89 520 THR C N 1
ATOM 12267 C CA . THR C 1 520 ? -69.785 -62.637 -9.040 1.00 75.78 520 THR C CA 1
ATOM 12268 C C . THR C 1 520 ? -70.912 -63.229 -9.890 1.00 73.96 520 THR C C 1
ATOM 12269 O O . THR C 1 520 ? -71.270 -64.389 -9.732 1.00 76.50 520 THR C O 1
ATOM 12273 N N . THR C 1 521 ? -71.459 -62.429 -10.800 1.00 73.13 521 THR C N 1
ATOM 12274 C CA . THR C 1 521 ? -72.631 -62.834 -11.586 1.00 68.16 521 THR C CA 1
ATOM 12275 C C . THR C 1 521 ? -72.325 -63.723 -12.792 1.00 56.72 521 THR C C 1
ATOM 12276 O O . THR C 1 521 ? -73.176 -64.480 -13.241 1.00 54.41 521 THR C O 1
ATOM 12280 N N . GLY C 1 522 ? -71.118 -63.627 -13.323 1.00 48.22 522 GLY C N 1
ATOM 12281 C CA . GLY C 1 522 ? -70.734 -64.477 -14.441 1.00 44.14 522 GLY C CA 1
ATOM 12282 C C . GLY C 1 522 ? -71.082 -63.928 -15.814 1.00 42.82 522 GLY C C 1
ATOM 12283 O O . GLY C 1 522 ? -70.872 -64.595 -16.831 1.00 44.75 522 GLY C O 1
ATOM 12284 N N . VAL C 1 523 ? -71.603 -62.710 -15.857 1.00 38.44 523 VAL C N 1
ATOM 12285 C CA . VAL C 1 523 ? -71.977 -62.099 -17.128 1.00 37.98 523 VAL C CA 1
ATOM 12286 C C . VAL C 1 523 ? -70.739 -61.641 -17.930 1.00 38.84 523 VAL C C 1
ATOM 12287 O O . VAL C 1 523 ? -69.802 -61.047 -17.377 1.00 37.89 523 VAL C O 1
ATOM 12291 N N . LEU C 1 524 ? -70.739 -61.954 -19.228 1.00 34.74 524 LEU C N 1
ATOM 12292 C CA . LEU C 1 524 ? -69.630 -61.633 -20.130 1.00 31.52 524 LEU C CA 1
ATOM 12293 C C . LEU C 1 524 ? -69.851 -60.311 -20.862 1.00 29.64 524 LEU C C 1
ATOM 12294 O O . LEU C 1 524 ? -70.888 -60.107 -21.488 1.00 28.86 524 LEU C O 1
ATOM 12299 N N . ALA C 1 525 ? -68.870 -59.422 -20.789 1.00 28.60 525 ALA C N 1
ATOM 12300 C CA . ALA C 1 525 ? -68.958 -58.125 -21.449 1.00 27.51 525 ALA C CA 1
ATOM 12301 C C . ALA C 1 525 ? -67.840 -57.990 -22.461 1.00 23.51 525 ALA C C 1
ATOM 12302 O O . ALA C 1 525 ? -66.663 -58.082 -22.113 1.00 24.03 525 ALA C O 1
ATOM 12304 N N . GLY C 1 526 ? -68.212 -57.774 -23.717 1.00 16.75 526 GLY C N 1
ATOM 12305 C CA . GLY C 1 526 ? -67.240 -57.741 -24.806 1.00 20.38 526 GLY C CA 1
ATOM 12306 C C . GLY C 1 526 ? -67.063 -56.412 -25.511 1.00 20.49 526 GLY C C 1
ATOM 12307 O O . GLY C 1 526 ? -67.993 -55.613 -25.603 1.00 20.32 526 GLY C O 1
ATOM 12308 N N . GLY C 1 527 ? -65.855 -56.177 -26.009 1.00 19.78 527 GLY C N 1
ATOM 12309 C CA . GLY C 1 527 ? -65.581 -55.033 -26.878 1.00 12.77 527 GLY C CA 1
ATOM 12310 C C . GLY C 1 527 ? -64.868 -55.510 -28.136 1.00 16.43 527 GLY C C 1
ATOM 12311 O O . GLY C 1 527 ? -64.078 -56.455 -28.090 1.00 18.81 527 GLY C O 1
ATOM 12312 N N . THR C 1 528 ? -65.146 -54.879 -29.269 1.00 13.87 528 THR C N 1
ATOM 12313 C CA . THR C 1 528 ? -64.417 -55.214 -30.491 1.00 19.28 528 THR C CA 1
ATOM 12314 C C . THR C 1 528 ? -63.727 -54.001 -31.092 1.00 10.61 528 THR C C 1
ATOM 12315 O O . THR C 1 528 ? -64.082 -52.874 -30.791 1.00 18.96 528 THR C O 1
ATOM 12319 N N . GLU C 1 529 ? -62.727 -54.253 -31.926 1.00 13.91 529 GLU C N 1
ATOM 12320 C CA . GLU C 1 529 ? -61.944 -53.200 -32.559 1.00 22.03 529 GLU C CA 1
ATOM 12321 C C . GLU C 1 529 ? -62.776 -52.373 -33.541 1.00 18.56 529 GLU C C 1
ATOM 12322 O O . GLU C 1 529 ? -63.194 -52.895 -34.578 1.00 30.76 529 GLU C O 1
ATOM 12328 N N . PRO C 1 530 ? -63.013 -51.084 -33.221 1.00 17.76 530 PRO C N 1
ATOM 12329 C CA . PRO C 1 530 ? -63.807 -50.253 -34.127 1.00 21.13 530 PRO C CA 1
ATOM 12330 C C . PRO C 1 530 ? -63.067 -49.844 -35.412 1.00 19.89 530 PRO C C 1
ATOM 12331 O O . PRO C 1 530 ? -63.710 -49.624 -36.437 1.00 23.89 530 PRO C O 1
ATOM 12335 N N . ARG C 1 531 ? -61.739 -49.787 -35.378 1.00 20.53 531 ARG C N 1
ATOM 12336 C CA . ARG C 1 531 ? -60.959 -49.406 -36.570 1.00 25.50 531 ARG C CA 1
ATOM 12337 C C . ARG C 1 531 ? -60.996 -50.374 -37.765 1.00 32.72 531 ARG C C 1
ATOM 12338 O O . ARG C 1 531 ? -60.436 -50.064 -38.814 1.00 42.55 531 ARG C O 1
ATOM 12346 N N . THR C 1 532 ? -61.640 -51.533 -37.618 1.00 29.57 532 THR C N 1
ATOM 12347 C CA . THR C 1 532 ? -61.652 -52.555 -38.673 1.00 31.94 532 THR C CA 1
ATOM 12348 C C . THR C 1 532 ? -63.005 -53.273 -38.719 1.00 34.86 532 THR C C 1
ATOM 12349 O O . THR C 1 532 ? -63.882 -52.972 -37.913 1.00 28.67 532 THR C O 1
ATOM 12353 N N . ASP C 1 533 ? -63.182 -54.188 -39.676 1.00 39.91 533 ASP C N 1
ATOM 12354 C CA . ASP C 1 533 ? -64.342 -55.086 -39.696 1.00 43.46 533 ASP C CA 1
ATOM 12355 C C . ASP C 1 533 ? -64.151 -56.077 -38.564 1.00 42.56 533 ASP C C 1
ATOM 12356 O O . ASP C 1 533 ? -63.029 -56.485 -38.293 1.00 61.55 533 ASP C O 1
ATOM 12361 N N . GLY C 1 534 ? -65.217 -56.485 -37.899 1.00 27.58 534 GLY C N 1
ATOM 12362 C CA . GLY C 1 534 ? -65.032 -57.384 -36.775 1.00 25.84 534 GLY C CA 1
ATOM 12363 C C . GLY C 1 534 ? -66.272 -57.474 -35.929 1.00 32.25 534 GLY C C 1
ATOM 12364 O O . GLY C 1 534 ? -67.243 -56.762 -36.163 1.00 39.54 534 GLY C O 1
ATOM 12365 N N . GLN C 1 535 ? -66.247 -58.336 -34.925 1.00 24.78 535 GLN C N 1
ATOM 12366 C CA . GLN C 1 535 ? -67.459 -58.622 -34.200 1.00 26.69 535 GLN C CA 1
ATOM 12367 C C . GLN C 1 535 ? -67.157 -59.167 -32.822 1.00 33.18 535 GLN C C 1
ATOM 12368 O O . GLN C 1 535 ? -66.178 -59.897 -32.638 1.00 32.91 535 GLN C O 1
ATOM 12374 N N . VAL C 1 536 ? -67.977 -58.764 -31.851 1.00 32.87 536 VAL C N 1
ATOM 12375 C CA . VAL C 1 536 ? -68.160 -59.539 -30.638 1.00 29.02 536 VAL C CA 1
ATOM 12376 C C . VAL C 1 536 ? -69.522 -60.133 -30.835 1.00 31.95 536 VAL C C 1
ATOM 12377 O O . VAL C 1 536 ? -70.465 -59.416 -31.145 1.00 40.16 536 VAL C O 1
ATOM 12381 N N . ALA C 1 537 ? -69.630 -61.443 -30.678 1.00 38.09 537 ALA C N 1
ATOM 12382 C CA . ALA C 1 537 ? -70.909 -62.124 -30.851 1.00 36.59 537 ALA C CA 1
ATOM 12383 C C . ALA C 1 537 ? -71.239 -62.977 -29.634 1.00 38.19 537 ALA C C 1
ATOM 12384 O O . ALA C 1 537 ? -70.359 -63.618 -29.055 1.00 34.60 537 ALA C O 1
ATOM 12386 N N . ALA C 1 538 ? -72.513 -62.967 -29.258 1.00 40.91 538 ALA C N 1
ATOM 12387 C CA . ALA C 1 538 ? -73.010 -63.743 -28.130 1.00 37.95 538 ALA C CA 1
ATOM 12388 C C . ALA C 1 538 ? -73.595 -65.067 -28.596 1.00 34.31 538 ALA C C 1
ATOM 12389 O O . ALA C 1 538 ? -74.063 -65.177 -29.728 1.00 36.01 538 ALA C O 1
ATOM 12391 N N . TRP C 1 539 ? -73.574 -66.066 -27.716 1.00 42.22 539 TRP C N 1
ATOM 12392 C CA . TRP C 1 539 ? -74.338 -67.302 -27.918 1.00 43.90 539 TRP C CA 1
ATOM 12393 C C . TRP C 1 539 ? -75.093 -67.670 -26.635 1.00 40.77 539 TRP C C 1
ATOM 12394 O O . TRP C 1 539 ? -74.519 -67.591 -25.543 1.00 42.98 539 TRP C O 1
ATOM 12405 N N . GLU C 1 540 ? -76.366 -68.064 -26.754 1.00 35.19 540 GLU C N 1
ATOM 12406 C CA . GLU C 1 540 ? -77.178 -68.375 -25.556 1.00 40.72 540 GLU C CA 1
ATOM 12407 C C . GLU C 1 540 ? -77.883 -69.739 -25.488 1.00 46.86 540 GLU C C 1
ATOM 12408 O O . GLU C 1 540 ? -78.831 -69.896 -24.716 1.00 46.26 540 GLU C O 1
ATOM 12414 N N . GLY C 1 541 ? -77.415 -70.719 -26.260 1.00 52.56 541 GLY C N 1
ATOM 12415 C CA . GLY C 1 541 ? -77.997 -72.076 -26.242 1.00 54.39 541 GLY C CA 1
ATOM 12416 C C . GLY C 1 541 ? -77.469 -72.966 -25.119 1.00 57.19 541 GLY C C 1
ATOM 12417 O O . GLY C 1 541 ? -77.029 -72.458 -24.076 1.00 53.91 541 GLY C O 1
ATOM 12418 N N . HIS C 1 542 ? -77.494 -74.289 -25.328 1.00 58.46 542 HIS C N 1
ATOM 12419 C CA . HIS C 1 542 ? -77.031 -75.238 -24.291 1.00 58.75 542 HIS C CA 1
ATOM 12420 C C . HIS C 1 542 ? -75.822 -76.128 -24.646 1.00 55.53 542 HIS C C 1
ATOM 12421 O O . HIS C 1 542 ? -75.863 -76.956 -25.560 1.00 50.68 542 HIS C O 1
ATOM 12428 N N . MET D 1 4 ? -67.828 -51.004 -9.316 1.00 97.17 4 MET D N 1
ATOM 12429 C CA . MET D 1 4 ? -66.769 -51.743 -10.063 1.00 100.21 4 MET D CA 1
ATOM 12430 C C . MET D 1 4 ? -65.921 -50.836 -10.960 1.00 93.31 4 MET D C 1
ATOM 12431 O O . MET D 1 4 ? -65.630 -49.692 -10.597 1.00 93.50 4 MET D O 1
ATOM 12436 N N . PHE D 1 5 ? -65.525 -51.344 -12.123 1.00 87.58 5 PHE D N 1
ATOM 12437 C CA . PHE D 1 5 ? -64.548 -50.644 -12.953 1.00 80.92 5 PHE D CA 1
ATOM 12438 C C . PHE D 1 5 ? -64.993 -50.333 -14.388 1.00 78.20 5 PHE D C 1
ATOM 12439 O O . PHE D 1 5 ? -64.148 -50.076 -15.243 1.00 79.42 5 PHE D O 1
ATOM 12447 N N . ASP D 1 6 ? -66.303 -50.377 -14.652 1.00 69.33 6 ASP D N 1
ATOM 12448 C CA . ASP D 1 6 ? -66.871 -49.820 -15.898 1.00 69.60 6 ASP D CA 1
ATOM 12449 C C . ASP D 1 6 ? -68.371 -49.457 -15.868 1.00 71.45 6 ASP D C 1
ATOM 12450 O O . ASP D 1 6 ? -69.203 -50.284 -15.511 1.00 76.97 6 ASP D O 1
ATOM 12455 N N . PRO D 1 7 ? -68.712 -48.199 -16.228 1.00 69.46 7 PRO D N 1
ATOM 12456 C CA . PRO D 1 7 ? -70.121 -47.827 -16.328 1.00 65.02 7 PRO D CA 1
ATOM 12457 C C . PRO D 1 7 ? -70.739 -47.961 -17.734 1.00 59.34 7 PRO D C 1
ATOM 12458 O O . PRO D 1 7 ? -70.520 -48.936 -18.451 1.00 43.52 7 PRO D O 1
ATOM 12462 N N . GLN D 1 8 ? -71.534 -46.960 -18.085 1.00 63.95 8 GLN D N 1
ATOM 12463 C CA . GLN D 1 8 ? -72.254 -46.886 -19.340 1.00 60.02 8 GLN D CA 1
ATOM 12464 C C . GLN D 1 8 ? -71.737 -45.614 -20.025 1.00 54.95 8 GLN D C 1
ATOM 12465 O O . GLN D 1 8 ? -72.451 -44.935 -20.769 1.00 35.63 8 GLN D O 1
ATOM 12471 N N . SER D 1 9 ? -70.473 -45.313 -19.740 1.00 43.82 9 SER D N 1
ATOM 12472 C CA . SER D 1 9 ? -69.796 -44.131 -20.218 1.00 33.00 9 SER D CA 1
ATOM 12473 C C . SER D 1 9 ? -69.028 -44.419 -21.515 1.00 28.52 9 SER D C 1
ATOM 12474 O O . SER D 1 9 ? -68.348 -45.432 -21.644 1.00 18.93 9 SER D O 1
ATOM 12477 N N . TYR D 1 10 ? -69.165 -43.518 -22.479 1.00 25.88 10 TYR D N 1
ATOM 12478 C CA . TYR D 1 10 ? -68.438 -43.606 -23.734 1.00 25.71 10 TYR D CA 1
ATOM 12479 C C . TYR D 1 10 ? -67.831 -42.250 -24.063 1.00 23.40 10 TYR D C 1
ATOM 12480 O O . TYR D 1 10 ? -68.409 -41.477 -24.829 1.00 27.96 10 TYR D O 1
ATOM 12489 N N . PRO D 1 11 ? -66.657 -41.957 -23.485 1.00 23.50 11 PRO D N 1
ATOM 12490 C CA . PRO D 1 11 ? -66.075 -40.617 -23.594 1.00 25.34 11 PRO D CA 1
ATOM 12491 C C . PRO D 1 11 ? -65.555 -40.296 -24.983 1.00 20.09 11 PRO D C 1
ATOM 12492 O O . PRO D 1 11 ? -65.355 -39.126 -25.294 1.00 18.63 11 PRO D O 1
ATOM 12496 N N . TYR D 1 12 ? -65.359 -41.327 -25.802 1.00 25.17 12 TYR D N 1
ATOM 12497 C CA . TYR D 1 12 ? -64.697 -41.182 -27.088 1.00 28.75 12 TYR D CA 1
ATOM 12498 C C . TYR D 1 12 ? -65.601 -41.607 -28.245 1.00 34.76 12 TYR D C 1
ATOM 12499 O O . TYR D 1 12 ? -66.472 -42.459 -28.074 1.00 36.19 12 TYR D O 1
ATOM 12508 N N . PRO D 1 13 ? -65.404 -41.002 -29.431 1.00 38.11 13 PRO D N 1
ATOM 12509 C CA . PRO D 1 13 ? -66.211 -41.434 -30.559 1.00 35.63 13 PRO D CA 1
ATOM 12510 C C . PRO D 1 13 ? -65.727 -42.789 -31.099 1.00 34.73 13 PRO D C 1
ATOM 12511 O O . PRO D 1 13 ? -64.531 -43.105 -31.024 1.00 36.72 13 PRO D O 1
ATOM 12515 N N . SER D 1 14 ? -66.654 -43.577 -31.638 1.00 29.93 14 SER D N 1
ATOM 12516 C CA . SER D 1 14 ? -66.338 -44.885 -32.197 1.00 27.04 14 SER D CA 1
ATOM 12517 C C . SER D 1 14 ? -66.616 -44.959 -33.712 1.00 30.23 14 SER D C 1
ATOM 12518 O O . SER D 1 14 ? -67.184 -44.033 -34.294 1.00 37.01 14 SER D O 1
ATOM 12521 N N . ARG D 1 15 ? -66.200 -46.058 -34.339 1.00 32.45 15 ARG D N 1
ATOM 12522 C CA A ARG D 1 15 ? -66.347 -46.254 -35.778 0.50 31.61 15 ARG D CA 1
ATOM 12523 C CA B ARG D 1 15 ? -66.391 -46.242 -35.780 0.50 28.67 15 ARG D CA 1
ATOM 12524 C C . ARG D 1 15 ? -67.078 -47.567 -36.079 1.00 30.14 15 ARG D C 1
ATOM 12525 O O . ARG D 1 15 ? -66.739 -48.606 -35.526 1.00 40.46 15 ARG D O 1
ATOM 12540 N N . ARG D 1 16 ? -68.076 -47.506 -36.949 1.00 31.99 16 ARG D N 1
ATOM 12541 C CA . ARG D 1 16 ? -68.746 -48.691 -37.451 1.00 26.94 16 ARG D CA 1
ATOM 12542 C C . ARG D 1 16 ? -68.536 -48.746 -38.950 1.00 27.48 16 ARG D C 1
ATOM 12543 O O . ARG D 1 16 ? -69.077 -47.911 -39.681 1.00 35.02 16 ARG D O 1
ATOM 12551 N N . ASN D 1 17 ? -67.727 -49.702 -39.404 1.00 20.81 17 ASN D N 1
ATOM 12552 C CA . ASN D 1 17 ? -67.556 -49.927 -40.841 1.00 22.55 17 ASN D CA 1
ATOM 12553 C C . ASN D 1 17 ? -68.809 -50.539 -41.458 1.00 22.36 17 ASN D C 1
ATOM 12554 O O . ASN D 1 17 ? -69.540 -51.261 -40.778 1.00 24.67 17 ASN D O 1
ATOM 12559 N N . VAL D 1 18 ? -69.069 -50.217 -42.728 1.00 20.35 18 VAL D N 1
ATOM 12560 C CA . VAL D 1 18 ? -70.168 -50.822 -43.487 1.00 18.99 18 VAL D CA 1
ATOM 12561 C C . VAL D 1 18 ? -69.920 -52.311 -43.554 1.00 19.89 18 VAL D C 1
ATOM 12562 O O . VAL D 1 18 ? -68.784 -52.740 -43.762 1.00 21.56 18 VAL D O 1
ATOM 12566 N N . VAL D 1 19 ? -70.975 -53.089 -43.334 1.00 21.23 19 VAL D N 1
ATOM 12567 C CA . VAL D 1 19 ? -70.893 -54.544 -43.383 1.00 27.48 19 VAL D CA 1
ATOM 12568 C C . VAL D 1 19 ? -71.250 -55.038 -44.794 1.00 29.45 19 VAL D C 1
ATOM 12569 O O . VAL D 1 19 ? -72.240 -54.582 -45.392 1.00 20.28 19 VAL D O 1
ATOM 12573 N N . TYR D 1 20 ? -70.421 -55.945 -45.322 1.00 29.06 20 TYR D N 1
ATOM 12574 C CA . TYR D 1 20 ? -70.630 -56.514 -46.660 1.00 28.84 20 TYR D CA 1
ATOM 12575 C C . TYR D 1 20 ? -70.975 -58.009 -46.687 1.00 28.86 20 TYR D C 1
ATOM 12576 O O . TYR D 1 20 ? -70.428 -58.809 -45.920 1.00 30.18 20 TYR D O 1
ATOM 12585 N N . ALA D 1 21 ? -71.886 -58.374 -47.586 1.00 37.28 21 ALA D N 1
ATOM 12586 C CA . ALA D 1 21 ? -72.287 -59.770 -47.766 1.00 36.60 21 ALA D CA 1
ATOM 12587 C C . ALA D 1 21 ? -72.766 -60.042 -49.184 1.00 38.33 21 ALA D C 1
ATOM 12588 O O . ALA D 1 21 ? -72.950 -59.122 -49.984 1.00 38.09 21 ALA D O 1
ATOM 12590 N N . LYS D 1 22 ? -72.968 -61.318 -49.483 1.00 38.07 22 LYS D N 1
ATOM 12591 C CA . LYS D 1 22 ? -73.459 -61.722 -50.785 1.00 38.44 22 LYS D CA 1
ATOM 12592 C C . LYS D 1 22 ? -74.672 -62.618 -50.645 1.00 38.99 22 LYS D C 1
ATOM 12593 O O . LYS D 1 22 ? -75.690 -62.389 -51.291 1.00 39.84 22 LYS D O 1
ATOM 12599 N N . ASN D 1 23 ? -74.564 -63.633 -49.794 1.00 37.82 23 ASN D N 1
ATOM 12600 C CA . ASN D 1 23 ? -75.593 -64.665 -49.717 1.00 45.34 23 ASN D CA 1
ATOM 12601 C C . ASN D 1 23 ? -76.702 -64.394 -48.705 1.00 41.10 23 ASN D C 1
ATOM 12602 O O . ASN D 1 23 ? -77.751 -65.040 -48.742 1.00 46.16 23 ASN D O 1
ATOM 12607 N N . GLY D 1 24 ? -76.476 -63.433 -47.814 1.00 34.11 24 GLY D N 1
ATOM 12608 C CA . GLY D 1 24 ? -77.481 -63.105 -46.816 1.00 33.20 24 GLY D CA 1
ATOM 12609 C C . GLY D 1 24 ? -77.045 -62.060 -45.821 1.00 32.57 24 GLY D C 1
ATOM 12610 O O . GLY D 1 24 ? -75.872 -61.977 -45.464 1.00 32.48 24 GLY D O 1
ATOM 12611 N N . MET D 1 25 ? -78.011 -61.261 -45.379 1.00 27.79 25 MET D N 1
ATOM 12612 C CA . MET D 1 25 ? -77.757 -60.193 -44.427 1.00 21.38 25 MET D CA 1
ATOM 12613 C C . MET D 1 25 ? -78.993 -59.903 -43.593 1.00 25.39 25 MET D C 1
ATOM 12614 O O . MET D 1 25 ? -80.111 -59.836 -44.113 1.00 29.89 25 MET D O 1
ATOM 12619 N N . VAL D 1 26 ? -78.784 -59.752 -42.291 1.00 24.00 26 VAL D N 1
ATOM 12620 C CA . VAL D 1 26 ? -79.859 -59.395 -41.384 1.00 20.86 26 VAL D CA 1
ATOM 12621 C C . VAL D 1 26 ? -79.403 -58.190 -40.584 1.00 27.18 26 VAL D C 1
ATOM 12622 O O . VAL D 1 26 ? -78.268 -58.161 -40.098 1.00 25.87 26 VAL D O 1
ATOM 12626 N N . ALA D 1 27 ? -80.280 -57.194 -40.482 1.00 25.64 27 ALA D N 1
ATOM 12627 C CA . ALA D 1 27 ? -79.985 -55.968 -39.774 1.00 20.11 27 ALA D CA 1
ATOM 12628 C C . ALA D 1 27 ? -81.157 -55.583 -38.876 1.00 25.19 27 ALA D C 1
ATOM 12629 O O . ALA D 1 27 ? -82.265 -55.291 -39.347 1.00 22.39 27 ALA D O 1
ATOM 12631 N N . THR D 1 28 ? -80.904 -55.598 -37.575 1.00 19.54 28 THR D N 1
ATOM 12632 C CA . THR D 1 28 ? -81.934 -55.289 -36.598 1.00 19.47 28 THR D CA 1
ATOM 12633 C C . THR D 1 28 ? -81.356 -54.793 -35.263 1.00 22.58 28 THR D C 1
ATOM 12634 O O . THR D 1 28 ? -80.133 -54.772 -35.059 1.00 25.97 28 THR D O 1
ATOM 12638 N N . SER D 1 29 ? -82.266 -54.425 -34.361 1.00 22.20 29 SER D N 1
ATOM 12639 C CA . SER D 1 29 ? -81.931 -53.783 -33.110 1.00 25.20 29 SER D CA 1
ATOM 12640 C C . SER D 1 29 ? -81.582 -54.733 -31.972 1.00 30.15 29 SER D C 1
ATOM 12641 O O . SER D 1 29 ? -81.371 -54.285 -30.846 1.00 37.99 29 SER D O 1
ATOM 12644 N N . GLN D 1 30 ? -81.526 -56.032 -32.231 1.00 27.42 30 GLN D N 1
ATOM 12645 C CA . GLN D 1 30 ? -81.119 -56.956 -31.174 1.00 26.85 30 GLN D CA 1
ATOM 12646 C C . GLN D 1 30 ? -80.230 -58.032 -31.757 1.00 29.61 30 GLN D C 1
ATOM 12647 O O . GLN D 1 30 ? -80.685 -58.775 -32.615 1.00 27.62 30 GLN D O 1
ATOM 12653 N N . PRO D 1 31 ? -78.961 -58.117 -31.303 1.00 28.55 31 PRO D N 1
ATOM 12654 C CA . PRO D 1 31 ? -77.946 -58.950 -31.971 1.00 24.45 31 PRO D CA 1
ATOM 12655 C C . PRO D 1 31 ? -78.333 -60.427 -32.073 1.00 25.25 31 PRO D C 1
ATOM 12656 O O . PRO D 1 31 ? -78.101 -61.054 -33.117 1.00 23.86 31 PRO D O 1
ATOM 12660 N N . LEU D 1 32 ? -78.942 -60.958 -31.009 1.00 26.02 32 LEU D N 1
ATOM 12661 C CA . LEU D 1 32 ? -79.484 -62.312 -31.011 1.00 20.87 32 LEU D CA 1
ATOM 12662 C C . LEU D 1 32 ? -80.680 -62.485 -31.950 1.00 23.84 32 LEU D C 1
ATOM 12663 O O . LEU D 1 32 ? -80.963 -63.595 -32.386 1.00 28.08 32 LEU D O 1
ATOM 12668 N N . ALA D 1 33 ? -81.394 -61.402 -32.247 1.00 19.88 33 ALA D N 1
ATOM 12669 C CA . ALA D 1 33 ? -82.484 -61.459 -33.224 1.00 27.09 33 ALA D CA 1
ATOM 12670 C C . ALA D 1 33 ? -81.907 -61.586 -34.623 1.00 23.32 33 ALA D C 1
ATOM 12671 O O . ALA D 1 33 ? -82.366 -62.405 -35.419 1.00 27.71 33 ALA D O 1
ATOM 12673 N N . ALA D 1 34 ? -80.891 -60.781 -34.913 1.00 21.84 34 ALA D N 1
ATOM 12674 C CA . ALA D 1 34 ? -80.139 -60.917 -36.158 1.00 29.38 34 ALA D CA 1
ATOM 12675 C C . ALA D 1 34 ? -79.591 -62.341 -36.298 1.00 32.76 34 ALA D C 1
ATOM 12676 O O . ALA D 1 34 ? -79.630 -62.937 -37.380 1.00 36.44 34 ALA D O 1
ATOM 12678 N N . GLN D 1 35 ? -79.109 -62.882 -35.183 1.00 32.30 35 GLN D N 1
ATOM 12679 C CA . GLN D 1 35 ? -78.596 -64.242 -35.134 1.00 32.65 35 GLN D CA 1
ATOM 12680 C C . GLN D 1 35 ? -79.645 -65.278 -35.544 1.00 27.24 35 GLN D C 1
ATOM 12681 O O . GLN D 1 35 ? -79.317 -66.256 -36.206 1.00 28.49 35 GLN D O 1
ATOM 12687 N N . ALA D 1 36 ? -80.897 -65.037 -35.163 1.00 22.11 36 ALA D N 1
ATOM 12688 C CA . ALA D 1 36 ? -82.012 -65.897 -35.529 1.00 23.67 36 ALA D CA 1
ATOM 12689 C C . ALA D 1 36 ? -82.209 -65.946 -37.036 1.00 26.55 36 ALA D C 1
ATOM 12690 O O . ALA D 1 36 ? -82.315 -67.024 -37.618 1.00 32.98 36 ALA D O 1
ATOM 12692 N N . GLY D 1 37 ? -82.243 -64.776 -37.666 1.00 28.30 37 GLY D N 1
ATOM 12693 C CA . GLY D 1 37 ? -82.396 -64.685 -39.119 1.00 35.20 37 GLY D CA 1
ATOM 12694 C C . GLY D 1 37 ? -81.249 -65.340 -39.874 1.00 39.64 37 GLY D C 1
ATOM 12695 O O . GLY D 1 37 ? -81.438 -65.902 -40.955 1.00 42.19 37 GLY D O 1
ATOM 12696 N N . LEU D 1 38 ? -80.054 -65.266 -39.299 1.00 37.16 38 LEU D N 1
ATOM 12697 C CA . LEU D 1 38 ? -78.900 -65.962 -39.840 1.00 37.97 38 LEU D CA 1
ATOM 12698 C C . LEU D 1 38 ? -79.039 -67.475 -39.747 1.00 40.88 38 LEU D C 1
ATOM 12699 O O . LEU D 1 38 ? -78.745 -68.182 -40.708 1.00 42.51 38 LEU D O 1
ATOM 12704 N N . ASP D 1 39 ? -79.493 -67.966 -38.593 1.00 39.31 39 ASP D N 1
ATOM 12705 C CA . ASP D 1 39 ? -79.693 -69.399 -38.385 1.00 39.71 39 ASP D CA 1
ATOM 12706 C C . ASP D 1 39 ? -80.749 -69.965 -39.321 1.00 39.08 39 ASP D C 1
ATOM 12707 O O . ASP D 1 39 ? -80.676 -71.135 -39.711 1.00 42.39 39 ASP D O 1
ATOM 12712 N N . ILE D 1 40 ? -81.730 -69.138 -39.674 1.00 26.73 40 ILE D N 1
ATOM 12713 C CA . ILE D 1 40 ? -82.794 -69.575 -40.559 1.00 25.82 40 ILE D CA 1
ATOM 12714 C C . ILE D 1 40 ? -82.304 -69.604 -41.999 1.00 29.48 40 ILE D C 1
ATOM 12715 O O . ILE D 1 40 ? -82.638 -70.516 -42.759 1.00 34.38 40 ILE D O 1
ATOM 12720 N N . LEU D 1 41 ? -81.488 -68.617 -42.354 1.00 28.27 41 LEU D N 1
ATOM 12721 C CA . LEU D 1 41 ? -80.807 -68.601 -43.639 1.00 27.99 41 LEU D CA 1
ATOM 12722 C C . LEU D 1 41 ? -79.950 -69.868 -43.775 1.00 31.44 41 LEU D C 1
ATOM 12723 O O . LEU D 1 41 ? -79.977 -70.517 -44.821 1.00 30.51 41 LEU D O 1
ATOM 12728 N N . LYS D 1 42 ? -79.230 -70.220 -42.703 1.00 33.93 42 LYS D N 1
ATOM 12729 C CA . LYS D 1 42 ? -78.454 -71.473 -42.614 1.00 42.30 42 LYS D CA 1
ATOM 12730 C C . LYS D 1 42 ? -79.270 -72.715 -42.915 1.00 42.05 42 LYS D C 1
ATOM 12731 O O . LYS D 1 42 ? -78.845 -73.565 -43.695 1.00 46.39 42 LYS D O 1
ATOM 12737 N N . ALA D 1 43 ? -80.444 -72.814 -42.296 1.00 43.56 43 ALA D N 1
ATOM 12738 C CA . ALA D 1 43 ? -81.291 -73.993 -42.440 1.00 43.21 43 ALA D CA 1
ATOM 12739 C C . ALA D 1 43 ? -82.152 -73.954 -43.705 1.00 39.93 43 ALA D C 1
ATOM 12740 O O . ALA D 1 43 ? -83.207 -74.581 -43.762 1.00 40.74 43 ALA D O 1
ATOM 12742 N N . GLY D 1 44 ? -81.701 -73.207 -44.707 1.00 44.89 44 GLY D N 1
ATOM 12743 C CA . GLY D 1 44 ? -82.328 -73.209 -46.024 1.00 45.77 44 GLY D CA 1
ATOM 12744 C C . GLY D 1 44 ? -83.373 -72.141 -46.253 1.00 43.70 44 GLY D C 1
ATOM 12745 O O . GLY D 1 44 ? -84.050 -72.146 -47.283 1.00 41.74 44 GLY D O 1
ATOM 12746 N N . GLY D 1 45 ? -83.506 -71.223 -45.299 1.00 41.28 45 GLY D N 1
ATOM 12747 C CA . GLY D 1 45 ? -84.519 -70.167 -45.379 1.00 40.09 45 GLY D CA 1
ATOM 12748 C C . GLY D 1 45 ? -84.073 -69.010 -46.247 1.00 40.05 45 GLY D C 1
ATOM 12749 O O . GLY D 1 45 ? -82.878 -68.785 -46.412 1.00 39.81 45 GLY D O 1
ATOM 12750 N N . ASN D 1 46 ? -85.038 -68.296 -46.819 1.00 32.42 46 ASN D N 1
ATOM 12751 C CA . ASN D 1 46 ? -84.755 -67.106 -47.604 1.00 34.20 46 ASN D CA 1
ATOM 12752 C C . ASN D 1 46 ? -84.983 -65.850 -46.755 1.00 34.07 46 ASN D C 1
ATOM 12753 O O . ASN D 1 46 ? -85.266 -65.949 -45.565 1.00 31.89 46 ASN D O 1
ATOM 12758 N N . ALA D 1 47 ? -84.873 -64.679 -47.374 1.00 34.99 47 ALA D N 1
ATOM 12759 C CA . ALA D 1 47 ? -84.936 -63.408 -46.663 1.00 29.87 47 ALA D CA 1
ATOM 12760 C C . ALA D 1 47 ? -86.256 -63.228 -45.912 1.00 32.69 47 ALA D C 1
ATOM 12761 O O . ALA D 1 47 ? -86.277 -62.636 -44.829 1.00 27.79 47 ALA D O 1
ATOM 12763 N N . ILE D 1 48 ? -87.342 -63.751 -46.482 1.00 26.51 48 ILE D N 1
ATOM 12764 C CA . ILE D 1 48 ? -88.662 -63.687 -45.858 1.00 23.81 48 ILE D CA 1
ATOM 12765 C C . ILE D 1 48 ? -88.669 -64.544 -44.593 1.00 29.84 48 ILE D C 1
ATOM 12766 O O . ILE D 1 48 ? -89.056 -64.080 -43.512 1.00 36.72 48 ILE D O 1
ATOM 12771 N N . ASP D 1 49 ? -88.223 -65.789 -44.728 1.00 28.65 49 ASP D N 1
ATOM 12772 C CA . ASP D 1 49 ? -88.100 -66.673 -43.582 1.00 29.42 49 ASP D CA 1
ATOM 12773 C C . ASP D 1 49 ? -87.320 -65.978 -42.484 1.00 29.05 49 ASP D C 1
ATOM 12774 O O . ASP D 1 49 ? -87.795 -65.886 -41.352 1.00 30.10 49 ASP D O 1
ATOM 12779 N N . ALA D 1 50 ? -86.141 -65.459 -42.837 1.00 25.67 50 ALA D N 1
ATOM 12780 C CA . ALA D 1 50 ? -85.263 -64.749 -41.893 1.00 25.43 50 ALA D CA 1
ATOM 12781 C C . ALA D 1 50 ? -85.938 -63.563 -41.201 1.00 25.50 50 ALA D C 1
ATOM 12782 O O . ALA D 1 50 ? -85.707 -63.319 -40.019 1.00 18.50 50 ALA D O 1
ATOM 12784 N N . ALA D 1 51 ? -86.767 -62.837 -41.951 1.00 20.67 51 ALA D N 1
ATOM 12785 C CA . ALA D 1 51 ? -87.489 -61.703 -41.427 1.00 14.16 51 ALA D CA 1
ATOM 12786 C C . ALA D 1 51 ? -88.439 -62.162 -40.328 1.00 20.66 51 ALA D C 1
ATOM 12787 O O . ALA D 1 51 ? -88.491 -61.560 -39.255 1.00 23.54 51 ALA D O 1
ATOM 12789 N N . ILE D 1 52 ? -89.172 -63.241 -40.598 1.00 25.78 52 ILE D N 1
ATOM 12790 C CA . ILE D 1 52 ? -90.098 -63.825 -39.625 1.00 24.14 52 ILE D CA 1
ATOM 12791 C C . ILE D 1 52 ? -89.318 -64.334 -38.416 1.00 21.34 52 ILE D C 1
ATOM 12792 O O . ILE D 1 52 ? -89.713 -64.107 -37.285 1.00 17.04 52 ILE D O 1
ATOM 12797 N N . ALA D 1 53 ? -88.184 -64.973 -38.659 1.00 16.97 53 ALA D N 1
ATOM 12798 C CA . ALA D 1 53 ? -87.339 -65.448 -37.568 1.00 25.83 53 ALA D CA 1
ATOM 12799 C C . ALA D 1 53 ? -86.971 -64.315 -36.621 1.00 27.86 53 ALA D C 1
ATOM 12800 O O . ALA D 1 53 ? -87.168 -64.399 -35.409 1.00 25.21 53 ALA D O 1
ATOM 12802 N N . THR D 1 54 ? -86.464 -63.244 -37.209 1.00 25.01 54 THR D N 1
ATOM 12803 C CA . THR D 1 54 ? -86.031 -62.070 -36.487 1.00 23.15 54 THR D CA 1
ATOM 12804 C C . THR D 1 54 ? -87.184 -61.330 -35.805 1.00 25.27 54 THR D C 1
ATOM 12805 O O . THR D 1 54 ? -87.016 -60.807 -34.708 1.00 23.86 54 THR D O 1
ATOM 12809 N N . ALA D 1 55 ? -88.347 -61.286 -36.454 1.00 18.83 55 ALA D N 1
ATOM 12810 C CA . ALA D 1 55 ? -89.487 -60.554 -35.915 1.00 19.08 55 ALA D CA 1
ATOM 12811 C C . ALA D 1 55 ? -89.982 -61.227 -34.654 1.00 24.50 55 ALA D C 1
ATOM 12812 O O . ALA D 1 55 ? -90.155 -60.582 -33.616 1.00 23.75 55 ALA D O 1
ATOM 12814 N N . THR D 1 56 ? -90.187 -62.537 -34.753 1.00 28.45 56 THR D N 1
ATOM 12815 C CA . THR D 1 56 ? -90.674 -63.337 -33.635 1.00 27.33 56 THR D CA 1
ATOM 12816 C C . THR D 1 56 ? -89.644 -63.391 -32.516 1.00 24.55 56 THR D C 1
ATOM 12817 O O . THR D 1 56 ? -90.012 -63.444 -31.343 1.00 23.48 56 THR D O 1
ATOM 12821 N N . ALA D 1 57 ? -88.363 -63.389 -32.887 1.00 17.46 57 ALA D N 1
ATOM 12822 C CA . ALA D 1 57 ? -87.277 -63.320 -31.912 1.00 24.80 57 ALA D CA 1
ATOM 12823 C C . ALA D 1 57 ? -87.352 -62.041 -31.093 1.00 23.45 57 ALA D C 1
ATOM 12824 O O . ALA D 1 57 ? -87.234 -62.090 -29.869 1.00 24.08 57 ALA D O 1
ATOM 12826 N N . LEU D 1 58 ? -87.579 -60.917 -31.782 1.00 22.59 58 LEU D N 1
ATOM 12827 C CA . LEU D 1 58 ? -87.689 -59.582 -31.171 1.00 24.33 58 LEU D CA 1
ATOM 12828 C C . LEU D 1 58 ? -88.839 -59.486 -30.179 1.00 27.83 58 LEU D C 1
ATOM 12829 O O . LEU D 1 58 ? -88.804 -58.699 -29.232 1.00 30.04 58 LEU D O 1
ATOM 12834 N N . THR D 1 59 ? -89.864 -60.297 -30.427 1.00 30.95 59 THR D N 1
ATOM 12835 C CA . THR D 1 59 ? -91.033 -60.409 -29.566 1.00 22.94 59 THR D CA 1
ATOM 12836 C C . THR D 1 59 ? -90.645 -60.855 -28.156 1.00 20.65 59 THR D C 1
ATOM 12837 O O . THR D 1 59 ? -91.298 -60.499 -27.179 1.00 30.30 59 THR D O 1
ATOM 12841 N N . VAL D 1 60 ? -89.549 -61.599 -28.066 1.00 23.66 60 VAL D N 1
ATOM 12842 C CA . VAL D 1 60 ? -89.048 -62.088 -26.804 1.00 24.24 60 VAL D CA 1
ATOM 12843 C C . VAL D 1 60 ? -87.864 -61.257 -26.331 1.00 25.80 60 VAL D C 1
ATOM 12844 O O . VAL D 1 60 ? -87.725 -61.002 -25.135 1.00 26.54 60 VAL D O 1
ATOM 12848 N N . LEU D 1 61 ? -87.034 -60.817 -27.279 1.00 26.25 61 LEU D N 1
ATOM 12849 C CA . LEU D 1 61 ? -85.733 -60.208 -26.977 1.00 24.94 61 LEU D CA 1
ATOM 12850 C C . LEU D 1 61 ? -85.776 -58.723 -26.671 1.00 24.98 61 LEU D C 1
ATOM 12851 O O . LEU D 1 61 ? -84.902 -58.200 -25.968 1.00 23.88 61 LEU D O 1
ATOM 12856 N N . GLU D 1 62 ? -86.793 -58.049 -27.192 1.00 13.01 62 GLU D N 1
ATOM 12857 C CA . GLU D 1 62 ? -86.998 -56.624 -26.911 1.00 21.79 62 GLU D CA 1
ATOM 12858 C C . GLU D 1 62 ? -88.466 -56.309 -26.573 1.00 23.49 62 GLU D C 1
ATOM 12859 O O . GLU D 1 62 ? -89.153 -55.653 -27.354 1.00 27.47 62 GLU D O 1
ATOM 12865 N N . PRO D 1 63 ? -88.945 -56.757 -25.392 1.00 24.08 63 PRO D N 1
ATOM 12866 C CA . PRO D 1 63 ? -90.365 -56.634 -25.036 1.00 27.82 63 PRO D CA 1
ATOM 12867 C C . PRO D 1 63 ? -90.790 -55.201 -24.746 1.00 27.04 63 PRO D C 1
ATOM 12868 O O . PRO D 1 63 ? -91.975 -54.918 -24.603 1.00 33.09 63 PRO D O 1
ATOM 12872 N N . THR D 1 64 ? -89.819 -54.306 -24.679 1.00 30.10 64 THR D N 1
ATOM 12873 C CA . THR D 1 64 ? -90.089 -52.915 -24.414 1.00 28.45 64 THR D CA 1
ATOM 12874 C C . THR D 1 64 ? -90.582 -52.194 -25.653 1.00 29.99 64 THR D C 1
ATOM 12875 O O . THR D 1 64 ? -91.019 -51.065 -25.554 1.00 32.30 64 THR D O 1
ATOM 12879 N N . SER D 1 65 ? -90.521 -52.842 -26.813 1.00 23.69 65 SER D N 1
ATOM 12880 C CA . SER D 1 65 ? -90.844 -52.185 -28.084 1.00 30.97 65 SER D CA 1
ATOM 12881 C C . SER D 1 65 ? -91.806 -52.996 -28.940 1.00 30.04 65 SER D C 1
ATOM 12882 O O . SER D 1 65 ? -92.036 -52.690 -30.112 1.00 27.93 65 SER D O 1
ATOM 12885 N N . ASN D 1 66 ? -92.397 -54.015 -28.343 1.00 29.80 66 ASN D N 1
ATOM 12886 C CA . ASN D 1 66 ? -92.868 -55.116 -29.129 1.00 26.68 66 ASN D CA 1
ATOM 12887 C C . ASN D 1 66 ? -93.742 -56.052 -28.341 1.00 31.64 66 ASN D C 1
ATOM 12888 O O . ASN D 1 66 ? -93.817 -55.948 -27.124 1.00 37.74 66 ASN D O 1
ATOM 12893 N N . GLY D 1 67 ? -94.380 -56.988 -29.036 1.00 29.75 67 GLY D N 1
ATOM 12894 C CA . GLY D 1 67 ? -95.114 -58.072 -28.396 1.00 31.10 67 GLY D CA 1
ATOM 12895 C C . GLY D 1 67 ? -95.724 -59.014 -29.411 1.00 35.11 67 GLY D C 1
ATOM 12896 O O . GLY D 1 67 ? -95.748 -58.733 -30.609 1.00 35.62 67 GLY D O 1
ATOM 12897 N N . ILE D 1 68 ? -96.219 -60.146 -28.928 1.00 35.48 68 ILE D N 1
ATOM 12898 C CA . ILE D 1 68 ? -96.964 -61.070 -29.772 1.00 31.08 68 ILE D CA 1
ATOM 12899 C C . ILE D 1 68 ? -98.305 -60.429 -30.103 1.00 27.01 68 ILE D C 1
ATOM 12900 O O . ILE D 1 68 ? -98.874 -60.662 -31.166 1.00 29.22 68 ILE D O 1
ATOM 12905 N N . GLY D 1 69 ? -98.784 -59.589 -29.193 1.00 23.36 69 GLY D N 1
ATOM 12906 C CA . GLY D 1 69 ? -99.988 -58.800 -29.425 1.00 28.23 69 GLY D CA 1
ATOM 12907 C C . GLY D 1 69 ? -99.782 -57.520 -30.220 1.00 32.92 69 GLY D C 1
ATOM 12908 O O . GLY D 1 69 ? -100.563 -56.573 -30.085 1.00 28.40 69 GLY D O 1
ATOM 12909 N N . SER D 1 70 ? -98.740 -57.495 -31.054 1.00 36.16 70 SER D N 1
ATOM 12910 C CA . SER D 1 70 ? -98.457 -56.353 -31.929 1.00 39.85 70 SER D CA 1
ATOM 12911 C C . SER D 1 70 ? -99.225 -56.461 -33.225 1.00 38.68 70 SER D C 1
ATOM 12912 O O . SER D 1 70 ? -99.797 -57.506 -33.521 1.00 46.36 70 SER D O 1
ATOM 12915 N N . ASP D 1 71 ? -99.250 -55.385 -34.001 1.00 29.94 71 ASP D N 1
ATOM 12916 C CA . ASP D 1 71 ? -99.445 -55.570 -35.442 1.00 39.93 71 ASP D CA 1
ATOM 12917 C C . ASP D 1 71 ? -98.157 -55.275 -36.209 1.00 33.62 71 ASP D C 1
ATOM 12918 O O . ASP D 1 71 ? -97.192 -54.791 -35.615 1.00 27.03 71 ASP D O 1
ATOM 12923 N N . ALA D 1 72 ? -98.139 -55.607 -37.502 1.00 25.75 72 ALA D N 1
ATOM 12924 C CA . ALA D 1 72 ? -96.918 -55.556 -38.310 1.00 20.94 72 ALA D CA 1
ATOM 12925 C C . ALA D 1 72 ? -97.139 -54.984 -39.708 1.00 24.35 72 ALA D C 1
ATOM 12926 O O . ALA D 1 72 ? -98.268 -54.867 -40.162 1.00 35.22 72 ALA D O 1
ATOM 12928 N N . PHE D 1 73 ? -96.050 -54.630 -40.383 1.00 21.43 73 PHE D N 1
ATOM 12929 C CA . PHE D 1 73 ? -96.091 -54.175 -41.779 1.00 20.77 73 PHE D CA 1
ATOM 12930 C C . PHE D 1 73 ? -94.849 -54.671 -42.514 1.00 22.99 73 PHE D C 1
ATOM 12931 O O . PHE D 1 73 ? -93.774 -54.824 -41.907 1.00 24.96 73 PHE D O 1
ATOM 12939 N N . ALA D 1 74 ? -94.980 -54.905 -43.821 1.00 20.27 74 ALA D N 1
ATOM 12940 C CA . ALA D 1 74 ? -93.834 -55.370 -44.615 1.00 18.35 74 ALA D CA 1
ATOM 12941 C C . ALA D 1 74 ? -93.847 -54.917 -46.061 1.00 21.26 74 ALA D C 1
ATOM 12942 O O . ALA D 1 74 ? -94.900 -54.865 -46.699 1.00 27.33 74 ALA D O 1
ATOM 12944 N N . LEU D 1 75 ? -92.663 -54.559 -46.550 1.00 18.75 75 LEU D N 1
ATOM 12945 C CA . LEU D 1 75 ? -92.421 -54.429 -47.972 1.00 18.93 75 LEU D CA 1
ATOM 12946 C C . LEU D 1 75 ? -91.434 -55.520 -48.337 1.00 30.46 75 LEU D C 1
ATOM 12947 O O . LEU D 1 75 ? -90.290 -55.513 -47.878 1.00 30.52 75 LEU D O 1
ATOM 12952 N N . VAL D 1 76 ? -91.887 -56.480 -49.135 1.00 29.52 76 VAL D N 1
ATOM 12953 C CA . VAL D 1 76 ? -91.037 -57.610 -49.505 1.00 30.40 76 VAL D CA 1
ATOM 12954 C C . VAL D 1 76 ? -90.793 -57.651 -51.013 1.00 24.17 76 VAL D C 1
ATOM 12955 O O . VAL D 1 76 ? -91.729 -57.589 -51.812 1.00 26.28 76 VAL D O 1
ATOM 12959 N N . TRP D 1 77 ? -89.520 -57.701 -51.386 1.00 24.89 77 TRP D N 1
ATOM 12960 C CA . TRP D 1 77 ? -89.146 -57.831 -52.790 1.00 30.51 77 TRP D CA 1
ATOM 12961 C C . TRP D 1 77 ? -88.751 -59.253 -53.075 1.00 34.41 77 TRP D C 1
ATOM 12962 O O . TRP D 1 77 ? -87.775 -59.757 -52.524 1.00 31.70 77 TRP D O 1
ATOM 12973 N N . THR D 1 78 ? -89.507 -59.884 -53.960 1.00 43.29 78 THR D N 1
ATOM 12974 C CA . THR D 1 78 ? -89.262 -61.261 -54.331 1.00 46.74 78 THR D CA 1
ATOM 12975 C C . THR D 1 78 ? -89.806 -61.482 -55.732 1.00 50.95 78 THR D C 1
ATOM 12976 O O . THR D 1 78 ? -90.881 -60.959 -56.072 1.00 47.16 78 THR D O 1
ATOM 12980 N N . LYS D 1 79 ? -89.054 -62.252 -56.528 1.00 59.54 79 LYS D N 1
ATOM 12981 C CA . LYS D 1 79 ? -89.355 -62.536 -57.949 1.00 66.29 79 LYS D CA 1
ATOM 12982 C C . LYS D 1 79 ? -89.546 -61.251 -58.755 1.00 61.75 79 LYS D C 1
ATOM 12983 O O . LYS D 1 79 ? -90.551 -61.101 -59.459 1.00 60.19 79 LYS D O 1
ATOM 12989 N N . GLY D 1 80 ? -88.599 -60.322 -58.624 1.00 55.66 80 GLY D N 1
ATOM 12990 C CA . GLY D 1 80 ? -88.627 -59.050 -59.361 1.00 52.66 80 GLY D CA 1
ATOM 12991 C C . GLY D 1 80 ? -89.817 -58.115 -59.153 1.00 49.01 80 GLY D C 1
ATOM 12992 O O . GLY D 1 80 ? -90.089 -57.258 -59.995 1.00 48.96 80 GLY D O 1
ATOM 12993 N N . LYS D 1 81 ? -90.505 -58.256 -58.021 1.00 51.16 81 LYS D N 1
ATOM 12994 C CA . LYS D 1 81 ? -91.728 -57.504 -57.739 1.00 54.23 81 LYS D CA 1
ATOM 12995 C C . LYS D 1 81 ? -91.793 -57.075 -56.269 1.00 50.74 81 LYS D C 1
ATOM 12996 O O . LYS D 1 81 ? -91.477 -57.854 -55.358 1.00 44.71 81 LYS D O 1
ATOM 13002 N N . LEU D 1 82 ? -92.203 -55.832 -56.039 1.00 44.10 82 LEU D N 1
ATOM 13003 C CA . LEU D 1 82 ? -92.357 -55.350 -54.681 1.00 35.56 82 LEU D CA 1
ATOM 13004 C C . LEU D 1 82 ? -93.771 -55.607 -54.186 1.00 34.06 82 LEU D C 1
ATOM 13005 O O . LEU D 1 82 ? -94.737 -55.225 -54.844 1.00 37.90 82 LEU D O 1
ATOM 13010 N N . HIS D 1 83 ? -93.881 -56.251 -53.027 1.00 31.04 83 HIS D N 1
ATOM 13011 C CA . HIS D 1 83 ? -95.182 -56.542 -52.414 1.00 36.08 83 HIS D CA 1
ATOM 13012 C C . HIS D 1 83 ? -95.364 -55.836 -51.067 1.00 36.35 83 HIS D C 1
ATOM 13013 O O . HIS D 1 83 ? -94.409 -55.685 -50.309 1.00 39.78 83 HIS D O 1
ATOM 13020 N N . GLY D 1 84 ? -96.591 -55.425 -50.758 1.00 28.96 84 GLY D N 1
ATOM 13021 C CA . GLY D 1 84 ? -96.849 -54.753 -49.484 1.00 29.12 84 GLY D CA 1
ATOM 13022 C C . GLY D 1 84 ? -97.832 -55.491 -48.596 1.00 34.63 84 GLY D C 1
ATOM 13023 O O . GLY D 1 84 ? -98.946 -55.797 -49.021 1.00 37.36 84 GLY D O 1
ATOM 13024 N N . LEU D 1 85 ? -97.431 -55.782 -47.360 1.00 25.15 85 LEU D N 1
ATOM 13025 C CA . LEU D 1 85 ? -98.311 -56.503 -46.438 1.00 25.32 85 LEU D CA 1
ATOM 13026 C C . LEU D 1 85 ? -98.817 -55.603 -45.323 1.00 25.55 85 LEU D C 1
ATOM 13027 O O . LEU D 1 85 ? -98.032 -55.043 -44.558 1.00 27.40 85 LEU D O 1
ATOM 13032 N N . ASN D 1 86 ? -100.134 -55.472 -45.245 1.00 27.06 86 ASN D N 1
ATOM 13033 C CA . ASN D 1 86 ? -100.761 -54.670 -44.207 1.00 28.44 86 ASN D CA 1
ATOM 13034 C C . ASN D 1 86 ? -101.232 -55.568 -43.089 1.00 27.23 86 ASN D C 1
ATOM 13035 O O . ASN D 1 86 ? -102.367 -56.038 -43.094 1.00 29.13 86 ASN D O 1
ATOM 13040 N N . GLY D 1 87 ? -100.362 -55.797 -42.119 1.00 19.48 87 GLY D N 1
ATOM 13041 C CA . GLY D 1 87 ? -100.737 -56.606 -40.987 1.00 24.89 87 GLY D CA 1
ATOM 13042 C C . GLY D 1 87 ? -101.305 -55.794 -39.847 1.00 28.48 87 GLY D C 1
ATOM 13043 O O . GLY D 1 87 ? -101.094 -56.136 -38.693 1.00 29.31 87 GLY D O 1
ATOM 13044 N N . SER D 1 88 ? -102.016 -54.715 -40.165 1.00 37.34 88 SER D N 1
ATOM 13045 C CA . SER D 1 88 ? -102.632 -53.871 -39.147 1.00 38.47 88 SER D CA 1
ATOM 13046 C C . SER D 1 88 ? -104.043 -54.339 -38.873 1.00 41.12 88 SER D C 1
ATOM 13047 O O . SER D 1 88 ? -104.859 -54.438 -39.787 1.00 46.63 88 SER D O 1
ATOM 13050 N N . GLY D 1 89 ? -104.329 -54.622 -37.611 1.00 40.82 89 GLY D N 1
ATOM 13051 C CA . GLY D 1 89 ? -105.653 -55.075 -37.228 1.00 38.55 89 GLY D CA 1
ATOM 13052 C C . GLY D 1 89 ? -106.629 -53.943 -37.000 1.00 40.22 89 GLY D C 1
ATOM 13053 O O . GLY D 1 89 ? -106.232 -52.818 -36.693 1.00 38.02 89 GLY D O 1
ATOM 13054 N N . ARG D 1 90 ? -107.915 -54.241 -37.147 1.00 40.08 90 ARG D N 1
ATOM 13055 C CA . ARG D 1 90 ? -108.944 -53.222 -36.993 1.00 43.22 90 ARG D CA 1
ATOM 13056 C C . ARG D 1 90 ? -109.472 -53.143 -35.556 1.00 35.45 90 ARG D C 1
ATOM 13057 O O . ARG D 1 90 ? -109.154 -53.999 -34.725 1.00 35.19 90 ARG D O 1
ATOM 13065 N N . ALA D 1 91 ? -110.251 -52.095 -35.277 1.00 35.71 91 ALA D N 1
ATOM 13066 C CA . ALA D 1 91 ? -110.834 -51.850 -33.962 1.00 33.95 91 ALA D CA 1
ATOM 13067 C C . ALA D 1 91 ? -111.930 -52.852 -33.689 1.00 40.26 91 ALA D C 1
ATOM 13068 O O . ALA D 1 91 ? -112.588 -53.310 -34.625 1.00 38.04 91 ALA D O 1
ATOM 13070 N N . PRO D 1 92 ? -112.132 -53.203 -32.406 1.00 40.95 92 PRO D N 1
ATOM 13071 C CA . PRO D 1 92 ? -113.229 -54.087 -32.008 1.00 48.42 92 PRO D CA 1
ATOM 13072 C C . PRO D 1 92 ? -114.582 -53.602 -32.506 1.00 55.33 92 PRO D C 1
ATOM 13073 O O . PRO D 1 92 ? -114.817 -52.393 -32.590 1.00 61.09 92 PRO D O 1
ATOM 13077 N N . MET D 1 93 ? -115.462 -54.546 -32.828 1.00 61.55 93 MET D N 1
ATOM 13078 C CA . MET D 1 93 ? -116.735 -54.220 -33.458 1.00 66.69 93 MET D CA 1
ATOM 13079 C C . MET D 1 93 ? -117.707 -53.576 -32.470 1.00 63.25 93 MET D C 1
ATOM 13080 O O . MET D 1 93 ? -118.672 -52.917 -32.868 1.00 60.68 93 MET D O 1
ATOM 13085 N N . SER D 1 94 ? -117.437 -53.757 -31.183 1.00 56.93 94 SER D N 1
ATOM 13086 C CA . SER D 1 94 ? -118.222 -53.099 -30.143 1.00 58.22 94 SER D CA 1
ATOM 13087 C C . SER D 1 94 ? -117.645 -51.738 -29.701 1.00 56.02 94 SER D C 1
ATOM 13088 O O . SER D 1 94 ? -118.255 -51.035 -28.892 1.00 54.15 94 SER D O 1
ATOM 13091 N N . LEU D 1 95 ? -116.483 -51.367 -30.240 1.00 58.89 95 LEU D N 1
ATOM 13092 C CA . LEU D 1 95 ? -115.823 -50.108 -29.876 1.00 55.69 95 LEU D CA 1
ATOM 13093 C C . LEU D 1 95 ? -116.308 -48.965 -30.762 1.00 60.41 95 LEU D C 1
ATOM 13094 O O . LEU D 1 95 ? -115.851 -48.804 -31.894 1.00 58.55 95 LEU D O 1
ATOM 13099 N N . THR D 1 96 ? -117.239 -48.177 -30.237 1.00 69.26 96 THR D N 1
ATOM 13100 C CA . THR D 1 96 ? -117.782 -47.040 -30.964 1.00 75.36 96 THR D CA 1
ATOM 13101 C C . THR D 1 96 ? -117.417 -45.750 -30.252 1.00 74.44 96 THR D C 1
ATOM 13102 O O . THR D 1 96 ? -116.972 -45.769 -29.105 1.00 67.18 96 THR D O 1
ATOM 13106 N N . MET D 1 97 ? -117.621 -44.635 -30.947 1.00 76.44 97 MET D N 1
ATOM 13107 C CA . MET D 1 97 ? -117.301 -43.313 -30.431 1.00 75.71 97 MET D CA 1
ATOM 13108 C C . MET D 1 97 ? -118.177 -42.960 -29.242 1.00 80.65 97 MET D C 1
ATOM 13109 O O . MET D 1 97 ? -117.694 -42.390 -28.269 1.00 78.40 97 MET D O 1
ATOM 13114 N N . GLU D 1 98 ? -119.462 -43.307 -29.323 1.00 91.29 98 GLU D N 1
ATOM 13115 C CA . GLU D 1 98 ? -120.419 -42.982 -28.260 1.00 97.90 98 GLU D CA 1
ATOM 13116 C C . GLU D 1 98 ? -120.367 -43.932 -27.065 1.00 98.24 98 GLU D C 1
ATOM 13117 O O . GLU D 1 98 ? -120.836 -43.588 -25.979 1.00 102.91 98 GLU D O 1
ATOM 13123 N N . ALA D 1 99 ? -119.803 -45.120 -27.264 1.00 97.59 99 ALA D N 1
ATOM 13124 C CA . ALA D 1 99 ? -119.612 -46.059 -26.163 1.00 96.69 99 ALA D CA 1
ATOM 13125 C C . ALA D 1 99 ? -118.492 -45.582 -25.241 1.00 98.90 99 ALA D C 1
ATOM 13126 O O . ALA D 1 99 ? -118.586 -45.705 -24.017 1.00 94.08 99 ALA D O 1
ATOM 13128 N N . VAL D 1 100 ? -117.440 -45.030 -25.839 1.00 105.09 100 VAL D N 1
ATOM 13129 C CA . VAL D 1 100 ? -116.310 -44.503 -25.081 1.00 111.09 100 VAL D CA 1
ATOM 13130 C C . VAL D 1 100 ? -116.593 -43.078 -24.585 1.00 116.63 100 VAL D C 1
ATOM 13131 O O . VAL D 1 100 ? -116.083 -42.670 -23.541 1.00 118.07 100 VAL D O 1
ATOM 13135 N N . LYS D 1 101 ? -117.432 -42.346 -25.320 1.00 125.06 101 LYS D N 1
ATOM 13136 C CA . LYS D 1 101 ? -117.907 -41.025 -24.898 1.00 133.53 101 LYS D CA 1
ATOM 13137 C C . LYS D 1 101 ? -118.684 -41.128 -23.586 1.00 135.91 101 LYS D C 1
ATOM 13138 O O . LYS D 1 101 ? -118.525 -40.297 -22.691 1.00 135.18 101 LYS D O 1
ATOM 13144 N N . ALA D 1 102 ? -119.497 -42.175 -23.469 1.00 140.98 102 ALA D N 1
ATOM 13145 C CA . ALA D 1 102 ? -120.332 -42.394 -22.291 1.00 145.36 102 ALA D CA 1
ATOM 13146 C C . ALA D 1 102 ? -119.551 -42.896 -21.077 1.00 146.38 102 ALA D C 1
ATOM 13147 O O . ALA D 1 102 ? -120.113 -43.054 -19.995 1.00 149.63 102 ALA D O 1
ATOM 13149 N N . LYS D 1 103 ? -118.258 -43.142 -21.253 1.00 146.81 103 LYS D N 1
ATOM 13150 C CA . LYS D 1 103 ? -117.454 -43.716 -20.187 1.00 148.51 103 LYS D CA 1
ATOM 13151 C C . LYS D 1 103 ? -116.502 -42.692 -19.569 1.00 149.96 103 LYS D C 1
ATOM 13152 O O . LYS D 1 103 ? -115.708 -43.032 -18.693 1.00 150.95 103 LYS D O 1
ATOM 13158 N N . GLY D 1 104 ? -116.585 -41.444 -20.024 1.00 151.76 104 GLY D N 1
ATOM 13159 C CA . GLY D 1 104 ? -115.793 -40.360 -19.441 1.00 155.67 104 GLY D CA 1
ATOM 13160 C C . GLY D 1 104 ? -114.845 -39.665 -20.401 1.00 158.31 104 GLY D C 1
ATOM 13161 O O . GLY D 1 104 ? -114.696 -38.443 -20.358 1.00 158.88 104 GLY D O 1
ATOM 13162 N N . TYR D 1 105 ? -114.200 -40.444 -21.264 1.00 161.04 105 TYR D N 1
ATOM 13163 C CA . TYR D 1 105 ? -113.219 -39.912 -22.210 1.00 160.97 105 TYR D CA 1
ATOM 13164 C C . TYR D 1 105 ? -113.900 -39.379 -23.466 1.00 161.05 105 TYR D C 1
ATOM 13165 O O . TYR D 1 105 ? -114.711 -40.073 -24.078 1.00 162.38 105 TYR D O 1
ATOM 13174 N N . GLU D 1 106 ? -113.572 -38.149 -23.851 1.00 159.86 106 GLU D N 1
ATOM 13175 C CA . GLU D 1 106 ? -114.126 -37.575 -25.078 1.00 159.48 106 GLU D CA 1
ATOM 13176 C C . GLU D 1 106 ? -113.095 -36.803 -25.899 1.00 154.21 106 GLU D C 1
ATOM 13177 O O . GLU D 1 106 ? -113.352 -36.454 -27.050 1.00 155.91 106 GLU D O 1
ATOM 13183 N N . GLN D 1 107 ? -111.934 -36.545 -25.305 1.00 145.85 107 GLN D N 1
ATOM 13184 C CA . GLN D 1 107 ? -110.835 -35.898 -26.014 1.00 136.97 107 GLN D CA 1
ATOM 13185 C C . GLN D 1 107 ? -110.064 -36.935 -26.831 1.00 127.94 107 GLN D C 1
ATOM 13186 O O . GLN D 1 107 ? -110.048 -36.894 -28.061 1.00 121.70 107 GLN D O 1
ATOM 13192 N N . GLU D 1 108 ? -109.421 -37.857 -26.125 1.00 120.76 108 GLU D N 1
ATOM 13193 C CA . GLU D 1 108 ? -108.778 -39.018 -26.728 1.00 112.01 108 GLU D CA 1
ATOM 13194 C C . GLU D 1 108 ? -108.971 -40.195 -25.776 1.00 98.71 108 GLU D C 1
ATOM 13195 O O . GLU D 1 108 ? -109.078 -40.000 -24.566 1.00 100.04 108 GLU D O 1
ATOM 13201 N N . LEU D 1 109 ? -109.035 -41.409 -26.311 1.00 82.39 109 LEU D N 1
ATOM 13202 C CA . LEU D 1 109 ? -109.210 -42.590 -25.463 1.00 70.33 109 LEU D CA 1
ATOM 13203 C C . LEU D 1 109 ? -107.923 -42.905 -24.669 1.00 65.37 109 LEU D C 1
ATOM 13204 O O . LEU D 1 109 ? -106.837 -42.477 -25.069 1.00 67.64 109 LEU D O 1
ATOM 13209 N N . PRO D 1 110 ? -108.041 -43.631 -23.534 1.00 59.97 110 PRO D N 1
ATOM 13210 C CA . PRO D 1 110 ? -106.907 -43.783 -22.621 1.00 59.62 110 PRO D CA 1
ATOM 13211 C C . PRO D 1 110 ? -105.748 -44.546 -23.244 1.00 57.56 110 PRO D C 1
ATOM 13212 O O . PRO D 1 110 ? -105.962 -45.402 -24.096 1.00 62.49 110 PRO D O 1
ATOM 13216 N N . PRO D 1 111 ? -104.518 -44.219 -22.840 1.00 56.35 111 PRO D N 1
ATOM 13217 C CA . PRO D 1 111 ? -103.359 -44.929 -23.370 1.00 55.92 111 PRO D CA 1
ATOM 13218 C C . PRO D 1 111 ? -103.264 -46.393 -22.906 1.00 53.49 111 PRO D C 1
ATOM 13219 O O . PRO D 1 111 ? -102.680 -47.228 -23.599 1.00 51.38 111 PRO D O 1
ATOM 13223 N N . TYR D 1 112 ? -103.855 -46.700 -21.755 1.00 50.46 112 TYR D N 1
ATOM 13224 C CA . TYR D 1 112 ? -103.668 -48.004 -21.129 1.00 52.30 112 TYR D CA 1
ATOM 13225 C C . TYR D 1 112 ? -104.974 -48.707 -20.754 1.00 51.46 112 TYR D C 1
ATOM 13226 O O . TYR D 1 112 ? -106.024 -48.070 -20.632 1.00 58.43 112 TYR D O 1
ATOM 13235 N N . GLY D 1 113 ? -104.909 -50.022 -20.578 1.00 45.27 113 GLY D N 1
ATOM 13236 C CA . GLY D 1 113 ? -106.102 -50.793 -20.259 1.00 48.56 113 GLY D CA 1
ATOM 13237 C C . GLY D 1 113 ? -106.690 -51.496 -21.463 1.00 50.48 113 GLY D C 1
ATOM 13238 O O . GLY D 1 113 ? -106.049 -51.613 -22.499 1.00 49.83 113 GLY D O 1
ATOM 13239 N N . VAL D 1 114 ? -107.919 -51.966 -21.328 1.00 51.55 114 VAL D N 1
ATOM 13240 C CA . VAL D 1 114 ? -108.510 -52.818 -22.346 1.00 50.83 114 VAL D CA 1
ATOM 13241 C C . VAL D 1 114 ? -109.106 -52.007 -23.478 1.00 51.06 114 VAL D C 1
ATOM 13242 O O . VAL D 1 114 ? -109.407 -52.548 -24.555 1.00 51.81 114 VAL D O 1
ATOM 13246 N N . ILE D 1 115 ? -109.259 -50.708 -23.233 1.00 43.54 115 ILE D N 1
ATOM 13247 C CA . ILE D 1 115 ? -109.969 -49.821 -24.154 1.00 42.27 115 ILE D CA 1
ATOM 13248 C C . ILE D 1 115 ? -109.248 -49.508 -25.489 1.00 43.91 115 ILE D C 1
ATOM 13249 O O . ILE D 1 115 ? -109.874 -49.605 -26.544 1.00 50.30 115 ILE D O 1
ATOM 13254 N N . PRO D 1 116 ? -107.934 -49.176 -25.461 1.00 44.57 116 PRO D N 1
ATOM 13255 C CA . PRO D 1 116 ? -107.259 -48.840 -26.724 1.00 44.24 116 PRO D CA 1
ATOM 13256 C C . PRO D 1 116 ? -106.719 -50.033 -27.519 1.00 43.41 116 PRO D C 1
ATOM 13257 O O . PRO D 1 116 ? -105.996 -49.837 -28.494 1.00 47.75 116 PRO D O 1
ATOM 13261 N N . VAL D 1 117 ? -107.050 -51.250 -27.100 1.00 42.40 117 VAL D N 1
ATOM 13262 C CA . VAL D 1 117 ? -106.580 -52.456 -27.780 1.00 34.59 117 VAL D CA 1
ATOM 13263 C C . VAL D 1 117 ? -107.351 -52.734 -29.077 1.00 28.37 117 VAL D C 1
ATOM 13264 O O . VAL D 1 117 ? -108.570 -52.891 -29.056 1.00 33.83 117 VAL D O 1
ATOM 13268 N N . THR D 1 118 ? -106.629 -52.780 -30.195 1.00 21.00 118 THR D N 1
ATOM 13269 C CA . THR D 1 118 ? -107.175 -53.245 -31.475 1.00 25.86 118 THR D CA 1
ATOM 13270 C C . THR D 1 118 ? -106.659 -54.658 -31.747 1.00 26.84 118 THR D C 1
ATOM 13271 O O . THR D 1 118 ? -105.735 -55.103 -31.064 1.00 23.94 118 THR D O 1
ATOM 13275 N N . VAL D 1 119 ? -107.223 -55.363 -32.730 1.00 24.76 119 VAL D N 1
ATOM 13276 C CA . VAL D 1 119 ? -106.767 -56.740 -32.979 1.00 31.37 119 VAL D CA 1
ATOM 13277 C C . VAL D 1 119 ? -105.299 -56.770 -33.400 1.00 32.78 119 VAL D C 1
ATOM 13278 O O . VAL D 1 119 ? -104.894 -56.045 -34.311 1.00 34.36 119 VAL D O 1
ATOM 13282 N N . PRO D 1 120 ? -104.484 -57.554 -32.671 1.00 26.93 120 PRO D N 1
ATOM 13283 C CA . PRO D 1 120 ? -103.084 -57.756 -33.006 1.00 26.35 120 PRO D CA 1
ATOM 13284 C C . PRO D 1 120 ? -102.946 -58.448 -34.351 1.00 28.59 120 PRO D C 1
ATOM 13285 O O . PRO D 1 120 ? -103.327 -59.605 -34.482 1.00 28.97 120 PRO D O 1
ATOM 13289 N N . GLY D 1 121 ? -102.401 -57.743 -35.338 1.00 30.48 121 GLY D N 1
ATOM 13290 C CA . GLY D 1 121 ? -102.247 -58.296 -36.682 1.00 23.64 121 GLY D CA 1
ATOM 13291 C C . GLY D 1 121 ? -100.959 -59.046 -37.021 1.00 31.18 121 GLY D C 1
ATOM 13292 O O . GLY D 1 121 ? -100.882 -59.732 -38.051 1.00 30.57 121 GLY D O 1
ATOM 13293 N N . ALA D 1 122 ? -99.951 -58.923 -36.160 1.00 27.15 122 ALA D N 1
ATOM 13294 C CA . ALA D 1 122 ? -98.615 -59.458 -36.440 1.00 24.73 122 ALA D CA 1
ATOM 13295 C C . ALA D 1 122 ? -98.522 -60.979 -36.582 1.00 29.73 122 ALA D C 1
ATOM 13296 O O . ALA D 1 122 ? -97.915 -61.453 -37.544 1.00 30.45 122 ALA D O 1
ATOM 13298 N N . PRO D 1 123 ? -99.105 -61.754 -35.640 1.00 27.99 123 PRO D N 1
ATOM 13299 C CA . PRO D 1 123 ? -99.010 -63.202 -35.841 1.00 24.70 123 PRO D CA 1
ATOM 13300 C C . PRO D 1 123 ? -99.575 -63.682 -37.184 1.00 29.96 123 PRO D C 1
ATOM 13301 O O . PRO D 1 123 ? -98.986 -64.558 -37.816 1.00 31.55 123 PRO D O 1
ATOM 13305 N N . GLY D 1 124 ? -100.680 -63.090 -37.625 1.00 31.08 124 GLY D N 1
ATOM 13306 C CA . GLY D 1 124 ? -101.259 -63.416 -38.930 1.00 36.81 124 GLY D CA 1
ATOM 13307 C C . GLY D 1 124 ? -100.356 -62.999 -40.073 1.00 37.90 124 GLY D C 1
ATOM 13308 O O . GLY D 1 124 ? -100.221 -63.719 -41.074 1.00 39.73 124 GLY D O 1
ATOM 13309 N N . ALA D 1 125 ? -99.729 -61.836 -39.917 1.00 39.57 125 ALA D N 1
ATOM 13310 C CA . ALA D 1 125 ? -98.752 -61.355 -40.888 1.00 36.73 125 ALA D CA 1
ATOM 13311 C C . ALA D 1 125 ? -97.555 -62.292 -41.005 1.00 33.46 125 ALA D C 1
ATOM 13312 O O . ALA D 1 125 ? -97.033 -62.488 -42.093 1.00 36.80 125 ALA D O 1
ATOM 13314 N N . TRP D 1 126 ? -97.136 -62.874 -39.888 1.00 27.36 126 TRP D N 1
ATOM 13315 C CA . TRP D 1 126 ? -96.061 -63.854 -39.907 1.00 32.22 126 TRP D CA 1
ATOM 13316 C C . TRP D 1 126 ? -96.452 -65.023 -40.798 1.00 32.69 126 TRP D C 1
ATOM 13317 O O . TRP D 1 126 ? -95.752 -65.340 -41.753 1.00 36.64 126 TRP D O 1
ATOM 13328 N N . ALA D 1 127 ? -97.583 -65.644 -40.479 1.00 34.08 127 ALA D N 1
ATOM 13329 C CA . ALA D 1 127 ? -98.084 -66.820 -41.194 1.00 34.52 127 ALA D CA 1
ATOM 13330 C C . ALA D 1 127 ? -98.258 -66.602 -42.699 1.00 36.94 127 ALA D C 1
ATOM 13331 O O . ALA D 1 127 ? -97.770 -67.408 -43.504 1.00 35.51 127 ALA D O 1
ATOM 13333 N N . GLU D 1 128 ? -98.948 -65.520 -43.066 1.00 30.50 128 GLU D N 1
ATOM 13334 C CA . GLU D 1 128 ? -99.159 -65.175 -44.469 1.00 27.95 128 GLU D CA 1
ATOM 13335 C C . GLU D 1 128 ? -97.859 -64.911 -45.227 1.00 28.68 128 GLU D C 1
ATOM 13336 O O . GLU D 1 128 ? -97.756 -65.230 -46.412 1.00 33.61 128 GLU D O 1
ATOM 13342 N N . LEU D 1 129 ? -96.879 -64.333 -44.541 1.00 29.75 129 LEU D N 1
ATOM 13343 C CA . LEU D 1 129 ? -95.580 -64.072 -45.135 1.00 31.47 129 LEU D CA 1
ATOM 13344 C C . LEU D 1 129 ? -94.879 -65.392 -45.430 1.00 32.87 129 LEU D C 1
ATOM 13345 O O . LEU D 1 129 ? -94.263 -65.549 -46.483 1.00 31.19 129 LEU D O 1
ATOM 13350 N N . ALA D 1 130 ? -95.004 -66.338 -44.499 1.00 34.02 130 ALA D N 1
ATOM 13351 C CA . ALA D 1 130 ? -94.387 -67.656 -44.619 1.00 40.02 130 ALA D CA 1
ATOM 13352 C C . ALA D 1 130 ? -95.034 -68.458 -45.734 1.00 48.73 130 ALA D C 1
ATOM 13353 O O . ALA D 1 130 ? -94.343 -68.978 -46.615 1.00 51.74 130 ALA D O 1
ATOM 13355 N N . LYS D 1 131 ? -96.364 -68.539 -45.682 1.00 48.82 131 LYS D N 1
ATOM 13356 C CA . LYS D 1 131 ? -97.154 -69.274 -46.658 1.00 52.07 131 LYS D CA 1
ATOM 13357 C C . LYS D 1 131 ? -96.880 -68.798 -48.083 1.00 49.21 131 LYS D C 1
ATOM 13358 O O . LYS D 1 131 ? -96.689 -69.608 -48.988 1.00 48.30 131 LYS D O 1
ATOM 13364 N N . MET D 1 132 ? -96.823 -67.486 -48.274 1.00 46.20 132 MET D N 1
ATOM 13365 C CA . MET D 1 132 ? -96.781 -66.952 -49.619 1.00 40.87 132 MET D CA 1
ATOM 13366 C C . MET D 1 132 ? -95.383 -66.903 -50.226 1.00 38.98 132 MET D C 1
ATOM 13367 O O . MET D 1 132 ? -95.218 -67.205 -51.409 1.00 37.19 132 MET D O 1
ATOM 13372 N N . TYR D 1 133 ? -94.377 -66.540 -49.433 1.00 39.02 133 TYR D N 1
ATOM 13373 C CA . TYR D 1 133 ? -93.033 -66.304 -49.990 1.00 31.84 133 TYR D CA 1
ATOM 13374 C C . TYR D 1 133 ? -91.875 -66.938 -49.233 1.00 27.22 133 TYR D C 1
ATOM 13375 O O . TYR D 1 133 ? -90.729 -66.768 -49.630 1.00 28.13 133 TYR D O 1
ATOM 13384 N N . GLY D 1 134 ? -92.157 -67.664 -48.156 1.00 30.91 134 GLY D N 1
ATOM 13385 C CA . GLY D 1 134 ? -91.098 -68.337 -47.398 1.00 35.64 134 GLY D CA 1
ATOM 13386 C C . GLY D 1 134 ? -90.823 -69.757 -47.861 1.00 36.37 134 GLY D C 1
ATOM 13387 O O . GLY D 1 134 ? -91.650 -70.368 -48.532 1.00 43.70 134 GLY D O 1
ATOM 13388 N N . ASN D 1 135 ? -89.657 -70.287 -47.504 1.00 36.40 135 ASN D N 1
ATOM 13389 C CA . ASN D 1 135 ? -89.284 -71.663 -47.842 1.00 38.83 135 ASN D CA 1
ATOM 13390 C C . ASN D 1 135 ? -89.579 -72.644 -46.714 1.00 43.66 135 ASN D C 1
ATOM 13391 O O . ASN D 1 135 ? -89.845 -73.825 -46.955 1.00 51.88 135 ASN D O 1
ATOM 13396 N N . LEU D 1 136 ? -89.519 -72.147 -45.482 1.00 42.40 136 LEU D N 1
ATOM 13397 C CA . LEU D 1 136 ? -89.631 -72.987 -44.297 1.00 43.31 136 LEU D CA 1
ATOM 13398 C C . LEU D 1 136 ? -91.004 -72.885 -43.656 1.00 46.10 136 LEU D C 1
ATOM 13399 O O . LEU D 1 136 ? -91.669 -71.853 -43.769 1.00 45.32 136 LEU D O 1
ATOM 13404 N N . PRO D 1 137 ? -91.424 -73.950 -42.953 1.00 51.35 137 PRO D N 1
ATOM 13405 C CA . PRO D 1 137 ? -92.666 -73.839 -42.202 1.00 53.05 137 PRO D CA 1
ATOM 13406 C C . PRO D 1 137 ? -92.455 -72.919 -40.999 1.00 48.83 137 PRO D C 1
ATOM 13407 O O . PRO D 1 137 ? -91.332 -72.791 -40.498 1.00 40.31 137 PRO D O 1
ATOM 13411 N N . LEU D 1 138 ? -93.535 -72.283 -40.558 1.00 39.88 138 LEU D N 1
ATOM 13412 C CA . LEU D 1 138 ? -93.516 -71.329 -39.453 1.00 34.10 138 LEU D CA 1
ATOM 13413 C C . LEU D 1 138 ? -92.812 -71.874 -38.208 1.00 40.80 138 LEU D C 1
ATOM 13414 O O . LEU D 1 138 ? -92.143 -71.130 -37.495 1.00 50.61 138 LEU D O 1
ATOM 13419 N N . ALA D 1 139 ? -92.950 -73.179 -37.972 1.00 44.40 139 ALA D N 1
ATOM 13420 C CA . ALA D 1 139 ? -92.334 -73.845 -36.822 1.00 47.41 139 ALA D CA 1
ATOM 13421 C C . ALA D 1 139 ? -90.807 -73.913 -36.876 1.00 46.56 139 ALA D C 1
ATOM 13422 O O . ALA D 1 139 ? -90.148 -74.019 -35.846 1.00 44.84 139 ALA D O 1
ATOM 13424 N N . ALA D 1 140 ? -90.250 -73.869 -38.079 1.00 43.17 140 ALA D N 1
ATOM 13425 C CA . ALA D 1 140 ? -88.804 -73.812 -38.242 1.00 40.26 140 ALA D CA 1
ATOM 13426 C C . ALA D 1 140 ? -88.348 -72.403 -37.983 1.00 43.67 140 ALA D C 1
ATOM 13427 O O . ALA D 1 140 ? -87.399 -72.171 -37.227 1.00 33.78 140 ALA D O 1
ATOM 13429 N N . SER D 1 141 ? -89.029 -71.461 -38.634 1.00 43.76 141 SER D N 1
ATOM 13430 C CA . SER D 1 141 ? -88.565 -70.085 -38.659 1.00 41.49 141 SER D CA 1
ATOM 13431 C C . SER D 1 141 ? -88.794 -69.389 -37.329 1.00 36.46 141 SER D C 1
ATOM 13432 O O . SER D 1 141 ? -88.084 -68.455 -37.001 1.00 41.66 141 SER D O 1
ATOM 13435 N N . LEU D 1 142 ? -89.740 -69.860 -36.528 1.00 34.09 142 LEU D N 1
ATOM 13436 C CA . LEU D 1 142 ? -89.849 -69.250 -35.204 1.00 37.99 142 LEU D CA 1
ATOM 13437 C C . LEU D 1 142 ? -89.367 -70.098 -34.014 1.00 33.12 142 LEU D C 1
ATOM 13438 O O . LEU D 1 142 ? -89.677 -69.821 -32.858 1.00 26.27 142 LEU D O 1
ATOM 13443 N N . ALA D 1 143 ? -88.546 -71.097 -34.320 1.00 35.05 143 ALA D N 1
ATOM 13444 C CA . ALA D 1 143 ? -87.946 -71.948 -33.294 1.00 42.03 143 ALA D CA 1
ATOM 13445 C C . ALA D 1 143 ? -86.902 -71.259 -32.399 1.00 40.47 143 ALA D C 1
ATOM 13446 O O . ALA D 1 143 ? -86.900 -71.497 -31.192 1.00 44.16 143 ALA D O 1
ATOM 13448 N N . PRO D 1 144 ? -85.999 -70.434 -32.975 1.00 39.01 144 PRO D N 1
ATOM 13449 C CA . PRO D 1 144 ? -85.056 -69.722 -32.106 1.00 35.12 144 PRO D CA 1
ATOM 13450 C C . PRO D 1 144 ? -85.757 -68.811 -31.120 1.00 35.43 144 PRO D C 1
ATOM 13451 O O . PRO D 1 144 ? -85.347 -68.729 -29.971 1.00 31.63 144 PRO D O 1
ATOM 13455 N N . ALA D 1 145 ? -86.814 -68.143 -31.575 1.00 33.29 145 ALA D N 1
ATOM 13456 C CA . ALA D 1 145 ? -87.653 -67.300 -30.722 1.00 32.95 145 ALA D CA 1
ATOM 13457 C C . ALA D 1 145 ? -88.158 -68.075 -29.517 1.00 36.42 145 ALA D C 1
ATOM 13458 O O . ALA D 1 145 ? -88.121 -67.564 -28.398 1.00 31.38 145 ALA D O 1
ATOM 13460 N N . ILE D 1 146 ? -88.616 -69.308 -29.768 1.00 39.84 146 ILE D N 1
ATOM 13461 C CA . ILE D 1 146 ? -89.088 -70.242 -28.732 1.00 42.20 146 ILE D CA 1
ATOM 13462 C C . ILE D 1 146 ? -87.950 -70.628 -27.802 1.00 38.94 146 ILE D C 1
ATOM 13463 O O . ILE D 1 146 ? -88.088 -70.575 -26.582 1.00 38.29 146 ILE D O 1
ATOM 13468 N N . ARG D 1 147 ? -86.818 -70.985 -28.392 1.00 40.69 147 ARG D N 1
ATOM 13469 C CA . ARG D 1 147 ? -85.630 -71.353 -27.634 1.00 47.69 147 ARG D CA 1
ATOM 13470 C C . ARG D 1 147 ? -85.197 -70.237 -26.682 1.00 46.06 147 ARG D C 1
ATOM 13471 O O . ARG D 1 147 ? -84.777 -70.510 -25.562 1.00 44.94 147 ARG D O 1
ATOM 13479 N N . TYR D 1 148 ? -85.300 -68.988 -27.137 1.00 47.89 148 TYR D N 1
ATOM 13480 C CA . TYR D 1 148 ? -84.903 -67.842 -26.325 1.00 41.37 148 TYR D CA 1
ATOM 13481 C C . TYR D 1 148 ? -85.883 -67.626 -25.184 1.00 40.82 148 TYR D C 1
ATOM 13482 O O . TYR D 1 148 ? -85.483 -67.283 -24.077 1.00 45.80 148 TYR D O 1
ATOM 13491 N N . ALA D 1 149 ? -87.166 -67.825 -25.457 1.00 39.79 149 ALA D N 1
ATOM 13492 C CA . ALA D 1 149 ? -88.181 -67.607 -24.446 1.00 40.30 149 ALA D CA 1
ATOM 13493 C C . ALA D 1 149 ? -88.090 -68.635 -23.323 1.00 46.32 149 ALA D C 1
ATOM 13494 O O . ALA D 1 149 ? -88.260 -68.288 -22.163 1.00 48.03 149 ALA D O 1
ATOM 13496 N N . GLU D 1 150 ? -87.802 -69.889 -23.675 1.00 47.66 150 GLU D N 1
ATOM 13497 C CA . GLU D 1 150 ? -87.705 -70.981 -22.696 1.00 46.51 150 GLU D CA 1
ATOM 13498 C C . GLU D 1 150 ? -86.423 -70.939 -21.875 1.00 49.20 150 GLU D C 1
ATOM 13499 O O . GLU D 1 150 ? -86.456 -71.085 -20.658 1.00 53.57 150 GLU D O 1
ATOM 13505 N N . GLU D 1 151 ? -85.296 -70.738 -22.547 1.00 53.84 151 GLU D N 1
ATOM 13506 C CA . GLU D 1 151 ? -84.000 -70.782 -21.890 1.00 59.89 151 GLU D CA 1
ATOM 13507 C C . GLU D 1 151 ? -83.630 -69.446 -21.271 1.00 56.02 151 GLU D C 1
ATOM 13508 O O . GLU D 1 151 ? -82.958 -69.401 -20.249 1.00 60.34 151 GLU D O 1
ATOM 13514 N N . GLY D 1 152 ? -84.071 -68.360 -21.892 1.00 52.30 152 GLY D N 1
ATOM 13515 C CA . GLY D 1 152 ? -83.821 -67.019 -21.364 1.00 48.72 152 GLY D CA 1
ATOM 13516 C C . GLY D 1 152 ? -82.599 -66.317 -21.929 1.00 42.51 152 GLY D C 1
ATOM 13517 O O . GLY D 1 152 ? -81.761 -66.936 -22.580 1.00 40.50 152 GLY D O 1
ATOM 13518 N N . TYR D 1 153 ? -82.499 -65.018 -21.664 1.00 37.26 153 TYR D N 1
ATOM 13519 C CA . TYR D 1 153 ? -81.374 -64.207 -22.139 1.00 36.76 153 TYR D CA 1
ATOM 13520 C C . TYR D 1 153 ? -80.938 -63.132 -21.140 1.00 38.46 153 TYR D C 1
ATOM 13521 O O . TYR D 1 153 ? -81.764 -62.614 -20.395 1.00 33.78 153 TYR D O 1
ATOM 13530 N N . PRO D 1 154 ? -79.631 -62.797 -21.124 1.00 40.19 154 PRO D N 1
ATOM 13531 C CA . PRO D 1 154 ? -79.138 -61.692 -20.287 1.00 36.68 154 PRO D CA 1
ATOM 13532 C C . PRO D 1 154 ? -79.568 -60.338 -20.822 1.00 37.54 154 PRO D C 1
ATOM 13533 O O . PRO D 1 154 ? -79.436 -60.072 -22.012 1.00 38.49 154 PRO D O 1
ATOM 13537 N N . VAL D 1 155 ? -80.075 -59.494 -19.933 1.00 40.96 155 VAL D N 1
ATOM 13538 C CA . VAL D 1 155 ? -80.620 -58.192 -20.301 1.00 39.25 155 VAL D CA 1
ATOM 13539 C C . VAL D 1 155 ? -79.513 -57.139 -20.489 1.00 42.83 155 VAL D C 1
ATOM 13540 O O . VAL D 1 155 ? -78.688 -56.913 -19.603 1.00 44.84 155 VAL D O 1
ATOM 13544 N N . THR D 1 156 ? -79.491 -56.511 -21.658 1.00 46.57 156 THR D N 1
ATOM 13545 C CA . THR D 1 156 ? -78.498 -55.481 -21.941 1.00 53.03 156 THR D CA 1
ATOM 13546 C C . THR D 1 156 ? -78.880 -54.176 -21.216 1.00 50.85 156 THR D C 1
ATOM 13547 O O . THR D 1 156 ? -80.066 -53.957 -20.946 1.00 47.25 156 THR D O 1
ATOM 13551 N N . PRO D 1 157 ? -77.881 -53.322 -20.883 1.00 53.76 157 PRO D N 1
ATOM 13552 C CA . PRO D 1 157 ? -78.085 -52.046 -20.177 1.00 56.45 157 PRO D CA 1
ATOM 13553 C C . PRO D 1 157 ? -79.170 -51.140 -20.763 1.00 56.42 157 PRO D C 1
ATOM 13554 O O . PRO D 1 157 ? -79.929 -50.525 -20.009 1.00 58.71 157 PRO D O 1
ATOM 13558 N N . THR D 1 158 ? -79.223 -51.053 -22.090 1.00 52.04 158 THR D N 1
ATOM 13559 C CA . THR D 1 158 ? -80.181 -50.192 -22.775 1.00 53.90 158 THR D CA 1
ATOM 13560 C C . THR D 1 158 ? -81.605 -50.708 -22.582 1.00 52.98 158 THR D C 1
ATOM 13561 O O . THR D 1 158 ? -82.500 -49.944 -22.207 1.00 50.60 158 THR D O 1
ATOM 13565 N N . LEU D 1 159 ? -81.797 -52.004 -22.831 1.00 47.85 159 LEU D N 1
ATOM 13566 C CA . LEU D 1 159 ? -83.076 -52.652 -22.599 1.00 41.79 159 LEU D CA 1
ATOM 13567 C C . LEU D 1 159 ? -83.473 -52.518 -21.125 1.00 41.10 159 LEU D C 1
ATOM 13568 O O . LEU D 1 159 ? -84.636 -52.254 -20.817 1.00 33.69 159 LEU D O 1
ATOM 13573 N N . ALA D 1 160 ? -82.492 -52.655 -20.230 1.00 35.32 160 ALA D N 1
ATOM 13574 C CA . ALA D 1 160 ? -82.727 -52.548 -18.786 1.00 38.74 160 ALA D CA 1
ATOM 13575 C C . ALA D 1 160 ? -83.267 -51.187 -18.376 1.00 41.53 160 ALA D C 1
ATOM 13576 O O . ALA D 1 160 ? -84.075 -51.091 -17.459 1.00 42.39 160 ALA D O 1
ATOM 13578 N N . LYS D 1 161 ? -82.811 -50.140 -19.057 1.00 44.81 161 LYS D N 1
ATOM 13579 C CA . LYS D 1 161 ? -83.255 -48.783 -18.779 1.00 46.68 161 LYS D CA 1
ATOM 13580 C C . LYS D 1 161 ? -84.743 -48.598 -19.078 1.00 46.81 161 LYS D C 1
ATOM 13581 O O . LYS D 1 161 ? -85.485 -48.073 -18.248 1.00 42.30 161 LYS D O 1
ATOM 13587 N N . TYR D 1 162 ? -85.172 -49.028 -20.263 1.00 47.68 162 TYR D N 1
ATOM 13588 C CA . TYR D 1 162 ? -86.552 -48.821 -20.686 1.00 42.47 162 TYR D CA 1
ATOM 13589 C C . TYR D 1 162 ? -87.510 -49.770 -19.986 1.00 40.39 162 TYR D C 1
ATOM 13590 O O . TYR D 1 162 ? -88.678 -49.440 -19.798 1.00 38.53 162 TYR D O 1
ATOM 13599 N N . TRP D 1 163 ? -87.007 -50.944 -19.616 1.00 31.46 163 TRP D N 1
ATOM 13600 C CA . TRP D 1 163 ? -87.778 -51.902 -18.844 1.00 32.82 163 TRP D CA 1
ATOM 13601 C C . TRP D 1 163 ? -87.991 -51.360 -17.427 1.00 38.10 163 TRP D C 1
ATOM 13602 O O . TRP D 1 163 ? -89.079 -51.486 -16.873 1.00 38.87 163 TRP D O 1
ATOM 13613 N N . LYS D 1 164 ? -86.954 -50.753 -16.850 1.00 44.92 164 LYS D N 1
ATOM 13614 C CA . LYS D 1 164 ? -87.065 -50.155 -15.521 1.00 51.56 164 LYS D CA 1
ATOM 13615 C C . LYS D 1 164 ? -87.970 -48.952 -15.532 1.00 49.40 164 LYS D C 1
ATOM 13616 O O . LYS D 1 164 ? -88.750 -48.777 -14.610 1.00 52.37 164 LYS D O 1
ATOM 13622 N N . ALA D 1 165 ? -87.860 -48.134 -16.580 1.00 52.57 165 ALA D N 1
ATOM 13623 C CA . ALA D 1 165 ? -88.702 -46.949 -16.753 1.00 59.91 165 ALA D CA 1
ATOM 13624 C C . ALA D 1 165 ? -90.168 -47.336 -16.848 1.00 58.71 165 ALA D C 1
ATOM 13625 O O . ALA D 1 165 ? -91.032 -46.675 -16.271 1.00 62.02 165 ALA D O 1
ATOM 13627 N N . ALA D 1 166 ? -90.431 -48.422 -17.569 1.00 60.34 166 ALA D N 1
ATOM 13628 C CA . ALA D 1 166 ? -91.782 -48.948 -17.709 1.00 56.85 166 ALA D CA 1
ATOM 13629 C C . ALA D 1 166 ? -92.297 -49.505 -16.396 1.00 52.86 166 ALA D C 1
ATOM 13630 O O . ALA D 1 166 ? -93.483 -49.421 -16.130 1.00 54.55 166 ALA D O 1
ATOM 13632 N N . TYR D 1 167 ? -91.410 -50.070 -15.583 1.00 51.84 167 TYR D N 1
ATOM 13633 C CA . TYR D 1 167 ? -91.799 -50.547 -14.257 1.00 57.46 167 TYR D CA 1
ATOM 13634 C C . TYR D 1 167 ? -92.073 -49.386 -13.289 1.00 61.66 167 TYR D C 1
ATOM 13635 O O . TYR D 1 167 ? -93.154 -49.320 -12.698 1.00 58.42 167 TYR D O 1
ATOM 13644 N N . ASP D 1 168 ? -91.099 -48.482 -13.149 1.00 66.83 168 ASP D N 1
ATOM 13645 C CA . ASP D 1 168 ? -91.135 -47.387 -12.163 1.00 72.13 168 ASP D CA 1
ATOM 13646 C C . ASP D 1 168 ? -92.309 -46.434 -12.339 1.00 76.13 168 ASP D C 1
ATOM 13647 O O . ASP D 1 168 ? -92.913 -45.993 -11.352 1.00 78.09 168 ASP D O 1
ATOM 13652 N N . ARG D 1 169 ? -92.622 -46.110 -13.590 1.00 78.27 169 ARG D N 1
ATOM 13653 C CA . ARG D 1 169 ? -93.742 -45.227 -13.892 1.00 81.57 169 ARG D CA 1
ATOM 13654 C C . ARG D 1 169 ? -95.072 -45.932 -13.632 1.00 71.07 169 ARG D C 1
ATOM 13655 O O . ARG D 1 169 ? -96.062 -45.325 -13.205 1.00 78.89 169 ARG D O 1
ATOM 13663 N N . VAL D 1 170 ? -95.059 -47.234 -13.856 1.00 38.71 170 VAL D N 1
ATOM 13664 C CA . VAL D 1 170 ? -96.282 -48.008 -13.993 1.00 35.34 170 VAL D CA 1
ATOM 13665 C C . VAL D 1 170 ? -96.672 -48.801 -12.722 1.00 35.56 170 VAL D C 1
ATOM 13666 O O . VAL D 1 170 ? -97.833 -49.196 -12.572 1.00 53.56 170 VAL D O 1
ATOM 13670 N N . LYS D 1 171 ? -95.718 -49.017 -11.812 1.00 60.35 171 LYS D N 1
ATOM 13671 C CA A LYS D 1 171 ? -96.005 -49.657 -10.521 0.50 66.86 171 LYS D CA 1
ATOM 13672 C CA B LYS D 1 171 ? -96.016 -49.660 -10.534 0.50 62.05 171 LYS D CA 1
ATOM 13673 C C . LYS D 1 171 ? -97.025 -48.827 -9.740 1.00 77.35 171 LYS D C 1
ATOM 13674 O O . LYS D 1 171 ? -97.837 -49.370 -8.984 1.00 82.48 171 LYS D O 1
ATOM 13685 N N . THR D 1 172 ? -96.990 -47.511 -9.945 1.00 87.07 172 THR D N 1
ATOM 13686 C CA . THR D 1 172 ? -97.910 -46.590 -9.282 1.00 97.44 172 THR D CA 1
ATOM 13687 C C . THR D 1 172 ? -99.188 -46.333 -10.089 1.00 99.75 172 THR D C 1
ATOM 13688 O O . THR D 1 172 ? -100.260 -46.163 -9.510 1.00 103.75 172 THR D O 1
ATOM 13692 N N . GLU D 1 173 ? -99.070 -46.310 -11.417 1.00 101.14 173 GLU D N 1
ATOM 13693 C CA . GLU D 1 173 ? -100.198 -45.988 -12.304 1.00 102.97 173 GLU D CA 1
ATOM 13694 C C . GLU D 1 173 ? -101.097 -47.173 -12.642 1.00 105.32 173 GLU D C 1
ATOM 13695 O O . GLU D 1 173 ? -102.264 -46.989 -12.987 1.00 101.38 173 GLU D O 1
ATOM 13701 N N . TRP D 1 174 ? -100.549 -48.382 -12.569 1.00 112.65 174 TRP D N 1
ATOM 13702 C CA . TRP D 1 174 ? -101.309 -49.585 -12.887 1.00 121.43 174 TRP D CA 1
ATOM 13703 C C . TRP D 1 174 ? -101.631 -50.391 -11.622 1.00 126.13 174 TRP D C 1
ATOM 13704 O O . TRP D 1 174 ? -100.949 -51.367 -11.303 1.00 126.56 174 TRP D O 1
ATOM 13715 N N . THR D 1 175 ? -102.662 -49.962 -10.897 1.00 132.27 175 THR D N 1
ATOM 13716 C CA . THR D 1 175 ? -103.176 -50.720 -9.756 1.00 136.55 175 THR D CA 1
ATOM 13717 C C . THR D 1 175 ? -104.579 -51.227 -10.067 1.00 134.36 175 THR D C 1
ATOM 13718 O O . THR D 1 175 ? -105.575 -50.664 -9.619 1.00 136.75 175 THR D O 1
ATOM 13722 N N . ASP D 1 176 ? -104.639 -52.293 -10.853 1.00 131.67 176 ASP D N 1
ATOM 13723 C CA . ASP D 1 176 ? -105.897 -52.876 -11.282 1.00 129.26 176 ASP D CA 1
ATOM 13724 C C . ASP D 1 176 ? -105.651 -54.355 -11.514 1.00 126.00 176 ASP D C 1
ATOM 13725 O O . ASP D 1 176 ? -104.503 -54.792 -11.579 1.00 128.48 176 ASP D O 1
ATOM 13730 N N . ASP D 1 177 ? -106.724 -55.127 -11.632 1.00 121.88 177 ASP D N 1
ATOM 13731 C CA . ASP D 1 177 ? -106.610 -56.553 -11.892 1.00 116.74 177 ASP D CA 1
ATOM 13732 C C . ASP D 1 177 ? -106.005 -56.827 -13.265 1.00 107.79 177 ASP D C 1
ATOM 13733 O O . ASP D 1 177 ? -105.216 -57.759 -13.418 1.00 106.41 177 ASP D O 1
ATOM 13738 N N . VAL D 1 178 ? -106.363 -55.999 -14.247 1.00 96.04 178 VAL D N 1
ATOM 13739 C CA . VAL D 1 178 ? -105.930 -56.178 -15.637 1.00 84.40 178 VAL D CA 1
ATOM 13740 C C . VAL D 1 178 ? -104.422 -56.141 -15.820 1.00 76.48 178 VAL D C 1
ATOM 13741 O O . VAL D 1 178 ? -103.889 -56.799 -16.720 1.00 74.67 178 VAL D O 1
ATOM 13745 N N . TYR D 1 179 ? -103.742 -55.374 -14.972 1.00 60.69 179 TYR D N 1
ATOM 13746 C CA . TYR D 1 179 ? -102.309 -55.148 -15.143 1.00 48.06 179 TYR D CA 1
ATOM 13747 C C . TYR D 1 179 ? -101.438 -56.152 -14.395 1.00 49.03 179 TYR D C 1
ATOM 13748 O O . TYR D 1 179 ? -100.215 -56.129 -14.517 1.00 48.43 179 TYR D O 1
ATOM 13757 N N . GLN D 1 180 ? -102.067 -57.034 -13.627 1.00 50.66 180 GLN D N 1
ATOM 13758 C CA . GLN D 1 180 ? -101.330 -58.032 -12.860 1.00 50.45 180 GLN D CA 1
ATOM 13759 C C . GLN D 1 180 ? -100.512 -59.007 -13.722 1.00 48.91 180 GLN D C 1
ATOM 13760 O O . GLN D 1 180 ? -99.348 -59.246 -13.405 1.00 41.24 180 GLN D O 1
ATOM 13766 N N . PRO D 1 181 ? -101.102 -59.571 -14.807 1.00 46.86 181 PRO D N 1
ATOM 13767 C CA . PRO D 1 181 ? -100.294 -60.504 -15.587 1.00 47.05 181 PRO D CA 1
ATOM 13768 C C . PRO D 1 181 ? -99.056 -59.874 -16.221 1.00 46.59 181 PRO D C 1
ATOM 13769 O O . PRO D 1 181 ? -98.077 -60.580 -16.462 1.00 49.24 181 PRO D O 1
ATOM 13773 N N . TRP D 1 182 ? -99.102 -58.567 -16.473 1.00 42.87 182 TRP D N 1
ATOM 13774 C CA . TRP D 1 182 ? -97.930 -57.822 -16.932 1.00 36.78 182 TRP D CA 1
ATOM 13775 C C . TRP D 1 182 ? -96.811 -57.858 -15.899 1.00 39.80 182 TRP D C 1
ATOM 13776 O O . TRP D 1 182 ? -95.648 -58.080 -16.240 1.00 43.29 182 TRP D O 1
ATOM 13787 N N . PHE D 1 183 ? -97.159 -57.615 -14.641 1.00 35.55 183 PHE D N 1
ATOM 13788 C CA . PHE D 1 183 ? -96.191 -57.702 -13.562 1.00 37.51 183 PHE D CA 1
ATOM 13789 C C . PHE D 1 183 ? -95.715 -59.137 -13.350 1.00 44.22 183 PHE D C 1
ATOM 13790 O O . PHE D 1 183 ? -94.566 -59.355 -12.994 1.00 46.88 183 PHE D O 1
ATOM 13798 N N . ASP D 1 184 ? -96.593 -60.113 -13.567 1.00 44.08 184 ASP D N 1
ATOM 13799 C CA . ASP D 1 184 ? -96.217 -61.516 -13.404 1.00 49.37 184 ASP D CA 1
ATOM 13800 C C . ASP D 1 184 ? -95.251 -61.969 -14.503 1.00 51.59 184 ASP D C 1
ATOM 13801 O O . ASP D 1 184 ? -94.321 -62.737 -14.238 1.00 49.59 184 ASP D O 1
ATOM 13806 N N . THR D 1 185 ? -95.477 -61.467 -15.719 1.00 49.87 185 THR D N 1
ATOM 13807 C CA . THR D 1 185 ? -94.693 -61.812 -16.901 1.00 42.37 185 THR D CA 1
ATOM 13808 C C . THR D 1 185 ? -93.388 -61.017 -17.030 1.00 44.82 185 THR D C 1
ATOM 13809 O O . THR D 1 185 ? -92.332 -61.598 -17.259 1.00 46.11 185 THR D O 1
ATOM 13813 N N . PHE D 1 186 ? -93.467 -59.695 -16.890 1.00 41.45 186 PHE D N 1
ATOM 13814 C CA . PHE D 1 186 ? -92.326 -58.825 -17.193 1.00 37.01 186 PHE D CA 1
ATOM 13815 C C . PHE D 1 186 ? -91.577 -58.305 -15.971 1.00 40.48 186 PHE D C 1
ATOM 13816 O O . PHE D 1 186 ? -90.485 -57.744 -16.101 1.00 40.20 186 PHE D O 1
ATOM 13824 N N . ALA D 1 187 ? -92.166 -58.479 -14.791 1.00 45.06 187 ALA D N 1
ATOM 13825 C CA . ALA D 1 187 ? -91.481 -58.156 -13.542 1.00 49.15 187 ALA D CA 1
ATOM 13826 C C . ALA D 1 187 ? -91.610 -59.290 -12.521 1.00 53.06 187 ALA D C 1
ATOM 13827 O O . ALA D 1 187 ? -92.189 -59.093 -11.454 1.00 49.29 187 ALA D O 1
ATOM 13829 N N . PRO D 1 188 ? -91.054 -60.478 -12.836 1.00 61.95 188 PRO D N 1
ATOM 13830 C CA . PRO D 1 188 ? -91.379 -61.644 -12.016 1.00 66.03 188 PRO D CA 1
ATOM 13831 C C . PRO D 1 188 ? -90.735 -61.624 -10.635 1.00 65.62 188 PRO D C 1
ATOM 13832 O O . PRO D 1 188 ? -91.228 -62.284 -9.724 1.00 65.54 188 PRO D O 1
ATOM 13836 N N . LYS D 1 189 ? -89.654 -60.864 -10.485 1.00 67.50 189 LYS D N 1
ATOM 13837 C CA . LYS D 1 189 ? -88.975 -60.749 -9.202 1.00 71.51 189 LYS D CA 1
ATOM 13838 C C . LYS D 1 189 ? -89.423 -59.528 -8.410 1.00 70.76 189 LYS D C 1
ATOM 13839 O O . LYS D 1 189 ? -88.751 -59.121 -7.467 1.00 75.72 189 LYS D O 1
ATOM 13845 N N . GLY D 1 190 ? -90.552 -58.940 -8.790 1.00 71.15 190 GLY D N 1
ATOM 13846 C CA . GLY D 1 190 ? -91.071 -57.766 -8.090 1.00 72.88 190 GLY D CA 1
ATOM 13847 C C . GLY D 1 190 ? -90.318 -56.489 -8.424 1.00 72.32 190 GLY D C 1
ATOM 13848 O O . GLY D 1 190 ? -90.404 -55.497 -7.700 1.00 75.39 190 GLY D O 1
ATOM 13849 N N . ARG D 1 191 ? -89.568 -56.534 -9.521 1.00 68.32 191 ARG D N 1
ATOM 13850 C CA . ARG D 1 191 ? -88.910 -55.371 -10.099 1.00 57.53 191 ARG D CA 1
ATOM 13851 C C . ARG D 1 191 ? -88.588 -55.683 -11.562 1.00 52.57 191 ARG D C 1
ATOM 13852 O O . ARG D 1 191 ? -88.803 -56.805 -12.027 1.00 47.21 191 ARG D O 1
ATOM 13860 N N . ALA D 1 192 ? -88.110 -54.687 -12.297 1.00 50.55 192 ALA D N 1
ATOM 13861 C CA . ALA D 1 192 ? -87.646 -54.909 -13.661 1.00 51.04 192 ALA D CA 1
ATOM 13862 C C . ALA D 1 192 ? -86.241 -55.518 -13.634 1.00 49.31 192 ALA D C 1
ATOM 13863 O O . ALA D 1 192 ? -85.435 -55.145 -12.782 1.00 55.50 192 ALA D O 1
ATOM 13865 N N . PRO D 1 193 ? -85.945 -56.447 -14.568 1.00 45.21 193 PRO D N 1
ATOM 13866 C CA . PRO D 1 193 ? -84.651 -57.138 -14.678 1.00 45.64 193 PRO D CA 1
ATOM 13867 C C . PRO D 1 193 ? -83.450 -56.203 -14.660 1.00 49.75 193 PRO D C 1
ATOM 13868 O O . PRO D 1 193 ? -83.482 -55.156 -15.296 1.00 48.50 193 PRO D O 1
ATOM 13872 N N . ARG D 1 194 ? -82.405 -56.583 -13.931 1.00 56.50 194 ARG D N 1
ATOM 13873 C CA . ARG D 1 194 ? -81.186 -55.778 -13.852 1.00 64.88 194 ARG D CA 1
ATOM 13874 C C . ARG D 1 194 ? -80.288 -56.115 -15.032 1.00 58.78 194 ARG D C 1
ATOM 13875 O O . ARG D 1 194 ? -80.559 -57.057 -15.770 1.00 60.83 194 ARG D O 1
ATOM 13883 N N . VAL D 1 195 ? -79.224 -55.344 -15.208 1.00 51.37 195 VAL D N 1
ATOM 13884 C CA . VAL D 1 195 ? -78.227 -55.640 -16.222 1.00 51.28 195 VAL D CA 1
ATOM 13885 C C . VAL D 1 195 ? -77.575 -56.987 -15.919 1.00 47.00 195 VAL D C 1
ATOM 13886 O O . VAL D 1 195 ? -77.139 -57.235 -14.797 1.00 49.25 195 VAL D O 1
ATOM 13890 N N . GLY D 1 196 ? -77.533 -57.863 -16.918 1.00 44.34 196 GLY D N 1
ATOM 13891 C CA . GLY D 1 196 ? -76.891 -59.164 -16.778 1.00 41.97 196 GLY D CA 1
ATOM 13892 C C . GLY D 1 196 ? -77.790 -60.243 -16.211 1.00 44.10 196 GLY D C 1
ATOM 13893 O O . GLY D 1 196 ? -77.435 -61.425 -16.226 1.00 47.53 196 GLY D O 1
ATOM 13894 N N . GLU D 1 197 ? -78.951 -59.838 -15.705 1.00 41.17 197 GLU D N 1
ATOM 13895 C CA . GLU D 1 197 ? -79.916 -60.769 -15.144 1.00 46.90 197 GLU D CA 1
ATOM 13896 C C . GLU D 1 197 ? -80.635 -61.475 -16.291 1.00 42.23 197 GLU D C 1
ATOM 13897 O O . GLU D 1 197 ? -80.991 -60.851 -17.277 1.00 41.90 197 GLU D O 1
ATOM 13903 N N . VAL D 1 198 ? -80.807 -62.787 -16.177 1.00 40.73 198 VAL D N 1
ATOM 13904 C CA . VAL D 1 198 ? -81.517 -63.549 -17.193 1.00 41.13 198 VAL D CA 1
ATOM 13905 C C . VAL D 1 198 ? -83.021 -63.435 -16.990 1.00 43.36 198 VAL D C 1
ATOM 13906 O O . VAL D 1 198 ? -83.529 -63.599 -15.876 1.00 49.69 198 VAL D O 1
ATOM 13910 N N . TRP D 1 199 ? -83.729 -63.132 -18.068 1.00 40.48 199 TRP D N 1
ATOM 13911 C CA . TRP D 1 199 ? -85.179 -63.118 -18.030 1.00 38.16 199 TRP D CA 1
ATOM 13912 C C . TRP D 1 199 ? -85.682 -64.163 -19.003 1.00 39.67 199 TRP D C 1
ATOM 13913 O O . TRP D 1 199 ? -85.100 -64.352 -20.072 1.00 42.47 199 TRP D O 1
ATOM 13924 N N . ARG D 1 200 ? -86.753 -64.845 -18.616 1.00 39.17 200 ARG D N 1
ATOM 13925 C CA . ARG D 1 200 ? -87.364 -65.857 -19.452 1.00 44.20 200 ARG D CA 1
ATOM 13926 C C . ARG D 1 200 ? -88.868 -65.760 -19.338 1.00 40.85 200 ARG D C 1
ATOM 13927 O O . ARG D 1 200 ? -89.389 -65.129 -18.426 1.00 45.08 200 ARG D O 1
ATOM 13935 N N . SER D 1 201 ? -89.561 -66.385 -20.274 1.00 37.86 201 SER D N 1
ATOM 13936 C CA . SER D 1 201 ? -90.999 -66.433 -20.234 1.00 42.47 201 SER D CA 1
ATOM 13937 C C . SER D 1 201 ? -91.505 -67.710 -20.893 1.00 48.78 201 SER D C 1
ATOM 13938 O O . SER D 1 201 ? -91.478 -67.843 -22.127 1.00 41.25 201 SER D O 1
ATOM 13941 N N . GLN D 1 202 ? -91.947 -68.651 -20.054 1.00 52.51 202 GLN D N 1
ATOM 13942 C CA . GLN D 1 202 ? -92.564 -69.889 -20.525 1.00 49.88 202 GLN D CA 1
ATOM 13943 C C . GLN D 1 202 ? -93.831 -69.592 -21.307 1.00 43.04 202 GLN D C 1
ATOM 13944 O O . GLN D 1 202 ? -94.163 -70.307 -22.249 1.00 37.63 202 GLN D O 1
ATOM 13950 N N . GLY D 1 203 ? -94.523 -68.530 -20.907 1.00 38.55 203 GLY D N 1
ATOM 13951 C CA . GLY D 1 203 ? -95.705 -68.071 -21.606 1.00 41.08 203 GLY D CA 1
ATOM 13952 C C . GLY D 1 203 ? -95.405 -67.798 -23.066 1.00 43.14 203 GLY D C 1
ATOM 13953 O O . GLY D 1 203 ? -96.048 -68.366 -23.954 1.00 37.75 203 GLY D O 1
ATOM 13954 N N . HIS D 1 204 ? -94.411 -66.944 -23.303 1.00 41.50 204 HIS D N 1
ATOM 13955 C CA . HIS D 1 204 ? -93.978 -66.588 -24.653 1.00 36.91 204 HIS D CA 1
ATOM 13956 C C . HIS D 1 204 ? -93.632 -67.807 -25.495 1.00 37.06 204 HIS D C 1
ATOM 13957 O O . HIS D 1 204 ? -94.023 -67.890 -26.655 1.00 34.05 204 HIS D O 1
ATOM 13964 N N . ALA D 1 205 ? -92.909 -68.752 -24.897 1.00 36.13 205 ALA D N 1
ATOM 13965 C CA . ALA D 1 205 ? -92.563 -70.003 -25.561 1.00 38.04 205 ALA D CA 1
ATOM 13966 C C . ALA D 1 205 ? -93.793 -70.811 -25.994 1.00 39.99 205 ALA D C 1
ATOM 13967 O O . ALA D 1 205 ? -93.881 -71.223 -27.157 1.00 35.70 205 ALA D O 1
ATOM 13969 N N . ASP D 1 206 ? -94.727 -71.017 -25.058 1.00 39.29 206 ASP D N 1
ATOM 13970 C CA . ASP D 1 206 ? -95.947 -71.801 -25.288 1.00 44.41 206 ASP D CA 1
ATOM 13971 C C . ASP D 1 206 ? -96.780 -71.249 -26.435 1.00 42.95 206 ASP D C 1
ATOM 13972 O O . ASP D 1 206 ? -97.200 -71.988 -27.337 1.00 32.36 206 ASP D O 1
ATOM 13977 N N . THR D 1 207 ? -97.003 -69.942 -26.399 1.00 42.99 207 THR D N 1
ATOM 13978 C CA . THR D 1 207 ? -97.847 -69.311 -27.395 1.00 45.77 207 THR D CA 1
ATOM 13979 C C . THR D 1 207 ? -97.172 -69.242 -28.771 1.00 42.45 207 THR D C 1
ATOM 13980 O O . THR D 1 207 ? -97.836 -69.423 -29.797 1.00 40.56 207 THR D O 1
ATOM 13984 N N . LEU D 1 208 ? -95.859 -69.026 -28.796 1.00 37.64 208 LEU D N 1
ATOM 13985 C CA . LEU D 1 208 ? -95.139 -69.038 -30.063 1.00 36.32 208 LEU D CA 1
ATOM 13986 C C . LEU D 1 208 ? -95.169 -70.424 -30.676 1.00 38.75 208 LEU D C 1
ATOM 13987 O O . LEU D 1 208 ? -95.365 -70.564 -31.876 1.00 34.56 208 LEU D O 1
ATOM 13992 N N . ARG D 1 209 ? -95.013 -71.446 -29.841 1.00 45.72 209 ARG D N 1
ATOM 13993 C CA . ARG D 1 209 ? -95.183 -72.823 -30.286 1.00 45.38 209 ARG D CA 1
ATOM 13994 C C . ARG D 1 209 ? -96.616 -73.054 -30.794 1.00 43.91 209 ARG D C 1
ATOM 13995 O O . ARG D 1 209 ? -96.818 -73.708 -31.816 1.00 43.48 209 ARG D O 1
ATOM 14003 N N . SER D 1 210 ? -97.601 -72.483 -30.108 1.00 40.54 210 SER D N 1
ATOM 14004 C CA . SER D 1 210 ? -98.984 -72.697 -30.492 1.00 42.76 210 SER D CA 1
ATOM 14005 C C . SER D 1 210 ? -99.302 -72.068 -31.843 1.00 43.66 210 SER D C 1
ATOM 14006 O O . SER D 1 210 ? -100.123 -72.605 -32.583 1.00 46.41 210 SER D O 1
ATOM 14009 N N . ILE D 1 211 ? -98.661 -70.946 -32.174 1.00 43.81 211 ILE D N 1
ATOM 14010 C CA . ILE D 1 211 ? -98.919 -70.321 -33.482 1.00 45.09 211 ILE D CA 1
ATOM 14011 C C . ILE D 1 211 ? -98.043 -70.911 -34.564 1.00 43.88 211 ILE D C 1
ATOM 14012 O O . ILE D 1 211 ? -98.386 -70.850 -35.741 1.00 44.42 211 ILE D O 1
ATOM 14017 N N . ALA D 1 212 ? -96.929 -71.509 -34.154 1.00 43.37 212 ALA D N 1
ATOM 14018 C CA . ALA D 1 212 ? -96.072 -72.260 -35.068 1.00 44.71 212 ALA D CA 1
ATOM 14019 C C . ALA D 1 212 ? -96.803 -73.492 -35.600 1.00 49.61 212 ALA D C 1
ATOM 14020 O O . ALA D 1 212 ? -96.752 -73.782 -36.800 1.00 44.60 212 ALA D O 1
ATOM 14022 N N . GLU D 1 213 ? -97.495 -74.188 -34.696 1.00 56.27 213 GLU D N 1
ATOM 14023 C CA . GLU D 1 213 ? -98.169 -75.454 -34.988 1.00 60.11 213 GLU D CA 1
ATOM 14024 C C . GLU D 1 213 ? -99.553 -75.285 -35.595 1.00 55.75 213 GLU D C 1
ATOM 14025 O O . GLU D 1 213 ? -100.186 -76.265 -35.969 1.00 57.41 213 GLU D O 1
ATOM 14031 N N . SER D 1 214 ? -100.023 -74.049 -35.699 1.00 54.73 214 SER D N 1
ATOM 14032 C CA . SER D 1 214 ? -101.348 -73.804 -36.246 1.00 53.10 214 SER D CA 1
ATOM 14033 C C . SER D 1 214 ? -101.342 -72.870 -37.458 1.00 50.64 214 SER D C 1
ATOM 14034 O O . SER D 1 214 ? -102.397 -72.600 -38.031 1.00 47.37 214 SER D O 1
ATOM 14037 N N . ASN D 1 215 ? -100.156 -72.406 -37.856 1.00 46.85 215 ASN D N 1
ATOM 14038 C CA . ASN D 1 215 ? -100.004 -71.340 -38.864 1.00 47.32 215 ASN D CA 1
ATOM 14039 C C . ASN D 1 215 ? -100.774 -70.074 -38.483 1.00 50.06 215 ASN D C 1
ATOM 14040 O O . ASN D 1 215 ? -101.450 -69.455 -39.309 1.00 49.05 215 ASN D O 1
ATOM 14045 N N . GLY D 1 216 ? -100.672 -69.717 -37.208 1.00 46.16 216 GLY D N 1
ATOM 14046 C CA . GLY D 1 216 ? -101.299 -68.525 -36.683 1.00 43.95 216 GLY D CA 1
ATOM 14047 C C . GLY D 1 216 ? -102.770 -68.682 -36.391 1.00 47.69 216 GLY D C 1
ATOM 14048 O O . GLY D 1 216 ? -103.395 -67.762 -35.880 1.00 53.88 216 GLY D O 1
ATOM 14049 N N . GLU D 1 217 ? -103.325 -69.848 -36.697 1.00 52.44 217 GLU D N 1
ATOM 14050 C CA . GLU D 1 217 ? -104.766 -70.072 -36.572 1.00 51.52 217 GLU D CA 1
ATOM 14051 C C . GLU D 1 217 ? -105.250 -70.047 -35.114 1.00 46.06 217 GLU D C 1
ATOM 14052 O O . GLU D 1 217 ? -106.360 -69.588 -34.829 1.00 44.76 217 GLU D O 1
ATOM 14058 N N . SER D 1 218 ? -104.403 -70.522 -34.203 1.00 40.37 218 SER D N 1
ATOM 14059 C CA . SER D 1 218 ? -104.737 -70.608 -32.790 1.00 38.91 218 SER D CA 1
ATOM 14060 C C . SER D 1 218 ? -104.943 -69.244 -32.163 1.00 42.41 218 SER D C 1
ATOM 14061 O O . SER D 1 218 ? -105.732 -69.108 -31.231 1.00 46.28 218 SER D O 1
ATOM 14064 N N . PHE D 1 219 ? -104.228 -68.245 -32.684 1.00 44.27 219 PHE D N 1
ATOM 14065 C CA . PHE D 1 219 ? -104.267 -66.875 -32.169 1.00 38.64 219 PHE D CA 1
ATOM 14066 C C . PHE D 1 219 ? -105.584 -66.170 -32.487 1.00 41.55 219 PHE D C 1
ATOM 14067 O O . PHE D 1 219 ? -106.099 -65.424 -31.658 1.00 42.77 219 PHE D O 1
ATOM 14075 N N . TYR D 1 220 ? -106.124 -66.413 -33.681 1.00 41.60 220 TYR D N 1
ATOM 14076 C CA . TYR D 1 220 ? -107.294 -65.676 -34.172 1.00 47.85 220 TYR D CA 1
ATOM 14077 C C . TYR D 1 220 ? -108.626 -66.423 -34.106 1.00 54.08 220 TYR D C 1
ATOM 14078 O O . TYR D 1 220 ? -109.656 -65.842 -33.756 1.00 57.02 220 TYR D O 1
ATOM 14087 N N . ARG D 1 221 ? -108.607 -67.702 -34.463 1.00 59.91 221 ARG D N 1
ATOM 14088 C CA . ARG D 1 221 ? -109.824 -68.504 -34.476 1.00 61.03 221 ARG D CA 1
ATOM 14089 C C . ARG D 1 221 ? -109.566 -69.892 -33.889 1.00 58.36 221 ARG D C 1
ATOM 14090 O O . ARG D 1 221 ? -110.076 -70.899 -34.379 1.00 61.54 221 ARG D O 1
ATOM 14098 N N . GLY D 1 222 ? -108.773 -69.921 -32.820 1.00 54.09 222 GLY D N 1
ATOM 14099 C CA . GLY D 1 222 ? -108.417 -71.158 -32.146 1.00 52.59 222 GLY D CA 1
ATOM 14100 C C . GLY D 1 222 ? -108.405 -70.979 -30.647 1.00 53.41 222 GLY D C 1
ATOM 14101 O O . GLY D 1 222 ? -109.162 -70.169 -30.107 1.00 47.81 222 GLY D O 1
ATOM 14102 N N . GLU D 1 223 ? -107.528 -71.725 -29.980 1.00 56.44 223 GLU D N 1
ATOM 14103 C CA . GLU D 1 223 ? -107.513 -71.791 -28.520 1.00 64.13 223 GLU D CA 1
ATOM 14104 C C . GLU D 1 223 ? -107.012 -70.515 -27.831 1.00 59.55 223 GLU D C 1
ATOM 14105 O O . GLU D 1 223 ? -107.539 -70.117 -26.792 1.00 61.34 223 GLU D O 1
ATOM 14111 N N . LEU D 1 224 ? -105.990 -69.888 -28.405 1.00 53.87 224 LEU D N 1
ATOM 14112 C CA . LEU D 1 224 ? -105.459 -68.644 -27.865 1.00 42.79 224 LEU D CA 1
ATOM 14113 C C . LEU D 1 224 ? -106.487 -67.541 -28.003 1.00 40.32 224 LEU D C 1
ATOM 14114 O O . LEU D 1 224 ? -106.677 -66.747 -27.085 1.00 35.21 224 LEU D O 1
ATOM 14119 N N . ALA D 1 225 ? -107.164 -67.516 -29.146 1.00 37.61 225 ALA D N 1
ATOM 14120 C CA . ALA D 1 225 ? -108.278 -66.600 -29.375 1.00 45.05 225 ALA D CA 1
ATOM 14121 C C . ALA D 1 225 ? -109.296 -66.649 -28.245 1.00 50.43 225 ALA D C 1
ATOM 14122 O O . ALA D 1 225 ? -109.791 -65.604 -27.820 1.00 51.90 225 ALA D O 1
ATOM 14124 N N . ASP D 1 226 ? -109.598 -67.860 -27.769 1.00 51.36 226 ASP D N 1
ATOM 14125 C CA . ASP D 1 226 ? -110.522 -68.066 -26.653 1.00 52.11 226 ASP D CA 1
ATOM 14126 C C . ASP D 1 226 ? -109.982 -67.513 -25.334 1.00 51.28 226 ASP D C 1
ATOM 14127 O O . ASP D 1 226 ? -110.737 -66.938 -24.547 1.00 51.10 226 ASP D O 1
ATOM 14132 N N . GLN D 1 227 ? -108.681 -67.690 -25.097 1.00 47.04 227 GLN D N 1
ATOM 14133 C CA . GLN D 1 227 ? -108.035 -67.173 -23.889 1.00 48.21 227 GLN D CA 1
ATOM 14134 C C . GLN D 1 227 ? -107.976 -65.657 -23.884 1.00 47.86 227 GLN D C 1
ATOM 14135 O O . GLN D 1 227 ? -108.101 -65.029 -22.833 1.00 50.87 227 GLN D O 1
ATOM 14141 N N . ILE D 1 228 ? -107.766 -65.084 -25.066 1.00 44.78 228 ILE D N 1
ATOM 14142 C CA . ILE D 1 228 ? -107.734 -63.640 -25.253 1.00 44.49 228 ILE D CA 1
ATOM 14143 C C . ILE D 1 228 ? -109.126 -63.066 -25.026 1.00 45.21 228 ILE D C 1
ATOM 14144 O O . ILE D 1 228 ? -109.282 -62.099 -24.286 1.00 48.75 228 ILE D O 1
ATOM 14149 N N . HIS D 1 229 ? -110.130 -63.681 -25.647 1.00 48.85 229 HIS D N 1
ATOM 14150 C CA . HIS D 1 229 ? -111.522 -63.241 -25.520 1.00 50.47 229 HIS D CA 1
ATOM 14151 C C . HIS D 1 229 ? -112.010 -63.276 -24.074 1.00 48.10 229 HIS D C 1
ATOM 14152 O O . HIS D 1 229 ? -112.696 -62.353 -23.631 1.00 49.66 229 HIS D O 1
ATOM 14159 N N . ALA D 1 230 ? -111.633 -64.331 -23.351 1.00 49.58 230 ALA D N 1
ATOM 14160 C CA . ALA D 1 230 ? -112.111 -64.563 -21.993 1.00 54.14 230 ALA D CA 1
ATOM 14161 C C . ALA D 1 230 ? -111.574 -63.524 -21.026 1.00 56.35 230 ALA D C 1
ATOM 14162 O O . ALA D 1 230 ? -112.299 -63.056 -20.151 1.00 64.22 230 ALA D O 1
ATOM 14164 N N . PHE D 1 231 ? -110.307 -63.161 -21.188 1.00 53.03 231 PHE D N 1
ATOM 14165 C CA . PHE D 1 231 ? -109.677 -62.184 -20.303 1.00 53.25 231 PHE D CA 1
ATOM 14166 C C . PHE D 1 231 ? -110.231 -60.765 -20.509 1.00 50.66 231 PHE D C 1
ATOM 14167 O O . PHE D 1 231 ? -110.364 -59.992 -19.552 1.00 47.03 231 PHE D O 1
ATOM 14175 N N . PHE D 1 232 ? -110.546 -60.436 -21.759 1.00 52.90 232 PHE D N 1
ATOM 14176 C CA . PHE D 1 232 ? -111.124 -59.139 -22.103 1.00 54.87 232 PHE D CA 1
ATOM 14177 C C . PHE D 1 232 ? -112.573 -59.018 -21.640 1.00 58.90 232 PHE D C 1
ATOM 14178 O O . PHE D 1 232 ? -112.981 -57.974 -21.127 1.00 56.43 232 PHE D O 1
ATOM 14186 N N . ASP D 1 233 ? -113.336 -60.096 -21.812 1.00 63.49 233 ASP D N 1
ATOM 14187 C CA . ASP D 1 233 ? -114.728 -60.148 -21.369 1.00 68.97 233 ASP D CA 1
ATOM 14188 C C . ASP D 1 233 ? -114.821 -60.046 -19.843 1.00 66.77 233 ASP D C 1
ATOM 14189 O O . ASP D 1 233 ? -115.775 -59.480 -19.315 1.00 66.88 233 ASP D O 1
ATOM 14194 N N . LYS D 1 234 ? -113.812 -60.575 -19.152 1.00 63.29 234 LYS D N 1
ATOM 14195 C CA . LYS D 1 234 ? -113.761 -60.561 -17.691 1.00 67.89 234 LYS D CA 1
ATOM 14196 C C . LYS D 1 234 ? -113.424 -59.173 -17.132 1.00 65.34 234 LYS D C 1
ATOM 14197 O O . LYS D 1 234 ? -113.705 -58.880 -15.967 1.00 65.57 234 LYS D O 1
ATOM 14203 N N . HIS D 1 235 ? -112.826 -58.321 -17.964 1.00 65.06 235 HIS D N 1
ATOM 14204 C CA . HIS D 1 235 ? -112.425 -56.979 -17.530 1.00 61.88 235 HIS D CA 1
ATOM 14205 C C . HIS D 1 235 ? -113.035 -55.848 -18.352 1.00 59.57 235 HIS D C 1
ATOM 14206 O O . HIS D 1 235 ? -112.459 -54.762 -18.440 1.00 55.03 235 HIS D O 1
ATOM 14213 N N . GLY D 1 236 ? -114.197 -56.113 -18.945 1.00 60.82 236 GLY D N 1
ATOM 14214 C CA . GLY D 1 236 ? -114.961 -55.101 -19.672 1.00 57.85 236 GLY D CA 1
ATOM 14215 C C . GLY D 1 236 ? -114.300 -54.569 -20.929 1.00 56.81 236 GLY D C 1
ATOM 14216 O O . GLY D 1 236 ? -114.424 -53.389 -21.245 1.00 57.54 236 GLY D O 1
ATOM 14217 N N . GLY D 1 237 ? -113.598 -55.435 -21.648 1.00 54.69 237 GLY D N 1
ATOM 14218 C CA . GLY D 1 237 ? -112.966 -55.046 -22.905 1.00 55.43 237 GLY D CA 1
ATOM 14219 C C . GLY D 1 237 ? -113.939 -55.096 -24.066 1.00 53.34 237 GLY D C 1
ATOM 14220 O O . GLY D 1 237 ? -115.090 -55.495 -23.899 1.00 52.99 237 GLY D O 1
ATOM 14221 N N . TYR D 1 238 ? -113.477 -54.691 -25.245 1.00 53.14 238 TYR D N 1
ATOM 14222 C CA . TYR D 1 238 ? -114.328 -54.683 -26.433 1.00 53.65 238 TYR D CA 1
ATOM 14223 C C . TYR D 1 238 ? -113.890 -55.753 -27.429 1.00 54.83 238 TYR D C 1
ATOM 14224 O O . TYR D 1 238 ? -114.630 -56.096 -28.360 1.00 56.98 238 TYR D O 1
ATOM 14233 N N . LEU D 1 239 ? -112.692 -56.286 -27.206 1.00 46.96 239 LEU D N 1
ATOM 14234 C CA . LEU D 1 239 ? -112.103 -57.304 -28.058 1.00 42.71 239 LEU D CA 1
ATOM 14235 C C . LEU D 1 239 ? -112.782 -58.670 -27.890 1.00 47.54 239 LEU D C 1
ATOM 14236 O O . LEU D 1 239 ? -112.811 -59.229 -26.793 1.00 46.35 239 LEU D O 1
ATOM 14241 N N . THR D 1 240 ? -113.332 -59.204 -28.979 1.00 52.40 240 THR D N 1
ATOM 14242 C CA . THR D 1 240 ? -114.040 -60.481 -28.929 1.00 57.45 240 THR D CA 1
ATOM 14243 C C . THR D 1 240 ? -113.362 -61.549 -29.781 1.00 58.94 240 THR D C 1
ATOM 14244 O O . THR D 1 240 ? -112.434 -61.245 -30.540 1.00 56.86 240 THR D O 1
ATOM 14248 N N . LYS D 1 241 ? -113.834 -62.794 -29.641 1.00 61.94 241 LYS D N 1
ATOM 14249 C CA . LYS D 1 241 ? -113.437 -63.916 -30.491 1.00 62.22 241 LYS D CA 1
ATOM 14250 C C . LYS D 1 241 ? -113.616 -63.543 -31.945 1.00 61.65 241 LYS D C 1
ATOM 14251 O O . LYS D 1 241 ? -112.709 -63.731 -32.754 1.00 61.65 241 LYS D O 1
ATOM 14257 N N . GLU D 1 242 ? -114.799 -63.013 -32.259 1.00 65.48 242 GLU D N 1
ATOM 14258 C CA . GLU D 1 242 ? -115.220 -62.749 -33.634 1.00 73.65 242 GLU D CA 1
ATOM 14259 C C . GLU D 1 242 ? -114.438 -61.621 -34.294 1.00 68.60 242 GLU D C 1
ATOM 14260 O O . GLU D 1 242 ? -114.315 -61.586 -35.522 1.00 69.58 242 GLU D O 1
ATOM 14266 N N . ASP D 1 243 ? -113.915 -60.708 -33.478 1.00 62.43 243 ASP D N 1
ATOM 14267 C CA . ASP D 1 243 ? -113.030 -59.652 -33.962 1.00 53.83 243 ASP D CA 1
ATOM 14268 C C . ASP D 1 243 ? -111.737 -60.258 -34.481 1.00 48.85 243 ASP D C 1
ATOM 14269 O O . ASP D 1 243 ? -111.272 -59.917 -35.567 1.00 47.63 243 ASP D O 1
ATOM 14274 N N . LEU D 1 244 ? -111.175 -61.167 -33.695 1.00 41.09 244 LEU D N 1
ATOM 14275 C CA . LEU D 1 244 ? -109.971 -61.895 -34.070 1.00 40.67 244 LEU D CA 1
ATOM 14276 C C . LEU D 1 244 ? -110.241 -62.845 -35.236 1.00 41.59 244 LEU D C 1
ATOM 14277 O O . LEU D 1 244 ? -109.451 -62.919 -36.176 1.00 45.63 244 LEU D O 1
ATOM 14282 N N . ALA D 1 245 ? -111.370 -63.548 -35.168 1.00 46.91 245 ALA D N 1
ATOM 14283 C CA . ALA D 1 245 ? -111.734 -64.585 -36.140 1.00 49.31 245 ALA D CA 1
ATOM 14284 C C . ALA D 1 245 ? -111.735 -64.130 -37.597 1.00 49.79 245 ALA D C 1
ATOM 14285 O O . ALA D 1 245 ? -111.282 -64.867 -38.475 1.00 50.25 245 ALA D O 1
ATOM 14287 N N . CYS D 1 246 ? -112.236 -62.928 -37.866 1.00 52.94 246 CYS D N 1
ATOM 14288 C CA . CYS D 1 246 ? -112.236 -62.452 -39.246 1.00 59.75 246 CYS D CA 1
ATOM 14289 C C . CYS D 1 246 ? -111.157 -61.418 -39.554 1.00 53.61 246 CYS D C 1
ATOM 14290 O O . CYS D 1 246 ? -111.285 -60.638 -40.501 1.00 59.56 246 CYS D O 1
ATOM 14293 N N . TYR D 1 247 ? -110.082 -61.425 -38.774 1.00 47.69 247 TYR D N 1
ATOM 14294 C CA . TYR D 1 247 ? -108.903 -60.694 -39.189 1.00 47.53 247 TYR D CA 1
ATOM 14295 C C . TYR D 1 247 ? -108.144 -61.481 -40.254 1.00 47.53 247 TYR D C 1
ATOM 14296 O O . TYR D 1 247 ? -107.857 -62.665 -40.084 1.00 50.72 247 TYR D O 1
ATOM 14305 N N . ARG D 1 248 ? -107.859 -60.905 -41.398 1.00 47.04 248 ARG D N 1
ATOM 14306 C CA . ARG D 1 248 ? -106.712 -61.366 -42.142 1.00 52.09 248 ARG D CA 1
ATOM 14307 C C . ARG D 1 248 ? -105.775 -60.271 -42.553 1.00 48.43 248 ARG D C 1
ATOM 14308 O O . ARG D 1 248 ? -106.161 -59.141 -42.770 1.00 48.17 248 ARG D O 1
ATOM 14316 N N . PRO D 1 249 ? -104.514 -60.608 -42.626 1.00 41.49 249 PRO D N 1
ATOM 14317 C CA . PRO D 1 249 ? -103.535 -59.685 -43.184 1.00 40.78 249 PRO D CA 1
ATOM 14318 C C . PRO D 1 249 ? -103.905 -59.394 -44.632 1.00 40.26 249 PRO D C 1
ATOM 14319 O O . PRO D 1 249 ? -104.367 -60.289 -45.345 1.00 40.04 249 PRO D O 1
ATOM 14323 N N . GLU D 1 250 ? -103.747 -58.142 -45.045 1.00 39.69 250 GLU D N 1
ATOM 14324 C CA . GLU D 1 250 ? -104.169 -57.716 -46.371 1.00 43.07 250 GLU D CA 1
ATOM 14325 C C . GLU D 1 250 ? -102.956 -57.378 -47.220 1.00 42.33 250 GLU D C 1
ATOM 14326 O O . GLU D 1 250 ? -102.151 -56.520 -46.851 1.00 43.83 250 GLU D O 1
ATOM 14332 N N . TRP D 1 251 ? -102.809 -58.071 -48.344 1.00 43.04 251 TRP D N 1
ATOM 14333 C CA . TRP D 1 251 ? -101.824 -57.658 -49.330 1.00 43.08 251 TRP D CA 1
ATOM 14334 C C . TRP D 1 251 ? -102.341 -56.399 -49.992 1.00 42.95 251 TRP D C 1
ATOM 14335 O O . TRP D 1 251 ? -103.442 -56.373 -50.542 1.00 45.65 251 TRP D O 1
ATOM 14346 N N . VAL D 1 252 ? -101.543 -55.347 -49.901 1.00 42.89 252 VAL D N 1
ATOM 14347 C CA . VAL D 1 252 ? -101.960 -54.042 -50.345 1.00 41.05 252 VAL D CA 1
ATOM 14348 C C . VAL D 1 252 ? -100.897 -53.544 -51.327 1.00 39.02 252 VAL D C 1
ATOM 14349 O O . VAL D 1 252 ? -99.767 -54.043 -51.330 1.00 41.08 252 VAL D O 1
ATOM 14353 N N . GLU D 1 253 ? -101.269 -52.607 -52.196 1.00 44.04 253 GLU D N 1
ATOM 14354 C CA . GLU D 1 253 ? -100.376 -52.154 -53.275 1.00 44.84 253 GLU D CA 1
ATOM 14355 C C . GLU D 1 253 ? -99.522 -50.948 -52.856 1.00 39.51 253 GLU D C 1
ATOM 14356 O O . GLU D 1 253 ? -100.060 -49.857 -52.604 1.00 35.11 253 GLU D O 1
ATOM 14362 N N . PRO D 1 254 ? -98.189 -51.143 -52.783 1.00 38.19 254 PRO D N 1
ATOM 14363 C CA . PRO D 1 254 ? -97.253 -50.088 -52.347 1.00 39.16 254 PRO D CA 1
ATOM 14364 C C . PRO D 1 254 ? -97.279 -48.846 -53.244 1.00 40.00 254 PRO D C 1
ATOM 14365 O O . PRO D 1 254 ? -97.482 -48.955 -54.464 1.00 39.15 254 PRO D O 1
ATOM 14369 N N . ILE D 1 255 ? -97.084 -47.686 -52.612 1.00 36.86 255 ILE D N 1
ATOM 14370 C CA . ILE D 1 255 ? -97.081 -46.381 -53.275 1.00 30.82 255 ILE D CA 1
ATOM 14371 C C . ILE D 1 255 ? -95.671 -45.802 -53.315 1.00 32.54 255 ILE D C 1
ATOM 14372 O O . ILE D 1 255 ? -94.835 -46.114 -52.459 1.00 33.34 255 ILE D O 1
ATOM 14377 N N . SER D 1 256 ? -95.413 -44.959 -54.311 1.00 34.35 256 SER D N 1
ATOM 14378 C CA . SER D 1 256 ? -94.083 -44.388 -54.490 1.00 36.31 256 SER D CA 1
ATOM 14379 C C . SER D 1 256 ? -94.049 -42.973 -55.054 1.00 36.52 256 SER D C 1
ATOM 14380 O O . SER D 1 256 ? -95.073 -42.372 -55.384 1.00 41.06 256 SER D O 1
ATOM 14383 N N . ILE D 1 257 ? -92.830 -42.470 -55.160 1.00 36.02 257 ILE D N 1
ATOM 14384 C CA . ILE D 1 257 ? -92.537 -41.137 -55.628 1.00 34.02 257 ILE D CA 1
ATOM 14385 C C . ILE D 1 257 ? -91.249 -41.295 -56.414 1.00 40.05 257 ILE D C 1
ATOM 14386 O O . ILE D 1 257 ? -90.407 -42.125 -56.051 1.00 43.45 257 ILE D O 1
ATOM 14391 N N . ASP D 1 258 ? -91.103 -40.548 -57.509 1.00 41.16 258 ASP D N 1
ATOM 14392 C CA . ASP D 1 258 ? -89.815 -40.480 -58.182 1.00 35.77 258 ASP D CA 1
ATOM 14393 C C . ASP D 1 258 ? -88.985 -39.432 -57.474 1.00 34.57 258 ASP D C 1
ATOM 14394 O O . ASP D 1 258 ? -89.314 -38.251 -57.523 1.00 32.14 258 ASP D O 1
ATOM 14399 N N . TYR D 1 259 ? -87.930 -39.868 -56.792 1.00 35.06 259 TYR D N 1
ATOM 14400 C CA . TYR D 1 259 ? -87.004 -38.931 -56.158 1.00 30.54 259 TYR D CA 1
ATOM 14401 C C . TYR D 1 259 ? -85.635 -38.975 -56.836 1.00 30.08 259 TYR D C 1
ATOM 14402 O O . TYR D 1 259 ? -84.763 -39.787 -56.488 1.00 27.10 259 TYR D O 1
ATOM 14411 N N . ARG D 1 260 ? -85.478 -38.081 -57.816 1.00 36.34 260 ARG D N 1
ATOM 14412 C CA . ARG D 1 260 ? -84.228 -37.883 -58.553 1.00 36.71 260 ARG D CA 1
ATOM 14413 C C . ARG D 1 260 ? -83.743 -39.162 -59.220 1.00 37.27 260 ARG D C 1
ATOM 14414 O O . ARG D 1 260 ? -82.555 -39.496 -59.152 1.00 34.53 260 ARG D O 1
ATOM 14422 N N . GLY D 1 261 ? -84.684 -39.867 -59.855 1.00 38.47 261 GLY D N 1
ATOM 14423 C CA . GLY D 1 261 ? -84.392 -41.095 -60.606 1.00 41.94 261 GLY D CA 1
ATOM 14424 C C . GLY D 1 261 ? -84.734 -42.374 -59.864 1.00 43.31 261 GLY D C 1
ATOM 14425 O O . GLY D 1 261 ? -85.124 -43.381 -60.477 1.00 40.09 261 GLY D O 1
ATOM 14426 N N . TYR D 1 262 ? -84.564 -42.327 -58.542 1.00 35.95 262 TYR D N 1
ATOM 14427 C CA . TYR D 1 262 ? -84.917 -43.424 -57.653 1.00 34.08 262 TYR D CA 1
ATOM 14428 C C . TYR D 1 262 ? -86.422 -43.400 -57.397 1.00 35.29 262 TYR D C 1
ATOM 14429 O O . TYR D 1 262 ? -87.090 -42.390 -57.647 1.00 36.15 262 TYR D O 1
ATOM 14438 N N . ARG D 1 263 ? -86.954 -44.513 -56.905 1.00 33.75 263 ARG D N 1
ATOM 14439 C CA . ARG D 1 263 ? -88.321 -44.538 -56.404 1.00 32.67 263 ARG D CA 1
ATOM 14440 C C . ARG D 1 263 ? -88.352 -44.934 -54.930 1.00 31.81 263 ARG D C 1
ATOM 14441 O O . ARG D 1 263 ? -87.805 -45.971 -54.533 1.00 28.59 263 ARG D O 1
ATOM 14449 N N . VAL D 1 264 ? -88.987 -44.084 -54.128 1.00 29.80 264 VAL D N 1
ATOM 14450 C CA . VAL D 1 264 ? -89.120 -44.298 -52.691 1.00 24.06 264 VAL D CA 1
ATOM 14451 C C . VAL D 1 264 ? -90.479 -44.937 -52.390 1.00 25.97 264 VAL D C 1
ATOM 14452 O O . VAL D 1 264 ? -91.524 -44.349 -52.668 1.00 28.62 264 VAL D O 1
ATOM 14456 N N . TRP D 1 265 ? -90.456 -46.139 -51.820 1.00 25.62 265 TRP D N 1
ATOM 14457 C CA . TRP D 1 265 ? -91.686 -46.888 -51.586 1.00 27.24 265 TRP D CA 1
ATOM 14458 C C . TRP D 1 265 ? -92.129 -46.884 -50.125 1.00 28.68 265 TRP D C 1
ATOM 14459 O O . TRP D 1 265 ? -91.304 -46.978 -49.210 1.00 36.71 265 TRP D O 1
ATOM 14470 N N . GLU D 1 266 ? -93.438 -46.761 -49.926 1.00 24.91 266 GLU D N 1
ATOM 14471 C CA . GLU D 1 266 ? -94.041 -46.908 -48.621 1.00 26.93 266 GLU D CA 1
ATOM 14472 C C . GLU D 1 266 ? -95.311 -47.764 -48.758 1.00 31.15 266 GLU D C 1
ATOM 14473 O O . GLU D 1 266 ? -95.861 -47.906 -49.858 1.00 37.50 266 GLU D O 1
ATOM 14479 N N . ILE D 1 267 ? -95.764 -48.338 -47.647 1.00 25.07 267 ILE D N 1
ATOM 14480 C CA . ILE D 1 267 ? -97.106 -48.899 -47.545 1.00 25.30 267 ILE D CA 1
ATOM 14481 C C . ILE D 1 267 ? -98.117 -47.753 -47.677 1.00 36.10 267 ILE D C 1
ATOM 14482 O O . ILE D 1 267 ? -97.916 -46.686 -47.086 1.00 33.82 267 ILE D O 1
ATOM 14487 N N . PRO D 1 268 ? -99.193 -47.956 -48.468 1.00 40.06 268 PRO D N 1
ATOM 14488 C CA . PRO D 1 268 ? -100.297 -46.997 -48.606 1.00 37.03 268 PRO D CA 1
ATOM 14489 C C . PRO D 1 268 ? -101.087 -46.796 -47.312 1.00 35.08 268 PRO D C 1
ATOM 14490 O O . PRO D 1 268 ? -100.977 -47.615 -46.407 1.00 33.40 268 PRO D O 1
ATOM 14494 N N . PRO D 1 269 ? -101.862 -45.697 -47.225 1.00 30.91 269 PRO D N 1
ATOM 14495 C CA . PRO D 1 269 ? -102.739 -45.331 -46.119 1.00 32.72 269 PRO D CA 1
ATOM 14496 C C . PRO D 1 269 ? -103.427 -46.445 -45.341 1.00 34.62 269 PRO D C 1
ATOM 14497 O O . PRO D 1 269 ? -103.604 -47.565 -45.833 1.00 26.63 269 PRO D O 1
ATOM 14501 N N . ASN D 1 270 ? -103.892 -46.043 -44.161 1.00 40.98 270 ASN D N 1
ATOM 14502 C CA . ASN D 1 270 ? -103.800 -46.810 -42.932 1.00 33.27 270 ASN D CA 1
ATOM 14503 C C . ASN D 1 270 ? -102.416 -46.410 -42.365 1.00 34.84 270 ASN D C 1
ATOM 14504 O O . ASN D 1 270 ? -102.341 -45.695 -41.374 1.00 34.14 270 ASN D O 1
ATOM 14509 N N . GLY D 1 271 ? -101.337 -46.799 -43.046 1.00 32.25 271 GLY D N 1
ATOM 14510 C CA . GLY D 1 271 ? -99.972 -46.417 -42.659 1.00 30.31 271 GLY D CA 1
ATOM 14511 C C . GLY D 1 271 ? -99.617 -44.998 -43.060 1.00 38.01 271 GLY D C 1
ATOM 14512 O O . GLY D 1 271 ? -100.156 -44.466 -44.036 1.00 38.83 271 GLY D O 1
ATOM 14513 N N . GLN D 1 272 ? -98.692 -44.390 -42.313 1.00 36.14 272 GLN D N 1
ATOM 14514 C CA . GLN D 1 272 ? -98.380 -42.958 -42.456 1.00 30.29 272 GLN D CA 1
ATOM 14515 C C . GLN D 1 272 ? -97.198 -42.645 -43.383 1.00 30.30 272 GLN D C 1
ATOM 14516 O O . GLN D 1 272 ? -96.737 -41.496 -43.441 1.00 34.64 272 GLN D O 1
ATOM 14522 N N . GLY D 1 273 ? -96.726 -43.654 -44.116 1.00 27.37 273 GLY D N 1
ATOM 14523 C CA . GLY D 1 273 ? -95.591 -43.498 -45.027 1.00 31.45 273 GLY D CA 1
ATOM 14524 C C . GLY D 1 273 ? -95.794 -42.413 -46.065 1.00 38.33 273 GLY D C 1
ATOM 14525 O O . GLY D 1 273 ? -94.840 -41.799 -46.541 1.00 40.11 273 GLY D O 1
ATOM 14526 N N . LEU D 1 274 ? -97.059 -42.191 -46.409 1.00 39.45 274 LEU D N 1
ATOM 14527 C CA . LEU D 1 274 ? -97.506 -41.088 -47.245 1.00 40.27 274 LEU D CA 1
ATOM 14528 C C . LEU D 1 274 ? -96.761 -39.777 -46.951 1.00 41.90 274 LEU D C 1
ATOM 14529 O O . LEU D 1 274 ? -96.374 -39.061 -47.874 1.00 38.74 274 LEU D O 1
ATOM 14534 N N . VAL D 1 275 ? -96.576 -39.482 -45.662 1.00 39.59 275 VAL D N 1
ATOM 14535 C CA . VAL D 1 275 ? -95.966 -38.234 -45.202 1.00 35.53 275 VAL D CA 1
ATOM 14536 C C . VAL D 1 275 ? -94.558 -38.077 -45.74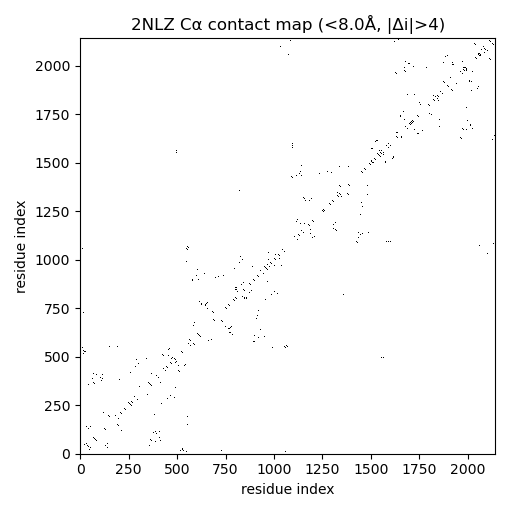1 1.00 30.03 275 VAL D C 1
ATOM 14537 O O . VAL D 1 275 ? -94.218 -37.038 -46.297 1.00 31.77 275 VAL D O 1
ATOM 14541 N N . ALA D 1 276 ? -93.751 -39.120 -45.592 1.00 27.14 276 ALA D N 1
ATOM 14542 C CA . ALA D 1 276 ? -92.400 -39.133 -46.149 1.00 24.56 276 ALA D CA 1
ATOM 14543 C C . ALA D 1 276 ? -92.429 -38.811 -47.630 1.00 25.49 276 ALA D C 1
ATOM 14544 O O . ALA D 1 276 ? -91.724 -37.920 -48.089 1.00 29.81 276 ALA D O 1
ATOM 14546 N N . LEU D 1 277 ? -93.278 -39.539 -48.354 1.00 32.50 277 LEU D N 1
ATOM 14547 C CA . LEU D 1 277 ? -93.475 -39.383 -49.797 1.00 30.04 277 LEU D CA 1
ATOM 14548 C C . LEU D 1 277 ? -93.852 -37.959 -50.242 1.00 30.38 277 LEU D C 1
ATOM 14549 O O . LEU D 1 277 ? -93.223 -37.386 -51.138 1.00 26.08 277 LEU D O 1
ATOM 14554 N N . GLU D 1 278 ? -94.871 -37.393 -49.606 1.00 26.41 278 GLU D N 1
ATOM 14555 C CA . GLU D 1 278 ? -95.296 -36.030 -49.888 1.00 30.12 278 GLU D CA 1
ATOM 14556 C C . GLU D 1 278 ? -94.190 -35.013 -49.565 1.00 33.24 278 GLU D C 1
ATOM 14557 O O . GLU D 1 278 ? -93.910 -34.112 -50.367 1.00 33.38 278 GLU D O 1
ATOM 14563 N N . ALA D 1 279 ? -93.561 -35.169 -48.402 1.00 25.78 279 ALA D N 1
ATOM 14564 C CA . ALA D 1 279 ? -92.435 -34.319 -48.029 1.00 29.99 279 ALA D CA 1
ATOM 14565 C C . ALA D 1 279 ? -91.331 -34.378 -49.082 1.00 30.99 279 ALA D C 1
ATOM 14566 O O . ALA D 1 279 ? -90.898 -33.337 -49.574 1.00 29.32 279 ALA D O 1
ATOM 14568 N N . LEU D 1 280 ? -90.903 -35.584 -49.452 1.00 25.53 280 LEU D N 1
ATOM 14569 C CA . LEU D 1 280 ? -89.900 -35.726 -50.514 1.00 31.87 280 LEU D CA 1
ATOM 14570 C C . LEU D 1 280 ? -90.338 -35.031 -51.799 1.00 37.68 280 LEU D C 1
ATOM 14571 O O . LEU D 1 280 ? -89.508 -34.451 -52.512 1.00 33.71 280 LEU D O 1
ATOM 14576 N N . ASN D 1 281 ? -91.644 -35.078 -52.066 1.00 37.15 281 ASN D N 1
ATOM 14577 C CA . ASN D 1 281 ? -92.216 -34.511 -53.281 1.00 40.31 281 ASN D CA 1
ATOM 14578 C C . ASN D 1 281 ? -92.215 -32.981 -53.276 1.00 38.29 281 ASN D C 1
ATOM 14579 O O . ASN D 1 281 ? -92.017 -32.345 -54.310 1.00 41.23 281 ASN D O 1
ATOM 14584 N N . ILE D 1 282 ? -92.447 -32.403 -52.102 1.00 38.39 282 ILE D N 1
ATOM 14585 C CA . ILE D 1 282 ? -92.294 -30.967 -51.901 1.00 28.74 282 ILE D CA 1
ATOM 14586 C C . ILE D 1 282 ? -90.820 -30.564 -52.060 1.00 28.50 282 ILE D C 1
ATOM 14587 O O . ILE D 1 282 ? -90.492 -29.650 -52.809 1.00 31.05 282 ILE D O 1
ATOM 14592 N N . VAL D 1 283 ? -89.933 -31.278 -51.378 1.00 27.30 283 VAL D N 1
ATOM 14593 C CA . VAL D 1 283 ? -88.518 -30.919 -51.346 1.00 31.36 283 VAL D CA 1
ATOM 14594 C C . VAL D 1 283 ? -87.806 -31.169 -52.694 1.00 33.69 283 VAL D C 1
ATOM 14595 O O . VAL D 1 283 ? -86.790 -30.547 -52.994 1.00 26.94 283 VAL D O 1
ATOM 14599 N N . LYS D 1 284 ? -88.381 -32.064 -53.496 1.00 35.23 284 LYS D N 1
ATOM 14600 C CA . LYS D 1 284 ? -87.932 -32.427 -54.851 1.00 32.45 284 LYS D CA 1
ATOM 14601 C C . LYS D 1 284 ? -87.664 -31.237 -55.778 1.00 32.86 284 LYS D C 1
ATOM 14602 O O . LYS D 1 284 ? -86.787 -31.304 -56.635 1.00 31.49 284 LYS D O 1
ATOM 14608 N N . GLY D 1 285 ? -88.441 -30.166 -55.620 1.00 32.30 285 GLY D N 1
ATOM 14609 C CA . GLY D 1 285 ? -88.335 -28.989 -56.479 1.00 31.71 285 GLY D CA 1
ATOM 14610 C C . GLY D 1 285 ? -87.158 -28.074 -56.191 1.00 37.20 285 GLY D C 1
ATOM 14611 O O . GLY D 1 285 ? -86.842 -27.198 -56.991 1.00 38.00 285 GLY D O 1
ATOM 14612 N N . PHE D 1 286 ? -86.518 -28.259 -55.042 1.00 41.54 286 PHE D N 1
ATOM 14613 C CA . PHE D 1 286 ? -85.281 -27.555 -54.730 1.00 34.64 286 PHE D CA 1
ATOM 14614 C C . PHE D 1 286 ? -84.071 -28.414 -55.084 1.00 37.74 286 PHE D C 1
ATOM 14615 O O . PHE D 1 286 ? -84.128 -29.645 -55.037 1.00 35.46 286 PHE D O 1
ATOM 14623 N N . GLU D 1 287 ? -82.973 -27.755 -55.433 1.00 49.86 287 GLU D N 1
ATOM 14624 C CA . GLU D 1 287 ? -81.682 -28.422 -55.556 1.00 58.58 287 GLU D CA 1
ATOM 14625 C C . GLU D 1 287 ? -80.949 -28.252 -54.219 1.00 55.42 287 GLU D C 1
ATOM 14626 O O . GLU D 1 287 ? -81.334 -27.408 -53.404 1.00 51.18 287 GLU D O 1
ATOM 14632 N N . PHE D 1 288 ? -79.910 -29.050 -53.979 1.00 55.72 288 PHE D N 1
ATOM 14633 C CA . PHE D 1 288 ? -79.195 -28.999 -52.690 1.00 58.80 288 PHE D CA 1
ATOM 14634 C C . PHE D 1 288 ? -77.671 -28.958 -52.816 1.00 71.50 288 PHE D C 1
ATOM 14635 O O . PHE D 1 288 ? -77.029 -27.978 -52.410 1.00 67.73 288 PHE D O 1
ATOM 14643 N N . TYR D 1 289 ? -77.123 -30.036 -53.379 1.00 85.65 289 TYR D N 1
ATOM 14644 C CA . TYR D 1 289 ? -75.684 -30.220 -53.634 1.00 99.09 289 TYR D CA 1
ATOM 14645 C C . TYR D 1 289 ? -74.886 -30.629 -52.390 1.00 93.64 289 TYR D C 1
ATOM 14646 O O . TYR D 1 289 ? -74.159 -31.623 -52.437 1.00 95.19 289 TYR D O 1
ATOM 14655 N N . HIS D 1 290 ? -75.019 -29.889 -51.288 1.00 83.48 290 HIS D N 1
ATOM 14656 C CA . HIS D 1 290 ? -74.410 -30.326 -50.019 1.00 74.29 290 HIS D CA 1
ATOM 14657 C C . HIS D 1 290 ? -75.363 -30.427 -48.811 1.00 65.51 290 HIS D C 1
ATOM 14658 O O . HIS D 1 290 ? -76.257 -29.592 -48.638 1.00 64.80 290 HIS D O 1
ATOM 14665 N N . LYS D 1 291 ? -75.132 -31.442 -47.974 1.00 52.33 291 LYS D N 1
ATOM 14666 C CA . LYS D 1 291 ? -75.997 -31.769 -46.837 1.00 46.46 291 LYS D CA 1
ATOM 14667 C C . LYS D 1 291 ? -75.970 -30.780 -45.679 1.00 52.10 291 LYS D C 1
ATOM 14668 O O . LYS D 1 291 ? -77.022 -30.358 -45.195 1.00 61.19 291 LYS D O 1
ATOM 14674 N N . ASP D 1 292 ? -74.770 -30.438 -45.218 1.00 51.89 292 ASP D N 1
ATOM 14675 C CA . ASP D 1 292 ? -74.617 -29.642 -44.000 1.00 49.92 292 ASP D CA 1
ATOM 14676 C C . ASP D 1 292 ? -74.599 -28.133 -44.246 1.00 45.99 292 ASP D C 1
ATOM 14677 O O . ASP D 1 292 ? -73.627 -27.460 -43.920 1.00 44.06 292 ASP D O 1
ATOM 14682 N N . THR D 1 293 ? -75.676 -27.619 -44.841 1.00 46.30 293 THR D N 1
ATOM 14683 C CA . THR D 1 293 ? -75.929 -26.176 -44.944 1.00 45.14 293 THR D CA 1
ATOM 14684 C C . THR D 1 293 ? -77.231 -25.840 -44.212 1.00 43.24 293 THR D C 1
ATOM 14685 O O . THR D 1 293 ? -78.109 -26.697 -44.042 1.00 36.19 293 THR D O 1
ATOM 14689 N N . VAL D 1 294 ? -77.356 -24.589 -43.787 1.00 39.04 294 VAL D N 1
ATOM 14690 C CA . VAL D 1 294 ? -78.580 -24.126 -43.151 1.00 37.14 294 VAL D CA 1
ATOM 14691 C C . VAL D 1 294 ? -79.746 -24.198 -44.148 1.00 34.06 294 VAL D C 1
ATOM 14692 O O . VAL D 1 294 ? -80.870 -24.534 -43.780 1.00 35.82 294 VAL D O 1
ATOM 14696 N N . ASP D 1 295 ? -79.447 -23.910 -45.415 1.00 35.04 295 ASP D N 1
ATOM 14697 C CA . ASP D 1 295 ? -80.421 -23.952 -46.494 1.00 39.70 295 ASP D CA 1
ATOM 14698 C C . ASP D 1 295 ? -81.088 -25.329 -46.554 1.00 39.86 295 ASP D C 1
ATOM 14699 O O . ASP D 1 295 ? -82.329 -25.437 -46.514 1.00 27.89 295 ASP D O 1
ATOM 14704 N N . THR D 1 296 ? -80.245 -26.364 -46.620 1.00 35.51 296 THR D N 1
ATOM 14705 C CA . THR D 1 296 ? -80.687 -27.750 -46.762 1.00 29.42 296 THR D CA 1
ATOM 14706 C C . THR D 1 296 ? -81.589 -28.180 -45.623 1.00 24.59 296 THR D C 1
ATOM 14707 O O . THR D 1 296 ? -82.700 -28.642 -45.881 1.00 27.59 296 THR D O 1
ATOM 14711 N N . TYR D 1 297 ? -81.130 -28.011 -44.379 1.00 26.32 297 TYR D N 1
ATOM 14712 C CA . TYR D 1 297 ? -81.941 -28.381 -43.209 1.00 26.45 297 TYR D CA 1
ATOM 14713 C C . TYR D 1 297 ? -83.255 -27.615 -43.180 1.00 28.65 297 TYR D C 1
ATOM 14714 O O . TYR D 1 297 ? -84.290 -28.186 -42.863 1.00 25.46 297 TYR D O 1
ATOM 14723 N N . HIS D 1 298 ? -83.215 -26.337 -43.547 1.00 28.28 298 HIS D N 1
ATOM 14724 C CA . HIS D 1 298 ? -84.427 -25.516 -43.577 1.00 32.24 298 HIS D CA 1
ATOM 14725 C C . HIS D 1 298 ? -85.487 -26.100 -44.496 1.00 34.30 298 HIS D C 1
ATOM 14726 O O . HIS D 1 298 ? -86.619 -26.353 -44.062 1.00 32.38 298 HIS D O 1
ATOM 14733 N N . LYS D 1 299 ? -85.112 -26.325 -45.756 1.00 32.65 299 LYS D N 1
ATOM 14734 C CA . LYS D 1 299 ? -86.034 -26.905 -46.731 1.00 32.48 299 LYS D CA 1
ATOM 14735 C C . LYS D 1 299 ? -86.526 -28.296 -46.291 1.00 32.21 299 LYS D C 1
ATOM 14736 O O . LYS D 1 299 ? -87.727 -28.572 -46.370 1.00 21.73 299 LYS D O 1
ATOM 14742 N N . GLN D 1 300 ? -85.611 -29.145 -45.807 1.00 24.66 300 GLN D N 1
ATOM 14743 C CA . GLN D 1 300 ? -85.987 -30.432 -45.219 1.00 24.75 300 GLN D CA 1
ATOM 14744 C C . GLN D 1 300 ? -87.112 -30.223 -44.221 1.00 26.33 300 GLN D C 1
ATOM 14745 O O . GLN D 1 300 ? -88.225 -30.692 -44.444 1.00 28.05 300 GLN D O 1
ATOM 14751 N N . ILE D 1 301 ? -86.810 -29.493 -43.144 1.00 24.49 301 ILE D N 1
ATOM 14752 C CA . ILE D 1 301 ? -87.730 -29.259 -42.012 1.00 21.93 301 ILE D CA 1
ATOM 14753 C C . ILE D 1 301 ? -89.063 -28.613 -42.434 1.00 28.61 301 ILE D C 1
ATOM 14754 O O . ILE D 1 301 ? -90.133 -29.029 -41.982 1.00 24.45 301 ILE D O 1
ATOM 14759 N N . GLU D 1 302 ? -89.003 -27.623 -43.322 1.00 30.73 302 GLU D N 1
ATOM 14760 C CA . GLU D 1 302 ? -90.228 -26.978 -43.794 1.00 29.23 302 GLU D CA 1
ATOM 14761 C C . GLU D 1 302 ? -91.141 -27.901 -44.594 1.00 29.15 302 GLU D C 1
ATOM 14762 O O . GLU D 1 302 ? -92.344 -27.946 -44.336 1.00 30.39 302 GLU D O 1
ATOM 14768 N N . ALA D 1 303 ? -90.558 -28.637 -45.544 1.00 24.79 303 ALA D N 1
ATOM 14769 C CA . ALA D 1 303 ? -91.287 -29.611 -46.369 1.00 29.86 303 ALA D CA 1
ATOM 14770 C C . ALA D 1 303 ? -91.933 -30.688 -45.513 1.00 32.03 303 ALA D C 1
ATOM 14771 O O . ALA D 1 303 ? -93.110 -31.026 -45.684 1.00 30.47 303 ALA D O 1
ATOM 14773 N N . MET D 1 304 ? -91.153 -31.214 -44.577 1.00 31.88 304 MET D N 1
ATOM 14774 C CA . MET D 1 304 ? -91.650 -32.221 -43.658 1.00 30.23 304 MET D CA 1
ATOM 14775 C C . MET D 1 304 ? -92.859 -31.689 -42.916 1.00 23.16 304 MET D C 1
ATOM 14776 O O . MET D 1 304 ? -93.877 -32.369 -42.828 1.00 33.37 304 MET D O 1
ATOM 14781 N N . LYS D 1 305 ? -92.742 -30.466 -42.411 1.00 28.31 305 LYS D N 1
ATOM 14782 C CA . LYS D 1 305 ? -93.808 -29.841 -41.646 1.00 31.08 305 LYS D CA 1
ATOM 14783 C C . LYS D 1 305 ? -95.117 -29.812 -42.412 1.00 29.85 305 LYS D C 1
ATOM 14784 O O . LYS D 1 305 ? -96.133 -30.257 -41.891 1.00 30.20 305 LYS D O 1
ATOM 14790 N N . LEU D 1 306 ? -95.086 -29.329 -43.650 1.00 19.70 306 LEU D N 1
ATOM 14791 C CA . LEU D 1 306 ? -96.310 -29.212 -44.446 1.00 31.13 306 LEU D CA 1
ATOM 14792 C C . LEU D 1 306 ? -96.963 -30.566 -44.709 1.00 33.18 306 LEU D C 1
ATOM 14793 O O . LEU D 1 306 ? -98.174 -30.721 -44.561 1.00 41.02 306 LEU D O 1
ATOM 14798 N N . ALA D 1 307 ? -96.133 -31.540 -45.066 1.00 36.32 307 ALA D N 1
ATOM 14799 C CA . ALA D 1 307 ? -96.576 -32.892 -45.340 1.00 28.56 307 ALA D CA 1
ATOM 14800 C C . ALA D 1 307 ? -97.173 -33.580 -44.115 1.00 30.64 307 ALA D C 1
ATOM 14801 O O . ALA D 1 307 ? -98.133 -34.350 -44.233 1.00 38.13 307 ALA D O 1
ATOM 14803 N N . PHE D 1 308 ? -96.606 -33.311 -42.944 1.00 28.14 308 PHE D N 1
ATOM 14804 C CA . PHE D 1 308 ? -97.012 -34.025 -41.745 1.00 33.05 308 PHE D CA 1
ATOM 14805 C C . PHE D 1 308 ? -98.400 -33.600 -41.273 1.00 34.77 308 PHE D C 1
ATOM 14806 O O . PHE D 1 308 ? -99.180 -34.433 -40.799 1.00 37.34 308 PHE D O 1
ATOM 14814 N N . VAL D 1 309 ? -98.712 -32.314 -41.414 1.00 35.27 309 VAL D N 1
ATOM 14815 C CA . VAL D 1 309 ? -100.028 -31.825 -41.008 1.00 36.62 309 VAL D CA 1
ATOM 14816 C C . VAL D 1 309 ? -101.091 -32.247 -42.030 1.00 33.06 309 VAL D C 1
ATOM 14817 O O . VAL D 1 309 ? -102.278 -32.372 -41.703 1.00 35.27 309 VAL D O 1
ATOM 14821 N N . ASP D 1 310 ? -100.647 -32.500 -43.256 1.00 25.49 310 ASP D N 1
ATOM 14822 C CA . ASP D 1 310 ? -101.500 -33.103 -44.265 1.00 25.28 310 ASP D CA 1
ATOM 14823 C C . ASP D 1 310 ? -101.787 -34.536 -43.924 1.00 30.82 310 ASP D C 1
ATOM 14824 O O . ASP D 1 310 ? -102.946 -34.935 -43.871 1.00 42.24 310 ASP D O 1
ATOM 14829 N N . GLY D 1 311 ? -100.731 -35.305 -43.685 1.00 31.65 311 GLY D N 1
ATOM 14830 C CA . GLY D 1 311 ? -100.864 -36.719 -43.328 1.00 33.17 311 GLY D CA 1
ATOM 14831 C C . GLY D 1 311 ? -101.707 -36.945 -42.085 1.00 39.24 311 GLY D C 1
ATOM 14832 O O . GLY D 1 311 ? -102.473 -37.904 -42.017 1.00 40.77 311 GLY D O 1
ATOM 14833 N N . MET D 1 312 ? -101.579 -36.047 -41.107 1.00 36.35 312 MET D N 1
ATOM 14834 C CA . MET D 1 312 ? -102.338 -36.152 -39.860 1.00 44.55 312 MET D CA 1
ATOM 14835 C C . MET D 1 312 ? -103.807 -35.802 -40.052 1.00 41.83 312 MET D C 1
ATOM 14836 O O . MET D 1 312 ? -104.670 -36.292 -39.320 1.00 42.83 312 MET D O 1
ATOM 14841 N N . LYS D 1 313 ? -104.079 -34.956 -41.041 1.00 43.86 313 LYS D N 1
ATOM 14842 C CA . LYS D 1 313 ? -105.438 -34.542 -41.356 1.00 46.04 313 LYS D CA 1
ATOM 14843 C C . LYS D 1 313 ? -106.165 -35.632 -42.148 1.00 41.44 313 LYS D C 1
ATOM 14844 O O . LYS D 1 313 ? -107.308 -35.977 -41.837 1.00 43.19 313 LYS D O 1
ATOM 14850 N N . TYR D 1 314 ? -105.491 -36.190 -43.150 1.00 32.39 314 TYR D N 1
ATOM 14851 C CA . TYR D 1 314 ? -106.175 -37.000 -44.151 1.00 36.39 314 TYR D CA 1
ATOM 14852 C C . TYR D 1 314 ? -105.980 -38.519 -44.069 1.00 37.17 314 TYR D C 1
ATOM 14853 O O . TYR D 1 314 ? -106.876 -39.266 -44.465 1.00 36.91 314 TYR D O 1
ATOM 14862 N N . VAL D 1 315 ? -104.826 -38.971 -43.572 1.00 39.45 315 VAL D N 1
ATOM 14863 C CA . VAL D 1 315 ? -104.486 -40.403 -43.612 1.00 34.14 315 VAL D CA 1
ATOM 14864 C C . VAL D 1 315 ? -105.183 -41.227 -42.533 1.00 35.99 315 VAL D C 1
ATOM 14865 O O . VAL D 1 315 ? -105.052 -40.962 -41.336 1.00 39.03 315 VAL D O 1
ATOM 14869 N N . THR D 1 316 ? -105.942 -42.213 -43.003 1.00 37.18 316 THR D N 1
ATOM 14870 C CA . THR D 1 316 ? -106.656 -43.178 -42.178 1.00 31.68 316 THR D CA 1
ATOM 14871 C C . THR D 1 316 ? -107.054 -44.369 -43.066 1.00 31.76 316 THR D C 1
ATOM 14872 O O . THR D 1 316 ? -106.608 -44.458 -44.216 1.00 32.23 316 THR D O 1
ATOM 14876 N N . GLU D 1 317 ? -107.874 -45.277 -42.537 1.00 32.19 317 GLU D N 1
ATOM 14877 C CA . GLU D 1 317 ? -108.502 -46.335 -43.347 1.00 36.27 317 GLU D CA 1
ATOM 14878 C C . GLU D 1 317 ? -108.987 -45.780 -44.702 1.00 37.28 317 GLU D C 1
ATOM 14879 O O . GLU D 1 317 ? -109.822 -44.869 -44.726 1.00 42.52 317 GLU D O 1
ATOM 14885 N N . PRO D 1 318 ? -108.461 -46.323 -45.825 1.00 41.30 318 PRO D N 1
ATOM 14886 C CA . PRO D 1 318 ? -108.677 -45.813 -47.192 1.00 48.71 318 PRO D CA 1
ATOM 14887 C C . PRO D 1 318 ? -110.115 -45.397 -47.509 1.00 54.18 318 PRO D C 1
ATOM 14888 O O . PRO D 1 318 ? -110.324 -44.374 -48.160 1.00 48.88 318 PRO D O 1
ATOM 14892 N N . SER D 1 319 ? -111.082 -46.176 -47.030 1.00 59.01 319 SER D N 1
ATOM 14893 C CA . SER D 1 319 ? -112.500 -45.923 -47.279 1.00 57.73 319 SER D CA 1
ATOM 14894 C C . SER D 1 319 ? -113.008 -44.656 -46.586 1.00 59.03 319 SER D C 1
ATOM 14895 O O . SER D 1 319 ? -113.878 -43.967 -47.114 1.00 61.32 319 SER D O 1
ATOM 14898 N N . ASP D 1 320 ? -112.456 -44.350 -45.413 1.00 60.94 320 ASP D N 1
ATOM 14899 C CA . ASP D 1 320 ? -112.864 -43.173 -44.644 1.00 59.38 320 ASP D CA 1
ATOM 14900 C C . ASP D 1 320 ? -112.044 -41.933 -44.994 1.00 56.31 320 ASP D C 1
ATOM 14901 O O . ASP D 1 320 ? -112.236 -40.881 -44.379 1.00 57.93 320 ASP D O 1
ATOM 14906 N N . MET D 1 321 ? -111.145 -42.052 -45.974 1.00 54.32 321 MET D N 1
ATOM 14907 C CA . MET D 1 321 ? -110.282 -40.931 -46.382 1.00 55.10 321 MET D CA 1
ATOM 14908 C C . MET D 1 321 ? -111.032 -39.887 -47.203 1.00 62.02 321 MET D C 1
ATOM 14909 O O . MET D 1 321 ? -111.776 -40.223 -48.125 1.00 63.37 321 MET D O 1
ATOM 14914 N N . SER D 1 322 ? -110.819 -38.620 -46.855 1.00 69.74 322 SER D N 1
ATOM 14915 C CA . SER D 1 322 ? -111.537 -37.504 -47.467 1.00 69.95 322 SER D CA 1
ATOM 14916 C C . SER D 1 322 ? -110.974 -37.124 -48.840 1.00 66.24 322 SER D C 1
ATOM 14917 O O . SER D 1 322 ? -111.732 -36.849 -49.762 1.00 62.84 322 SER D O 1
ATOM 14920 N N . VAL D 1 323 ? -109.650 -37.092 -48.970 1.00 68.11 323 VAL D N 1
ATOM 14921 C CA . VAL D 1 323 ? -109.017 -36.909 -50.277 1.00 67.40 323 VAL D CA 1
ATOM 14922 C C . VAL D 1 323 ? -108.375 -38.227 -50.697 1.00 68.26 323 VAL D C 1
ATOM 14923 O O . VAL D 1 323 ? -108.451 -39.216 -49.965 1.00 71.12 323 VAL D O 1
ATOM 14927 N N . SER D 1 324 ? -107.752 -38.252 -51.871 1.00 67.12 324 SER D N 1
ATOM 14928 C CA . SER D 1 324 ? -107.090 -39.470 -52.326 1.00 66.94 324 SER D CA 1
ATOM 14929 C C . SER D 1 324 ? -105.566 -39.392 -52.177 1.00 67.10 324 SER D C 1
ATOM 14930 O O . SER D 1 324 ? -104.992 -38.314 -52.003 1.00 65.56 324 SER D O 1
ATOM 14933 N N . VAL D 1 325 ? -104.933 -40.559 -52.232 1.00 62.11 325 VAL D N 1
ATOM 14934 C CA . VAL D 1 325 ? -103.484 -40.691 -52.235 1.00 55.21 325 VAL D CA 1
ATOM 14935 C C . VAL D 1 325 ? -102.882 -39.983 -53.447 1.00 56.26 325 VAL D C 1
ATOM 14936 O O . VAL D 1 325 ? -101.871 -39.289 -53.334 1.00 63.27 325 VAL D O 1
ATOM 14940 N N . GLU D 1 326 ? -103.531 -40.151 -54.597 1.00 60.44 326 GLU D N 1
ATOM 14941 C CA . GLU D 1 326 ? -103.062 -39.604 -55.874 1.00 64.96 326 GLU D CA 1
ATOM 14942 C C . GLU D 1 326 ? -103.025 -38.079 -55.883 1.00 60.85 326 GLU D C 1
ATOM 14943 O O . GLU D 1 326 ? -102.166 -37.474 -56.531 1.00 59.90 326 GLU D O 1
ATOM 14949 N N . GLN D 1 327 ? -103.968 -37.473 -55.165 1.00 55.36 327 GLN D N 1
ATOM 14950 C CA . GLN D 1 327 ? -104.032 -36.020 -55.028 1.00 55.04 327 GLN D CA 1
ATOM 14951 C C . GLN D 1 327 ? -102.918 -35.481 -54.138 1.00 48.79 327 GLN D C 1
ATOM 14952 O O . GLN D 1 327 ? -102.294 -34.473 -54.476 1.00 46.93 327 GLN D O 1
ATOM 14958 N N . LEU D 1 328 ? -102.665 -36.152 -53.011 1.00 37.12 328 LEU D N 1
ATOM 14959 C CA . LEU D 1 328 ? -101.633 -35.716 -52.068 1.00 32.19 328 LEU D CA 1
ATOM 14960 C C . LEU D 1 328 ? -100.233 -35.881 -52.651 1.00 38.11 328 LEU D C 1
ATOM 14961 O O . LEU D 1 328 ? -99.312 -35.111 -52.327 1.00 29.65 328 LEU D O 1
ATOM 14966 N N . LEU D 1 329 ? -100.084 -36.875 -53.523 1.00 32.07 329 LEU D N 1
ATOM 14967 C CA . LEU D 1 329 ? -98.784 -37.206 -54.085 1.00 34.92 329 LEU D CA 1
ATOM 14968 C C . LEU D 1 329 ? -98.514 -36.595 -55.466 1.00 39.53 329 LEU D C 1
ATOM 14969 O O . LEU D 1 329 ? -97.521 -36.926 -56.122 1.00 44.15 329 LEU D O 1
ATOM 14974 N N . SER D 1 330 ? -99.391 -35.692 -55.892 1.00 48.24 330 SER D N 1
ATOM 14975 C CA . SER D 1 330 ? -99.308 -35.104 -57.226 1.00 52.50 330 SER D CA 1
ATOM 14976 C C . SER D 1 330 ? -98.314 -33.948 -57.276 1.00 51.19 330 SER D C 1
ATOM 14977 O O . SER D 1 330 ? -98.147 -33.227 -56.287 1.00 49.45 330 SER D O 1
ATOM 14980 N N . ASP D 1 331 ? -97.677 -33.784 -58.440 1.00 50.76 331 ASP D N 1
ATOM 14981 C CA . ASP D 1 331 ? -96.671 -32.748 -58.681 1.00 52.79 331 ASP D CA 1
ATOM 14982 C C . ASP D 1 331 ? -97.184 -31.318 -58.528 1.00 58.58 331 ASP D C 1
ATOM 14983 O O . ASP D 1 331 ? -96.441 -30.442 -58.072 1.00 63.62 331 ASP D O 1
ATOM 14988 N N . GLU D 1 332 ? -98.441 -31.079 -58.908 1.00 59.88 332 GLU D N 1
ATOM 14989 C CA . GLU D 1 332 ? -99.023 -29.734 -58.802 1.00 67.07 332 GLU D CA 1
ATOM 14990 C C . GLU D 1 332 ? -99.410 -29.370 -57.370 1.00 61.78 332 GLU D C 1
ATOM 14991 O O . GLU D 1 332 ? -99.401 -28.194 -57.003 1.00 68.07 332 GLU D O 1
ATOM 14997 N N . TYR D 1 333 ? -99.742 -30.375 -56.567 1.00 51.86 333 TYR D N 1
ATOM 14998 C CA . TYR D 1 333 ? -99.995 -30.150 -55.148 1.00 45.30 333 TYR D CA 1
ATOM 14999 C C . TYR D 1 333 ? -98.681 -29.985 -54.383 1.00 44.93 333 TYR D C 1
ATOM 15000 O O . TYR D 1 333 ? -98.603 -29.232 -53.410 1.00 42.70 333 TYR D O 1
ATOM 15009 N N . ALA D 1 334 ? -97.653 -30.697 -54.820 1.00 43.81 334 ALA D N 1
ATOM 15010 C CA . ALA D 1 334 ? -96.320 -30.486 -54.285 1.00 47.56 334 ALA D CA 1
ATOM 15011 C C . ALA D 1 334 ? -95.947 -29.020 -54.491 1.00 49.39 334 ALA D C 1
ATOM 15012 O O . ALA D 1 334 ? -95.596 -28.322 -53.538 1.00 49.12 334 ALA D O 1
ATOM 15014 N N . THR D 1 335 ? -96.071 -28.563 -55.739 1.00 52.77 335 THR D N 1
ATOM 15015 C CA . THR D 1 335 ? -95.813 -27.171 -56.122 1.00 55.47 335 THR D CA 1
ATOM 15016 C C . THR D 1 335 ? -96.602 -26.174 -55.258 1.00 53.87 335 THR D C 1
ATOM 15017 O O . THR D 1 335 ? -96.050 -25.163 -54.825 1.00 54.50 335 THR D O 1
ATOM 15021 N N . GLU D 1 336 ? -97.874 -26.480 -54.995 1.00 50.53 336 GLU D N 1
ATOM 15022 C CA . GLU D 1 336 ? -98.744 -25.636 -54.165 1.00 58.71 336 GLU D CA 1
ATOM 15023 C C . GLU D 1 336 ? -98.244 -25.431 -52.734 1.00 53.61 336 GLU D C 1
ATOM 15024 O O . GLU D 1 336 ? -98.262 -24.313 -52.218 1.00 54.42 336 GLU D O 1
ATOM 15030 N N . ARG D 1 337 ? -97.815 -26.518 -52.100 1.00 49.90 337 ARG D N 1
ATOM 15031 C CA . ARG D 1 337 ? -97.293 -26.481 -50.738 1.00 45.73 337 ARG D CA 1
ATOM 15032 C C . ARG D 1 337 ? -95.909 -25.831 -50.688 1.00 46.17 337 ARG D C 1
ATOM 15033 O O . ARG D 1 337 ? -95.595 -25.100 -49.751 1.00 45.15 337 ARG D O 1
ATOM 15041 N N . ARG D 1 338 ? -95.090 -26.104 -51.708 1.00 43.45 338 ARG D N 1
ATOM 15042 C CA . ARG D 1 338 ? -93.716 -25.593 -51.817 1.00 44.84 338 ARG D CA 1
ATOM 15043 C C . ARG D 1 338 ? -93.660 -24.073 -51.995 1.00 47.96 338 ARG D C 1
ATOM 15044 O O . ARG D 1 338 ? -92.642 -23.438 -51.707 1.00 51.54 338 ARG D O 1
ATOM 15052 N N . LYS D 1 339 ? -94.768 -23.495 -52.450 1.00 58.28 339 LYS D N 1
ATOM 15053 C CA . LYS D 1 339 ? -94.907 -22.043 -52.526 1.00 62.52 339 LYS D CA 1
ATOM 15054 C C . LYS D 1 339 ? -95.079 -21.429 -51.141 1.00 58.06 339 LYS D C 1
ATOM 15055 O O . LYS D 1 339 ? -94.806 -20.248 -50.947 1.00 53.62 339 LYS D O 1
ATOM 15061 N N . GLU D 1 340 ? -95.524 -22.232 -50.178 1.00 52.68 340 GLU D N 1
ATOM 15062 C CA . GLU D 1 340 ? -95.672 -21.741 -48.814 1.00 56.27 340 GLU D CA 1
ATOM 15063 C C . GLU D 1 340 ? -94.357 -21.729 -48.039 1.00 55.65 340 GLU D C 1
ATOM 15064 O O . GLU D 1 340 ? -94.274 -21.126 -46.967 1.00 56.81 340 GLU D O 1
ATOM 15070 N N . ILE D 1 341 ? -93.337 -22.393 -48.578 1.00 59.49 341 ILE D N 1
ATOM 15071 C CA . ILE D 1 341 ? -92.005 -22.357 -47.983 1.00 63.21 341 ILE D CA 1
ATOM 15072 C C . ILE D 1 341 ? -91.327 -21.038 -48.335 1.00 66.09 341 ILE D C 1
ATOM 15073 O O . ILE D 1 341 ? -91.047 -20.765 -49.505 1.00 66.28 341 ILE D O 1
ATOM 15078 N N . GLY D 1 342 ? -91.080 -20.218 -47.316 1.00 72.41 342 GLY D N 1
ATOM 15079 C CA . GLY D 1 342 ? -90.379 -18.948 -47.495 1.00 79.43 342 GLY D CA 1
ATOM 15080 C C . GLY D 1 342 ? -88.980 -18.976 -46.907 1.00 81.50 342 GLY D C 1
ATOM 15081 O O . GLY D 1 342 ? -88.296 -20.006 -46.936 1.00 76.96 342 GLY D O 1
ATOM 15082 N N . GLU D 1 343 ? -88.550 -17.837 -46.376 1.00 84.81 343 GLU D N 1
ATOM 15083 C CA . GLU D 1 343 ? -87.254 -17.741 -45.721 1.00 91.39 343 GLU D CA 1
ATOM 15084 C C . GLU D 1 343 ? -87.415 -17.852 -44.207 1.00 84.60 343 GLU D C 1
ATOM 15085 O O . GLU D 1 343 ? -86.512 -18.310 -43.510 1.00 84.11 343 GLU D O 1
ATOM 15091 N N . GLN D 1 344 ? -88.572 -17.432 -43.708 1.00 81.04 344 GLN D N 1
ATOM 15092 C CA . GLN D 1 344 ? -88.889 -17.552 -42.294 1.00 79.79 344 GLN D CA 1
ATOM 15093 C C . GLN D 1 344 ? -89.601 -18.866 -42.017 1.00 76.17 344 GLN D C 1
ATOM 15094 O O . GLN D 1 344 ? -90.286 -19.396 -42.884 1.00 76.45 344 GLN D O 1
ATOM 15100 N N . ALA D 1 345 ? -89.435 -19.382 -40.803 1.00 71.42 345 ALA D N 1
ATOM 15101 C CA . ALA D 1 345 ? -90.019 -20.655 -40.409 1.00 66.23 345 ALA D CA 1
ATOM 15102 C C . ALA D 1 345 ? -91.525 -20.546 -40.277 1.00 67.37 345 ALA D C 1
ATOM 15103 O O . ALA D 1 345 ? -92.028 -19.823 -39.425 1.00 72.25 345 ALA D O 1
ATOM 15105 N N . LEU D 1 346 ? -92.237 -21.280 -41.124 1.00 67.03 346 LEU D N 1
ATOM 15106 C CA . LEU D 1 346 ? -93.697 -21.218 -41.181 1.00 71.68 346 LEU D CA 1
ATOM 15107 C C . LEU D 1 346 ? -94.382 -21.942 -40.021 1.00 72.19 346 LEU D C 1
ATOM 15108 O O . LEU D 1 346 ? -93.799 -22.821 -39.397 1.00 71.13 346 LEU D O 1
ATOM 15113 N N . THR D 1 347 ? -95.621 -21.552 -39.734 1.00 75.05 347 THR D N 1
ATOM 15114 C CA . THR D 1 347 ? -96.490 -22.308 -38.839 1.00 76.58 347 THR D CA 1
ATOM 15115 C C . THR D 1 347 ? -97.290 -23.236 -39.750 1.00 80.71 347 THR D C 1
ATOM 15116 O O . THR D 1 347 ? -97.969 -22.762 -40.661 1.00 84.55 347 THR D O 1
ATOM 15120 N N . PRO D 1 348 ? -97.203 -24.561 -39.525 1.00 80.73 348 PRO D N 1
ATOM 15121 C CA . PRO D 1 348 ? -97.707 -25.516 -40.512 1.00 81.55 348 PRO D CA 1
ATOM 15122 C C . PRO D 1 348 ? -99.217 -25.770 -40.447 1.00 84.69 348 PRO D C 1
ATOM 15123 O O . PRO D 1 348 ? -99.755 -26.048 -39.376 1.00 86.31 348 PRO D O 1
ATOM 15127 N N . GLU D 1 349 ? -99.884 -25.667 -41.597 1.00 88.86 349 GLU D N 1
ATOM 15128 C CA . GLU D 1 349 ? -101.329 -25.885 -41.708 1.00 93.89 349 GLU D CA 1
ATOM 15129 C C . GLU D 1 349 ? -101.635 -26.879 -42.835 1.00 94.93 349 GLU D C 1
ATOM 15130 O O . GLU D 1 349 ? -100.866 -26.976 -43.789 1.00 97.47 349 GLU D O 1
ATOM 15136 N N . PRO D 1 350 ? -102.750 -27.629 -42.726 1.00 93.26 350 PRO D N 1
ATOM 15137 C CA . PRO D 1 350 ? -103.146 -28.565 -43.775 1.00 91.82 350 PRO D CA 1
ATOM 15138 C C . PRO D 1 350 ? -103.531 -27.874 -45.079 1.00 90.28 350 PRO D C 1
ATOM 15139 O O . PRO D 1 350 ? -103.851 -26.690 -45.078 1.00 92.00 350 PRO D O 1
ATOM 15143 N N . GLY D 1 351 ? -103.503 -28.619 -46.179 1.00 90.57 351 GLY D N 1
ATOM 15144 C CA . GLY D 1 351 ? -103.812 -28.074 -47.498 1.00 92.12 351 GLY D CA 1
ATOM 15145 C C . GLY D 1 351 ? -105.152 -28.524 -48.049 1.00 96.60 351 GLY D C 1
ATOM 15146 O O . GLY D 1 351 ? -106.159 -28.500 -47.343 1.00 97.21 351 GLY D O 1
ATOM 15147 N N . THR D 1 352 ? -105.150 -28.948 -49.315 1.00 102.15 352 THR D N 1
ATOM 15148 C CA . THR D 1 352 ? -106.369 -29.270 -50.072 1.00 101.71 352 THR D CA 1
ATOM 15149 C C . THR D 1 352 ? -106.068 -30.290 -51.198 1.00 100.35 352 THR D C 1
ATOM 15150 O O . THR D 1 352 ? -104.998 -30.889 -51.210 1.00 94.27 352 THR D O 1
ATOM 15154 N N . PRO D 1 353 ? -107.035 -30.547 -52.105 1.00 104.46 353 PRO D N 1
ATOM 15155 C CA . PRO D 1 353 ? -106.671 -31.159 -53.390 1.00 101.35 353 PRO D CA 1
ATOM 15156 C C . PRO D 1 353 ? -105.751 -30.269 -54.223 1.00 93.23 353 PRO D C 1
ATOM 15157 O O . PRO D 1 353 ? -105.860 -30.251 -55.451 1.00 80.64 353 PRO D O 1
ATOM 15161 N N . THR D 1 358 ? -91.355 -49.896 -30.903 1.00 22.96 358 THR D N 1
ATOM 15162 C CA . THR D 1 358 ? -91.320 -50.380 -32.283 1.00 22.17 358 THR D CA 1
ATOM 15163 C C . THR D 1 358 ? -90.004 -51.109 -32.563 1.00 23.37 358 THR D C 1
ATOM 15164 O O . THR D 1 358 ? -88.962 -50.741 -32.029 1.00 29.91 358 THR D O 1
ATOM 15168 N N . VAL D 1 359 ? -90.049 -52.156 -33.374 1.00 20.95 359 VAL D N 1
ATOM 15169 C CA . VAL D 1 359 ? -88.821 -52.802 -33.830 1.00 22.62 359 VAL D CA 1
ATOM 15170 C C . VAL D 1 359 ? -88.737 -52.788 -35.352 1.00 19.49 359 VAL D C 1
ATOM 15171 O O . VAL D 1 359 ? -89.680 -53.183 -36.039 1.00 21.71 359 VAL D O 1
ATOM 15175 N N . TYR D 1 360 ? -87.619 -52.305 -35.875 1.00 21.80 360 TYR D N 1
ATOM 15176 C CA . TYR D 1 360 ? -87.382 -52.375 -37.311 1.00 14.49 360 TYR D CA 1
ATOM 15177 C C . TYR D 1 360 ? -86.290 -53.387 -37.632 1.00 17.11 360 TYR D C 1
ATOM 15178 O O . TYR D 1 360 ? -85.419 -53.676 -36.807 1.00 26.42 360 TYR D O 1
ATOM 15187 N N . LEU D 1 361 ? -86.347 -53.912 -38.848 1.00 18.93 361 LEU D N 1
ATOM 15188 C CA . LEU D 1 361 ? -85.646 -55.118 -39.221 1.00 17.98 361 LEU D CA 1
ATOM 15189 C C . LEU D 1 361 ? -85.477 -55.073 -40.735 1.00 22.95 361 LEU D C 1
ATOM 15190 O O . LEU D 1 361 ? -86.395 -54.644 -41.454 1.00 19.91 361 LEU D O 1
ATOM 15195 N N . ALA D 1 362 ? -84.317 -55.503 -41.227 1.00 16.54 362 ALA D N 1
ATOM 15196 C CA . ALA D 1 362 ? -84.131 -55.617 -42.664 1.00 17.36 362 ALA D CA 1
ATOM 15197 C C . ALA D 1 362 ? -83.344 -56.856 -43.002 1.00 25.48 362 ALA D C 1
ATOM 15198 O O . ALA D 1 362 ? -82.336 -57.156 -42.361 1.00 27.21 362 ALA D O 1
ATOM 15200 N N . THR D 1 363 ? -83.823 -57.582 -44.010 1.00 25.37 363 THR D N 1
ATOM 15201 C CA . THR D 1 363 ? -83.172 -58.801 -44.471 1.00 24.94 363 THR D CA 1
ATOM 15202 C C . THR D 1 363 ? -83.037 -58.845 -45.997 1.00 30.03 363 THR D C 1
ATOM 15203 O O . THR D 1 363 ? -83.876 -58.316 -46.740 1.00 31.23 363 THR D O 1
ATOM 15207 N N . ALA D 1 364 ? -81.967 -59.484 -46.451 1.00 28.74 364 ALA D N 1
ATOM 15208 C CA . ALA D 1 364 ? -81.742 -59.721 -47.873 1.00 30.34 364 ALA D CA 1
ATOM 15209 C C . ALA D 1 364 ? -80.967 -61.032 -48.060 1.00 33.17 364 ALA D C 1
ATOM 15210 O O . ALA D 1 364 ? -80.191 -61.438 -47.177 1.00 29.69 364 ALA D O 1
ATOM 15212 N N . ASP D 1 365 ? -81.183 -61.694 -49.195 1.00 29.57 365 ASP D N 1
ATOM 15213 C CA . ASP D 1 365 ? -80.443 -62.920 -49.508 1.00 31.55 365 ASP D CA 1
ATOM 15214 C C . ASP D 1 365 ? -79.725 -62.890 -50.854 1.00 34.80 365 ASP D C 1
ATOM 15215 O O . ASP D 1 365 ? -79.770 -61.887 -51.576 1.00 34.39 365 ASP D O 1
ATOM 15220 N N . GLY D 1 366 ? -79.070 -64.003 -51.179 1.00 39.88 366 GLY D N 1
ATOM 15221 C CA . GLY D 1 366 ? -78.334 -64.145 -52.432 1.00 48.01 366 GLY D CA 1
ATOM 15222 C C . GLY D 1 366 ? -79.201 -64.251 -53.668 1.00 47.71 366 GLY D C 1
ATOM 15223 O O . GLY D 1 366 ? -78.783 -63.847 -54.743 1.00 48.52 366 GLY D O 1
ATOM 15224 N N . ASP D 1 367 ? -80.415 -64.775 -53.505 1.00 52.40 367 ASP D N 1
ATOM 15225 C CA . ASP D 1 367 ? -81.347 -65.003 -54.620 1.00 52.75 367 ASP D CA 1
ATOM 15226 C C . ASP D 1 367 ? -82.197 -63.782 -54.975 1.00 51.21 367 ASP D C 1
ATOM 15227 O O . ASP D 1 367 ? -83.220 -63.913 -55.651 1.00 52.11 367 ASP D O 1
ATOM 15232 N N . GLY D 1 368 ? -81.785 -62.605 -54.506 1.00 51.13 368 GLY D N 1
ATOM 15233 C CA . GLY D 1 368 ? -82.462 -61.353 -54.846 1.00 51.69 368 GLY D CA 1
ATOM 15234 C C . GLY D 1 368 ? -83.736 -61.058 -54.078 1.00 47.41 368 GLY D C 1
ATOM 15235 O O . GLY D 1 368 ? -84.506 -60.189 -54.479 1.00 48.69 368 GLY D O 1
ATOM 15236 N N . ASN D 1 369 ? -83.967 -61.780 -52.984 1.00 38.44 369 ASN D N 1
ATOM 15237 C CA . ASN D 1 369 ? -85.072 -61.462 -52.082 1.00 32.26 369 ASN D CA 1
ATOM 15238 C C . ASN D 1 369 ? -84.643 -60.490 -50.982 1.00 33.14 369 ASN D C 1
ATOM 15239 O O . ASN D 1 369 ? -83.520 -60.576 -50.472 1.00 29.92 369 ASN D O 1
ATOM 15244 N N . MET D 1 370 ? -85.532 -59.549 -50.657 1.00 23.59 370 MET D N 1
ATOM 15245 C CA . MET D 1 370 ? -85.245 -58.472 -49.706 1.00 26.00 370 MET D CA 1
ATOM 15246 C C . MET D 1 370 ? -86.516 -58.089 -48.964 1.00 29.97 370 MET D C 1
ATOM 15247 O O . MET D 1 370 ? -87.597 -58.028 -49.581 1.00 27.01 370 MET D O 1
ATOM 15252 N N . VAL D 1 371 ? -86.410 -57.839 -47.655 1.00 20.33 371 VAL D N 1
ATOM 15253 C CA . VAL D 1 371 ? -87.587 -57.391 -46.898 1.00 24.32 371 VAL D CA 1
ATOM 15254 C C . VAL D 1 371 ? -87.345 -56.262 -45.900 1.00 21.83 371 VAL D C 1
ATOM 15255 O O . VAL D 1 371 ? -86.351 -56.243 -45.180 1.00 31.30 371 VAL D O 1
ATOM 15259 N N . SER D 1 372 ? -88.273 -55.312 -45.912 1.00 22.89 372 SER D N 1
ATOM 15260 C CA . SER D 1 372 ? -88.408 -54.280 -44.902 1.00 16.37 372 SER D CA 1
ATOM 15261 C C . SER D 1 372 ? -89.556 -54.691 -43.984 1.00 19.05 372 SER D C 1
ATOM 15262 O O . SER D 1 372 ? -90.701 -54.740 -44.419 1.00 24.87 372 SER D O 1
ATOM 15265 N N . PHE D 1 373 ? -89.249 -55.001 -42.726 1.00 14.52 373 PHE D N 1
ATOM 15266 C CA . PHE D 1 373 ? -90.257 -55.479 -41.779 1.00 20.99 373 PHE D CA 1
ATOM 15267 C C . PHE D 1 373 ? -90.248 -54.640 -40.535 1.00 24.15 373 PHE D C 1
ATOM 15268 O O . PHE D 1 373 ? -89.187 -54.309 -40.021 1.00 36.08 373 PHE D O 1
ATOM 15276 N N . ILE D 1 374 ? -91.437 -54.345 -40.023 1.00 21.52 374 ILE D N 1
ATOM 15277 C CA . ILE D 1 374 ? -91.565 -53.547 -38.826 1.00 24.99 374 ILE D CA 1
ATOM 15278 C C . ILE D 1 374 ? -92.811 -53.964 -38.025 1.00 29.06 374 ILE D C 1
ATOM 15279 O O . ILE D 1 374 ? -93.864 -54.234 -38.610 1.00 32.94 374 ILE D O 1
ATOM 15284 N N . GLN D 1 375 ? -92.688 -54.063 -36.699 1.00 21.33 375 GLN D N 1
ATOM 15285 C CA . GLN D 1 375 ? -93.859 -54.340 -35.843 1.00 28.34 375 GLN D CA 1
ATOM 15286 C C . GLN D 1 375 ? -93.793 -53.597 -34.516 1.00 27.65 375 GLN D C 1
ATOM 15287 O O . GLN D 1 375 ? -92.708 -53.310 -34.028 1.00 22.03 375 GLN D O 1
ATOM 15293 N N . SER D 1 376 ? -94.957 -53.300 -33.936 1.00 26.72 376 SER D N 1
ATOM 15294 C CA . SER D 1 376 ? -95.021 -52.531 -32.695 1.00 32.00 376 SER D CA 1
ATOM 15295 C C . SER D 1 376 ? -96.289 -52.764 -31.867 1.00 32.77 376 SER D C 1
ATOM 15296 O O . SER D 1 376 ? -97.344 -53.106 -32.396 1.00 35.61 376 SER D O 1
ATOM 15299 N N . ASN D 1 377 ? -96.152 -52.564 -30.557 1.00 32.13 377 ASN D N 1
ATOM 15300 C CA . ASN D 1 377 ? -97.274 -52.474 -29.635 1.00 28.38 377 ASN D CA 1
ATOM 15301 C C . ASN D 1 377 ? -97.719 -51.027 -29.435 1.00 31.50 377 ASN D C 1
ATOM 15302 O O . ASN D 1 377 ? -98.402 -50.704 -28.466 1.00 33.49 377 ASN D O 1
ATOM 15307 N N . TYR D 1 378 ? -97.335 -50.174 -30.382 1.00 33.84 378 TYR D N 1
ATOM 15308 C CA . TYR D 1 378 ? -97.445 -48.719 -30.282 1.00 34.40 378 TYR D CA 1
ATOM 15309 C C . TYR D 1 378 ? -96.618 -48.172 -29.118 1.00 34.55 378 TYR D C 1
ATOM 15310 O O . TYR D 1 378 ? -95.406 -48.009 -29.252 1.00 45.36 378 TYR D O 1
ATOM 15319 N N . MET D 1 379 ? -97.241 -47.914 -27.977 1.00 38.00 379 MET D N 1
ATOM 15320 C CA . MET D 1 379 ? -96.509 -47.320 -26.864 1.00 38.28 379 MET D CA 1
ATOM 15321 C C . MET D 1 379 ? -95.769 -48.335 -25.989 1.00 36.19 379 MET D C 1
ATOM 15322 O O . MET D 1 379 ? -96.339 -48.882 -25.045 1.00 43.63 379 MET D O 1
ATOM 15327 N N . GLY D 1 380 ? -94.496 -48.567 -26.305 1.00 33.27 380 GLY D N 1
ATOM 15328 C CA . GLY D 1 380 ? -93.638 -49.416 -25.493 1.00 36.59 380 GLY D CA 1
ATOM 15329 C C . GLY D 1 380 ? -94.170 -50.828 -25.374 1.00 38.51 380 GLY D C 1
ATOM 15330 O O . GLY D 1 380 ? -94.260 -51.548 -26.364 1.00 41.42 380 GLY D O 1
ATOM 15331 N N . PHE D 1 381 ? -94.536 -51.213 -24.154 1.00 41.80 381 PHE D N 1
ATOM 15332 C CA . PHE D 1 381 ? -95.130 -52.518 -23.885 1.00 37.96 381 PHE D CA 1
ATOM 15333 C C . PHE D 1 381 ? -96.552 -52.607 -24.444 1.00 39.35 381 PHE D C 1
ATOM 15334 O O . PHE D 1 381 ? -97.086 -53.697 -24.644 1.00 40.06 381 PHE D O 1
ATOM 15342 N N . GLY D 1 382 ? -97.154 -51.452 -24.701 1.00 34.49 382 GLY D N 1
ATOM 15343 C CA . GLY D 1 382 ? -98.490 -51.390 -25.263 1.00 36.21 382 GLY D CA 1
ATOM 15344 C C . GLY D 1 382 ? -99.534 -50.979 -24.249 1.00 36.44 382 GLY D C 1
ATOM 15345 O O . GLY D 1 382 ? -99.340 -50.040 -23.493 1.00 30.20 382 GLY D O 1
ATOM 15346 N N . SER D 1 383 ? -100.643 -51.703 -24.231 1.00 39.26 383 SER D N 1
ATOM 15347 C CA . SER D 1 383 ? -101.778 -51.365 -23.378 1.00 35.67 383 SER D CA 1
ATOM 15348 C C . SER D 1 383 ? -101.586 -51.742 -21.917 1.00 33.97 383 SER D C 1
ATOM 15349 O O . SER D 1 383 ? -102.302 -51.255 -21.055 1.00 36.13 383 SER D O 1
ATOM 15352 N N . GLY D 1 384 ? -100.633 -52.624 -21.650 1.00 33.04 384 GLY D N 1
ATOM 15353 C CA . GLY D 1 384 ? -100.450 -53.181 -20.315 1.00 34.01 384 GLY D CA 1
ATOM 15354 C C . GLY D 1 384 ? -101.271 -54.434 -20.075 1.00 38.67 384 GLY D C 1
ATOM 15355 O O . GLY D 1 384 ? -101.057 -55.162 -19.093 1.00 34.13 384 GLY D O 1
ATOM 15356 N N . VAL D 1 385 ? -102.216 -54.685 -20.973 1.00 35.69 385 VAL D N 1
ATOM 15357 C CA . VAL D 1 385 ? -102.988 -55.904 -20.930 1.00 34.59 385 VAL D CA 1
ATOM 15358 C C . VAL D 1 385 ? -102.128 -57.043 -21.434 1.00 32.49 385 VAL D C 1
ATOM 15359 O O . VAL D 1 385 ? -101.709 -57.059 -22.589 1.00 36.86 385 VAL D O 1
ATOM 15363 N N . VAL D 1 386 ? -101.830 -57.975 -20.544 1.00 29.79 386 VAL D N 1
ATOM 15364 C CA . VAL D 1 386 ? -101.177 -59.202 -20.938 1.00 36.00 386 VAL D CA 1
ATOM 15365 C C . VAL D 1 386 ? -102.135 -60.328 -20.599 1.00 41.16 386 VAL D C 1
ATOM 15366 O O . VAL D 1 386 ? -102.564 -60.442 -19.453 1.00 39.01 386 VAL D O 1
ATOM 15370 N N . VAL D 1 387 ? -102.504 -61.123 -21.603 1.00 45.63 387 VAL D N 1
ATOM 15371 C CA . VAL D 1 387 ? -103.375 -62.280 -21.393 1.00 44.71 387 VAL D CA 1
ATOM 15372 C C . VAL D 1 387 ? -102.577 -63.255 -20.540 1.00 48.86 387 VAL D C 1
ATOM 15373 O O . VAL D 1 387 ? -101.472 -63.624 -20.911 1.00 49.33 387 VAL D O 1
ATOM 15377 N N . PRO D 1 388 ? -103.116 -63.632 -19.369 1.00 54.97 388 PRO D N 1
ATOM 15378 C CA . PRO D 1 388 ? -102.349 -64.305 -18.318 1.00 53.86 388 PRO D CA 1
ATOM 15379 C C . PRO D 1 388 ? -101.730 -65.631 -18.753 1.00 52.80 388 PRO D C 1
ATOM 15380 O O . PRO D 1 388 ? -102.361 -66.418 -19.474 1.00 46.52 388 PRO D O 1
ATOM 15384 N N . GLY D 1 389 ? -100.486 -65.853 -18.330 1.00 51.03 389 GLY D N 1
ATOM 15385 C CA . GLY D 1 389 ? -99.770 -67.099 -18.609 1.00 54.16 389 GLY D CA 1
ATOM 15386 C C . GLY D 1 389 ? -99.405 -67.365 -20.060 1.00 53.77 389 GLY D C 1
ATOM 15387 O O . GLY D 1 389 ? -98.859 -68.421 -20.376 1.00 55.35 389 GLY D O 1
ATOM 15388 N N . THR D 1 390 ? -99.702 -66.424 -20.951 1.00 50.38 390 THR D N 1
ATOM 15389 C CA . THR D 1 390 ? -99.364 -66.614 -22.354 1.00 50.20 390 THR D CA 1
ATOM 15390 C C . THR D 1 390 ? -98.326 -65.639 -22.879 1.00 46.62 390 THR D C 1
ATOM 15391 O O . THR D 1 390 ? -97.753 -65.865 -23.931 1.00 41.43 390 THR D O 1
ATOM 15395 N N . GLY D 1 391 ? -98.082 -64.558 -22.151 1.00 46.17 391 GLY D N 1
ATOM 15396 C CA . GLY D 1 391 ? -97.071 -63.587 -22.563 1.00 36.59 391 GLY D CA 1
ATOM 15397 C C . GLY D 1 391 ? -97.451 -62.769 -23.784 1.00 38.05 391 GLY D C 1
ATOM 15398 O O . GLY D 1 391 ? -96.584 -62.223 -24.476 1.00 37.78 391 GLY D O 1
ATOM 15399 N N . ILE D 1 392 ? -98.748 -62.691 -24.067 1.00 32.30 392 ILE D N 1
ATOM 15400 C CA . ILE D 1 392 ? -99.209 -61.842 -25.156 1.00 30.30 392 ILE D CA 1
ATOM 15401 C C . ILE D 1 392 ? -99.445 -60.451 -24.584 1.00 30.44 392 ILE D C 1
ATOM 15402 O O . ILE D 1 392 ? -100.462 -60.189 -23.934 1.00 36.17 392 ILE D O 1
ATOM 15407 N N . ALA D 1 393 ? -98.474 -59.572 -24.785 1.00 25.83 393 ALA D N 1
ATOM 15408 C CA . ALA D 1 393 ? -98.660 -58.186 -24.428 1.00 25.31 393 ALA D CA 1
ATOM 15409 C C . ALA D 1 393 ? -99.435 -57.506 -25.549 1.00 24.23 393 ALA D C 1
ATOM 15410 O O . ALA D 1 393 ? -98.958 -57.409 -26.684 1.00 22.60 393 ALA D O 1
ATOM 15412 N N . MET D 1 394 ? -100.637 -57.049 -25.224 1.00 29.07 394 MET D N 1
ATOM 15413 C CA . MET D 1 394 ? -101.524 -56.457 -26.216 1.00 29.51 394 MET D CA 1
ATOM 15414 C C . MET D 1 394 ? -101.144 -55.021 -26.518 1.00 26.62 394 MET D C 1
ATOM 15415 O O . MET D 1 394 ? -100.834 -54.244 -25.616 1.00 36.38 394 MET D O 1
ATOM 15420 N N . GLN D 1 395 ? -101.166 -54.679 -27.800 1.00 28.06 395 GLN D N 1
ATOM 15421 C CA . GLN D 1 395 ? -100.879 -53.324 -28.264 1.00 28.20 395 GLN D CA 1
ATOM 15422 C C . GLN D 1 395 ? -101.900 -52.288 -27.785 1.00 26.18 395 GLN D C 1
ATOM 15423 O O . GLN D 1 395 ? -103.019 -52.632 -27.406 1.00 29.31 395 GLN D O 1
ATOM 15429 N N . ASN D 1 396 ? -101.515 -51.018 -27.802 1.00 23.79 396 ASN D N 1
ATOM 15430 C CA . ASN D 1 396 ? -102.471 -49.936 -27.539 1.00 25.98 396 ASN D CA 1
ATOM 15431 C C . ASN D 1 396 ? -102.735 -49.044 -28.755 1.00 23.39 396 ASN D C 1
ATOM 15432 O O . ASN D 1 396 ? -103.058 -47.873 -28.612 1.00 18.33 396 ASN D O 1
ATOM 15437 N N . ARG D 1 397 ? -102.643 -49.636 -29.945 1.00 25.86 397 ARG D N 1
ATOM 15438 C CA . ARG D 1 397 ? -102.791 -48.922 -31.229 1.00 21.17 397 ARG D CA 1
ATOM 15439 C C . ARG D 1 397 ? -104.046 -48.064 -31.400 1.00 24.24 397 ARG D C 1
ATOM 15440 O O . ARG D 1 397 ? -103.990 -47.039 -32.060 1.00 24.01 397 ARG D O 1
ATOM 15448 N N . GLY D 1 398 ? -105.157 -48.466 -30.791 1.00 23.54 398 GLY D N 1
ATOM 15449 C CA . GLY D 1 398 ? -106.405 -47.706 -30.851 1.00 27.36 398 GLY D CA 1
ATOM 15450 C C . GLY D 1 398 ? -106.346 -46.313 -30.248 1.00 35.07 398 GLY D C 1
ATOM 15451 O O . GLY D 1 398 ? -107.238 -45.492 -30.478 1.00 33.61 398 GLY D O 1
ATOM 15452 N N . HIS D 1 399 ? -105.288 -46.041 -29.484 1.00 34.14 399 HIS D N 1
ATOM 15453 C CA . HIS D 1 399 ? -105.034 -44.713 -28.928 1.00 33.95 399 HIS D CA 1
ATOM 15454 C C . HIS D 1 399 ? -104.842 -43.642 -30.019 1.00 37.48 399 HIS D C 1
ATOM 15455 O O . HIS D 1 399 ? -105.034 -42.452 -29.760 1.00 37.65 399 HIS D O 1
ATOM 15462 N N . ASN D 1 400 ? -104.491 -44.078 -31.231 1.00 32.24 400 ASN D N 1
ATOM 15463 C CA . ASN D 1 400 ? -104.297 -43.189 -32.384 1.00 35.13 400 ASN D CA 1
ATOM 15464 C C . ASN D 1 400 ? -105.593 -42.621 -32.971 1.00 36.61 400 ASN D C 1
ATOM 15465 O O . ASN D 1 400 ? -105.568 -41.619 -33.694 1.00 36.07 400 ASN D O 1
ATOM 15470 N N . PHE D 1 401 ? -106.715 -43.272 -32.671 1.00 42.40 401 PHE D N 1
ATOM 15471 C CA . PHE D 1 401 ? -108.020 -42.850 -33.170 1.00 43.41 401 PHE D CA 1
ATOM 15472 C C . PHE D 1 401 ? -108.420 -41.499 -32.594 1.00 44.87 401 PHE D C 1
ATOM 15473 O O . PHE D 1 401 ? -108.143 -41.204 -31.432 1.00 47.09 401 PHE D O 1
ATOM 15481 N N . SER D 1 402 ? -109.085 -40.690 -33.411 1.00 51.16 402 SER D N 1
ATOM 15482 C CA . SER D 1 402 ? -109.618 -39.410 -32.964 1.00 50.82 402 SER D CA 1
ATOM 15483 C C . SER D 1 402 ? -111.040 -39.599 -32.461 1.00 51.90 402 SER D C 1
ATOM 15484 O O . SER D 1 402 ? -111.778 -40.443 -32.966 1.00 48.73 402 SER D O 1
ATOM 15487 N N . LEU D 1 403 ? -111.419 -38.815 -31.459 1.00 56.75 403 LEU D N 1
ATOM 15488 C CA . LEU D 1 403 ? -112.788 -38.843 -30.956 1.00 62.99 403 LEU D CA 1
ATOM 15489 C C . LEU D 1 403 ? -113.589 -37.619 -31.410 1.00 70.14 403 LEU D C 1
ATOM 15490 O O . LEU D 1 403 ? -114.702 -37.371 -30.937 1.00 67.67 403 LEU D O 1
ATOM 15495 N N . ASP D 1 404 ? -112.995 -36.867 -32.335 1.00 79.78 404 ASP D N 1
ATOM 15496 C CA . ASP D 1 404 ? -113.662 -35.790 -33.051 1.00 91.40 404 ASP D CA 1
ATOM 15497 C C . ASP D 1 404 ? -114.316 -36.412 -34.286 1.00 94.51 404 ASP D C 1
ATOM 15498 O O . ASP D 1 404 ? -113.616 -36.891 -35.182 1.00 96.84 404 ASP D O 1
ATOM 15503 N N . PRO D 1 405 ? -115.663 -36.409 -34.331 1.00 96.80 405 PRO D N 1
ATOM 15504 C CA . PRO D 1 405 ? -116.457 -37.072 -35.370 1.00 93.15 405 PRO D CA 1
ATOM 15505 C C . PRO D 1 405 ? -116.220 -36.533 -36.775 1.00 89.24 405 PRO D C 1
ATOM 15506 O O . PRO D 1 405 ? -116.463 -37.240 -37.752 1.00 86.05 405 PRO D O 1
ATOM 15510 N N . ASN D 1 406 ? -115.753 -35.292 -36.869 1.00 88.24 406 ASN D N 1
ATOM 15511 C CA . ASN D 1 406 ? -115.496 -34.655 -38.159 1.00 87.24 406 ASN D CA 1
ATOM 15512 C C . ASN D 1 406 ? -114.099 -34.924 -38.721 1.00 80.64 406 ASN D C 1
ATOM 15513 O O . ASN D 1 406 ? -113.800 -34.556 -39.859 1.00 79.59 406 ASN D O 1
ATOM 15518 N N . HIS D 1 407 ? -113.248 -35.563 -37.920 1.00 73.90 407 HIS D N 1
ATOM 15519 C CA . HIS D 1 407 ? -111.916 -35.961 -38.375 1.00 66.29 407 HIS D CA 1
ATOM 15520 C C . HIS D 1 407 ? -112.029 -37.273 -39.126 1.00 59.09 407 HIS D C 1
ATOM 15521 O O . HIS D 1 407 ? -112.796 -38.142 -38.729 1.00 61.04 407 HIS D O 1
ATOM 15528 N N . ASP D 1 408 ? -111.262 -37.414 -40.201 1.00 53.09 408 ASP D N 1
ATOM 15529 C CA . ASP D 1 408 ? -111.288 -38.620 -41.025 1.00 50.38 408 ASP D CA 1
ATOM 15530 C C . ASP D 1 408 ? -110.852 -39.894 -40.284 1.00 52.43 408 ASP D C 1
ATOM 15531 O O . ASP D 1 408 ? -111.350 -40.982 -40.573 1.00 55.80 408 ASP D O 1
ATOM 15536 N N . ASN D 1 409 ? -109.922 -39.756 -39.340 1.00 49.31 409 ASN D N 1
ATOM 15537 C CA . ASN D 1 409 ? -109.468 -40.871 -38.502 1.00 46.49 409 ASN D CA 1
ATOM 15538 C C . ASN D 1 409 ? -110.284 -40.996 -37.202 1.00 45.91 409 ASN D C 1
ATOM 15539 O O . ASN D 1 409 ? -109.748 -41.322 -36.135 1.00 44.88 409 ASN D O 1
ATOM 15544 N N . ALA D 1 410 ? -111.585 -40.728 -37.299 1.00 43.26 410 ALA D N 1
ATOM 15545 C CA . ALA D 1 410 ? -112.489 -40.888 -36.166 1.00 42.40 410 ALA D CA 1
ATOM 15546 C C . ALA D 1 410 ? -112.681 -42.366 -35.839 1.00 45.17 410 ALA D C 1
ATOM 15547 O O . ALA D 1 410 ? -112.680 -43.211 -36.737 1.00 50.39 410 ALA D O 1
ATOM 15549 N N . LEU D 1 411 ? -112.835 -42.672 -34.554 1.00 43.43 411 LEU D N 1
ATOM 15550 C CA . LEU D 1 411 ? -113.038 -44.049 -34.111 1.00 41.52 411 LEU D CA 1
ATOM 15551 C C . LEU D 1 411 ? -114.340 -44.609 -34.654 1.00 45.05 411 LEU D C 1
ATOM 15552 O O . LEU D 1 411 ? -115.409 -44.031 -34.466 1.00 53.31 411 LEU D O 1
ATOM 15557 N N . LYS D 1 412 ? -114.223 -45.737 -35.339 1.00 48.52 412 LYS D N 1
ATOM 15558 C CA . LYS D 1 412 ? -115.357 -46.453 -35.887 1.00 54.88 412 LYS D CA 1
ATOM 15559 C C . LYS D 1 412 ? -115.114 -47.933 -35.602 1.00 53.07 412 LYS D C 1
ATOM 15560 O O . LYS D 1 412 ? -113.964 -48.375 -35.595 1.00 54.53 412 LYS D O 1
ATOM 15566 N N . PRO D 1 413 ? -116.183 -48.703 -35.330 1.00 53.37 413 PRO D N 1
ATOM 15567 C CA . PRO D 1 413 ? -116.009 -50.141 -35.138 1.00 48.20 413 PRO D CA 1
ATOM 15568 C C . PRO D 1 413 ? -115.535 -50.805 -36.417 1.00 43.61 413 PRO D C 1
ATOM 15569 O O . PRO D 1 413 ? -116.045 -50.492 -37.488 1.00 43.49 413 PRO D O 1
ATOM 15573 N N . GLY D 1 414 ? -114.539 -51.681 -36.304 1.00 44.62 414 GLY D N 1
ATOM 15574 C CA . GLY D 1 414 ? -114.037 -52.438 -37.448 1.00 45.06 414 GLY D CA 1
ATOM 15575 C C . GLY D 1 414 ? -113.179 -51.636 -38.397 1.00 43.08 414 GLY D C 1
ATOM 15576 O O . GLY D 1 414 ? -112.914 -52.062 -39.515 1.00 43.66 414 GLY D O 1
ATOM 15577 N N . LYS D 1 415 ? -112.745 -50.468 -37.945 1.00 42.61 415 LYS D N 1
ATOM 15578 C CA . LYS D 1 415 ? -111.893 -49.596 -38.737 1.00 41.38 415 LYS D CA 1
ATOM 15579 C C . LYS D 1 415 ? -110.468 -49.705 -38.204 1.00 38.22 415 LYS D C 1
ATOM 15580 O O . LYS D 1 415 ? -110.274 -49.859 -37.002 1.00 38.82 415 LYS D O 1
ATOM 15586 N N . ARG D 1 416 ? -109.467 -49.652 -39.076 1.00 36.65 416 ARG D N 1
ATOM 15587 C CA . ARG D 1 416 ? -108.092 -49.566 -38.582 1.00 44.96 416 ARG D CA 1
ATOM 15588 C C . ARG D 1 416 ? -107.553 -48.139 -38.698 1.00 43.28 416 ARG D C 1
ATOM 15589 O O . ARG D 1 416 ? -107.881 -47.416 -39.646 1.00 36.29 416 ARG D O 1
ATOM 15597 N N . THR D 1 417 ? -106.748 -47.740 -37.713 1.00 40.51 417 THR D N 1
ATOM 15598 C CA . THR D 1 417 ? -106.356 -46.338 -37.552 1.00 37.60 417 THR D CA 1
ATOM 15599 C C . THR D 1 417 ? -105.095 -45.936 -38.311 1.00 39.90 417 THR D C 1
ATOM 15600 O O . THR D 1 417 ? -104.329 -46.793 -38.770 1.00 43.69 417 THR D O 1
ATOM 15604 N N . TYR D 1 418 ? -104.917 -44.619 -38.439 1.00 34.53 418 TYR D N 1
ATOM 15605 C CA . TYR D 1 418 ? -103.645 -43.993 -38.756 1.00 34.09 418 TYR D CA 1
ATOM 15606 C C . TYR D 1 418 ? -102.561 -44.724 -37.980 1.00 35.01 418 TYR D C 1
ATOM 15607 O O . TYR D 1 418 ? -102.604 -44.791 -36.746 1.00 37.51 418 TYR D O 1
ATOM 15616 N N . HIS D 1 419 ? -101.597 -45.277 -38.713 1.00 31.64 419 HIS D N 1
ATOM 15617 C CA . HIS D 1 419 ? -100.569 -46.143 -38.135 1.00 32.79 419 HIS D CA 1
ATOM 15618 C C . HIS D 1 419 ? -99.191 -45.525 -38.316 1.00 29.83 419 HIS D C 1
ATOM 15619 O O . HIS D 1 419 ? -98.864 -45.066 -39.402 1.00 33.70 419 HIS D O 1
ATOM 15626 N N . THR D 1 420 ? -98.390 -45.524 -37.253 1.00 26.91 420 THR D N 1
ATOM 15627 C CA . THR D 1 420 ? -97.080 -44.852 -37.267 1.00 26.78 420 THR D CA 1
ATOM 15628 C C . THR D 1 420 ? -95.938 -45.691 -37.833 1.00 25.27 420 THR D C 1
ATOM 15629 O O . THR D 1 420 ? -94.979 -45.157 -38.391 1.00 25.75 420 THR D O 1
ATOM 15633 N N . ILE D 1 421 ? -96.047 -46.999 -37.635 1.00 29.47 421 ILE D N 1
ATOM 15634 C CA . ILE D 1 421 ? -95.148 -47.991 -38.173 1.00 27.23 421 ILE D CA 1
ATOM 15635 C C . ILE D 1 421 ? -95.078 -47.929 -39.697 1.00 31.19 421 ILE D C 1
ATOM 15636 O O . ILE D 1 421 ? -96.086 -48.123 -40.387 1.00 39.50 421 ILE D O 1
ATOM 15641 N N . ILE D 1 422 ? -93.892 -47.663 -40.229 1.00 26.23 422 ILE D N 1
ATOM 15642 C CA . ILE D 1 422 ? -93.713 -47.583 -41.678 1.00 22.87 422 ILE D CA 1
ATOM 15643 C C . ILE D 1 422 ? -92.405 -48.215 -42.189 1.00 26.36 422 ILE D C 1
ATOM 15644 O O . ILE D 1 422 ? -91.309 -47.727 -41.914 1.00 28.87 422 ILE D O 1
ATOM 15649 N N . PRO D 1 423 ? -92.525 -49.320 -42.935 1.00 23.24 423 PRO D N 1
ATOM 15650 C CA . PRO D 1 423 ? -91.353 -49.922 -43.544 1.00 23.61 423 PRO D CA 1
ATOM 15651 C C . PRO D 1 423 ? -91.130 -49.314 -44.921 1.00 28.57 423 PRO D C 1
ATOM 15652 O O . PRO D 1 423 ? -92.083 -49.112 -45.687 1.00 34.23 423 PRO D O 1
ATOM 15656 N N . GLY D 1 424 ? -89.880 -49.016 -45.239 1.00 29.04 424 GLY D N 1
ATOM 15657 C CA . GLY D 1 424 ? -89.586 -48.354 -46.499 1.00 27.02 424 GLY D CA 1
ATOM 15658 C C . GLY D 1 424 ? -88.816 -49.247 -47.437 1.00 26.51 424 GLY D C 1
ATOM 15659 O O . GLY D 1 424 ? -88.121 -50.162 -47.002 1.00 25.08 424 GLY D O 1
ATOM 15660 N N . PHE D 1 425 ? -88.944 -48.974 -48.731 1.00 22.05 425 PHE D N 1
ATOM 15661 C CA . PHE D 1 425 ? -88.112 -49.636 -49.727 1.00 25.28 425 PHE D CA 1
ATOM 15662 C C . PHE D 1 425 ? -87.635 -48.675 -50.800 1.00 18.40 425 PHE D C 1
ATOM 15663 O O . PHE D 1 425 ? -88.381 -47.801 -51.235 1.00 18.29 425 PHE D O 1
ATOM 15671 N N . LEU D 1 426 ? -86.389 -48.854 -51.221 1.00 21.35 426 LEU D N 1
ATOM 15672 C CA . LEU D 1 426 ? -85.805 -48.035 -52.268 1.00 25.92 426 LEU D CA 1
ATOM 15673 C C . LEU D 1 426 ? -85.484 -48.844 -53.530 1.00 27.57 426 LEU D C 1
ATOM 15674 O O . LEU D 1 426 ? -84.999 -49.981 -53.458 1.00 25.40 426 LEU D O 1
ATOM 15679 N N . THR D 1 427 ? -85.728 -48.210 -54.676 1.00 34.24 427 THR D N 1
ATOM 15680 C CA . THR D 1 427 ? -85.717 -48.849 -55.987 1.00 34.39 427 THR D CA 1
ATOM 15681 C C . THR D 1 427 ? -85.171 -47.868 -57.036 1.00 33.52 427 THR D C 1
ATOM 15682 O O . THR D 1 427 ? -85.372 -46.667 -56.918 1.00 38.30 427 THR D O 1
ATOM 15686 N N . LYS D 1 428 ? -84.454 -48.374 -58.035 1.00 35.94 428 LYS D N 1
ATOM 15687 C CA . LYS D 1 428 ? -83.996 -47.537 -59.149 1.00 42.98 428 LYS D CA 1
ATOM 15688 C C . LYS D 1 428 ? -84.141 -48.261 -60.488 1.00 45.02 428 LYS D C 1
ATOM 15689 O O . LYS D 1 428 ? -83.471 -49.272 -60.724 1.00 49.86 428 LYS D O 1
ATOM 15695 N N . ASN D 1 429 ? -85.008 -47.726 -61.354 1.00 49.12 429 ASN D N 1
ATOM 15696 C CA . ASN D 1 429 ? -85.268 -48.279 -62.694 1.00 52.70 429 ASN D CA 1
ATOM 15697 C C . ASN D 1 429 ? -85.720 -49.731 -62.660 1.00 51.41 429 ASN D C 1
ATOM 15698 O O . ASN D 1 429 ? -85.150 -50.577 -63.355 1.00 53.97 429 ASN D O 1
ATOM 15703 N N . ASP D 1 430 ? -86.729 -50.009 -61.838 1.00 50.28 430 ASP D N 1
ATOM 15704 C CA . ASP D 1 430 ? -87.257 -51.372 -61.624 1.00 58.17 430 ASP D CA 1
ATOM 15705 C C . ASP D 1 430 ? -86.203 -52.414 -61.179 1.00 50.52 430 ASP D C 1
ATOM 15706 O O . ASP D 1 430 ? -86.347 -53.618 -61.405 1.00 44.92 430 ASP D O 1
ATOM 15711 N N . GLN D 1 431 ? -85.142 -51.925 -60.545 1.00 47.14 431 GLN D N 1
ATOM 15712 C CA . GLN D 1 431 ? -84.180 -52.773 -59.858 1.00 41.56 431 GLN D CA 1
ATOM 15713 C C . GLN D 1 431 ? -84.318 -52.492 -58.360 1.00 36.28 431 GLN D C 1
ATOM 15714 O O . GLN D 1 431 ? -84.552 -51.346 -57.958 1.00 34.32 431 GLN D O 1
ATOM 15720 N N . PRO D 1 432 ? -84.192 -53.536 -57.523 1.00 33.07 432 PRO D N 1
ATOM 15721 C CA . PRO D 1 432 ? -84.286 -53.288 -56.097 1.00 31.47 432 PRO D CA 1
ATOM 15722 C C . PRO D 1 432 ? -82.948 -52.791 -55.568 1.00 29.98 432 PRO D C 1
ATOM 15723 O O . PRO D 1 432 ? -81.888 -53.363 -55.883 1.00 38.10 432 PRO D O 1
ATOM 15727 N N . ILE D 1 433 ? -82.980 -51.718 -54.789 1.00 28.49 433 ILE D N 1
ATOM 15728 C CA . ILE D 1 433 ? -81.758 -51.367 -54.083 1.00 32.21 433 ILE D CA 1
ATOM 15729 C C . ILE D 1 433 ? -81.838 -51.721 -52.587 1.00 27.49 433 ILE D C 1
ATOM 15730 O O . ILE D 1 433 ? -80.828 -52.083 -51.991 1.00 33.16 433 ILE D O 1
ATOM 15735 N N . GLY D 1 434 ? -83.028 -51.677 -51.994 1.00 19.44 434 GLY D N 1
ATOM 15736 C CA . GLY D 1 434 ? -83.166 -52.266 -50.660 1.00 18.58 434 GLY D CA 1
ATOM 15737 C C . GLY D 1 434 ? -84.174 -51.763 -49.640 1.00 20.51 434 GLY D C 1
ATOM 15738 O O . GLY D 1 434 ? -84.910 -50.788 -49.869 1.00 19.73 434 GLY D O 1
ATOM 15739 N N . PRO D 1 435 ? -84.227 -52.457 -48.492 1.00 22.76 435 PRO D N 1
ATOM 15740 C CA . PRO D 1 435 ? -85.093 -52.073 -47.387 1.00 24.54 435 PRO D CA 1
ATOM 15741 C C . PRO D 1 435 ? -84.423 -51.074 -46.440 1.00 21.94 435 PRO D C 1
ATOM 15742 O O . PRO D 1 435 ? -83.203 -51.126 -46.223 1.00 23.05 435 PRO D O 1
ATOM 15746 N N . PHE D 1 436 ? -85.232 -50.164 -45.906 1.00 20.41 436 PHE D N 1
ATOM 15747 C CA . PHE D 1 436 ? -84.776 -49.212 -44.909 1.00 20.36 436 PHE D CA 1
ATOM 15748 C C . PHE D 1 436 ? -85.946 -48.890 -43.991 1.00 21.51 436 PHE D C 1
ATOM 15749 O O . PHE D 1 436 ? -87.105 -49.111 -44.355 1.00 26.73 436 PHE D O 1
ATOM 15757 N N . GLY D 1 437 ? -85.636 -48.385 -42.801 1.00 25.69 437 GLY D N 1
ATOM 15758 C CA . GLY D 1 437 ? -86.653 -47.891 -41.882 1.00 20.81 437 GLY D CA 1
ATOM 15759 C C . GLY D 1 437 ? -86.000 -47.152 -40.741 1.00 25.40 437 GLY D C 1
ATOM 15760 O O . GLY D 1 437 ? -84.871 -47.471 -40.355 1.00 22.79 437 GLY D O 1
ATOM 15761 N N . VAL D 1 438 ? -86.685 -46.135 -40.224 1.00 25.14 438 VAL D N 1
ATOM 15762 C CA . VAL D 1 438 ? -86.269 -45.507 -38.977 1.00 20.61 438 VAL D CA 1
ATOM 15763 C C . VAL D 1 438 ? -87.407 -45.449 -37.960 1.00 26.64 438 VAL D C 1
ATOM 15764 O O . VAL D 1 438 ? -88.210 -44.516 -37.960 1.00 37.53 438 VAL D O 1
ATOM 15768 N N . MET D 1 439 ? -87.471 -46.501 -37.146 1.00 34.17 439 MET D N 1
ATOM 15769 C CA . MET D 1 439 ? -88.150 -46.590 -35.846 1.00 39.51 439 MET D CA 1
ATOM 15770 C C . MET D 1 439 ? -88.404 -45.249 -35.128 1.00 39.98 439 MET D C 1
ATOM 15771 O O . MET D 1 439 ? -87.561 -44.363 -35.157 1.00 41.45 439 MET D O 1
ATOM 15776 N N . GLY D 1 440 ? -89.547 -45.100 -34.467 1.00 42.81 440 GLY D N 1
ATOM 15777 C CA . GLY D 1 440 ? -89.686 -44.014 -33.496 1.00 46.98 440 GLY D CA 1
ATOM 15778 C C . GLY D 1 440 ? -90.963 -43.202 -33.419 1.00 49.93 440 GLY D C 1
ATOM 15779 O O . GLY D 1 440 ? -90.923 -42.014 -33.096 1.00 56.80 440 GLY D O 1
ATOM 15780 N N . GLY D 1 441 ? -92.100 -43.836 -33.686 1.00 49.83 441 GLY D N 1
ATOM 15781 C CA . GLY D 1 441 ? -93.395 -43.163 -33.597 1.00 49.77 441 GLY D CA 1
ATOM 15782 C C . GLY D 1 441 ? -93.600 -42.129 -34.688 1.00 45.39 441 GLY D C 1
ATOM 15783 O O . GLY D 1 441 ? -93.618 -42.460 -35.874 1.00 47.71 441 GLY D O 1
ATOM 15784 N N . PHE D 1 442 ? -93.751 -40.870 -34.286 1.00 49.71 442 PHE D N 1
ATOM 15785 C CA . PHE D 1 442 ? -93.947 -39.766 -35.238 1.00 48.64 442 PHE D CA 1
ATOM 15786 C C . PHE D 1 442 ? -92.634 -39.213 -35.815 1.00 48.64 442 PHE D C 1
ATOM 15787 O O . PHE D 1 442 ? -92.644 -38.336 -36.683 1.00 44.85 442 PHE D O 1
ATOM 15795 N N . MET D 1 443 ? -91.507 -39.734 -35.327 1.00 46.94 443 MET D N 1
ATOM 15796 C CA . MET D 1 443 ? -90.201 -39.487 -35.939 1.00 44.41 443 MET D CA 1
ATOM 15797 C C . MET D 1 443 ? -90.108 -40.179 -37.313 1.00 38.04 443 MET D C 1
ATOM 15798 O O . MET D 1 443 ? -89.376 -39.728 -38.208 1.00 27.75 443 MET D O 1
ATOM 15803 N N . GLN D 1 444 ? -90.878 -41.256 -37.474 1.00 32.47 444 GLN D N 1
ATOM 15804 C CA . GLN D 1 444 ? -90.682 -42.195 -38.580 1.00 27.89 444 GLN D CA 1
ATOM 15805 C C . GLN D 1 444 ? -90.573 -41.589 -39.979 1.00 21.11 444 GLN D C 1
ATOM 15806 O O . GLN D 1 444 ? -89.546 -41.780 -40.647 1.00 16.36 444 GLN D O 1
ATOM 15812 N N . PRO D 1 445 ? -91.589 -40.818 -40.411 1.00 17.08 445 PRO D N 1
ATOM 15813 C CA . PRO D 1 445 ? -91.465 -40.231 -41.744 1.00 20.03 445 PRO D CA 1
ATOM 15814 C C . PRO D 1 445 ? -90.284 -39.258 -41.862 1.00 22.80 445 PRO D C 1
ATOM 15815 O O . PRO D 1 445 ? -89.631 -39.201 -42.915 1.00 17.74 445 PRO D O 1
ATOM 15819 N N . GLN D 1 446 ? -90.012 -38.524 -40.779 1.00 20.22 446 GLN D N 1
ATOM 15820 C CA . GLN D 1 446 ? -88.903 -37.579 -40.727 1.00 18.44 446 GLN D CA 1
ATOM 15821 C C . GLN D 1 446 ? -87.570 -38.297 -40.881 1.00 20.79 446 GLN D C 1
ATOM 15822 O O . GLN D 1 446 ? -86.677 -37.819 -41.598 1.00 24.91 446 GLN D O 1
ATOM 15828 N N . GLY D 1 447 ? -87.460 -39.460 -40.238 1.00 17.51 447 GLY D N 1
ATOM 15829 C CA . GLY D 1 447 ? -86.293 -40.334 -40.389 1.00 22.60 447 GLY D CA 1
ATOM 15830 C C . GLY D 1 447 ? -86.165 -40.947 -41.775 1.00 19.31 447 GLY D C 1
ATOM 15831 O O . GLY D 1 447 ? -85.058 -41.136 -42.284 1.00 22.05 447 GLY D O 1
ATOM 15832 N N . HIS D 1 448 ? -87.306 -41.257 -42.379 1.00 19.91 448 HIS D N 1
ATOM 15833 C CA . HIS D 1 448 ? -87.352 -41.715 -43.761 1.00 16.78 448 HIS D CA 1
ATOM 15834 C C . HIS D 1 448 ? -86.876 -40.606 -44.711 1.00 24.04 448 HIS D C 1
ATOM 15835 O O . HIS D 1 448 ? -86.120 -40.866 -45.650 1.00 22.26 448 HIS D O 1
ATOM 15842 N N . MET D 1 449 ? -87.304 -39.371 -44.465 1.00 19.66 449 MET D N 1
ATOM 15843 C CA . MET D 1 449 ? -86.882 -38.272 -45.325 1.00 23.31 449 MET D CA 1
ATOM 15844 C C . MET D 1 449 ? -85.387 -38.050 -45.198 1.00 23.99 449 MET D C 1
ATOM 15845 O O . MET D 1 449 ? -84.709 -37.798 -46.198 1.00 18.28 449 MET D O 1
ATOM 15850 N N . GLN D 1 450 ? -84.875 -38.161 -43.971 1.00 21.89 450 GLN D N 1
ATOM 15851 C CA . GLN D 1 450 ? -83.454 -37.919 -43.740 1.00 23.07 450 GLN D CA 1
ATOM 15852 C C . GLN D 1 450 ? -82.572 -38.987 -44.379 1.00 24.77 450 GLN D C 1
ATOM 15853 O O . GLN D 1 450 ? -81.669 -38.625 -45.131 1.00 24.90 450 GLN D O 1
ATOM 15859 N N . VAL D 1 451 ? -82.858 -40.278 -44.153 1.00 20.70 451 VAL D N 1
ATOM 15860 C CA . VAL D 1 451 ? -82.026 -41.328 -44.770 1.00 21.97 451 VAL D CA 1
ATOM 15861 C C . VAL D 1 451 ? -82.115 -41.298 -46.294 1.00 24.63 451 VAL D C 1
ATOM 15862 O O . VAL D 1 451 ? -81.120 -41.566 -46.972 1.00 21.94 451 VAL D O 1
ATOM 15866 N N . MET D 1 452 ? -83.289 -40.948 -46.828 1.00 21.02 452 MET D N 1
ATOM 15867 C CA . MET D 1 452 ? -83.457 -40.882 -48.284 1.00 25.38 452 MET D CA 1
ATOM 15868 C C . MET D 1 452 ? -82.620 -39.769 -48.900 1.00 24.52 452 MET D C 1
ATOM 15869 O O . MET D 1 452 ? -81.959 -39.966 -49.927 1.00 26.56 452 MET D O 1
ATOM 15874 N N . MET D 1 453 ? -82.620 -38.610 -48.255 1.00 21.81 453 MET D N 1
ATOM 15875 C CA . MET D 1 453 ? -81.803 -37.500 -48.735 1.00 24.44 453 MET D CA 1
ATOM 15876 C C . MET D 1 453 ? -80.314 -37.731 -48.478 1.00 25.59 453 MET D C 1
ATOM 15877 O O . MET D 1 453 ? -79.478 -37.383 -49.309 1.00 23.18 453 MET D O 1
ATOM 15882 N N . ASN D 1 454 ? -79.990 -38.344 -47.341 1.00 21.93 454 ASN D N 1
ATOM 15883 C CA . ASN D 1 454 ? -78.615 -38.749 -47.050 1.00 21.11 454 ASN D CA 1
ATOM 15884 C C . ASN D 1 454 ? -78.085 -39.728 -48.088 1.00 20.39 454 ASN D C 1
ATOM 15885 O O . ASN D 1 454 ? -76.903 -39.724 -48.412 1.00 17.52 454 ASN D O 1
ATOM 15890 N N . THR D 1 455 ? -78.966 -40.566 -48.613 1.00 23.10 455 THR D N 1
ATOM 15891 C CA . THR D 1 455 ? -78.566 -41.574 -49.580 1.00 25.42 455 THR D CA 1
ATOM 15892 C C . THR D 1 455 ? -78.550 -41.052 -51.011 1.00 26.08 455 THR D C 1
ATOM 15893 O O . THR D 1 455 ? -77.520 -41.115 -51.693 1.00 33.28 455 THR D O 1
ATOM 15897 N N . ILE D 1 456 ? -79.681 -40.511 -51.449 1.00 22.84 456 ILE D N 1
ATOM 15898 C CA . ILE D 1 456 ? -79.834 -40.073 -52.837 1.00 21.27 456 ILE D CA 1
ATOM 15899 C C . ILE D 1 456 ? -79.132 -38.738 -53.101 1.00 24.06 456 ILE D C 1
ATOM 15900 O O . ILE D 1 456 ? -78.299 -38.625 -54.005 1.00 24.47 456 ILE D O 1
ATOM 15905 N N . ASP D 1 457 ? -79.451 -37.736 -52.296 1.00 27.97 457 ASP D N 1
ATOM 15906 C CA . ASP D 1 457 ? -78.900 -36.399 -52.492 1.00 27.80 457 ASP D CA 1
ATOM 15907 C C . ASP D 1 457 ? -77.450 -36.268 -52.092 1.00 27.19 457 ASP D C 1
ATOM 15908 O O . ASP D 1 457 ? -76.694 -35.548 -52.729 1.00 18.73 457 ASP D O 1
ATOM 15913 N N . PHE D 1 458 ? -77.056 -36.944 -51.024 1.00 28.49 458 PHE D N 1
ATOM 15914 C CA . PHE D 1 458 ? -75.761 -36.634 -50.439 1.00 27.13 458 PHE D CA 1
ATOM 15915 C C . PHE D 1 458 ? -74.749 -37.781 -50.456 1.00 25.55 458 PHE D C 1
ATOM 15916 O O . PHE D 1 458 ? -73.609 -37.613 -50.007 1.00 29.96 458 PHE D O 1
ATOM 15924 N N . GLY D 1 459 ? -75.170 -38.927 -51.001 1.00 22.92 459 GLY D N 1
ATOM 15925 C CA . GLY D 1 459 ? -74.263 -40.037 -51.316 1.00 21.64 459 GLY D CA 1
ATOM 15926 C C . GLY D 1 459 ? -73.552 -40.703 -50.142 1.00 26.79 459 GLY D C 1
ATOM 15927 O O . GLY D 1 459 ? -72.419 -41.208 -50.290 1.00 24.09 459 GLY D O 1
ATOM 15928 N N . LEU D 1 460 ? -74.221 -40.708 -48.985 1.00 21.69 460 LEU D N 1
ATOM 15929 C CA . LEU D 1 460 ? -73.700 -41.349 -47.789 1.00 25.13 460 LEU D CA 1
ATOM 15930 C C . LEU D 1 460 ? -73.877 -42.846 -47.897 1.00 24.61 460 LEU D C 1
ATOM 15931 O O . LEU D 1 460 ? -74.878 -43.317 -48.438 1.00 25.39 460 LEU D O 1
ATOM 15936 N N . ASN D 1 461 ? -72.907 -43.594 -47.386 1.00 21.93 461 ASN D N 1
ATOM 15937 C CA . ASN D 1 461 ? -73.081 -45.038 -47.242 1.00 30.32 461 ASN D CA 1
ATOM 15938 C C . ASN D 1 461 ? -74.124 -45.384 -46.155 1.00 26.84 461 ASN D C 1
ATOM 15939 O O . ASN D 1 461 ? -74.401 -44.544 -45.298 1.00 29.32 461 ASN D O 1
ATOM 15944 N N . PRO D 1 462 ? -74.713 -46.603 -46.202 1.00 24.38 462 PRO D N 1
ATOM 15945 C CA . PRO D 1 462 ? -75.784 -47.008 -45.273 1.00 23.83 462 PRO D CA 1
ATOM 15946 C C . PRO D 1 462 ? -75.495 -46.678 -43.805 1.00 22.88 462 PRO D C 1
ATOM 15947 O O . PRO D 1 462 ? -76.374 -46.142 -43.123 1.00 25.00 462 PRO D O 1
ATOM 15951 N N . GLN D 1 463 ? -74.269 -46.963 -43.350 1.00 12.79 463 GLN D N 1
ATOM 15952 C CA . GLN D 1 463 ? -73.850 -46.671 -41.976 1.00 11.61 463 GLN D CA 1
ATOM 15953 C C . GLN D 1 463 ? -73.711 -45.170 -41.669 1.00 14.97 463 GLN D C 1
ATOM 15954 O O . GLN D 1 463 ? -74.251 -44.675 -40.668 1.00 7.41 463 GLN D O 1
ATOM 15960 N N . ALA D 1 464 ? -72.969 -44.456 -42.518 1.00 11.62 464 ALA D N 1
ATOM 15961 C CA . ALA D 1 464 ? -72.883 -43.000 -42.448 1.00 9.78 464 ALA D CA 1
ATOM 15962 C C . ALA D 1 464 ? -74.275 -42.346 -42.455 1.00 11.41 464 ALA D C 1
ATOM 15963 O O . ALA D 1 464 ? -74.517 -41.404 -41.708 1.00 16.20 464 ALA D O 1
ATOM 15965 N N . ALA D 1 465 ? -75.197 -42.867 -43.271 1.00 9.36 465 ALA D N 1
ATOM 15966 C CA . ALA D 1 465 ? -76.540 -42.282 -43.363 1.00 15.56 465 ALA D CA 1
ATOM 15967 C C . ALA D 1 465 ? -77.240 -42.377 -42.024 1.00 13.22 465 ALA D C 1
ATOM 15968 O O . ALA D 1 465 ? -77.984 -41.476 -41.638 1.00 12.65 465 ALA D O 1
ATOM 15970 N N . LEU D 1 466 ? -76.977 -43.478 -41.329 1.00 11.54 466 LEU D N 1
ATOM 15971 C CA . LEU D 1 466 ? -77.508 -43.732 -39.996 1.00 12.97 466 LEU D CA 1
ATOM 15972 C C . LEU D 1 466 ? -76.749 -42.976 -38.893 1.00 15.48 466 LEU D C 1
ATOM 15973 O O . LEU D 1 466 ? -77.361 -42.502 -37.943 1.00 13.32 466 LEU D O 1
ATOM 15978 N N . ASP D 1 467 ? -75.425 -42.882 -39.025 1.00 12.50 467 ASP D N 1
ATOM 15979 C CA . ASP D 1 467 ? -74.572 -42.119 -38.096 1.00 19.76 467 ASP D CA 1
ATOM 15980 C C . ASP D 1 467 ? -74.927 -40.639 -38.027 1.00 19.13 467 ASP D C 1
ATOM 15981 O O . ASP D 1 467 ? -74.829 -40.039 -36.957 1.00 18.46 467 ASP D O 1
ATOM 15986 N N . ALA D 1 468 ? -75.308 -40.073 -39.180 1.00 20.85 468 ALA D N 1
ATOM 15987 C CA . ALA D 1 468 ? -75.606 -38.648 -39.352 1.00 22.62 468 ALA D CA 1
ATOM 15988 C C . ALA D 1 468 ? -76.565 -38.096 -38.290 1.00 27.15 468 ALA D C 1
ATOM 15989 O O . ALA D 1 468 ? -77.555 -38.752 -37.943 1.00 27.55 468 ALA D O 1
ATOM 15991 N N . PRO D 1 469 ? -76.254 -36.894 -37.760 1.00 30.24 469 PRO D N 1
ATOM 15992 C CA . PRO D 1 469 ? -77.069 -36.235 -36.733 1.00 28.69 469 PRO D CA 1
ATOM 15993 C C . PRO D 1 469 ? -78.474 -35.974 -37.238 1.00 20.29 469 PRO D C 1
ATOM 15994 O O . PRO D 1 469 ? -78.663 -35.748 -38.436 1.00 22.88 469 PRO D O 1
ATOM 15998 N N . ARG D 1 470 ? -79.445 -36.013 -36.334 1.00 16.15 470 ARG D N 1
ATOM 15999 C CA . ARG D 1 470 ? -80.841 -35.991 -36.734 1.00 14.50 470 ARG D CA 1
ATOM 16000 C C . ARG D 1 470 ? -81.627 -34.854 -36.131 1.00 21.29 470 ARG D C 1
ATOM 16001 O O . ARG D 1 470 ? -81.367 -34.422 -35.017 1.00 26.28 470 ARG D O 1
ATOM 16009 N N . TRP D 1 471 ? -82.596 -34.371 -36.894 1.00 18.43 471 TRP D N 1
ATOM 16010 C CA . TRP D 1 471 ? -83.564 -33.417 -36.399 1.00 18.41 471 TRP D CA 1
ATOM 16011 C C . TRP D 1 471 ? -84.938 -34.069 -36.400 1.00 19.70 471 TRP D C 1
ATOM 16012 O O . TRP D 1 471 ? -85.163 -35.042 -37.130 1.00 23.89 471 TRP D O 1
ATOM 16023 N N . GLN D 1 472 ? -85.849 -33.537 -35.583 1.00 21.81 472 GLN D N 1
ATOM 16024 C CA . GLN D 1 472 ? -87.262 -33.897 -35.684 1.00 29.41 472 GLN D CA 1
ATOM 16025 C C . GLN D 1 472 ? -88.209 -32.797 -35.235 1.00 31.77 472 GLN D C 1
ATOM 16026 O O . GLN D 1 472 ? -88.024 -32.203 -34.178 1.00 34.30 472 GLN D O 1
ATOM 16032 N N . TRP D 1 473 ? -89.218 -32.532 -36.063 1.00 29.96 473 TRP D N 1
ATOM 16033 C CA . TRP D 1 473 ? -90.256 -31.545 -35.761 1.00 30.79 473 TRP D CA 1
ATOM 16034 C C . TRP D 1 473 ? -91.326 -32.137 -34.839 1.00 32.05 473 TRP D C 1
ATOM 16035 O O . TRP D 1 473 ? -91.739 -33.277 -35.026 1.00 34.41 473 TRP D O 1
ATOM 16046 N N . THR D 1 474 ? -91.778 -31.358 -33.857 1.00 36.20 474 THR D N 1
ATOM 16047 C CA . THR D 1 474 ? -92.842 -31.804 -32.943 1.00 31.57 474 THR D CA 1
ATOM 16048 C C . THR D 1 474 ? -94.148 -30.999 -33.039 1.00 34.98 474 THR D C 1
ATOM 16049 O O . THR D 1 474 ? -95.167 -31.535 -33.475 1.00 30.30 474 THR D O 1
ATOM 16053 N N . ASN D 1 475 ? -94.115 -29.724 -32.630 1.00 43.50 475 ASN D N 1
ATOM 16054 C CA . ASN D 1 475 ? -95.338 -28.940 -32.414 1.00 45.89 475 ASN D CA 1
ATOM 16055 C C . ASN D 1 475 ? -95.705 -28.008 -33.543 1.00 48.68 475 ASN D C 1
ATOM 16056 O O . ASN D 1 475 ? -96.564 -28.316 -34.359 1.00 64.47 475 ASN D O 1
ATOM 16061 N N . GLY D 1 476 ? -95.079 -26.844 -33.569 1.00 41.52 476 GLY D N 1
ATOM 16062 C CA . GLY D 1 476 ? -95.436 -25.832 -34.542 1.00 37.06 476 GLY D CA 1
ATOM 16063 C C . GLY D 1 476 ? -94.165 -25.387 -35.213 1.00 41.86 476 GLY D C 1
ATOM 16064 O O . GLY D 1 476 ? -93.844 -25.823 -36.323 1.00 40.55 476 GLY D O 1
ATOM 16065 N N . LYS D 1 477 ? -93.431 -24.524 -34.520 1.00 41.43 477 LYS D N 1
ATOM 16066 C CA . LYS D 1 477 ? -92.120 -24.120 -34.972 1.00 39.55 477 LYS D CA 1
ATOM 16067 C C . LYS D 1 477 ? -91.051 -24.925 -34.221 1.00 34.57 477 LYS D C 1
ATOM 16068 O O . LYS D 1 477 ? -89.852 -24.766 -34.455 1.00 36.00 477 LYS D O 1
ATOM 16074 N N . GLN D 1 478 ? -91.515 -25.812 -33.341 1.00 35.13 478 GLN D N 1
ATOM 16075 C CA . GLN D 1 478 ? -90.656 -26.638 -32.486 1.00 34.84 478 GLN D CA 1
ATOM 16076 C C . GLN D 1 478 ? -89.945 -27.770 -33.228 1.00 32.85 478 GLN D C 1
ATOM 16077 O O . GLN D 1 478 ? -90.587 -28.651 -33.798 1.00 35.77 478 GLN D O 1
ATOM 16083 N N . VAL D 1 479 ? -88.614 -27.747 -33.211 1.00 27.52 479 VAL D N 1
ATOM 16084 C CA . VAL D 1 479 ? -87.802 -28.803 -33.820 1.00 22.23 479 VAL D CA 1
ATOM 16085 C C . VAL D 1 479 ? -86.721 -29.224 -32.840 1.00 27.86 479 VAL D C 1
ATOM 16086 O O . VAL D 1 479 ? -85.898 -28.400 -32.433 1.00 35.38 479 VAL D O 1
ATOM 16090 N N . GLN D 1 480 ? -86.727 -30.498 -32.462 1.00 26.94 480 GLN D N 1
ATOM 16091 C CA . GLN D 1 480 ? -85.672 -31.079 -31.637 1.00 20.90 480 GLN D CA 1
ATOM 16092 C C . GLN D 1 480 ? -84.492 -31.518 -32.494 1.00 25.39 480 GLN D C 1
ATOM 16093 O O . GLN D 1 480 ? -84.697 -32.093 -33.570 1.00 23.79 480 GLN D O 1
ATOM 16099 N N . VAL D 1 481 ? -83.264 -31.240 -32.034 1.00 18.81 481 VAL D N 1
ATOM 16100 C CA . VAL D 1 481 ? -82.049 -31.758 -32.700 1.00 16.76 481 VAL D CA 1
ATOM 16101 C C . VAL D 1 481 ? -81.127 -32.523 -31.745 1.00 22.48 481 VAL D C 1
ATOM 16102 O O . VAL D 1 481 ? -81.246 -32.410 -30.521 1.00 25.50 481 VAL D O 1
ATOM 16106 N N . GLU D 1 482 ? -80.211 -33.301 -32.317 1.00 24.88 482 GLU D N 1
ATOM 16107 C CA . GLU D 1 482 ? -79.272 -34.116 -31.543 1.00 22.30 482 GLU D CA 1
ATOM 16108 C C . GLU D 1 482 ? -78.081 -33.320 -31.030 1.00 25.55 482 GLU D C 1
ATOM 16109 O O . GLU D 1 482 ? -77.697 -32.321 -31.637 1.00 28.08 482 GLU D O 1
ATOM 16115 N N . PRO D 1 483 ? -77.475 -33.769 -29.914 1.00 29.50 483 PRO D N 1
ATOM 16116 C CA . PRO D 1 483 ? -76.278 -33.120 -29.363 1.00 30.19 483 PRO D CA 1
ATOM 16117 C C . PRO D 1 483 ? -75.178 -32.933 -30.405 1.00 27.93 483 PRO D C 1
ATOM 16118 O O . PRO D 1 483 ? -74.343 -32.032 -30.280 1.00 26.43 483 PRO D O 1
ATOM 16122 N N . THR D 1 484 ? -75.207 -33.788 -31.425 1.00 30.10 484 THR D N 1
ATOM 16123 C CA . THR D 1 484 ? -74.194 -33.833 -32.464 1.00 26.26 484 THR D CA 1
ATOM 16124 C C . THR D 1 484 ? -74.651 -33.064 -33.714 1.00 26.46 484 THR D C 1
ATOM 16125 O O . THR D 1 484 ? -73.914 -32.969 -34.695 1.00 30.83 484 THR D O 1
ATOM 16129 N N . PHE D 1 485 ? -75.859 -32.502 -33.668 1.00 24.84 485 PHE D N 1
ATOM 16130 C CA . PHE D 1 485 ? -76.309 -31.569 -34.705 1.00 25.06 485 PHE D CA 1
ATOM 16131 C C . PHE D 1 485 ? -75.438 -30.317 -34.658 1.00 27.85 485 PHE D C 1
ATOM 16132 O O . PHE D 1 485 ? -75.296 -29.704 -33.597 1.00 28.16 485 PHE D O 1
ATOM 16140 N N . PRO D 1 486 ? -74.845 -29.946 -35.805 1.00 27.48 486 PRO D N 1
ATOM 16141 C CA . PRO D 1 486 ? -73.923 -28.822 -35.884 1.00 26.47 486 PRO D CA 1
ATOM 16142 C C . PRO D 1 486 ? -74.530 -27.505 -35.352 1.00 29.28 486 PRO D C 1
ATOM 16143 O O . PRO D 1 486 ? -75.600 -27.060 -35.808 1.00 15.60 486 PRO D O 1
ATOM 16147 N N . VAL D 1 487 ? -73.829 -26.914 -34.381 1.00 28.91 487 VAL D N 1
ATOM 16148 C CA . VAL D 1 487 ? -74.354 -25.831 -33.544 1.00 24.62 487 VAL D CA 1
ATOM 16149 C C . VAL D 1 487 ? -74.521 -24.523 -34.305 1.00 24.33 487 VAL D C 1
ATOM 16150 O O . VAL D 1 487 ? -75.513 -23.819 -34.109 1.00 24.85 487 VAL D O 1
ATOM 16154 N N . ASP D 1 488 ? -73.570 -24.205 -35.178 1.00 32.09 488 ASP D N 1
ATOM 16155 C CA . ASP D 1 488 ? -73.683 -23.009 -36.006 1.00 37.37 488 ASP D CA 1
ATOM 16156 C C . ASP D 1 488 ? -74.965 -23.039 -36.845 1.00 32.06 488 ASP D C 1
ATOM 16157 O O . ASP D 1 488 ? -75.684 -22.036 -36.919 1.00 32.56 488 ASP D O 1
ATOM 16162 N N . ILE D 1 489 ? -75.237 -24.196 -37.457 1.00 27.45 489 ILE D N 1
ATOM 16163 C CA . ILE D 1 489 ? -76.426 -24.403 -38.288 1.00 25.44 489 ILE D CA 1
ATOM 16164 C C . ILE D 1 489 ? -77.706 -24.329 -37.462 1.00 25.09 489 ILE D C 1
ATOM 16165 O O . ILE D 1 489 ? -78.684 -23.678 -37.860 1.00 25.29 489 ILE D O 1
ATOM 16170 N N . ALA D 1 490 ? -77.679 -24.971 -36.301 1.00 20.63 490 ALA D N 1
ATOM 16171 C CA . ALA D 1 490 ? -78.787 -24.909 -35.361 1.00 23.87 490 ALA D CA 1
ATOM 16172 C C . ALA D 1 490 ? -79.162 -23.471 -35.059 1.00 29.52 490 ALA D C 1
ATOM 16173 O O . ALA D 1 490 ? -80.328 -23.084 -35.192 1.00 32.63 490 ALA D O 1
ATOM 16175 N N . GLN D 1 491 ? -78.169 -22.677 -34.669 1.00 27.12 491 GLN D N 1
ATOM 16176 C CA . GLN D 1 491 ? -78.418 -21.284 -34.317 1.00 30.05 491 GLN D CA 1
ATOM 16177 C C . GLN D 1 491 ? -78.798 -20.393 -35.509 1.00 24.40 491 GLN D C 1
ATOM 16178 O O . GLN D 1 491 ? -79.521 -19.412 -35.342 1.00 29.78 491 GLN D O 1
ATOM 16184 N N . ALA D 1 492 ? -78.334 -20.753 -36.702 1.00 20.90 492 ALA D N 1
ATOM 16185 C CA . ALA D 1 492 ? -78.758 -20.066 -37.908 1.00 26.09 492 ALA D CA 1
ATOM 16186 C C . ALA D 1 492 ? -80.233 -20.371 -38.208 1.00 29.56 492 ALA D C 1
ATOM 16187 O O . ALA D 1 492 ? -80.961 -19.518 -38.728 1.00 26.50 492 ALA D O 1
ATOM 16189 N N . LEU D 1 493 ? -80.673 -21.576 -37.848 1.00 33.95 493 LEU D N 1
ATOM 16190 C CA . LEU D 1 493 ? -82.079 -21.965 -37.987 1.00 34.82 493 LEU D CA 1
ATOM 16191 C C . LEU D 1 493 ? -82.977 -21.200 -37.028 1.00 37.06 493 LEU D C 1
ATOM 16192 O O . LEU D 1 493 ? -84.134 -20.929 -37.345 1.00 33.79 493 LEU D O 1
ATOM 16197 N N . VAL D 1 494 ? -82.437 -20.856 -35.862 1.00 32.57 494 VAL D N 1
ATOM 16198 C CA . VAL D 1 494 ? -83.178 -20.091 -34.848 1.00 39.40 494 VAL D CA 1
ATOM 16199 C C . VAL D 1 494 ? -83.421 -18.642 -35.299 1.00 41.39 494 VAL D C 1
ATOM 16200 O O . VAL D 1 494 ? -84.506 -18.080 -35.079 1.00 34.64 494 VAL D O 1
ATOM 16204 N N . ARG D 1 495 ? -82.409 -18.060 -35.944 1.00 37.35 495 ARG D N 1
ATOM 16205 C CA . ARG D 1 495 ? -82.514 -16.727 -36.512 1.00 38.25 495 ARG D CA 1
ATOM 16206 C C . ARG D 1 495 ? -83.536 -16.708 -37.643 1.00 38.95 495 ARG D C 1
ATOM 16207 O O . ARG D 1 495 ? -84.129 -15.673 -37.922 1.00 45.82 495 ARG D O 1
ATOM 16215 N N . ARG D 1 496 ? -83.752 -17.862 -38.274 1.00 35.82 496 ARG D N 1
ATOM 16216 C CA . ARG D 1 496 ? -84.785 -18.010 -39.302 1.00 28.51 496 ARG D CA 1
ATOM 16217 C C . ARG D 1 496 ? -86.140 -18.409 -38.711 1.00 28.96 496 ARG D C 1
ATOM 16218 O O . ARG D 1 496 ? -87.081 -18.728 -39.440 1.00 28.11 496 ARG D O 1
ATOM 16226 N N . GLY D 1 497 ? -86.240 -18.392 -37.387 1.00 28.89 497 GLY D N 1
ATOM 16227 C CA . GLY D 1 497 ? -87.543 -18.513 -36.740 1.00 36.73 497 GLY D CA 1
ATOM 16228 C C . GLY D 1 497 ? -87.856 -19.828 -36.059 1.00 36.16 497 GLY D C 1
ATOM 16229 O O . GLY D 1 497 ? -88.814 -19.908 -35.283 1.00 40.14 497 GLY D O 1
ATOM 16230 N N . HIS D 1 498 ? -87.055 -20.853 -36.343 1.00 25.80 498 HIS D N 1
ATOM 16231 C CA . HIS D 1 498 ? -87.269 -22.180 -35.767 1.00 29.52 498 HIS D CA 1
ATOM 16232 C C . HIS D 1 498 ? -87.016 -22.194 -34.269 1.00 31.35 498 HIS D C 1
ATOM 16233 O O . HIS D 1 498 ? -85.992 -21.687 -33.801 1.00 40.03 498 HIS D O 1
ATOM 16240 N N . LYS D 1 499 ? -87.950 -22.775 -33.518 1.00 27.90 499 LYS D N 1
ATOM 16241 C CA . LYS D 1 499 ? -87.754 -22.986 -32.085 1.00 31.47 499 LYS D CA 1
ATOM 16242 C C . LYS D 1 499 ? -86.969 -24.274 -31.885 1.00 29.66 499 LYS D C 1
ATOM 16243 O O . LYS D 1 499 ? -87.541 -25.326 -31.623 1.00 35.04 499 LYS D O 1
ATOM 16249 N N . ILE D 1 500 ? -85.650 -24.178 -32.031 1.00 29.40 500 ILE D N 1
ATOM 16250 C CA . ILE D 1 500 ? -84.754 -25.334 -31.957 1.00 25.25 500 ILE D CA 1
ATOM 16251 C C . ILE D 1 500 ? -84.410 -25.668 -30.510 1.00 29.13 500 ILE D C 1
ATOM 16252 O O . ILE D 1 500 ? -84.081 -24.784 -29.717 1.00 32.32 500 ILE D O 1
ATOM 16257 N N . GLN D 1 501 ? -84.514 -26.953 -30.184 1.00 30.93 501 GLN D N 1
ATOM 16258 C CA . GLN D 1 501 ? -84.087 -27.482 -28.899 1.00 37.72 501 GLN D CA 1
ATOM 16259 C C . GLN D 1 501 ? -83.162 -28.698 -29.046 1.00 36.15 501 GLN D C 1
ATOM 16260 O O . GLN D 1 501 ? -83.526 -29.713 -29.660 1.00 28.36 501 GLN D O 1
ATOM 16266 N N . VAL D 1 502 ? -81.965 -28.589 -28.472 1.00 32.01 502 VAL D N 1
ATOM 16267 C CA . VAL D 1 502 ? -81.044 -29.715 -28.395 1.00 26.38 502 VAL D CA 1
ATOM 16268 C C . VAL D 1 502 ? -81.575 -30.686 -27.347 1.00 27.87 502 VAL D C 1
ATOM 16269 O O . VAL D 1 502 ? -81.817 -30.302 -26.203 1.00 29.61 502 VAL D O 1
ATOM 16273 N N . VAL D 1 503 ? -81.785 -31.939 -27.754 1.00 31.47 503 VAL D N 1
ATOM 16274 C CA . VAL D 1 503 ? -82.323 -32.970 -26.854 1.00 28.26 503 VAL D CA 1
ATOM 16275 C C . VAL D 1 503 ? -81.285 -34.022 -26.514 1.00 33.19 503 VAL D C 1
ATOM 16276 O O . VAL D 1 503 ? -80.771 -34.729 -27.388 1.00 34.06 503 VAL D O 1
ATOM 16280 N N . LEU D 1 504 ? -81.005 -34.125 -25.221 1.00 41.80 504 LEU D N 1
ATOM 16281 C CA . LEU D 1 504 ? -79.924 -34.944 -24.705 1.00 46.97 504 LEU D CA 1
ATOM 16282 C C . LEU D 1 504 ? -80.319 -36.407 -24.628 1.00 54.72 504 LEU D C 1
ATOM 16283 O O . LEU D 1 504 ? -79.456 -37.285 -24.592 1.00 49.66 504 LEU D O 1
ATOM 16288 N N . ASP D 1 505 ? -81.629 -36.653 -24.599 1.00 64.27 505 ASP D N 1
ATOM 16289 C CA . ASP D 1 505 ? -82.187 -37.999 -24.492 1.00 73.86 505 ASP D CA 1
ATOM 16290 C C . ASP D 1 505 ? -81.626 -38.937 -25.526 1.00 72.77 505 ASP D C 1
ATOM 16291 O O . ASP D 1 505 ? -81.688 -38.669 -26.724 1.00 69.20 505 ASP D O 1
ATOM 16296 N N . GLU D 1 506 ? -81.064 -40.034 -25.042 1.00 80.14 506 GLU D N 1
ATOM 16297 C CA . GLU D 1 506 ? -80.611 -41.106 -25.907 1.00 87.60 506 GLU D CA 1
ATOM 16298 C C . GLU D 1 506 ? -81.850 -41.801 -26.469 1.00 86.56 506 GLU D C 1
ATOM 16299 O O . GLU D 1 506 ? -82.823 -42.020 -25.743 1.00 88.54 506 GLU D O 1
ATOM 16305 N N . GLY D 1 507 ? -81.835 -42.105 -27.763 1.00 79.72 507 GLY D N 1
ATOM 16306 C CA . GLY D 1 507 ? -82.910 -42.886 -28.365 1.00 74.17 507 GLY D CA 1
ATOM 16307 C C . GLY D 1 507 ? -84.180 -42.152 -28.748 1.00 61.02 507 GLY D C 1
ATOM 16308 O O . GLY D 1 507 ? -85.103 -42.742 -29.300 1.00 61.71 507 GLY D O 1
ATOM 16309 N N . ALA D 1 508 ? -84.234 -40.861 -28.470 1.00 53.56 508 ALA D N 1
ATOM 16310 C CA . ALA D 1 508 ? -85.395 -40.064 -28.841 1.00 42.01 508 ALA D CA 1
ATOM 16311 C C . ALA D 1 508 ? -85.431 -39.776 -30.345 1.00 38.51 508 ALA D C 1
ATOM 16312 O O . ALA D 1 508 ? -86.425 -39.274 -30.862 1.00 36.89 508 ALA D O 1
ATOM 16314 N N . PHE D 1 509 ? -84.350 -40.097 -31.051 1.00 38.44 509 PHE D N 1
ATOM 16315 C CA . PHE D 1 509 ? -84.276 -39.790 -32.479 1.00 35.42 509 PHE D CA 1
ATOM 16316 C C . PHE D 1 509 ? -84.344 -41.036 -33.371 1.00 36.90 509 PHE D C 1
ATOM 16317 O O . PHE D 1 509 ? -83.948 -41.019 -34.543 1.00 30.03 509 PHE D O 1
ATOM 16325 N N . GLY D 1 510 ? -84.861 -42.116 -32.796 1.00 33.02 510 GLY D N 1
ATOM 16326 C CA . GLY D 1 510 ? -85.141 -43.321 -33.550 1.00 29.94 510 GLY D CA 1
ATOM 16327 C C . GLY D 1 510 ? -83.987 -44.282 -33.745 1.00 26.13 510 GLY D C 1
ATOM 16328 O O . GLY D 1 510 ? -82.843 -43.979 -33.418 1.00 30.51 510 GLY D O 1
ATOM 16329 N N . ARG D 1 511 ? -84.316 -45.451 -34.288 1.00 26.92 511 ARG D N 1
ATOM 16330 C CA . ARG D 1 511 ? -83.340 -46.480 -34.634 1.00 24.66 511 ARG D CA 1
ATOM 16331 C C . ARG D 1 511 ? -83.507 -46.854 -36.102 1.00 27.13 511 ARG D C 1
ATOM 16332 O O . ARG D 1 511 ? -84.615 -47.045 -36.583 1.00 19.24 511 ARG D O 1
ATOM 16340 N N . GLY D 1 512 ? -82.413 -46.951 -36.831 1.00 25.95 512 GLY D N 1
ATOM 16341 C CA . GLY D 1 512 ? -82.527 -47.278 -38.240 1.00 20.09 512 GLY D CA 1
ATOM 16342 C C . GLY D 1 512 ? -81.751 -48.509 -38.638 1.00 23.96 512 GLY D C 1
ATOM 16343 O O . GLY D 1 512 ? -80.791 -48.894 -37.962 1.00 25.52 512 GLY D O 1
ATOM 16344 N N . GLN D 1 513 ? -82.181 -49.146 -39.725 1.00 20.89 513 GLN D N 1
ATOM 16345 C CA . GLN D 1 513 ? -81.380 -50.179 -40.379 1.00 20.22 513 GLN D CA 1
ATOM 16346 C C . GLN D 1 513 ? -81.506 -50.004 -41.887 1.00 24.79 513 GLN D C 1
ATOM 16347 O O . GLN D 1 513 ? -82.565 -49.629 -42.403 1.00 28.07 513 GLN D O 1
ATOM 16353 N N . ILE D 1 514 ? -80.410 -50.277 -42.587 1.00 23.06 514 ILE D N 1
ATOM 16354 C CA . ILE D 1 514 ? -80.357 -50.157 -44.026 1.00 17.42 514 ILE D CA 1
ATOM 16355 C C . ILE D 1 514 ? -79.570 -51.342 -44.576 1.00 21.83 514 ILE D C 1
ATOM 16356 O O . ILE D 1 514 ? -78.525 -51.704 -44.042 1.00 24.05 514 ILE D O 1
ATOM 16361 N N . ILE D 1 515 ? -80.113 -51.960 -45.622 1.00 25.90 515 ILE D N 1
ATOM 16362 C CA . ILE D 1 515 ? -79.351 -52.855 -46.488 1.00 24.06 515 ILE D CA 1
ATOM 16363 C C . ILE D 1 515 ? -79.515 -52.370 -47.934 1.00 19.67 515 ILE D C 1
ATOM 16364 O O . ILE D 1 515 ? -80.641 -52.305 -48.430 1.00 21.25 515 ILE D O 1
ATOM 16369 N N . TRP D 1 516 ? -78.412 -52.015 -48.594 1.00 14.72 516 TRP D N 1
ATOM 16370 C CA . TRP D 1 516 ? -78.452 -51.702 -50.024 1.00 18.43 516 TRP D CA 1
ATOM 16371 C C . TRP D 1 516 ? -77.811 -52.797 -50.873 1.00 27.51 516 TRP D C 1
ATOM 16372 O O . TRP D 1 516 ? -76.729 -53.294 -50.562 1.00 29.91 516 TRP D O 1
ATOM 16383 N N . ARG D 1 517 ? -78.493 -53.163 -51.953 1.00 31.21 517 ARG D N 1
ATOM 16384 C CA . ARG D 1 517 ? -77.951 -54.093 -52.921 1.00 34.56 517 ARG D CA 1
ATOM 16385 C C . ARG D 1 517 ? -77.537 -53.364 -54.190 1.00 36.94 517 ARG D C 1
ATOM 16386 O O . ARG D 1 517 ? -78.347 -52.668 -54.808 1.00 34.88 517 ARG D O 1
ATOM 16394 N N . ASP D 1 518 ? -76.272 -53.535 -54.570 1.00 44.98 518 ASP D N 1
ATOM 16395 C CA . ASP D 1 518 ? -75.764 -53.058 -55.853 1.00 49.22 518 ASP D CA 1
ATOM 16396 C C . ASP D 1 518 ? -76.398 -53.884 -56.976 1.00 54.51 518 ASP D C 1
ATOM 16397 O O . ASP D 1 518 ? -76.243 -55.103 -56.999 1.00 52.70 518 ASP D O 1
ATOM 16402 N N . PRO D 1 519 ? -77.116 -53.222 -57.909 1.00 61.17 519 PRO D N 1
ATOM 16403 C CA . PRO D 1 519 ? -77.853 -53.956 -58.946 1.00 65.52 519 PRO D CA 1
ATOM 16404 C C . PRO D 1 519 ? -76.954 -54.686 -59.956 1.00 71.16 519 PRO D C 1
ATOM 16405 O O . PRO D 1 519 ? -77.358 -55.720 -60.493 1.00 68.75 519 PRO D O 1
ATOM 16409 N N . THR D 1 520 ? -75.748 -54.166 -60.191 1.00 73.58 520 THR D N 1
ATOM 16410 C CA . THR D 1 520 ? -74.792 -54.802 -61.102 1.00 75.56 520 THR D CA 1
ATOM 16411 C C . THR D 1 520 ? -74.106 -56.019 -60.492 1.00 74.26 520 THR D C 1
ATOM 16412 O O . THR D 1 520 ? -74.292 -57.140 -60.973 1.00 76.54 520 THR D O 1
ATOM 16416 N N . THR D 1 521 ? -73.325 -55.801 -59.434 1.00 73.00 521 THR D N 1
ATOM 16417 C CA . THR D 1 521 ? -72.535 -56.879 -58.824 1.00 68.31 521 THR D CA 1
ATOM 16418 C C . THR D 1 521 ? -73.334 -57.794 -57.870 1.00 57.20 521 THR D C 1
ATOM 16419 O O . THR D 1 521 ? -73.041 -58.985 -57.744 1.00 56.07 521 THR D O 1
ATOM 16423 N N . GLY D 1 522 ? -74.353 -57.249 -57.221 1.00 47.63 522 GLY D N 1
ATOM 16424 C CA . GLY D 1 522 ? -75.160 -58.044 -56.300 1.00 44.37 522 GLY D CA 1
ATOM 16425 C C . GLY D 1 522 ? -74.685 -58.000 -54.855 1.00 42.94 522 GLY D C 1
ATOM 16426 O O . GLY D 1 522 ? -75.285 -58.630 -53.983 1.00 44.62 522 GLY D O 1
ATOM 16427 N N . VAL D 1 523 ? -73.615 -57.247 -54.599 1.00 38.12 523 VAL D N 1
ATOM 16428 C CA . VAL D 1 523 ? -73.049 -57.136 -53.259 1.00 38.09 523 VAL D CA 1
ATOM 16429 C C . VAL D 1 523 ? -73.944 -56.313 -52.304 1.00 38.56 523 VAL D C 1
ATOM 16430 O O . VAL D 1 523 ? -74.453 -55.241 -52.664 1.00 37.23 523 VAL D O 1
ATOM 16434 N N . LEU D 1 524 ? -74.150 -56.848 -51.099 1.00 34.30 524 LEU D N 1
ATOM 16435 C CA . LEU D 1 524 ? -75.009 -56.233 -50.093 1.00 31.29 524 LEU D CA 1
ATOM 16436 C C . LEU D 1 524 ? -74.199 -55.402 -49.103 1.00 29.61 524 LEU D C 1
ATOM 16437 O O . LEU D 1 524 ? -73.205 -55.864 -48.552 1.00 28.54 524 LEU D O 1
ATOM 16442 N N . ALA D 1 525 ? -74.647 -54.174 -48.875 1.00 29.12 525 ALA D N 1
ATOM 16443 C CA . ALA D 1 525 ? -73.975 -53.262 -47.961 1.00 28.22 525 ALA D CA 1
ATOM 16444 C C . ALA D 1 525 ? -74.926 -52.815 -46.860 1.00 24.02 525 ALA D C 1
ATOM 16445 O O . ALA D 1 525 ? -75.986 -52.240 -47.125 1.00 23.81 525 ALA D O 1
ATOM 16447 N N . GLY D 1 526 ? -74.531 -53.076 -45.620 1.00 16.92 526 GLY D N 1
ATOM 16448 C CA . GLY D 1 526 ? -75.405 -52.845 -44.492 1.00 18.85 526 GLY D CA 1
ATOM 16449 C C . GLY D 1 526 ? -74.936 -51.818 -43.494 1.00 19.57 526 GLY D C 1
ATOM 16450 O O . GLY D 1 526 ? -73.732 -51.645 -43.254 1.00 18.65 526 GLY D O 1
ATOM 16451 N N . GLY D 1 527 ? -75.921 -51.131 -42.928 1.00 19.19 527 GLY D N 1
ATOM 16452 C CA . GLY D 1 527 ? -75.725 -50.179 -41.851 1.00 12.57 527 GLY D CA 1
ATOM 16453 C C . GLY D 1 527 ? -76.697 -50.480 -40.720 1.00 17.52 527 GLY D C 1
ATOM 16454 O O . GLY D 1 527 ? -77.851 -50.869 -40.963 1.00 19.23 527 GLY D O 1
ATOM 16455 N N . THR D 1 528 ? -76.234 -50.313 -39.482 1.00 14.96 528 THR D N 1
ATOM 16456 C CA . THR D 1 528 ? -77.072 -50.544 -38.308 1.00 18.47 528 THR D CA 1
ATOM 16457 C C . THR D 1 528 ? -77.070 -49.309 -37.397 1.00 11.45 528 THR D C 1
ATOM 16458 O O . THR D 1 528 ? -76.118 -48.532 -37.399 1.00 20.00 528 THR D O 1
ATOM 16462 N N . GLU D 1 529 ? -78.147 -49.130 -36.638 1.00 14.46 529 GLU D N 1
ATOM 16463 C CA . GLU D 1 529 ? -78.281 -48.003 -35.711 1.00 21.37 529 GLU D CA 1
ATOM 16464 C C . GLU D 1 529 ? -77.175 -47.953 -34.659 1.00 17.28 529 GLU D C 1
ATOM 16465 O O . GLU D 1 529 ? -77.079 -48.846 -33.835 1.00 30.46 529 GLU D O 1
ATOM 16471 N N . PRO D 1 530 ? -76.335 -46.910 -34.687 1.00 16.91 530 PRO D N 1
ATOM 16472 C CA . PRO D 1 530 ? -75.308 -46.817 -33.657 1.00 20.37 530 PRO D CA 1
ATOM 16473 C C . PRO D 1 530 ? -75.846 -46.392 -32.280 1.00 19.77 530 PRO D C 1
ATOM 16474 O O . PRO D 1 530 ? -75.245 -46.735 -31.266 1.00 23.52 530 PRO D O 1
ATOM 16478 N N . ARG D 1 531 ? -76.977 -45.691 -32.235 1.00 19.81 531 ARG D N 1
ATOM 16479 C CA . ARG D 1 531 ? -77.529 -45.215 -30.959 1.00 25.66 531 ARG D CA 1
ATOM 16480 C C . ARG D 1 531 ? -78.063 -46.296 -29.997 1.00 33.19 531 ARG D C 1
ATOM 16481 O O . ARG D 1 531 ? -78.564 -45.972 -28.918 1.00 41.03 531 ARG D O 1
ATOM 16489 N N . THR D 1 532 ? -77.943 -47.565 -30.381 1.00 30.20 532 THR D N 1
ATOM 16490 C CA . THR D 1 532 ? -78.501 -48.662 -29.608 1.00 31.65 532 THR D CA 1
ATOM 16491 C C . THR D 1 532 ? -77.665 -49.943 -29.771 1.00 34.47 532 THR D C 1
ATOM 16492 O O . THR D 1 532 ? -76.665 -49.945 -30.490 1.00 27.24 532 THR D O 1
ATOM 16496 N N . ASP D 1 533 ? -78.055 -51.005 -29.056 1.00 40.44 533 ASP D N 1
ATOM 16497 C CA . ASP D 1 533 ? -77.525 -52.352 -29.260 1.00 42.74 533 ASP D CA 1
ATOM 16498 C C . ASP D 1 533 ? -78.108 -52.815 -30.563 1.00 41.39 533 ASP D C 1
ATOM 16499 O O . ASP D 1 533 ? -79.250 -52.511 -30.863 1.00 60.43 533 ASP D O 1
ATOM 16504 N N . GLY D 1 534 ? -77.356 -53.568 -31.340 1.00 28.88 534 GLY D N 1
ATOM 16505 C CA . GLY D 1 534 ? -77.867 -54.024 -32.627 1.00 26.36 534 GLY D CA 1
ATOM 16506 C C . GLY D 1 534 ? -76.759 -54.485 -33.549 1.00 32.90 534 GLY D C 1
ATOM 16507 O O . GLY D 1 534 ? -75.565 -54.382 -33.218 1.00 38.90 534 GLY D O 1
ATOM 16508 N N . GLN D 1 535 ? -77.139 -54.983 -34.718 1.00 24.41 535 GLN D N 1
ATOM 16509 C CA . GLN D 1 535 ? -76.156 -55.624 -35.553 1.00 26.69 535 GLN D CA 1
ATOM 16510 C C . GLN D 1 535 ? -76.617 -55.683 -36.982 1.00 32.99 535 GLN D C 1
ATOM 16511 O O . GLN D 1 535 ? -77.806 -55.883 -37.236 1.00 33.46 535 GLN D O 1
ATOM 16517 N N . VAL D 1 536 ? -75.675 -55.483 -37.907 1.00 32.71 536 VAL D N 1
ATOM 16518 C CA . VAL D 1 536 ? -75.817 -55.981 -39.274 1.00 29.26 536 VAL D CA 1
ATOM 16519 C C . VAL D 1 536 ? -74.921 -57.194 -39.350 1.00 32.69 536 VAL D C 1
ATOM 16520 O O . VAL D 1 536 ? -73.728 -57.106 -39.033 1.00 40.51 536 VAL D O 1
ATOM 16524 N N . ALA D 1 537 ? -75.466 -58.323 -39.775 1.00 37.12 537 ALA D N 1
ATOM 16525 C CA . ALA D 1 537 ? -74.644 -59.509 -39.870 1.00 35.46 537 ALA D CA 1
ATOM 16526 C C . ALA D 1 537 ? -74.726 -60.131 -41.242 1.00 37.18 537 ALA D C 1
ATOM 16527 O O . ALA D 1 537 ? -75.763 -60.081 -41.901 1.00 33.69 537 ALA D O 1
ATOM 16529 N N . ALA D 1 538 ? -73.609 -60.719 -41.653 1.00 40.98 538 ALA D N 1
ATOM 16530 C CA . ALA D 1 538 ? -73.499 -61.442 -42.917 1.00 38.06 538 ALA D CA 1
ATOM 16531 C C . ALA D 1 538 ? -73.726 -62.950 -42.773 1.00 33.65 538 ALA D C 1
ATOM 16532 O O . ALA D 1 538 ? -73.496 -63.527 -41.713 1.00 35.07 538 ALA D O 1
ATOM 16534 N N . TRP D 1 539 ? -74.172 -63.580 -43.855 1.00 40.94 539 TRP D N 1
ATOM 16535 C CA . TRP D 1 539 ? -74.139 -65.038 -43.977 1.00 43.47 539 TRP D CA 1
ATOM 16536 C C . TRP D 1 539 ? -73.672 -65.449 -45.370 1.00 40.29 539 TRP D C 1
ATOM 16537 O O . TRP D 1 539 ? -74.147 -64.901 -46.359 1.00 42.36 539 TRP D O 1
ATOM 16548 N N . GLU D 1 540 ? -72.748 -66.410 -45.441 1.00 35.82 540 GLU D N 1
ATOM 16549 C CA . GLU D 1 540 ? -72.143 -66.814 -46.720 1.00 40.18 540 GLU D CA 1
ATOM 16550 C C . GLU D 1 540 ? -72.124 -68.319 -47.032 1.00 46.89 540 GLU D C 1
ATOM 16551 O O . GLU D 1 540 ? -71.240 -68.789 -47.753 1.00 46.53 540 GLU D O 1
ATOM 16557 N N . GLY D 1 541 ? -73.094 -69.066 -46.509 1.00 52.17 541 GLY D N 1
ATOM 16558 C CA . GLY D 1 541 ? -73.225 -70.495 -46.813 1.00 54.07 541 GLY D CA 1
ATOM 16559 C C . GLY D 1 541 ? -74.050 -70.784 -48.063 1.00 56.15 541 GLY D C 1
ATOM 16560 O O . GLY D 1 541 ? -74.166 -69.936 -48.945 1.00 53.17 541 GLY D O 1
ATOM 16561 N N . HIS D 1 542 ? -74.647 -71.974 -48.128 1.00 57.71 542 HIS D N 1
ATOM 16562 C CA . HIS D 1 542 ? -75.344 -72.419 -49.345 1.00 58.52 542 HIS D CA 1
ATOM 16563 C C . HIS D 1 542 ? -76.794 -72.902 -49.240 1.00 56.02 542 HIS D C 1
ATOM 16564 O O . HIS D 1 542 ? -77.182 -73.562 -48.279 1.00 51.14 542 HIS D O 1
ATOM 16571 N N . HIS D 1 543 ? -77.571 -72.615 -50.282 1.00 79.83 543 HIS D N 1
ATOM 16572 C CA . HIS D 1 543 ? -78.891 -73.220 -50.440 1.00 96.62 543 HIS D CA 1
ATOM 16573 C C . HIS D 1 543 ? -78.783 -74.497 -51.279 1.00 101.13 543 HIS D C 1
ATOM 16574 O O . HIS D 1 543 ? -77.778 -74.704 -51.969 1.00 92.35 543 HIS D O 1
ATOM 16581 N N . HIS D 1 544 ? -79.814 -75.343 -51.197 1.00 111.74 544 HIS D N 1
ATOM 16582 C CA . HIS D 1 544 ? -79.915 -76.597 -51.967 1.00 121.17 544 HIS D CA 1
ATOM 16583 C C . HIS D 1 544 ? -78.845 -77.624 -51.579 1.00 119.10 544 HIS D C 1
ATOM 16584 O O . HIS D 1 544 ? -79.113 -78.565 -50.826 1.00 112.05 544 HIS D O 1
#

B-factor: mean 45.23, std 25.73, range [2.0, 166.27]

Foldseek 3Di:
DDPDDPDDPDDDDDDWDWFFFKKKWWFAAVLRVLLQVCVVVVKFQLLSQLLSQLLCQFQQLQWHHQQWFKKKWKDDPLDTWIWFQFFFAFQQQDLVVQVVVPDQFFHDQADQNLFGGHRHLLVSLVSCVPPMDDQLCSSHVVSLVCQVVWDFDAPVSQVSLQVCCVVCVVVDDDPQLVQLCVQQVVVVGHDDGRGTHHANLSNVVSNVCSVVSNCCCQQRVVLVLVQVSQVVVVHRDHSVSSNPDHIDTADWDWDCQPQKIKTKGAFLELLLLLLLLSLLLSVDADQACQDLVNVLSLQQSSLQSLQQSLQAGFFQVLGPDDSPQSNDNVVSVVSNVVRDLAQFFYDYDDSQIWMWMHGNNGMIMTMHIGLQRGSANSRDSHSNRGRHRSQSSQAGSPPPGSSHDHHRTRTHHQDMKMFMGGPSHGFHTKWWAAGVLTSSLVNQLVCCCNVVNDFQARSLVDWGKAADHTLEIETEPPRDPVSQVVNVVSHRPYHHDDDQCNNTWMKIWTADRVPGMIIIHGHPSHRIDIDYHDDD/DPDDPDDPDDDDDDWDWFFFKWKWWFAAVLRVLLQVVSVVVKFQLLSQLLSQLLCQFQQLQWHHQQWFKWKWKDDPLDTWIWGLFFFAFQQQDLVVQVVVPDQFFHDQADQNLFGGHRHLLVSLVSCVPPMDDQLLSSHVSSLVCQAVWDFDAPVSQVSLQVCCVVCVVVDDDPQLVLVCVQQVVVVGHDDGRGTHHANLSNVVSNVCRVVSNCCCQQRVVLVLVQVSQVVVVHRDHSVSSNPDHMDTADWDWDQQVQKIKIKGAFLELLLLLLLLSLLLSVDADQACPDLVNVLSLQQSSLQSLQQSLQAGFFQVLGPDDSCQSNDNVVSVVSNVPRDLAQFFYDYDDSQIWMWMHGNNQMIMTMHIGLQRGSANSRDSHSNRGRHRSQSSQAGSPPPGSRHDHHRTRTHHQDMKMFMGGPSRGFHTKWWDDGVLTSSLVNQLVCCCPVVPAFQARSLVDWGKAADHTLEIETEPPRDPVSQVVNVVSPRPYDHDDDQCNNTWMKIWTADRVPGMIIIHGHPSHRIDIDYHDDD/DPDDPDDPDDDDDDWDWFFFKKKWWFFAVLRVLLQVCSVVVKFQLLSLLLSQLLCQWQQLQWHHQQWFKWKWKDDPLDTWIWALFFFAFQQQALVVQVVVPDQFFHDQADQRLFGGRRHLLVSLCSCVPPIDDQLCSSHVVSLVCQAVWDFDAPVSQVSLQVCCVVCVVVDDDPQLVLVCVQQVVVVGHDDGRGTHHAPLSNVVSNVCRVVSNCCCQQRVVLVLVQVSQVVRVHSRHSVSSNPDHIDTADWDWDQQVQKTKTKGAFLELLLLLLLLSLLLSVDADQACQDLVNVLSSQQSSLQSLQQSLQAGFFQVLGPDDSCQSNDNVVSVVSNVVRDLAQFFYHYDDSQIWMKMHGNNQMIMTMHIGLQRGSANSRDSHSNRGRHRSQSSQAGSPPPGSSHDHHRTRTHDQDMKMFMGGPSRGFHTKWWDAGSLTSSLSNQLVCCCPVVNDFQARSLVDWGKAADHTLEIETEPPRDPVSQVVNVVSHRPYDYDDDQCNNTWMKIWTADRVPGMIIIHGHPSHRIDIDYHDDD/DPDDPDDPDDDDDDWDWFFFKKKWWFAAVLRVLLQVCVVVFKFQLLSQLLSQLLCQQQQLQWHHPQWFKWKWKDDPLDTWIWFLFFFAFQQQALVVQVVVPDQFFHDQADQNLFGGHRHLQVSLVSCVPPIDDQLCSSHVVSLVCQAVWDFRAPVSQVSLQVCCVVVVVVDDDPQLVLVCVQQVVVVGHDDGRGTHHANLSNVVSNVCSVVSNCCCQQRVVLVLVQVSQVVRVHRDHSVSSNPDHIDIADWDWAQQPQKIKTKGDFLELLLLLLLLSLLLSPDADQACPDLVNVLSLQQSSLQSLQQSLQAGFFQVLGPDHSCQSNDNVVSVVSNVVRDLAQFFYHYDDSQIWMKMHGNNQMIMTMHIGLQRGSARSRDSHSNRGRHRSQSSQAGSPPPGSSHDHHRTRTHDQDMKMFMGGPSHGFHTKWWDAGVLTSSLVNQLVCCCPVVPDFQARSQVDWGKAADHTLEIETEPPRDPVSQVVNVVSPRPYDYDDDQCNNTWMKIWTADRVPRMIIIHTHPSHRIDMDYDDDDHD

Solvent-accessible surface area: 66499 Å² total; per-residue (Å²): 206,108,20,54,84,59,23,29,58,31,80,8,68,21,15,7,34,36,0,54,46,0,0,0,0,0,5,13,26,20,0,0,13,0,0,1,24,7,2,78,72,43,9,13,0,1,0,0,0,0,0,0,0,0,0,0,0,0,2,4,1,14,12,1,2,0,0,0,0,0,1,0,0,0,14,2,173,51,118,14,40,0,1,2,0,3,2,86,2,1,119,57,0,36,35,126,36,1,121,90,126,64,91,112,158,98,0,14,52,37,7,12,26,0,1,0,1,0,0,0,1,6,0,1,12,24,0,9,146,95,43,21,102,28,95,4,48,40,0,0,39,4,0,12,97,18,0,59,62,6,4,7,0,18,26,24,10,7,75,70,0,100,56,26,26,76,130,6,108,103,96,15,116,82,106,12,23,97,14,0,28,87,20,1,5,76,130,55,73,1,5,146,73,3,34,55,6,116,10,78,12,2,0,76,1,0,90,34,1,9,139,36,93,2,73,11,0,5,83,25,120,12,2,65,72,0,42,49,16,0,105,160,52,50,21,29,4,44,91,129,10,0,39,94,5,161,12,69,82,33,122,10,29,19,12,55,0,79,33,18,86,0,46,0,0,14,2,0,0,0,0,0,0,0,0,1,0,0,2,0,0,60,45,39,107,23,140,38,8,40,34,43,50,1,1,4,40,1,0,0,0,0,0,1,0,1,29,0,0,80,88,12,2,0,12,68,100,52,24,80,21,43,29,136,69,2,22,29,90,129,9,2,61,100,8,51,152,108,21,46,128,113,5,25,86,12,108,48,18,88,102,16,2,4,0,0,0,0,6,36,128,17,17,0,0,0,1,0,0,0,0,32,78,34,8,1,0,0,0,0,1,58,68,6,1,0,1,0,0,0,1,0,23,22,4,28,16,76,94,140,55,30,6,6,1,105,49,15,9,11,2,10,0,1,0,0,0,0,0,0,5,62,116,112,85,13,1,0,0,0,1,1,18,27,22,75,2,0,0,1,1,0,0,6,3,0,0,3,0,24,32,31,26,14,1,0,2,0,2,0,8,1,7,8,0,19,18,56,116,19,74,56,0,34,0,12,34,68,5,41,51,34,17,1,29,10,0,67,102,54,17,2,123,20,62,11,15,13,99,47,22,38,3,2,28,0,2,1,0,5,44,32,47,126,73,9,15,0,7,0,0,4,0,5,39,6,14,11,18,8,4,12,29,7,11,164,173,28,43,78,58,20,29,51,29,81,7,65,26,16,8,32,36,0,60,44,0,0,0,0,0,6,14,27,19,0,0,11,0,0,1,25,6,2,80,71,43,9,11,0,0,0,0,0,0,0,0,0,0,0,0,0,0,1,3,2,17,12,1,2,0,0,0,0,0,1,0,0,0,14,3,176,51,117,14,39,1,1,2,0,2,2,89,2,1,118,57,0,36,36,127,35,2,122,92,125,65,90,110,158,99,0,16,52,38,6,14,24,0,1,0,1,0,0,0,0,6,0,0,12,32,0,8,149,94,46,21,100,27,95,3,45,40,0,0,39,5,0,14,103,21,0,59,61,5,6,10,1,19,22,24,10,6,82,71,0,102,55,24,28,78,130,7,103,108,95,15,114,83,106,12,24,96,12,1,22,91,20,2,5,76,132,53,74,2,5,147,73,2,35,59,5,122,9,77,12,1,0,79,2,0,88,34,0,8,136,36,95,1,69,10,0,4,78,22,122,10,2,66,70,0,40,52,17,0,103,161,49,50,21,30,3,45,91,129,13,0,35,103,11,143,16,69,84,32,122,11,28,21,13,55,0,79,33,20,85,0,46,0,0,12,3,0,0,0,0,0,0,0,0,1,0,0,2,0,0,59,44,40,106,22,139,40,7,36,34,41,53,1,1,3,39,0,0,0,0,0,0,1,0,2,29,0,0,82,90,12,2,0,15,67,100,52,28,80,20,46,29,133,70,2,21,29,90,130,9,2,62,99,9,52,153,104,21,46,126,113,4,26,87,13,107,47,17,88,102,16,2,4,1,0,0,0,6,37,128,16,17,0,0,0,1,0,0,0,0,33,76,32,9,0,0,1,0,0,0,58,66,5,1,0,1,0,0,0,1,0,23,24,4,28,16,77,96,140,54,28,6,5,1,106,49,13,8,10,2,12,0,2,0,0,0,0,0,0,5,62,116,112,89,12,2,0,0,0,0,0,20,27,19,76,3,0,0,1,1,0,0,6,2,0,0,4,0,24,35,28,25,15,2,0,2,0,1,0,8,0,6,7,0,19,20,56,116,19,71,57,0,35,0,10,36,64,6,41,53,31,18,1,27,10,0,63,88,53,14,1,125,18,64,11,17,14,100,57,23,37,4,2,28,0,2,1,0,8,48,36,45,130,75,10,13,0,9,0,0,4,0,5,37,6,17,11,16,7,5,10,28,10,10,169,177,32,43,76,60,21,27,55,31,77,7,66,28,15,10,29,37,0,58,43,0,0,0,0,0,5,13,28,20,0,0,11,0,0,2,26,8,2,81,73,42,9,13,0,0,0,0,0,0,0,0,0,0,0,0,0,0,2,4,0,15,12,1,2,0,0,0,0,0,1,0,0,0,14,3,178,50,116,14,41,1,1,1,0,3,2,85,1,1,119,57,0,36,34,129,35,1,120,91,125,64,89,113,159,97,0,14,51,39,7,12,24,0,1,0,0,0,0,0,0,8,1,0,13,19,0,9,146,97,46,22,101,27,93,2,48,40,0,0,40,4,0,14,102,21,0,59,61,5,5,10,0,22,25,23,10,8,79,70,0,104,56,26,24,78,127,7,104,104,98,16,116,82,104,12,23,97,11,0,23,86,20,1,5,76,129,56,74,1,5,143,72,3,36,60,5,116,9,78,12,1,0,79,2,0,88,34,1,8,137,37,96,2,75,10,0,4,88,25,117,11,2,67,72,0,41,51,17,0,104,159,50,49,22,30,4,42,91,131,12,0,38,99,7,142,11,69,82,33,126,11,26,21,12,54,0,78,34,15,86,0,48,0,0,14,3,0,0,0,0,0,0,0,0,1,0,0,1,0,0,59,45,43,107,22,142,42,9,36,33,42,49,1,0,3,38,1,0,0,0,0,0,1,0,1,28,0,0,83,90,13,1,0,13,69,98,52,27,78,19,46,26,133,71,1,21,29,90,128,8,2,63,102,7,50,153,109,22,45,127,111,3,26,87,14,108,47,20,88,101,15,1,4,0,0,0,0,6,38,128,16,18,0,0,0,1,0,0,0,0,32,75,34,8,0,0,1,0,0,0,59,66,5,1,0,1,0,0,0,1,0,22,23,4,28,17,73,92,142,56,29,7,6,1,105,50,16,9,12,2,10,0,1,0,0,0,0,0,0,5,63,113,109,89,13,4,0,0,0,1,1,18,27,22,78,3,0,0,1,1,0,0,6,3,0,0,4,0,21,30,31,18,14,3,0,2,1,1,0,8,1,5,8,0,18,19,55,120,19,73,59,0,36,0,12,34,63,5,40,56,36,17,1,26,10,0,65,90,55,15,1,120,18,62,13,16,17,100,55,22,39,4,2,27,0,2,0,0,9,50,43,56,131,75,10,14,0,10,0,0,3,1,4,38,7,18,11,17,6,4,9,30,9,9,170,194,37,52,83,52,21,29,62,33,78,10,64,24,16,7,37,36,0,55,45,0,0,0,0,0,5,13,25,18,0,0,16,0,0,2,22,8,0,77,72,28,0,11,0,0,0,0,0,0,0,0,0,0,0,0,0,0,1,5,2,15,12,1,2,0,0,0,0,0,1,0,0,0,14,3,178,49,114,14,40,1,0,1,0,3,2,85,1,1,116,56,0,34,35,126,33,1,122,91,127,63,90,112,156,99,0,16,49,41,7,13,25,0,1,0,0,0,0,0,1,7,1,1,12,38,0,7,151,96,46,21,98,27,94,3,47,40,0,0,38,5,0,15,95,18,0,56,61,6,6,7,0,17,26,23,8,8,70,71,0,101,54,23,29,81,130,7,101,107,96,14,115,84,108,12,23,97,12,0,19,90,20,1,6,77,126,55,75,2,5,145,76,3,34,53,5,120,10,78,12,2,0,77,1,0,89,35,1,10,135,36,95,3,69,10,0,5,78,23,121,11,2,66,70,0,42,50,17,0,104,159,50,50,21,30,4,41,92,130,10,0,34,95,6,154,17,70,81,32,125,11,29,20,11,57,0,79,34,20,88,0,47,0,1,13,4,0,0,0,0,0,0,0,0,1,0,0,2,0,0,57,46,41,105,22,139,40,8,38,34,43,51,1,1,2,39,1,0,0,0,0,0,1,0,1,28,0,0,81,90,13,1,0,15,67,102,54,26,81,21,45,27,133,73,1,21,29,92,130,9,2,63,101,8,51,154,108,21,46,126,114,4,25,86,13,109,46,20,88,103,17,2,4,0,0,0,0,0,32,102,18,17,0,1,0,2,0,0,0,0,31,74,33,9,1,0,1,0,0,1,61,68,5,1,0,2,0,0,0,1,0,22,24,4,28,16,76,92,139,54,29,6,6,1,106,50,15,8,11,2,11,0,1,0,0,0,0,0,0,5,63,113,112,86,13,1,0,0,0,0,1,18,28,22,78,3,0,0,1,1,0,0,5,3,0,0,4,0,26,31,30,25,17,0,0,2,0,2,0,7,1,6,7,1,17,19,58,116,19,74,58,0,35,0,13,36,67,5,43,59,34,18,0,27,10,0,66,108,55,14,1,124,20,60,11,16,11,94,46,21,39,4,1,27,0,2,0,0,6,42,34,48,126,75,8,15,0,6,0,0,4,0,5,38,5,13,10,19,9,3,12,16,8,10,118,59,244

InterPro domains:
  IPR029055 Nucleophile aminohydrolases, N-terminal [SSF56235] (5-539)
  IPR043137 Gamma-glutamyltranspeptidase, small subunit, C-terminal domain [G3DSA:3.60.20.40] (363-537)
  IPR043138 Gamma-glutamyltranspeptidase, large subunit [G3DSA:1.10.246.130] (254-362)
  IPR052896 Gamma-glutamyltransferase-like enzyme [PTHR43881] (8-539)